Protein AF-Q9VC36-F1 (afdb_monomer_lite)

pLDDT: mean 73.8, std 24.1, range [20.48, 98.44]

Sequence (1654 aa):
MLSRKRRASSISSRQDEDPLQLDDSTPEQSPVQQTTTQSARKKRRLDPTELCQQLYDSIRNIKKEDGSMLCDTFIRVPKRRQEPSYYDVVVNPIDLLKVQQKLKTDSYDDLDDLMADLELLIGNAKAFYIPGSSEHQDAVSLWQHIHSQRQRIMEANGLAEEEPRARRMSRQVRRMTSSTEPGGDGATDDEYNQYEELFASVMTATDPVGDRLMHRMFQLLPSKKIYPDYYDVIEHPIDLRLIATKIQMNAYSSLAEMERDLLQMTKNACLFNEPGSQIYKDAKSLKRIFTQRRIELEMGKGKLAKRVKSLSSAAIAALKEEVDSSDDEETSKKGEGPMWALFDHLYNAPGTSEHPGVTGPPLGNSLWKLPVRRFHPEYFELIKRPISMSQIHTKLKKGDYANISDLTADLYLMLDNAKKAFPTSHRTHKDALKMLKLMNAKLVEESLEEGSDLDDEDAEEMDTEVFTVSTQPEKRKPGRPRINSNSNSNASHTPNNSNSPKSNRIAINAAIKKKILSIQKYLVDYSLGNRRPIEMFMEKPPRKIYPDYYDIIQNPIDMNTIEHNIRTDRYAAVEDVVSDYRLMFSNCRQYNEEGSNIYEDANILERALNEKLKEFPGLTEGKKSQQKYSKVGRKLKTAVITERLWQFYETVKEYQEPKGKRQLSLIFTKLPSKSEYPDYYDIIREPIDMDRIAQKLKQGAYDTLDDLAADFLLMLENACKYNEPDSQIYKDALVLQQLTLQLKQQLRTERDSLPDVPLAVQELFLTLFTTIYNHQDEEGRCYSDSLAELPEYDEIGEGPKVRGISLDLVKRRLDKGAYKRLDVYQEDIFACLERARKLSRTDSDIFQDSIELQTYFIRKRDELCKDTLSSSALNFSLERLMADVELCRQQKMQQEEQDQEQDKEKDEFNAAKGESMTINQQVFSPGDYVYVQMPENKIPSICCIERLWTSPTNEKLMQASIFVRPHETYHVTTRKFLEKEVFKSSLSQTISMDKVQGMCYVMNIKDYIKMRPENLPEKDVYVCESRYNIQGRWFKKLKSWPPVREGSSVKFVPREQPLELKRVMSVFKERLEKHKGELEELKLQETLVEKEKPNVSCDPPPNAEVGSTYYQQYNTICSGAIKTGDFVYVATQTGKQSVAQVQQIWEQNGKSYFKGPWLLPPSETTPGLGKQFYRQELLLSTVEEVSPVVGIVGRCAVLEYSEFISSRPTEISESDVYICESVYDELKKALRKLVTGNMRKFQHSPSVTEDEIFYFKTPIKPSKDFKNELNELGMLEDSMDGDTPSLSSDIAAMSSPAPSVNSTPLTSKVKAAKSAKKCLTGYILYSSEVRKSICQSNPDATFGDISRMVGTEWKNLPSSVKQSWEDRASRQNEETAALRRELDDVQNSASPSSQVSQDVFGQVLTFECQWDKCDFQFEELSDCTEHCMSDSTGHIQRHPQAGVETEYVCLWRNCPRVKKSVQAFPNVLRLIKHVREVHLSKCGKTISAADRSKNFVPRRQKHAQLATTVPIPPSLAQSPRAPSNLEAVQLQQQQHPQQNMHQLQQQQTIVLGPPPEPLFVTVPPRTTRVIHSEAYIKYIESLQTGSHLNVVTCNNNWRRALTHITPAQVVAKTALPEKWIGPNLRDQGNVVQALCHLRNFMVDDILQIRRSCN

Radius of gyration: 49.3 Å; chains: 1; bounding box: 138×167×147 Å

Secondary structure (DSSP, 8-state):
-----PPP----------------------------------PPPPPHHHHHHHHHHHHHT-B-TTS-BTTGGGSSPPPTTT-STHHHH-SS---HHHHHHHHTTT--SSHHHHHHHHHHHHHHHHHHSPTTSHHHHHHHHHHHHHHHHHHHHHHHTT-PPPP---------PPPP-----------------HHHHHHHHHHT-B-TTT--BGGGGGSSPPPTTT-HHHHHH-SS---HHHHHHHHHTT--SSHHHHHHHHHHHHHHHHHHSPTTSHHHHHHHHHHHHHHHHHHHHHTT-PPPP---GGGSHHHHHT--------S-TTTGGGS-SHHHHHHHHHHHSEE--SSTTPPEEEGGGGGSS---TTT-HHHHHH-SS---HHHHHHHHHHT--SSHHHHHHHHHHHHHHHHHHS-TTSHHHHHHHHHHHHHHHHHHHHHHTTS----------------SS----------------------------------------HHHHHHHHHHHHHHHS--BTTB-GGGGGSSPPPTTT-SHHHHH-SS---HHHHHHHHHTT--SSHHHHHHHHHHHHHHHHHHSPTTSHHHHHHHHHHHHHHHHGGGSTTSSSS---------GGGHHHHHHHHHHHHHHHHHHHT-B-TTS--BGGGGGSSPPPTTT-HHHHHH-SS---HHHHHHHHHHT--SSHHHHHHHHHHHHHHHHHHS-TTSHHHHHHHHHHHHHHHHHHHTS-GGG-S--HHHHHHHHHHHHHHHHHT-B-SS--BGGGGGGGS-SEE--TTS--EEPP-HHHHHHHHHTT----HHHHHHHHHHHHHHHHHHS-TTSHHHHHHHHHHHHHHHHHHHHHTTTEE-GGGGS-HHHHHHHHHHHHHHHHHHHHHHHHHHHHHHHHHT--PPPEEETTEEE-TT-EEEE--TT-SSPEEEEEEEEEE-TTS-EEEEEEEEE-TTTS---TT-EEETTB-EEEEEEEEEEGGGEEEEEEEEEHHHHTTEEETTS-GGGEEEESEEE-TTT--EEE-S--PPPPTT-S--EEE-SSPPP--EEE---TTHHHHHHHHHHHHHHHTS--PPPPPPEEEPPPTTPPTT-EEEEEEEETTTEEEETT-EEEEE-TTS-EEEEE--EEEEETTEEEEEEEEEE-GGGS-TT-----BTTEEEEEEEEEEEEGGGEEEEEEEE-HHHHTTEEETTS-GGGEEEEEEEEETTTTEEEEPPTT-S------TTSPPPPEEE-SS---PPBP----SSSS----------------------------PPPPP-------S-PPPPP-HHHHHHHHHHHHHHHH-TTS-HHHHHHHHHHHHHHS-HHHHHHHHHHHHHHHHHHHHHHHHHHHHTT----------------EEEE--BTT---EESSHHHHHHHHH-TTTSHHHHGGGSSS---B---BTT-TTGGGT---BSSHHHHHHHHHHHTSSS-EEE--TTT--TTEE---------------PPPP------------------------------------PPPPPP-PPPPPPPPPPP---HHHHHHHHHHHTTT-S-HHHHHHHHHHHTS---GGG--------GGGS-GGGGGSSSHHHHHHHHHHHHHHHHHHHTTT--

Foldseek 3Di:
DDDDDDDDDDDDDDDDDDDDDDDDDDDDDDDDDDDDDDDDDDDDQDDLLVLLVQLLVLLQPDADPVRDRLQPLFQDDDDCVRCVVLCVFQVDDDGSVNLVVCSVQVVALGPVSSVVRLVSSLVSQCRPDDPPDPSVVSSVVSVVSSVVVNQVSCVVNVNDDDDPDDDDDDDDDDDDDDDDDDDDDDDDDPDDDLLQQLQVLLQCDADPPPRHRLQPVQLDWDDCVVCVVLCVQQVDDDGLLVLLVCVVVVVDPALVRSLVRLLSSLVSQCRPDGGPDSNVVSSSVSNVRSVVSSVCVVVVNDDGDPDDPCSTSVNSNPDDDPPPLDDDCVLVVLQDDPLNVLLVCLQQQFFDDPDPPHTHGGLLVLFADDDDCVVCVVLCVQLVDDDTSVRLSVCSSVVVDPDNVSSVVRLVSSLVSQCRRDDCPDRNVRSSVVSVVVSVVVVVVVVCVVPDPDDDDDFDDDDDDDDDDDDDDGGDDDDDDYDDDDDDDDDDDDDDDPDDDDPDPPPQDVVQLVLLVLLLVQLQPDDDVPDRLLPVQADFDDCVVCVVLRNQQSDDDGSVNLVVCSVVVVDNGSVRSVVRLLSSLVSQCRPDDPPPSNVVSSVVSNVSSLVSCVVPPPNPDPDPPCPPDDDPPPVVVLVLQLVLLVVLLVCLQCDDDPVDRFRLQLLQQDDDDCVVCVVLCVQQVDDDGSVVLVVCSVVVVDPHLVRSLVRLLSSLVSQCRPDDLQDPNVLSSLVSNLSSLVSSQVSDDVVVVDDPLLSVVLSLLSVLLSCLSLDADPVRRRLLVLLQPDFQWDCPDPDDTDGAQHSSLLVLCSSVSVDLAPQLSLVSLLSSLVSQLVRDAPPDSSVVSSLVSNLSSLVSCCVRCPVFKDHPNVVCHNVNSVVVSVVSNVVRVVVVVVVVVVVVVVVVVLVPDADWDDDPNDIGHQQFWFFFDDPVDPGTWIWGFHHWDQDPVRFTKTWTFTKADPVRADDPQPDWAWDQEIAGEPDIDMDTCVRTPDGAEEDEPVQLQWKDWPPHDPVRYHYYQWHAYRVSRDIDGDPDDDDDDDVDPTDIDTDPHGDDGDIHGDPPPVVVVVCPVVVVVVVVSSNDDDDQADWAWDDDDPPDDPQKTWTQWDQAPAEGIDGQQWKFFFQDPVRDTWIWHFNIWIDHPNFIKTKTWTWADPVPADPPAPDFDFPQETATEPDMDIDTSNRTNYTAAEDEPVDQQWKDFSVHDPVRYHYYQWYQHVVVSDIDGPDPCNSPDDDDDPSDGDTMMTTDPGGGDTDTDDDDPPDPDDDDDDDDDDDDDDDDDDDDDDDDDDDDDDDDDDDDDDDDDDDDDDQFALLNVQCVPVLVVLCVVCVPDDPVRSVVVSVVVLVPDDPVVRVVSRVVSVVVSVVVVVVVVVVVVVVVPDDDDDDDDDDDDDQQWKFALQAVPGGAIESDLVVSLCCQDPCPRHPLNVVQVPPDHRFSDGRGPPPPCVVVVHGGDPDSVVSNVCCVVPPSVDGIDGDDPVRHDPNYDYDDDDDDDDDDDDDDDDDDDDDDDDDDDDDDDDDDDDDDDDDDDDDDDDDDDDDDDDDDDDDDDDDDDDDDDDDGDPSVVVSVVSVVVVPPPPVVVVVVVVVVVPPDPDPVNPPDPDDDPPVVLPDVVVVQVDPVRSVVVVVVVVVVVVVVVVVVVD

Organism: Drosophila melanogaster (NCBI:txid7227)

InterPro domains:
  IPR001025 Bromo adjacent homology (BAH) domain [PF01426] (924-1039)
  IPR001025 Bromo adjacent homology (BAH) domain [PF01426] (1123-1234)
  IPR001025 Bromo adjacent homology (BAH) domain [PS51038] (922-1039)
  IPR001025 Bromo adjacent homology (BAH) domain [PS51038] (1120-1235)
  IPR001025 Bromo adjacent homology (BAH) domain [SM00439] (922-1039)
  IPR001025 Bromo adjacent homology (BAH) domain [SM00439] (1120-1235)
  IPR001487 Bromodomain [PF00439] (61-139)
  IPR001487 Bromodomain [PF00439] (213-284)
  IPR001487 Bromodomain [PF00439] (368-433)
  IPR001487 Bromodomain [PF00439] (531-603)
  IPR001487 Bromodomain [PF00439] (662-733)
  IPR001487 Bromodomain [PR00503] (546-562)
  IPR001487 Bromodomain [PR00503] (562-580)
  IPR001487 Bromodomain [PR00503] (580-599)
  IPR001487 Bromodomain [PS50014] (66-136)
  IPR001487 Bromodomain [PS50014] (210-280)
  IPR001487 Bromodomain [PS50014] (359-418)
  IPR001487 Bromodomain [PS50014] (529-599)
  IPR001487 Bromodomain [PS50014] (660-730)
  IPR001487 Bromodomain [SM00297] (45-155)

Structure (mmCIF, N/CA/C/O backbone):
data_AF-Q9VC36-F1
#
_entry.id   AF-Q9VC36-F1
#
loop_
_atom_site.group_PDB
_atom_site.id
_atom_site.type_symbol
_atom_site.label_atom_id
_atom_site.label_alt_id
_atom_site.label_comp_id
_atom_site.label_asym_id
_atom_site.label_entity_id
_atom_site.label_seq_id
_atom_site.pdbx_PDB_ins_code
_atom_site.Cartn_x
_atom_site.Cartn_y
_atom_site.Cartn_z
_atom_site.occupancy
_atom_site.B_iso_or_equiv
_atom_site.auth_seq_id
_atom_site.auth_comp_id
_atom_site.auth_asym_id
_atom_site.auth_atom_id
_atom_site.pdbx_PDB_model_num
ATOM 1 N N . MET A 1 1 ? 15.313 3.728 -47.807 1.00 31.52 1 MET A N 1
ATOM 2 C CA . MET A 1 1 ? 15.158 2.664 -48.828 1.00 31.52 1 MET A CA 1
ATOM 3 C C . MET A 1 1 ? 14.113 1.668 -48.347 1.00 31.52 1 MET A C 1
ATOM 5 O O . MET A 1 1 ? 14.303 1.109 -47.278 1.00 31.52 1 MET A O 1
ATOM 9 N N . LEU A 1 2 ? 13.032 1.443 -49.101 1.00 30.08 2 LEU A N 1
ATOM 10 C CA . LEU A 1 2 ? 12.054 0.376 -48.834 1.00 30.08 2 LEU A CA 1
ATOM 11 C C . LEU A 1 2 ? 12.217 -0.718 -49.895 1.00 30.08 2 LEU A C 1
ATOM 13 O O . LEU A 1 2 ? 11.852 -0.509 -51.049 1.00 30.08 2 LEU A O 1
ATOM 17 N N . SER A 1 3 ? 12.776 -1.875 -49.526 1.00 33.75 3 SER A N 1
ATOM 18 C CA . SER A 1 3 ? 12.880 -3.025 -50.433 1.00 33.75 3 SER A CA 1
ATOM 19 C C . SER A 1 3 ? 12.989 -4.360 -49.689 1.00 33.75 3 SER A C 1
ATOM 21 O O . SER A 1 3 ? 13.965 -4.622 -48.996 1.00 33.75 3 SER A O 1
ATOM 23 N N . ARG A 1 4 ? 11.977 -5.212 -49.895 1.00 33.66 4 ARG A N 1
ATOM 24 C CA . ARG A 1 4 ? 12.040 -6.688 -49.920 1.00 33.66 4 ARG A CA 1
ATOM 25 C C . ARG A 1 4 ? 12.891 -7.397 -48.842 1.00 33.66 4 ARG A C 1
ATOM 27 O O . ARG A 1 4 ? 14.008 -7.827 -49.113 1.00 33.66 4 ARG A O 1
ATOM 34 N N . LYS A 1 5 ? 12.257 -7.772 -47.724 1.00 32.03 5 LYS A N 1
ATOM 35 C CA . LYS A 1 5 ? 12.522 -9.074 -47.076 1.00 32.03 5 LYS A CA 1
ATOM 36 C C . LYS A 1 5 ? 11.331 -10.005 -47.324 1.00 32.03 5 LYS A C 1
ATOM 38 O O . LYS A 1 5 ? 10.289 -9.858 -46.697 1.00 32.03 5 LYS A O 1
ATOM 43 N N . ARG A 1 6 ? 11.477 -10.952 -48.259 1.00 31.17 6 ARG A N 1
ATOM 44 C CA . ARG A 1 6 ? 10.602 -12.135 -48.342 1.00 31.17 6 ARG A CA 1
ATOM 45 C C . ARG A 1 6 ? 11.121 -13.162 -47.332 1.00 31.17 6 ARG A C 1
ATOM 47 O O . ARG A 1 6 ? 12.311 -13.460 -47.364 1.00 31.17 6 ARG A O 1
ATOM 54 N N . ARG A 1 7 ? 10.252 -13.748 -46.506 1.00 31.53 7 ARG A N 1
ATOM 55 C CA . ARG A 1 7 ? 10.472 -15.110 -45.993 1.00 31.53 7 ARG A CA 1
ATOM 56 C C . ARG A 1 7 ? 9.749 -16.060 -46.945 1.00 31.53 7 ARG A C 1
ATOM 58 O O . ARG A 1 7 ? 8.604 -15.795 -47.300 1.00 31.53 7 ARG A O 1
ATOM 65 N N . ALA A 1 8 ? 10.436 -17.100 -47.404 1.00 30.88 8 ALA A N 1
ATOM 66 C CA . ALA A 1 8 ? 9.855 -18.137 -48.246 1.00 30.88 8 ALA A CA 1
ATOM 67 C C . ALA A 1 8 ? 9.615 -19.385 -47.394 1.00 30.88 8 ALA A C 1
ATOM 69 O O . ALA A 1 8 ? 10.545 -19.893 -46.774 1.00 30.88 8 ALA A O 1
ATOM 70 N N . SER A 1 9 ? 8.376 -19.863 -47.366 1.00 29.20 9 SER A N 1
ATOM 71 C CA . SER A 1 9 ? 7.996 -21.149 -46.787 1.00 29.20 9 SER A CA 1
ATOM 72 C C . SER A 1 9 ? 7.986 -22.201 -47.898 1.00 29.20 9 SER A C 1
ATOM 74 O O . SER A 1 9 ? 6.961 -22.414 -48.547 1.00 29.20 9 SER A O 1
ATOM 76 N N . SER A 1 10 ? 9.138 -22.811 -48.177 1.00 30.44 10 SER A N 1
ATOM 77 C CA . SER A 1 10 ? 9.237 -23.923 -49.128 1.00 30.44 10 SER A CA 1
ATOM 78 C C . SER A 1 10 ? 8.853 -25.231 -48.444 1.00 30.44 10 SER A C 1
ATOM 80 O O . SER A 1 10 ? 9.567 -25.700 -47.558 1.00 30.44 10 SER A O 1
ATOM 82 N N . ILE A 1 11 ? 7.737 -25.817 -48.871 1.00 28.88 11 ILE A N 1
ATOM 83 C CA . ILE A 1 11 ? 7.355 -27.184 -48.509 1.00 28.88 11 ILE A CA 1
ATOM 84 C C . ILE A 1 11 ? 8.363 -28.180 -49.106 1.00 28.88 11 ILE A C 1
ATOM 86 O O . ILE A 1 11 ? 8.906 -27.937 -50.185 1.00 28.88 11 ILE A O 1
ATOM 90 N N . SER A 1 12 ? 8.604 -29.302 -48.431 1.00 31.75 12 SER A N 1
ATOM 91 C CA . SER A 1 12 ? 9.309 -30.445 -49.015 1.00 31.75 12 SER A CA 1
ATOM 92 C C . SER A 1 12 ? 8.706 -31.738 -48.483 1.00 31.75 12 SER A C 1
ATOM 94 O O . SER A 1 12 ? 8.448 -31.854 -47.286 1.00 31.75 12 SER A O 1
ATOM 96 N N . SER A 1 13 ? 8.441 -32.680 -49.385 1.00 27.86 13 SER A N 1
ATOM 97 C CA . SER A 1 13 ? 7.830 -33.968 -49.060 1.00 27.86 13 SER A CA 1
ATOM 98 C C . SER A 1 13 ? 8.877 -34.957 -48.553 1.00 27.86 13 SER A C 1
ATOM 100 O O . SER A 1 13 ? 9.989 -35.013 -49.083 1.00 27.86 13 SER A O 1
ATOM 102 N N . ARG A 1 14 ? 8.484 -35.803 -47.599 1.00 30.00 14 ARG A N 1
ATOM 103 C CA . ARG A 1 14 ? 8.992 -37.172 -47.511 1.00 30.00 14 ARG A CA 1
ATOM 104 C C . ARG A 1 14 ? 7.814 -38.125 -47.380 1.00 30.00 14 ARG A C 1
ATOM 106 O O . ARG A 1 14 ? 7.019 -38.010 -46.454 1.00 30.00 14 ARG A O 1
ATOM 113 N N . GLN A 1 15 ? 7.723 -39.014 -48.358 1.00 27.14 15 GLN A N 1
ATOM 114 C CA . GLN A 1 15 ? 6.924 -40.227 -48.314 1.00 27.14 15 GLN A CA 1
ATOM 115 C C . GLN A 1 15 ? 7.821 -41.329 -47.754 1.00 27.14 15 GLN A C 1
ATOM 117 O O . GLN A 1 15 ? 8.971 -41.424 -48.175 1.00 27.14 15 GLN A O 1
ATOM 122 N N . ASP A 1 16 ? 7.269 -42.164 -46.887 1.00 36.09 16 ASP A N 1
ATOM 123 C CA . ASP A 1 16 ? 7.707 -43.539 -46.661 1.00 36.09 16 ASP A CA 1
ATOM 124 C C . ASP A 1 16 ? 6.417 -44.375 -46.577 1.00 36.09 16 ASP A C 1
ATOM 126 O O . ASP A 1 16 ? 5.389 -43.878 -46.105 1.00 36.09 16 ASP A O 1
ATOM 130 N N . GLU A 1 17 ? 6.430 -45.589 -47.126 1.00 29.02 17 GLU A N 1
ATOM 131 C CA . GLU A 1 17 ? 5.223 -46.394 -47.365 1.00 29.02 17 GLU A CA 1
ATOM 132 C C . GLU A 1 17 ? 5.184 -47.646 -46.486 1.00 29.02 17 GLU A C 1
ATOM 134 O O . GLU A 1 17 ? 6.222 -48.260 -46.255 1.00 29.02 17 GLU A O 1
ATOM 139 N N . ASP A 1 18 ? 3.981 -48.083 -46.092 1.00 32.50 18 ASP A N 1
ATOM 140 C CA . ASP A 1 18 ? 3.725 -49.503 -45.812 1.00 32.50 18 ASP A CA 1
ATOM 141 C C . ASP A 1 18 ? 2.228 -49.852 -46.037 1.00 32.50 18 ASP A C 1
ATOM 143 O O . ASP A 1 18 ? 1.365 -49.306 -45.338 1.00 32.50 18 ASP A O 1
ATOM 147 N N . PRO A 1 19 ? 1.866 -50.683 -47.040 1.00 31.47 19 PRO A N 1
ATOM 148 C CA . PRO A 1 19 ? 0.469 -50.954 -47.395 1.00 31.47 19 PRO A CA 1
ATOM 149 C C . PRO A 1 19 ? -0.033 -52.339 -46.935 1.00 31.47 19 PRO A C 1
ATOM 151 O O . PRO A 1 19 ? 0.303 -53.364 -47.531 1.00 31.47 19 PRO A O 1
ATOM 154 N N . LEU A 1 20 ? -0.955 -52.380 -45.962 1.00 34.00 20 LEU A N 1
ATOM 155 C CA . LEU A 1 20 ? -1.644 -53.614 -45.546 1.00 34.00 20 LEU A CA 1
ATOM 156 C C . LEU A 1 20 ? -3.180 -53.529 -45.617 1.00 34.00 20 LEU A C 1
ATOM 158 O O . LEU A 1 20 ? -3.845 -53.159 -44.660 1.00 34.00 20 LEU A O 1
ATOM 162 N N . GLN A 1 21 ? -3.685 -53.959 -46.779 1.00 29.06 21 GLN A N 1
ATOM 163 C CA . GLN A 1 21 ? -4.701 -55.012 -46.975 1.00 29.06 21 GLN A CA 1
ATOM 164 C C . GLN A 1 21 ? -6.117 -54.955 -46.340 1.00 29.06 21 GLN A C 1
ATOM 166 O O . GLN A 1 21 ? -6.319 -54.591 -45.190 1.00 29.06 21 GLN A O 1
ATOM 171 N N . LEU A 1 22 ? -7.048 -55.546 -47.109 1.00 31.11 22 LEU A N 1
ATOM 172 C CA . LEU A 1 22 ? -8.406 -56.027 -46.778 1.00 31.11 22 LEU A CA 1
ATOM 173 C C . LEU A 1 22 ? -9.580 -55.027 -46.863 1.00 31.11 22 LEU A C 1
ATOM 175 O O . LEU A 1 22 ? -10.030 -54.422 -45.896 1.00 31.11 22 LEU A O 1
ATOM 179 N N . ASP A 1 23 ? -10.103 -54.980 -48.089 1.00 26.52 23 ASP A N 1
ATOM 180 C CA . ASP A 1 23 ? -11.500 -54.748 -48.477 1.00 26.52 23 ASP A CA 1
ATOM 181 C C . ASP A 1 23 ? -12.470 -55.745 -47.802 1.00 26.52 23 ASP A C 1
ATOM 183 O O . ASP A 1 23 ? -12.179 -56.943 -47.777 1.00 26.52 23 ASP A O 1
ATOM 187 N N . ASP A 1 24 ? -13.621 -55.260 -47.314 1.00 31.38 24 ASP A N 1
ATOM 188 C CA . ASP A 1 24 ? -14.838 -56.072 -47.153 1.00 31.38 24 ASP A CA 1
ATOM 189 C C . ASP A 1 24 ? -16.137 -55.230 -47.226 1.00 31.38 24 ASP A C 1
ATOM 191 O O . ASP A 1 24 ? -16.501 -54.516 -46.293 1.00 31.38 24 ASP A O 1
ATOM 195 N N . SER A 1 25 ? -16.861 -55.418 -48.334 1.00 29.47 25 SER A N 1
ATOM 196 C CA . SER A 1 25 ? -18.327 -55.360 -48.487 1.00 29.47 25 SER A CA 1
ATOM 197 C C . SER A 1 25 ? -19.120 -54.046 -48.305 1.00 29.47 25 SER A C 1
ATOM 199 O O . SER A 1 25 ? -18.760 -53.080 -47.640 1.00 29.47 25 SER A O 1
ATOM 201 N N . THR A 1 26 ? -20.270 -54.022 -48.991 1.00 28.70 26 THR A N 1
ATOM 202 C CA . THR A 1 26 ? -21.164 -52.866 -49.203 1.00 28.70 26 THR A CA 1
ATOM 203 C C . THR A 1 26 ? -22.447 -52.933 -48.345 1.00 28.70 26 THR A C 1
ATOM 205 O O . THR A 1 26 ? -22.744 -53.982 -47.777 1.00 28.70 26 THR A O 1
ATOM 208 N N . PRO A 1 27 ? -23.199 -51.819 -48.176 1.00 31.19 27 PRO A N 1
ATOM 209 C CA . PRO A 1 27 ? -24.111 -51.652 -47.036 1.00 31.19 27 PRO A CA 1
ATOM 210 C C . PRO A 1 27 ? -25.568 -52.083 -47.277 1.00 31.19 27 PRO A C 1
ATOM 212 O O . PRO A 1 27 ? -26.101 -51.939 -48.377 1.00 31.19 27 PRO A O 1
ATOM 215 N N . GLU A 1 28 ? -26.261 -52.458 -46.195 1.00 26.00 28 GLU A N 1
ATOM 216 C CA . GLU A 1 28 ? -27.708 -52.709 -46.184 1.00 26.00 28 GLU A CA 1
ATOM 217 C C . GLU A 1 28 ? -28.526 -51.677 -45.377 1.00 26.00 28 GLU A C 1
ATOM 219 O O . GLU A 1 28 ? -28.298 -51.432 -44.197 1.00 26.00 28 GLU A O 1
ATOM 224 N N . GLN A 1 29 ? -29.557 -51.154 -46.046 1.00 27.34 29 GLN A N 1
ATOM 225 C CA . GLN A 1 29 ? -30.911 -50.889 -45.529 1.00 27.34 29 GLN A CA 1
ATOM 226 C C . GLN A 1 29 ? -31.135 -49.962 -44.303 1.00 27.34 29 GLN A C 1
ATOM 228 O O . GLN A 1 29 ? -31.506 -50.396 -43.217 1.00 27.34 29 GLN A O 1
ATOM 233 N N . SER A 1 30 ? -31.237 -48.665 -44.627 1.00 24.08 30 SER A N 1
ATOM 234 C CA . SER A 1 30 ? -32.354 -47.771 -44.232 1.00 24.08 30 SER A CA 1
ATOM 235 C C . SER A 1 30 ? -32.429 -47.155 -42.810 1.00 24.08 30 SER A C 1
ATOM 237 O O . SER A 1 30 ? -31.873 -47.684 -41.852 1.00 24.08 30 SER A O 1
ATOM 239 N N . PRO A 1 31 ? -33.090 -45.977 -42.648 1.00 29.59 31 PRO A N 1
ATOM 240 C CA . PRO A 1 31 ? -32.853 -45.105 -41.494 1.00 29.59 31 PRO A CA 1
ATOM 241 C C . PRO A 1 31 ? -33.976 -45.092 -40.442 1.00 29.59 31 PRO A C 1
ATOM 243 O O . PRO A 1 31 ? -35.160 -44.984 -40.765 1.00 29.59 31 PRO A O 1
ATOM 246 N N . VAL A 1 32 ? -33.590 -45.048 -39.164 1.00 26.95 32 VAL A N 1
ATOM 247 C CA . VAL A 1 32 ? -34.478 -44.669 -38.050 1.00 26.95 32 VAL A CA 1
ATOM 248 C C . VAL A 1 32 ? -34.335 -43.170 -37.770 1.00 26.95 32 VAL A C 1
ATOM 250 O O . VAL A 1 32 ? -33.228 -42.647 -37.650 1.00 26.95 32 VAL A O 1
ATOM 253 N N . GLN A 1 33 ? -35.464 -42.470 -37.661 1.00 25.08 33 GLN A N 1
ATOM 254 C CA . GLN A 1 33 ? -35.513 -41.031 -37.397 1.00 25.08 33 GLN A CA 1
ATOM 255 C C . GLN A 1 33 ? -34.996 -40.703 -35.986 1.00 25.08 33 GLN A C 1
ATOM 257 O O . GLN A 1 33 ? -35.499 -41.249 -35.005 1.00 25.08 33 GLN A O 1
ATOM 262 N N . GLN A 1 34 ? -34.060 -39.756 -35.865 1.00 27.81 34 GLN A N 1
ATOM 263 C CA . GLN A 1 34 ? -33.719 -39.128 -34.584 1.00 27.81 34 GLN A CA 1
ATOM 264 C C . GLN A 1 34 ? -34.223 -37.684 -34.553 1.00 27.81 34 GLN A C 1
ATOM 266 O O . GLN A 1 34 ? -33.763 -36.825 -35.304 1.00 27.81 34 GLN A O 1
ATOM 271 N N . THR A 1 35 ? -35.189 -37.420 -33.675 1.00 25.30 35 THR A N 1
ATOM 272 C CA . THR A 1 35 ? -35.792 -36.098 -33.492 1.00 25.30 35 THR A CA 1
ATOM 273 C C . THR A 1 35 ? -35.002 -35.236 -32.511 1.00 25.30 35 THR A C 1
ATOM 275 O O . THR A 1 35 ? -34.694 -35.646 -31.396 1.00 25.30 35 THR A O 1
ATOM 278 N N . THR A 1 36 ? -34.757 -34.001 -32.932 1.00 24.44 36 THR A N 1
ATOM 279 C CA . THR A 1 36 ? -34.254 -32.842 -32.181 1.00 24.44 36 THR A CA 1
ATOM 280 C C . THR A 1 36 ? -34.554 -32.782 -30.670 1.00 24.44 36 THR A C 1
ATOM 282 O O . THR A 1 36 ? -35.686 -32.497 -30.288 1.00 24.44 36 THR A O 1
ATOM 285 N N . THR A 1 37 ? -33.503 -32.801 -29.840 1.00 28.52 37 THR A N 1
ATOM 286 C CA . THR A 1 37 ? -33.360 -31.925 -28.651 1.00 28.52 37 THR A CA 1
ATOM 287 C C . THR A 1 37 ? -31.873 -31.666 -28.366 1.00 28.52 37 THR A C 1
ATOM 289 O O . THR A 1 37 ? -31.196 -32.533 -27.817 1.00 28.52 37 THR A O 1
ATOM 292 N N . GLN A 1 38 ? -31.342 -30.483 -28.702 1.00 34.31 38 GLN A N 1
ATOM 293 C CA . GLN A 1 38 ? -30.017 -30.044 -28.229 1.00 34.31 38 GLN A CA 1
ATOM 294 C C . GLN A 1 38 ? -30.166 -28.963 -27.151 1.00 34.31 38 GLN A C 1
ATOM 296 O O . GLN A 1 38 ? -30.994 -28.062 -27.272 1.00 34.31 38 GLN A O 1
ATOM 301 N N . SER A 1 39 ? -29.383 -29.082 -26.076 1.00 31.52 39 SER A N 1
ATOM 302 C CA . SER A 1 39 ? -29.530 -28.265 -24.865 1.00 31.52 39 SER A CA 1
ATOM 303 C C . SER A 1 39 ? -29.015 -26.830 -25.040 1.00 31.52 39 SER A C 1
ATOM 305 O O . SER A 1 39 ? -27.923 -26.598 -25.565 1.00 31.52 39 SER A O 1
ATOM 307 N N . ALA A 1 40 ? -29.790 -25.854 -24.559 1.00 33.03 40 ALA A N 1
ATOM 308 C CA . ALA A 1 40 ? -29.515 -24.428 -24.709 1.00 33.03 40 ALA A CA 1
ATOM 309 C C . ALA A 1 40 ? -28.454 -23.921 -23.709 1.00 33.03 40 ALA A C 1
ATOM 311 O O . ALA A 1 40 ? -28.763 -23.334 -22.670 1.00 33.03 40 ALA A O 1
ATOM 312 N N . ARG A 1 41 ? -27.173 -24.109 -24.043 1.00 33.22 41 ARG A N 1
ATOM 313 C CA . ARG A 1 41 ? -26.045 -23.518 -23.304 1.00 33.22 41 ARG A CA 1
ATOM 314 C C . ARG A 1 41 ? -26.060 -21.989 -23.488 1.00 33.22 41 ARG A C 1
ATOM 316 O O . ARG A 1 41 ? -25.917 -21.513 -24.613 1.00 33.22 41 ARG A O 1
ATOM 323 N N . LYS A 1 42 ? -26.239 -21.215 -22.405 1.00 36.81 42 LYS A N 1
ATOM 324 C CA . LYS A 1 42 ? -26.250 -19.734 -22.440 1.00 36.81 42 LYS A CA 1
ATOM 325 C C . LYS A 1 42 ? -24.978 -19.197 -23.117 1.00 36.81 42 LYS A C 1
ATOM 327 O O . LYS A 1 42 ? -23.886 -19.357 -22.578 1.00 36.81 42 LYS A O 1
ATOM 332 N N . LYS A 1 43 ? -25.116 -18.534 -24.269 1.00 44.22 43 LYS A N 1
ATOM 333 C CA . LYS A 1 43 ? -24.008 -17.825 -24.929 1.00 44.22 43 LYS A CA 1
ATOM 334 C C . LYS A 1 43 ? -23.756 -16.459 -24.284 1.00 44.22 43 LYS A C 1
ATOM 336 O O . LYS A 1 43 ? -24.695 -15.762 -23.904 1.00 44.22 43 LYS A O 1
ATOM 341 N N . ARG A 1 44 ? -22.478 -16.071 -24.221 1.00 51.97 44 ARG A N 1
ATOM 342 C CA . ARG A 1 44 ? -22.026 -14.704 -23.916 1.00 51.97 44 ARG A CA 1
ATOM 343 C C . ARG A 1 44 ? -22.531 -13.752 -25.012 1.00 51.97 44 ARG A C 1
ATOM 345 O O . ARG A 1 44 ? -22.451 -14.101 -26.189 1.00 51.97 44 ARG A O 1
ATOM 352 N N . ARG A 1 45 ? -23.032 -12.567 -24.645 1.00 64.12 45 ARG A N 1
ATOM 353 C CA . ARG A 1 45 ? -23.260 -11.469 -25.605 1.00 64.12 45 ARG A CA 1
ATOM 354 C C . ARG A 1 45 ? -21.891 -10.981 -26.097 1.00 64.12 45 ARG A C 1
ATOM 356 O O . ARG A 1 45 ? -20.995 -10.805 -25.278 1.00 64.12 45 ARG A O 1
ATOM 363 N N . LEU A 1 46 ? -21.737 -10.815 -27.407 1.00 71.88 46 LEU A N 1
ATOM 364 C CA . LEU A 1 46 ? -20.517 -10.274 -28.014 1.00 71.88 46 LEU A CA 1
ATOM 365 C C . LEU A 1 46 ? -20.537 -8.738 -28.020 1.00 71.88 46 LEU A C 1
ATOM 367 O O . LEU A 1 46 ? -21.613 -8.138 -28.083 1.00 71.88 46 LEU A O 1
ATOM 371 N N . ASP A 1 47 ? -19.354 -8.130 -27.991 1.00 75.06 47 ASP A N 1
ATOM 372 C CA . ASP A 1 47 ? -19.146 -6.691 -28.197 1.00 75.06 47 ASP A CA 1
ATOM 373 C C . ASP A 1 47 ? -19.546 -6.277 -29.638 1.00 75.06 47 ASP A C 1
ATOM 375 O O . ASP A 1 47 ? -19.365 -7.071 -30.567 1.00 75.06 47 ASP A O 1
ATOM 379 N N . PRO A 1 48 ? -20.060 -5.054 -29.886 1.00 78.44 48 PRO A N 1
ATOM 380 C CA . PRO A 1 48 ? -20.253 -4.516 -31.241 1.00 78.44 48 PRO A CA 1
ATOM 381 C C . PRO A 1 48 ? -19.050 -4.697 -32.186 1.00 78.44 48 PRO A C 1
ATOM 383 O O . PRO A 1 48 ? -19.232 -4.999 -33.366 1.00 78.44 48 PRO A O 1
ATOM 386 N N . THR A 1 49 ? -17.829 -4.592 -31.665 1.00 80.00 49 THR A N 1
ATOM 387 C CA . THR A 1 49 ? -16.570 -4.789 -32.397 1.00 80.00 49 THR A CA 1
ATOM 388 C C . THR A 1 49 ? -16.356 -6.264 -32.761 1.00 80.00 49 THR A C 1
ATOM 390 O O . THR A 1 49 ? -16.024 -6.579 -33.905 1.00 80.00 49 THR A O 1
ATOM 393 N N . GLU A 1 50 ? -16.632 -7.190 -31.829 1.00 85.12 50 GLU A N 1
ATOM 394 C CA . GLU A 1 50 ? -16.629 -8.642 -32.088 1.00 85.12 50 GLU A CA 1
ATOM 395 C C . GLU A 1 50 ? -17.689 -9.019 -33.144 1.00 85.12 50 GLU A C 1
ATOM 397 O O . GLU A 1 50 ? -17.415 -9.835 -34.024 1.00 85.12 50 GLU A O 1
ATOM 402 N N . LEU A 1 51 ? -18.877 -8.400 -33.104 1.00 88.19 51 LEU A N 1
ATOM 403 C CA . LEU A 1 51 ? -19.953 -8.599 -34.088 1.00 88.19 51 LEU A CA 1
ATOM 404 C C . LEU A 1 51 ? -19.547 -8.137 -35.495 1.00 88.19 51 LEU A C 1
ATOM 406 O O . LEU A 1 51 ? -19.775 -8.853 -36.474 1.00 88.19 51 LEU A O 1
ATOM 410 N N . CYS A 1 52 ? -18.915 -6.966 -35.601 1.00 90.31 52 CYS A N 1
ATOM 411 C CA . CYS A 1 52 ? -18.405 -6.440 -36.866 1.00 90.31 52 CYS A CA 1
ATOM 412 C C . CYS A 1 52 ? -17.307 -7.339 -37.453 1.00 90.31 52 CYS A C 1
ATOM 414 O O . CYS A 1 52 ? -17.335 -7.658 -38.645 1.00 90.31 52 CYS A O 1
ATOM 416 N N . GLN A 1 53 ? -16.375 -7.805 -36.615 1.00 89.19 53 GLN A N 1
ATOM 417 C CA . GLN A 1 53 ? -15.324 -8.737 -37.024 1.00 89.19 53 GLN A CA 1
ATOM 418 C C . GLN A 1 53 ? -15.916 -10.086 -37.474 1.00 89.19 53 GLN A C 1
ATOM 420 O O . GLN A 1 53 ? -15.538 -10.598 -38.529 1.00 89.19 53 GLN A O 1
ATOM 425 N N . GLN A 1 54 ? -16.908 -10.620 -36.750 1.00 90.94 54 GLN A N 1
ATOM 426 C CA . GLN A 1 54 ? -17.607 -11.859 -37.109 1.00 90.94 54 GLN A CA 1
ATOM 427 C C . GLN A 1 54 ? -18.329 -11.758 -38.464 1.00 90.94 54 GLN A C 1
ATOM 429 O O . GLN A 1 54 ? -18.262 -12.695 -39.265 1.00 90.94 54 GLN A O 1
ATOM 434 N N . LEU A 1 55 ? -18.993 -10.630 -38.752 1.00 93.31 55 LEU A N 1
ATOM 435 C CA . LEU A 1 55 ? -19.614 -10.405 -40.059 1.00 93.31 55 LEU A CA 1
ATOM 436 C C . LEU A 1 55 ? -18.549 -10.331 -41.163 1.00 93.31 55 LEU A C 1
ATOM 438 O O . LEU A 1 55 ? -18.674 -11.038 -42.164 1.00 93.31 55 LEU A O 1
ATOM 442 N N . TYR A 1 56 ? -17.476 -9.558 -40.970 1.00 93.69 56 TYR A N 1
ATOM 443 C CA . TYR A 1 56 ? -16.390 -9.435 -41.949 1.00 93.69 56 TYR A CA 1
ATOM 444 C C . TYR A 1 56 ? -15.708 -10.777 -42.262 1.00 93.69 56 TYR A C 1
ATOM 446 O O . TYR A 1 56 ? -15.500 -11.107 -43.433 1.00 93.69 56 TYR A O 1
ATOM 454 N N . ASP A 1 57 ? -15.421 -11.601 -41.252 1.00 90.62 57 ASP A N 1
ATOM 455 C CA . ASP A 1 57 ? -14.826 -12.922 -41.475 1.00 90.62 57 ASP A CA 1
ATOM 456 C C . ASP A 1 57 ? -15.801 -13.897 -42.152 1.00 90.62 57 ASP A C 1
ATOM 458 O O . ASP A 1 57 ? -15.365 -14.757 -42.920 1.00 90.62 57 ASP A O 1
ATOM 462 N N . SER A 1 58 ? -17.118 -13.742 -41.968 1.00 89.88 58 SER A N 1
ATOM 463 C CA . SER A 1 58 ? -18.104 -14.521 -42.732 1.00 89.88 58 SER A CA 1
ATOM 464 C C . SER A 1 58 ? -18.083 -14.177 -44.229 1.00 89.88 58 SER A C 1
ATOM 466 O O . SER A 1 58 ? -18.150 -15.080 -45.060 1.00 89.88 58 SER A O 1
ATOM 468 N N . ILE A 1 59 ? -17.901 -12.896 -44.577 1.00 89.25 59 ILE A N 1
ATOM 469 C CA . ILE A 1 59 ? -17.808 -12.392 -45.961 1.00 89.25 59 ILE A CA 1
ATOM 470 C C . ILE A 1 59 ? -16.542 -12.926 -46.642 1.00 89.25 59 ILE A C 1
ATOM 472 O O . ILE A 1 59 ? -16.567 -13.327 -47.806 1.00 89.25 59 ILE A O 1
ATOM 476 N N . ARG A 1 60 ? -15.430 -12.967 -45.903 1.00 87.75 60 ARG A N 1
ATOM 477 C CA . ARG A 1 60 ? -14.105 -13.341 -46.417 1.00 87.75 60 ARG A CA 1
ATOM 478 C C . ARG A 1 60 ? -13.931 -14.825 -46.753 1.00 87.75 60 ARG A C 1
ATOM 480 O O . ARG A 1 60 ? -12.938 -15.182 -47.378 1.00 87.75 60 ARG A O 1
ATOM 487 N N . ASN A 1 61 ? -14.854 -15.680 -46.311 1.00 85.81 61 ASN A N 1
ATOM 488 C CA . ASN A 1 61 ? -14.765 -17.138 -46.437 1.00 85.81 61 ASN A CA 1
ATOM 489 C C . ASN A 1 61 ? -15.745 -17.742 -47.465 1.00 85.81 61 ASN A C 1
ATOM 491 O O . ASN A 1 61 ? -15.786 -18.962 -47.625 1.00 85.81 61 ASN A O 1
ATOM 495 N N . ILE A 1 62 ? -16.522 -16.918 -48.176 1.00 88.12 62 ILE A N 1
ATOM 496 C CA . ILE A 1 62 ? -17.488 -17.384 -49.184 1.00 88.12 62 ILE A CA 1
ATOM 497 C C . ILE A 1 62 ? -16.745 -17.832 -50.448 1.00 88.12 62 ILE A C 1
ATOM 499 O O . ILE A 1 62 ? -15.970 -17.060 -51.012 1.00 88.12 62 ILE A O 1
ATOM 503 N N . LYS A 1 63 ? -17.019 -19.052 -50.920 1.00 88.12 63 LYS A N 1
ATOM 504 C CA . LYS A 1 63 ? -16.469 -19.613 -52.164 1.00 88.12 63 LYS A CA 1
ATOM 505 C C . LYS A 1 63 ? -17.499 -19.635 -53.290 1.00 88.12 63 LYS A C 1
ATOM 507 O O . LYS A 1 63 ? -18.688 -19.809 -53.030 1.00 88.12 63 LYS A O 1
ATOM 512 N N . LYS A 1 64 ? -17.024 -19.500 -54.528 1.00 85.69 64 LYS A N 1
ATOM 513 C CA . LYS A 1 64 ? -17.778 -19.771 -55.760 1.00 85.69 64 LYS A CA 1
ATOM 514 C C . LYS A 1 64 ? -17.674 -21.254 -56.151 1.00 85.69 64 LYS A C 1
ATOM 516 O O . LYS A 1 64 ? -16.902 -22.008 -55.557 1.00 85.69 64 LYS A O 1
ATOM 521 N N . GLU A 1 65 ? -18.410 -21.659 -57.185 1.00 82.00 65 GLU A N 1
ATOM 522 C CA . GLU A 1 65 ? -18.390 -23.027 -57.735 1.00 82.00 65 GLU A CA 1
ATOM 523 C C . GLU A 1 65 ? -17.026 -23.438 -58.323 1.00 82.00 65 GLU A C 1
ATOM 525 O O . GLU A 1 65 ? -16.668 -24.611 -58.275 1.00 82.00 65 GLU A O 1
ATOM 530 N N . ASP A 1 66 ? -16.228 -22.479 -58.811 1.00 82.19 66 ASP A N 1
ATOM 531 C CA . ASP A 1 66 ? -14.850 -22.701 -59.285 1.00 82.19 66 ASP A CA 1
ATOM 532 C C . ASP A 1 66 ? -13.804 -22.797 -58.152 1.00 82.19 66 ASP A C 1
ATOM 534 O O . ASP A 1 66 ? -12.623 -23.043 -58.401 1.00 82.19 66 ASP A O 1
ATOM 538 N N . GLY A 1 67 ? -14.226 -22.603 -56.898 1.00 81.75 67 GLY A N 1
ATOM 539 C CA . GLY A 1 67 ? -13.369 -22.611 -55.716 1.00 81.75 67 GLY A CA 1
ATOM 540 C C . GLY A 1 67 ? -12.663 -21.285 -55.397 1.00 81.75 67 GLY A C 1
ATOM 541 O O . GLY A 1 67 ? -12.009 -21.220 -54.351 1.00 81.75 67 GLY A O 1
ATOM 542 N N . SER A 1 68 ? -12.804 -20.240 -56.225 1.00 84.06 68 SER A N 1
ATOM 543 C CA . SER A 1 68 ? -12.351 -18.872 -55.912 1.00 84.06 68 SER A CA 1
ATOM 544 C C . SER A 1 68 ? -13.182 -18.248 -54.785 1.00 84.06 68 SER A C 1
ATOM 546 O O . SER A 1 68 ? -14.276 -18.731 -54.469 1.00 84.06 68 SER A O 1
ATOM 548 N N . MET A 1 69 ? -12.690 -17.178 -54.149 1.00 87.88 69 MET A N 1
ATOM 549 C CA . MET A 1 69 ? -13.455 -16.502 -53.101 1.00 87.88 69 MET A CA 1
ATOM 550 C C . MET A 1 69 ? -14.376 -15.450 -53.731 1.00 87.88 69 MET A C 1
ATOM 552 O O . MET A 1 69 ? -13.946 -14.612 -54.522 1.00 87.88 69 MET A O 1
ATOM 556 N N . LEU A 1 70 ? -15.652 -15.424 -53.336 1.00 87.94 70 LEU A N 1
ATOM 557 C CA . LEU A 1 70 ? -16.632 -14.450 -53.843 1.00 87.94 70 LEU A CA 1
ATOM 558 C C . LEU A 1 70 ? -16.231 -12.994 -53.527 1.00 87.94 70 LEU A C 1
ATOM 560 O O . LEU A 1 70 ? -16.629 -12.062 -54.221 1.00 87.94 70 LEU A O 1
ATOM 564 N N . CYS A 1 71 ? -15.416 -12.798 -52.488 1.00 89.25 71 CYS A N 1
ATOM 565 C CA . CYS A 1 71 ? -14.880 -11.499 -52.107 1.00 89.25 71 CYS A CA 1
ATOM 566 C C . CYS A 1 71 ? -13.693 -11.015 -52.962 1.00 89.25 71 CYS A C 1
ATOM 568 O O . CYS A 1 71 ? -13.372 -9.828 -52.884 1.00 89.25 71 CYS A O 1
ATOM 570 N N . ASP A 1 72 ? -13.032 -11.880 -53.749 1.00 87.12 72 ASP A N 1
ATOM 571 C CA . ASP A 1 72 ? -11.777 -11.547 -54.452 1.00 87.12 72 ASP A CA 1
ATOM 572 C C . ASP A 1 72 ? -11.944 -10.349 -55.403 1.00 87.12 72 ASP A C 1
ATOM 574 O O . ASP A 1 72 ? -11.109 -9.440 -55.421 1.00 87.12 72 ASP A O 1
ATOM 578 N N . THR A 1 73 ? -13.089 -10.287 -56.089 1.00 85.12 73 THR A N 1
ATOM 579 C CA . THR A 1 73 ? -13.527 -9.199 -56.980 1.00 85.12 73 THR A CA 1
ATOM 580 C C . THR A 1 73 ? -13.554 -7.816 -56.300 1.00 85.12 73 THR A C 1
ATOM 582 O O . THR A 1 73 ? -13.452 -6.791 -56.974 1.00 85.12 73 THR A O 1
ATOM 585 N N . PHE A 1 74 ? -13.643 -7.757 -54.964 1.00 92.81 74 PHE A N 1
ATOM 586 C CA . PHE A 1 74 ? -13.850 -6.525 -54.184 1.00 92.81 74 PHE A CA 1
ATOM 587 C C . PHE A 1 74 ? -12.719 -6.213 -53.189 1.00 92.81 74 PHE A C 1
ATOM 589 O O . PHE A 1 74 ? -12.841 -5.301 -52.365 1.00 92.81 74 PHE A O 1
ATOM 596 N N . ILE A 1 75 ? -11.593 -6.938 -53.254 1.00 90.00 75 ILE A N 1
ATOM 597 C CA . ILE A 1 75 ? -10.445 -6.731 -52.351 1.00 90.00 75 ILE A CA 1
ATOM 598 C C . ILE A 1 75 ? -9.818 -5.336 -52.508 1.00 90.00 75 ILE A C 1
ATOM 600 O O . ILE A 1 75 ? -9.286 -4.797 -51.534 1.00 90.00 75 ILE A O 1
ATOM 604 N N . ARG A 1 76 ? -9.845 -4.747 -53.712 1.00 90.88 76 ARG A N 1
ATOM 605 C CA . ARG A 1 76 ? -9.236 -3.437 -53.988 1.00 90.88 76 ARG A CA 1
ATOM 606 C C . ARG A 1 76 ? -9.934 -2.689 -55.125 1.00 90.88 76 ARG A C 1
ATOM 608 O O . ARG A 1 76 ? -10.180 -3.287 -56.167 1.00 90.88 76 ARG A O 1
ATOM 615 N N . VAL A 1 77 ? -10.151 -1.380 -54.974 1.00 90.69 77 VAL A N 1
ATOM 616 C CA . VAL A 1 77 ? -10.701 -0.541 -56.056 1.00 90.69 77 VAL A CA 1
ATOM 617 C C . VAL A 1 77 ? -9.765 -0.475 -57.278 1.00 90.69 77 VAL A C 1
ATOM 619 O O . VAL A 1 77 ? -8.535 -0.503 -57.117 1.00 90.69 77 VAL A O 1
ATOM 622 N N . PRO A 1 78 ? -10.302 -0.330 -58.507 1.00 85.81 78 PRO A N 1
ATOM 623 C CA . PRO A 1 78 ? -9.497 -0.073 -59.700 1.00 85.81 78 PRO A CA 1
ATOM 624 C C . PRO A 1 78 ? -8.595 1.154 -59.519 1.00 85.81 78 PRO A C 1
ATOM 626 O O . PRO A 1 78 ? -8.995 2.155 -58.930 1.00 85.81 78 PRO A O 1
ATOM 629 N N . LYS A 1 79 ? -7.354 1.121 -60.022 1.00 83.31 79 LYS A N 1
ATOM 630 C CA . LYS A 1 79 ? -6.464 2.290 -59.902 1.00 83.31 79 LYS A CA 1
ATOM 631 C C . LYS A 1 79 ? -6.883 3.373 -60.893 1.00 83.31 79 LYS A C 1
ATOM 633 O O . LYS A 1 79 ? -6.841 3.115 -62.090 1.00 83.31 79 LYS A O 1
ATOM 638 N N . ARG A 1 80 ? -7.057 4.619 -60.433 1.00 82.75 80 ARG A N 1
ATOM 639 C CA . ARG A 1 80 ? -7.383 5.827 -61.243 1.00 82.75 80 ARG A CA 1
ATOM 640 C C . ARG A 1 80 ? -6.461 6.126 -62.449 1.00 82.75 80 ARG A C 1
ATOM 642 O O . ARG A 1 80 ? -6.753 7.022 -63.228 1.00 82.75 80 ARG A O 1
ATOM 649 N N . ARG A 1 81 ? -5.325 5.424 -62.587 1.00 78.31 81 ARG A N 1
ATOM 650 C CA . ARG A 1 81 ? -4.403 5.495 -63.748 1.00 78.31 81 ARG A CA 1
ATOM 651 C C . ARG A 1 81 ? -4.590 4.370 -64.774 1.00 78.31 81 ARG A C 1
ATOM 653 O O . ARG A 1 81 ? -4.047 4.466 -65.864 1.00 78.31 81 ARG A O 1
ATOM 660 N N . GLN A 1 82 ? -5.233 3.278 -64.371 1.00 83.19 82 GLN A N 1
ATOM 661 C CA . GLN A 1 82 ? -5.505 2.099 -65.196 1.00 83.19 82 GLN A CA 1
ATOM 662 C C . GLN A 1 82 ? -6.964 2.117 -65.645 1.00 83.19 82 GLN A C 1
ATOM 664 O O . GLN A 1 82 ? -7.225 1.909 -66.818 1.00 83.19 82 GLN A O 1
ATOM 669 N N . GLU A 1 83 ? -7.869 2.463 -64.725 1.00 85.50 83 GLU A N 1
ATOM 670 C CA . GLU A 1 83 ? -9.289 2.657 -64.993 1.00 85.50 83 GLU A CA 1
ATOM 671 C C . GLU A 1 83 ? -9.721 4.044 -64.478 1.00 85.50 83 GLU A C 1
ATOM 673 O O . GLU A 1 83 ? -10.062 4.195 -63.299 1.00 85.50 83 GLU A O 1
ATOM 678 N N . PRO A 1 84 ? -9.621 5.102 -65.306 1.00 83.75 84 PRO A N 1
ATOM 679 C CA . PRO A 1 84 ? -10.103 6.433 -64.943 1.00 83.75 84 PRO A CA 1
ATOM 680 C C . PRO A 1 84 ? -11.633 6.468 -64.851 1.00 83.75 84 PRO A C 1
ATOM 682 O O . PRO A 1 84 ? -12.159 7.039 -63.897 1.00 83.75 84 PRO A O 1
ATOM 685 N N . SER A 1 85 ? -12.302 5.776 -65.785 1.00 87.62 85 SER A N 1
ATOM 686 C CA . SER A 1 85 ? -13.761 5.745 -65.976 1.00 87.62 85 SER A CA 1
ATOM 687 C C . SER A 1 85 ? -14.530 5.364 -64.707 1.00 87.62 85 SER A C 1
ATOM 689 O O . SER A 1 85 ? -15.572 5.944 -64.401 1.00 87.62 85 SER A O 1
ATOM 691 N N . TYR A 1 86 ? -13.962 4.454 -63.908 1.00 90.75 86 TYR A N 1
ATOM 692 C CA . TYR A 1 86 ? -14.485 4.051 -62.604 1.00 90.75 86 TYR A CA 1
ATOM 693 C C . TYR A 1 86 ? -14.789 5.252 -61.706 1.00 90.75 86 TYR A C 1
ATOM 695 O O . TYR A 1 86 ? -15.821 5.283 -61.051 1.00 90.75 86 TYR A O 1
ATOM 703 N N . TYR A 1 87 ? -13.930 6.271 -61.712 1.00 90.69 87 TYR A N 1
ATOM 704 C CA . TYR A 1 87 ? -14.058 7.449 -60.855 1.00 90.69 87 TYR A CA 1
ATOM 705 C C . TYR A 1 87 ? -14.862 8.599 -61.478 1.00 90.69 87 TYR A C 1
ATOM 707 O O . TYR A 1 87 ? -15.006 9.643 -60.839 1.00 90.69 87 TYR A O 1
ATOM 715 N N . ASP A 1 88 ? -15.358 8.422 -62.703 1.00 88.25 88 ASP A N 1
ATOM 716 C CA . ASP A 1 88 ? -16.352 9.306 -63.315 1.00 88.25 88 ASP A CA 1
ATOM 717 C C . ASP A 1 88 ? -17.783 8.829 -62.972 1.00 88.25 88 ASP A C 1
ATOM 719 O O . ASP A 1 88 ? -18.721 9.623 -62.982 1.00 88.25 88 ASP A O 1
ATOM 723 N N . VAL A 1 89 ? -17.934 7.547 -62.600 1.00 85.88 89 VAL A N 1
ATOM 724 C CA . VAL A 1 89 ? -19.186 6.923 -62.126 1.00 85.88 89 VAL A CA 1
ATOM 725 C C . VAL A 1 89 ? -19.239 6.828 -60.593 1.00 85.88 89 VAL A C 1
ATOM 727 O O . VAL A 1 89 ? -20.239 7.190 -59.974 1.00 85.88 89 VAL A O 1
ATOM 730 N N . VAL A 1 90 ? -18.165 6.351 -59.956 1.00 89.94 90 VAL A N 1
ATOM 731 C CA . VAL A 1 90 ? -18.083 6.113 -58.506 1.00 89.94 90 VAL A CA 1
ATOM 732 C C . VAL A 1 90 ? -17.490 7.326 -57.789 1.00 89.94 90 VAL A C 1
ATOM 734 O O . VAL A 1 90 ? -16.278 7.548 -57.782 1.00 89.94 90 VAL A O 1
ATOM 737 N N . VAL A 1 91 ? -18.365 8.088 -57.127 1.00 86.88 91 VAL A N 1
ATOM 738 C CA . VAL A 1 91 ? -18.001 9.291 -56.355 1.00 86.88 91 VAL A CA 1
ATOM 739 C C . VAL A 1 91 ? -17.239 8.945 -55.068 1.00 86.88 91 VAL A C 1
ATOM 741 O O . VAL A 1 91 ? -16.226 9.573 -54.768 1.00 86.88 91 VAL A O 1
ATOM 744 N N . ASN A 1 92 ? -17.701 7.928 -54.329 1.00 89.94 92 ASN A N 1
ATOM 745 C CA . ASN A 1 92 ? -17.191 7.549 -53.004 1.00 89.94 92 ASN A CA 1
ATOM 746 C C . ASN A 1 92 ? -16.588 6.126 -53.026 1.00 89.94 92 ASN A C 1
ATOM 748 O O . ASN A 1 92 ? -17.237 5.177 -52.581 1.00 89.94 92 ASN A O 1
ATOM 752 N N . PRO A 1 93 ? -15.369 5.939 -53.567 1.00 91.44 93 PRO A N 1
ATOM 753 C CA . PRO A 1 93 ? -14.758 4.621 -53.733 1.00 91.44 93 PRO A CA 1
ATOM 754 C C . PRO A 1 93 ? -14.362 3.972 -52.396 1.00 91.44 93 PRO A C 1
ATOM 756 O O . PRO A 1 93 ? -13.650 4.572 -51.590 1.00 91.44 93 PRO A O 1
ATOM 759 N N . ILE A 1 94 ? -14.752 2.708 -52.211 1.00 94.50 94 ILE A N 1
ATOM 760 C CA . ILE A 1 94 ? -14.392 1.854 -51.069 1.00 94.50 94 ILE A CA 1
ATOM 761 C C . ILE A 1 94 ? -14.056 0.433 -51.552 1.00 94.50 94 ILE A C 1
ATOM 763 O O . ILE A 1 94 ? -14.555 0.004 -52.591 1.00 94.50 94 ILE A O 1
ATOM 767 N N . ASP A 1 95 ? -13.208 -0.285 -50.813 1.00 94.50 95 ASP A N 1
ATOM 768 C CA . ASP A 1 95 ? -12.882 -1.701 -51.020 1.00 94.50 95 ASP A CA 1
ATOM 769 C C . ASP A 1 95 ? -12.776 -2.466 -49.689 1.00 94.50 95 ASP A C 1
ATOM 771 O O . ASP A 1 95 ? -12.701 -1.865 -48.612 1.00 94.50 95 ASP A O 1
ATOM 775 N N . LEU A 1 96 ? -12.752 -3.804 -49.747 1.00 93.75 96 LEU A N 1
ATOM 776 C CA . LEU A 1 96 ? -12.649 -4.643 -48.546 1.00 93.75 96 LEU A CA 1
ATOM 777 C C . LEU A 1 96 ? -11.333 -4.439 -47.778 1.00 93.75 96 LEU A C 1
ATOM 779 O O . LEU A 1 96 ? -11.286 -4.686 -46.574 1.00 93.75 96 LEU A O 1
ATOM 783 N N . LEU A 1 97 ? -10.270 -3.954 -48.428 1.00 91.56 97 LEU A N 1
ATOM 784 C CA . LEU A 1 97 ? -9.025 -3.587 -47.750 1.00 91.56 97 LEU A CA 1
ATOM 785 C C . LEU A 1 97 ? -9.191 -2.307 -46.912 1.00 91.56 97 LEU A C 1
ATOM 787 O O . LEU A 1 97 ? -8.629 -2.222 -45.818 1.00 91.56 97 LEU A O 1
ATOM 791 N N . LYS A 1 98 ? -9.990 -1.339 -47.376 1.00 92.12 98 LYS A N 1
ATOM 792 C CA . LYS A 1 98 ? -10.357 -0.140 -46.613 1.00 92.12 98 LYS A CA 1
ATOM 793 C C . LYS A 1 98 ? -11.334 -0.456 -45.479 1.00 92.12 98 LYS A C 1
ATOM 795 O O . LYS A 1 98 ? -11.143 0.067 -44.382 1.00 92.12 98 LYS A O 1
ATOM 800 N N . VAL A 1 99 ? -12.292 -1.358 -45.705 1.00 93.50 99 VAL A N 1
ATOM 801 C CA . VAL A 1 99 ? -13.168 -1.908 -44.650 1.00 93.50 99 VAL A CA 1
ATOM 802 C C . VAL A 1 99 ? -12.334 -2.616 -43.577 1.00 93.50 99 VAL A C 1
ATOM 804 O O . VAL A 1 99 ? -12.458 -2.311 -42.393 1.00 93.50 99 VAL A O 1
ATOM 807 N N . GLN A 1 100 ? -11.379 -3.467 -43.975 1.00 92.25 100 GLN A N 1
ATOM 808 C CA . GLN A 1 100 ? -10.451 -4.107 -43.036 1.00 92.25 100 GLN A CA 1
ATOM 809 C C . GLN A 1 100 ? -9.556 -3.101 -42.296 1.00 92.25 100 GLN A C 1
ATOM 811 O O . GLN A 1 100 ? -9.184 -3.353 -41.151 1.00 92.25 100 GLN A O 1
ATOM 816 N N . GLN A 1 101 ? -9.202 -1.969 -42.916 1.00 87.75 101 GLN A N 1
ATOM 817 C CA . GLN A 1 101 ? -8.489 -0.902 -42.216 1.00 87.75 101 GLN A CA 1
ATOM 818 C C . GLN A 1 101 ? -9.369 -0.281 -41.123 1.00 87.75 101 GLN A C 1
ATOM 820 O O . GLN A 1 101 ? -8.903 -0.190 -39.995 1.00 87.75 101 GLN A O 1
ATOM 825 N N . LYS A 1 102 ? -10.622 0.089 -41.435 1.00 90.69 102 LYS A N 1
ATOM 826 C CA . LYS A 1 102 ? -11.572 0.666 -40.464 1.00 90.69 102 LYS A CA 1
ATOM 827 C C . LYS A 1 102 ? -11.889 -0.291 -39.308 1.00 90.69 102 LYS A C 1
ATOM 829 O O . LYS A 1 102 ? -11.947 0.150 -38.166 1.00 90.69 102 LYS A O 1
ATOM 834 N N . LEU A 1 103 ? -12.021 -1.591 -39.586 1.00 87.25 103 LEU A N 1
ATOM 835 C CA . LEU A 1 103 ? -12.178 -2.639 -38.566 1.00 87.25 103 LEU A CA 1
ATOM 836 C C . LEU A 1 103 ? -10.968 -2.736 -37.628 1.00 87.25 103 LEU A C 1
ATOM 838 O O . LEU A 1 103 ? -11.139 -2.923 -36.435 1.00 87.25 103 LEU A O 1
ATOM 842 N N . LYS A 1 104 ? -9.746 -2.569 -38.149 1.00 83.38 104 LYS A N 1
ATOM 843 C CA . LYS A 1 104 ? -8.510 -2.568 -37.346 1.00 83.38 104 LYS A CA 1
ATOM 844 C C . LYS A 1 104 ? -8.240 -1.266 -36.584 1.00 83.38 104 LYS A C 1
ATOM 846 O O . LYS A 1 104 ? -7.230 -1.186 -35.891 1.00 83.38 104 LYS A O 1
ATOM 851 N N . THR A 1 105 ? -9.084 -0.252 -36.748 1.00 80.38 105 THR A N 1
ATOM 852 C CA . THR A 1 105 ? -8.983 1.046 -36.065 1.00 80.38 105 THR A CA 1
ATOM 853 C C . THR A 1 105 ? -10.294 1.406 -35.358 1.00 80.38 105 THR A C 1
ATOM 855 O O . THR A 1 105 ? -10.630 2.586 -35.276 1.00 80.38 105 THR A O 1
ATOM 858 N N . ASP A 1 106 ? -11.065 0.395 -34.930 1.00 76.75 106 ASP A N 1
ATOM 859 C CA . ASP A 1 106 ? -12.374 0.470 -34.251 1.00 76.75 106 ASP A CA 1
ATOM 860 C C . ASP A 1 106 ? -13.291 1.592 -34.787 1.00 76.75 106 ASP A C 1
ATOM 862 O O . ASP A 1 106 ? -13.914 2.354 -34.048 1.00 76.75 106 ASP A O 1
ATOM 866 N N . SER A 1 107 ? -13.328 1.739 -36.117 1.00 81.62 107 SER A N 1
ATOM 867 C CA . SER A 1 107 ? -13.945 2.878 -36.818 1.00 81.62 107 SER A CA 1
ATOM 868 C C . SER A 1 107 ? -15.388 2.615 -37.278 1.00 81.62 107 SER A C 1
ATOM 870 O O . SER A 1 107 ? -15.838 3.212 -38.260 1.00 81.62 107 SER A O 1
ATOM 872 N N . TYR A 1 108 ? -16.076 1.706 -36.588 1.00 86.19 108 TYR A N 1
ATOM 873 C CA . TYR A 1 108 ? -17.493 1.368 -36.733 1.00 86.19 108 TYR A CA 1
ATOM 874 C C . TYR A 1 108 ? -18.094 1.320 -35.320 1.00 86.19 108 TYR A C 1
ATOM 876 O O . TYR A 1 108 ? -17.558 0.609 -34.470 1.00 86.19 108 TYR A O 1
ATOM 884 N N . ASP A 1 109 ? -19.158 2.074 -35.038 1.00 74.81 109 ASP A N 1
ATOM 885 C CA . ASP A 1 109 ? -19.727 2.151 -33.680 1.00 74.81 109 ASP A CA 1
ATOM 886 C C . ASP A 1 109 ? -20.608 0.928 -33.352 1.00 74.81 109 ASP A C 1
ATOM 888 O O . ASP A 1 109 ? -20.808 0.571 -32.182 1.00 74.81 109 ASP A O 1
ATOM 892 N N . ASP A 1 110 ? -21.141 0.298 -34.400 1.00 81.75 110 ASP A N 1
ATOM 893 C CA . ASP A 1 110 ? -21.958 -0.909 -34.392 1.00 81.75 110 ASP A CA 1
ATOM 894 C C . ASP A 1 110 ? -22.018 -1.566 -35.788 1.00 81.75 110 ASP A C 1
ATOM 896 O O . ASP A 1 110 ? -21.302 -1.199 -36.724 1.00 81.75 110 ASP A O 1
ATOM 900 N N . LEU A 1 111 ? -22.867 -2.591 -35.905 1.00 85.88 111 LEU A N 1
ATOM 901 C CA . LEU A 1 111 ? -23.036 -3.397 -37.111 1.00 85.88 111 LEU A CA 1
ATOM 902 C C . LEU A 1 111 ? -23.683 -2.618 -38.270 1.00 85.88 111 LEU A C 1
ATOM 904 O O . LEU A 1 111 ? -23.511 -3.015 -39.422 1.00 85.88 111 LEU A O 1
ATOM 908 N N . ASP A 1 112 ? -24.409 -1.530 -37.996 1.00 87.31 112 ASP A N 1
ATOM 909 C CA . ASP A 1 112 ? -25.070 -0.722 -39.022 1.00 87.31 112 ASP A CA 1
ATOM 910 C C . ASP A 1 112 ? -24.082 0.229 -39.716 1.00 87.31 112 ASP A C 1
ATOM 912 O O . ASP A 1 112 ? -24.098 0.320 -40.945 1.00 87.31 112 ASP A O 1
ATOM 916 N N . ASP A 1 113 ? -23.126 0.811 -38.979 1.00 88.00 113 ASP A N 1
ATOM 917 C CA . ASP A 1 113 ? -21.995 1.548 -39.572 1.00 88.00 113 ASP A CA 1
ATOM 918 C C . ASP A 1 113 ? -21.164 0.660 -40.531 1.00 88.00 113 ASP A C 1
ATOM 920 O O . ASP A 1 113 ? -20.717 1.117 -41.589 1.00 88.00 113 ASP A O 1
ATOM 924 N N . LEU A 1 114 ? -20.951 -0.621 -40.188 1.00 93.12 114 LEU A N 1
ATOM 925 C CA . LEU A 1 114 ? -20.273 -1.584 -41.073 1.00 93.12 114 LEU A CA 1
ATOM 926 C C . LEU A 1 114 ? -21.136 -1.937 -42.293 1.00 93.12 114 LEU A C 1
ATOM 928 O O . LEU A 1 114 ? -20.627 -2.024 -43.413 1.00 93.12 114 LEU A O 1
ATOM 932 N N . MET A 1 115 ? -22.441 -2.124 -42.095 1.00 92.75 115 MET A N 1
ATOM 933 C CA . MET A 1 115 ? -23.378 -2.417 -43.180 1.00 92.75 115 MET A CA 1
ATOM 934 C C . MET A 1 115 ? -23.488 -1.267 -44.187 1.00 92.75 115 MET A C 1
ATOM 936 O O . MET A 1 115 ? -23.593 -1.550 -45.376 1.00 92.75 115 MET A O 1
ATOM 940 N N . ALA A 1 116 ? -23.383 -0.004 -43.762 1.00 92.38 116 ALA A N 1
ATOM 941 C CA . ALA A 1 116 ? -23.374 1.151 -44.665 1.00 92.38 116 ALA A CA 1
ATOM 942 C C . ALA A 1 116 ? -22.136 1.179 -45.589 1.00 92.38 116 ALA A C 1
ATOM 944 O O . ALA A 1 116 ? -22.255 1.431 -46.789 1.00 92.38 116 ALA A O 1
ATOM 945 N N . ASP A 1 117 ? -20.948 0.857 -45.065 1.00 95.38 117 ASP A N 1
ATOM 946 C CA . ASP A 1 117 ? -19.724 0.704 -45.869 1.00 95.38 117 ASP A CA 1
ATOM 947 C C . ASP A 1 117 ? -19.827 -0.472 -46.861 1.00 95.38 117 ASP A C 1
ATOM 949 O O . ASP A 1 117 ? -19.352 -0.382 -47.997 1.00 95.38 117 ASP A O 1
ATOM 953 N N . LEU A 1 118 ? -20.450 -1.581 -46.443 1.00 94.94 118 LEU A N 1
ATOM 954 C CA . LEU A 1 118 ? -20.693 -2.748 -47.295 1.00 94.94 118 LEU A CA 1
ATOM 955 C C . LEU A 1 118 ? -21.763 -2.470 -48.363 1.00 94.94 118 LEU A C 1
ATOM 957 O O . LEU A 1 118 ? -21.613 -2.909 -49.502 1.00 94.94 118 LEU A O 1
ATOM 961 N N . GLU A 1 119 ? -22.809 -1.708 -48.046 1.00 94.69 119 GLU A N 1
ATOM 962 C CA . GLU A 1 119 ? -23.802 -1.268 -49.026 1.00 94.69 119 GLU A CA 1
ATOM 963 C C . GLU A 1 119 ? -23.170 -0.326 -50.056 1.00 94.69 119 GLU A C 1
ATOM 965 O O . GLU A 1 119 ? -23.387 -0.500 -51.254 1.00 94.69 119 GLU A O 1
ATOM 970 N N . LEU A 1 120 ? -22.304 0.598 -49.623 1.00 95.06 120 LEU A N 1
ATOM 971 C CA . LEU A 1 120 ? -21.528 1.460 -50.516 1.00 95.06 120 LEU A CA 1
ATOM 972 C C . LEU A 1 120 ? -20.595 0.650 -51.434 1.00 95.06 120 LEU A C 1
ATOM 974 O O . LEU A 1 120 ? -20.511 0.940 -52.627 1.00 95.06 120 LEU A O 1
ATOM 978 N N . LEU A 1 121 ? -19.930 -0.390 -50.917 1.00 95.44 121 LEU A N 1
ATOM 979 C CA . LEU A 1 121 ? -19.103 -1.306 -51.714 1.00 95.44 121 LEU A CA 1
ATOM 980 C C . LEU A 1 121 ? -19.916 -1.971 -52.838 1.00 95.44 121 LEU A C 1
ATOM 982 O O . LEU A 1 121 ? -19.521 -1.939 -54.005 1.00 95.44 121 LEU A O 1
ATOM 986 N N . ILE A 1 122 ? -21.071 -2.540 -52.487 1.00 94.38 122 ILE A N 1
ATOM 987 C CA . ILE A 1 122 ? -21.971 -3.215 -53.426 1.00 94.38 122 ILE A CA 1
ATOM 988 C C . ILE A 1 122 ? -22.629 -2.225 -54.399 1.00 94.38 122 ILE A C 1
ATOM 990 O O . ILE A 1 122 ? -22.775 -2.534 -55.582 1.00 94.38 122 ILE A O 1
ATOM 994 N N . GLY A 1 123 ? -23.010 -1.036 -53.932 1.00 92.19 123 GLY A N 1
ATOM 995 C CA . GLY A 1 123 ? -23.594 0.031 -54.743 1.00 92.19 123 GLY A CA 1
ATOM 996 C C . GLY A 1 123 ? -22.615 0.546 -55.795 1.00 92.19 123 GLY A C 1
ATOM 997 O O . GLY A 1 123 ? -22.963 0.609 -56.972 1.00 92.19 123 GLY A O 1
ATOM 998 N N . ASN A 1 124 ? -21.366 0.809 -55.402 1.00 93.50 124 ASN A N 1
ATOM 999 C CA . ASN A 1 124 ? -20.287 1.188 -56.317 1.00 93.50 124 ASN A CA 1
ATOM 1000 C C . ASN A 1 124 ? -20.045 0.117 -57.392 1.00 93.50 124 ASN A C 1
ATOM 1002 O O . ASN A 1 124 ? -19.942 0.441 -58.576 1.00 93.50 124 ASN A O 1
ATOM 1006 N N . ALA A 1 125 ? -20.002 -1.161 -56.997 1.00 91.19 125 ALA A N 1
ATOM 1007 C CA . ALA A 1 125 ? -19.851 -2.268 -57.936 1.00 91.19 125 ALA A CA 1
ATOM 1008 C C . ALA A 1 125 ? -21.022 -2.341 -58.932 1.00 91.19 125 ALA A C 1
ATOM 1010 O O . ALA A 1 125 ? -20.792 -2.401 -60.137 1.00 91.19 125 ALA A O 1
ATOM 1011 N N . LYS A 1 126 ? -22.272 -2.265 -58.457 1.00 91.38 126 LYS A N 1
ATOM 1012 C CA . LYS A 1 126 ? -23.477 -2.291 -59.310 1.00 91.38 126 LYS A CA 1
ATOM 1013 C C . LYS A 1 126 ? -23.628 -1.059 -60.207 1.00 91.38 126 LYS A C 1
ATOM 1015 O O . LYS A 1 126 ? -24.277 -1.162 -61.243 1.00 91.38 126 LYS A O 1
ATOM 1020 N N . ALA A 1 127 ? -23.067 0.086 -59.812 1.00 90.06 127 ALA A N 1
ATOM 1021 C CA . ALA A 1 127 ? -23.085 1.317 -60.599 1.00 90.06 127 ALA A CA 1
ATOM 1022 C C . ALA A 1 127 ? -22.065 1.298 -61.749 1.00 90.06 127 ALA A C 1
ATOM 1024 O O . ALA A 1 127 ? -22.357 1.817 -62.824 1.00 90.06 127 ALA A O 1
ATOM 1025 N N . PHE A 1 128 ? -20.882 0.709 -61.535 1.00 92.00 128 PHE A N 1
ATOM 1026 C CA . PHE A 1 128 ? -19.829 0.641 -62.552 1.00 92.00 128 PHE A CA 1
ATOM 1027 C C . PHE A 1 128 ? -19.929 -0.593 -63.459 1.00 92.00 128 PHE A C 1
ATOM 1029 O O . PHE A 1 128 ? -19.825 -0.475 -64.679 1.00 92.00 128 PHE A O 1
ATOM 1036 N N . TYR A 1 129 ? -20.120 -1.782 -62.883 1.00 90.75 129 TYR A N 1
ATOM 1037 C CA . TYR A 1 129 ? -20.167 -3.024 -63.649 1.00 90.75 129 TYR A CA 1
ATOM 1038 C C . TYR A 1 129 ? -21.551 -3.230 -64.265 1.00 90.75 129 TYR A C 1
ATOM 1040 O O . TYR A 1 129 ? -22.569 -3.205 -63.570 1.00 90.75 129 TYR A O 1
ATOM 1048 N N . ILE A 1 130 ? -21.590 -3.452 -65.580 1.00 84.69 130 ILE A N 1
ATOM 1049 C CA . ILE A 1 130 ? -22.838 -3.607 -66.334 1.00 84.69 130 ILE A CA 1
ATOM 1050 C C . ILE A 1 130 ? -23.659 -4.820 -65.850 1.00 84.69 130 ILE A C 1
ATOM 1052 O O . ILE A 1 130 ? -23.084 -5.886 -65.607 1.00 84.69 130 ILE A O 1
ATOM 1056 N N . PRO A 1 131 ? -25.000 -4.708 -65.747 1.00 86.00 131 PRO A N 1
ATOM 1057 C CA . PRO A 1 131 ? -25.862 -5.837 -65.411 1.00 86.00 131 PRO A CA 1
ATOM 1058 C C . PRO A 1 131 ? -25.622 -7.029 -66.346 1.00 86.00 131 PRO A C 1
ATOM 1060 O O . PRO A 1 131 ? -25.841 -6.941 -67.552 1.00 86.00 131 PRO A O 1
ATOM 1063 N N . GLY A 1 132 ? -25.150 -8.137 -65.772 1.00 83.12 132 GLY A N 1
ATOM 1064 C CA . GLY A 1 132 ? -24.775 -9.354 -66.496 1.00 83.12 132 GLY A CA 1
ATOM 1065 C C . GLY A 1 132 ? -23.283 -9.698 -66.453 1.00 83.12 132 GLY A C 1
ATOM 1066 O O . GLY A 1 132 ? -22.954 -10.859 -66.683 1.00 83.12 132 GLY A O 1
ATOM 1067 N N . SER A 1 133 ? -22.385 -8.767 -66.100 1.00 90.44 133 SER A N 1
ATOM 1068 C CA . SER A 1 133 ? -20.960 -9.092 -65.903 1.00 90.44 133 SER A CA 1
ATOM 1069 C C . SER A 1 133 ? -20.741 -9.997 -64.678 1.00 90.44 133 SER A C 1
ATOM 1071 O O . SER A 1 133 ? -21.585 -10.040 -63.777 1.00 90.44 133 SER A O 1
ATOM 1073 N N . SER A 1 134 ? -19.601 -10.701 -64.618 1.00 87.44 134 SER A N 1
ATOM 1074 C CA . SER A 1 134 ? -19.248 -11.537 -63.456 1.00 87.44 134 SER A CA 1
ATOM 1075 C C . SER A 1 134 ? -19.236 -10.715 -62.171 1.00 87.44 134 SER A C 1
ATOM 1077 O O . SER A 1 134 ? -19.747 -11.150 -61.150 1.00 87.44 134 SER A O 1
ATOM 1079 N N . GLU A 1 135 ? -18.686 -9.509 -62.225 1.00 88.56 135 GLU A N 1
ATOM 1080 C CA . GLU A 1 135 ? -18.506 -8.619 -61.084 1.00 88.56 135 GLU A CA 1
ATOM 1081 C C . GLU A 1 135 ? -19.842 -8.041 -60.591 1.00 88.56 135 GLU A C 1
ATOM 1083 O O . GLU A 1 135 ? -20.046 -7.877 -59.387 1.00 88.56 135 GLU A O 1
ATOM 1088 N N . HIS A 1 136 ? -20.790 -7.792 -61.502 1.00 91.31 136 HIS A N 1
ATOM 1089 C CA . HIS A 1 136 ? -22.152 -7.410 -61.133 1.00 91.31 136 HIS A CA 1
ATOM 1090 C C . HIS A 1 136 ? -22.906 -8.579 -60.476 1.00 91.31 136 HIS A C 1
ATOM 1092 O O . HIS A 1 136 ? -23.594 -8.386 -59.471 1.00 91.31 136 HIS A O 1
ATOM 1098 N N . GLN A 1 137 ? -22.763 -9.799 -61.008 1.00 89.88 137 GLN A N 1
ATOM 1099 C CA . GLN A 1 137 ? -23.353 -11.008 -60.417 1.00 89.88 137 GLN A CA 1
ATOM 1100 C C . GLN A 1 137 ? -22.745 -11.313 -59.038 1.00 89.88 137 GLN A C 1
ATOM 1102 O O . GLN A 1 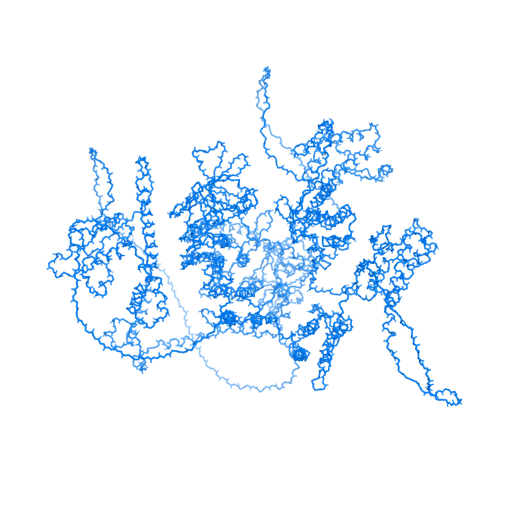137 ? -23.485 -11.545 -58.078 1.00 89.88 137 GLN A O 1
ATOM 1107 N N . ASP A 1 138 ? -21.420 -11.206 -58.912 1.00 92.00 138 ASP A N 1
ATOM 1108 C CA . ASP A 1 138 ? -20.688 -11.322 -57.650 1.00 92.00 138 ASP A CA 1
ATOM 1109 C C . ASP A 1 138 ? -21.226 -10.324 -56.613 1.00 92.00 138 ASP A C 1
ATOM 1111 O O . ASP A 1 138 ? -21.498 -10.705 -55.477 1.00 92.00 138 ASP A O 1
ATOM 1115 N N . ALA A 1 139 ? -21.454 -9.062 -56.998 1.00 92.50 139 ALA A N 1
ATOM 1116 C CA . ALA A 1 139 ? -21.956 -8.023 -56.095 1.00 92.50 139 ALA A CA 1
ATOM 1117 C C . ALA A 1 139 ? -23.411 -8.265 -55.645 1.00 92.50 139 ALA A C 1
ATOM 1119 O O . ALA A 1 139 ? -23.796 -7.900 -54.532 1.00 92.50 139 ALA A O 1
ATOM 1120 N N . VAL A 1 140 ? -24.245 -8.888 -56.484 1.00 92.19 140 VAL A N 1
ATOM 1121 C CA . VAL A 1 140 ? -25.598 -9.319 -56.091 1.00 92.19 140 VAL A CA 1
ATOM 1122 C C . VAL A 1 140 ? -25.528 -10.493 -55.108 1.00 92.19 140 VAL A C 1
ATOM 1124 O O . VAL A 1 140 ? -26.157 -10.432 -54.051 1.00 92.19 140 VAL A O 1
ATOM 1127 N N . SER A 1 141 ? -24.734 -11.520 -55.420 1.00 90.81 141 SER A N 1
ATOM 1128 C CA . SER A 1 141 ? -24.576 -12.727 -54.596 1.00 90.81 141 SER A CA 1
ATOM 1129 C C . SER A 1 141 ? -23.940 -12.425 -53.230 1.00 90.81 141 SER A C 1
ATOM 1131 O O . SER A 1 141 ? -24.411 -12.891 -52.188 1.00 90.81 141 SER A O 1
ATOM 1133 N N . LEU A 1 142 ? -22.921 -11.559 -53.209 1.00 93.00 142 LEU A N 1
ATOM 1134 C CA . LEU A 1 142 ? -22.238 -11.142 -51.987 1.00 93.00 142 LEU A CA 1
ATOM 1135 C C . LEU A 1 142 ? -23.172 -10.346 -51.068 1.00 93.00 142 LEU A C 1
ATOM 1137 O O . LEU A 1 142 ? -23.162 -10.568 -49.861 1.00 93.00 142 LEU A O 1
ATOM 1141 N N . TRP A 1 143 ? -24.032 -9.483 -51.621 1.00 94.50 143 TRP A N 1
ATOM 1142 C CA . TRP A 1 143 ? -25.029 -8.748 -50.835 1.00 94.50 143 TRP A CA 1
ATOM 1143 C C . TRP A 1 143 ? -26.072 -9.665 -50.191 1.00 94.50 143 TRP A C 1
ATOM 1145 O O . TRP A 1 143 ? -26.391 -9.496 -49.016 1.00 94.50 143 TRP A O 1
ATOM 1155 N N . GLN A 1 144 ? -26.561 -10.675 -50.920 1.00 91.44 144 GLN A N 1
ATOM 1156 C CA . GLN A 1 144 ? -27.471 -11.683 -50.361 1.00 91.44 144 GLN A CA 1
ATOM 1157 C C . GLN A 1 144 ? -26.817 -12.441 -49.194 1.00 91.44 144 GLN A C 1
ATOM 1159 O O . GLN A 1 144 ? -27.443 -12.634 -48.150 1.00 91.44 144 GLN A O 1
ATOM 1164 N N . HIS A 1 145 ? -25.535 -12.798 -49.329 1.00 90.69 145 HIS A N 1
ATOM 1165 C CA . HIS A 1 145 ? -24.758 -13.397 -48.245 1.00 90.69 145 HIS A CA 1
ATOM 1166 C C . HIS A 1 145 ? -24.579 -12.456 -47.045 1.00 90.69 145 HIS A C 1
ATOM 1168 O O . HIS A 1 145 ? -24.846 -12.872 -45.920 1.00 90.69 145 HIS A O 1
ATOM 1174 N N . ILE A 1 146 ? -24.177 -11.199 -47.266 1.00 93.19 146 ILE A N 1
ATOM 1175 C CA . ILE A 1 146 ? -24.025 -10.178 -46.214 1.00 93.19 146 ILE A CA 1
ATOM 1176 C C . ILE A 1 146 ? -25.326 -10.039 -45.416 1.00 93.19 146 ILE A C 1
ATOM 1178 O O . ILE A 1 146 ? -25.317 -10.134 -44.189 1.00 93.19 146 ILE A O 1
ATOM 1182 N N . HIS A 1 147 ? -26.457 -9.888 -46.107 1.00 89.88 147 HIS A N 1
ATOM 1183 C CA . HIS A 1 147 ? -27.756 -9.679 -45.472 1.00 89.88 147 HIS A CA 1
ATOM 1184 C C . HIS A 1 147 ? -28.237 -10.917 -44.690 1.00 89.88 147 HIS A C 1
ATOM 1186 O O . HIS A 1 147 ? -28.798 -10.782 -43.601 1.00 89.88 147 HIS A O 1
ATOM 1192 N N . SER A 1 148 ? -27.968 -12.124 -45.204 1.00 89.44 148 SER A N 1
ATOM 1193 C CA . SER A 1 148 ? -28.275 -13.389 -44.521 1.00 89.44 148 SER A CA 1
ATOM 1194 C C . SER A 1 148 ? -27.395 -13.618 -43.286 1.00 89.44 148 SER A C 1
ATOM 1196 O O . SER A 1 148 ? -27.899 -14.023 -42.237 1.00 89.44 148 SER A O 1
ATOM 1198 N N . GLN A 1 149 ? -26.092 -13.321 -43.364 1.00 89.31 149 GLN A N 1
ATOM 1199 C CA . GLN A 1 149 ? -25.185 -13.471 -42.222 1.00 89.31 149 GLN A CA 1
ATOM 1200 C C . GLN A 1 149 ? -25.431 -12.396 -41.155 1.00 89.31 149 GLN A C 1
ATOM 1202 O O . GLN A 1 149 ? -25.414 -12.735 -39.974 1.00 89.31 149 GLN A O 1
ATOM 1207 N N . ARG A 1 150 ? -25.767 -11.148 -41.533 1.00 90.75 150 ARG A N 1
ATOM 1208 C CA . ARG A 1 150 ? -26.261 -10.118 -40.596 1.00 90.75 150 ARG A CA 1
ATOM 1209 C C . ARG A 1 150 ? -27.436 -10.659 -39.781 1.00 90.75 150 ARG A C 1
ATOM 1211 O O . ARG A 1 150 ? -27.377 -10.647 -38.553 1.00 90.75 150 ARG A O 1
ATOM 1218 N N . GLN A 1 151 ? -28.473 -11.161 -40.455 1.00 85.62 151 GLN A N 1
ATOM 1219 C CA . GLN A 1 151 ? -29.657 -11.705 -39.789 1.00 85.62 151 GLN A CA 1
ATOM 1220 C C . GLN A 1 151 ? -29.292 -12.877 -38.864 1.00 85.62 151 GLN A C 1
ATOM 1222 O O . GLN A 1 151 ? -29.646 -12.855 -37.688 1.00 85.62 151 GLN A O 1
ATOM 1227 N N . ARG A 1 152 ? -28.504 -13.847 -39.346 1.00 88.00 152 ARG A N 1
ATOM 1228 C CA . ARG A 1 152 ? -28.061 -15.003 -38.547 1.00 88.00 152 ARG A CA 1
ATOM 1229 C C . ARG A 1 152 ? -27.249 -14.600 -37.308 1.00 88.00 152 ARG A C 1
ATOM 1231 O O . ARG A 1 152 ? -27.381 -15.239 -36.267 1.00 88.00 152 ARG A O 1
ATOM 1238 N N . ILE A 1 153 ? -26.420 -13.558 -37.396 1.00 86.00 153 ILE A N 1
ATOM 1239 C CA . ILE A 1 153 ? -25.657 -13.012 -36.261 1.00 86.00 153 ILE A CA 1
ATOM 1240 C C . ILE A 1 153 ? -26.599 -12.321 -35.259 1.00 86.00 153 ILE A C 1
ATOM 1242 O O . ILE A 1 153 ? -26.497 -12.570 -34.056 1.00 86.00 153 ILE A O 1
ATOM 1246 N N . MET A 1 154 ? -27.559 -11.517 -35.732 1.00 82.06 154 MET A N 1
ATOM 1247 C CA . MET A 1 154 ? -28.567 -10.879 -34.873 1.00 82.06 154 MET A CA 1
ATOM 1248 C C . MET A 1 154 ? -29.452 -11.916 -34.160 1.00 82.06 154 MET A C 1
ATOM 1250 O O . MET A 1 154 ? -29.666 -11.809 -32.954 1.00 82.06 154 MET A O 1
ATOM 1254 N N . GLU A 1 155 ? -29.902 -12.961 -34.856 1.00 80.06 155 GLU A N 1
ATOM 1255 C CA . GLU A 1 155 ? -30.636 -14.093 -34.275 1.00 80.06 155 GLU A CA 1
ATOM 1256 C C . GLU A 1 155 ? -29.792 -14.843 -33.232 1.00 80.06 155 GLU A C 1
ATOM 1258 O O . GLU A 1 155 ? -30.227 -15.019 -32.093 1.00 80.06 155 GLU A O 1
ATOM 1263 N N . ALA A 1 156 ? -28.554 -15.222 -33.576 1.00 78.94 156 ALA A N 1
ATOM 1264 C CA . ALA A 1 156 ? -27.657 -15.971 -32.692 1.00 78.94 156 ALA A CA 1
ATOM 1265 C C . ALA A 1 156 ? -27.293 -15.225 -31.396 1.00 78.94 156 ALA A C 1
ATOM 1267 O O . ALA A 1 156 ? -27.007 -15.875 -30.384 1.00 78.94 156 ALA A O 1
ATOM 1268 N N . ASN A 1 157 ? -27.327 -13.889 -31.417 1.00 73.94 157 ASN A N 1
ATOM 1269 C CA . ASN A 1 157 ? -27.073 -13.038 -30.257 1.00 73.94 157 ASN A CA 1
ATOM 1270 C C . ASN A 1 157 ? -28.350 -12.497 -29.588 1.00 73.94 157 ASN A C 1
ATOM 1272 O O . ASN A 1 157 ? -28.240 -11.757 -28.611 1.00 73.94 157 ASN A O 1
ATOM 1276 N N . GLY A 1 158 ? -29.552 -12.868 -30.045 1.00 69.06 158 GLY A N 1
ATOM 1277 C CA . GLY A 1 158 ? -30.816 -12.421 -29.446 1.00 69.06 158 GLY A CA 1
ATOM 1278 C C . GLY A 1 158 ? -31.072 -10.918 -29.619 1.00 69.06 158 GLY A C 1
ATOM 1279 O O . GLY A 1 158 ? -31.375 -10.222 -28.646 1.00 69.06 158 GLY A O 1
ATOM 1280 N N . LEU A 1 159 ? -30.881 -10.427 -30.843 1.00 63.59 159 LEU A N 1
ATOM 1281 C CA . LEU A 1 159 ? -31.155 -9.065 -31.324 1.00 63.59 159 LEU A CA 1
ATOM 1282 C C . LEU A 1 159 ? -32.110 -9.059 -32.537 1.00 63.59 159 LEU A C 1
ATOM 1284 O O . LEU A 1 159 ? -32.208 -8.054 -33.232 1.00 63.59 159 LEU A O 1
ATOM 1288 N N . ALA A 1 160 ? -32.785 -10.175 -32.822 1.00 55.69 160 ALA A N 1
ATOM 1289 C CA . ALA A 1 160 ? -33.801 -10.234 -33.871 1.00 55.69 160 ALA A CA 1
ATOM 1290 C C . ALA A 1 160 ? -35.002 -9.339 -33.519 1.00 55.69 160 ALA A C 1
ATOM 1292 O O . ALA A 1 160 ? -35.487 -9.369 -32.385 1.00 55.69 160 ALA A O 1
ATOM 1293 N N . GLU A 1 161 ? -35.494 -8.567 -34.489 1.00 46.22 161 GLU A N 1
ATOM 1294 C CA . GLU A 1 161 ? -36.731 -7.804 -34.326 1.00 46.22 161 GLU A CA 1
ATOM 1295 C C . GLU A 1 161 ? -37.947 -8.739 -34.433 1.00 46.22 161 GLU A C 1
ATOM 1297 O O . GLU A 1 161 ? -38.102 -9.470 -35.410 1.00 46.22 161 GLU A O 1
ATOM 1302 N N . GLU A 1 162 ? -38.821 -8.718 -33.424 1.00 38.00 162 GLU A N 1
ATOM 1303 C CA . GLU A 1 162 ? -40.113 -9.415 -33.468 1.00 38.00 162 GLU A CA 1
ATOM 1304 C C . GLU A 1 162 ? -41.009 -8.775 -34.539 1.00 38.00 162 GLU A C 1
ATOM 1306 O O . GLU A 1 162 ? -41.391 -7.608 -34.418 1.00 38.00 162 GLU A O 1
ATOM 1311 N N . GLU A 1 163 ? -41.384 -9.545 -35.567 1.00 35.00 163 GLU A N 1
ATOM 1312 C CA . GLU A 1 163 ? -42.258 -9.059 -36.640 1.00 35.00 163 GLU A CA 1
ATOM 1313 C C . GLU A 1 163 ? -43.583 -8.514 -36.053 1.00 35.00 163 GLU A C 1
ATOM 1315 O O . GLU A 1 163 ? -44.251 -9.206 -35.268 1.00 35.00 163 GLU A O 1
ATOM 1320 N N . PRO A 1 164 ? -43.999 -7.276 -36.396 1.00 32.94 164 PRO A N 1
ATOM 1321 C CA . PRO A 1 164 ? -45.072 -6.575 -35.695 1.00 32.94 164 PRO A CA 1
ATOM 1322 C C . PRO A 1 164 ? -46.459 -7.173 -35.980 1.00 32.94 164 PRO A C 1
ATOM 1324 O O . PRO A 1 164 ? -47.221 -6.690 -36.822 1.00 32.94 164 PRO A O 1
ATOM 1327 N N . ARG A 1 165 ? -46.828 -8.208 -35.211 1.00 29.52 165 ARG A N 1
ATOM 1328 C CA . ARG A 1 165 ? -48.142 -8.873 -35.254 1.00 29.52 165 ARG A CA 1
ATOM 1329 C C . ARG A 1 165 ? -49.279 -7.848 -35.244 1.00 29.52 165 ARG A C 1
ATOM 1331 O O . ARG A 1 165 ? -49.483 -7.147 -34.251 1.00 29.52 165 ARG A O 1
ATOM 1338 N N . ALA A 1 166 ? -50.059 -7.822 -36.325 1.00 28.97 166 ALA A N 1
ATOM 1339 C CA . ALA A 1 166 ? -51.086 -6.819 -36.607 1.00 28.97 166 ALA A CA 1
ATOM 1340 C C . ALA A 1 166 ? -52.225 -6.767 -35.560 1.00 28.97 166 ALA A C 1
ATOM 1342 O O . ALA A 1 166 ? -53.307 -7.337 -35.731 1.00 28.97 166 ALA A O 1
ATOM 1343 N N . ARG A 1 167 ? -52.008 -6.040 -34.458 1.00 32.38 167 ARG A N 1
ATOM 1344 C CA . ARG A 1 167 ? -53.026 -5.793 -33.429 1.00 32.38 167 ARG A CA 1
ATOM 1345 C C . ARG A 1 167 ? -54.025 -4.740 -33.912 1.00 32.38 167 ARG A C 1
ATOM 1347 O O . ARG A 1 167 ? -53.728 -3.551 -33.969 1.00 32.38 167 ARG A O 1
ATOM 1354 N N . ARG A 1 168 ? -55.231 -5.210 -34.252 1.00 26.11 168 ARG A N 1
ATOM 1355 C CA . ARG A 1 168 ? -56.377 -4.405 -34.713 1.00 26.11 168 ARG A CA 1
ATOM 1356 C C . ARG A 1 168 ? -56.628 -3.193 -33.808 1.00 26.11 168 ARG A C 1
ATOM 1358 O O . ARG A 1 168 ? -56.741 -3.333 -32.593 1.00 26.11 168 ARG A O 1
ATOM 1365 N N . MET A 1 169 ? -56.810 -2.022 -34.418 1.00 25.30 169 MET A N 1
ATOM 1366 C CA . MET A 1 169 ? -57.148 -0.784 -33.712 1.00 25.30 169 MET A CA 1
ATOM 1367 C C . MET A 1 169 ? -58.538 -0.868 -33.060 1.00 25.30 169 MET A C 1
ATOM 1369 O O . MET A 1 169 ? -59.555 -0.814 -33.751 1.00 25.30 169 MET A O 1
ATOM 1373 N N . SER A 1 170 ? -58.602 -0.913 -31.729 1.00 29.20 170 SER A N 1
ATOM 1374 C CA . SER A 1 170 ? -59.840 -0.710 -30.967 1.00 29.20 170 SER A CA 1
ATOM 1375 C C . SER A 1 170 ? -59.902 0.719 -30.419 1.00 29.20 170 SER A C 1
ATOM 1377 O O . SER A 1 170 ? -59.443 0.998 -29.311 1.00 29.20 170 SER A O 1
ATOM 1379 N N . ARG A 1 171 ? -60.479 1.648 -31.193 1.00 25.03 171 ARG A N 1
ATOM 1380 C CA . ARG A 1 171 ? -60.825 2.990 -30.694 1.00 25.03 171 ARG A CA 1
ATOM 1381 C C . ARG A 1 171 ? -61.898 2.877 -29.607 1.00 25.03 171 ARG A C 1
ATOM 1383 O O . ARG A 1 171 ? -63.031 2.535 -29.927 1.00 25.03 171 ARG A O 1
ATOM 1390 N N . GLN A 1 172 ? -61.595 3.292 -28.379 1.00 26.66 172 GLN A N 1
ATOM 1391 C CA . GLN A 1 172 ? -62.608 3.842 -27.472 1.00 26.66 172 GLN A CA 1
ATOM 1392 C C . GLN A 1 172 ? -61.982 4.871 -26.527 1.00 26.66 172 GLN A C 1
ATOM 1394 O O . GLN A 1 172 ? -61.301 4.536 -25.562 1.00 26.66 172 GLN A O 1
ATOM 1399 N N . VAL A 1 173 ? -62.220 6.149 -26.824 1.00 25.64 173 VAL A N 1
ATOM 1400 C CA . VAL A 1 173 ? -61.875 7.262 -25.935 1.00 25.64 173 VAL A CA 1
ATOM 1401 C C . VAL A 1 173 ? -62.846 7.238 -24.758 1.00 25.64 173 VAL A C 1
ATOM 1403 O O . VAL A 1 173 ? -64.044 7.450 -24.955 1.00 25.64 173 VAL A O 1
ATOM 1406 N N . ARG A 1 174 ? -62.353 7.020 -23.534 1.00 26.11 174 ARG A N 1
ATOM 1407 C CA . ARG A 1 174 ? -63.103 7.381 -22.323 1.00 26.11 174 ARG A CA 1
ATOM 1408 C C . ARG A 1 174 ? -62.688 8.780 -21.875 1.00 26.11 174 ARG A C 1
ATOM 1410 O O . ARG A 1 174 ? -61.508 9.096 -21.777 1.00 26.11 174 ARG A O 1
ATOM 1417 N N . ARG A 1 175 ? -63.701 9.631 -21.713 1.00 23.88 175 ARG A N 1
ATOM 1418 C CA . ARG A 1 175 ? -63.602 11.066 -21.423 1.00 23.88 175 ARG A CA 1
ATOM 1419 C C . ARG A 1 175 ? -63.161 11.288 -19.971 1.00 23.88 175 ARG A C 1
ATOM 1421 O O . ARG A 1 175 ? -63.523 10.502 -19.102 1.00 23.88 175 ARG A O 1
ATOM 1428 N N . MET A 1 176 ? -62.421 12.370 -19.728 1.00 22.31 176 MET A N 1
ATOM 1429 C CA . MET A 1 176 ? -61.993 12.766 -18.382 1.00 22.31 176 MET A CA 1
ATOM 1430 C C . MET A 1 176 ? -63.184 13.027 -17.449 1.00 22.31 176 MET A C 1
ATOM 1432 O O . MET A 1 176 ? -64.193 13.594 -17.870 1.00 22.31 176 MET A O 1
ATOM 1436 N N . THR A 1 177 ? -63.016 12.688 -16.173 1.00 28.81 177 THR A N 1
ATOM 1437 C CA . THR A 1 177 ? -63.879 13.119 -15.067 1.00 28.81 177 THR A CA 1
ATOM 1438 C C . THR A 1 177 ? -63.016 13.821 -14.028 1.00 28.81 177 THR A C 1
ATOM 1440 O O . THR A 1 177 ? -62.269 13.174 -13.300 1.00 28.81 177 THR A O 1
ATOM 1443 N N . SER A 1 178 ? -63.096 15.147 -13.983 1.00 23.56 178 SER A N 1
ATOM 1444 C CA . SER A 1 178 ? -62.467 15.970 -12.951 1.00 23.56 178 SER A CA 1
ATOM 1445 C C . SER A 1 178 ? -63.285 15.924 -11.659 1.00 23.56 178 SER A C 1
ATOM 1447 O O . SER A 1 178 ? -64.467 16.269 -11.680 1.00 23.56 178 SER A O 1
ATOM 1449 N N . SER A 1 179 ? -62.653 15.569 -10.543 1.00 26.89 179 SER A N 1
ATOM 1450 C CA . SER A 1 179 ? -63.198 15.726 -9.189 1.00 26.89 179 SER A CA 1
ATOM 1451 C C . SER A 1 179 ? -62.213 16.541 -8.353 1.00 26.89 179 SER A C 1
ATOM 1453 O O . SER A 1 179 ? -61.083 16.107 -8.138 1.00 26.89 179 SER A O 1
ATOM 1455 N N . THR A 1 180 ? -62.626 17.735 -7.937 1.00 25.94 180 THR A N 1
ATOM 1456 C CA . THR A 1 180 ? -61.785 18.697 -7.215 1.00 25.94 180 THR A CA 1
ATOM 1457 C C . THR A 1 180 ? -61.844 18.446 -5.711 1.00 25.94 180 THR A C 1
ATOM 1459 O O . THR A 1 180 ? -62.912 18.577 -5.127 1.00 25.94 180 THR A O 1
ATOM 1462 N N . GLU A 1 181 ? -60.698 18.170 -5.090 1.00 29.88 181 GLU A N 1
ATOM 1463 C CA . GLU A 1 181 ? -60.515 18.117 -3.631 1.00 29.88 181 GLU A CA 1
ATOM 1464 C C . GLU A 1 181 ? -59.265 18.940 -3.260 1.00 29.88 181 GLU A C 1
ATOM 1466 O O . GLU A 1 181 ? -58.144 18.489 -3.510 1.00 29.88 181 GLU A O 1
ATOM 1471 N N . PRO A 1 182 ? -59.413 20.174 -2.738 1.00 29.27 182 PRO A N 1
ATOM 1472 C CA . PRO A 1 182 ? -58.292 21.059 -2.432 1.00 29.27 182 PRO A CA 1
ATOM 1473 C C . PRO A 1 182 ? -57.798 20.867 -0.986 1.00 29.27 182 PRO A C 1
ATOM 1475 O O . PRO A 1 182 ? -57.997 21.725 -0.126 1.00 29.27 182 PRO A O 1
ATOM 1478 N N . GLY A 1 183 ? -57.136 19.739 -0.719 1.00 28.53 183 GLY A N 1
ATOM 1479 C CA . GLY A 1 183 ? -56.360 19.517 0.507 1.00 28.53 183 GLY A CA 1
ATOM 1480 C C . GLY A 1 183 ? -54.893 19.883 0.283 1.00 28.53 183 GLY A C 1
ATOM 1481 O O . GLY A 1 183 ? -54.248 19.300 -0.584 1.00 28.53 183 GLY A O 1
ATOM 1482 N N . GLY A 1 184 ? -54.368 20.865 1.017 1.00 25.20 184 GLY A N 1
ATOM 1483 C CA . GLY A 1 184 ? -53.008 21.366 0.802 1.00 25.20 184 GLY A CA 1
ATOM 1484 C C . GLY A 1 184 ? -51.943 20.671 1.649 1.00 25.20 184 GLY A C 1
ATOM 1485 O O . GLY A 1 184 ? -52.164 20.425 2.831 1.00 25.20 184 GLY A O 1
ATOM 1486 N N . ASP A 1 185 ? -50.754 20.495 1.070 1.00 31.20 185 ASP A N 1
ATOM 1487 C CA . ASP A 1 185 ? -49.512 20.856 1.761 1.00 31.20 185 ASP A CA 1
ATOM 1488 C C . ASP A 1 185 ? -48.477 21.400 0.754 1.00 31.20 185 ASP A C 1
ATOM 1490 O O . ASP A 1 185 ? -48.523 21.092 -0.439 1.00 31.20 185 ASP A O 1
ATOM 1494 N N . GLY A 1 186 ? -47.585 22.273 1.218 1.00 27.45 186 GLY A N 1
ATOM 1495 C CA . GLY A 1 186 ? -46.748 23.158 0.402 1.00 27.45 186 GLY A CA 1
ATOM 1496 C C . GLY A 1 186 ? -45.467 22.534 -0.155 1.00 27.45 186 GLY A C 1
ATOM 1497 O O . GLY A 1 186 ? -44.399 23.130 -0.015 1.00 27.45 186 GLY A O 1
ATOM 1498 N N . ALA A 1 187 ? -45.541 21.361 -0.787 1.00 31.08 187 ALA A N 1
ATOM 1499 C CA . ALA A 1 187 ? -44.412 20.813 -1.540 1.00 31.08 187 ALA A CA 1
ATOM 1500 C C . ALA A 1 187 ? -44.291 21.519 -2.904 1.00 31.08 187 ALA A C 1
ATOM 1502 O O . ALA A 1 187 ? -45.219 21.482 -3.709 1.00 31.08 187 ALA A O 1
ATOM 1503 N N . THR A 1 188 ? -43.156 22.174 -3.164 1.00 36.59 188 THR A N 1
ATOM 1504 C CA . THR A 1 188 ? -42.889 22.846 -4.445 1.00 36.59 188 THR A CA 1
ATOM 1505 C C . THR A 1 188 ? -42.842 21.839 -5.589 1.00 36.59 188 THR A C 1
ATOM 1507 O O . THR A 1 188 ? -42.083 20.873 -5.518 1.00 36.59 188 THR A O 1
ATOM 1510 N N . ASP A 1 189 ? -43.623 22.091 -6.639 1.00 37.38 189 ASP A N 1
ATOM 1511 C CA . ASP A 1 189 ? -43.658 21.278 -7.856 1.00 37.38 189 ASP A CA 1
ATOM 1512 C C . ASP A 1 189 ? -42.292 21.368 -8.568 1.00 37.38 189 ASP A C 1
ATOM 1514 O O . ASP A 1 189 ? -41.919 22.421 -9.090 1.00 37.38 189 ASP A O 1
ATOM 1518 N N . ASP A 1 190 ? -41.499 20.293 -8.493 1.00 44.16 190 ASP A N 1
ATOM 1519 C CA . ASP A 1 190 ? -40.120 20.222 -9.001 1.00 44.16 190 ASP A CA 1
ATOM 1520 C C . ASP A 1 190 ? -40.154 20.196 -10.543 1.00 44.16 190 ASP A C 1
ATOM 1522 O O . ASP A 1 190 ? -40.214 19.135 -11.171 1.00 44.16 190 ASP A O 1
ATOM 1526 N N . GLU A 1 191 ? -40.159 21.390 -11.143 1.00 55.56 191 GLU A N 1
ATOM 1527 C CA . GLU A 1 191 ? -40.499 21.645 -12.547 1.00 55.56 191 GLU A CA 1
ATOM 1528 C C . GLU A 1 191 ? -39.843 20.640 -13.521 1.00 55.56 191 GLU A C 1
ATOM 1530 O O . GLU A 1 191 ? -38.615 20.453 -13.560 1.00 55.56 191 GLU A O 1
ATOM 1535 N N . TYR A 1 192 ? -40.683 19.946 -14.303 1.00 71.00 192 TYR A N 1
ATOM 1536 C CA . TYR A 1 192 ? -40.267 18.857 -15.192 1.00 71.00 192 TYR A CA 1
ATOM 1537 C C . TYR A 1 192 ? -39.497 19.390 -16.411 1.00 71.00 192 TYR A C 1
ATOM 1539 O O . TYR A 1 192 ? -40.022 19.570 -17.510 1.00 71.00 192 TYR A O 1
ATOM 1547 N N . ASN A 1 193 ? -38.209 19.638 -16.202 1.00 83.62 193 ASN A N 1
ATOM 1548 C CA . ASN A 1 193 ? -37.278 20.057 -17.235 1.00 83.62 193 ASN A CA 1
ATOM 1549 C C . ASN A 1 193 ? -36.697 18.837 -17.979 1.00 83.62 193 ASN A C 1
ATOM 1551 O O . ASN A 1 193 ? -35.920 18.057 -17.421 1.00 83.62 193 ASN A O 1
ATOM 1555 N N . GLN A 1 194 ? -37.048 18.695 -19.262 1.00 87.62 194 GLN A N 1
ATOM 1556 C CA . GLN A 1 194 ? -36.569 17.609 -20.127 1.00 87.62 194 GLN A CA 1
ATOM 1557 C C . GLN A 1 194 ? -35.045 17.641 -20.353 1.00 87.62 194 GLN A C 1
ATOM 1559 O O . GLN A 1 194 ? -34.438 16.584 -20.532 1.00 87.62 194 GLN A O 1
ATOM 1564 N N . TYR A 1 195 ? -34.415 18.822 -20.314 1.00 92.75 195 TYR A N 1
ATOM 1565 C CA . TYR A 1 195 ? -32.962 18.962 -20.449 1.00 92.75 195 TYR A CA 1
ATOM 1566 C C . TYR A 1 195 ? -32.229 18.373 -19.239 1.00 92.75 195 TYR A C 1
ATOM 1568 O O . TYR A 1 195 ? -31.248 17.655 -19.411 1.00 92.75 195 TYR A O 1
ATOM 1576 N N . GLU A 1 196 ? -32.742 18.594 -18.024 1.00 91.19 196 GLU A N 1
ATOM 1577 C CA . GLU A 1 196 ? -32.202 17.985 -16.798 1.00 91.19 196 GLU A CA 1
ATOM 1578 C C . GLU A 1 196 ? -32.374 16.455 -16.799 1.00 91.19 196 GLU A C 1
ATOM 1580 O O . GLU A 1 196 ? -31.474 15.752 -16.355 1.00 91.19 196 GLU A O 1
ATOM 1585 N N . GLU A 1 197 ? -33.466 15.901 -17.346 1.00 89.19 197 GLU A N 1
ATOM 1586 C CA . GLU A 1 197 ? -33.610 14.437 -17.482 1.00 89.19 197 GLU A CA 1
ATOM 1587 C C . GLU A 1 197 ? -32.617 13.833 -18.491 1.00 89.19 197 GLU A C 1
ATOM 1589 O O . GLU A 1 197 ? -32.058 12.760 -18.239 1.00 89.19 197 GLU A O 1
ATOM 1594 N N . LEU A 1 198 ? -32.360 14.507 -19.620 1.00 93.88 198 LEU A N 1
ATOM 1595 C CA . LEU A 1 198 ? -31.344 14.068 -20.583 1.00 93.88 198 LEU A CA 1
ATOM 1596 C C . LEU A 1 198 ? -29.928 14.200 -19.996 1.00 93.88 198 LEU A C 1
ATOM 1598 O O . LEU A 1 198 ? -29.119 13.285 -20.146 1.00 93.88 198 LEU A O 1
ATOM 1602 N N . PHE A 1 199 ? -29.651 15.287 -19.268 1.00 94.94 199 PHE A N 1
ATOM 1603 C CA . PHE A 1 199 ? -28.369 15.533 -18.601 1.00 94.94 199 PHE A CA 1
ATOM 1604 C C . PHE A 1 199 ? -28.108 14.506 -17.497 1.00 94.94 199 PHE A C 1
ATOM 1606 O O . PHE A 1 199 ? -27.068 13.848 -17.493 1.00 94.94 199 PHE A O 1
ATOM 1613 N N . ALA A 1 200 ? -29.084 14.287 -16.611 1.00 89.88 200 ALA A N 1
ATOM 1614 C CA . ALA A 1 200 ? -29.006 13.287 -15.552 1.00 89.88 200 ALA A CA 1
ATOM 1615 C C . ALA A 1 200 ? -28.728 11.888 -16.115 1.00 89.88 200 ALA A C 1
ATOM 1617 O O . ALA A 1 200 ? -27.930 11.161 -15.539 1.00 89.88 200 ALA A O 1
ATOM 1618 N N . SER A 1 201 ? -29.311 11.539 -17.267 1.00 90.94 201 SER A N 1
ATOM 1619 C CA . SER A 1 201 ? -29.093 10.241 -17.924 1.00 90.94 201 SER A CA 1
ATOM 1620 C C . SER A 1 201 ? -27.667 10.056 -18.476 1.00 90.94 201 SER A C 1
ATOM 1622 O O . SER A 1 201 ? -27.222 8.922 -18.632 1.00 90.94 201 SER A O 1
ATOM 1624 N N . VAL A 1 202 ? -26.932 11.143 -18.744 1.00 94.31 202 VAL A N 1
ATOM 1625 C CA . VAL A 1 202 ? -25.483 11.112 -19.032 1.00 94.31 202 VAL A CA 1
ATOM 1626 C C . VAL A 1 202 ? -24.682 11.031 -17.730 1.00 94.31 202 VAL A C 1
ATOM 1628 O O . VAL A 1 202 ? -23.750 10.236 -17.620 1.00 94.31 202 VAL A O 1
ATOM 1631 N N . MET A 1 203 ? -25.066 11.807 -16.712 1.00 92.75 203 MET A N 1
ATOM 1632 C CA . MET A 1 203 ? -24.378 11.837 -15.416 1.00 92.75 203 MET A CA 1
ATOM 1633 C C . MET A 1 203 ? -24.518 10.530 -14.616 1.00 92.75 203 MET A C 1
ATOM 1635 O O . MET A 1 203 ? -23.632 10.212 -13.826 1.00 92.75 203 MET A O 1
ATOM 1639 N N . THR A 1 204 ? -25.578 9.743 -14.814 1.00 90.38 204 THR A N 1
ATOM 1640 C CA . THR A 1 204 ? -25.776 8.437 -14.155 1.00 90.38 204 THR A CA 1
ATOM 1641 C C . THR A 1 204 ? -25.376 7.233 -15.011 1.00 90.38 204 THR A C 1
ATOM 1643 O O . THR A 1 204 ? -25.531 6.102 -14.558 1.00 90.38 204 THR A O 1
ATOM 1646 N N . ALA A 1 205 ? -24.843 7.441 -16.219 1.00 92.25 205 ALA A N 1
ATOM 1647 C CA . ALA A 1 205 ? -24.375 6.352 -17.070 1.00 92.25 205 ALA A CA 1
ATOM 1648 C C . ALA A 1 205 ? -23.144 5.649 -16.469 1.00 92.25 205 ALA A C 1
ATOM 1650 O O . ALA A 1 205 ? -22.136 6.299 -16.158 1.00 92.25 205 ALA A O 1
ATOM 1651 N N . THR A 1 206 ? -23.212 4.321 -16.364 1.00 90.12 206 THR A N 1
ATOM 1652 C CA . THR A 1 206 ? -22.115 3.452 -15.926 1.00 90.12 206 THR A CA 1
ATOM 1653 C C . THR A 1 206 ? -21.710 2.450 -17.008 1.00 90.12 206 THR A C 1
ATOM 1655 O O . THR A 1 206 ? -22.504 2.064 -17.867 1.00 90.12 206 THR A O 1
ATOM 1658 N N . ASP A 1 207 ? -20.438 2.054 -16.984 1.00 82.75 207 ASP A N 1
ATOM 1659 C CA . ASP A 1 207 ? -19.895 0.978 -17.815 1.00 82.75 207 ASP A CA 1
ATOM 1660 C C . ASP A 1 207 ? -20.553 -0.377 -17.465 1.00 82.75 207 ASP A C 1
ATOM 1662 O O . ASP A 1 207 ? -20.515 -0.770 -16.296 1.00 82.75 207 ASP A O 1
ATOM 1666 N N . PRO A 1 208 ? -21.103 -1.132 -18.440 1.00 73.81 208 PRO A N 1
ATOM 1667 C CA . PRO A 1 208 ? -21.788 -2.403 -18.188 1.00 73.81 208 PRO A CA 1
ATOM 1668 C C . PRO A 1 208 ? -20.898 -3.540 -17.653 1.00 73.81 208 PRO A C 1
ATOM 1670 O O . PRO A 1 208 ? -21.439 -4.600 -17.335 1.00 73.81 208 PRO A O 1
ATOM 1673 N N . VAL A 1 209 ? -19.571 -3.369 -17.576 1.00 73.06 209 VAL A N 1
ATOM 1674 C CA . VAL A 1 209 ? -18.652 -4.370 -16.998 1.00 73.06 209 VAL A CA 1
ATOM 1675 C C . VAL A 1 209 ? -18.222 -4.015 -15.571 1.00 73.06 209 VAL A C 1
ATOM 1677 O O . VAL A 1 209 ? -18.287 -4.877 -14.698 1.00 73.06 209 VAL A O 1
ATOM 1680 N N . GLY A 1 210 ? -17.777 -2.778 -15.322 1.00 68.25 210 GLY A N 1
ATOM 1681 C CA . GLY A 1 210 ? -17.219 -2.345 -14.032 1.00 68.25 210 GLY A CA 1
ATOM 1682 C C . GLY A 1 210 ? -18.065 -1.352 -13.224 1.00 68.25 210 GLY A C 1
ATOM 1683 O O . GLY A 1 210 ? -17.553 -0.795 -12.257 1.00 68.25 210 GLY A O 1
ATOM 1684 N N . ASP A 1 211 ? -19.299 -1.057 -13.649 1.00 79.88 211 ASP A N 1
ATOM 1685 C CA . ASP A 1 211 ? -20.236 -0.077 -13.055 1.00 79.88 211 ASP A CA 1
ATOM 1686 C C . ASP A 1 211 ? -19.631 1.334 -12.830 1.00 79.88 211 ASP A C 1
ATOM 1688 O O . ASP A 1 211 ? -20.068 2.146 -12.011 1.00 79.88 211 ASP A O 1
ATOM 1692 N N . ARG A 1 212 ? -18.584 1.657 -13.598 1.00 91.88 212 ARG A N 1
ATOM 1693 C CA . ARG A 1 212 ? -17.820 2.906 -13.500 1.00 91.88 212 ARG A CA 1
ATOM 1694 C C . ARG A 1 212 ? -18.561 4.044 -14.199 1.00 91.88 212 ARG A C 1
ATOM 1696 O O . ARG A 1 212 ? -18.847 3.956 -15.390 1.00 91.88 212 ARG A O 1
ATOM 1703 N N . LEU A 1 213 ? -18.779 5.149 -13.482 1.00 91.31 213 LEU A N 1
ATOM 1704 C CA . LEU A 1 213 ? -19.379 6.381 -14.015 1.00 91.31 213 LEU A CA 1
ATOM 1705 C C . LEU A 1 213 ? -18.601 6.923 -15.225 1.00 91.31 213 LEU A C 1
ATOM 1707 O O . LEU A 1 213 ? -17.443 7.330 -15.102 1.00 91.31 213 LEU A O 1
ATOM 1711 N N . MET A 1 214 ? -19.266 6.967 -16.380 1.00 92.75 214 MET A N 1
ATOM 1712 C CA . MET A 1 214 ? -18.635 7.248 -17.676 1.00 92.75 214 MET A CA 1
ATOM 1713 C C . MET A 1 214 ? -18.393 8.747 -17.915 1.00 92.75 214 MET A C 1
ATOM 1715 O O . MET A 1 214 ? -17.476 9.124 -18.638 1.00 92.75 214 MET A O 1
ATOM 1719 N N . HIS A 1 215 ? -19.181 9.622 -17.280 1.00 93.81 215 HIS A N 1
ATOM 1720 C CA . HIS A 1 215 ? -19.147 11.074 -17.508 1.00 93.81 215 HIS A CA 1
ATOM 1721 C C . HIS A 1 215 ? -17.859 11.775 -17.039 1.00 93.81 215 HIS A C 1
ATOM 1723 O O . HIS A 1 215 ? -17.584 12.889 -17.480 1.00 93.81 215 HIS A O 1
ATOM 1729 N N . ARG A 1 216 ? -17.078 11.170 -16.129 1.00 92.19 216 ARG A N 1
ATOM 1730 C CA . ARG A 1 216 ? -16.013 11.875 -15.382 1.00 92.19 216 ARG A CA 1
ATOM 1731 C C . ARG A 1 216 ? -14.959 12.525 -16.283 1.00 92.19 216 ARG A C 1
ATOM 1733 O O . ARG A 1 216 ? -14.564 13.655 -16.026 1.00 92.19 216 ARG A O 1
ATOM 1740 N N . MET A 1 217 ? -14.561 11.851 -17.364 1.00 91.56 217 MET A N 1
ATOM 1741 C CA . MET A 1 217 ? -13.556 12.357 -18.317 1.00 91.56 217 MET A CA 1
ATOM 1742 C C . MET A 1 217 ? -14.112 13.369 -19.337 1.00 91.56 217 MET A C 1
ATOM 1744 O O . MET A 1 217 ? -13.387 13.822 -20.216 1.00 91.56 217 MET A O 1
ATOM 1748 N N . PHE A 1 218 ? -15.394 13.723 -19.222 1.00 96.19 218 PHE A N 1
ATOM 1749 C CA . PHE A 1 218 ? -16.094 14.707 -20.054 1.00 96.19 218 PHE A CA 1
ATOM 1750 C C . PHE A 1 218 ? -16.597 15.904 -19.227 1.00 96.19 218 PHE A C 1
ATOM 1752 O O . PHE A 1 218 ? -17.246 16.801 -19.763 1.00 96.19 218 PHE A O 1
ATOM 1759 N N . GLN A 1 219 ? -16.354 15.901 -17.912 1.00 92.31 219 GLN A N 1
ATOM 1760 C CA . GLN A 1 219 ? -16.937 16.853 -16.966 1.00 92.31 219 GLN A CA 1
ATOM 1761 C C . GLN A 1 219 ? -16.365 18.269 -17.117 1.00 92.31 219 GLN A C 1
ATOM 1763 O O . GLN A 1 219 ? -17.114 19.240 -17.027 1.00 92.31 219 GLN A O 1
ATOM 1768 N N . LEU A 1 220 ? -15.062 18.355 -17.389 1.00 91.88 220 LEU A N 1
ATOM 1769 C CA . LEU A 1 220 ? -14.312 19.568 -17.706 1.00 91.88 220 LEU A CA 1
ATOM 1770 C C . LEU A 1 220 ? -13.495 19.337 -18.983 1.00 91.88 220 LEU A C 1
ATOM 1772 O O . LEU A 1 220 ? -13.113 18.201 -19.279 1.00 91.88 220 LEU A O 1
ATOM 1776 N N . LEU A 1 221 ? -13.196 20.405 -19.719 1.00 90.94 221 LEU A N 1
ATOM 1777 C CA . LEU A 1 221 ? -12.243 20.361 -20.826 1.00 90.94 221 LEU A CA 1
ATOM 1778 C C . LEU A 1 221 ? -10.831 19.941 -20.359 1.00 90.94 221 LEU A C 1
ATOM 1780 O O . LEU A 1 221 ? -10.407 20.325 -19.267 1.00 90.94 221 LEU A O 1
ATOM 1784 N N . PRO A 1 222 ? -10.049 19.224 -21.193 1.00 85.88 222 PRO A N 1
ATOM 1785 C CA . PRO A 1 222 ? -8.638 18.966 -20.911 1.00 85.88 222 PRO A CA 1
ATOM 1786 C C . PRO A 1 222 ? -7.861 20.276 -20.729 1.00 85.88 222 PRO A C 1
ATOM 1788 O O . PRO A 1 222 ? -8.009 21.201 -21.530 1.00 85.88 222 PRO A O 1
ATOM 1791 N N . SER A 1 223 ? -7.009 20.359 -19.702 1.00 82.19 223 SER A N 1
ATOM 1792 C CA . SER A 1 223 ? -6.194 21.555 -19.447 1.00 82.19 223 SER A CA 1
ATOM 1793 C C . SER A 1 223 ? -5.333 21.908 -20.663 1.00 82.19 223 SER A C 1
ATOM 1795 O O . SER A 1 223 ? -4.571 21.072 -21.152 1.00 82.19 223 SER A O 1
ATOM 1797 N N . LYS A 1 224 ? -5.410 23.168 -21.118 1.00 73.12 224 LYS A N 1
ATOM 1798 C CA . LYS A 1 224 ? -4.605 23.701 -22.235 1.00 73.12 224 LYS A CA 1
ATOM 1799 C C . LYS A 1 224 ? -3.098 23.589 -22.003 1.00 73.12 224 LYS A C 1
ATOM 1801 O O . LYS A 1 224 ? -2.362 23.504 -22.979 1.00 73.12 224 LYS A O 1
ATOM 1806 N N . LYS A 1 225 ? -2.646 23.579 -20.742 1.00 73.75 225 LYS A N 1
ATOM 1807 C CA . LYS A 1 225 ? -1.229 23.392 -20.398 1.00 73.75 225 LYS A CA 1
ATOM 1808 C C . LYS A 1 225 ? -0.798 21.927 -20.524 1.00 73.75 225 LYS A C 1
ATOM 1810 O O . LYS A 1 225 ? 0.290 21.652 -21.009 1.00 73.75 225 LYS A O 1
ATOM 1815 N N . ILE A 1 226 ? -1.648 20.991 -20.095 1.00 72.56 226 ILE A N 1
ATOM 1816 C CA . ILE A 1 226 ? -1.323 19.553 -20.067 1.00 72.56 226 ILE A CA 1
ATOM 1817 C C . ILE A 1 226 ? -1.535 18.904 -21.446 1.00 72.56 226 ILE A C 1
ATOM 1819 O O . ILE A 1 226 ? -0.816 17.977 -21.809 1.00 72.56 226 ILE A O 1
ATOM 1823 N N . TYR A 1 227 ? -2.506 19.401 -22.217 1.00 78.25 227 TYR A N 1
ATOM 1824 C CA . TYR A 1 227 ? -2.875 18.895 -23.539 1.00 78.25 227 TYR A CA 1
ATOM 1825 C C . TYR A 1 227 ? -3.024 20.047 -24.555 1.00 78.25 227 TYR A C 1
ATOM 1827 O O . TYR A 1 227 ? -4.132 20.280 -25.042 1.00 78.25 227 TYR A O 1
ATOM 1835 N N . PRO A 1 228 ? -1.950 20.789 -24.894 1.00 82.94 228 PRO A N 1
ATOM 1836 C CA . PRO A 1 228 ? -2.015 21.846 -25.908 1.00 82.94 228 PRO A CA 1
ATOM 1837 C C . PRO A 1 228 ? -2.478 21.291 -27.264 1.00 82.94 228 PRO A C 1
ATOM 1839 O O . PRO A 1 228 ? -3.418 21.825 -27.852 1.00 82.94 228 PRO A O 1
ATOM 1842 N N . ASP A 1 229 ? -1.935 20.140 -27.671 1.00 76.69 229 ASP A N 1
ATOM 1843 C CA . ASP A 1 229 ? -2.282 19.384 -28.881 1.00 76.69 229 ASP A CA 1
ATOM 1844 C C . ASP A 1 229 ? -3.791 19.112 -29.026 1.00 76.69 229 ASP A C 1
ATOM 1846 O O . ASP A 1 229 ? -4.304 19.040 -30.144 1.00 76.69 229 ASP A O 1
ATOM 1850 N N . TYR A 1 230 ? -4.539 18.999 -27.917 1.00 88.19 230 TYR A N 1
ATOM 1851 C CA . TYR A 1 230 ? -5.999 18.849 -27.964 1.00 88.19 230 TYR A CA 1
ATOM 1852 C C . TYR A 1 230 ? -6.650 20.037 -28.674 1.00 88.19 230 TYR A C 1
ATOM 1854 O O . TYR A 1 230 ? -7.578 19.850 -29.450 1.00 88.19 230 TYR A O 1
ATOM 1862 N N . TYR A 1 231 ? -6.149 21.252 -28.463 1.00 87.69 231 TYR A N 1
ATOM 1863 C CA . TYR A 1 231 ? -6.713 22.480 -29.023 1.00 87.69 231 TYR A CA 1
ATOM 1864 C C . TYR A 1 231 ? -6.219 22.786 -30.442 1.00 87.69 231 TYR A C 1
ATOM 1866 O O . TYR A 1 231 ? -6.873 23.553 -31.148 1.00 87.69 231 TYR A O 1
ATOM 1874 N N . ASP A 1 232 ? -5.127 22.154 -30.877 1.00 82.56 232 ASP A N 1
ATOM 1875 C CA . ASP A 1 232 ? -4.689 22.161 -32.278 1.00 82.56 232 ASP A CA 1
ATOM 1876 C C . ASP A 1 232 ? -5.434 21.106 -33.124 1.00 82.56 232 ASP A C 1
ATOM 1878 O O . ASP A 1 232 ? -5.636 21.303 -34.323 1.00 82.56 232 ASP A O 1
ATOM 1882 N N . VAL A 1 233 ? -5.891 20.004 -32.510 1.00 81.56 233 VAL A N 1
ATOM 1883 C CA . VAL A 1 233 ? -6.671 18.935 -33.171 1.00 81.56 233 VAL A CA 1
ATOM 1884 C C . VAL A 1 233 ? -8.189 19.178 -33.111 1.00 81.56 233 VAL A C 1
ATOM 1886 O O . VAL A 1 233 ? -8.908 18.841 -34.055 1.00 81.56 233 VAL A O 1
ATOM 1889 N N . ILE A 1 234 ? -8.705 19.758 -32.023 1.00 87.62 234 ILE A N 1
ATOM 1890 C CA . ILE A 1 234 ? -10.141 19.956 -31.777 1.00 87.62 234 ILE A CA 1
ATOM 1891 C C . ILE A 1 234 ? -10.538 21.421 -32.013 1.00 87.62 234 ILE A C 1
ATOM 1893 O O . ILE A 1 234 ? -10.473 22.255 -31.113 1.00 87.62 234 ILE A O 1
ATOM 1897 N N . GLU A 1 235 ? -11.051 21.722 -33.214 1.00 84.94 235 GLU A N 1
ATOM 1898 C CA . GLU A 1 235 ? -11.536 23.070 -33.576 1.00 84.94 235 GLU A CA 1
ATOM 1899 C C . GLU A 1 235 ? -12.668 23.592 -32.665 1.00 84.94 235 GLU A C 1
ATOM 1901 O O . GLU A 1 235 ? -12.855 24.806 -32.548 1.00 84.94 235 GLU A O 1
ATOM 1906 N N . HIS A 1 236 ? -13.465 22.701 -32.058 1.00 86.75 236 HIS A N 1
ATOM 1907 C CA . HIS A 1 236 ? -14.665 23.043 -31.277 1.00 86.75 236 HIS A CA 1
ATOM 1908 C C . HIS A 1 236 ? -14.707 22.313 -29.916 1.00 86.75 236 HIS A C 1
ATOM 1910 O O . HIS A 1 236 ? -15.470 21.353 -29.760 1.00 86.75 236 HIS A O 1
ATOM 1916 N N . PRO A 1 237 ? -13.898 22.734 -28.922 1.00 92.94 237 PRO A N 1
ATOM 1917 C CA . PRO A 1 237 ? -13.929 22.180 -27.567 1.00 92.94 237 PRO A CA 1
ATOM 1918 C C . PRO A 1 237 ? -15.295 22.377 -26.891 1.00 92.94 237 PRO A C 1
ATOM 1920 O O . PRO A 1 237 ? -15.874 23.460 -26.959 1.00 92.94 237 PRO A O 1
ATOM 1923 N N . ILE A 1 238 ? -15.792 21.338 -26.216 1.00 92.88 238 ILE A N 1
ATOM 1924 C CA . ILE A 1 238 ? -16.991 21.377 -25.367 1.00 92.88 238 ILE A CA 1
ATOM 1925 C C . ILE A 1 238 ? -16.914 20.292 -24.280 1.00 92.88 238 ILE A C 1
ATOM 1927 O O . ILE A 1 238 ? -16.406 19.199 -24.537 1.00 92.88 238 ILE A O 1
ATOM 1931 N N . ASP A 1 239 ? -17.424 20.601 -23.088 1.00 95.00 239 ASP A N 1
ATOM 1932 C CA . ASP A 1 239 ? -17.506 19.730 -21.912 1.00 95.00 239 ASP A CA 1
ATOM 1933 C C . ASP A 1 239 ? -18.919 19.747 -21.287 1.00 95.00 239 ASP A C 1
ATOM 1935 O O . ASP A 1 239 ? -19.796 20.533 -21.668 1.00 95.00 239 ASP A O 1
ATOM 1939 N N . LEU A 1 240 ? -19.161 18.867 -20.308 1.00 97.50 240 LEU A N 1
ATOM 1940 C CA . LEU A 1 240 ? -20.438 18.819 -19.591 1.00 97.50 240 LEU A CA 1
ATOM 1941 C C . LEU A 1 240 ? -20.667 20.055 -18.715 1.00 97.50 240 LEU A C 1
ATOM 1943 O O . LEU A 1 240 ? -21.826 20.394 -18.487 1.00 97.50 240 LEU A O 1
ATOM 1947 N N . ARG A 1 241 ? -19.616 20.758 -18.265 1.00 94.12 241 ARG A N 1
ATOM 1948 C CA . ARG A 1 241 ? -19.745 22.049 -17.570 1.00 94.12 241 ARG A CA 1
ATOM 1949 C C . ARG A 1 241 ? -20.404 23.096 -18.466 1.00 94.12 241 ARG A C 1
ATOM 1951 O O . ARG A 1 241 ? -21.399 23.684 -18.054 1.00 94.12 241 ARG A O 1
ATOM 1958 N N . LEU A 1 242 ? -19.927 23.288 -19.696 1.00 94.38 242 LEU A N 1
ATOM 1959 C CA . LEU A 1 242 ? -20.505 24.231 -20.656 1.00 94.38 242 LEU A CA 1
ATOM 1960 C C . LEU A 1 242 ? -21.934 23.836 -21.056 1.00 94.38 242 LEU A C 1
ATOM 1962 O O . LEU A 1 242 ? -22.807 24.702 -21.128 1.00 94.38 242 LEU A O 1
ATOM 1966 N N . ILE A 1 243 ? -22.201 22.540 -21.250 1.00 95.56 243 ILE A N 1
ATOM 1967 C CA . ILE A 1 243 ? -23.561 22.026 -21.496 1.00 95.56 243 ILE A CA 1
ATOM 1968 C C . ILE A 1 243 ? -24.472 22.330 -20.297 1.00 95.56 243 ILE A C 1
ATOM 1970 O O . ILE A 1 243 ? -25.567 22.864 -20.467 1.00 95.56 243 ILE A O 1
ATOM 1974 N N . ALA A 1 244 ? -24.005 22.082 -19.073 1.00 94.44 244 ALA A N 1
ATOM 1975 C CA . ALA A 1 244 ? -24.738 22.385 -17.851 1.00 94.44 244 ALA A CA 1
ATOM 1976 C C . ALA A 1 244 ? -25.004 23.890 -17.688 1.00 94.44 244 ALA A C 1
ATOM 1978 O O . ALA A 1 244 ? -26.120 24.267 -17.329 1.00 94.44 244 ALA A O 1
ATOM 1979 N N . THR A 1 245 ? -24.032 24.755 -18.006 1.00 90.44 245 THR A N 1
ATOM 1980 C CA . THR A 1 245 ? -24.211 26.215 -18.046 1.00 90.44 245 THR A CA 1
ATOM 1981 C C . THR A 1 245 ? -25.260 26.615 -19.087 1.00 90.44 245 THR A C 1
ATOM 1983 O O . THR A 1 245 ? -26.122 27.439 -18.789 1.00 90.44 245 THR A O 1
ATOM 1986 N N . LYS A 1 246 ? -25.261 26.003 -20.280 1.00 94.31 246 LYS A N 1
ATOM 1987 C CA . LYS A 1 246 ? -26.283 26.252 -21.313 1.00 94.31 246 LYS A CA 1
ATOM 1988 C C . LYS A 1 246 ? -27.688 25.820 -20.877 1.00 94.31 246 LYS A C 1
ATOM 1990 O O . LYS A 1 246 ? -28.639 26.522 -21.215 1.00 94.31 246 LYS A O 1
ATOM 1995 N N . ILE A 1 247 ? -27.833 24.748 -20.091 1.00 92.25 247 ILE A N 1
ATOM 1996 C CA . ILE A 1 247 ? -29.116 24.385 -19.457 1.00 92.25 247 ILE A CA 1
ATOM 1997 C C . ILE A 1 247 ? -29.544 25.476 -18.463 1.00 92.25 247 ILE A C 1
ATOM 1999 O O . ILE A 1 247 ? -30.642 26.008 -18.597 1.00 92.25 247 ILE A O 1
ATOM 2003 N N . GLN A 1 248 ? -28.674 25.879 -17.527 1.00 87.69 248 GLN A N 1
ATOM 2004 C CA . GLN A 1 248 ? -29.000 26.909 -16.523 1.00 87.69 248 GLN A CA 1
ATOM 2005 C C . GLN A 1 248 ? -29.294 28.294 -17.134 1.00 87.69 248 GLN A C 1
ATOM 2007 O O . GLN A 1 248 ? -30.044 29.081 -16.563 1.00 87.69 248 GLN A O 1
ATOM 2012 N N . MET A 1 249 ? -28.741 28.595 -18.313 1.00 86.69 249 MET A N 1
ATOM 2013 C CA . MET A 1 249 ? -29.034 29.814 -19.079 1.00 86.69 249 MET A CA 1
ATOM 2014 C C . MET A 1 249 ? -30.267 29.696 -19.997 1.00 86.69 249 MET A C 1
ATOM 2016 O O . MET A 1 249 ? -30.549 30.641 -20.733 1.00 86.69 249 MET A O 1
ATOM 2020 N N . ASN A 1 250 ? -30.986 28.564 -19.994 1.00 85.62 250 ASN A N 1
ATOM 2021 C CA . ASN A 1 250 ? -32.077 28.248 -20.930 1.00 85.62 250 ASN A CA 1
ATOM 2022 C C . ASN A 1 250 ? -31.686 28.447 -22.413 1.00 85.62 250 ASN A C 1
ATOM 2024 O O . ASN A 1 250 ? -32.484 28.884 -23.240 1.00 85.62 250 ASN A O 1
ATOM 2028 N N . ALA A 1 251 ? -30.436 28.124 -22.759 1.00 85.94 251 ALA A N 1
ATOM 2029 C CA . ALA A 1 251 ? -29.851 28.350 -24.082 1.00 85.94 251 ALA A CA 1
ATOM 2030 C C . ALA A 1 251 ? -30.129 27.221 -25.100 1.00 85.94 251 ALA A C 1
ATOM 2032 O O . ALA A 1 251 ? -29.579 27.248 -26.201 1.00 85.94 251 ALA A O 1
ATOM 2033 N N . TYR A 1 252 ? -30.952 26.229 -24.739 1.00 91.19 252 TYR A N 1
ATOM 2034 C CA . TYR A 1 252 ? -31.395 25.146 -25.620 1.00 91.19 252 TYR A CA 1
ATOM 2035 C C . TYR A 1 252 ? -32.860 25.338 -26.022 1.00 91.19 252 TYR A C 1
ATOM 2037 O O . TYR A 1 252 ? -33.741 25.461 -25.172 1.00 91.19 252 TYR A O 1
ATOM 2045 N N . SER A 1 253 ? -33.121 25.326 -27.330 1.00 85.88 253 SER A N 1
ATOM 2046 C CA . SER A 1 253 ? -34.471 25.434 -27.906 1.00 85.88 253 SER A CA 1
ATOM 2047 C C . SER A 1 253 ? -35.196 24.090 -28.053 1.00 85.88 253 SER A C 1
ATOM 2049 O O . SER A 1 253 ? -36.418 24.054 -28.187 1.00 85.88 253 SER A O 1
ATOM 2051 N N . SER A 1 254 ? -34.447 22.985 -28.076 1.00 89.94 254 SER A N 1
ATOM 2052 C CA . SER A 1 254 ? -34.957 21.622 -28.262 1.00 89.94 254 SER A CA 1
ATOM 2053 C C . SER A 1 254 ? -33.949 20.580 -27.770 1.00 89.94 254 SER A C 1
ATOM 2055 O O . SER A 1 254 ? -32.743 20.839 -27.730 1.00 89.94 254 SER A O 1
ATOM 2057 N N . LEU A 1 255 ? -34.407 19.365 -27.442 1.00 90.06 255 LEU A N 1
ATOM 2058 C CA . LEU A 1 255 ? -33.511 18.270 -27.039 1.00 90.06 255 LEU A CA 1
ATOM 2059 C C . LEU A 1 255 ? -32.509 17.894 -28.149 1.00 90.06 255 LEU A C 1
ATOM 2061 O O . LEU A 1 255 ? -31.367 17.557 -27.851 1.00 90.06 255 LEU A O 1
ATOM 2065 N N . ALA A 1 256 ? -32.887 18.046 -29.422 1.00 89.25 256 ALA A N 1
ATOM 2066 C CA . ALA A 1 256 ? -32.001 17.894 -30.582 1.00 89.25 256 ALA A CA 1
ATOM 2067 C C . ALA A 1 256 ? -30.936 19.012 -30.724 1.00 89.25 256 ALA A C 1
ATOM 2069 O O . ALA A 1 256 ? -30.046 18.933 -31.572 1.00 89.25 256 ALA A O 1
ATOM 2070 N N . GLU A 1 257 ? -30.998 20.082 -29.927 1.00 90.12 257 GLU A N 1
ATOM 2071 C CA . GLU A 1 257 ? -29.909 21.059 -29.797 1.00 90.12 257 GLU A CA 1
ATOM 2072 C C . GLU A 1 257 ? -28.913 20.666 -28.708 1.00 90.12 257 GLU A C 1
ATOM 2074 O O . GLU A 1 257 ? -27.707 20.748 -28.924 1.00 90.12 257 GLU A O 1
ATOM 2079 N N . MET A 1 258 ? -29.409 20.147 -27.587 1.00 95.19 258 MET A N 1
ATOM 2080 C CA . MET A 1 258 ? -28.574 19.579 -26.529 1.00 95.19 258 MET A CA 1
ATOM 2081 C C . MET A 1 258 ? -27.854 18.297 -26.985 1.00 95.19 258 MET A C 1
ATOM 2083 O O . MET A 1 258 ? -26.679 18.103 -26.682 1.00 95.19 258 MET A O 1
ATOM 2087 N N . GLU A 1 259 ? -28.512 17.454 -27.786 1.00 95.56 259 GLU A N 1
ATOM 2088 C CA . GLU A 1 259 ? -27.890 16.279 -28.408 1.00 95.56 259 GLU A CA 1
ATOM 2089 C C . GLU A 1 259 ? -26.732 16.663 -29.338 1.00 95.56 259 GLU A C 1
ATOM 2091 O O . GLU A 1 259 ? -25.717 15.976 -29.342 1.00 95.56 259 GLU A O 1
ATOM 2096 N N . ARG A 1 260 ? -26.824 17.772 -30.089 1.00 93.25 260 ARG A N 1
ATOM 2097 C CA . ARG A 1 260 ? -25.727 18.227 -30.965 1.00 93.25 260 ARG A CA 1
ATOM 2098 C C . ARG A 1 260 ? -24.459 18.568 -30.180 1.00 93.25 260 ARG A C 1
ATOM 2100 O O . ARG A 1 260 ? -23.368 18.229 -30.633 1.00 93.25 260 ARG A O 1
ATOM 2107 N N . ASP A 1 261 ? -24.599 19.161 -28.999 1.00 96.56 261 ASP A N 1
ATOM 2108 C CA . ASP A 1 261 ? -23.470 19.440 -28.108 1.00 96.56 261 ASP A CA 1
ATOM 2109 C C . ASP A 1 261 ? -22.886 18.151 -27.500 1.00 96.56 261 ASP A C 1
ATOM 2111 O O . ASP A 1 261 ? -21.669 17.967 -27.500 1.00 96.56 261 ASP A O 1
ATOM 2115 N N . LEU A 1 262 ? -23.734 17.215 -27.054 1.00 97.50 262 LEU A N 1
ATOM 2116 C CA . LEU A 1 262 ? -23.309 15.900 -26.547 1.00 97.50 262 LEU A CA 1
ATOM 2117 C C . LEU A 1 262 ? -22.641 15.031 -27.636 1.00 97.50 262 LEU A C 1
ATOM 2119 O O . LEU A 1 262 ? -21.674 14.307 -27.368 1.00 97.50 262 LEU A O 1
ATOM 2123 N N . LEU A 1 263 ? -23.103 15.135 -28.886 1.00 95.69 263 LEU A N 1
ATOM 2124 C CA . LEU A 1 263 ? -22.465 14.539 -30.062 1.00 95.69 263 LEU A CA 1
ATOM 2125 C C . LEU A 1 263 ? -21.119 15.200 -30.362 1.00 95.69 263 LEU A C 1
ATOM 2127 O O . LEU A 1 263 ? -20.165 14.490 -30.661 1.00 95.69 263 LEU A O 1
ATOM 2131 N N . GLN A 1 264 ? -20.997 16.527 -30.257 1.00 95.88 264 GLN A N 1
ATOM 2132 C CA . GLN A 1 264 ? -19.714 17.207 -30.449 1.00 95.88 264 GLN A CA 1
ATOM 2133 C C . GLN A 1 264 ? -18.711 16.832 -29.343 1.00 95.88 264 GLN A C 1
ATOM 2135 O O . GLN A 1 264 ? -17.561 16.531 -29.646 1.00 95.88 264 GLN A O 1
ATOM 2140 N N . MET A 1 265 ? -19.157 16.744 -28.089 1.00 96.62 265 MET A N 1
ATOM 2141 C CA . MET A 1 265 ? -18.368 16.288 -26.938 1.00 96.62 265 MET A CA 1
ATOM 2142 C C . MET A 1 265 ? -17.820 14.863 -27.136 1.00 96.62 265 MET A C 1
ATOM 2144 O O . MET A 1 265 ? -16.614 14.629 -27.033 1.00 96.62 265 MET A O 1
ATOM 2148 N N . THR A 1 266 ? -18.684 13.905 -27.484 1.00 95.44 266 THR A N 1
ATOM 2149 C CA . THR A 1 266 ? -18.269 12.510 -27.735 1.00 95.44 266 THR A CA 1
ATOM 2150 C C . THR A 1 266 ? -17.433 12.365 -29.010 1.00 95.44 266 THR A C 1
ATOM 2152 O O . THR A 1 266 ? -16.467 11.600 -29.026 1.00 95.44 266 THR A O 1
ATOM 2155 N N . LYS A 1 267 ? -17.717 13.154 -30.054 1.00 92.44 267 LYS A N 1
ATOM 2156 C CA . LYS A 1 267 ? -16.901 13.243 -31.274 1.00 92.44 267 LYS A CA 1
ATOM 2157 C C . LYS A 1 267 ? -15.502 13.795 -31.000 1.00 92.44 267 LYS A C 1
ATOM 2159 O O . LYS A 1 267 ? -14.550 13.249 -31.543 1.00 92.44 267 LYS A O 1
ATOM 2164 N N . ASN A 1 268 ? -15.356 14.817 -30.152 1.00 94.44 268 ASN A N 1
ATOM 2165 C CA . ASN A 1 268 ? -14.050 15.356 -29.760 1.00 94.44 268 ASN A CA 1
ATOM 2166 C C . ASN A 1 268 ? -13.198 14.281 -29.076 1.00 94.44 268 ASN A C 1
ATOM 2168 O O . ASN A 1 268 ? -12.045 14.068 -29.447 1.00 94.44 268 ASN A O 1
ATOM 2172 N N . ALA A 1 269 ? -13.787 13.549 -28.126 1.00 93.06 269 ALA A N 1
ATOM 2173 C CA . ALA A 1 269 ? -13.109 12.441 -27.462 1.00 93.06 269 ALA A CA 1
ATOM 2174 C C . ALA A 1 269 ? -12.698 11.330 -28.447 1.00 93.06 269 ALA A C 1
ATOM 2176 O O . ALA A 1 269 ? -11.571 10.848 -28.361 1.00 93.06 269 ALA A O 1
ATOM 2177 N N . CYS A 1 270 ? -13.554 10.985 -29.417 1.00 90.50 270 CYS A N 1
ATOM 2178 C CA . CYS A 1 270 ? -13.239 10.016 -30.477 1.00 90.50 270 CYS A CA 1
ATOM 2179 C C . CYS A 1 270 ? -12.266 10.534 -31.557 1.00 90.50 270 CYS A C 1
ATOM 2181 O O . CYS A 1 270 ? -11.829 9.744 -32.390 1.00 90.50 270 CYS A O 1
ATOM 2183 N N . LEU A 1 271 ? -11.981 11.839 -31.609 1.00 89.19 271 LEU A N 1
ATOM 2184 C CA . LEU A 1 271 ? -11.084 12.446 -32.599 1.00 89.19 271 LEU A CA 1
ATOM 2185 C C . LEU A 1 271 ? -9.668 12.649 -32.045 1.00 89.19 271 LEU A C 1
ATOM 2187 O O . LEU A 1 271 ? -8.706 12.500 -32.792 1.00 89.19 271 LEU A O 1
ATOM 2191 N N . PHE A 1 272 ? -9.541 12.972 -30.755 1.00 91.12 272 PHE A N 1
ATOM 2192 C CA . PHE A 1 272 ? -8.242 13.166 -30.106 1.00 91.12 272 PHE A CA 1
ATOM 2193 C C . PHE A 1 272 ? -7.637 11.874 -29.538 1.00 91.12 272 PHE A C 1
ATOM 2195 O O . PHE A 1 272 ? -6.430 11.674 -29.623 1.00 91.12 272 PHE A O 1
ATOM 2202 N N . ASN A 1 273 ? -8.454 10.999 -28.942 1.00 89.88 273 ASN A N 1
ATOM 2203 C CA . ASN A 1 273 ? -7.953 9.816 -28.237 1.00 89.88 273 ASN A CA 1
ATOM 2204 C C . ASN A 1 273 ? -7.881 8.598 -29.163 1.00 89.88 273 ASN A C 1
ATOM 2206 O O . ASN A 1 273 ? -8.711 8.433 -30.058 1.00 89.88 273 ASN A O 1
ATOM 2210 N N . GLU A 1 274 ? -6.916 7.713 -28.911 1.00 80.38 274 GLU A N 1
ATOM 2211 C CA . GLU A 1 274 ? -6.717 6.507 -29.717 1.00 80.38 274 GLU A CA 1
ATOM 2212 C C . GLU A 1 274 ? -7.938 5.561 -29.637 1.00 80.38 274 GLU A C 1
ATOM 2214 O O . GLU A 1 274 ? -8.501 5.378 -28.545 1.00 80.38 274 GLU A O 1
ATOM 2219 N N . PRO A 1 275 ? -8.369 4.944 -30.757 1.00 82.12 275 PRO A N 1
ATOM 2220 C CA . PRO A 1 275 ? -9.399 3.909 -30.745 1.00 82.12 275 PRO A CA 1
ATOM 2221 C C . PRO A 1 275 ? -9.062 2.769 -29.774 1.00 82.12 275 PRO A C 1
ATOM 2223 O O . PRO A 1 275 ? -7.901 2.460 -29.521 1.00 82.12 275 PRO A O 1
ATOM 2226 N N . GLY A 1 276 ? -10.086 2.175 -29.164 1.00 76.69 276 GLY A N 1
ATOM 2227 C CA . GLY A 1 276 ? -9.916 1.147 -28.133 1.00 76.69 276 GLY A CA 1
ATOM 2228 C C . GLY A 1 276 ? -9.517 1.666 -26.738 1.00 76.69 276 GLY A C 1
ATOM 2229 O O . GLY A 1 276 ? -9.682 0.922 -25.764 1.00 76.69 276 GLY A O 1
ATOM 2230 N N . SER A 1 277 ? -9.071 2.923 -26.593 1.00 87.88 277 SER A N 1
ATOM 2231 C CA . SER A 1 277 ? -8.836 3.555 -25.282 1.00 87.88 277 SER A CA 1
ATOM 2232 C C . SER A 1 277 ? -10.133 3.711 -24.471 1.00 87.88 277 SER A C 1
ATOM 2234 O O . SER A 1 277 ? -11.238 3.720 -25.023 1.00 87.88 277 SER A O 1
ATOM 2236 N N . GLN A 1 278 ? -10.030 3.834 -23.141 1.00 85.94 278 GLN A N 1
ATOM 2237 C CA . GLN A 1 278 ? -11.229 3.834 -22.294 1.00 85.94 278 GLN A CA 1
ATOM 2238 C C . GLN A 1 278 ? -12.134 5.047 -22.546 1.00 85.94 278 GLN A C 1
ATOM 2240 O O . GLN A 1 278 ? -13.339 4.878 -22.675 1.00 85.94 278 GLN A O 1
ATOM 2245 N N . ILE A 1 279 ? -11.574 6.251 -22.698 1.00 91.56 279 ILE A N 1
ATOM 2246 C CA . ILE A 1 279 ? -12.361 7.456 -23.009 1.00 91.56 279 ILE A CA 1
ATOM 2247 C C . ILE A 1 279 ? -13.023 7.378 -24.399 1.00 91.56 279 ILE A C 1
ATOM 2249 O O . ILE A 1 279 ? -14.130 7.881 -24.581 1.00 91.56 279 ILE A O 1
ATOM 2253 N N . TYR A 1 280 ? -12.402 6.683 -25.361 1.00 90.94 280 TYR A N 1
ATOM 2254 C CA . TYR A 1 280 ? -13.000 6.400 -26.669 1.00 90.94 280 TYR A CA 1
ATOM 2255 C C . TYR A 1 280 ? -14.214 5.468 -26.524 1.00 90.94 280 TYR A C 1
ATOM 2257 O O . TYR A 1 280 ? -15.307 5.794 -26.985 1.00 90.94 280 TYR A O 1
ATOM 2265 N N . LYS A 1 281 ? -14.060 4.346 -25.805 1.00 88.62 281 LYS A N 1
ATOM 2266 C CA . LYS A 1 281 ? -15.153 3.407 -25.479 1.00 88.62 281 LYS A CA 1
ATOM 2267 C C . LYS A 1 281 ? -16.286 4.075 -24.693 1.00 88.62 281 LYS A C 1
ATOM 2269 O O . LYS A 1 281 ? -17.463 3.836 -24.979 1.00 88.62 281 LYS A O 1
ATOM 2274 N N . ASP A 1 282 ? -15.942 4.956 -23.758 1.00 93.50 282 ASP A N 1
ATOM 2275 C CA . ASP A 1 282 ? -16.906 5.728 -22.976 1.00 93.50 282 ASP A CA 1
ATOM 2276 C C . ASP A 1 282 ? -17.691 6.692 -23.873 1.00 93.50 282 ASP A C 1
ATOM 2278 O O . ASP A 1 282 ? -18.915 6.745 -23.786 1.00 93.50 282 ASP A O 1
ATOM 2282 N N . ALA A 1 283 ? -17.026 7.381 -24.806 1.00 94.94 283 ALA A N 1
ATOM 2283 C CA . ALA A 1 283 ? -17.676 8.289 -25.747 1.00 94.94 283 ALA A CA 1
ATOM 2284 C C . ALA A 1 283 ? -18.679 7.573 -26.673 1.00 94.94 283 ALA A C 1
ATOM 2286 O O . ALA A 1 283 ? -19.797 8.060 -26.855 1.00 94.94 283 ALA A O 1
ATOM 2287 N N . LYS A 1 284 ? -18.323 6.397 -27.214 1.00 89.75 284 LYS A N 1
ATOM 2288 C CA . LYS A 1 284 ? -19.237 5.564 -28.027 1.00 89.75 284 LYS A CA 1
ATOM 2289 C C . LYS A 1 284 ? -20.456 5.102 -27.223 1.00 89.75 284 LYS A C 1
ATOM 2291 O O . LYS A 1 284 ? -21.584 5.134 -27.714 1.00 89.75 284 LYS A O 1
ATOM 2296 N N . SER A 1 285 ? -20.232 4.699 -25.974 1.00 91.81 285 SER A N 1
ATOM 2297 C CA . SER A 1 285 ? -21.287 4.209 -25.081 1.00 91.81 285 SER A CA 1
ATOM 2298 C C . SER A 1 285 ? -22.238 5.332 -24.660 1.00 91.81 285 SER A C 1
ATOM 2300 O O . SER A 1 285 ? -23.453 5.182 -24.780 1.00 91.81 285 SER A O 1
ATOM 2302 N N . LEU A 1 286 ? -21.699 6.492 -24.271 1.00 94.88 286 LEU A N 1
ATOM 2303 C CA . LEU A 1 286 ? -22.481 7.689 -23.960 1.00 94.88 286 LEU A CA 1
ATOM 2304 C C . LEU A 1 286 ? -23.313 8.153 -25.162 1.00 94.88 286 LEU A C 1
ATOM 2306 O O . LEU A 1 286 ? -24.501 8.412 -24.980 1.00 94.88 286 LEU A O 1
ATOM 2310 N N . LYS A 1 287 ? -22.741 8.174 -26.380 1.00 94.94 287 LYS A N 1
ATOM 2311 C CA . LYS A 1 287 ? -23.473 8.456 -27.633 1.00 94.94 287 LYS A CA 1
ATOM 2312 C C . LYS A 1 287 ? -24.722 7.581 -27.755 1.00 94.94 287 LYS A C 1
ATOM 2314 O O . LYS A 1 287 ? -25.820 8.100 -27.941 1.00 94.94 287 LYS A O 1
ATOM 2319 N N . ARG A 1 288 ? -24.578 6.260 -27.593 1.00 89.44 288 ARG A N 1
ATOM 2320 C CA . ARG A 1 288 ? -25.708 5.316 -27.654 1.00 89.44 288 ARG A CA 1
ATOM 2321 C C . ARG A 1 288 ? -26.762 5.612 -26.577 1.00 89.44 288 ARG A C 1
ATOM 2323 O O . ARG A 1 288 ? -27.953 5.605 -26.883 1.00 89.44 288 ARG A O 1
ATOM 2330 N N . ILE A 1 289 ? -26.335 5.910 -25.347 1.00 92.81 289 ILE A N 1
ATOM 2331 C CA . ILE A 1 289 ? -27.225 6.186 -24.206 1.00 92.81 289 ILE A CA 1
ATOM 2332 C C . ILE A 1 289 ? -28.035 7.474 -24.412 1.00 92.81 289 ILE A C 1
ATOM 2334 O O . ILE A 1 289 ? -29.265 7.428 -24.334 1.00 92.81 289 ILE A O 1
ATOM 2338 N N . PHE A 1 290 ? -27.400 8.620 -24.697 1.00 94.94 290 PHE A N 1
ATOM 2339 C CA . PHE A 1 290 ? -28.145 9.883 -24.792 1.00 94.94 290 PHE A CA 1
ATOM 2340 C C . PHE A 1 290 ? -29.006 9.975 -26.058 1.00 94.94 290 PHE A C 1
ATOM 2342 O O . PHE A 1 290 ? -30.104 10.526 -25.984 1.00 94.94 290 PHE A O 1
ATOM 2349 N N . THR A 1 291 ? -28.583 9.395 -27.189 1.00 91.81 291 THR A N 1
ATOM 2350 C CA . THR A 1 291 ? -29.401 9.381 -28.416 1.00 91.81 291 THR A CA 1
ATOM 2351 C C . THR A 1 291 ? -30.677 8.560 -28.219 1.00 91.81 291 THR A C 1
ATOM 2353 O O . THR A 1 291 ? -31.768 9.030 -28.543 1.00 91.81 291 THR A O 1
ATOM 2356 N N . GLN A 1 292 ? -30.577 7.380 -27.596 1.00 88.62 292 GLN A N 1
ATOM 2357 C CA . GLN A 1 292 ? -31.748 6.585 -27.215 1.00 88.62 292 GLN A CA 1
ATOM 2358 C C . GLN A 1 292 ? -32.643 7.344 -26.219 1.00 88.62 292 GLN A C 1
ATOM 2360 O O . GLN A 1 292 ? -33.863 7.415 -26.392 1.00 88.62 292 GLN A O 1
ATOM 2365 N N . ARG A 1 293 ? -32.047 7.976 -25.199 1.00 91.00 293 ARG A N 1
ATOM 2366 C CA . ARG A 1 293 ? -32.796 8.710 -24.171 1.00 91.00 293 ARG A CA 1
ATOM 2367 C C . ARG A 1 293 ? -33.520 9.945 -24.711 1.00 91.00 293 ARG A C 1
ATOM 2369 O O . ARG A 1 293 ? -34.636 10.217 -24.271 1.00 91.00 293 ARG A O 1
ATOM 2376 N N . ARG A 1 294 ? -32.944 10.666 -25.681 1.00 93.31 294 ARG A N 1
ATOM 2377 C CA . ARG A 1 294 ? -33.626 11.776 -26.367 1.00 93.31 294 ARG A CA 1
ATOM 2378 C C . ARG A 1 294 ? -34.933 11.298 -26.999 1.00 93.31 294 ARG A C 1
ATOM 2380 O O . ARG A 1 294 ? -35.970 11.923 -26.787 1.00 93.31 294 ARG A O 1
ATOM 2387 N N . ILE A 1 295 ? -34.893 10.177 -27.721 1.00 87.88 295 ILE A N 1
ATOM 2388 C CA . ILE A 1 295 ? -36.070 9.598 -28.384 1.00 87.88 295 ILE A CA 1
ATOM 2389 C C . ILE A 1 295 ? -37.138 9.220 -27.344 1.00 87.88 295 ILE A C 1
ATOM 2391 O O . ILE A 1 295 ? -38.315 9.515 -27.538 1.00 87.88 295 ILE A O 1
ATOM 2395 N N . GLU A 1 296 ? -36.757 8.634 -26.205 1.00 86.38 296 GLU A N 1
ATOM 2396 C CA . GLU A 1 296 ? -37.697 8.325 -25.113 1.00 86.38 296 GLU A CA 1
ATOM 2397 C C . GLU A 1 296 ? -38.390 9.564 -24.532 1.00 86.38 296 GLU A C 1
ATOM 2399 O O . GLU A 1 296 ? -39.588 9.509 -24.234 1.00 86.38 296 GLU A O 1
ATOM 2404 N N . LEU A 1 297 ? -37.650 10.664 -24.366 1.00 85.56 297 LEU A N 1
ATOM 2405 C CA . LEU A 1 297 ? -38.166 11.925 -23.832 1.00 85.56 297 LEU A CA 1
ATOM 2406 C C . LEU A 1 297 ? -39.091 12.626 -24.841 1.00 85.56 297 LEU A C 1
ATOM 2408 O O . LEU A 1 297 ? -40.193 13.023 -24.467 1.00 85.56 297 LEU A O 1
ATOM 2412 N N . GLU A 1 298 ? -38.717 12.686 -26.123 1.00 82.94 298 GLU A N 1
ATOM 2413 C CA . GLU A 1 298 ? -39.574 13.221 -27.196 1.00 82.94 298 GLU A CA 1
ATOM 2414 C C . GLU A 1 298 ? -40.849 12.388 -27.407 1.00 82.94 298 GLU A C 1
ATOM 2416 O O . GLU A 1 298 ? -41.920 12.941 -27.652 1.00 82.94 298 GLU A O 1
ATOM 2421 N N . MET A 1 299 ? -40.778 11.060 -27.251 1.00 81.38 299 MET A N 1
ATOM 2422 C CA . MET A 1 299 ? -41.956 10.183 -27.283 1.00 81.38 299 MET A CA 1
ATOM 2423 C C . MET A 1 299 ? -42.820 10.249 -26.008 1.00 81.38 299 MET A C 1
ATOM 2425 O O . MET A 1 299 ? -43.831 9.545 -25.938 1.00 81.38 299 MET A O 1
ATOM 2429 N N . GLY A 1 300 ? -42.431 11.018 -24.983 1.00 72.06 300 GLY A N 1
ATOM 2430 C CA . GLY A 1 300 ? -43.142 11.088 -23.701 1.00 72.06 300 GLY A CA 1
ATOM 2431 C C . GLY A 1 300 ? -43.141 9.772 -22.908 1.00 72.06 300 GLY A C 1
ATOM 2432 O O . GLY A 1 300 ? -44.053 9.523 -22.123 1.00 72.06 300 GLY A O 1
ATOM 2433 N N . LYS A 1 301 ? -42.148 8.898 -23.131 1.00 65.31 301 LYS A N 1
ATOM 2434 C CA . LYS A 1 301 ? -42.037 7.558 -22.517 1.00 65.31 301 LYS A CA 1
ATOM 2435 C C . LYS A 1 301 ? -41.068 7.491 -21.330 1.00 65.31 301 LYS A C 1
ATOM 2437 O O . LYS A 1 301 ? -40.892 6.422 -20.744 1.00 65.31 301 LYS A O 1
ATOM 2442 N N . GLY A 1 302 ? -40.437 8.606 -20.967 1.00 54.66 302 GLY A N 1
ATOM 2443 C CA . GLY A 1 302 ? -39.492 8.665 -19.855 1.00 54.66 302 GLY A CA 1
ATOM 2444 C C . GLY A 1 302 ? -40.149 8.423 -18.491 1.00 54.66 302 GLY A C 1
ATOM 2445 O O . GLY A 1 302 ? -41.011 9.184 -18.063 1.00 54.66 302 GLY A O 1
ATOM 2446 N N . LYS A 1 303 ? -39.675 7.411 -17.754 1.00 59.88 303 LYS A N 1
ATOM 2447 C CA . LYS A 1 303 ? -39.733 7.440 -16.282 1.00 59.88 303 LYS A CA 1
ATOM 2448 C C . LYS A 1 303 ? -38.737 8.492 -15.782 1.00 59.88 303 LYS A C 1
ATOM 2450 O O . LYS A 1 303 ? -37.611 8.505 -16.288 1.00 59.88 303 LYS A O 1
ATOM 2455 N N . LEU A 1 304 ? -39.127 9.297 -14.789 1.00 59.72 304 LEU A N 1
ATOM 2456 C CA . LEU A 1 304 ? -38.198 10.177 -14.068 1.00 59.72 304 LEU A CA 1
ATOM 2457 C C . LEU A 1 304 ? -37.088 9.349 -13.411 1.00 59.72 304 LEU A C 1
ATOM 2459 O O . LEU A 1 304 ? -37.365 8.333 -12.761 1.00 59.72 304 LEU A O 1
ATOM 2463 N N . ALA A 1 305 ? -35.848 9.816 -13.525 1.00 58.06 305 ALA A N 1
ATOM 2464 C CA . ALA A 1 305 ? -34.764 9.346 -12.672 1.00 58.06 305 ALA A CA 1
ATOM 2465 C C . ALA A 1 305 ? -34.875 9.973 -11.266 1.00 58.06 305 ALA A C 1
ATOM 2467 O O . ALA A 1 305 ? -35.293 11.120 -11.106 1.00 58.06 305 ALA A O 1
ATOM 2468 N N . LYS A 1 306 ? -34.458 9.254 -10.213 1.00 58.91 306 LYS A N 1
ATOM 2469 C CA . LYS A 1 306 ? -34.298 9.869 -8.883 1.00 58.91 306 LYS A CA 1
ATOM 2470 C C . LYS A 1 306 ? -33.090 10.813 -8.919 1.00 58.91 306 LYS A C 1
ATOM 2472 O O . LYS A 1 306 ? -31.955 10.345 -8.878 1.00 58.91 306 LYS A O 1
ATOM 2477 N N . ARG A 1 307 ? -33.330 12.127 -8.998 1.00 57.25 307 ARG A N 1
ATOM 2478 C CA . ARG A 1 307 ? -32.274 13.154 -9.049 1.00 57.25 307 ARG A CA 1
ATOM 2479 C C . ARG A 1 307 ? -31.362 13.091 -7.816 1.00 57.25 307 ARG A C 1
ATOM 2481 O O . ARG A 1 307 ? -31.791 13.354 -6.694 1.00 57.25 307 ARG A O 1
ATOM 2488 N N . VAL A 1 308 ? -30.078 12.818 -8.040 1.00 66.50 308 VAL A N 1
ATOM 2489 C CA . VAL A 1 308 ? -29.014 13.018 -7.045 1.00 66.50 308 VAL A CA 1
ATOM 2490 C C . VAL A 1 308 ? -28.572 14.479 -7.136 1.00 66.50 308 VAL A C 1
ATOM 2492 O O . VAL A 1 308 ? -28.065 14.897 -8.173 1.00 66.50 308 VAL A O 1
ATOM 2495 N N . LYS A 1 309 ? -28.775 15.278 -6.078 1.00 69.56 309 LYS A N 1
ATOM 2496 C CA . LYS A 1 309 ? -28.614 16.750 -6.144 1.00 69.56 309 LYS A CA 1
ATOM 2497 C C . LYS A 1 309 ? -27.225 17.213 -6.617 1.00 69.56 309 LYS A C 1
ATOM 2499 O O . LYS A 1 309 ? -27.143 18.200 -7.343 1.00 69.56 309 LYS A O 1
ATOM 2504 N N . SER A 1 310 ? -26.162 16.482 -6.277 1.00 70.00 310 SER A N 1
ATOM 2505 C CA . SER A 1 310 ? -24.781 16.762 -6.708 1.00 70.00 310 SER A CA 1
ATOM 2506 C C . SER A 1 310 ? -24.497 16.491 -8.195 1.00 70.00 310 SER A C 1
ATOM 2508 O O . SER A 1 310 ? -23.446 16.897 -8.677 1.00 70.00 310 SER A O 1
ATOM 2510 N N . LEU A 1 311 ? -25.413 15.839 -8.922 1.00 77.56 311 LEU A N 1
ATOM 2511 C CA . LEU A 1 311 ? -25.312 15.555 -10.363 1.00 77.56 311 LEU A CA 1
ATOM 2512 C C . LEU A 1 311 ? -26.271 16.409 -11.219 1.00 77.56 311 LEU A C 1
ATOM 2514 O O . LEU A 1 311 ? -26.409 16.164 -12.415 1.00 77.56 311 LEU A O 1
ATOM 2518 N N . SER A 1 312 ? -26.948 17.393 -10.618 1.00 86.31 312 SER A N 1
ATOM 2519 C CA . SER A 1 312 ? -27.801 18.353 -11.337 1.00 86.31 312 SER A CA 1
ATOM 2520 C C . SER A 1 312 ? -26.982 19.282 -12.238 1.00 86.31 312 SER A C 1
ATOM 2522 O O . SER A 1 312 ? -25.826 19.583 -11.923 1.00 86.31 312 SER A O 1
ATOM 2524 N N . SER A 1 313 ? -27.569 19.805 -13.322 1.00 86.56 313 SER A N 1
ATOM 2525 C CA . SER A 1 313 ? -26.855 20.777 -14.165 1.00 86.56 313 SER A CA 1
ATOM 2526 C C . SER A 1 313 ? -26.480 22.042 -13.378 1.00 86.56 313 SER A C 1
ATOM 2528 O O . SER A 1 313 ? -25.402 22.588 -13.594 1.00 86.56 313 SER A O 1
ATOM 2530 N N . ALA A 1 314 ? -27.279 22.458 -12.391 1.00 85.88 314 ALA A N 1
ATOM 2531 C CA . ALA A 1 314 ? -26.921 23.546 -11.477 1.00 85.88 314 ALA A CA 1
ATOM 2532 C C . ALA A 1 314 ? -25.614 23.277 -10.699 1.00 85.88 314 ALA A C 1
ATOM 2534 O O . ALA A 1 314 ? -24.773 24.168 -10.585 1.00 85.88 314 ALA A O 1
ATOM 2535 N N . ALA A 1 315 ? -25.410 22.051 -10.201 1.00 84.94 315 ALA A N 1
ATOM 2536 C CA . ALA A 1 315 ? -24.187 21.674 -9.489 1.00 84.94 315 ALA A CA 1
ATOM 2537 C C . ALA A 1 315 ? -22.967 21.589 -10.424 1.00 84.94 315 ALA A C 1
ATOM 2539 O O . ALA A 1 315 ? -21.887 22.053 -10.065 1.00 84.94 315 ALA A O 1
ATOM 2540 N N . ILE A 1 316 ? -23.139 21.044 -11.634 1.00 88.19 316 ILE A N 1
ATOM 2541 C CA . ILE A 1 316 ? -22.047 20.897 -12.610 1.00 88.19 316 ILE A CA 1
ATOM 2542 C C . ILE A 1 316 ? -21.670 22.244 -13.253 1.00 88.19 316 ILE A C 1
ATOM 2544 O O . ILE A 1 316 ? -20.490 22.514 -13.453 1.00 88.19 316 ILE A O 1
ATOM 2548 N N . ALA A 1 317 ? -22.632 23.139 -13.495 1.00 87.19 317 ALA A N 1
ATOM 2549 C CA . ALA A 1 317 ? -22.373 24.502 -13.972 1.00 87.19 317 ALA A CA 1
ATOM 2550 C C . ALA A 1 317 ? -21.657 25.385 -12.931 1.00 87.19 317 ALA A C 1
ATOM 2552 O O . ALA A 1 317 ? -21.002 26.356 -13.307 1.00 87.19 317 ALA A O 1
ATOM 2553 N N . ALA A 1 318 ? -21.783 25.059 -11.639 1.00 82.06 318 ALA A N 1
ATOM 2554 C CA . ALA A 1 318 ? -21.119 25.753 -10.536 1.00 82.06 318 ALA A CA 1
ATOM 2555 C C . ALA A 1 318 ? -19.675 25.276 -10.277 1.00 82.06 318 ALA A C 1
ATOM 2557 O O . ALA A 1 318 ? -18.992 25.844 -9.422 1.00 82.06 318 ALA A O 1
ATOM 2558 N N . LEU A 1 319 ? -19.194 24.258 -11.004 1.00 76.06 319 LEU A N 1
ATOM 2559 C CA . LEU A 1 319 ? -17.787 23.867 -10.978 1.00 76.06 319 LEU A CA 1
ATOM 2560 C C . LEU A 1 319 ? -16.930 25.013 -11.515 1.00 76.06 319 LEU A C 1
ATOM 2562 O O . LEU A 1 319 ? -17.101 25.454 -12.654 1.00 76.06 319 LEU A O 1
ATOM 2566 N N . LYS A 1 320 ? -15.972 25.465 -10.708 1.00 63.50 320 LYS A N 1
ATOM 2567 C CA . LYS A 1 320 ? -14.854 26.251 -11.222 1.00 63.50 320 LYS A CA 1
ATOM 2568 C C . LYS A 1 320 ? -13.933 25.325 -12.009 1.00 63.50 320 LYS A C 1
ATOM 2570 O O . LYS A 1 320 ? -13.797 24.149 -11.677 1.00 63.50 320 LYS A O 1
ATOM 2575 N N . GLU A 1 321 ? -13.277 25.872 -13.022 1.00 56.41 321 GLU A N 1
ATOM 2576 C CA . GLU A 1 321 ? -12.018 25.289 -13.470 1.00 56.41 321 GLU A CA 1
ATOM 2577 C C . GLU A 1 321 ? -11.017 25.510 -12.331 1.00 56.41 321 GLU A C 1
ATOM 2579 O O . GLU A 1 321 ? -10.736 26.653 -11.964 1.00 56.41 321 GLU A O 1
ATOM 2584 N N . GLU A 1 322 ? -10.550 24.419 -11.720 1.00 48.97 322 GLU A N 1
ATOM 2585 C CA . GLU A 1 322 ? -9.384 24.450 -10.840 1.00 48.97 322 GLU A CA 1
ATOM 2586 C C . GLU A 1 322 ? -8.209 24.917 -11.703 1.00 48.97 322 GLU A C 1
ATOM 2588 O O . GLU A 1 322 ? -7.744 24.199 -12.591 1.00 48.97 322 GLU A O 1
ATOM 2593 N N . VAL A 1 323 ? -7.790 26.167 -11.511 1.00 46.69 323 VAL A N 1
ATOM 2594 C CA . VAL A 1 323 ? -6.642 26.723 -12.223 1.00 46.69 323 VAL A CA 1
ATOM 2595 C C . VAL A 1 323 ? -5.403 26.105 -11.590 1.00 46.69 323 VAL A C 1
ATOM 2597 O O . VAL A 1 323 ? -4.949 26.581 -10.551 1.00 46.69 323 VAL A O 1
ATOM 2600 N N . ASP A 1 324 ? -4.894 25.028 -12.198 1.00 42.16 324 ASP A N 1
ATOM 2601 C CA . ASP A 1 324 ? -3.627 24.392 -11.826 1.00 42.16 324 ASP A CA 1
ATOM 2602 C C . ASP A 1 324 ? -2.527 25.466 -11.775 1.00 42.16 324 ASP A C 1
ATOM 2604 O O . ASP A 1 324 ? -1.992 25.882 -12.805 1.00 42.16 324 ASP A O 1
ATOM 2608 N N . SER A 1 325 ? -2.220 25.947 -10.565 1.00 32.25 325 SER A N 1
ATOM 2609 C CA . SER A 1 325 ? -1.255 27.020 -10.299 1.00 32.25 325 SER A CA 1
ATOM 2610 C C . SER A 1 325 ? 0.170 26.489 -10.461 1.00 32.25 325 SER A C 1
ATOM 2612 O O . SER A 1 325 ? 0.900 26.296 -9.492 1.00 32.25 325 SER A O 1
ATOM 2614 N N . SER A 1 326 ? 0.540 26.228 -11.710 1.00 37.81 326 SER A N 1
ATOM 2615 C CA . SER A 1 326 ? 1.850 25.786 -12.168 1.00 37.81 326 SER A CA 1
ATOM 2616 C C . SER A 1 326 ? 2.167 26.529 -13.462 1.00 37.81 326 SER A C 1
ATOM 2618 O O . SER A 1 326 ? 1.530 26.280 -14.481 1.00 37.81 326 SER A O 1
ATOM 2620 N N . ASP A 1 327 ? 3.175 27.399 -13.374 1.00 33.25 327 ASP A N 1
ATOM 2621 C CA . ASP A 1 327 ? 4.232 27.730 -14.346 1.00 33.25 327 ASP A CA 1
ATOM 2622 C C . ASP A 1 327 ? 3.848 28.106 -15.808 1.00 33.25 327 ASP A C 1
ATOM 2624 O O . ASP A 1 327 ? 2.820 27.716 -16.352 1.00 33.25 327 ASP A O 1
ATOM 2628 N N . ASP A 1 328 ? 4.745 28.821 -16.495 1.00 33.22 328 ASP A N 1
ATOM 2629 C CA . ASP A 1 328 ? 4.711 29.073 -17.955 1.00 33.22 328 ASP A CA 1
ATOM 2630 C C . ASP A 1 328 ? 3.672 30.085 -18.490 1.00 33.22 328 ASP A C 1
ATOM 2632 O O . ASP A 1 328 ? 3.196 30.014 -19.628 1.00 33.22 328 ASP A O 1
ATOM 2636 N N . GLU A 1 329 ? 3.454 31.156 -17.725 1.00 32.03 329 GLU A N 1
ATOM 2637 C CA . GLU A 1 329 ? 2.774 32.405 -18.134 1.00 32.03 329 GLU A CA 1
ATOM 2638 C C . GLU A 1 329 ? 3.387 33.106 -19.382 1.00 32.03 329 GLU A C 1
ATOM 2640 O O . GLU A 1 329 ? 2.878 34.123 -19.852 1.00 32.03 329 GLU A O 1
ATOM 2645 N N . GLU A 1 330 ? 4.477 32.586 -19.960 1.00 35.28 330 GLU A N 1
ATOM 2646 C CA . GLU A 1 330 ? 5.199 33.208 -21.083 1.00 35.28 330 GLU A CA 1
ATOM 2647 C C . GLU A 1 330 ? 4.526 33.018 -22.462 1.00 35.28 330 GLU A C 1
ATOM 2649 O O . GLU A 1 330 ? 4.855 33.731 -23.411 1.00 35.28 330 GLU A O 1
ATOM 2654 N N . THR A 1 331 ? 3.516 32.145 -22.584 1.00 36.72 331 THR A N 1
ATOM 2655 C CA . THR A 1 331 ? 2.658 32.084 -23.794 1.00 36.72 331 THR A CA 1
ATOM 2656 C C . THR A 1 331 ? 1.282 32.739 -23.615 1.00 36.72 331 THR A C 1
ATOM 2658 O O . THR A 1 331 ? 0.683 33.185 -24.598 1.00 36.72 331 THR A O 1
ATOM 2661 N N . SER A 1 332 ? 0.805 32.873 -22.373 1.00 36.78 332 SER A N 1
ATOM 2662 C CA . SER A 1 332 ? -0.526 33.400 -22.031 1.00 36.78 332 SER A CA 1
ATOM 2663 C C . SER A 1 332 ? -0.685 34.894 -22.356 1.00 36.78 332 SER A C 1
ATOM 2665 O O . SER A 1 332 ? -1.690 35.300 -22.944 1.00 36.78 332 SER A O 1
ATOM 2667 N N . LYS A 1 333 ? 0.349 35.718 -22.117 1.00 39.53 333 LYS A N 1
ATOM 2668 C CA . LYS A 1 333 ? 0.303 37.187 -22.318 1.00 39.53 333 LYS A CA 1
ATOM 2669 C C . LYS A 1 333 ? 0.054 37.677 -23.745 1.00 39.53 333 LYS A C 1
ATOM 2671 O O . LYS A 1 333 ? -0.119 38.874 -23.958 1.00 39.53 333 LYS A O 1
ATOM 2676 N N . LYS A 1 334 ? -0.030 36.781 -24.731 1.00 43.50 334 LYS A N 1
ATOM 2677 C CA . LYS A 1 334 ? -0.573 37.100 -26.060 1.00 43.50 334 LYS A CA 1
ATOM 2678 C C . LYS A 1 334 ? -2.107 37.135 -26.117 1.00 43.50 334 LYS A C 1
ATOM 2680 O O . LYS A 1 334 ? -2.627 37.348 -27.209 1.00 43.50 334 LYS A O 1
ATOM 2685 N N . GLY A 1 335 ? -2.805 36.955 -24.988 1.00 51.53 335 GLY A N 1
ATOM 2686 C CA . GLY A 1 335 ? -4.267 36.992 -24.851 1.00 51.53 335 GLY A CA 1
ATOM 2687 C C . GLY A 1 335 ? -4.847 38.083 -23.933 1.00 51.53 335 GLY A C 1
ATOM 2688 O O . GLY A 1 335 ? -6.067 38.203 -23.872 1.00 51.53 335 GLY A O 1
ATOM 2689 N N . GLU A 1 336 ? -4.030 38.880 -23.233 1.00 50.38 336 GLU A N 1
ATOM 2690 C CA . GLU A 1 336 ? -4.518 39.876 -22.261 1.00 50.38 336 GLU A CA 1
ATOM 2691 C C . GLU A 1 336 ? -4.255 41.332 -22.681 1.00 50.38 336 GLU A C 1
ATOM 2693 O O . GLU A 1 336 ? -3.264 41.652 -23.335 1.00 50.38 336 GLU A O 1
ATOM 2698 N N . GLY A 1 337 ? -5.166 42.230 -22.292 1.00 71.38 337 GLY A N 1
ATOM 2699 C CA . GLY A 1 337 ? -5.108 43.671 -22.560 1.00 71.38 337 GLY A CA 1
ATOM 2700 C C . GLY A 1 337 ? -6.450 44.240 -23.045 1.00 71.38 337 GLY A C 1
ATOM 2701 O O . GLY A 1 337 ? -7.332 43.477 -23.450 1.00 71.38 337 GLY A O 1
ATOM 2702 N N . PRO A 1 338 ? -6.629 45.576 -23.060 1.00 79.06 338 PRO A N 1
ATOM 2703 C CA . PRO A 1 338 ? -7.900 46.203 -23.444 1.00 79.06 338 PRO A CA 1
ATOM 2704 C C . PRO A 1 338 ? -8.288 45.890 -24.900 1.00 79.06 338 PRO A C 1
ATOM 2706 O O . PRO A 1 338 ? -9.463 45.715 -25.209 1.00 79.06 338 PRO A O 1
ATOM 2709 N N . MET A 1 339 ? -7.298 45.689 -25.777 1.00 84.12 339 MET A N 1
ATOM 2710 C CA . MET A 1 339 ? -7.504 45.208 -27.148 1.00 84.12 339 MET A CA 1
ATOM 2711 C C . MET A 1 339 ? -8.162 43.817 -27.214 1.00 84.12 339 MET A C 1
ATOM 2713 O O . MET A 1 339 ? -9.063 43.599 -28.023 1.00 84.12 339 MET A O 1
ATOM 2717 N N . TRP A 1 340 ? -7.761 42.882 -26.348 1.00 86.50 340 TRP A N 1
ATOM 2718 C CA . TRP A 1 340 ? -8.380 41.555 -26.270 1.00 86.50 340 TRP A CA 1
ATOM 2719 C C . TRP A 1 340 ? -9.761 41.597 -25.628 1.00 86.50 340 TRP A C 1
ATOM 2721 O O . TRP A 1 340 ? -10.684 40.976 -26.150 1.00 86.50 340 TRP A O 1
ATOM 2731 N N . ALA A 1 341 ? -9.934 42.389 -24.566 1.00 82.44 341 ALA A N 1
ATOM 2732 C CA . ALA A 1 341 ? -11.237 42.599 -23.941 1.00 82.44 341 ALA A CA 1
ATOM 2733 C C . ALA A 1 341 ? -12.262 43.193 -24.928 1.00 82.44 341 ALA A C 1
ATOM 2735 O O . ALA A 1 341 ? -13.402 42.734 -24.982 1.00 82.44 341 ALA A O 1
ATOM 2736 N N . LEU A 1 342 ? -11.851 44.163 -25.758 1.00 87.75 342 LEU A N 1
ATOM 2737 C CA . LEU A 1 342 ? -12.685 44.726 -26.823 1.00 87.75 342 LEU A CA 1
ATOM 2738 C C . LEU A 1 342 ? -13.021 43.680 -27.898 1.00 87.75 342 LEU A C 1
ATOM 2740 O O . LEU A 1 342 ? -14.180 43.564 -28.297 1.00 87.75 342 LEU A O 1
ATOM 2744 N N . PHE A 1 343 ? -12.031 42.906 -28.356 1.00 91.12 343 PHE A N 1
ATOM 2745 C CA . PHE A 1 343 ? -12.236 41.872 -29.374 1.00 91.12 343 PHE A CA 1
ATOM 2746 C C . PHE A 1 343 ? -13.203 40.775 -28.904 1.00 91.12 343 PHE A C 1
ATOM 2748 O O . PHE A 1 343 ? -14.162 40.459 -29.611 1.00 91.12 343 PHE A O 1
ATOM 2755 N N . ASP A 1 344 ? -12.976 40.215 -27.713 1.00 84.75 344 ASP A N 1
ATOM 2756 C CA . ASP A 1 344 ? -13.775 39.112 -27.174 1.00 84.75 344 ASP A CA 1
ATOM 2757 C C . ASP A 1 344 ? -15.212 39.550 -26.858 1.00 84.75 344 ASP A C 1
ATOM 2759 O O . ASP A 1 344 ? -16.166 38.894 -27.281 1.00 84.75 344 ASP A O 1
ATOM 2763 N N . HIS A 1 345 ? -15.386 40.723 -26.235 1.00 86.69 345 HIS A N 1
ATOM 2764 C CA . HIS A 1 345 ? -16.708 41.286 -25.959 1.00 86.69 345 HIS A CA 1
ATOM 2765 C C . HIS A 1 345 ? -17.542 41.465 -27.239 1.00 86.69 345 HIS A C 1
ATOM 2767 O O . HIS A 1 345 ? -18.738 41.172 -27.250 1.00 86.69 345 HIS A O 1
ATOM 2773 N N . LEU A 1 346 ? -16.917 41.906 -28.337 1.00 88.94 346 LEU A N 1
ATOM 2774 C CA . LEU A 1 346 ? -17.583 42.051 -29.633 1.00 88.94 346 LEU A CA 1
ATOM 2775 C C . LEU A 1 346 ? -17.831 40.706 -30.336 1.00 88.94 346 LEU A C 1
ATOM 2777 O O . LEU A 1 346 ? -18.833 40.574 -31.039 1.00 88.94 346 LEU A O 1
ATOM 2781 N N . TYR A 1 347 ? -16.956 39.714 -30.150 1.00 88.06 347 TYR A N 1
ATOM 2782 C CA . TYR A 1 347 ? -17.123 38.368 -30.704 1.00 88.06 347 TYR A CA 1
ATOM 2783 C C . TYR A 1 347 ? -18.274 37.608 -30.023 1.00 88.06 347 TYR A C 1
ATOM 2785 O O . TYR A 1 347 ? -19.170 37.110 -30.711 1.00 88.06 347 TYR A O 1
ATOM 2793 N N . ASN A 1 348 ? -18.272 37.573 -28.685 1.00 85.75 348 ASN A N 1
ATOM 2794 C CA . ASN A 1 348 ? -19.192 36.796 -27.848 1.00 85.75 348 ASN A CA 1
ATOM 2795 C C . ASN A 1 348 ? -20.557 37.463 -27.610 1.00 85.75 348 ASN A C 1
ATOM 2797 O O . ASN A 1 348 ? -21.493 36.797 -27.162 1.00 85.75 348 ASN A O 1
ATOM 2801 N N . ALA A 1 349 ? -20.714 38.755 -27.918 1.00 82.38 349 ALA A N 1
ATOM 2802 C CA . ALA A 1 349 ? -21.992 39.448 -27.776 1.00 82.38 349 ALA A CA 1
ATOM 2803 C C . ALA A 1 349 ? -23.130 38.742 -28.556 1.00 82.38 349 ALA A C 1
ATOM 2805 O O . ALA A 1 349 ? -22.937 38.345 -29.709 1.00 82.38 349 ALA A O 1
ATOM 2806 N N . PRO A 1 350 ? -24.338 38.595 -27.973 1.00 78.62 350 PRO A N 1
ATOM 2807 C CA . PRO A 1 350 ? -25.420 37.815 -28.574 1.00 78.62 350 PRO A CA 1
ATOM 2808 C C . PRO A 1 350 ? -25.929 38.45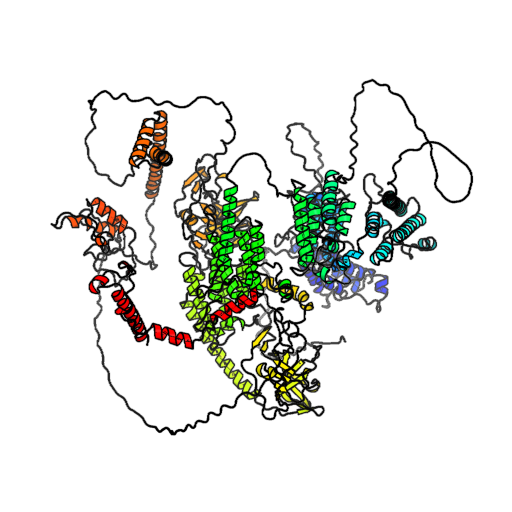6 -29.870 1.00 78.62 350 PRO A C 1
ATOM 2810 O O . PRO A 1 350 ? -26.136 39.672 -29.934 1.00 78.62 350 PRO A O 1
ATOM 2813 N N . GLY A 1 351 ? -26.179 37.642 -30.894 1.00 73.44 351 GLY A N 1
ATOM 2814 C CA . GLY A 1 351 ? -26.536 38.083 -32.244 1.00 73.44 351 GLY A CA 1
ATOM 2815 C C . GLY A 1 351 ? -27.970 38.569 -32.423 1.00 73.44 351 GLY A C 1
ATOM 2816 O O . GLY A 1 351 ? -28.703 38.835 -31.462 1.00 73.44 351 GLY A O 1
ATOM 2817 N N . THR A 1 352 ? -28.383 38.711 -33.681 1.00 71.31 352 THR A N 1
ATOM 2818 C CA . THR A 1 352 ? -29.801 38.838 -34.038 1.00 71.31 352 THR A CA 1
ATOM 2819 C C . THR A 1 352 ? -30.482 37.469 -34.152 1.00 71.31 352 THR A C 1
ATOM 2821 O O . THR A 1 352 ? -29.878 36.483 -34.571 1.00 71.31 352 THR A O 1
ATOM 2824 N N . SER A 1 353 ? -31.746 37.421 -33.730 1.00 65.19 353 SER A N 1
ATOM 2825 C CA . SER A 1 353 ? -32.651 36.268 -33.801 1.00 65.19 353 SER A CA 1
ATOM 2826 C C . SER A 1 353 ? -33.916 36.690 -34.549 1.00 65.19 353 SER A C 1
ATOM 2828 O O . SER A 1 353 ? -34.278 37.868 -34.530 1.00 65.19 353 SER A O 1
ATOM 2830 N N . GLU A 1 354 ? -34.587 35.739 -35.194 1.00 55.62 354 GLU A N 1
ATOM 2831 C CA . GLU A 1 354 ? -35.887 35.962 -35.844 1.00 55.62 354 GLU A CA 1
ATOM 2832 C C . GLU A 1 354 ? -37.063 35.776 -34.867 1.00 55.62 354 GLU A C 1
ATOM 2834 O O . GLU A 1 354 ? -38.170 36.240 -35.135 1.00 55.62 354 GLU A O 1
ATOM 2839 N N . HIS A 1 355 ? -36.818 35.167 -33.700 1.00 47.00 355 HIS A N 1
ATOM 2840 C CA . HIS A 1 355 ? -37.822 34.947 -32.659 1.00 47.00 355 HIS A CA 1
ATOM 2841 C C . HIS A 1 355 ? -37.689 35.970 -31.515 1.00 47.00 355 HIS A C 1
ATOM 2843 O O . HIS A 1 355 ? -36.624 36.048 -30.891 1.00 47.00 355 HIS A O 1
ATOM 2849 N N . PRO A 1 356 ? -38.754 36.734 -31.190 1.00 43.28 356 PRO A N 1
ATOM 2850 C CA . PRO A 1 356 ? -38.773 37.615 -30.026 1.00 43.28 356 PRO A CA 1
ATOM 2851 C C . PRO A 1 356 ? -38.473 36.853 -28.728 1.00 43.28 356 PRO A C 1
ATOM 2853 O O . PRO A 1 356 ? -39.023 35.782 -28.493 1.00 43.28 356 PRO A O 1
ATOM 2856 N N . GLY A 1 357 ? -37.609 37.417 -27.882 1.00 49.28 357 GLY A N 1
ATOM 2857 C CA . GLY A 1 357 ? -37.216 36.829 -26.594 1.00 49.28 357 GLY A CA 1
ATOM 2858 C C . GLY A 1 357 ? -36.030 35.856 -26.640 1.00 49.28 357 GLY A C 1
ATOM 2859 O O . GLY A 1 357 ? -35.458 35.583 -25.591 1.00 49.28 357 GLY A O 1
ATOM 2860 N N . VAL A 1 358 ? -35.603 35.389 -27.820 1.00 48.22 358 VAL A N 1
ATOM 2861 C CA . VAL A 1 358 ? -34.473 34.449 -27.965 1.00 48.22 358 VAL A CA 1
ATOM 2862 C C . VAL A 1 358 ? -33.193 35.190 -28.367 1.00 48.22 358 VAL A C 1
ATOM 2864 O O . VAL A 1 358 ? -33.202 36.014 -29.285 1.00 48.22 358 VAL A O 1
ATOM 2867 N N . THR A 1 359 ? -32.068 34.891 -27.715 1.00 56.59 359 THR A N 1
ATOM 2868 C CA . THR A 1 359 ? -30.744 35.408 -28.094 1.00 56.59 359 THR A CA 1
ATOM 2869 C C . THR A 1 359 ? -30.219 34.719 -29.355 1.00 56.59 359 THR A C 1
ATOM 2871 O O . THR A 1 359 ? -30.228 33.498 -29.471 1.00 56.59 359 THR A O 1
ATOM 2874 N N . GLY A 1 360 ? -29.737 35.503 -30.324 1.00 62.59 360 GLY A N 1
ATOM 2875 C CA . GLY A 1 360 ? -29.067 34.947 -31.502 1.00 62.59 360 GLY A CA 1
ATOM 2876 C C . GLY A 1 360 ? -27.657 34.426 -31.174 1.00 62.59 360 GLY A C 1
ATOM 2877 O O . GLY A 1 360 ? -27.042 34.930 -30.228 1.00 62.59 360 GLY A O 1
ATOM 2878 N N . PRO A 1 361 ? -27.102 33.491 -31.974 1.00 72.94 361 PRO A N 1
ATOM 2879 C CA . PRO A 1 361 ? -25.703 33.060 -31.866 1.00 72.94 361 PRO A CA 1
ATOM 2880 C C . PRO A 1 361 ? -24.710 34.239 -31.842 1.00 72.94 361 PRO A C 1
ATOM 2882 O O . PRO A 1 361 ? -25.033 35.278 -32.422 1.00 72.94 361 PRO A O 1
ATOM 2885 N N . PRO A 1 362 ? -23.512 34.086 -31.239 1.00 81.31 362 PRO A N 1
ATOM 2886 C CA . PRO A 1 362 ? -22.518 35.155 -31.102 1.00 81.31 362 PRO A CA 1
ATOM 2887 C C . PRO A 1 362 ? -22.265 35.948 -32.390 1.00 81.31 362 PRO A C 1
ATOM 2889 O O . PRO A 1 362 ? -22.112 35.365 -33.469 1.00 81.31 362 PRO A O 1
ATOM 2892 N N . LEU A 1 363 ? -22.214 37.278 -32.275 1.00 82.88 363 LEU A N 1
ATOM 2893 C CA . LEU A 1 363 ? -22.088 38.209 -33.403 1.00 82.88 363 LEU A CA 1
ATOM 2894 C C . LEU A 1 363 ? -20.857 37.929 -34.272 1.00 82.88 363 LEU A C 1
ATOM 2896 O O . LEU A 1 363 ? -20.931 38.033 -35.500 1.00 82.88 363 LEU A O 1
ATOM 2900 N N . GLY A 1 364 ? -19.754 37.508 -33.650 1.00 82.69 364 GLY A N 1
ATOM 2901 C CA . GLY A 1 364 ? -18.516 37.168 -34.342 1.00 82.69 364 GLY A CA 1
ATOM 2902 C C . GLY A 1 364 ? -18.646 36.033 -35.364 1.00 82.69 364 GLY A C 1
ATOM 2903 O O . GLY A 1 364 ? -17.937 36.051 -36.371 1.00 82.69 364 GLY A O 1
ATOM 2904 N N . ASN A 1 365 ? -19.591 35.100 -35.185 1.00 82.62 365 ASN A N 1
ATOM 2905 C CA . ASN A 1 365 ? -19.795 33.979 -36.112 1.00 82.62 365 ASN A CA 1
ATOM 2906 C C . ASN A 1 365 ? -20.191 34.458 -37.518 1.00 82.62 365 ASN A C 1
ATOM 2908 O O . ASN A 1 365 ? -19.682 33.943 -38.514 1.00 82.62 365 ASN A O 1
ATOM 2912 N N . SER A 1 366 ? -21.042 35.487 -37.609 1.00 82.06 366 SER A N 1
ATOM 2913 C CA . SER A 1 366 ? -21.505 36.066 -38.880 1.00 82.06 366 SER A CA 1
ATOM 2914 C C . SER A 1 366 ? -20.397 36.790 -39.668 1.00 82.06 366 SER A C 1
ATOM 2916 O O . SER A 1 366 ? -20.613 37.139 -40.829 1.00 82.06 366 SER A O 1
ATOM 2918 N N . LEU A 1 367 ? -19.230 37.033 -39.051 1.00 89.25 367 LEU A N 1
ATOM 2919 C CA . LEU A 1 367 ? -18.105 37.807 -39.598 1.00 89.25 367 LEU A CA 1
ATOM 2920 C C . LEU A 1 367 ? -16.741 37.099 -39.450 1.00 89.25 367 LEU A C 1
ATOM 2922 O O . LEU A 1 367 ? -15.695 37.717 -39.667 1.00 89.25 367 LEU A O 1
ATOM 2926 N N . TRP A 1 368 ? -16.725 35.808 -39.092 1.00 91.31 368 TRP A N 1
ATOM 2927 C CA . TRP A 1 368 ? -15.487 35.080 -38.786 1.00 91.31 368 TRP A CA 1
ATOM 2928 C C . TRP A 1 368 ? -14.559 34.929 -39.994 1.00 91.31 368 TRP A C 1
ATOM 2930 O O . TRP A 1 368 ? -13.366 35.208 -39.891 1.00 91.31 368 TRP A O 1
ATOM 2940 N N . LYS A 1 369 ? -15.110 34.529 -41.146 1.00 88.06 369 LYS A N 1
ATOM 2941 C CA . LYS A 1 369 ? -14.382 34.301 -42.404 1.00 88.06 369 LYS A CA 1
ATOM 2942 C C . LYS A 1 369 ? -14.936 35.208 -43.507 1.00 88.06 369 LYS A C 1
ATOM 2944 O O . LYS A 1 369 ? -16.130 35.495 -43.541 1.00 88.06 369 LYS A O 1
ATOM 2949 N N . LEU A 1 370 ? -14.069 35.636 -44.426 1.00 88.81 370 LEU A N 1
ATOM 2950 C CA . LEU A 1 370 ? -14.477 36.330 -45.653 1.00 88.81 370 LEU A CA 1
ATOM 2951 C C . LEU A 1 370 ? -15.313 35.409 -46.567 1.00 88.81 370 LEU A C 1
ATOM 2953 O O . LEU A 1 370 ? -15.070 34.197 -46.578 1.00 88.81 370 LEU A O 1
ATOM 2957 N N . PRO A 1 371 ? -16.221 35.959 -47.399 1.00 82.38 371 PRO A N 1
ATOM 2958 C CA . PRO A 1 371 ? -16.855 35.211 -48.481 1.00 82.38 371 PRO A CA 1
ATOM 2959 C C . PRO A 1 371 ? -15.822 34.542 -49.396 1.00 82.38 371 PRO A C 1
ATOM 2961 O O . PRO A 1 371 ? -14.753 35.089 -49.676 1.00 82.38 371 PRO A O 1
ATOM 2964 N N . VAL A 1 372 ? -16.128 33.341 -49.884 1.00 80.06 372 VAL A N 1
ATOM 2965 C CA . VAL A 1 372 ? -15.195 32.575 -50.719 1.00 80.06 372 VAL A CA 1
ATOM 2966 C C . VAL A 1 372 ? -15.120 33.202 -52.113 1.00 80.06 372 VAL A C 1
ATOM 2968 O O . VAL A 1 372 ? -16.070 33.099 -52.885 1.00 80.06 372 VAL A O 1
ATOM 2971 N N . ARG A 1 373 ? -13.969 33.791 -52.475 1.00 81.44 373 ARG A N 1
ATOM 2972 C CA . ARG A 1 373 ? -13.735 34.506 -53.755 1.00 81.44 373 ARG A CA 1
ATOM 2973 C C . ARG A 1 373 ? -14.159 33.735 -55.018 1.00 81.44 373 ARG A C 1
ATOM 2975 O O . ARG A 1 373 ? -14.501 34.363 -56.010 1.00 81.44 373 ARG A O 1
ATOM 2982 N N . ARG A 1 374 ? -14.150 32.395 -54.995 1.00 78.44 374 ARG A N 1
ATOM 2983 C CA . ARG A 1 374 ? -14.618 31.551 -56.115 1.00 78.44 374 ARG A CA 1
ATOM 2984 C C . ARG A 1 374 ? -16.134 31.630 -56.350 1.00 78.44 374 ARG A C 1
ATOM 2986 O O . ARG A 1 374 ? -16.564 31.451 -57.482 1.00 78.44 374 ARG A O 1
ATOM 2993 N N . PHE A 1 375 ? -16.915 31.849 -55.296 1.00 74.31 375 PHE A N 1
ATOM 2994 C CA . PHE A 1 375 ? -18.382 31.894 -55.335 1.00 74.31 375 PHE A CA 1
ATOM 2995 C C . PHE A 1 375 ? -18.937 33.317 -55.189 1.00 74.31 375 PHE A C 1
ATOM 2997 O O . PHE A 1 375 ? -20.067 33.555 -55.593 1.00 74.31 375 PHE A O 1
ATOM 3004 N N . HIS A 1 376 ? -18.126 34.239 -54.659 1.00 79.44 376 HIS A N 1
ATOM 3005 C CA . HIS A 1 376 ? -18.461 35.650 -54.462 1.00 79.44 376 HIS A CA 1
ATOM 3006 C C . HIS A 1 376 ? -17.387 36.594 -55.037 1.00 79.44 376 HIS A C 1
ATOM 3008 O O . HIS A 1 376 ? -16.750 37.322 -54.270 1.00 79.44 376 HIS A O 1
ATOM 3014 N N . PRO A 1 377 ? -17.086 36.567 -56.351 1.00 81.62 377 PRO A N 1
ATOM 3015 C CA . PRO A 1 377 ? -16.143 37.511 -56.958 1.00 81.62 377 PRO A CA 1
ATOM 3016 C C . PRO A 1 377 ? -16.577 38.976 -56.776 1.00 81.62 377 PRO A C 1
ATOM 3018 O O . PRO A 1 377 ? -15.734 39.819 -56.467 1.00 81.62 377 PRO A O 1
ATOM 3021 N N . GLU A 1 378 ? -17.879 39.260 -56.857 1.00 81.12 378 GLU A N 1
ATOM 3022 C CA . GLU A 1 378 ? -18.488 40.590 -56.729 1.00 81.12 378 GLU A CA 1
ATOM 3023 C C . GLU A 1 378 ? -18.169 41.262 -55.385 1.00 81.12 378 GLU A C 1
ATOM 3025 O O . GLU A 1 378 ? -17.910 42.467 -55.329 1.00 81.12 378 GLU A O 1
ATOM 3030 N N . TYR A 1 379 ? -18.076 40.473 -54.307 1.00 89.19 379 TYR A N 1
ATOM 3031 C CA . TYR A 1 379 ? -17.634 40.956 -52.999 1.00 89.19 379 TYR A CA 1
ATOM 3032 C C . TYR A 1 379 ? -16.236 41.580 -53.078 1.00 89.19 379 TYR A C 1
ATOM 3034 O O . TYR A 1 379 ? -15.993 42.624 -52.485 1.00 89.19 379 TYR A O 1
ATOM 3042 N N . PHE A 1 380 ? -15.312 40.973 -53.827 1.00 90.44 380 PHE A N 1
ATOM 3043 C CA . PHE A 1 380 ? -13.922 41.428 -53.925 1.00 90.44 380 PHE A CA 1
ATOM 3044 C C . PHE A 1 380 ? -13.690 42.516 -54.980 1.00 90.44 380 PHE A C 1
ATOM 3046 O O . PHE A 1 380 ? -12.613 43.113 -54.998 1.00 90.44 380 PHE A O 1
ATOM 3053 N N . GLU A 1 381 ? -14.670 42.777 -55.843 1.00 88.38 381 GLU A N 1
ATOM 3054 C CA . GLU A 1 381 ? -14.688 43.939 -56.738 1.00 88.38 381 GLU A CA 1
ATOM 3055 C C . GLU A 1 381 ? -15.211 45.182 -55.998 1.00 88.38 381 GLU A C 1
ATOM 3057 O O . GLU A 1 381 ? -14.639 46.269 -56.112 1.00 88.38 381 GLU A O 1
ATOM 3062 N N . LEU A 1 382 ? -16.245 45.006 -55.166 1.00 89.94 382 LEU A N 1
ATOM 3063 C CA . LEU A 1 382 ? -16.824 46.056 -54.327 1.00 89.94 382 LEU A CA 1
ATOM 3064 C C . LEU A 1 382 ? -15.938 46.405 -53.114 1.00 89.94 382 LEU A C 1
ATOM 3066 O O . LEU A 1 382 ? -15.691 47.580 -52.823 1.00 89.94 382 LEU A O 1
ATOM 3070 N N . ILE A 1 383 ? -15.443 45.393 -52.395 1.00 92.75 383 ILE A N 1
ATOM 3071 C CA . ILE A 1 383 ? -14.680 45.545 -51.150 1.00 92.75 383 ILE A CA 1
ATOM 3072 C C . ILE A 1 383 ? -13.174 45.563 -51.436 1.00 92.75 383 ILE A C 1
ATOM 3074 O O . ILE A 1 383 ? -12.486 44.543 -51.426 1.00 92.75 383 ILE A O 1
ATOM 3078 N N . LYS A 1 384 ? -12.636 46.774 -51.632 1.00 87.88 384 LYS A N 1
ATOM 3079 C CA . LYS A 1 384 ? -11.214 47.019 -51.954 1.00 87.88 384 LYS A CA 1
ATOM 3080 C C . LYS A 1 384 ? -10.211 46.620 -50.859 1.00 87.88 384 LYS A C 1
ATOM 3082 O O . LYS A 1 384 ? -9.027 46.483 -51.153 1.00 87.88 384 LYS A O 1
ATOM 3087 N N . ARG A 1 385 ? -10.644 46.486 -49.599 1.00 90.81 385 ARG A N 1
ATOM 3088 C CA . ARG A 1 385 ? -9.803 46.100 -48.446 1.00 90.81 385 ARG A CA 1
ATOM 3089 C C . ARG A 1 385 ? -10.534 45.069 -47.570 1.00 90.81 385 ARG A C 1
ATOM 3091 O O . ARG A 1 385 ? -11.067 45.440 -46.525 1.00 90.81 385 ARG A O 1
ATOM 3098 N N . PRO A 1 386 ? -10.624 43.800 -48.003 1.00 91.50 386 PRO A N 1
ATOM 3099 C CA . PRO A 1 386 ? -11.387 42.776 -47.299 1.00 91.50 386 PRO A CA 1
ATOM 3100 C C . PRO A 1 386 ? -10.650 42.294 -46.039 1.00 91.50 386 PRO A C 1
ATOM 3102 O O . PRO A 1 386 ? -9.492 41.879 -46.103 1.00 91.50 386 PRO A O 1
ATOM 3105 N N . ILE A 1 387 ? -11.345 42.324 -44.902 1.00 94.00 387 ILE A N 1
ATOM 3106 C CA . ILE A 1 387 ? -10.877 41.861 -43.587 1.00 94.00 387 ILE A CA 1
ATOM 3107 C C . ILE A 1 387 ? -12.042 41.203 -42.818 1.00 94.00 387 ILE A C 1
ATOM 3109 O O . ILE A 1 387 ? -13.200 41.552 -43.048 1.00 94.00 387 ILE A O 1
ATOM 3113 N N . SER A 1 388 ? -11.745 40.238 -41.942 1.00 93.94 388 SER A N 1
ATOM 3114 C CA . SER A 1 388 ? -12.704 39.446 -41.145 1.00 93.94 388 SER A CA 1
ATOM 3115 C C . SER A 1 388 ? -12.200 39.208 -39.714 1.00 93.94 388 SER A C 1
ATOM 3117 O O . SER A 1 388 ? -10.999 39.351 -39.461 1.00 93.94 388 SER A O 1
ATOM 3119 N N . MET A 1 389 ? -13.076 38.796 -38.783 1.00 90.88 389 MET A N 1
ATOM 3120 C CA . MET A 1 389 ? -12.706 38.594 -37.369 1.00 90.88 389 MET A CA 1
ATOM 3121 C C . MET A 1 389 ? -11.551 37.594 -37.206 1.00 90.88 389 MET A C 1
ATOM 3123 O O . MET A 1 389 ? -10.669 37.834 -36.390 1.00 90.88 389 MET A O 1
ATOM 3127 N N . SER A 1 390 ? -11.474 36.529 -38.017 1.00 90.56 390 SER A N 1
ATOM 3128 C CA . SER A 1 390 ? -10.351 35.577 -37.969 1.00 90.56 390 SER A CA 1
ATOM 3129 C C . SER A 1 390 ? -9.005 36.221 -38.335 1.00 90.56 390 SER A C 1
ATOM 3131 O O . SER A 1 390 ? -7.965 35.816 -37.810 1.00 90.56 390 SER A O 1
ATOM 3133 N N . GLN A 1 391 ? -8.998 37.213 -39.232 1.00 93.50 391 GLN A N 1
ATOM 3134 C CA . GLN A 1 391 ? -7.785 37.951 -39.604 1.00 93.50 391 GLN A CA 1
ATOM 3135 C C . GLN A 1 391 ? -7.403 38.966 -38.521 1.00 93.50 391 GLN A C 1
ATOM 3137 O O . GLN A 1 391 ? -6.227 39.046 -38.177 1.00 93.50 391 GLN A O 1
ATOM 3142 N N . ILE A 1 392 ? -8.384 39.661 -37.932 1.00 93.62 392 ILE A N 1
ATOM 3143 C CA . ILE A 1 392 ? -8.179 40.568 -36.789 1.00 93.62 392 ILE A CA 1
ATOM 3144 C C . ILE A 1 392 ? -7.624 39.791 -35.586 1.00 93.62 392 ILE A C 1
ATOM 3146 O O . ILE A 1 392 ? -6.596 40.166 -35.034 1.00 93.62 392 ILE A O 1
ATOM 3150 N N . HIS A 1 393 ? -8.212 38.638 -35.258 1.00 91.44 393 HIS A N 1
ATOM 3151 C CA . HIS A 1 393 ? -7.726 37.701 -34.240 1.00 91.44 393 HIS A CA 1
ATOM 3152 C C . HIS A 1 393 ? -6.281 37.243 -34.499 1.00 91.44 393 HIS A C 1
ATOM 3154 O O . HIS A 1 393 ? -5.467 37.178 -33.580 1.00 91.44 393 HIS A O 1
ATOM 3160 N N . THR A 1 394 ? -5.929 36.967 -35.759 1.00 87.88 394 THR A N 1
ATOM 3161 C CA . THR A 1 394 ? -4.561 36.569 -36.133 1.00 87.88 394 THR A CA 1
ATOM 3162 C C . THR A 1 394 ? -3.573 37.729 -35.993 1.00 87.88 394 THR A C 1
ATOM 3164 O O . THR A 1 394 ? -2.478 37.523 -35.473 1.00 87.88 394 THR A O 1
ATOM 3167 N N . LYS A 1 395 ? -3.953 38.946 -36.404 1.00 91.06 395 LYS A N 1
ATOM 3168 C CA . LYS A 1 395 ? -3.163 40.168 -36.186 1.00 91.06 395 LYS A CA 1
ATOM 3169 C C . LYS A 1 395 ? -2.947 40.443 -34.696 1.00 91.06 395 LYS A C 1
ATOM 3171 O O . LYS A 1 395 ? -1.826 40.704 -34.266 1.00 91.06 395 LYS A O 1
ATOM 3176 N N . LEU A 1 396 ? -4.003 40.302 -33.898 1.00 88.12 396 LEU A N 1
ATOM 3177 C CA . LEU A 1 396 ? -3.979 40.512 -32.454 1.00 88.12 396 LEU A CA 1
ATOM 3178 C C . LEU A 1 396 ? -3.085 39.479 -31.742 1.00 88.12 396 LEU A C 1
ATOM 3180 O O . LEU A 1 396 ? -2.214 39.868 -30.969 1.00 88.12 396 LEU A O 1
ATOM 3184 N N . LYS A 1 397 ? -3.174 38.185 -32.099 1.00 80.94 397 LYS A N 1
ATOM 3185 C CA . LYS A 1 397 ? -2.235 37.143 -31.626 1.00 80.94 397 LYS A CA 1
ATOM 3186 C C . LYS A 1 397 ? -0.782 37.386 -32.045 1.00 80.94 397 LYS A C 1
ATOM 3188 O O . LYS A 1 397 ? 0.140 36.953 -31.349 1.00 80.94 397 LYS A O 1
ATOM 3193 N N . LYS A 1 398 ? -0.532 38.048 -33.178 1.00 82.06 398 LYS A N 1
ATOM 3194 C CA . LYS A 1 398 ? 0.831 38.404 -33.602 1.00 82.06 398 LYS A CA 1
ATOM 3195 C C . LYS A 1 398 ? 1.399 39.583 -32.816 1.00 82.06 398 LYS A C 1
ATOM 3197 O O . LYS A 1 398 ? 2.566 39.506 -32.434 1.00 82.06 398 LYS A O 1
ATOM 3202 N N . GLY A 1 399 ? 0.564 40.571 -32.499 1.00 81.81 399 GLY A N 1
ATOM 3203 C CA . GLY A 1 399 ? 0.982 41.885 -32.003 1.00 81.81 399 GLY A CA 1
ATOM 3204 C C . GLY A 1 399 ? 1.022 42.947 -33.109 1.00 81.81 399 GLY A C 1
ATOM 3205 O O . GLY A 1 399 ? 1.728 43.938 -32.973 1.00 81.81 399 GLY A O 1
ATOM 3206 N N . ASP A 1 400 ? 0.277 42.754 -34.205 1.00 86.75 400 ASP A N 1
ATOM 3207 C CA . ASP A 1 400 ? 0.260 43.646 -35.381 1.00 86.75 400 ASP A CA 1
ATOM 3208 C C . ASP A 1 400 ? -0.545 44.957 -35.149 1.00 86.75 400 ASP A C 1
ATOM 3210 O O . ASP A 1 400 ? -0.872 45.666 -36.106 1.00 86.75 400 ASP A O 1
ATOM 3214 N N . TYR A 1 401 ? -0.906 45.256 -33.896 1.00 87.81 401 TYR A N 1
ATOM 3215 C CA . TYR A 1 401 ? -1.584 46.473 -33.434 1.00 87.81 401 TYR A CA 1
ATOM 3216 C C . TYR A 1 401 ? -0.738 47.087 -32.312 1.00 87.81 401 TYR A C 1
ATOM 3218 O O . TYR A 1 401 ? -0.468 46.413 -31.319 1.00 87.81 401 TYR A O 1
ATOM 3226 N N . ALA A 1 402 ? -0.309 48.342 -32.460 1.00 80.06 402 ALA A N 1
ATOM 3227 C CA . ALA A 1 402 ? 0.518 49.028 -31.467 1.00 80.06 402 ALA A CA 1
ATOM 3228 C C . ALA A 1 402 ? -0.327 49.684 -30.362 1.00 80.06 402 ALA A C 1
ATOM 3230 O O . ALA A 1 402 ? 0.152 49.880 -29.248 1.00 80.06 402 ALA A O 1
ATOM 3231 N N . ASN A 1 403 ? -1.580 50.028 -30.666 1.00 84.12 403 ASN A N 1
ATOM 3232 C CA . ASN A 1 403 ? -2.527 50.640 -29.738 1.00 84.12 403 ASN A CA 1
ATOM 3233 C C . ASN A 1 403 ? -3.984 50.240 -30.071 1.00 84.12 403 ASN A C 1
ATOM 3235 O O . ASN A 1 403 ? -4.269 49.679 -31.132 1.00 84.12 403 ASN A O 1
ATOM 3239 N N . ILE A 1 404 ? -4.927 50.561 -29.176 1.00 82.94 404 ILE A N 1
ATOM 3240 C CA . ILE A 1 404 ? -6.347 50.199 -29.338 1.00 82.94 404 ILE A CA 1
ATOM 3241 C C . ILE A 1 404 ? -7.041 50.893 -30.523 1.00 82.94 404 ILE A C 1
ATOM 3243 O O . ILE A 1 404 ? -7.988 50.332 -31.077 1.00 82.94 404 ILE A O 1
ATOM 3247 N N . SER A 1 405 ? -6.552 52.052 -30.978 1.00 83.88 405 SER A N 1
ATOM 3248 C CA . SER A 1 405 ? -7.059 52.726 -32.182 1.00 83.88 405 SER A CA 1
ATOM 3249 C C . SER A 1 405 ? -6.751 51.920 -33.449 1.00 83.88 405 SER A C 1
ATOM 3251 O O . SER A 1 405 ? -7.620 51.786 -34.309 1.00 83.88 405 SER A O 1
ATOM 3253 N N . ASP A 1 406 ? -5.577 51.280 -33.537 1.00 89.31 406 ASP A N 1
ATOM 3254 C CA . ASP A 1 406 ? -5.212 50.434 -34.686 1.00 89.31 406 ASP A CA 1
ATOM 3255 C C . ASP A 1 406 ? -6.156 49.223 -34.822 1.00 89.31 406 ASP A C 1
ATOM 3257 O O . ASP A 1 406 ? -6.611 48.894 -35.922 1.00 89.31 406 ASP A O 1
ATOM 3261 N N . LEU A 1 407 ? -6.481 48.571 -33.696 1.00 92.12 407 LEU A N 1
ATOM 3262 C CA . LEU A 1 407 ? -7.470 47.488 -33.645 1.00 92.12 407 LEU A CA 1
ATOM 3263 C C . LEU A 1 407 ? -8.868 48.010 -34.004 1.00 92.12 407 LEU A C 1
ATOM 3265 O O . LEU A 1 407 ? -9.577 47.407 -34.811 1.00 92.12 407 LEU A O 1
ATOM 3269 N N . THR A 1 408 ? -9.254 49.141 -33.416 1.00 90.19 408 THR A N 1
ATOM 3270 C CA . THR A 1 408 ? -10.559 49.779 -33.628 1.00 90.19 408 THR A CA 1
ATOM 3271 C C . THR A 1 408 ? -10.757 50.178 -35.091 1.00 90.19 408 THR A C 1
ATOM 3273 O O . THR A 1 408 ? -11.857 50.020 -35.615 1.00 90.19 408 THR A O 1
ATOM 3276 N N . ALA A 1 409 ? -9.704 50.608 -35.791 1.00 89.81 409 ALA A N 1
ATOM 3277 C CA . ALA A 1 409 ? -9.737 50.926 -37.216 1.00 89.81 409 ALA A CA 1
ATOM 3278 C C . ALA A 1 409 ? -9.999 49.688 -38.096 1.00 89.81 409 ALA A C 1
ATOM 3280 O O . ALA A 1 409 ? -10.817 49.755 -39.017 1.00 89.81 409 ALA A O 1
ATOM 3281 N N . ASP A 1 410 ? -9.365 48.548 -37.802 1.00 95.44 410 ASP A N 1
ATOM 3282 C CA . ASP A 1 410 ? -9.612 47.285 -38.516 1.00 95.44 410 ASP A CA 1
ATOM 3283 C C . ASP A 1 410 ? -11.005 46.702 -38.204 1.00 95.44 410 ASP A C 1
ATOM 3285 O O . ASP A 1 410 ? -11.676 46.195 -39.109 1.00 95.44 410 ASP A O 1
ATOM 3289 N N . LEU A 1 411 ? -11.483 46.827 -36.958 1.00 94.31 411 LEU A N 1
ATOM 3290 C CA . LEU A 1 411 ? -12.863 46.491 -36.582 1.00 94.31 411 LEU A CA 1
ATOM 3291 C C . LEU A 1 411 ? -13.870 47.378 -37.334 1.00 94.31 411 LEU A C 1
ATOM 3293 O O . LEU A 1 411 ? -14.804 46.859 -37.946 1.00 94.31 411 LEU A O 1
ATOM 3297 N N . TYR A 1 412 ? -13.654 48.697 -37.377 1.00 94.25 412 TYR A N 1
ATOM 3298 C CA . TYR A 1 412 ? -14.459 49.631 -38.174 1.00 94.25 412 TYR A CA 1
ATOM 3299 C C . TYR A 1 412 ? -14.485 49.242 -39.655 1.00 94.25 412 TYR A C 1
ATOM 3301 O O . TYR A 1 412 ? -15.558 49.205 -40.261 1.00 94.25 412 TYR A O 1
ATOM 3309 N N . LEU A 1 413 ? -13.324 48.922 -40.235 1.00 95.56 413 LEU A N 1
ATOM 3310 C CA . LEU A 1 413 ? -13.198 48.510 -41.631 1.00 95.56 413 LEU A CA 1
ATOM 3311 C C . LEU A 1 413 ? -13.976 47.218 -41.911 1.00 95.56 413 LEU A C 1
ATOM 3313 O O . LEU A 1 413 ? -14.707 47.150 -42.898 1.00 95.56 413 LEU A O 1
ATOM 3317 N N . MET A 1 414 ? -13.883 46.215 -41.037 1.00 95.38 414 MET A N 1
ATOM 3318 C CA . MET A 1 414 ? -14.658 44.976 -41.151 1.00 95.38 414 MET A CA 1
ATOM 3319 C C . MET A 1 414 ? -16.173 45.237 -41.116 1.00 95.38 414 MET A C 1
ATOM 3321 O O . MET A 1 414 ? -16.915 44.728 -41.960 1.00 95.38 414 MET A O 1
ATOM 3325 N N . LEU A 1 415 ? -16.637 46.039 -40.155 1.00 94.19 415 LEU A N 1
ATOM 3326 C CA . LEU A 1 415 ? -18.058 46.335 -39.968 1.00 94.19 415 LEU A CA 1
ATOM 3327 C C . LEU A 1 415 ? -18.617 47.189 -41.116 1.00 94.19 415 LEU A C 1
ATOM 3329 O O . LEU A 1 415 ? -19.749 46.978 -41.555 1.00 94.19 415 LEU A O 1
ATOM 3333 N N . ASP A 1 416 ? -17.823 48.111 -41.662 1.00 93.25 416 ASP A N 1
ATOM 3334 C CA . ASP A 1 416 ? -18.208 48.911 -42.824 1.00 93.25 416 ASP A CA 1
ATOM 3335 C C . ASP A 1 416 ? -18.165 48.118 -44.141 1.00 93.25 416 ASP A C 1
ATOM 3337 O O . ASP A 1 416 ? -19.052 48.275 -44.981 1.00 93.25 416 ASP A O 1
ATOM 3341 N N . ASN A 1 417 ? -17.217 47.187 -44.292 1.00 93.69 417 ASN A N 1
ATOM 3342 C CA . ASN A 1 417 ? -17.220 46.214 -45.386 1.00 93.69 417 ASN A CA 1
ATOM 3343 C C . ASN A 1 417 ? -18.498 45.362 -45.366 1.00 93.69 417 ASN A C 1
ATOM 3345 O O . ASN A 1 417 ? -19.133 45.183 -46.404 1.00 93.69 417 ASN A O 1
ATOM 3349 N N . ALA A 1 418 ? -18.914 44.877 -44.191 1.00 90.50 418 ALA A N 1
ATOM 3350 C CA . ALA A 1 418 ? -20.153 44.117 -44.033 1.00 90.50 418 ALA A CA 1
ATOM 3351 C C . ALA A 1 418 ? -21.403 44.951 -44.371 1.00 90.50 418 ALA A C 1
ATOM 3353 O O . ALA A 1 418 ? -22.294 44.462 -45.066 1.00 90.50 418 ALA A O 1
ATOM 3354 N N . LYS A 1 419 ? -21.445 46.225 -43.952 1.00 91.75 419 LYS A N 1
ATOM 3355 C CA . LYS A 1 419 ? -22.516 47.172 -44.314 1.00 91.75 419 LYS A CA 1
ATOM 3356 C C . LYS A 1 419 ? -22.589 47.465 -45.818 1.00 91.75 419 LYS A C 1
ATOM 3358 O O . LYS A 1 419 ? -23.675 47.697 -46.334 1.00 91.75 419 LYS A O 1
ATOM 3363 N N . LYS A 1 420 ? -21.449 47.483 -46.517 1.00 91.06 420 LYS A N 1
ATOM 3364 C CA . LYS A 1 420 ? -21.371 47.733 -47.968 1.00 91.06 420 LYS A CA 1
ATOM 3365 C C . LYS A 1 420 ? -21.698 46.502 -48.809 1.00 91.06 420 LYS A C 1
ATOM 3367 O O . LYS A 1 420 ? -22.309 46.639 -49.861 1.00 91.06 420 LYS A O 1
ATOM 3372 N N . ALA A 1 421 ? -21.274 45.321 -48.364 1.00 88.25 421 ALA A N 1
ATOM 3373 C CA . ALA A 1 421 ? -21.403 44.080 -49.121 1.00 88.25 421 ALA A CA 1
ATOM 3374 C C . ALA A 1 421 ? -22.789 43.427 -49.036 1.00 88.25 421 ALA A C 1
ATOM 3376 O O . ALA A 1 421 ? -23.205 42.760 -49.980 1.00 88.25 421 ALA A O 1
ATOM 3377 N N . PHE A 1 422 ? -23.490 43.579 -47.910 1.00 87.94 422 PHE A N 1
ATOM 3378 C CA . PHE A 1 422 ? -24.755 42.892 -47.657 1.00 87.94 422 PHE A CA 1
ATOM 3379 C C . PHE A 1 422 ? -25.915 43.893 -47.547 1.00 87.94 422 PHE A C 1
ATOM 3381 O O . PHE A 1 422 ? -25.760 44.917 -46.886 1.00 87.94 422 PHE A O 1
ATOM 3388 N N . PRO A 1 423 ? -27.096 43.620 -48.137 1.00 84.12 423 PRO A N 1
ATOM 3389 C CA . PRO A 1 423 ? -28.243 44.521 -48.038 1.00 84.12 423 PRO A CA 1
ATOM 3390 C C . PRO A 1 423 ? -28.775 44.609 -46.600 1.00 84.12 423 PRO A C 1
ATOM 3392 O O . PRO A 1 423 ? -28.596 43.693 -45.798 1.00 84.12 423 PRO A O 1
ATOM 3395 N N . THR A 1 424 ? -29.497 45.685 -46.281 1.00 85.56 424 THR A N 1
ATOM 3396 C CA . THR A 1 424 ? -29.976 46.002 -44.917 1.00 85.56 424 THR A CA 1
ATOM 3397 C C . THR A 1 424 ? -30.874 44.929 -44.283 1.00 85.56 424 THR A C 1
ATOM 3399 O O . THR A 1 424 ? -30.961 44.828 -43.057 1.00 85.56 424 THR A O 1
ATOM 3402 N N . SER A 1 425 ? -31.525 44.101 -45.103 1.00 82.88 425 SER A N 1
ATOM 3403 C CA . SER A 1 425 ? -32.317 42.942 -44.682 1.00 82.88 425 SER A CA 1
ATOM 3404 C C . SER A 1 425 ? -31.466 41.761 -44.194 1.00 82.88 425 SER A C 1
ATOM 3406 O O . SER A 1 425 ? -31.944 40.970 -43.375 1.00 82.88 425 SER A O 1
ATOM 3408 N N . HIS A 1 426 ? -30.224 41.641 -44.668 1.00 84.38 426 HIS A N 1
ATOM 3409 C CA . HIS A 1 426 ? -29.348 40.494 -44.448 1.00 84.38 426 HIS A CA 1
ATOM 3410 C C . HIS A 1 426 ? -28.859 40.410 -42.999 1.00 84.38 426 HIS A C 1
ATOM 3412 O O . HIS A 1 426 ? -28.522 41.421 -42.375 1.00 84.38 426 HIS A O 1
ATOM 3418 N N . ARG A 1 427 ? -28.757 39.186 -42.467 1.00 82.56 427 ARG A N 1
ATOM 3419 C CA . ARG A 1 427 ? -28.326 38.953 -41.083 1.00 82.56 427 ARG A CA 1
ATOM 3420 C C . ARG A 1 427 ? -26.949 39.557 -40.794 1.00 82.56 427 ARG A C 1
ATOM 3422 O O . ARG A 1 427 ? -26.820 40.301 -39.832 1.00 82.56 427 ARG A O 1
ATOM 3429 N N . THR A 1 428 ? -25.960 39.348 -41.664 1.00 85.19 428 THR A N 1
ATOM 3430 C CA . THR A 1 428 ? -24.603 39.902 -41.486 1.00 85.19 428 THR A CA 1
ATOM 3431 C C . THR A 1 428 ? -24.579 41.434 -41.412 1.00 85.19 428 THR A C 1
ATOM 3433 O O . THR A 1 428 ? -23.784 41.989 -40.662 1.00 85.19 428 THR A O 1
ATOM 3436 N N . HIS A 1 429 ? -25.475 42.134 -42.122 1.00 88.75 429 HIS A N 1
ATOM 3437 C CA . HIS A 1 429 ? -25.597 43.594 -42.023 1.00 88.75 429 HIS A CA 1
ATOM 3438 C C . HIS A 1 429 ? -26.197 44.014 -40.668 1.00 88.75 429 HIS A C 1
ATOM 3440 O O . HIS A 1 429 ? -25.712 44.948 -40.029 1.00 88.75 429 HIS A O 1
ATOM 3446 N N . LYS A 1 430 ? -27.241 43.317 -40.200 1.00 87.19 430 LYS A N 1
ATOM 3447 C CA . LYS A 1 430 ? -27.869 43.559 -38.887 1.00 87.19 430 LYS A CA 1
ATOM 3448 C C . LYS A 1 430 ? -26.907 43.272 -37.728 1.00 87.19 430 LYS A C 1
ATOM 3450 O O . LYS A 1 430 ? -26.796 44.083 -36.812 1.00 87.19 430 LYS A O 1
ATOM 3455 N N . ASP A 1 431 ? -26.182 42.158 -37.801 1.00 88.19 431 ASP A N 1
ATOM 3456 C CA . ASP A 1 431 ? -25.167 41.763 -36.823 1.00 88.19 431 ASP A CA 1
ATOM 3457 C C . ASP A 1 431 ? -24.000 42.779 -36.810 1.00 88.19 431 ASP A C 1
ATOM 3459 O O . ASP A 1 431 ? -23.610 43.252 -35.741 1.00 88.19 431 ASP A O 1
ATOM 3463 N N . ALA A 1 432 ? -23.524 43.241 -37.977 1.00 89.81 432 ALA A N 1
ATOM 3464 C CA . ALA A 1 432 ? -22.499 44.288 -38.063 1.00 89.81 432 ALA A CA 1
ATOM 3465 C C . ALA A 1 432 ? -22.950 45.633 -37.455 1.00 89.81 432 ALA A C 1
ATOM 3467 O O . ALA A 1 432 ? -22.181 46.276 -36.740 1.00 89.81 432 ALA A O 1
ATOM 3468 N N . LEU A 1 433 ? -24.205 46.054 -37.664 1.00 89.50 433 LEU A N 1
ATOM 3469 C CA . LEU A 1 433 ? -24.757 47.235 -36.983 1.00 89.50 433 LEU A CA 1
ATOM 3470 C C . LEU A 1 433 ? -24.822 47.056 -35.456 1.00 89.50 433 LEU A C 1
ATOM 3472 O O . LEU A 1 433 ? -24.617 48.023 -34.719 1.00 89.50 433 LEU A O 1
ATOM 3476 N N . LYS A 1 434 ? -25.085 45.836 -34.969 1.00 88.94 434 LYS A N 1
ATOM 3477 C CA . LYS A 1 434 ? -25.134 45.531 -33.532 1.00 88.94 434 LYS A CA 1
ATOM 3478 C C . LYS A 1 434 ? -23.738 45.588 -32.898 1.00 88.94 434 LYS A C 1
ATOM 3480 O O . LYS A 1 434 ? -23.588 46.247 -31.872 1.00 88.94 434 LYS A O 1
ATOM 3485 N N . MET A 1 435 ? -22.717 45.005 -33.539 1.00 91.62 435 MET A N 1
ATOM 3486 C CA . MET A 1 435 ? -21.312 45.148 -33.117 1.00 91.62 435 MET A CA 1
ATOM 3487 C C . MET A 1 435 ? -20.858 46.612 -33.138 1.00 91.62 435 MET A C 1
ATOM 3489 O O . MET A 1 435 ? -20.276 47.075 -32.165 1.00 91.62 435 MET A O 1
ATOM 3493 N N . LEU A 1 436 ? -21.177 47.367 -34.196 1.00 90.62 436 LEU A N 1
ATOM 3494 C CA . LEU A 1 436 ? -20.808 48.784 -34.306 1.00 90.62 436 LEU A CA 1
ATOM 3495 C C . LEU A 1 436 ? -21.402 49.630 -33.167 1.00 90.62 436 LEU A C 1
ATOM 3497 O O . LEU A 1 436 ? -20.719 50.489 -32.613 1.00 90.62 436 LEU A O 1
ATOM 3501 N N . LYS A 1 437 ? -22.654 49.362 -32.770 1.00 89.31 437 LYS A N 1
ATOM 3502 C CA . LYS A 1 437 ? -23.281 50.043 -31.628 1.00 89.31 437 LYS A CA 1
ATOM 3503 C C . LYS A 1 437 ? -22.609 49.691 -30.293 1.00 89.31 437 LYS A C 1
ATOM 3505 O O . LYS A 1 437 ? -22.449 50.580 -29.463 1.00 89.31 437 LYS A O 1
ATOM 3510 N N . LEU A 1 438 ? -22.218 48.431 -30.091 1.00 87.44 438 LEU A N 1
ATOM 3511 C CA . LEU A 1 438 ? -21.506 47.988 -28.883 1.00 87.44 438 LEU A CA 1
ATOM 3512 C C . LEU A 1 438 ? -20.094 48.587 -28.802 1.00 87.44 438 LEU A C 1
ATOM 3514 O O . LEU A 1 438 ? -19.715 49.114 -27.762 1.00 87.44 438 LEU A O 1
ATOM 3518 N N . MET A 1 439 ? -19.353 48.581 -29.912 1.00 87.75 439 MET A N 1
ATOM 3519 C CA . MET A 1 439 ? -18.006 49.150 -30.000 1.00 87.75 439 MET A CA 1
ATOM 3520 C C . MET A 1 439 ? -18.010 50.655 -29.703 1.00 87.75 439 MET A C 1
ATOM 3522 O O . MET A 1 439 ? -17.201 51.129 -28.912 1.00 87.75 439 MET A O 1
ATOM 3526 N N . ASN A 1 440 ? -18.969 51.402 -30.258 1.00 85.25 440 ASN A N 1
ATOM 3527 C CA . ASN A 1 440 ? -19.078 52.837 -29.994 1.00 85.25 440 ASN A CA 1
ATOM 3528 C C . ASN A 1 440 ? -19.544 53.148 -28.567 1.00 85.25 440 ASN A C 1
ATOM 3530 O O . ASN A 1 440 ? -19.103 54.142 -28.003 1.00 85.25 440 ASN A O 1
ATOM 3534 N N . ALA A 1 441 ? -20.382 52.302 -27.957 1.00 81.62 441 ALA A N 1
ATOM 3535 C CA . ALA A 1 441 ? -20.694 52.431 -26.534 1.00 81.62 441 ALA A CA 1
ATOM 3536 C C . ALA A 1 441 ? -19.441 52.225 -25.664 1.00 81.62 441 ALA A C 1
ATOM 3538 O O . ALA A 1 441 ? -19.245 52.974 -24.714 1.00 81.62 441 ALA A O 1
ATOM 3539 N N . LYS A 1 442 ? -18.568 51.273 -26.027 1.00 76.25 442 LYS A N 1
ATOM 3540 C CA . LYS A 1 442 ? -17.301 51.009 -25.327 1.00 76.25 442 LYS A CA 1
ATOM 3541 C C . LYS A 1 442 ? -16.296 52.159 -25.423 1.00 76.25 442 LYS A C 1
ATOM 3543 O O . LYS A 1 442 ? -15.775 52.579 -24.399 1.00 76.25 442 LYS A O 1
ATOM 3548 N N . LEU A 1 443 ? -16.082 52.701 -26.622 1.00 73.69 443 LEU A N 1
ATOM 3549 C CA . LEU A 1 443 ? -15.168 53.833 -26.842 1.00 73.69 443 LEU A CA 1
ATOM 3550 C C . LEU A 1 443 ? -15.641 55.113 -26.131 1.00 73.69 443 LEU A C 1
ATOM 3552 O O . LEU A 1 443 ? -14.822 55.914 -25.691 1.00 73.69 443 LEU A O 1
ATOM 3556 N N . VAL A 1 444 ? -16.959 55.305 -25.997 1.00 64.88 444 VAL A N 1
ATOM 3557 C CA . VAL A 1 444 ? -17.536 56.411 -25.214 1.00 64.88 444 VAL A CA 1
ATOM 3558 C C . VAL A 1 444 ? -17.434 56.156 -23.705 1.00 64.88 444 VAL A C 1
ATOM 3560 O O . VAL A 1 444 ? -17.256 57.116 -22.968 1.00 64.88 444 VAL A O 1
ATOM 3563 N N . GLU A 1 445 ? -17.488 54.900 -23.243 1.00 60.81 445 GLU A N 1
ATOM 3564 C CA . GLU A 1 445 ? -17.191 54.544 -21.842 1.00 60.81 445 GLU A CA 1
ATOM 3565 C C . GLU A 1 445 ? -15.759 54.984 -21.475 1.00 60.81 445 GLU A C 1
ATOM 3567 O O . GLU A 1 445 ? -15.589 55.712 -20.505 1.00 60.81 445 GLU A O 1
ATOM 3572 N N . GLU A 1 446 ? -14.757 54.658 -22.304 1.00 52.88 446 GLU A N 1
ATOM 3573 C CA . GLU A 1 446 ? -13.358 55.087 -22.095 1.00 52.88 446 GLU A CA 1
ATOM 3574 C C . GLU A 1 446 ? -13.168 56.613 -22.238 1.00 52.88 446 GLU A C 1
ATOM 3576 O O . GLU A 1 446 ? -12.422 57.215 -21.473 1.00 52.88 446 GLU A O 1
ATOM 3581 N N . SER A 1 447 ? -13.867 57.269 -23.175 1.00 47.72 447 SER A N 1
ATOM 3582 C CA . SER A 1 447 ? -13.717 58.720 -23.415 1.00 47.72 447 SER A CA 1
ATOM 3583 C C . SER A 1 447 ? -14.357 59.611 -22.341 1.00 47.72 447 SER A C 1
ATOM 3585 O O . SER A 1 447 ? -14.066 60.804 -22.295 1.00 47.72 447 SER A O 1
ATOM 3587 N N . LEU A 1 448 ? -15.270 59.081 -21.520 1.00 42.00 448 LEU A N 1
ATOM 3588 C CA . LEU A 1 448 ? -15.947 59.854 -20.471 1.00 42.00 448 LEU A CA 1
ATOM 3589 C C . LEU A 1 448 ? -15.170 59.876 -19.147 1.00 42.00 448 LEU A C 1
ATOM 3591 O O . LEU A 1 448 ? -15.403 60.776 -18.344 1.00 42.00 448 LEU A O 1
ATOM 3595 N N . GLU A 1 449 ? -14.231 58.950 -18.929 1.00 39.38 449 GLU A N 1
ATOM 3596 C CA . GLU A 1 449 ? -13.420 58.902 -17.700 1.00 39.38 449 GLU A CA 1
ATOM 3597 C C . GLU A 1 449 ? -12.294 59.961 -17.669 1.00 39.38 449 GLU A C 1
ATOM 3599 O O . GLU A 1 449 ? -11.809 60.293 -16.592 1.00 39.38 449 GLU A O 1
ATOM 3604 N N . GLU A 1 450 ? -11.942 60.580 -18.807 1.00 32.44 450 GLU A N 1
ATOM 3605 C CA . GLU A 1 450 ? -11.071 61.776 -18.868 1.00 32.44 450 GLU A CA 1
ATOM 3606 C C . GLU A 1 450 ? -11.859 63.111 -18.837 1.00 32.44 450 GLU A C 1
ATOM 3608 O O . GLU A 1 450 ? -11.278 64.184 -18.995 1.00 32.44 450 GLU A O 1
ATOM 3613 N N . GLY A 1 451 ? -13.191 63.069 -18.673 1.00 28.52 451 GLY A N 1
ATOM 3614 C CA . GLY A 1 451 ? -14.085 64.203 -18.950 1.00 28.52 451 GLY A CA 1
ATOM 3615 C C . GLY A 1 451 ? -14.834 64.820 -17.762 1.00 28.52 451 GLY A C 1
ATOM 3616 O O . GLY A 1 451 ? -15.683 65.680 -17.996 1.00 28.52 451 GLY A O 1
ATOM 3617 N N . SER A 1 452 ? -14.589 64.391 -16.517 1.00 26.28 452 SER A N 1
ATOM 3618 C CA . SER A 1 452 ? -15.415 64.771 -15.354 1.00 26.28 452 SER A CA 1
ATOM 3619 C C . SER A 1 452 ? -14.611 65.174 -14.108 1.00 26.28 452 SER A C 1
ATOM 3621 O O . SER A 1 452 ? -14.758 64.554 -13.058 1.00 26.28 452 SER A O 1
ATOM 3623 N N . ASP A 1 453 ? -13.774 66.208 -14.227 1.00 29.47 453 ASP A N 1
ATOM 3624 C CA . ASP A 1 453 ? -13.038 66.811 -13.099 1.00 29.47 453 ASP A CA 1
ATOM 3625 C C . ASP A 1 453 ? -12.861 68.340 -13.298 1.00 29.47 453 ASP A C 1
ATOM 3627 O O . ASP A 1 453 ? -11.751 68.845 -13.445 1.00 29.47 453 ASP A O 1
ATOM 3631 N N . LEU A 1 454 ? -13.978 69.083 -13.351 1.00 27.19 454 LEU A N 1
ATOM 3632 C CA . LEU A 1 454 ? -14.076 70.527 -13.051 1.00 27.19 454 LEU A CA 1
ATOM 3633 C C . LEU A 1 454 ? -15.541 70.877 -12.705 1.00 27.19 454 LEU A C 1
ATOM 3635 O O . LEU A 1 454 ? -16.349 71.103 -13.605 1.00 27.19 454 LEU A O 1
ATOM 3639 N N . ASP A 1 455 ? -15.870 70.916 -11.411 1.00 32.12 455 ASP A N 1
ATOM 3640 C CA . ASP A 1 455 ? -17.139 71.458 -10.890 1.00 32.12 455 ASP A CA 1
ATOM 3641 C C . ASP A 1 455 ? -17.129 73.009 -10.847 1.00 32.12 455 ASP A C 1
ATOM 3643 O O . ASP A 1 455 ? -16.068 73.638 -10.806 1.00 32.12 455 ASP A O 1
ATOM 3647 N N . ASP A 1 456 ? -18.314 73.633 -10.847 1.00 27.84 456 ASP A N 1
ATOM 3648 C CA . ASP A 1 456 ? -18.513 75.093 -10.926 1.00 27.84 456 ASP A CA 1
ATOM 3649 C C . ASP A 1 456 ? -18.407 75.838 -9.566 1.00 27.84 456 ASP A C 1
ATOM 3651 O O . ASP A 1 456 ? -19.233 75.604 -8.682 1.00 27.84 456 ASP A O 1
ATOM 3655 N N . GLU A 1 457 ? -17.522 76.847 -9.432 1.00 32.16 457 GLU A N 1
ATOM 3656 C CA . GLU A 1 457 ? -17.583 77.876 -8.360 1.00 32.16 457 GLU A CA 1
ATOM 3657 C C . GLU A 1 457 ? -17.248 79.324 -8.850 1.00 32.16 457 GLU A C 1
ATOM 3659 O O . GLU A 1 457 ? -16.131 79.608 -9.274 1.00 32.16 457 GLU A O 1
ATOM 3664 N N . ASP A 1 458 ? -18.238 80.231 -8.721 1.00 33.53 458 ASP A N 1
ATOM 3665 C CA . ASP A 1 458 ? -18.244 81.719 -8.592 1.00 33.53 458 ASP A CA 1
ATOM 3666 C C . ASP A 1 458 ? -17.618 82.723 -9.617 1.00 33.53 458 ASP A C 1
ATOM 3668 O O . ASP A 1 458 ? -16.553 82.528 -10.198 1.00 33.53 458 ASP A O 1
ATOM 3672 N N . ALA A 1 459 ? -18.285 83.894 -9.803 1.00 30.47 459 ALA A N 1
ATOM 3673 C CA . ALA A 1 459 ? -17.859 84.993 -10.707 1.00 30.47 459 ALA A CA 1
ATOM 3674 C C . ALA A 1 459 ? -18.511 86.404 -10.465 1.00 30.47 459 ALA A C 1
ATOM 3676 O O . ALA A 1 459 ? -19.732 86.510 -10.343 1.00 30.47 459 ALA A O 1
ATOM 3677 N N . GLU A 1 460 ? -17.734 87.516 -10.494 1.00 34.34 460 GLU A N 1
ATOM 3678 C CA . GLU A 1 460 ? -18.159 88.882 -10.037 1.00 34.34 460 GLU A CA 1
ATOM 3679 C C . GLU A 1 460 ? -17.448 90.118 -10.711 1.00 34.34 460 GLU A C 1
ATOM 3681 O O . GLU A 1 460 ? -16.322 90.431 -10.329 1.00 34.34 460 GLU A O 1
ATOM 3686 N N . GLU A 1 461 ? -18.076 90.899 -11.632 1.00 34.44 461 GLU A N 1
ATOM 3687 C CA . GLU A 1 461 ? -17.783 92.362 -11.837 1.00 34.44 461 GLU A CA 1
ATOM 3688 C C . GLU A 1 461 ? -17.217 92.956 -13.193 1.00 34.44 461 GLU A C 1
ATOM 3690 O O . GLU A 1 461 ? -17.724 92.686 -14.284 1.00 34.44 461 GLU A O 1
ATOM 3695 N N . MET A 1 462 ? -16.228 93.877 -13.065 1.00 36.69 462 MET A N 1
ATOM 3696 C CA . MET A 1 462 ? -15.625 94.914 -13.988 1.00 36.69 462 MET A CA 1
ATOM 3697 C C . MET A 1 462 ? -14.280 94.473 -14.653 1.00 36.69 462 MET A C 1
ATOM 3699 O O . MET A 1 462 ? -13.633 93.677 -13.985 1.00 36.69 462 MET A O 1
ATOM 3703 N N . ASP A 1 463 ? -13.671 94.893 -15.799 1.00 32.69 463 ASP A N 1
ATOM 3704 C CA . ASP A 1 463 ? -13.815 95.882 -16.936 1.00 32.69 463 ASP A CA 1
ATOM 3705 C C . ASP A 1 463 ? -12.620 96.914 -17.086 1.00 32.69 463 ASP A C 1
ATOM 3707 O O . ASP A 1 463 ? -12.511 97.795 -16.237 1.00 32.69 463 ASP A O 1
ATOM 3711 N N . THR A 1 464 ? -11.756 96.882 -18.147 1.00 34.00 464 THR A N 1
ATOM 3712 C CA . THR A 1 464 ? -10.788 97.950 -18.653 1.00 34.00 464 THR A CA 1
ATOM 3713 C C . THR A 1 464 ? -10.114 97.559 -20.023 1.00 34.00 464 THR A C 1
ATOM 3715 O O . THR A 1 464 ? -10.359 96.463 -20.520 1.00 34.00 464 THR A O 1
ATOM 3718 N N . GLU A 1 465 ? -9.339 98.447 -20.690 1.00 31.17 465 GLU A N 1
ATOM 3719 C CA . GLU A 1 465 ? -9.018 98.488 -22.148 1.00 31.17 465 GLU A CA 1
ATOM 3720 C C . GLU A 1 465 ? -7.675 97.882 -22.689 1.00 31.17 465 GLU A C 1
ATOM 3722 O O . GLU A 1 465 ? -6.627 97.934 -22.056 1.00 31.17 465 GLU A O 1
ATOM 3727 N N . VAL A 1 466 ? -7.733 97.411 -23.951 1.00 28.14 466 VAL A N 1
ATOM 3728 C CA . VAL A 1 466 ? -6.722 97.301 -25.051 1.00 28.14 466 VAL A CA 1
ATOM 3729 C C . VAL A 1 466 ? -5.192 97.299 -24.762 1.00 28.14 466 VAL A C 1
ATOM 3731 O O . VAL A 1 466 ? -4.553 98.348 -24.779 1.00 28.14 466 VAL A O 1
ATOM 3734 N N . PHE A 1 467 ? -4.559 96.112 -24.823 1.00 23.95 467 PHE A N 1
ATOM 3735 C CA . PHE A 1 467 ? -3.419 95.820 -25.734 1.00 23.95 467 PHE A CA 1
ATOM 3736 C C . PHE A 1 467 ? -3.262 94.296 -25.977 1.00 23.95 467 PHE A C 1
ATOM 3738 O O . PHE A 1 467 ? -3.983 93.489 -25.395 1.00 23.95 467 PHE A O 1
ATOM 3745 N N . THR A 1 468 ? -2.366 93.881 -26.881 1.00 26.00 468 THR A N 1
ATOM 3746 C CA . THR A 1 468 ? -2.189 92.482 -27.324 1.00 26.00 468 THR A CA 1
ATOM 3747 C C . THR A 1 468 ? -1.196 91.652 -26.499 1.00 26.00 468 THR A C 1
ATOM 3749 O O . THR A 1 468 ? -0.066 92.087 -26.302 1.00 26.00 468 THR A O 1
ATOM 3752 N N . VAL A 1 469 ? -1.579 90.391 -26.234 1.00 20.48 469 VAL A N 1
ATOM 3753 C CA . VAL A 1 469 ? -0.774 89.254 -25.716 1.00 20.48 469 VAL A CA 1
ATOM 3754 C C . VAL A 1 469 ? -0.289 89.378 -24.261 1.00 20.48 469 VAL A C 1
ATOM 3756 O O . VAL A 1 469 ? 0.560 90.199 -23.949 1.00 20.48 469 VAL A O 1
ATOM 3759 N N . SER A 1 470 ? -0.730 88.425 -23.421 1.00 23.41 470 SER A N 1
ATOM 3760 C CA . SER A 1 470 ? -0.409 88.279 -21.985 1.00 23.41 470 SER A CA 1
ATOM 3761 C C . SER A 1 470 ? -0.998 89.406 -21.098 1.00 23.41 470 SER A C 1
ATOM 3763 O O . SER A 1 470 ? -0.685 90.569 -21.293 1.00 23.41 470 SER A O 1
ATOM 3765 N N . THR A 1 471 ? -1.839 89.154 -20.082 1.00 23.28 471 THR A N 1
ATOM 3766 C CA . THR A 1 471 ? -2.162 87.873 -19.418 1.00 23.28 471 THR A CA 1
ATOM 3767 C C . THR A 1 471 ? -3.530 87.917 -18.703 1.00 23.28 471 THR A C 1
ATOM 3769 O O . THR A 1 471 ? -3.785 88.862 -17.970 1.00 23.28 471 THR A O 1
ATOM 3772 N N . GLN A 1 472 ? -4.308 86.830 -18.830 1.00 23.53 472 GLN A N 1
ATOM 3773 C CA . GLN A 1 472 ? -5.475 86.396 -18.017 1.00 23.53 472 GLN A CA 1
ATOM 3774 C C . GLN A 1 472 ? -6.815 87.202 -18.045 1.00 23.53 472 GLN A C 1
ATOM 3776 O O . GLN A 1 472 ? -6.810 88.369 -18.425 1.00 23.53 472 GLN A O 1
ATOM 3781 N N . PRO A 1 473 ? -7.979 86.561 -17.728 1.00 27.64 473 PRO A N 1
ATOM 3782 C CA . PRO A 1 473 ? -9.336 87.106 -17.950 1.00 27.64 473 PRO A CA 1
ATOM 3783 C C . PRO A 1 473 ? -10.251 87.161 -16.693 1.00 27.64 473 PRO A C 1
ATOM 3785 O O . PRO A 1 473 ? -9.883 86.669 -15.630 1.00 27.64 473 PRO A O 1
ATOM 3788 N N . GLU A 1 474 ? -11.474 87.710 -16.816 1.00 28.91 474 GLU A N 1
ATOM 3789 C CA . GLU A 1 474 ? -12.373 87.995 -15.675 1.00 28.91 474 GLU A CA 1
ATOM 3790 C C . GLU A 1 474 ? -13.917 87.940 -15.964 1.00 28.91 474 GLU A C 1
ATOM 3792 O O . GLU A 1 474 ? -14.378 88.573 -16.909 1.00 28.91 474 GLU A O 1
ATOM 3797 N N . LYS A 1 475 ? -14.694 87.286 -15.057 1.00 27.52 475 LYS A N 1
ATOM 3798 C CA . LYS A 1 475 ? -16.041 87.646 -14.473 1.00 27.52 475 LYS A CA 1
ATOM 3799 C C . LYS A 1 475 ? -17.404 87.587 -15.254 1.00 27.52 475 LYS A C 1
ATOM 3801 O O . LYS A 1 475 ? -17.520 88.184 -16.319 1.00 27.52 475 LYS A O 1
ATOM 3806 N N . ARG A 1 476 ? -18.484 87.024 -14.622 1.00 29.16 476 ARG A N 1
ATOM 3807 C CA . ARG A 1 476 ? -19.900 87.539 -14.394 1.00 29.16 476 ARG A CA 1
ATOM 3808 C C . ARG A 1 476 ? -21.008 86.465 -14.064 1.00 29.16 476 ARG A C 1
ATOM 3810 O O . ARG A 1 476 ? -20.783 85.278 -14.248 1.00 29.16 476 ARG A O 1
ATOM 3817 N N . LYS A 1 477 ? -22.196 86.911 -13.574 1.00 28.75 477 LYS A N 1
ATOM 3818 C CA . LYS A 1 477 ? -23.413 86.193 -13.012 1.00 28.75 477 LYS A CA 1
ATOM 3819 C C . LYS A 1 477 ? -24.504 85.773 -14.071 1.00 28.75 477 LYS A C 1
ATOM 3821 O O . LYS A 1 477 ? -24.201 86.026 -15.237 1.00 28.75 477 LYS A O 1
ATOM 3826 N N . PRO A 1 478 ? -25.783 85.293 -13.800 1.00 33.06 478 PRO A N 1
ATOM 3827 C CA . PRO A 1 478 ? -26.603 85.054 -12.558 1.00 33.06 478 PRO A CA 1
ATOM 3828 C C . PRO A 1 478 ? -27.572 83.791 -12.533 1.00 33.06 478 PRO A C 1
ATOM 3830 O O . PRO A 1 478 ? -27.421 82.887 -13.344 1.00 33.06 478 PRO A O 1
ATOM 3833 N N . GLY A 1 479 ? -28.605 83.725 -11.638 1.00 27.30 479 GLY A N 1
ATOM 3834 C CA . GLY A 1 479 ? -29.593 82.595 -11.476 1.00 27.30 479 GLY A CA 1
ATOM 3835 C C . GLY A 1 479 ? -31.129 82.930 -11.454 1.00 27.30 479 GLY A C 1
ATOM 3836 O O . GLY A 1 479 ? -31.509 83.953 -12.020 1.00 27.30 479 GLY A O 1
ATOM 3837 N N . ARG A 1 480 ? -31.997 82.114 -10.767 1.00 29.53 480 ARG A N 1
ATOM 3838 C CA . ARG A 1 480 ? -33.474 82.264 -10.391 1.00 29.53 480 ARG A CA 1
ATOM 3839 C C . ARG A 1 480 ? -34.496 81.175 -10.981 1.00 29.53 480 ARG A C 1
ATOM 3841 O O . ARG A 1 480 ? -33.982 80.125 -11.338 1.00 29.53 480 ARG A O 1
ATOM 3848 N N . PRO A 1 481 ? -35.881 81.211 -10.923 1.00 34.41 481 PRO A N 1
ATOM 3849 C CA . PRO A 1 481 ? -36.682 80.202 -10.141 1.00 34.41 481 PRO A CA 1
ATOM 3850 C C . PRO A 1 481 ? -38.077 79.638 -10.661 1.00 34.41 481 PRO A C 1
ATOM 3852 O O . PRO A 1 481 ? -38.624 80.132 -11.641 1.00 34.41 481 PRO A O 1
ATOM 3855 N N . ARG A 1 482 ? -38.752 78.806 -9.808 1.00 26.03 482 ARG A N 1
ATOM 3856 C CA . ARG A 1 482 ? -40.224 78.747 -9.422 1.00 26.03 482 ARG A CA 1
ATOM 3857 C C . ARG A 1 482 ? -41.304 77.841 -10.116 1.00 26.03 482 ARG A C 1
ATOM 3859 O O . ARG A 1 482 ? -41.510 77.934 -11.314 1.00 26.03 482 ARG A O 1
ATOM 3866 N N . ILE A 1 483 ? -42.189 77.272 -9.247 1.00 25.80 483 ILE A N 1
ATOM 3867 C CA . ILE A 1 483 ? -43.683 77.069 -9.361 1.00 25.80 483 ILE A CA 1
ATOM 3868 C C . ILE A 1 483 ? -44.206 75.905 -10.265 1.00 25.80 483 ILE A C 1
ATOM 3870 O O . ILE A 1 483 ? -43.614 75.645 -11.299 1.00 25.80 483 ILE A O 1
ATOM 3874 N N . ASN A 1 484 ? -45.284 75.138 -9.964 1.00 25.39 484 ASN A N 1
ATOM 3875 C CA . ASN A 1 484 ? -46.336 75.195 -8.911 1.00 25.39 484 ASN A CA 1
ATOM 3876 C C . ASN A 1 484 ? -46.829 73.799 -8.419 1.00 25.39 484 ASN A C 1
ATOM 3878 O O . ASN A 1 484 ? -46.540 72.788 -9.052 1.00 25.39 484 ASN A O 1
ATOM 3882 N N . SER A 1 485 ? -47.679 73.763 -7.377 1.00 23.89 485 SER A N 1
ATOM 3883 C CA . SER A 1 485 ? -48.367 72.553 -6.857 1.00 23.89 485 SER A CA 1
ATOM 3884 C C . SER A 1 485 ? -49.893 72.569 -7.065 1.00 23.89 485 SER A C 1
ATOM 3886 O O . SER A 1 485 ? -50.489 73.643 -7.039 1.00 23.89 485 SER A O 1
ATOM 3888 N N . ASN A 1 486 ? -50.539 71.391 -7.129 1.00 25.38 486 ASN A N 1
ATOM 3889 C CA . ASN A 1 486 ? -51.832 71.131 -6.458 1.00 25.38 486 ASN A CA 1
ATOM 3890 C C . ASN A 1 486 ? -52.126 69.616 -6.322 1.00 25.38 486 ASN A C 1
ATOM 3892 O O . ASN A 1 486 ? -51.413 68.805 -6.910 1.00 25.38 486 ASN A O 1
ATOM 3896 N N . SER A 1 487 ? -53.131 69.223 -5.526 1.00 25.61 487 SER A N 1
ATOM 3897 C CA . SER A 1 487 ? -53.323 67.831 -5.067 1.00 25.61 487 SER A CA 1
ATOM 3898 C C . SER A 1 487 ? -54.793 67.356 -4.994 1.00 25.61 487 SER A C 1
ATOM 3900 O O . SER A 1 487 ? -55.718 68.139 -5.195 1.00 25.61 487 SER A O 1
ATOM 3902 N N . ASN A 1 488 ? -54.962 66.072 -4.624 1.00 23.67 488 ASN A N 1
ATOM 3903 C CA . ASN A 1 488 ? -56.170 65.392 -4.110 1.00 23.67 488 ASN A CA 1
ATOM 3904 C C . ASN A 1 488 ? -57.151 64.716 -5.105 1.00 23.67 488 ASN A C 1
ATOM 3906 O O . ASN A 1 488 ? -58.010 65.363 -5.699 1.00 23.67 488 ASN A O 1
ATOM 3910 N N . SER A 1 489 ? -57.103 63.378 -5.184 1.00 29.33 489 SER A N 1
ATOM 3911 C CA . SER A 1 489 ? -58.272 62.467 -5.278 1.00 29.33 489 SER A CA 1
ATOM 3912 C C . SER A 1 489 ? -57.828 60.990 -5.239 1.00 29.33 489 SER A C 1
ATOM 3914 O O . SER A 1 489 ? -56.717 60.662 -5.647 1.00 29.33 489 SER A O 1
ATOM 3916 N N . ASN A 1 490 ? -58.683 60.096 -4.724 1.00 23.39 490 ASN A N 1
ATOM 3917 C CA . ASN A 1 490 ? -58.390 58.661 -4.592 1.00 23.39 490 ASN A CA 1
ATOM 3918 C C . ASN A 1 490 ? -58.841 57.863 -5.824 1.00 23.39 490 ASN A C 1
ATOM 3920 O O . ASN A 1 490 ? -60.007 57.940 -6.207 1.00 23.39 490 ASN A O 1
ATOM 3924 N N . ALA A 1 491 ? -57.968 56.998 -6.347 1.00 29.86 491 ALA A N 1
ATOM 3925 C CA . ALA A 1 491 ? -58.353 55.878 -7.205 1.00 29.86 491 ALA A CA 1
ATOM 3926 C C . ALA A 1 491 ? -57.396 54.694 -7.001 1.00 29.86 491 ALA A C 1
ATOM 3928 O O . ALA A 1 491 ? -56.180 54.835 -7.098 1.00 29.86 491 ALA A O 1
ATOM 3929 N N . SER A 1 492 ? -57.951 53.520 -6.712 1.00 21.62 492 SER A N 1
ATOM 3930 C CA . SER A 1 492 ? -57.212 52.268 -6.534 1.00 21.62 492 SER A CA 1
ATOM 3931 C C . SER A 1 492 ? -57.314 51.397 -7.784 1.00 21.62 492 SER A C 1
ATOM 3933 O O . SER A 1 492 ? -58.437 51.113 -8.182 1.00 21.62 492 SER A O 1
ATOM 3935 N N . HIS A 1 493 ? -56.192 50.920 -8.342 1.00 28.59 493 HIS A N 1
ATOM 3936 C CA . HIS A 1 493 ? -56.028 49.561 -8.902 1.00 28.59 493 HIS A CA 1
ATOM 3937 C C . HIS A 1 493 ? -54.587 49.310 -9.410 1.00 28.59 493 HIS A C 1
ATOM 3939 O O . HIS A 1 493 ? -53.887 50.237 -9.801 1.00 28.59 493 HIS A O 1
ATOM 3945 N N . THR A 1 494 ? -54.183 48.029 -9.420 1.00 23.89 494 THR A N 1
ATOM 3946 C CA . THR A 1 494 ? -53.011 47.426 -10.109 1.00 23.89 494 THR A CA 1
ATOM 3947 C C . THR A 1 494 ? -51.609 48.035 -9.875 1.00 23.89 494 THR A C 1
ATOM 3949 O O . THR A 1 494 ? -51.251 49.015 -10.528 1.00 23.89 494 THR A O 1
ATOM 3952 N N . PRO A 1 495 ? -50.744 47.402 -9.052 1.00 26.64 495 PRO A N 1
ATOM 3953 C CA . PRO A 1 495 ? -49.312 47.706 -9.013 1.00 26.64 495 PRO A CA 1
ATOM 3954 C C . PRO A 1 495 ? -48.568 47.019 -10.174 1.00 26.64 495 PRO A C 1
ATOM 3956 O O . PRO A 1 495 ? -48.652 45.803 -10.339 1.00 26.64 495 PRO A O 1
ATOM 3959 N N . ASN A 1 496 ? -47.808 47.783 -10.964 1.00 27.67 496 ASN A N 1
ATOM 3960 C CA . ASN A 1 496 ? -47.040 47.250 -12.095 1.00 27.67 496 ASN A CA 1
ATOM 3961 C C . ASN A 1 496 ? -45.619 46.848 -11.653 1.00 27.67 496 ASN A C 1
ATOM 3963 O O . ASN A 1 496 ? -44.805 47.705 -11.313 1.00 27.67 496 ASN A O 1
ATOM 3967 N N . ASN A 1 497 ? -45.314 45.548 -11.665 1.00 24.38 497 ASN A N 1
ATOM 3968 C CA . ASN A 1 497 ? -43.998 45.004 -11.313 1.00 24.38 497 ASN A CA 1
ATOM 3969 C C . ASN A 1 497 ? -43.076 44.958 -12.547 1.00 24.38 497 ASN A C 1
ATOM 3971 O O . ASN A 1 497 ? -43.150 44.022 -13.340 1.00 24.38 497 ASN A O 1
ATOM 3975 N N . SER A 1 498 ? -42.205 45.957 -12.710 1.00 28.98 498 SER A N 1
ATOM 3976 C CA . SER A 1 498 ? -41.259 46.073 -13.833 1.00 28.98 498 SER A CA 1
ATOM 3977 C C . SER A 1 498 ? -39.805 45.747 -13.451 1.00 28.98 498 SER A C 1
ATOM 3979 O O . SER A 1 498 ? -38.876 46.493 -13.767 1.00 28.98 498 SER A O 1
ATOM 3981 N N . ASN A 1 499 ? -39.581 44.607 -12.790 1.00 27.94 499 ASN A N 1
ATOM 3982 C CA . ASN A 1 499 ? -38.238 44.133 -12.435 1.00 27.94 499 ASN A CA 1
ATOM 3983 C C . ASN A 1 499 ? -37.464 43.553 -13.638 1.00 27.94 499 ASN A C 1
ATOM 3985 O O . ASN A 1 499 ? -37.360 42.341 -13.811 1.00 27.94 499 ASN A O 1
ATOM 3989 N N . SER A 1 500 ? -36.847 44.424 -14.441 1.00 28.55 500 SER A N 1
ATOM 3990 C CA . SER A 1 500 ? -35.734 44.038 -15.321 1.00 28.55 500 SER A CA 1
ATOM 3991 C C . SER A 1 500 ? -34.439 43.907 -14.496 1.00 28.55 500 SER A C 1
ATOM 3993 O O . SER A 1 500 ? -34.058 44.893 -13.852 1.00 28.55 500 SER A O 1
ATOM 3995 N N . PRO A 1 501 ? -33.730 42.762 -14.503 1.00 31.64 501 PRO A N 1
ATOM 3996 C CA . PRO A 1 501 ? -32.549 42.570 -13.665 1.00 31.64 501 PRO A CA 1
ATOM 3997 C C . PRO A 1 501 ? -31.386 43.453 -14.138 1.00 31.64 501 PRO A C 1
ATOM 3999 O O . PRO A 1 501 ? -30.811 43.242 -15.206 1.00 31.64 501 PRO A O 1
ATOM 4002 N N . LYS A 1 502 ? -31.018 44.449 -13.326 1.00 33.28 502 LYS A N 1
ATOM 4003 C CA . LYS A 1 502 ? -29.769 45.198 -13.511 1.00 33.28 502 LYS A CA 1
ATOM 4004 C C . LYS A 1 502 ? -28.592 44.311 -13.107 1.00 33.28 502 LYS A C 1
ATOM 4006 O O . LYS A 1 502 ? -28.657 43.621 -12.094 1.00 33.28 502 LYS A O 1
ATOM 4011 N N . SER A 1 503 ? -27.507 44.363 -13.878 1.00 31.12 503 SER A N 1
ATOM 4012 C CA . SER A 1 503 ? -26.257 43.690 -13.522 1.00 31.12 503 SER A CA 1
ATOM 4013 C C . SER A 1 503 ? -25.731 44.240 -12.196 1.00 31.12 503 SER A C 1
ATOM 4015 O O . SER A 1 503 ? -25.384 45.420 -12.118 1.00 31.12 503 SER A O 1
ATOM 4017 N N . ASN A 1 504 ? -25.645 43.393 -11.169 1.00 31.89 504 ASN A N 1
ATOM 4018 C CA . ASN A 1 504 ? -25.091 43.759 -9.868 1.00 31.89 504 ASN A CA 1
ATOM 4019 C C . ASN A 1 504 ? -23.563 43.927 -9.959 1.00 31.89 504 ASN A C 1
ATOM 4021 O O . ASN A 1 504 ? -22.806 43.063 -9.520 1.00 31.89 504 ASN A O 1
ATOM 4025 N N . ARG A 1 505 ? -23.100 45.088 -10.450 1.00 37.03 505 ARG A N 1
ATOM 4026 C CA . ARG A 1 505 ? -21.880 45.682 -9.884 1.00 37.03 505 ARG A CA 1
ATOM 4027 C C . ARG A 1 505 ? -22.195 45.894 -8.401 1.00 37.03 505 ARG A C 1
ATOM 4029 O O . ARG A 1 505 ? -23.035 46.733 -8.076 1.00 37.03 505 ARG A O 1
ATOM 4036 N N . ILE A 1 506 ? -21.599 45.093 -7.517 1.00 40.62 506 ILE A N 1
ATOM 4037 C CA . ILE A 1 506 ? -21.718 45.310 -6.073 1.00 40.62 506 ILE A CA 1
ATOM 4038 C C . ILE A 1 506 ? -21.099 46.679 -5.811 1.00 40.62 506 ILE A C 1
ATOM 4040 O O . ILE A 1 506 ? -19.900 46.858 -6.000 1.00 40.62 506 ILE A O 1
ATOM 4044 N N . ALA A 1 507 ? -21.921 47.659 -5.436 1.00 43.91 507 ALA A N 1
ATOM 4045 C CA . ALA A 1 507 ? -21.429 48.985 -5.104 1.00 43.91 507 ALA A CA 1
ATOM 4046 C C . ALA A 1 507 ? -20.538 48.858 -3.865 1.00 43.91 507 ALA A C 1
ATOM 4048 O O . ALA A 1 507 ? -21.048 48.661 -2.757 1.00 43.91 507 ALA A O 1
ATOM 4049 N N . ILE A 1 508 ? -19.215 48.924 -4.057 1.00 53.81 508 ILE A N 1
ATOM 4050 C CA . ILE A 1 508 ? -18.264 48.874 -2.951 1.00 53.81 508 ILE A CA 1
ATOM 4051 C C . ILE A 1 508 ? -18.611 50.024 -2.017 1.00 53.81 508 ILE A C 1
ATOM 4053 O O . ILE A 1 508 ? -18.568 51.200 -2.378 1.00 53.81 508 ILE A O 1
ATOM 4057 N N . ASN A 1 509 ? -19.004 49.658 -0.801 1.00 63.66 509 ASN A N 1
ATOM 4058 C CA . ASN A 1 509 ? -19.385 50.611 0.220 1.00 63.66 509 ASN A CA 1
ATOM 4059 C C . ASN A 1 509 ? -18.191 51.550 0.447 1.00 63.66 509 ASN A C 1
ATOM 4061 O O . ASN A 1 509 ? -17.101 51.067 0.749 1.00 63.66 509 ASN A O 1
ATOM 4065 N N . ALA A 1 510 ? -18.367 52.866 0.286 1.00 75.69 510 ALA A N 1
ATOM 4066 C CA . ALA A 1 510 ? -17.254 53.826 0.241 1.00 75.69 510 ALA A CA 1
ATOM 4067 C C . ALA A 1 510 ? -16.334 53.760 1.481 1.00 75.69 510 ALA A C 1
ATOM 4069 O O . ALA A 1 510 ? -15.144 54.072 1.409 1.00 75.69 510 ALA A O 1
ATOM 4070 N N . ALA A 1 511 ? -16.859 53.270 2.611 1.00 79.25 511 ALA A N 1
ATOM 4071 C CA . ALA A 1 511 ? -16.085 52.940 3.803 1.00 79.25 511 ALA A CA 1
ATOM 4072 C C . ALA A 1 511 ? -14.986 51.877 3.566 1.00 79.25 511 ALA A C 1
ATOM 4074 O O . ALA A 1 511 ? -13.909 51.995 4.143 1.00 79.25 511 ALA A O 1
ATOM 4075 N N . ILE A 1 512 ? -15.223 50.862 2.727 1.00 81.56 512 ILE A N 1
ATOM 4076 C CA . ILE A 1 512 ? -14.249 49.820 2.355 1.00 81.56 512 ILE A CA 1
ATOM 4077 C C . ILE A 1 512 ? -13.125 50.435 1.519 1.00 81.56 512 ILE A C 1
ATOM 4079 O O . ILE A 1 512 ? -11.967 50.339 1.922 1.00 81.56 512 ILE A O 1
ATOM 4083 N N . LYS A 1 513 ? -13.450 51.161 0.436 1.00 85.62 513 LYS A N 1
ATOM 4084 C CA . LYS A 1 513 ? -12.446 51.852 -0.398 1.00 85.62 513 LYS A CA 1
ATOM 4085 C C . LYS A 1 513 ? -11.580 52.801 0.444 1.00 85.62 513 LYS A C 1
ATOM 4087 O O . LYS A 1 513 ? -10.359 52.793 0.328 1.00 85.62 513 LYS A O 1
ATOM 4092 N N . LYS A 1 514 ? -12.183 53.520 1.403 1.00 88.56 514 LYS A N 1
ATOM 4093 C CA . LYS A 1 514 ? -11.465 54.371 2.371 1.00 88.56 514 LYS A CA 1
ATOM 4094 C C . LYS A 1 514 ? -10.537 53.596 3.326 1.00 88.56 514 LYS A C 1
ATOM 4096 O O . LYS A 1 514 ? -9.467 54.108 3.649 1.00 88.56 514 LYS A O 1
ATOM 4101 N N . LYS A 1 515 ? -10.896 52.381 3.768 1.00 90.06 515 LYS A N 1
ATOM 4102 C CA . LYS A 1 515 ? -9.994 51.505 4.552 1.00 90.06 515 LYS A CA 1
ATOM 4103 C C . LYS A 1 515 ? -8.812 51.027 3.707 1.00 90.06 515 LYS A C 1
ATOM 4105 O O . LYS A 1 515 ? -7.672 51.144 4.145 1.00 90.06 515 LYS A O 1
ATOM 4110 N N . ILE A 1 516 ? -9.084 50.550 2.493 1.00 92.50 516 ILE A N 1
ATOM 4111 C CA . ILE A 1 516 ? -8.079 50.051 1.545 1.00 92.50 516 ILE A CA 1
ATOM 4112 C C . ILE A 1 516 ? -7.049 51.146 1.221 1.00 92.50 516 ILE A C 1
ATOM 4114 O O . ILE A 1 516 ? -5.856 50.947 1.439 1.00 92.50 516 ILE A O 1
ATOM 4118 N N . LEU A 1 517 ? -7.507 52.344 0.838 1.00 92.12 517 LEU A N 1
ATOM 4119 C CA . LEU A 1 517 ? -6.647 53.511 0.595 1.00 92.12 517 LEU A CA 1
ATOM 4120 C C . LEU A 1 517 ? -5.841 53.933 1.841 1.00 92.12 517 LEU A C 1
ATOM 4122 O O . LEU A 1 517 ? -4.724 54.429 1.718 1.00 92.12 517 LEU A O 1
ATOM 4126 N N . SER A 1 518 ? -6.370 53.720 3.053 1.00 93.81 518 SER A N 1
ATOM 4127 C CA . SER A 1 518 ? -5.651 54.002 4.305 1.00 93.81 518 SER A CA 1
ATOM 4128 C C . SER A 1 518 ? -4.515 53.007 4.583 1.00 93.81 518 SER A C 1
ATOM 4130 O O . SER A 1 518 ? -3.472 53.414 5.096 1.00 93.81 518 SER A O 1
ATOM 4132 N N . ILE A 1 519 ? -4.684 51.729 4.219 1.00 94.31 519 ILE A N 1
ATOM 4133 C CA . ILE A 1 519 ? -3.615 50.717 4.276 1.00 94.31 519 ILE A CA 1
ATOM 4134 C C . ILE A 1 519 ? -2.557 51.022 3.213 1.00 94.31 519 ILE A C 1
ATOM 4136 O O . ILE A 1 519 ? -1.377 51.117 3.546 1.00 94.31 519 ILE A O 1
ATOM 4140 N N . GLN A 1 520 ? -2.986 51.247 1.965 1.00 93.94 520 GLN A N 1
ATOM 4141 C CA . GLN A 1 520 ? -2.105 51.580 0.846 1.00 93.94 520 GLN A CA 1
ATOM 4142 C C . GLN A 1 520 ? -1.228 52.790 1.178 1.00 93.94 520 GLN A C 1
ATOM 4144 O O . GLN A 1 520 ? -0.004 52.700 1.109 1.00 93.94 520 GLN A O 1
ATOM 4149 N N . LYS A 1 521 ? -1.843 53.900 1.613 1.00 94.00 521 LYS A N 1
ATOM 4150 C CA . LYS A 1 521 ? -1.110 55.109 1.996 1.00 94.00 521 LYS A CA 1
ATOM 4151 C C . LYS A 1 521 ? -0.117 54.843 3.126 1.00 94.00 521 LYS A C 1
ATOM 4153 O O . LYS A 1 521 ? 1.013 55.303 3.044 1.00 94.00 521 LYS A O 1
ATOM 4158 N N . TYR A 1 522 ? -0.509 54.096 4.158 1.00 96.19 522 TYR A N 1
ATOM 4159 C CA . TYR A 1 522 ? 0.381 53.809 5.284 1.00 96.19 522 TYR A CA 1
ATOM 4160 C C . TYR A 1 522 ? 1.618 52.997 4.873 1.00 96.19 522 TYR A C 1
ATOM 4162 O O . TYR A 1 522 ? 2.702 53.290 5.362 1.00 96.19 522 TYR A O 1
ATOM 4170 N N . LEU A 1 523 ? 1.484 52.025 3.963 1.00 95.44 523 LEU A N 1
ATOM 4171 C CA . LEU A 1 523 ? 2.631 51.266 3.447 1.00 95.44 523 LEU A CA 1
ATOM 4172 C C . LEU A 1 523 ? 3.509 52.090 2.494 1.00 95.44 523 LEU A C 1
ATOM 4174 O O . LEU A 1 523 ? 4.730 51.990 2.568 1.00 95.44 523 LEU A O 1
ATOM 4178 N N . VAL A 1 524 ? 2.909 52.929 1.643 1.00 92.06 524 VAL A N 1
ATOM 4179 C CA . VAL A 1 524 ? 3.646 53.826 0.733 1.00 92.06 524 VAL A CA 1
ATOM 4180 C C . VAL A 1 524 ? 4.402 54.916 1.499 1.00 92.06 524 VAL A C 1
ATOM 4182 O O . VAL A 1 524 ? 5.531 55.249 1.141 1.00 92.06 524 VAL A O 1
ATOM 4185 N N . ASP A 1 525 ? 3.813 55.454 2.569 1.00 91.81 525 ASP A N 1
ATOM 4186 C CA . ASP A 1 525 ? 4.428 56.487 3.407 1.00 91.81 525 ASP A CA 1
ATOM 4187 C C . ASP A 1 525 ? 5.365 55.938 4.498 1.00 91.81 525 ASP A C 1
ATOM 4189 O O . ASP A 1 525 ? 6.040 56.726 5.163 1.00 91.81 525 ASP A O 1
ATOM 4193 N N . TYR A 1 526 ? 5.465 54.615 4.669 1.00 95.06 526 TYR A N 1
ATOM 4194 C CA . TYR A 1 526 ? 6.345 54.000 5.663 1.00 95.06 526 TYR A CA 1
ATOM 4195 C C . TYR A 1 526 ? 7.828 54.202 5.307 1.00 95.06 526 TYR A C 1
ATOM 4197 O O . TYR A 1 526 ? 8.330 53.654 4.321 1.00 95.06 526 TYR A O 1
ATOM 4205 N N . SER A 1 527 ? 8.558 54.944 6.143 1.00 91.06 527 SER A N 1
ATOM 4206 C CA . SER A 1 527 ? 10.009 55.116 6.034 1.00 91.06 527 SER A CA 1
ATOM 4207 C C . SER A 1 527 ? 10.753 54.593 7.262 1.00 91.06 527 SER A C 1
ATOM 4209 O O . SER A 1 527 ? 10.284 54.673 8.398 1.00 91.06 527 SER A O 1
ATOM 4211 N N . LEU A 1 528 ? 11.959 54.078 7.025 1.00 84.06 528 LEU A N 1
ATOM 4212 C CA . LEU A 1 528 ? 12.915 53.681 8.051 1.00 84.06 528 LEU A CA 1
ATOM 4213 C C . LEU A 1 528 ? 14.107 54.642 7.984 1.00 84.06 528 LEU A C 1
ATOM 4215 O O . LEU A 1 528 ? 15.043 54.464 7.201 1.00 84.06 528 LEU A O 1
ATOM 4219 N N . GLY A 1 529 ? 14.030 55.723 8.764 1.00 84.19 529 GLY A N 1
ATOM 4220 C CA . GLY A 1 529 ? 14.934 56.863 8.611 1.00 84.19 529 GLY A CA 1
ATOM 4221 C C . GLY A 1 529 ? 14.750 57.513 7.237 1.00 84.19 529 GLY A C 1
ATOM 4222 O O . GLY A 1 529 ? 13.649 57.945 6.899 1.00 84.19 529 GLY A O 1
ATOM 4223 N N . ASN A 1 530 ? 15.820 57.548 6.439 1.00 83.38 530 ASN A N 1
ATOM 4224 C CA . ASN A 1 530 ? 15.844 58.216 5.132 1.00 83.38 530 ASN A CA 1
ATOM 4225 C C . ASN A 1 530 ? 15.510 57.297 3.936 1.00 83.38 530 ASN A C 1
ATOM 4227 O O . ASN A 1 530 ? 15.584 57.763 2.803 1.00 83.38 530 ASN A O 1
ATOM 4231 N N . ARG A 1 531 ? 15.167 56.014 4.146 1.00 88.88 531 ARG A N 1
ATOM 4232 C CA . ARG A 1 531 ? 14.771 55.078 3.071 1.00 88.88 531 ARG A CA 1
ATOM 4233 C C . ARG A 1 531 ? 13.315 54.646 3.230 1.00 88.88 531 ARG A C 1
ATOM 4235 O O . ARG A 1 531 ? 12.863 54.448 4.358 1.00 88.88 531 ARG A O 1
ATOM 4242 N N . ARG A 1 532 ? 12.593 54.445 2.124 1.00 90.88 532 ARG A N 1
ATOM 4243 C CA . ARG A 1 532 ? 11.268 53.806 2.110 1.00 90.88 532 ARG A CA 1
ATOM 4244 C C . ARG A 1 532 ? 11.415 52.334 1.687 1.00 90.88 532 ARG A C 1
ATOM 4246 O O . ARG A 1 532 ? 11.679 52.080 0.516 1.00 90.88 532 ARG A O 1
ATOM 4253 N N . PRO A 1 533 ? 11.232 51.345 2.586 1.00 92.12 533 PRO A N 1
ATOM 4254 C CA . PRO A 1 533 ? 11.361 49.920 2.246 1.00 92.12 533 PRO A CA 1
ATOM 4255 C C . PRO A 1 533 ? 10.513 49.471 1.042 1.00 92.12 533 PRO A C 1
ATOM 4257 O O . PRO A 1 533 ? 10.911 48.576 0.305 1.00 92.12 533 PRO A O 1
ATOM 4260 N N . ILE A 1 534 ? 9.363 50.119 0.820 1.00 94.62 534 ILE A N 1
ATOM 4261 C CA . ILE A 1 534 ? 8.410 49.817 -0.259 1.00 94.62 534 ILE A CA 1
ATOM 4262 C C . ILE A 1 534 ? 8.932 50.144 -1.675 1.00 94.62 534 ILE A C 1
ATOM 4264 O O . ILE A 1 534 ? 8.404 49.606 -2.643 1.00 94.62 534 ILE A O 1
ATOM 4268 N N . GLU A 1 535 ? 9.976 50.974 -1.823 1.00 90.88 535 GLU A N 1
ATOM 4269 C CA . GLU A 1 535 ? 10.505 51.414 -3.133 1.00 90.88 535 GLU A CA 1
ATOM 4270 C C . GLU A 1 535 ? 10.882 50.237 -4.045 1.00 90.88 535 GLU A C 1
ATOM 4272 O O . GLU A 1 535 ? 10.586 50.244 -5.238 1.00 90.88 535 GLU A O 1
ATOM 4277 N N . MET A 1 536 ? 11.461 49.185 -3.465 1.00 89.19 536 MET A N 1
ATOM 4278 C CA . MET A 1 536 ? 11.903 47.981 -4.177 1.00 89.19 536 MET A CA 1
ATOM 4279 C C . MET A 1 536 ? 10.761 46.991 -4.492 1.00 89.19 536 MET A C 1
ATOM 4281 O O . MET A 1 536 ? 11.007 45.952 -5.097 1.00 89.19 536 MET A O 1
ATOM 4285 N N . PHE A 1 537 ? 9.523 47.302 -4.089 1.00 96.50 537 PHE A N 1
ATOM 4286 C CA . PHE A 1 537 ? 8.311 46.511 -4.349 1.00 96.50 537 PHE A CA 1
ATOM 4287 C C . PHE A 1 537 ? 7.353 47.200 -5.338 1.00 96.50 537 PHE A C 1
ATOM 4289 O O . PHE A 1 537 ? 6.258 46.691 -5.591 1.00 96.50 537 PHE A O 1
ATOM 4296 N N . MET A 1 538 ? 7.728 48.366 -5.880 1.00 90.69 538 MET A N 1
ATOM 4297 C CA . MET A 1 538 ? 6.852 49.149 -6.757 1.00 90.69 538 MET A CA 1
ATOM 4298 C C . MET A 1 538 ? 6.530 48.424 -8.072 1.00 90.69 538 MET A C 1
ATOM 4300 O O . MET A 1 538 ? 5.374 48.405 -8.498 1.00 90.69 538 MET A O 1
ATOM 4304 N N . GLU A 1 539 ? 7.536 47.779 -8.664 1.00 90.88 539 GLU A N 1
ATOM 4305 C CA . GLU A 1 539 ? 7.458 47.024 -9.918 1.00 90.88 539 GLU A CA 1
ATOM 4306 C C . GLU A 1 539 ? 7.984 45.594 -9.731 1.00 90.88 539 GLU A C 1
ATOM 4308 O O . GLU A 1 539 ? 8.948 45.362 -8.999 1.00 90.88 539 GLU A O 1
ATOM 4313 N N . LYS A 1 540 ? 7.379 44.626 -10.430 1.00 89.94 540 LYS A N 1
ATOM 4314 C CA . LYS A 1 540 ? 7.889 43.252 -10.536 1.00 89.94 540 LYS A CA 1
ATOM 4315 C C . LYS A 1 540 ? 9.307 43.254 -11.128 1.00 89.94 540 LYS A C 1
ATOM 4317 O O . LYS A 1 540 ? 9.549 43.986 -12.091 1.00 89.94 540 LYS A O 1
ATOM 4322 N N . PRO A 1 541 ? 10.223 42.384 -10.653 1.00 87.94 541 PRO A N 1
ATOM 4323 C CA . PRO A 1 541 ? 11.555 42.242 -11.237 1.00 87.94 541 PRO A CA 1
ATOM 4324 C C . PRO A 1 541 ? 11.488 42.069 -12.765 1.00 87.94 541 PRO A C 1
ATOM 4326 O O . PRO A 1 541 ? 10.713 41.242 -13.252 1.00 87.94 541 PRO A O 1
ATOM 4329 N N . PRO A 1 542 ? 12.244 42.840 -13.564 1.00 84.31 542 PRO A N 1
ATOM 4330 C CA . PRO A 1 542 ? 12.080 42.824 -15.015 1.00 84.31 542 PRO A CA 1
ATOM 4331 C C . PRO A 1 542 ? 12.555 41.493 -15.621 1.00 84.31 542 PRO A C 1
ATOM 4333 O O . PRO A 1 542 ? 13.745 41.183 -15.556 1.00 84.31 542 PRO A O 1
ATOM 4336 N N . ARG A 1 543 ? 11.651 40.750 -16.293 1.00 81.00 543 ARG A N 1
ATOM 4337 C CA . ARG A 1 543 ? 11.906 39.428 -16.933 1.00 81.00 543 ARG A CA 1
ATOM 4338 C C . ARG A 1 543 ? 13.202 39.344 -17.748 1.00 81.00 543 ARG A C 1
ATOM 4340 O O . ARG A 1 543 ? 13.820 38.294 -17.820 1.00 81.00 543 ARG A O 1
ATOM 4347 N N . LYS A 1 544 ? 13.623 40.445 -18.379 1.00 83.50 544 LYS A N 1
ATOM 4348 C CA . LYS A 1 544 ? 14.844 40.501 -19.204 1.00 83.50 544 LYS A CA 1
ATOM 4349 C C . LYS A 1 544 ? 16.150 40.417 -18.391 1.00 83.50 544 LYS A C 1
ATOM 4351 O O . LYS A 1 544 ? 17.196 40.140 -18.968 1.00 83.50 544 LYS A O 1
ATOM 4356 N N . ILE A 1 545 ? 16.095 40.707 -17.091 1.00 77.75 545 ILE A N 1
ATOM 4357 C CA . ILE A 1 545 ? 17.236 40.687 -16.161 1.00 77.75 545 ILE A CA 1
ATOM 4358 C C . ILE A 1 545 ? 17.095 39.518 -15.178 1.00 77.75 545 ILE A C 1
ATOM 4360 O O . ILE A 1 545 ? 18.084 38.852 -14.896 1.00 77.75 545 ILE A O 1
ATOM 4364 N N . TYR A 1 546 ? 15.865 39.251 -14.726 1.00 82.44 546 TYR A N 1
ATOM 4365 C CA . TYR A 1 546 ? 15.510 38.165 -13.810 1.00 82.44 546 TYR A CA 1
ATOM 4366 C C . TYR A 1 546 ? 14.427 37.274 -14.449 1.00 82.44 546 TYR A C 1
ATOM 4368 O O . TYR A 1 546 ? 13.245 37.420 -14.119 1.00 82.44 546 TYR A O 1
ATOM 4376 N N . PRO A 1 547 ? 14.769 36.425 -15.438 1.00 80.81 547 PRO A N 1
ATOM 4377 C CA . PRO A 1 547 ? 13.817 35.475 -16.016 1.00 80.81 547 PRO A CA 1
ATOM 4378 C C . PRO A 1 547 ? 13.460 34.377 -15.003 1.00 80.81 547 PRO A C 1
ATOM 4380 O O . PRO A 1 547 ? 12.287 34.090 -14.788 1.00 80.81 547 PRO A O 1
ATOM 4383 N N . ASP A 1 548 ? 14.473 33.882 -14.295 1.00 79.88 548 ASP A N 1
ATOM 4384 C CA . ASP A 1 548 ? 14.440 32.869 -13.239 1.00 79.88 548 ASP A CA 1
ATOM 4385 C C . ASP A 1 548 ? 13.506 33.218 -12.071 1.00 79.88 548 ASP A C 1
ATOM 4387 O O . ASP A 1 548 ? 12.892 32.333 -11.475 1.00 79.88 548 ASP A O 1
ATOM 4391 N N . TYR A 1 549 ? 13.311 34.511 -11.788 1.00 88.06 549 TYR A N 1
ATOM 4392 C CA . TYR A 1 549 ? 12.286 34.971 -10.846 1.00 88.06 549 TYR A CA 1
ATOM 4393 C C . TYR A 1 549 ? 10.895 34.418 -11.186 1.00 88.06 549 TYR A C 1
ATOM 4395 O O . TYR A 1 549 ? 10.139 34.060 -10.287 1.00 88.06 549 TYR A O 1
ATOM 4403 N N . TYR A 1 550 ? 10.555 34.316 -12.471 1.00 89.31 550 TYR A N 1
ATOM 4404 C CA . TYR A 1 550 ? 9.242 33.861 -12.934 1.00 89.31 550 TYR A CA 1
ATOM 4405 C C . TYR A 1 550 ? 9.140 32.339 -13.071 1.00 89.31 550 TYR A C 1
ATOM 4407 O O . TYR A 1 550 ? 8.026 31.823 -13.133 1.00 89.31 550 TYR A O 1
ATOM 4415 N N . ASP A 1 551 ? 10.275 31.640 -13.063 1.00 82.38 551 ASP A N 1
ATOM 4416 C CA . ASP A 1 551 ? 10.343 30.181 -12.942 1.00 82.38 551 ASP A CA 1
ATOM 4417 C C . ASP A 1 551 ? 10.176 29.752 -11.467 1.00 82.38 551 ASP A C 1
ATOM 4419 O O . ASP A 1 551 ? 9.699 28.659 -11.169 1.00 82.38 551 ASP A O 1
ATOM 4423 N N . ILE A 1 552 ? 10.566 30.623 -10.523 1.00 78.31 552 ILE A N 1
ATOM 4424 C CA . ILE A 1 552 ? 10.541 30.372 -9.071 1.00 78.31 552 ILE A CA 1
ATOM 4425 C C . ILE A 1 552 ? 9.269 30.920 -8.397 1.00 78.31 552 ILE A C 1
ATOM 4427 O O . ILE A 1 552 ? 8.806 30.345 -7.405 1.00 78.31 552 ILE A O 1
ATOM 4431 N N . ILE A 1 553 ? 8.698 32.021 -8.900 1.00 84.31 553 ILE A N 1
ATOM 4432 C CA . ILE A 1 553 ? 7.522 32.705 -8.339 1.00 84.31 553 ILE A CA 1
ATOM 4433 C C . ILE A 1 553 ? 6.313 32.546 -9.265 1.00 84.31 553 ILE A C 1
ATOM 4435 O O . ILE A 1 553 ? 6.151 33.273 -10.242 1.00 84.31 553 ILE A O 1
ATOM 4439 N N . GLN A 1 554 ? 5.412 31.632 -8.898 1.00 86.31 554 GLN A N 1
ATOM 4440 C CA . GLN A 1 554 ? 4.222 31.293 -9.689 1.00 86.31 554 GLN A CA 1
ATOM 4441 C C . GLN A 1 554 ? 3.165 32.405 -9.763 1.00 86.31 554 GLN A C 1
ATOM 4443 O O . GLN A 1 554 ? 2.442 32.486 -10.749 1.00 86.31 554 GLN A O 1
ATOM 4448 N N . ASN A 1 555 ? 3.075 33.280 -8.751 1.00 90.06 555 ASN A N 1
ATOM 4449 C CA . ASN A 1 555 ? 2.062 34.344 -8.691 1.00 90.06 555 ASN A CA 1
ATOM 4450 C C . ASN A 1 555 ? 2.686 35.754 -8.506 1.00 90.06 555 ASN A C 1
ATOM 4452 O O . ASN A 1 555 ? 2.542 36.350 -7.434 1.00 90.06 555 ASN A O 1
ATOM 4456 N N . PRO A 1 556 ? 3.404 36.315 -9.508 1.00 93.31 556 PRO A N 1
ATOM 4457 C CA . PRO A 1 556 ? 4.095 37.605 -9.393 1.00 93.31 556 PRO A CA 1
ATOM 4458 C C . PRO A 1 556 ? 3.162 38.814 -9.222 1.00 93.31 556 PRO A C 1
ATOM 4460 O O . PRO A 1 556 ? 2.378 39.163 -10.113 1.00 93.31 556 PRO A O 1
ATOM 4463 N N . ILE A 1 557 ? 3.333 39.545 -8.121 1.00 95.06 557 ILE A N 1
ATOM 4464 C CA . ILE A 1 557 ? 2.581 40.759 -7.779 1.00 95.06 557 ILE A CA 1
ATOM 4465 C C . ILE A 1 557 ? 3.525 41.870 -7.293 1.00 95.06 557 ILE A C 1
ATOM 4467 O O . ILE A 1 557 ? 4.588 41.584 -6.748 1.00 95.06 557 ILE A O 1
ATOM 4471 N N . ASP A 1 558 ? 3.142 43.124 -7.532 1.00 95.19 558 ASP A N 1
ATOM 4472 C CA . ASP A 1 558 ? 3.849 44.350 -7.143 1.00 95.19 558 ASP A CA 1
ATOM 4473 C C . ASP A 1 558 ? 2.854 45.430 -6.689 1.00 95.19 558 ASP A C 1
ATOM 4475 O O . ASP A 1 558 ? 1.636 45.297 -6.867 1.00 95.19 558 ASP A O 1
ATOM 4479 N N . MET A 1 559 ? 3.375 46.521 -6.124 1.00 94.38 559 MET A N 1
ATOM 4480 C CA . MET A 1 559 ? 2.564 47.650 -5.668 1.00 94.38 559 MET A CA 1
ATOM 4481 C C . MET A 1 559 ? 1.735 48.265 -6.805 1.00 94.38 559 MET A C 1
ATOM 4483 O O . MET A 1 559 ? 0.581 48.623 -6.581 1.00 94.38 559 MET A O 1
ATOM 4487 N N . ASN A 1 560 ? 2.283 48.352 -8.022 1.00 94.69 560 ASN A N 1
ATOM 4488 C CA . ASN A 1 560 ? 1.582 48.902 -9.186 1.00 94.69 560 ASN A CA 1
ATOM 4489 C C . ASN A 1 560 ? 0.350 48.063 -9.588 1.00 94.69 560 ASN A C 1
ATOM 4491 O O . ASN A 1 560 ? -0.699 48.626 -9.914 1.00 94.69 560 ASN A O 1
ATOM 4495 N N . THR A 1 561 ? 0.434 46.728 -9.512 1.00 95.75 561 THR A N 1
ATOM 4496 C CA . THR A 1 561 ? -0.710 45.815 -9.704 1.00 95.75 561 THR A CA 1
ATOM 4497 C C . THR A 1 561 ? -1.756 46.031 -8.614 1.00 95.75 561 THR A C 1
ATOM 4499 O O . THR A 1 561 ? -2.942 46.171 -8.918 1.00 95.75 561 THR A O 1
ATOM 4502 N N . ILE A 1 562 ? -1.321 46.099 -7.350 1.00 96.06 562 ILE A N 1
ATOM 4503 C CA . ILE A 1 562 ? -2.217 46.302 -6.207 1.00 96.06 562 ILE A CA 1
ATOM 4504 C C . ILE A 1 562 ? -2.939 47.647 -6.337 1.00 96.06 562 ILE A C 1
ATOM 4506 O O . ILE A 1 562 ? -4.162 47.702 -6.249 1.00 96.06 562 ILE A O 1
ATOM 4510 N N . GLU A 1 563 ? -2.226 48.732 -6.638 1.00 93.62 563 GLU A N 1
ATOM 4511 C CA . GLU A 1 563 ? -2.832 50.049 -6.829 1.00 93.62 563 GLU A CA 1
ATOM 4512 C C . GLU A 1 563 ? -3.807 50.082 -8.017 1.00 93.62 563 GLU A C 1
ATOM 4514 O O . GLU A 1 563 ? -4.885 50.668 -7.901 1.00 93.62 563 GLU A O 1
ATOM 4519 N N . HIS A 1 564 ? -3.495 49.422 -9.139 1.00 92.75 564 HIS A N 1
ATOM 4520 C CA . HIS A 1 564 ? -4.450 49.279 -10.243 1.00 92.75 564 HIS A CA 1
ATOM 4521 C C . HIS A 1 564 ? -5.737 48.569 -9.789 1.00 92.75 564 HIS A C 1
ATOM 4523 O O . HIS A 1 564 ? -6.832 49.026 -10.124 1.00 92.75 564 HIS A O 1
ATOM 4529 N N . ASN A 1 565 ? -5.630 47.504 -8.990 1.00 94.19 565 ASN A N 1
ATOM 4530 C CA . ASN A 1 565 ? -6.782 46.786 -8.435 1.00 94.19 565 ASN A CA 1
ATOM 4531 C C . ASN A 1 565 ? -7.581 47.629 -7.417 1.00 94.19 565 ASN A C 1
ATOM 4533 O O . ASN A 1 565 ? -8.805 47.503 -7.362 1.00 94.19 565 ASN A O 1
ATOM 4537 N N . ILE A 1 566 ? -6.929 48.527 -6.661 1.00 91.88 566 ILE A N 1
ATOM 4538 C CA . ILE A 1 566 ? -7.593 49.512 -5.783 1.00 91.88 566 ILE A CA 1
ATOM 4539 C C . ILE A 1 566 ? -8.330 50.575 -6.611 1.00 91.88 566 ILE A C 1
ATOM 4541 O O . ILE A 1 566 ? -9.484 50.896 -6.321 1.00 91.88 566 ILE A O 1
ATOM 4545 N N . ARG A 1 567 ? -7.686 51.129 -7.649 1.00 89.62 567 ARG A N 1
ATOM 4546 C CA . ARG A 1 567 ? -8.293 52.147 -8.524 1.00 89.62 567 ARG A CA 1
ATOM 4547 C C . ARG A 1 567 ? -9.498 51.585 -9.283 1.00 89.62 567 ARG A C 1
ATOM 4549 O O . ARG A 1 567 ? -10.537 52.238 -9.305 1.00 89.62 567 ARG A O 1
ATOM 4556 N N . THR A 1 568 ? -9.383 50.363 -9.810 1.00 89.31 568 THR A N 1
ATOM 4557 C CA . THR A 1 568 ? -10.437 49.661 -10.572 1.00 89.31 568 THR A CA 1
ATOM 4558 C C . THR A 1 568 ? -11.438 48.868 -9.716 1.00 89.31 568 THR A C 1
ATOM 4560 O O . THR A 1 568 ? -12.199 48.072 -10.261 1.00 89.31 568 THR A O 1
ATOM 4563 N N . ASP A 1 569 ? -11.472 49.088 -8.393 1.00 85.69 569 ASP A N 1
ATOM 4564 C CA . ASP A 1 569 ? -12.471 48.515 -7.472 1.00 85.69 569 ASP A CA 1
ATOM 4565 C C . ASP A 1 569 ? -12.603 46.975 -7.546 1.00 85.69 569 ASP A C 1
ATOM 4567 O O . ASP A 1 569 ? -13.700 46.420 -7.468 1.00 85.69 569 ASP A O 1
ATOM 4571 N N . ARG A 1 570 ? -11.477 46.254 -7.687 1.00 87.69 570 ARG A N 1
ATOM 4572 C CA . ARG A 1 570 ? -11.488 44.777 -7.787 1.00 87.69 570 ARG A CA 1
ATOM 4573 C C . ARG A 1 570 ? -11.590 44.045 -6.447 1.00 87.69 570 ARG A C 1
ATOM 4575 O O . ARG A 1 570 ? -12.037 42.902 -6.425 1.00 87.69 570 ARG A O 1
ATOM 4582 N N . TYR A 1 571 ? -11.163 44.671 -5.352 1.00 90.38 571 TYR A N 1
ATOM 4583 C CA . TYR A 1 571 ? -11.169 44.067 -4.015 1.00 90.38 571 TYR A CA 1
ATOM 4584 C C . TYR A 1 571 ? -12.546 44.213 -3.359 1.00 90.38 571 TYR A C 1
ATOM 4586 O O . TYR A 1 571 ? -12.968 45.325 -3.044 1.00 90.38 571 TYR A O 1
ATOM 4594 N N . ALA A 1 572 ? -13.249 43.103 -3.132 1.00 84.69 572 ALA A N 1
ATOM 4595 C CA . ALA A 1 572 ? -14.585 43.106 -2.534 1.00 84.69 572 ALA A CA 1
ATOM 4596 C C . ALA A 1 572 ? -14.540 43.330 -1.010 1.00 84.69 572 ALA A C 1
ATOM 4598 O O . ALA A 1 572 ? -15.466 43.909 -0.433 1.00 84.69 572 ALA A O 1
ATOM 4599 N N . ALA A 1 573 ? -13.459 42.888 -0.367 1.00 86.38 573 ALA A N 1
ATOM 4600 C CA . ALA A 1 573 ? -13.186 43.017 1.057 1.00 86.38 573 ALA A CA 1
ATOM 4601 C C . ALA A 1 573 ? -11.804 43.649 1.317 1.00 86.38 573 ALA A C 1
ATOM 4603 O O . ALA A 1 573 ? -10.979 43.802 0.417 1.00 86.38 573 ALA A O 1
ATOM 4604 N N . VAL A 1 574 ? -11.531 44.029 2.571 1.00 87.56 574 VAL A N 1
ATOM 4605 C CA . VAL A 1 574 ? -10.199 44.548 2.953 1.00 87.56 574 VAL A CA 1
ATOM 4606 C C . VAL A 1 574 ? -9.202 43.392 3.090 1.00 87.56 574 VAL A C 1
ATOM 4608 O O . VAL A 1 574 ? -8.007 43.550 2.869 1.00 87.56 574 VAL A O 1
ATOM 4611 N N . GLU A 1 575 ? -9.710 42.211 3.415 1.00 88.44 575 GLU A N 1
ATOM 4612 C CA . GLU A 1 575 ? -8.999 40.945 3.468 1.00 88.44 575 GLU A CA 1
ATOM 4613 C C . GLU A 1 575 ? -8.336 40.595 2.124 1.00 88.44 575 GLU A C 1
ATOM 4615 O O . GLU A 1 575 ? -7.198 40.131 2.132 1.00 88.44 575 GLU A O 1
ATOM 4620 N N . ASP A 1 576 ? -8.981 40.904 0.993 1.00 93.00 576 ASP A N 1
ATOM 4621 C CA . ASP A 1 576 ? -8.481 40.591 -0.354 1.00 93.00 576 ASP A CA 1
ATOM 4622 C C . ASP A 1 576 ? -7.176 41.352 -0.669 1.00 93.00 576 ASP A C 1
ATOM 4624 O O . ASP A 1 576 ? -6.169 40.759 -1.065 1.00 93.00 576 ASP A O 1
ATOM 4628 N N . VAL A 1 577 ? -7.144 42.668 -0.415 1.00 94.44 577 VAL A N 1
ATOM 4629 C CA . VAL A 1 577 ? -5.925 43.476 -0.613 1.00 94.44 577 VAL A CA 1
ATOM 4630 C C . VAL A 1 577 ? -4.833 43.116 0.406 1.00 94.44 577 VAL A C 1
ATOM 4632 O O . VAL A 1 577 ? -3.641 43.215 0.122 1.00 94.44 577 VAL A O 1
ATOM 4635 N N . VAL A 1 578 ? -5.220 42.635 1.594 1.00 94.69 578 VAL A N 1
ATOM 4636 C CA . VAL A 1 578 ? -4.284 42.123 2.607 1.00 94.69 578 VAL A CA 1
ATOM 4637 C C . VAL A 1 578 ? -3.654 40.794 2.176 1.00 94.69 578 VAL A C 1
ATOM 4639 O O . VAL A 1 578 ? -2.475 40.583 2.470 1.00 94.69 578 VAL A O 1
ATOM 4642 N N . SER A 1 579 ? -4.377 39.913 1.472 1.00 93.38 579 SER A N 1
ATOM 4643 C CA . SER A 1 579 ? -3.763 38.726 0.858 1.00 93.38 579 SER A CA 1
ATOM 4644 C C . SER A 1 579 ? -2.758 39.099 -0.228 1.00 93.38 579 SER A C 1
ATOM 4646 O O . SER A 1 579 ? -1.659 38.553 -0.210 1.00 93.38 579 SER A O 1
ATOM 4648 N N . ASP A 1 580 ? -3.062 40.072 -1.088 1.00 97.25 580 ASP A N 1
ATOM 4649 C CA . ASP A 1 580 ? -2.145 40.512 -2.149 1.00 97.25 580 ASP A CA 1
ATOM 4650 C C . ASP A 1 580 ? -0.853 41.137 -1.590 1.00 97.25 580 ASP A C 1
ATOM 4652 O O . ASP A 1 580 ? 0.242 40.808 -2.051 1.00 97.25 580 ASP A O 1
ATOM 4656 N N . TYR A 1 581 ? -0.935 41.955 -0.531 1.00 97.75 581 TYR A N 1
ATOM 4657 C CA . TYR A 1 581 ? 0.267 42.439 0.163 1.00 97.75 581 TYR A CA 1
ATOM 4658 C C . TYR A 1 581 ? 1.091 41.297 0.775 1.00 97.75 581 TYR A C 1
ATOM 4660 O O . TYR A 1 581 ? 2.316 41.285 0.657 1.00 97.75 581 TYR A O 1
ATOM 4668 N N . ARG A 1 582 ? 0.447 40.310 1.414 1.00 97.25 582 ARG A N 1
ATOM 4669 C CA . ARG A 1 582 ? 1.162 39.154 1.987 1.00 97.25 582 ARG A CA 1
ATOM 4670 C C . ARG A 1 582 ? 1.775 38.257 0.914 1.00 97.25 582 ARG A C 1
ATOM 4672 O O . ARG A 1 582 ? 2.882 37.768 1.119 1.00 97.25 582 ARG A O 1
ATOM 4679 N N . LEU A 1 583 ? 1.113 38.092 -0.230 1.00 96.69 583 LEU A N 1
ATOM 4680 C CA . LEU A 1 583 ? 1.656 37.408 -1.402 1.00 96.69 583 LEU A CA 1
ATOM 4681 C C . LEU A 1 583 ? 2.917 38.122 -1.908 1.00 96.69 583 LEU A C 1
ATOM 4683 O O . LEU A 1 583 ? 3.941 37.475 -2.099 1.00 96.69 583 LEU A O 1
ATOM 4687 N N . MET A 1 584 ? 2.890 39.453 -2.021 1.00 96.94 584 MET A N 1
ATOM 4688 C CA . MET A 1 584 ? 4.049 40.269 -2.404 1.00 96.94 584 MET A CA 1
ATOM 4689 C C . MET A 1 584 ? 5.258 40.052 -1.471 1.00 96.94 584 MET A C 1
ATOM 4691 O O . MET A 1 584 ? 6.375 39.817 -1.936 1.00 96.94 584 MET A O 1
ATOM 4695 N N . PHE A 1 585 ? 5.038 40.053 -0.151 1.00 97.56 585 PHE A N 1
ATOM 4696 C CA . PHE A 1 585 ? 6.093 39.792 0.839 1.00 97.56 585 PHE A CA 1
ATOM 4697 C C . PHE A 1 585 ? 6.556 38.323 0.844 1.00 97.56 585 PHE A C 1
ATOM 4699 O O . PHE A 1 585 ? 7.744 38.047 1.011 1.00 97.56 585 PHE A O 1
ATOM 4706 N N . SER A 1 586 ? 5.645 37.372 0.615 1.00 94.62 586 SER A N 1
ATOM 4707 C CA . SER A 1 586 ? 5.962 35.942 0.513 1.00 94.62 586 SER A CA 1
ATOM 4708 C C . SER A 1 586 ? 6.811 35.640 -0.723 1.00 94.62 586 SER A C 1
ATOM 4710 O O . SER A 1 586 ? 7.853 35.002 -0.601 1.00 94.62 586 SER A O 1
ATOM 4712 N N . ASN A 1 587 ? 6.432 36.176 -1.886 1.00 94.75 587 ASN A N 1
ATOM 4713 C CA . ASN A 1 587 ? 7.185 36.058 -3.134 1.00 94.75 587 ASN A CA 1
ATOM 4714 C C . ASN A 1 587 ? 8.613 36.593 -2.977 1.00 94.75 587 ASN A C 1
ATOM 4716 O O . ASN A 1 587 ? 9.575 35.970 -3.419 1.00 94.75 587 ASN A O 1
ATOM 4720 N N . CYS A 1 588 ? 8.758 37.735 -2.299 1.00 94.62 588 CYS A N 1
ATOM 4721 C CA . CYS A 1 588 ? 10.060 38.309 -1.992 1.00 94.62 588 CYS A CA 1
ATOM 4722 C C . CYS A 1 588 ? 10.942 37.341 -1.187 1.00 94.62 588 CYS A C 1
ATOM 4724 O O . CYS A 1 588 ? 12.096 37.130 -1.558 1.00 94.62 588 CYS A O 1
ATOM 4726 N N . ARG A 1 589 ? 10.403 36.717 -0.132 1.00 94.38 589 ARG A N 1
ATOM 4727 C CA . ARG A 1 589 ? 11.134 35.740 0.696 1.00 94.38 589 ARG A CA 1
ATOM 4728 C C . ARG A 1 589 ? 11.366 34.386 0.021 1.00 94.38 589 ARG A C 1
ATOM 4730 O O . ARG A 1 589 ? 12.281 33.673 0.406 1.00 94.38 589 ARG A O 1
ATOM 4737 N N . GLN A 1 590 ? 10.551 34.025 -0.969 1.00 90.94 590 GLN A N 1
ATOM 4738 C CA . GLN A 1 590 ? 10.693 32.777 -1.725 1.00 90.94 590 GLN A CA 1
ATOM 4739 C C . GLN A 1 590 ? 11.814 32.836 -2.778 1.00 90.94 590 GLN A C 1
ATOM 4741 O O . GLN A 1 590 ? 12.361 31.791 -3.128 1.00 90.94 590 GLN A O 1
ATOM 4746 N N . TYR A 1 591 ? 12.154 34.030 -3.276 1.00 89.94 591 TYR A N 1
ATOM 4747 C CA . TYR A 1 591 ? 13.218 34.226 -4.268 1.00 89.94 591 TYR A CA 1
ATOM 4748 C C . TYR A 1 591 ? 14.531 34.768 -3.678 1.00 89.94 591 TYR A C 1
ATOM 4750 O O . TYR A 1 591 ? 15.606 34.338 -4.086 1.00 89.94 591 TYR A O 1
ATOM 4758 N N . ASN A 1 592 ? 14.469 35.721 -2.741 1.00 88.62 592 ASN A N 1
ATOM 4759 C CA . ASN A 1 592 ? 15.664 36.393 -2.220 1.00 88.62 592 ASN A CA 1
ATOM 4760 C C . ASN A 1 592 ? 16.268 35.655 -1.017 1.00 88.62 592 ASN A C 1
ATOM 4762 O O . ASN A 1 592 ? 15.550 35.074 -0.208 1.00 88.62 592 ASN A O 1
ATOM 4766 N N . GLU A 1 593 ? 17.591 35.744 -0.870 1.00 80.00 593 GLU A N 1
ATOM 4767 C CA . GLU A 1 593 ? 18.344 35.151 0.243 1.00 80.00 593 GLU A CA 1
ATOM 4768 C C . GLU A 1 593 ? 17.921 35.718 1.616 1.00 80.00 593 GLU A C 1
ATOM 4770 O O . GLU A 1 593 ? 17.672 36.918 1.768 1.00 80.00 593 GLU A O 1
ATOM 4775 N N . GLU A 1 594 ? 17.847 34.862 2.634 1.00 81.06 594 GLU A N 1
ATOM 4776 C CA . GLU A 1 594 ? 17.485 35.259 4.000 1.00 81.06 594 GLU A CA 1
ATOM 4777 C C . GLU A 1 594 ? 18.519 36.225 4.610 1.00 81.06 594 GLU A C 1
ATOM 4779 O O . GLU A 1 594 ? 19.725 36.070 4.425 1.00 81.06 594 GLU A O 1
ATOM 4784 N N . GLY A 1 595 ? 18.053 37.265 5.309 1.00 78.94 595 GLY A N 1
ATOM 4785 C CA . GLY A 1 595 ? 18.909 38.338 5.828 1.00 78.94 595 GLY A CA 1
ATOM 4786 C C . GLY A 1 595 ? 19.399 39.347 4.777 1.00 78.94 595 GLY A C 1
ATOM 4787 O O . GLY A 1 595 ? 20.062 40.324 5.131 1.00 78.94 595 GLY A O 1
ATOM 4788 N N . SER A 1 596 ? 19.065 39.174 3.493 1.00 89.69 596 SER A N 1
ATOM 4789 C CA . SER A 1 596 ? 19.289 40.213 2.478 1.00 89.69 596 SER A CA 1
ATOM 4790 C C . SER A 1 596 ? 18.375 41.425 2.730 1.00 89.69 596 SER A C 1
ATOM 4792 O O . SER A 1 596 ? 17.267 41.286 3.252 1.00 89.69 596 SER A O 1
ATOM 4794 N N . ASN A 1 597 ? 18.805 42.633 2.334 1.00 87.88 597 ASN A N 1
ATOM 4795 C CA . ASN A 1 597 ? 18.063 43.872 2.639 1.00 87.88 597 ASN A CA 1
ATOM 4796 C C . ASN A 1 597 ? 16.585 43.816 2.216 1.00 87.88 597 ASN A C 1
ATOM 4798 O O . ASN A 1 597 ? 15.724 44.298 2.942 1.00 87.88 597 ASN A O 1
ATOM 4802 N N . ILE A 1 598 ? 16.298 43.206 1.063 1.00 91.44 598 ILE A N 1
ATOM 4803 C CA . ILE A 1 598 ? 14.946 43.128 0.503 1.00 91.44 598 ILE A CA 1
ATOM 4804 C C . ILE A 1 598 ? 14.077 42.065 1.205 1.00 91.44 598 ILE A C 1
ATOM 4806 O O . ILE A 1 598 ? 12.885 42.285 1.417 1.00 91.44 598 ILE A O 1
ATOM 4810 N N . TYR A 1 599 ? 14.683 40.961 1.660 1.00 94.44 599 TYR A N 1
ATOM 4811 C CA . TYR A 1 599 ? 14.043 39.967 2.530 1.00 94.44 599 TYR A CA 1
ATOM 4812 C C . TYR A 1 599 ? 13.640 40.598 3.871 1.00 94.44 599 TYR A C 1
ATOM 4814 O O . TYR A 1 599 ? 12.506 40.435 4.327 1.00 94.44 599 TYR A O 1
ATOM 4822 N N . GLU A 1 600 ? 14.525 41.404 4.467 1.00 91.69 600 GLU A N 1
ATOM 4823 C CA . GLU A 1 600 ? 14.204 42.126 5.699 1.00 91.69 600 GLU A CA 1
ATOM 4824 C C . GLU A 1 600 ? 13.221 43.282 5.491 1.00 91.69 600 GLU A C 1
ATOM 4826 O O . GLU A 1 600 ? 12.380 43.516 6.359 1.00 91.69 600 GLU A O 1
ATOM 4831 N N . ASP A 1 601 ? 13.229 43.953 4.337 1.00 95.38 601 ASP A N 1
ATOM 4832 C CA . ASP A 1 601 ? 12.196 44.935 3.994 1.00 95.38 601 ASP A CA 1
ATOM 4833 C C . ASP A 1 601 ? 10.805 44.290 3.920 1.00 95.38 601 ASP A C 1
ATOM 4835 O O . ASP A 1 601 ? 9.854 44.855 4.460 1.00 95.38 601 ASP A O 1
ATOM 4839 N N . ALA A 1 602 ? 10.675 43.079 3.363 1.00 97.06 602 ALA A N 1
ATOM 4840 C CA . ALA A 1 602 ? 9.422 42.319 3.414 1.00 97.06 602 ALA A CA 1
ATOM 4841 C C . ALA A 1 602 ? 8.996 42.023 4.868 1.00 97.06 602 ALA A C 1
ATOM 4843 O O . ALA A 1 602 ? 7.828 42.195 5.225 1.00 97.06 602 ALA A O 1
ATOM 4844 N N . ASN A 1 603 ? 9.942 41.663 5.743 1.00 94.31 603 ASN A N 1
ATOM 4845 C CA . ASN A 1 603 ? 9.680 41.444 7.171 1.00 94.31 603 ASN A CA 1
ATOM 4846 C C . ASN A 1 603 ? 9.314 42.738 7.922 1.00 94.31 603 ASN A C 1
ATOM 4848 O O . ASN A 1 603 ? 8.566 42.699 8.901 1.00 94.31 603 ASN A O 1
ATOM 4852 N N . ILE A 1 604 ? 9.851 43.891 7.519 1.00 95.44 604 ILE A N 1
ATOM 4853 C CA . ILE A 1 604 ? 9.523 45.215 8.072 1.00 95.44 604 ILE A CA 1
ATOM 4854 C C . ILE A 1 604 ? 8.126 45.651 7.612 1.00 95.44 604 ILE A C 1
ATOM 4856 O O . ILE A 1 604 ? 7.292 46.008 8.446 1.00 95.44 604 ILE A O 1
ATOM 4860 N N . LEU A 1 605 ? 7.842 45.567 6.312 1.00 97.06 605 LEU A N 1
ATOM 4861 C CA . LEU A 1 605 ? 6.572 45.978 5.714 1.00 97.06 605 LEU A CA 1
ATOM 4862 C C . LEU A 1 605 ? 5.406 45.078 6.135 1.00 97.06 605 LEU A C 1
ATOM 4864 O O . LEU A 1 605 ? 4.316 45.584 6.393 1.00 97.06 605 LEU A O 1
ATOM 4868 N N . GLU A 1 606 ? 5.616 43.771 6.306 1.00 97.31 606 GLU A N 1
ATOM 4869 C CA . GLU A 1 606 ? 4.572 42.891 6.840 1.00 97.31 606 GLU A CA 1
ATOM 4870 C C . GLU A 1 606 ? 4.262 43.193 8.317 1.00 97.31 606 GLU A C 1
ATOM 4872 O O . GLU A 1 606 ? 3.100 43.155 8.731 1.00 97.31 606 GLU A O 1
ATOM 4877 N N . ARG A 1 607 ? 5.265 43.569 9.124 1.00 93.69 607 ARG A N 1
ATOM 4878 C CA . ARG A 1 607 ? 5.023 44.085 10.484 1.00 93.69 607 ARG A CA 1
ATOM 4879 C C . ARG A 1 607 ? 4.254 45.406 10.449 1.00 93.69 607 ARG A C 1
ATOM 4881 O O . ARG A 1 607 ? 3.298 45.549 11.204 1.00 93.69 607 ARG A O 1
ATOM 4888 N N . ALA A 1 608 ? 4.606 46.323 9.547 1.00 94.56 608 ALA A N 1
ATOM 4889 C CA . ALA A 1 608 ? 3.899 47.590 9.356 1.00 94.56 608 ALA A CA 1
ATOM 4890 C C . ALA A 1 608 ? 2.427 47.374 8.937 1.00 94.56 608 ALA A C 1
ATOM 4892 O O . ALA A 1 608 ? 1.524 47.964 9.530 1.00 94.56 608 ALA A O 1
ATOM 4893 N N . LEU A 1 609 ? 2.161 46.466 7.991 1.00 96.75 609 LEU A N 1
ATOM 4894 C CA . LEU A 1 609 ? 0.809 46.062 7.591 1.00 96.75 609 LEU A CA 1
ATOM 4895 C C . LEU A 1 609 ? 0.012 45.509 8.780 1.00 96.75 609 LEU A C 1
ATOM 4897 O O . LEU A 1 609 ? -1.109 45.947 9.035 1.00 96.75 609 LEU A O 1
ATOM 4901 N N . ASN A 1 610 ? 0.588 44.567 9.530 1.00 90.88 610 ASN A N 1
ATOM 4902 C CA . ASN A 1 610 ? -0.078 43.967 10.686 1.00 90.88 610 ASN A CA 1
ATOM 4903 C C . ASN A 1 610 ? -0.304 44.977 11.832 1.00 90.88 610 ASN A C 1
ATOM 4905 O O . ASN A 1 610 ? -1.283 44.842 12.565 1.00 90.88 610 ASN A O 1
ATOM 4909 N N . GLU A 1 611 ? 0.538 46.007 11.968 1.00 91.44 611 GLU A N 1
ATOM 4910 C CA . GLU A 1 611 ? 0.303 47.137 12.876 1.00 91.44 611 GLU A CA 1
ATOM 4911 C C . GLU A 1 611 ? -0.887 47.985 12.402 1.00 91.44 611 GLU A C 1
ATOM 4913 O O . GLU A 1 611 ? -1.830 48.204 13.163 1.00 91.44 611 GLU A O 1
ATOM 4918 N N . LYS A 1 612 ? -0.908 48.375 11.120 1.00 92.19 612 LYS A N 1
ATOM 4919 C CA . LYS A 1 612 ? -1.990 49.170 10.519 1.00 92.19 612 LYS A CA 1
ATOM 4920 C C . LYS A 1 612 ? -3.350 48.477 10.591 1.00 92.19 612 LYS A C 1
ATOM 4922 O O . LYS A 1 612 ? -4.368 49.129 10.813 1.00 92.19 612 LYS A O 1
ATOM 4927 N N . LEU A 1 613 ? -3.385 47.151 10.466 1.00 90.38 613 LEU A N 1
ATOM 4928 C CA . LEU A 1 613 ? -4.620 46.370 10.573 1.00 90.38 613 LEU A CA 1
ATOM 4929 C C . LEU A 1 613 ? -5.260 46.409 11.974 1.00 90.38 613 LEU A C 1
ATOM 4931 O O . LEU A 1 613 ? -6.457 46.140 12.091 1.00 90.38 613 LEU A O 1
ATOM 4935 N N . LYS A 1 614 ? -4.533 46.811 13.028 1.00 88.06 614 LYS A N 1
ATOM 4936 C CA . LYS A 1 614 ? -5.112 47.030 14.368 1.00 88.06 614 LYS A CA 1
ATOM 4937 C C . LYS A 1 614 ? -6.082 48.216 14.417 1.00 88.06 614 LYS A C 1
ATOM 4939 O O . LYS A 1 614 ? -6.974 48.217 15.260 1.00 88.06 614 LYS A O 1
ATOM 4944 N N . GLU A 1 615 ? -5.965 49.184 13.503 1.00 84.44 615 GLU A N 1
ATOM 4945 C CA . GLU A 1 615 ? -6.931 50.289 13.367 1.00 84.44 615 GLU A CA 1
ATOM 4946 C C . GLU A 1 615 ? -8.306 49.823 12.849 1.00 84.44 615 GLU A C 1
ATOM 4948 O O . GLU A 1 615 ? -9.286 50.566 12.931 1.00 84.44 615 GLU A O 1
ATOM 4953 N N . PHE A 1 616 ? -8.404 48.594 12.329 1.00 77.06 616 PHE A N 1
ATOM 4954 C CA . PHE A 1 616 ? -9.616 48.036 11.729 1.00 77.06 616 PHE A CA 1
ATOM 4955 C C . PHE A 1 616 ? -10.128 46.818 12.523 1.00 77.06 616 PHE A C 1
ATOM 4957 O O . PHE A 1 616 ? -10.077 45.686 12.025 1.00 77.06 616 PHE A O 1
ATOM 4964 N N . PRO A 1 617 ? -10.650 47.020 13.753 1.00 57.81 617 PRO A N 1
ATOM 4965 C CA . PRO A 1 617 ? -11.186 45.936 14.569 1.00 57.81 617 PRO A CA 1
ATOM 4966 C C . PRO A 1 617 ? -12.276 45.173 13.805 1.00 57.81 617 PRO A C 1
ATOM 4968 O O . PRO A 1 617 ? -13.220 45.763 13.277 1.00 57.81 617 PRO A O 1
ATOM 4971 N N . GLY A 1 618 ? -12.105 43.853 13.727 1.00 61.69 618 GLY A N 1
ATOM 4972 C CA . GLY A 1 618 ? -12.900 42.948 12.892 1.00 61.69 618 GLY A CA 1
ATOM 4973 C C . GLY A 1 618 ? -12.065 42.179 11.863 1.00 61.69 618 GLY A C 1
ATOM 4974 O O . GLY A 1 618 ? -12.359 41.015 11.625 1.00 61.69 618 GLY A O 1
ATOM 4975 N N . LEU A 1 619 ? -10.988 42.774 11.328 1.00 51.38 619 LEU A N 1
ATOM 4976 C CA . LEU A 1 619 ? -10.068 42.085 10.402 1.00 51.38 619 LEU A CA 1
ATOM 4977 C C . LEU A 1 619 ? -9.051 41.193 11.137 1.00 51.38 619 LEU A C 1
ATOM 4979 O O . LEU A 1 619 ? -8.548 40.212 10.595 1.00 51.38 619 LEU A O 1
ATOM 4983 N N . THR A 1 620 ? -8.729 41.545 12.383 1.00 44.94 620 THR A N 1
ATOM 4984 C CA . THR A 1 620 ? -7.624 40.977 13.172 1.00 44.94 620 THR A CA 1
ATOM 4985 C C . THR A 1 620 ? -8.067 39.992 14.258 1.00 44.94 620 THR A C 1
ATOM 4987 O O . THR A 1 620 ? -7.422 39.892 15.296 1.00 44.94 620 THR A O 1
ATOM 4990 N N . GLU A 1 621 ? -9.127 39.209 14.029 1.00 36.78 621 GLU A N 1
ATOM 4991 C CA . GLU A 1 621 ? -9.337 37.955 14.772 1.00 36.78 621 GLU A CA 1
ATOM 4992 C C . GLU A 1 621 ? -10.208 36.948 13.999 1.00 36.78 621 GLU A C 1
ATOM 4994 O O . GLU A 1 621 ? -11.347 37.228 13.628 1.00 36.78 621 GLU A O 1
ATOM 4999 N N . GLY A 1 622 ? -9.698 35.727 13.805 1.00 38.69 622 GLY A N 1
ATOM 5000 C CA . GLY A 1 622 ? -10.424 34.658 13.119 1.00 38.69 622 GLY A CA 1
ATOM 5001 C C . GLY A 1 622 ? -11.654 34.177 13.896 1.00 38.69 622 GLY A C 1
ATOM 5002 O O . GLY A 1 622 ? -11.526 33.433 14.865 1.00 38.69 622 GLY A O 1
ATOM 5003 N N . LYS A 1 623 ? -12.849 34.581 13.442 1.00 32.62 623 LYS A N 1
ATOM 5004 C CA . LYS A 1 623 ? -14.170 33.983 13.743 1.00 32.62 623 LYS A CA 1
ATOM 5005 C C . LYS A 1 623 ? -14.402 33.527 15.200 1.00 32.62 623 LYS A C 1
ATOM 5007 O O . LYS A 1 623 ? -15.004 32.479 15.438 1.00 32.62 623 LYS A O 1
ATOM 5012 N N . LYS A 1 624 ? -14.084 34.365 16.195 1.00 28.88 624 LYS A N 1
ATOM 5013 C CA . LYS A 1 624 ? -14.758 34.272 17.505 1.00 28.88 624 LYS A CA 1
ATOM 5014 C C . LYS A 1 624 ? -16.192 34.795 17.373 1.00 28.88 624 LYS A C 1
ATOM 5016 O O . LYS A 1 624 ? -16.485 35.937 17.710 1.00 28.88 624 LYS A O 1
ATOM 5021 N N . SER A 1 625 ? -17.103 33.952 16.890 1.00 34.56 625 SER A N 1
ATOM 5022 C CA . SER A 1 625 ? -18.540 34.241 16.857 1.00 34.56 625 SER A CA 1
ATOM 5023 C C . SER A 1 625 ? -19.088 34.360 18.288 1.00 34.56 625 SER A C 1
ATOM 5025 O O . SER A 1 625 ? -19.500 33.369 18.895 1.00 34.56 625 SER A O 1
ATOM 5027 N N . GLN A 1 626 ? -19.067 35.575 18.846 1.00 31.52 626 GLN A N 1
ATOM 5028 C CA . GLN A 1 626 ? -19.526 35.890 20.205 1.00 31.52 626 GLN A CA 1
ATOM 5029 C C . GLN A 1 626 ? -21.059 35.900 20.314 1.00 31.52 626 GLN A C 1
ATOM 5031 O O . GLN A 1 626 ? -21.678 36.901 20.679 1.00 31.52 626 GLN A O 1
ATOM 5036 N N . GLN A 1 627 ? -21.682 34.749 20.065 1.00 33.38 627 GLN A N 1
ATOM 5037 C CA . GLN A 1 627 ? -23.020 34.479 20.574 1.00 33.38 627 GLN A CA 1
ATOM 5038 C C . GLN A 1 627 ? -22.904 34.371 22.105 1.00 33.38 627 GLN A C 1
ATOM 5040 O O . GLN A 1 627 ? -22.238 33.476 22.631 1.00 33.38 627 GLN A O 1
ATOM 5045 N N . LYS A 1 628 ? -23.457 35.354 22.824 1.00 26.50 628 LYS A N 1
ATOM 5046 C CA . LYS A 1 628 ? -23.222 35.567 24.263 1.00 26.50 628 LYS A CA 1
ATOM 5047 C C . LYS A 1 628 ? -23.964 34.548 25.144 1.00 26.50 628 LYS A C 1
ATOM 5049 O O . LYS A 1 628 ? -24.935 34.901 25.801 1.00 26.50 628 LYS A O 1
ATOM 5054 N N . TYR A 1 629 ? -23.464 33.314 25.216 1.00 32.34 629 TYR A N 1
ATOM 5055 C CA . TYR A 1 629 ? -23.868 32.337 26.235 1.00 32.34 629 TYR A CA 1
ATOM 5056 C C . TYR A 1 629 ? -22.655 31.702 26.927 1.00 32.34 629 TYR A C 1
ATOM 5058 O O . TYR A 1 629 ? -21.817 31.040 26.313 1.00 32.34 629 TYR A O 1
ATOM 5066 N N . SER A 1 630 ? -22.558 31.923 28.237 1.00 28.53 630 SER A N 1
ATOM 5067 C CA . SER A 1 630 ? -21.391 31.587 29.056 1.00 28.53 630 SER A CA 1
ATOM 5068 C C . SER A 1 630 ? -21.295 30.089 29.370 1.00 28.53 630 SER A C 1
ATOM 5070 O O . SER A 1 630 ? -21.983 29.597 30.260 1.00 28.53 630 SER A O 1
ATOM 5072 N N . LYS A 1 631 ? -20.382 29.359 28.712 1.00 32.97 631 LYS A N 1
ATOM 5073 C CA . LYS A 1 631 ? -19.946 28.011 29.142 1.00 32.97 631 LYS A CA 1
ATOM 5074 C C . LYS A 1 631 ? -18.415 27.895 29.120 1.00 32.97 631 LYS A C 1
ATOM 5076 O O . LYS A 1 631 ? -17.796 27.743 28.071 1.00 32.97 631 LYS A O 1
ATOM 5081 N N . VAL A 1 632 ? -17.806 27.942 30.309 1.00 38.16 632 VAL A N 1
ATOM 5082 C CA . VAL A 1 632 ? -16.343 28.041 30.538 1.00 38.16 632 VAL A CA 1
ATOM 5083 C C . VAL A 1 632 ? -15.549 26.807 30.053 1.00 38.16 632 VAL A C 1
ATOM 5085 O O . VAL A 1 632 ? -14.357 26.901 29.771 1.00 38.16 632 VAL A O 1
ATOM 5088 N N . GLY A 1 633 ? -16.202 25.655 29.871 1.00 42.44 633 GLY A N 1
ATOM 5089 C CA . GLY A 1 633 ? -15.549 24.359 29.632 1.00 42.44 633 GLY A CA 1
ATOM 5090 C C . GLY A 1 633 ? -14.871 24.116 28.270 1.00 42.44 633 GLY A C 1
ATOM 5091 O O . GLY A 1 633 ? -14.350 23.019 28.072 1.00 42.44 633 GLY A O 1
ATOM 5092 N N . ARG A 1 634 ? -14.867 25.062 27.314 1.00 40.19 634 ARG A N 1
ATOM 5093 C CA . ARG A 1 634 ? -14.219 24.844 25.996 1.00 40.19 634 ARG A CA 1
ATOM 5094 C C . ARG A 1 634 ? -12.695 25.033 26.009 1.00 40.19 634 ARG A C 1
ATOM 5096 O O . ARG A 1 634 ? -12.007 24.177 25.465 1.00 40.19 634 ARG A O 1
ATOM 5103 N N . LYS A 1 635 ? -12.159 26.080 26.660 1.00 43.09 635 LYS A N 1
ATOM 5104 C CA . LYS A 1 635 ? -10.709 26.401 26.624 1.00 43.09 635 LYS A CA 1
ATOM 5105 C C . LYS A 1 635 ? -9.815 25.234 27.069 1.00 43.09 635 LYS A C 1
ATOM 5107 O O . LYS A 1 635 ? -8.792 24.979 26.445 1.00 43.09 635 LYS A O 1
ATOM 5112 N N . LEU A 1 636 ? -10.227 24.510 28.113 1.00 51.03 636 LEU A N 1
ATOM 5113 C CA . LEU A 1 636 ? -9.463 23.386 28.663 1.00 51.03 636 LEU A CA 1
ATOM 5114 C C . LEU A 1 636 ? -9.341 22.210 27.677 1.00 51.03 636 LEU A C 1
ATOM 5116 O O . LEU A 1 636 ? -8.316 21.539 27.660 1.00 51.03 636 LEU A O 1
ATOM 5120 N N . LYS A 1 637 ? -10.354 21.970 26.828 1.00 54.66 637 LYS A N 1
ATOM 5121 C CA . LYS A 1 637 ? -10.318 20.872 25.848 1.00 54.66 637 LYS A CA 1
ATOM 5122 C C . LYS A 1 637 ? -9.299 21.127 24.740 1.00 54.66 637 LYS A C 1
ATOM 5124 O O . LYS A 1 637 ? -8.551 20.216 24.412 1.00 54.66 637 LYS A O 1
ATOM 5129 N N . THR A 1 638 ? -9.246 22.350 24.208 1.00 62.19 638 THR A N 1
ATOM 5130 C CA . THR A 1 638 ? -8.254 22.731 23.191 1.00 62.19 638 THR A CA 1
ATOM 5131 C C . THR A 1 638 ? -6.837 22.604 23.747 1.00 62.19 638 THR A C 1
ATOM 5133 O O . THR A 1 638 ? -6.018 21.929 23.140 1.00 62.19 638 THR A O 1
ATOM 5136 N N . ALA A 1 639 ? -6.577 23.144 24.946 1.00 72.31 639 ALA A N 1
ATOM 5137 C CA . ALA A 1 639 ? -5.259 23.069 25.580 1.00 72.31 639 ALA A CA 1
ATOM 5138 C C . ALA A 1 639 ? -4.753 21.622 25.755 1.00 72.31 639 ALA A C 1
ATOM 5140 O O . ALA A 1 639 ? -3.602 21.341 25.444 1.00 72.31 639 ALA A O 1
ATOM 5141 N N . VAL A 1 640 ? -5.616 20.689 26.181 1.00 75.50 640 VAL A N 1
ATOM 5142 C CA . VAL A 1 640 ? -5.247 19.268 26.352 1.00 75.50 640 VAL A CA 1
ATOM 5143 C C . VAL A 1 640 ? -4.945 18.564 25.020 1.00 75.50 640 VAL A C 1
ATOM 5145 O O . VAL A 1 640 ? -4.136 17.641 25.003 1.00 75.50 640 VAL A O 1
ATOM 5148 N N . ILE A 1 641 ? -5.561 18.979 23.907 1.00 81.31 641 ILE A N 1
ATOM 5149 C CA . ILE A 1 641 ? -5.224 18.448 22.574 1.00 81.31 641 ILE A CA 1
ATOM 5150 C C . ILE A 1 641 ? -3.877 19.020 22.118 1.00 81.31 641 ILE A C 1
ATOM 5152 O O . ILE A 1 641 ? -2.987 18.256 21.755 1.00 81.31 641 ILE A O 1
ATOM 5156 N N . THR A 1 642 ? -3.691 20.340 22.218 1.00 85.31 642 THR A N 1
ATOM 5157 C CA . THR A 1 642 ? -2.433 21.019 21.868 1.00 85.31 642 THR A CA 1
ATOM 5158 C C . THR A 1 642 ? -1.235 20.454 22.638 1.00 85.31 642 THR A C 1
ATOM 5160 O O . THR A 1 642 ? -0.197 20.210 22.032 1.00 85.31 642 THR A O 1
ATOM 5163 N N . GLU A 1 643 ? -1.384 20.167 23.934 1.00 88.12 643 GLU A N 1
ATOM 5164 C CA . GLU A 1 643 ? -0.333 19.548 24.757 1.00 88.12 643 GLU A CA 1
ATOM 5165 C C . GLU A 1 643 ? 0.100 18.175 24.215 1.00 88.12 643 GLU A C 1
ATOM 5167 O O . GLU A 1 643 ? 1.291 17.898 24.109 1.00 88.12 643 GLU A O 1
ATOM 5172 N N . ARG A 1 644 ? -0.848 17.322 23.796 1.00 89.44 644 ARG A N 1
ATOM 5173 C CA . ARG A 1 644 ? -0.529 16.002 23.218 1.00 89.44 644 ARG A CA 1
ATOM 5174 C C . ARG A 1 644 ? 0.136 16.098 21.850 1.00 89.44 644 ARG A C 1
ATOM 5176 O O . ARG A 1 644 ? 0.988 15.272 21.541 1.00 89.44 644 ARG A O 1
ATOM 5183 N N . LEU A 1 645 ? -0.243 17.085 21.039 1.00 94.00 645 LEU A N 1
ATOM 5184 C CA . LEU A 1 645 ? 0.401 17.344 19.750 1.00 94.00 645 LEU A CA 1
ATOM 5185 C C . LEU A 1 645 ? 1.866 17.776 19.950 1.00 94.00 645 LEU A C 1
ATOM 5187 O O . LEU A 1 645 ? 2.753 17.273 19.263 1.00 94.00 645 LEU A O 1
ATOM 5191 N N . TRP A 1 646 ? 2.145 18.623 20.948 1.00 94.12 646 TRP A N 1
ATOM 5192 C CA . TRP A 1 646 ? 3.519 18.949 21.349 1.00 94.12 646 TRP A CA 1
ATOM 5193 C C . TRP A 1 646 ? 4.266 17.753 21.938 1.00 94.12 646 TRP A C 1
ATOM 5195 O O . TRP A 1 646 ? 5.411 17.520 21.563 1.00 94.12 646 TRP A O 1
ATOM 5205 N N . GLN A 1 647 ? 3.622 16.945 22.785 1.00 94.56 647 GLN A N 1
ATOM 5206 C CA . GLN A 1 647 ? 4.213 15.715 23.319 1.00 94.56 647 GLN A CA 1
ATOM 5207 C C . GLN A 1 647 ? 4.613 14.743 22.197 1.00 94.56 647 GLN A C 1
ATOM 5209 O O . GLN A 1 647 ? 5.709 14.186 22.239 1.00 94.56 647 GLN A O 1
ATOM 5214 N N . PHE A 1 648 ? 3.762 14.560 21.182 1.00 95.88 648 PHE A N 1
ATOM 5215 C CA . PHE A 1 648 ? 4.066 13.754 19.996 1.00 95.88 648 PHE A CA 1
ATOM 5216 C C . PHE A 1 648 ? 5.295 14.308 19.263 1.00 95.88 648 PHE A C 1
ATOM 5218 O O . PHE A 1 648 ? 6.271 13.585 19.063 1.00 95.88 648 PHE A O 1
ATOM 5225 N N . TYR A 1 649 ? 5.267 15.601 18.914 1.00 97.81 649 TYR A N 1
ATOM 5226 C CA . TYR A 1 649 ? 6.340 16.273 18.179 1.00 97.81 649 TYR A CA 1
ATOM 5227 C C . TYR A 1 649 ? 7.692 16.185 18.904 1.00 97.81 649 TYR A C 1
ATOM 5229 O O . TYR A 1 649 ? 8.682 15.748 18.316 1.00 97.81 649 TYR A O 1
ATOM 5237 N N . GLU A 1 650 ? 7.735 16.533 20.193 1.00 97.12 650 GLU A N 1
ATOM 5238 C CA . GLU A 1 650 ? 8.968 16.507 20.984 1.00 97.12 650 GLU A CA 1
ATOM 5239 C C . GLU A 1 650 ? 9.482 15.076 21.219 1.00 97.12 650 GLU A C 1
ATOM 5241 O O . GLU A 1 650 ? 10.692 14.864 21.244 1.00 97.12 650 GLU A O 1
ATOM 5246 N N . THR A 1 651 ? 8.604 14.067 21.308 1.00 96.88 651 THR A N 1
ATOM 5247 C CA . THR A 1 651 ? 9.046 12.666 21.468 1.00 96.88 651 THR A CA 1
ATOM 5248 C C . THR A 1 651 ? 9.696 12.113 20.195 1.00 96.88 651 THR A C 1
ATOM 5250 O O . THR A 1 651 ? 10.666 11.366 20.295 1.00 96.88 651 THR A O 1
ATOM 5253 N N . VAL A 1 652 ? 9.226 12.503 19.000 1.00 97.06 652 VAL A N 1
ATOM 5254 C CA . VAL A 1 652 ? 9.912 12.171 17.733 1.00 97.06 652 VAL A CA 1
ATOM 5255 C C . VAL A 1 652 ? 11.216 12.967 17.598 1.00 97.06 652 VAL A C 1
ATOM 5257 O O . VAL A 1 652 ? 12.244 12.415 17.207 1.00 97.06 652 VAL A O 1
ATOM 5260 N N . LYS A 1 653 ? 11.201 14.255 17.964 1.00 95.44 653 LYS A N 1
ATOM 5261 C CA . LYS A 1 653 ? 12.359 15.158 17.888 1.00 95.44 653 LYS A CA 1
ATOM 5262 C C . LYS A 1 653 ? 13.518 14.746 18.793 1.00 95.44 653 LYS A C 1
ATOM 5264 O O . LYS A 1 653 ? 14.663 14.804 18.358 1.00 95.44 653 LYS A O 1
ATOM 5269 N N . GLU A 1 654 ? 13.247 14.325 20.022 1.00 94.19 654 GLU A N 1
ATOM 5270 C CA . GLU A 1 654 ? 14.287 13.961 20.993 1.00 94.19 654 GLU A CA 1
ATOM 5271 C C . GLU A 1 654 ? 14.686 12.475 20.951 1.00 94.19 654 GLU A C 1
ATOM 5273 O O . GLU A 1 654 ? 15.510 12.036 21.756 1.00 94.19 654 GLU A O 1
ATOM 5278 N N . TYR A 1 655 ? 14.142 11.691 20.012 1.00 95.31 655 TYR A N 1
ATOM 5279 C CA . TYR A 1 655 ? 14.439 10.264 19.905 1.00 95.31 655 TYR A CA 1
ATOM 5280 C C . TYR A 1 655 ? 15.909 9.990 19.545 1.00 95.31 655 TYR A C 1
ATOM 5282 O O . TYR A 1 655 ? 16.435 10.484 18.542 1.00 95.31 655 TYR A O 1
ATOM 5290 N N . GLN A 1 656 ? 16.554 9.145 20.354 1.00 92.38 656 GLN A N 1
ATOM 5291 C CA . GLN A 1 656 ? 17.945 8.714 20.203 1.00 92.38 656 GLN A CA 1
ATOM 5292 C C . GLN A 1 656 ? 18.028 7.197 20.017 1.00 92.38 656 GLN A C 1
ATOM 5294 O O . GLN A 1 656 ? 17.222 6.445 20.567 1.00 92.38 656 GLN A O 1
ATOM 5299 N N . GLU A 1 657 ? 19.022 6.739 19.255 1.00 81.44 657 GLU A N 1
ATOM 5300 C CA . GLU A 1 657 ? 19.207 5.313 18.964 1.00 81.44 657 GLU A CA 1
ATOM 5301 C C . GLU A 1 657 ? 19.466 4.475 20.247 1.00 81.44 657 GLU A C 1
ATOM 5303 O O . GLU A 1 657 ? 20.295 4.865 21.073 1.00 81.44 657 GLU A O 1
ATOM 5308 N N . PRO A 1 658 ? 18.843 3.290 20.436 1.00 77.88 658 PRO A N 1
ATOM 5309 C CA . PRO A 1 658 ? 18.909 2.556 21.713 1.00 77.88 658 PRO A CA 1
ATOM 5310 C C . PRO A 1 658 ? 20.304 2.121 22.199 1.00 77.88 658 PRO A C 1
ATOM 5312 O O . PRO A 1 658 ? 20.462 1.782 23.371 1.00 77.88 658 PRO A O 1
ATOM 5315 N N . LYS A 1 659 ? 21.308 2.089 21.312 1.00 75.31 659 LYS A N 1
ATOM 5316 C CA . LYS A 1 659 ? 22.707 1.735 21.625 1.00 75.31 659 LYS A CA 1
ATOM 5317 C C . LYS A 1 659 ? 23.648 2.953 21.698 1.00 75.31 659 LYS A C 1
ATOM 5319 O O . LYS A 1 659 ? 24.840 2.769 21.932 1.00 75.31 659 LYS A O 1
ATOM 5324 N N . GLY A 1 660 ? 23.148 4.173 21.489 1.00 72.75 660 GLY A N 1
ATOM 5325 C CA . GLY A 1 660 ? 23.971 5.367 21.294 1.00 72.75 660 GLY A CA 1
ATOM 5326 C C . GLY A 1 660 ? 23.370 6.632 21.904 1.00 72.75 660 GLY A C 1
ATOM 5327 O O . GLY A 1 660 ? 22.721 6.590 22.948 1.00 72.75 660 GLY A O 1
ATOM 5328 N N . LYS A 1 661 ? 23.665 7.777 21.280 1.00 81.12 661 LYS A N 1
ATOM 5329 C CA . LYS A 1 661 ? 23.155 9.113 21.667 1.00 81.12 661 LYS A CA 1
ATOM 5330 C C . LYS A 1 661 ? 22.818 10.002 20.468 1.00 81.12 661 LYS A C 1
ATOM 5332 O O . LYS A 1 661 ? 22.482 11.172 20.641 1.00 81.12 661 LYS A O 1
ATOM 5337 N N . ARG A 1 662 ? 22.945 9.478 19.249 1.00 89.81 662 ARG A N 1
ATOM 5338 C CA . ARG A 1 662 ? 22.629 10.206 18.025 1.00 89.81 662 ARG A CA 1
ATOM 5339 C C . ARG A 1 662 ? 21.118 10.407 17.947 1.00 89.81 662 ARG A C 1
ATOM 5341 O O . ARG A 1 662 ? 20.364 9.440 18.050 1.00 89.81 662 ARG A O 1
ATOM 5348 N N . GLN A 1 663 ? 20.688 11.655 17.790 1.00 89.81 663 GLN A N 1
ATOM 5349 C CA . GLN A 1 663 ? 19.290 11.997 17.530 1.00 89.81 663 GLN A CA 1
ATOM 5350 C C . GLN A 1 663 ? 18.990 11.736 16.049 1.00 89.81 663 GLN A C 1
ATOM 5352 O O . GLN A 1 663 ? 19.624 12.332 15.177 1.00 89.81 663 GLN A O 1
ATOM 5357 N N . LEU A 1 664 ? 18.035 10.849 15.758 1.00 92.44 664 LEU A N 1
ATOM 5358 C CA . LEU A 1 664 ? 17.682 10.474 14.377 1.00 92.44 664 LEU A CA 1
ATOM 5359 C C . LEU A 1 664 ? 16.983 11.627 13.634 1.00 92.44 664 LEU A C 1
ATOM 5361 O O . LEU A 1 664 ? 17.097 11.756 12.420 1.00 92.44 664 LEU A O 1
ATOM 5365 N N . SER A 1 665 ? 16.274 12.476 14.377 1.00 94.00 665 SER A N 1
ATOM 5366 C CA . SER A 1 665 ? 15.486 13.613 13.889 1.00 94.00 665 SER A CA 1
ATOM 5367 C C . SER A 1 665 ? 16.293 14.676 13.135 1.00 94.00 665 SER A C 1
ATOM 5369 O O . SER A 1 665 ? 15.751 15.338 12.252 1.00 94.00 665 SER A O 1
ATOM 5371 N N . LEU A 1 666 ? 17.581 14.849 13.463 1.00 92.38 666 LEU A N 1
ATOM 5372 C CA . LEU A 1 666 ? 18.372 16.024 13.074 1.00 92.38 666 LEU A CA 1
ATOM 5373 C C . LEU A 1 666 ? 18.410 16.264 11.560 1.00 92.38 666 LEU A C 1
ATOM 5375 O O . LEU A 1 666 ? 18.287 17.409 11.122 1.00 92.38 666 LEU A O 1
ATOM 5379 N N . ILE A 1 667 ? 18.534 15.199 10.764 1.00 92.50 667 ILE A N 1
ATOM 5380 C CA . ILE A 1 667 ? 18.600 15.284 9.299 1.00 92.50 667 ILE A CA 1
ATOM 5381 C C . ILE A 1 667 ? 17.257 15.668 8.654 1.00 92.50 667 ILE A C 1
ATOM 5383 O O . ILE A 1 667 ? 17.243 16.200 7.549 1.00 92.50 667 ILE A O 1
ATOM 5387 N N . PHE A 1 668 ? 16.140 15.475 9.361 1.00 96.69 668 PHE A N 1
ATOM 5388 C CA . PHE A 1 668 ? 14.789 15.826 8.910 1.00 96.69 668 PHE A CA 1
ATOM 5389 C C . PHE A 1 668 ? 14.335 17.217 9.389 1.00 96.69 668 PHE A C 1
ATOM 5391 O O . PHE A 1 668 ? 13.219 17.639 9.090 1.00 96.69 668 PHE A O 1
ATOM 5398 N N . THR A 1 669 ? 15.186 17.949 10.124 1.00 93.19 669 THR A N 1
ATOM 5399 C CA . THR A 1 669 ? 14.851 19.283 10.660 1.00 93.19 669 THR A CA 1
ATOM 5400 C C . THR A 1 669 ? 14.507 20.279 9.554 1.00 93.19 669 THR A C 1
ATOM 5402 O O . THR A 1 669 ? 13.552 21.040 9.695 1.00 93.19 669 THR A O 1
ATOM 5405 N N . LYS A 1 670 ? 15.277 20.251 8.457 1.00 90.75 670 LYS A N 1
ATOM 5406 C CA . LYS A 1 670 ? 15.169 21.161 7.311 1.00 90.75 670 LYS A CA 1
ATOM 5407 C C . LYS A 1 670 ? 15.206 20.392 5.995 1.00 90.75 670 LYS A C 1
ATOM 5409 O O . LYS A 1 670 ? 15.966 19.433 5.871 1.00 90.75 670 LYS A O 1
ATOM 5414 N N . LEU A 1 671 ? 14.443 20.852 5.006 1.00 91.38 671 LEU A N 1
ATOM 5415 C CA . LEU A 1 671 ? 14.472 20.315 3.646 1.00 91.38 671 LEU A CA 1
ATOM 5416 C C . LEU A 1 671 ? 15.878 20.399 3.004 1.00 91.38 671 LEU A C 1
ATOM 5418 O O . LEU A 1 671 ? 16.636 21.331 3.297 1.00 91.38 671 LEU A O 1
ATOM 5422 N N . PRO A 1 672 ? 16.225 19.476 2.082 1.00 86.62 672 PRO A N 1
ATOM 5423 C CA . PRO A 1 672 ? 17.440 19.573 1.271 1.00 86.62 672 PRO A CA 1
ATOM 5424 C C . PRO A 1 672 ? 17.501 20.890 0.489 1.00 86.62 672 PRO A C 1
ATOM 5426 O O . PRO A 1 672 ? 16.493 21.349 -0.038 1.00 86.62 672 PRO A O 1
ATOM 5429 N N . SER A 1 673 ? 18.682 21.500 0.365 1.00 83.38 673 SER A N 1
ATOM 5430 C CA . SER A 1 673 ? 18.809 22.765 -0.370 1.00 83.38 673 SER A CA 1
ATOM 5431 C C . SER A 1 673 ? 18.433 22.600 -1.846 1.00 83.38 673 SER A C 1
ATOM 5433 O O . SER A 1 673 ? 19.042 21.791 -2.547 1.00 83.38 673 SER A O 1
ATOM 5435 N N . LYS A 1 674 ? 17.511 23.435 -2.352 1.00 78.75 674 LYS A N 1
ATOM 5436 C CA . LYS A 1 674 ? 17.137 23.495 -3.780 1.00 78.75 674 LYS A CA 1
ATOM 5437 C C . LYS A 1 674 ? 18.328 23.722 -4.720 1.00 78.75 674 LYS A C 1
ATOM 5439 O O . LYS A 1 674 ? 18.267 23.302 -5.870 1.00 78.75 674 LYS A O 1
ATOM 5444 N N . SER A 1 675 ? 19.398 24.375 -4.257 1.00 75.62 675 SER A N 1
ATOM 5445 C CA . SER A 1 675 ? 20.603 24.627 -5.062 1.00 75.62 675 SER A CA 1
ATOM 5446 C C . SER A 1 675 ? 21.624 23.482 -5.031 1.00 75.62 675 SER A C 1
ATOM 5448 O O . SER A 1 675 ? 22.411 23.355 -5.967 1.00 75.62 675 SER A O 1
ATOM 5450 N N . GLU A 1 676 ? 21.609 22.628 -4.000 1.00 76.69 676 GLU A N 1
ATOM 5451 C CA . GLU A 1 676 ? 22.472 21.434 -3.911 1.00 76.69 676 GLU A CA 1
ATOM 5452 C C . GLU A 1 676 ? 21.783 20.162 -4.451 1.00 76.69 676 GLU A C 1
ATOM 5454 O O . GLU A 1 676 ? 22.454 19.274 -4.984 1.00 76.69 676 GLU A O 1
ATOM 5459 N N . TYR A 1 677 ? 20.454 20.087 -4.312 1.00 78.69 677 TYR A N 1
ATOM 5460 C CA . TYR A 1 677 ? 19.598 18.934 -4.621 1.00 78.69 677 TYR A CA 1
ATOM 5461 C C . TYR A 1 677 ? 18.292 19.373 -5.323 1.00 78.69 677 TYR A C 1
ATOM 5463 O O . TYR A 1 677 ? 17.202 19.189 -4.773 1.00 78.69 677 TYR A O 1
ATOM 5471 N N . PRO A 1 678 ? 18.349 19.987 -6.521 1.00 80.12 678 PRO A N 1
ATOM 5472 C CA . PRO A 1 678 ? 17.140 20.356 -7.265 1.00 80.12 678 PRO A CA 1
ATOM 5473 C C . PRO A 1 678 ? 16.294 19.125 -7.638 1.00 80.12 678 PRO A C 1
ATOM 5475 O O . PRO A 1 678 ? 15.068 19.175 -7.592 1.00 80.12 678 PRO A O 1
ATOM 5478 N N . ASP A 1 679 ? 16.952 17.995 -7.909 1.00 74.81 679 ASP A N 1
ATOM 5479 C CA . ASP A 1 679 ? 16.361 16.700 -8.253 1.00 74.81 679 ASP A CA 1
ATOM 5480 C C . ASP A 1 679 ? 15.496 16.099 -7.132 1.00 74.81 679 ASP A C 1
ATOM 5482 O O . ASP A 1 679 ? 14.560 15.347 -7.411 1.00 74.81 679 ASP A O 1
ATOM 5486 N N . TYR A 1 680 ? 15.728 16.488 -5.872 1.00 83.88 680 TYR A N 1
ATOM 5487 C CA . TYR A 1 680 ? 14.819 16.169 -4.767 1.00 83.88 680 TYR A CA 1
ATOM 5488 C C . TYR A 1 680 ? 13.399 16.671 -5.045 1.00 83.88 680 TYR A C 1
ATOM 5490 O O . TYR A 1 680 ? 12.438 15.944 -4.814 1.00 83.88 680 TYR A O 1
ATOM 5498 N N . TYR A 1 681 ? 13.258 17.880 -5.591 1.00 85.88 681 TYR A N 1
ATOM 5499 C CA . TYR A 1 681 ? 11.967 18.532 -5.812 1.00 85.88 681 TYR A CA 1
ATOM 5500 C C . TYR A 1 681 ? 11.253 18.044 -7.084 1.00 85.88 681 TYR A C 1
ATOM 5502 O O . TYR A 1 681 ? 10.027 18.100 -7.146 1.00 85.88 681 TYR A O 1
ATOM 5510 N N . ASP A 1 682 ? 11.987 17.481 -8.051 1.00 82.56 682 ASP A N 1
ATOM 5511 C CA . ASP A 1 682 ? 11.402 16.759 -9.193 1.00 82.56 682 ASP A CA 1
ATOM 5512 C C . ASP A 1 682 ? 10.780 15.409 -8.756 1.00 82.56 682 ASP A C 1
ATOM 5514 O O . ASP A 1 682 ? 9.776 14.951 -9.310 1.00 82.56 682 ASP A O 1
ATOM 5518 N N . ILE A 1 683 ? 11.376 14.749 -7.752 1.00 80.50 683 ILE A N 1
ATOM 5519 C CA . ILE A 1 683 ? 10.988 13.407 -7.273 1.00 80.50 683 ILE A CA 1
ATOM 5520 C C . ILE A 1 683 ? 9.960 13.482 -6.130 1.00 80.50 683 ILE A C 1
ATOM 5522 O O . ILE A 1 683 ? 9.016 12.680 -6.066 1.00 80.50 683 ILE A O 1
ATOM 5526 N N . ILE A 1 684 ? 10.128 14.428 -5.208 1.00 85.38 684 ILE A N 1
ATOM 5527 C CA . ILE A 1 684 ? 9.300 14.632 -4.017 1.00 85.38 684 ILE A CA 1
ATOM 5528 C C . ILE A 1 684 ? 8.309 15.770 -4.272 1.00 85.38 684 ILE A C 1
ATOM 5530 O O . ILE A 1 684 ? 8.626 16.947 -4.146 1.00 85.38 684 ILE A O 1
ATOM 5534 N N . ARG A 1 685 ? 7.074 15.384 -4.615 1.00 87.75 685 ARG A N 1
ATOM 5535 C CA . ARG A 1 685 ? 5.982 16.308 -4.969 1.00 87.75 685 ARG A CA 1
ATOM 5536 C C . ARG A 1 685 ? 5.421 17.093 -3.786 1.00 87.75 685 ARG A C 1
ATOM 5538 O O . ARG A 1 685 ? 4.882 18.173 -3.983 1.00 87.75 685 ARG A O 1
ATOM 5545 N N . GLU A 1 686 ? 5.557 16.563 -2.571 1.00 91.19 686 GLU A N 1
ATOM 5546 C CA . GLU A 1 686 ? 5.019 17.171 -1.349 1.00 91.19 686 GLU A CA 1
ATOM 5547 C C . GLU A 1 686 ? 6.126 17.327 -0.284 1.00 91.19 686 GLU A C 1
ATOM 5549 O O . GLU A 1 686 ? 6.128 16.605 0.714 1.00 91.19 686 GLU A O 1
ATOM 5554 N N . PRO A 1 687 ? 7.112 18.232 -0.482 1.00 95.19 687 PRO A N 1
ATOM 5555 C CA . PRO A 1 687 ? 8.201 18.439 0.471 1.00 95.19 687 PRO A CA 1
ATOM 5556 C C . PRO A 1 687 ? 7.716 18.979 1.819 1.00 95.19 687 PRO A C 1
ATOM 5558 O O . PRO A 1 687 ? 7.034 20.007 1.896 1.00 95.19 687 PRO A O 1
ATOM 5561 N N . ILE A 1 688 ? 8.150 18.333 2.897 1.00 96.19 688 ILE A N 1
ATOM 5562 C CA . ILE A 1 688 ? 7.933 18.775 4.273 1.00 96.19 688 ILE A CA 1
ATOM 5563 C C . ILE A 1 688 ? 9.117 18.377 5.165 1.00 96.19 688 ILE A C 1
ATOM 5565 O O . ILE A 1 688 ? 9.760 17.359 4.919 1.00 96.19 688 ILE A O 1
ATOM 5569 N N . ASP A 1 689 ? 9.403 19.202 6.171 1.00 96.81 689 ASP A N 1
ATOM 5570 C CA . ASP A 1 689 ? 10.442 19.031 7.188 1.00 96.81 689 ASP A CA 1
ATOM 5571 C C . ASP A 1 689 ? 9.890 19.333 8.596 1.00 96.81 689 ASP A C 1
ATOM 5573 O O . ASP A 1 689 ? 8.761 19.817 8.754 1.00 96.81 689 ASP A O 1
ATOM 5577 N N . MET A 1 690 ? 10.671 19.044 9.643 1.00 96.81 690 MET A N 1
ATOM 5578 C CA . MET A 1 690 ? 10.203 19.254 11.017 1.00 96.81 690 MET A CA 1
ATOM 5579 C C . MET A 1 690 ? 10.020 20.735 11.372 1.00 96.81 690 MET A C 1
ATOM 5581 O O . MET A 1 690 ? 9.117 21.039 12.151 1.00 96.81 690 MET A O 1
ATOM 5585 N N . ASP A 1 691 ? 10.798 21.660 10.798 1.00 96.00 691 ASP A N 1
ATOM 5586 C CA . ASP A 1 691 ? 10.595 23.101 11.005 1.00 96.00 691 ASP A CA 1
ATOM 5587 C C . ASP A 1 691 ? 9.216 23.556 10.476 1.00 96.00 691 ASP A C 1
ATOM 5589 O O . ASP A 1 691 ? 8.492 24.273 11.180 1.00 96.00 691 ASP A O 1
ATOM 5593 N N . ARG A 1 692 ? 8.776 23.070 9.302 1.00 95.56 692 ARG A N 1
ATOM 5594 C CA . ARG A 1 692 ? 7.424 23.308 8.760 1.00 95.56 692 ARG A CA 1
ATOM 5595 C C . ARG A 1 692 ? 6.337 22.618 9.588 1.00 95.56 692 ARG A C 1
ATOM 5597 O O . ARG A 1 692 ? 5.298 23.231 9.847 1.00 95.56 692 ARG A O 1
ATOM 5604 N N . ILE A 1 693 ? 6.571 21.393 10.070 1.00 97.69 693 ILE A N 1
ATOM 5605 C CA . ILE A 1 693 ? 5.647 20.692 10.984 1.00 97.69 693 ILE A CA 1
ATOM 5606 C C . ILE A 1 693 ? 5.474 21.486 12.287 1.00 97.69 693 ILE A C 1
ATOM 5608 O O . ILE A 1 693 ? 4.345 21.711 12.731 1.00 97.69 693 ILE A O 1
ATOM 5612 N N . ALA A 1 694 ? 6.570 21.981 12.867 1.00 95.62 694 ALA A N 1
ATOM 5613 C CA . ALA A 1 694 ? 6.564 22.816 14.063 1.00 95.62 694 ALA A CA 1
ATOM 5614 C C . ALA A 1 694 ? 5.894 24.175 13.820 1.00 95.62 694 ALA A C 1
ATOM 5616 O O . ALA A 1 694 ? 5.241 24.704 14.719 1.00 95.62 694 ALA A O 1
ATOM 5617 N N . GLN A 1 695 ? 6.028 24.753 12.622 1.00 92.94 695 GLN A N 1
ATOM 5618 C CA . GLN A 1 695 ? 5.324 25.975 12.235 1.00 92.94 695 GLN A CA 1
ATOM 5619 C C . GLN A 1 695 ? 3.806 25.745 12.177 1.00 92.94 695 GLN A C 1
ATOM 5621 O O . GLN A 1 695 ? 3.070 26.481 12.837 1.00 92.94 695 GLN A O 1
ATOM 5626 N N . LYS A 1 696 ? 3.344 24.691 11.483 1.00 96.50 696 LYS A N 1
ATOM 5627 C CA . LYS A 1 696 ? 1.928 24.273 11.468 1.00 96.50 696 LYS A CA 1
ATOM 5628 C C . LYS A 1 696 ? 1.399 24.046 12.889 1.00 96.50 696 LYS A C 1
ATOM 5630 O O . LYS A 1 696 ? 0.319 24.528 13.229 1.00 96.50 696 LYS A O 1
ATOM 5635 N N . LEU A 1 697 ? 2.183 23.396 13.752 1.00 93.88 697 LEU A N 1
ATOM 5636 C CA . LEU A 1 697 ? 1.804 23.129 15.142 1.00 93.88 697 LEU A CA 1
ATOM 5637 C C . LEU A 1 697 ? 1.691 24.413 15.985 1.00 93.88 697 LEU A C 1
ATOM 5639 O O . LEU A 1 697 ? 0.700 24.598 16.689 1.00 93.88 697 LEU A O 1
ATOM 5643 N N . LYS A 1 698 ? 2.646 25.348 15.863 1.00 91.06 698 LYS A N 1
ATOM 5644 C CA . LYS A 1 698 ? 2.590 26.682 16.505 1.00 91.06 698 LYS A CA 1
ATOM 5645 C C . LYS A 1 698 ? 1.399 27.518 16.024 1.00 91.06 698 LYS A C 1
ATOM 5647 O O . LYS A 1 698 ? 0.870 28.316 16.793 1.00 91.06 698 LYS A O 1
ATOM 5652 N N . GLN A 1 699 ? 0.982 27.339 14.771 1.00 91.38 699 GLN A N 1
ATOM 5653 C CA . GLN A 1 699 ? -0.181 28.004 14.175 1.00 91.38 699 GLN A CA 1
ATOM 5654 C C . GLN A 1 699 ? -1.520 27.336 14.538 1.00 91.38 699 GLN A C 1
ATOM 5656 O O . GLN A 1 699 ? -2.570 27.922 14.282 1.00 91.38 699 GLN A O 1
ATOM 5661 N N . GLY A 1 700 ? -1.505 26.143 15.147 1.00 89.25 700 GLY A N 1
ATOM 5662 C CA . GLY A 1 700 ? -2.715 25.375 15.452 1.00 89.25 700 GLY A CA 1
ATOM 5663 C C . GLY A 1 700 ? -3.366 24.735 14.221 1.00 89.25 700 GLY A C 1
ATOM 5664 O O . GLY A 1 700 ? -4.577 24.559 14.207 1.00 89.25 700 GLY A O 1
ATOM 5665 N N . ALA A 1 701 ? -2.581 24.406 13.190 1.00 90.94 701 ALA A N 1
ATOM 5666 C CA . ALA A 1 701 ? -3.052 23.866 11.910 1.00 90.94 701 ALA A CA 1
ATOM 5667 C C . ALA A 1 701 ? -3.248 22.330 11.889 1.00 90.94 701 ALA A C 1
ATOM 5669 O O . ALA A 1 701 ? -3.291 21.737 10.813 1.00 90.94 701 ALA A O 1
ATOM 5670 N N . TYR A 1 702 ? -3.347 21.695 13.062 1.00 93.62 702 TYR A N 1
ATOM 5671 C CA . TYR A 1 702 ? -3.708 20.284 13.234 1.00 93.62 702 TYR A CA 1
ATOM 5672 C C . TYR A 1 702 ? -4.870 20.200 14.228 1.00 93.62 702 TYR A C 1
ATOM 5674 O O . TYR A 1 702 ? -4.732 20.656 15.366 1.00 93.62 702 TYR A O 1
ATOM 5682 N N . ASP A 1 703 ? -5.996 19.615 13.817 1.00 88.56 703 ASP A N 1
ATOM 5683 C CA . ASP A 1 703 ? -7.160 19.413 14.691 1.00 88.56 703 ASP A CA 1
ATOM 5684 C C . ASP A 1 703 ? -7.024 18.125 15.527 1.00 88.56 703 ASP A C 1
ATOM 5686 O O . ASP A 1 703 ? -7.557 18.031 16.639 1.00 88.56 703 ASP A O 1
ATOM 5690 N N . THR A 1 704 ? -6.287 17.132 15.015 1.00 88.12 704 THR A N 1
ATOM 5691 C CA . THR A 1 704 ? -6.133 15.793 15.595 1.00 88.12 704 THR A CA 1
ATOM 5692 C C . THR A 1 704 ? -4.675 15.312 15.621 1.00 88.12 704 THR A C 1
ATOM 5694 O O . THR A 1 704 ? -3.795 15.840 14.940 1.00 88.12 704 THR A O 1
ATOM 5697 N N . LEU A 1 705 ? -4.415 14.263 16.414 1.00 88.69 705 LEU A N 1
ATOM 5698 C CA . LEU A 1 705 ? -3.134 13.540 16.405 1.00 88.69 705 LEU A CA 1
ATOM 5699 C C . LEU A 1 705 ? -2.883 12.819 15.074 1.00 88.69 705 LEU A C 1
ATOM 5701 O O . LEU A 1 705 ? -1.731 12.608 14.705 1.00 88.69 705 LEU A O 1
ATOM 5705 N N . ASP A 1 706 ? -3.946 12.440 14.365 1.00 90.19 706 ASP A N 1
ATOM 5706 C CA . ASP A 1 706 ? -3.864 11.756 13.081 1.00 90.19 706 ASP A CA 1
ATOM 5707 C C . ASP A 1 706 ? -3.339 12.687 11.975 1.00 90.19 706 ASP A C 1
ATOM 5709 O O . ASP A 1 706 ? -2.509 12.247 11.183 1.00 90.19 706 ASP A O 1
ATOM 5713 N N . ASP A 1 707 ? -3.719 13.973 11.990 1.00 94.56 707 ASP A N 1
ATOM 5714 C CA . ASP A 1 707 ? -3.213 14.992 11.051 1.00 94.56 707 ASP A CA 1
ATOM 5715 C C . ASP A 1 707 ? -1.707 15.243 11.244 1.00 94.56 707 ASP A C 1
ATOM 5717 O O . ASP A 1 707 ? -0.938 15.273 10.284 1.00 94.56 707 ASP A O 1
ATOM 5721 N N . LEU A 1 708 ? -1.264 15.386 12.501 1.00 96.19 708 LEU A N 1
ATOM 5722 C CA . LEU A 1 708 ? 0.155 15.568 12.831 1.00 96.19 708 LEU A CA 1
ATOM 5723 C C . LEU A 1 708 ? 0.979 14.323 12.472 1.00 96.19 708 LEU A C 1
ATOM 5725 O O . LEU A 1 708 ? 2.091 14.439 11.959 1.00 96.19 708 LEU A O 1
ATOM 5729 N N . ALA A 1 709 ? 0.439 13.130 12.732 1.00 94.00 709 ALA A N 1
ATOM 5730 C CA . ALA A 1 709 ? 1.097 11.882 12.374 1.00 94.00 709 ALA A CA 1
ATOM 5731 C C . ALA A 1 709 ? 1.195 11.693 10.851 1.00 94.00 709 ALA A C 1
ATOM 5733 O O . ALA A 1 709 ? 2.190 11.140 10.393 1.00 94.00 709 ALA A O 1
ATOM 5734 N N . ALA A 1 710 ? 0.216 12.161 10.068 1.00 95.12 710 ALA A N 1
ATOM 5735 C CA . ALA A 1 710 ? 0.256 12.100 8.606 1.00 95.12 710 ALA A CA 1
ATOM 5736 C C . ALA A 1 710 ? 1.401 12.947 8.021 1.00 95.12 710 ALA A C 1
ATOM 5738 O O . ALA A 1 710 ? 2.175 12.440 7.214 1.00 95.12 710 ALA A O 1
ATOM 5739 N N . ASP A 1 711 ? 1.574 14.190 8.484 1.00 97.94 711 ASP A N 1
ATOM 5740 C CA . ASP A 1 711 ? 2.705 15.048 8.096 1.00 97.94 711 ASP A CA 1
ATOM 5741 C C . ASP A 1 711 ? 4.069 14.416 8.458 1.00 97.94 711 ASP A C 1
ATOM 5743 O O . ASP A 1 711 ? 5.009 14.455 7.661 1.00 97.94 711 ASP A O 1
ATOM 5747 N N . PHE A 1 712 ? 4.180 13.796 9.642 1.00 98.06 712 PHE A N 1
ATOM 5748 C CA . PHE A 1 712 ? 5.389 13.073 10.060 1.00 98.06 712 PHE A CA 1
ATOM 5749 C C . PHE A 1 712 ? 5.667 11.831 9.203 1.00 98.06 712 PHE A C 1
ATOM 5751 O O . PHE A 1 712 ? 6.815 11.602 8.823 1.00 98.06 712 PHE A O 1
ATOM 5758 N N . LEU A 1 713 ? 4.641 11.036 8.885 1.00 95.81 713 LEU A N 1
ATOM 5759 C CA . LEU A 1 713 ? 4.776 9.886 7.990 1.00 95.81 713 LEU A CA 1
ATOM 5760 C C . LEU A 1 713 ? 5.224 10.338 6.598 1.00 95.81 713 LEU A C 1
ATOM 5762 O O . LEU A 1 713 ? 6.242 9.847 6.123 1.00 95.81 713 LEU A O 1
ATOM 5766 N N . LEU A 1 714 ? 4.572 11.349 6.015 1.00 96.94 714 LEU A N 1
ATOM 5767 C CA . LEU A 1 714 ? 4.929 11.933 4.718 1.00 96.94 714 LEU A CA 1
ATOM 5768 C C . LEU A 1 714 ? 6.392 12.403 4.667 1.00 96.94 714 LEU A C 1
ATOM 5770 O O . LEU A 1 714 ? 7.108 12.088 3.719 1.00 96.94 714 LEU A O 1
ATOM 5774 N N . MET A 1 715 ? 6.870 13.110 5.696 1.00 97.38 715 MET A N 1
ATOM 5775 C CA . MET A 1 715 ? 8.272 13.543 5.805 1.00 97.38 715 MET A CA 1
ATOM 5776 C C . MET A 1 715 ? 9.256 12.364 5.700 1.00 97.38 715 MET A C 1
ATOM 5778 O O . MET A 1 715 ? 10.263 12.437 4.992 1.00 97.38 715 MET A O 1
ATOM 5782 N N . LEU A 1 716 ? 8.955 11.264 6.389 1.00 97.31 716 LEU A N 1
ATOM 5783 C CA . LEU A 1 716 ? 9.824 10.091 6.481 1.00 97.31 716 LEU A CA 1
ATOM 5784 C C . LEU A 1 716 ? 9.651 9.135 5.285 1.00 97.31 716 LEU A C 1
ATOM 5786 O O . LEU A 1 716 ? 10.611 8.495 4.859 1.00 97.31 716 LEU A O 1
ATOM 5790 N N . GLU A 1 717 ? 8.460 9.077 4.687 1.00 94.00 717 GLU A N 1
ATOM 5791 C CA . GLU A 1 717 ? 8.191 8.394 3.416 1.00 94.00 717 GLU A CA 1
ATOM 5792 C C . GLU A 1 717 ? 8.913 9.093 2.264 1.00 94.00 717 GLU A C 1
ATOM 5794 O O . GLU A 1 717 ? 9.553 8.429 1.454 1.00 94.00 717 GLU A O 1
ATOM 5799 N N . ASN A 1 718 ? 8.913 10.429 2.233 1.00 94.06 718 ASN A N 1
ATOM 5800 C CA . ASN A 1 718 ? 9.713 11.213 1.292 1.00 94.06 718 ASN A CA 1
ATOM 5801 C C . ASN A 1 718 ? 11.215 10.922 1.444 1.00 94.06 718 ASN A C 1
ATOM 5803 O O . ASN A 1 718 ? 11.920 10.788 0.442 1.00 94.06 718 ASN A O 1
ATOM 5807 N N . ALA A 1 719 ? 11.707 10.771 2.679 1.00 93.38 719 ALA A N 1
ATOM 5808 C CA . ALA A 1 719 ? 13.088 10.367 2.926 1.00 93.38 719 ALA A CA 1
ATOM 5809 C C . ALA A 1 719 ? 13.381 8.946 2.414 1.00 93.38 719 ALA A C 1
ATOM 5811 O O . ALA A 1 719 ? 14.361 8.769 1.690 1.00 93.38 719 ALA A O 1
ATOM 5812 N N . CYS A 1 720 ? 12.520 7.965 2.712 1.00 90.44 720 CYS A N 1
ATOM 5813 C CA . CYS A 1 720 ? 12.636 6.596 2.193 1.00 90.44 720 CYS A CA 1
ATOM 5814 C C . CYS A 1 720 ? 12.503 6.520 0.658 1.00 90.44 720 CYS A C 1
ATOM 5816 O O . CYS A 1 720 ? 13.072 5.639 0.024 1.00 90.44 720 CYS A O 1
ATOM 5818 N N . LYS A 1 721 ? 11.740 7.426 0.040 1.00 87.62 721 LYS A N 1
ATOM 5819 C CA . LYS A 1 721 ? 11.492 7.457 -1.408 1.00 87.62 721 LYS A CA 1
ATOM 5820 C C . LYS A 1 721 ? 12.650 8.061 -2.209 1.00 87.62 721 LYS A C 1
ATOM 5822 O O . LYS A 1 721 ? 12.821 7.702 -3.371 1.00 87.62 721 LYS A O 1
ATOM 5827 N N . TYR A 1 722 ? 13.391 9.005 -1.627 1.00 86.25 722 TYR A N 1
ATOM 5828 C CA . TYR A 1 722 ? 14.478 9.717 -2.310 1.00 86.25 722 TYR A CA 1
ATOM 5829 C C . TYR A 1 722 ? 15.873 9.142 -2.025 1.00 86.25 722 TYR A C 1
ATOM 5831 O O . TYR A 1 722 ? 16.714 9.111 -2.923 1.00 86.25 722 TYR A O 1
ATOM 5839 N N . ASN A 1 723 ? 16.140 8.721 -0.786 1.00 86.56 723 ASN A N 1
ATOM 5840 C CA . ASN A 1 723 ? 17.456 8.211 -0.403 1.00 86.56 723 ASN A CA 1
ATOM 5841 C C . ASN A 1 723 ? 17.596 6.729 -0.773 1.00 86.56 723 ASN A C 1
ATOM 5843 O O . ASN A 1 723 ? 16.637 5.967 -0.671 1.00 86.56 723 ASN A O 1
ATOM 5847 N N . GLU A 1 724 ? 18.807 6.320 -1.157 1.00 77.94 724 GLU A N 1
ATOM 5848 C CA . GLU A 1 724 ? 19.118 4.914 -1.443 1.00 77.94 724 GLU A CA 1
ATOM 5849 C C . GLU A 1 724 ? 18.875 4.048 -0.178 1.00 77.94 724 GLU A C 1
ATOM 5851 O O . GLU A 1 724 ? 19.193 4.501 0.933 1.00 77.94 724 GLU A O 1
ATOM 5856 N N . PRO A 1 725 ? 18.326 2.822 -0.296 1.00 73.94 725 PRO A N 1
ATOM 5857 C CA . PRO A 1 725 ? 17.938 2.005 0.862 1.00 73.94 725 PRO A CA 1
ATOM 5858 C C . PRO A 1 725 ? 19.094 1.593 1.791 1.00 73.94 725 PRO A C 1
ATOM 5860 O O . PRO A 1 725 ? 18.882 1.319 2.976 1.00 73.94 725 PRO A O 1
ATOM 5863 N N . ASP A 1 726 ? 20.327 1.541 1.284 1.00 76.69 726 ASP A N 1
ATOM 5864 C CA . ASP A 1 726 ? 21.530 1.233 2.068 1.00 76.69 726 ASP A CA 1
ATOM 5865 C C . ASP A 1 726 ? 21.913 2.366 3.043 1.00 76.69 726 ASP A C 1
ATOM 5867 O O . ASP A 1 726 ? 22.600 2.128 4.045 1.00 76.69 726 ASP A O 1
ATOM 5871 N N . SER A 1 727 ? 21.441 3.588 2.776 1.00 85.25 727 SER A N 1
ATOM 5872 C CA . SER A 1 727 ? 21.819 4.806 3.488 1.00 85.25 727 SER A CA 1
ATOM 5873 C C . SER A 1 727 ? 21.300 4.872 4.927 1.00 85.25 727 SER A C 1
ATOM 5875 O O . SER A 1 727 ? 20.191 4.444 5.258 1.00 85.25 727 SER A O 1
ATOM 5877 N N . GLN A 1 728 ? 22.081 5.514 5.801 1.00 86.44 728 GLN A N 1
ATOM 5878 C CA . GLN A 1 728 ? 21.677 5.721 7.193 1.00 86.44 728 GLN A CA 1
ATOM 5879 C C . GLN A 1 728 ? 20.421 6.601 7.315 1.00 86.44 728 GLN A C 1
ATOM 5881 O O . GLN A 1 728 ? 19.634 6.389 8.227 1.00 86.44 728 GLN A O 1
ATOM 5886 N N . ILE A 1 729 ? 20.181 7.526 6.376 1.00 89.44 729 ILE A N 1
ATOM 5887 C CA . ILE A 1 729 ? 18.985 8.387 6.370 1.00 89.44 729 ILE A CA 1
ATOM 5888 C C . ILE A 1 729 ? 17.718 7.548 6.144 1.00 89.44 729 ILE A C 1
ATOM 5890 O O . ILE A 1 729 ? 16.721 7.751 6.833 1.00 89.44 729 ILE A O 1
ATOM 5894 N N . TYR A 1 730 ? 17.767 6.569 5.232 1.00 90.38 730 TYR A N 1
ATOM 5895 C CA . TYR A 1 730 ? 16.683 5.603 5.034 1.00 90.38 730 TYR A CA 1
ATOM 5896 C C . TYR A 1 730 ? 16.467 4.766 6.305 1.00 90.38 730 TYR A C 1
ATOM 5898 O O . TYR A 1 730 ? 15.359 4.703 6.834 1.00 90.38 730 TYR A O 1
ATOM 5906 N N . LYS A 1 731 ? 17.545 4.192 6.855 1.00 90.81 731 LYS A N 1
ATOM 5907 C CA . LYS A 1 731 ? 17.508 3.334 8.055 1.00 90.81 731 LYS A CA 1
ATOM 5908 C C . LYS A 1 731 ? 17.014 4.079 9.310 1.00 90.81 731 LYS A C 1
ATOM 5910 O O . LYS A 1 731 ? 16.264 3.501 10.096 1.00 90.81 731 LYS A O 1
ATOM 5915 N N . ASP A 1 732 ? 17.352 5.363 9.460 1.00 93.62 732 ASP A N 1
ATOM 5916 C CA . ASP A 1 732 ? 16.824 6.263 10.497 1.00 93.62 732 ASP A CA 1
ATOM 5917 C C . ASP A 1 732 ? 15.329 6.559 10.280 1.00 93.62 732 ASP A C 1
ATOM 5919 O O . ASP A 1 732 ? 14.541 6.510 11.229 1.00 93.62 732 ASP A O 1
ATOM 5923 N N . ALA A 1 733 ? 14.916 6.829 9.035 1.00 96.50 733 ALA A N 1
ATOM 5924 C CA . ALA A 1 733 ? 13.523 7.118 8.702 1.00 96.50 733 ALA A CA 1
ATOM 5925 C C . ALA A 1 733 ? 12.594 5.931 9.012 1.00 96.50 733 ALA A C 1
ATOM 5927 O O . ALA A 1 733 ? 11.525 6.145 9.581 1.00 96.50 733 ALA A O 1
ATOM 5928 N N . LEU A 1 734 ? 13.020 4.688 8.747 1.00 93.38 734 LEU A N 1
ATOM 5929 C CA . LEU A 1 734 ? 12.280 3.472 9.127 1.00 93.38 734 LEU A CA 1
ATOM 5930 C C . LEU A 1 734 ? 11.968 3.401 10.633 1.00 93.38 734 LEU A C 1
ATOM 5932 O O . LEU A 1 734 ? 10.863 3.022 11.033 1.00 93.38 734 LEU A O 1
ATOM 5936 N N . VAL A 1 735 ? 12.947 3.752 11.474 1.00 95.06 735 VAL A N 1
ATOM 5937 C CA . VAL A 1 735 ? 12.817 3.723 12.940 1.00 95.06 735 VAL A CA 1
ATOM 5938 C C . VAL A 1 735 ? 11.899 4.845 13.421 1.00 95.06 735 VAL A C 1
ATOM 5940 O O . VAL A 1 735 ? 11.048 4.619 14.283 1.00 95.06 735 VAL A O 1
ATOM 5943 N N . LEU A 1 736 ? 12.007 6.040 12.831 1.00 97.19 736 LEU A N 1
ATOM 5944 C CA . LEU A 1 736 ? 11.101 7.139 13.155 1.00 97.19 736 LEU A CA 1
ATOM 5945 C C . LEU A 1 736 ? 9.665 6.874 12.677 1.00 97.19 736 LEU A C 1
ATOM 5947 O O . LEU A 1 736 ? 8.747 7.183 13.424 1.00 97.19 736 LEU A O 1
ATOM 5951 N N . GLN A 1 737 ? 9.436 6.229 11.525 1.00 95.69 737 GLN A N 1
ATOM 5952 C CA . GLN A 1 737 ? 8.081 5.846 11.089 1.00 95.69 737 GLN A CA 1
ATOM 5953 C C . GLN A 1 737 ? 7.436 4.865 12.076 1.00 95.69 737 GLN A C 1
ATOM 5955 O O . GLN A 1 737 ? 6.275 5.031 12.455 1.00 95.69 737 GLN A O 1
ATOM 5960 N N . GLN A 1 738 ? 8.201 3.872 12.544 1.00 93.31 738 GLN A N 1
ATOM 5961 C CA . GLN A 1 738 ? 7.750 2.925 13.564 1.00 93.31 738 GLN A CA 1
ATOM 5962 C C . GLN A 1 738 ? 7.360 3.649 14.866 1.00 93.31 738 GLN A C 1
ATOM 5964 O O . GLN A 1 738 ? 6.277 3.415 15.407 1.00 93.31 738 GLN A O 1
ATOM 5969 N N . LEU A 1 739 ? 8.196 4.587 15.326 1.00 95.00 739 LEU A N 1
ATOM 5970 C CA . LEU A 1 739 ? 7.909 5.443 16.479 1.00 95.00 739 LEU A CA 1
ATOM 5971 C C . LEU A 1 739 ? 6.654 6.310 16.262 1.00 95.00 739 LEU A C 1
ATOM 5973 O O . LEU A 1 739 ? 5.823 6.420 17.161 1.00 95.00 739 LEU A O 1
ATOM 5977 N N . THR A 1 740 ? 6.481 6.900 15.076 1.00 96.62 740 THR A N 1
ATOM 5978 C CA . THR A 1 740 ? 5.320 7.727 14.711 1.00 96.62 740 THR A CA 1
ATOM 5979 C C . THR A 1 740 ? 4.012 6.932 14.816 1.00 96.62 740 THR A C 1
ATOM 5981 O O . THR A 1 740 ? 3.057 7.427 15.418 1.00 96.62 740 THR A O 1
ATOM 5984 N N . LEU A 1 741 ? 3.963 5.684 14.327 1.00 92.75 741 LEU A N 1
ATOM 5985 C CA . LEU A 1 741 ? 2.782 4.817 14.487 1.00 92.75 741 LEU A CA 1
ATOM 5986 C C . LEU A 1 741 ? 2.539 4.415 15.955 1.00 92.75 741 LEU A C 1
ATOM 5988 O O . LEU A 1 741 ? 1.391 4.394 16.407 1.00 92.75 741 LEU A O 1
ATOM 5992 N N . GLN A 1 742 ? 3.602 4.161 16.723 1.00 90.69 742 GLN A N 1
ATOM 5993 C CA . GLN A 1 742 ? 3.505 3.823 18.148 1.00 90.69 742 GLN A CA 1
ATOM 5994 C C . GLN A 1 742 ? 2.962 4.983 18.991 1.00 90.69 742 GLN A C 1
ATOM 5996 O O . GLN A 1 742 ? 2.033 4.792 19.779 1.00 90.69 742 GLN A O 1
ATOM 6001 N N . LEU A 1 743 ? 3.473 6.202 18.798 1.00 92.31 743 LEU A N 1
ATOM 6002 C CA . LEU A 1 743 ? 2.984 7.401 19.488 1.00 92.31 743 LEU A CA 1
ATOM 6003 C C . LEU A 1 743 ? 1.535 7.732 19.103 1.00 92.31 743 LEU A C 1
ATOM 6005 O O . LEU A 1 743 ? 0.748 8.135 19.962 1.00 92.31 743 LEU A O 1
ATOM 6009 N N . LYS A 1 744 ? 1.157 7.494 17.838 1.00 89.69 744 LYS A N 1
ATOM 6010 C CA . LYS A 1 744 ? -0.212 7.681 17.330 1.00 89.69 744 LYS A CA 1
ATOM 6011 C C . LYS A 1 744 ? -1.226 6.808 18.074 1.00 89.69 744 LYS A C 1
ATOM 6013 O O . LYS A 1 744 ? -2.309 7.288 18.399 1.00 89.69 744 LYS A O 1
ATOM 6018 N N . GLN A 1 745 ? -0.871 5.565 18.409 1.00 84.00 745 GLN A N 1
ATOM 6019 C CA . GLN A 1 745 ? -1.705 4.716 19.267 1.00 84.00 745 GLN A CA 1
ATOM 6020 C C . GLN A 1 745 ? -1.641 5.133 20.746 1.00 84.00 745 GLN A C 1
ATOM 6022 O O . GLN A 1 745 ? -2.681 5.241 21.395 1.00 84.00 745 GLN A O 1
ATOM 6027 N N . GLN A 1 746 ? -0.446 5.399 21.286 1.00 85.25 746 GLN A N 1
ATOM 6028 C CA . GLN A 1 746 ? -0.243 5.669 22.719 1.00 85.25 746 GLN A CA 1
ATOM 6029 C C . GLN A 1 746 ? -0.906 6.966 23.223 1.00 85.25 746 GLN A C 1
ATOM 6031 O O . GLN A 1 746 ? -1.245 7.045 24.403 1.00 85.25 746 GLN A O 1
ATOM 6036 N N . LEU A 1 747 ? -1.096 7.977 22.364 1.00 85.94 747 LEU A N 1
ATOM 6037 C CA . LEU A 1 747 ? -1.625 9.298 22.752 1.00 85.94 747 LEU A CA 1
ATOM 6038 C C . LEU A 1 747 ? -3.132 9.507 22.465 1.00 85.94 747 LEU A C 1
ATOM 6040 O O . LEU A 1 747 ? -3.683 10.571 22.789 1.00 85.94 747 LEU A O 1
ATOM 6044 N N . ARG A 1 748 ? -3.827 8.503 21.905 1.00 77.06 748 ARG A N 1
ATOM 6045 C CA . ARG A 1 748 ? -5.295 8.518 21.730 1.00 77.06 748 ARG A CA 1
ATOM 6046 C C . ARG A 1 748 ? -6.040 8.477 23.076 1.00 77.06 748 ARG A C 1
ATOM 6048 O O . ARG A 1 748 ? -5.463 8.217 24.130 1.00 77.06 748 ARG A O 1
ATOM 6055 N N . THR A 1 749 ? -7.324 8.838 23.085 1.00 64.81 749 THR A N 1
ATOM 6056 C CA . THR A 1 749 ? -8.086 9.055 24.330 1.00 64.81 749 THR A CA 1
ATOM 6057 C C . THR A 1 749 ? -8.861 7.809 24.747 1.00 64.81 749 THR A C 1
ATOM 6059 O O . THR A 1 749 ? -9.399 7.109 23.905 1.00 64.81 749 THR A O 1
ATOM 6062 N N . GLU A 1 750 ? -9.097 7.612 26.048 1.00 56.38 750 GLU A N 1
ATOM 6063 C CA . GLU A 1 750 ? -10.036 6.585 26.545 1.00 56.38 750 GLU A CA 1
ATOM 6064 C C . GLU A 1 750 ? -11.475 6.708 26.000 1.00 56.38 750 GLU A C 1
ATOM 6066 O O . GLU A 1 750 ? -12.241 5.756 26.091 1.00 56.38 750 GLU A O 1
ATOM 6071 N N . ARG A 1 751 ? -11.884 7.864 25.450 1.00 52.09 751 ARG A N 1
ATOM 6072 C CA . ARG A 1 751 ? -13.181 7.989 24.752 1.00 52.09 751 ARG A CA 1
ATOM 6073 C C . ARG A 1 751 ? -13.178 7.340 23.367 1.00 52.09 751 ARG A C 1
ATOM 6075 O O . ARG A 1 751 ? -14.240 6.973 22.880 1.00 52.09 751 ARG A O 1
ATOM 6082 N N . ASP A 1 752 ? -11.996 7.113 22.816 1.00 55.16 752 ASP A N 1
ATOM 6083 C CA . ASP A 1 752 ? -11.730 6.439 21.551 1.00 55.16 752 ASP A CA 1
ATOM 6084 C C . ASP A 1 752 ? -11.431 4.947 21.849 1.00 55.16 752 ASP A C 1
ATOM 6086 O O . ASP A 1 752 ? -10.504 4.355 21.312 1.00 55.16 752 ASP A O 1
ATOM 6090 N N . SER A 1 753 ? -12.186 4.347 22.789 1.00 60.44 753 SER A N 1
ATOM 6091 C CA . SER A 1 753 ? -11.868 3.082 23.496 1.00 60.44 753 SER A CA 1
ATOM 6092 C C . SER A 1 753 ? -11.784 1.801 22.651 1.00 60.44 753 SER A C 1
ATOM 6094 O O . SER A 1 753 ? -11.554 0.725 23.205 1.00 60.44 753 SER A O 1
ATOM 6096 N N . LEU A 1 754 ? -12.017 1.898 21.345 1.00 68.62 754 LEU A N 1
ATOM 6097 C CA . LEU A 1 754 ? -11.963 0.787 20.401 1.00 68.62 754 LEU A CA 1
ATOM 6098 C C . LEU A 1 754 ? -10.560 0.767 19.772 1.00 68.62 754 LEU A C 1
ATOM 6100 O O . LEU A 1 754 ? -10.183 1.758 19.145 1.00 68.62 754 LEU A O 1
ATOM 6104 N N . PRO A 1 755 ? -9.768 -0.310 19.940 1.00 75.25 755 PRO A N 1
ATOM 6105 C CA . PRO A 1 755 ? -8.460 -0.415 19.307 1.00 75.25 755 PRO A CA 1
ATOM 6106 C C . PRO A 1 755 ? -8.560 -0.290 17.786 1.00 75.25 755 PRO A C 1
ATOM 6108 O O . PRO A 1 755 ? -9.359 -0.970 17.146 1.00 75.25 755 PRO A O 1
ATOM 6111 N N . ASP A 1 756 ? -7.717 0.562 17.210 1.00 85.81 756 ASP A N 1
ATOM 6112 C CA . ASP A 1 756 ? -7.609 0.752 15.765 1.00 85.81 756 ASP A CA 1
ATOM 6113 C C . ASP A 1 756 ? -6.811 -0.412 15.171 1.00 85.81 756 ASP A C 1
ATOM 6115 O O . ASP A 1 756 ? -5.584 -0.378 15.084 1.00 85.81 756 ASP A O 1
ATOM 6119 N N . VAL A 1 757 ? -7.518 -1.502 14.870 1.00 90.69 757 VAL A N 1
ATOM 6120 C CA . VAL A 1 757 ? -6.906 -2.754 14.408 1.00 90.69 757 VAL A CA 1
ATOM 6121 C C . VAL A 1 757 ? -6.165 -2.594 13.076 1.00 90.69 757 VAL A C 1
ATOM 6123 O O . VAL A 1 757 ? -5.042 -3.088 13.007 1.00 90.69 757 VAL A O 1
ATOM 6126 N N . PRO A 1 758 ? -6.675 -1.868 12.057 1.00 90.62 758 PRO A N 1
ATOM 6127 C CA . PRO A 1 758 ? -5.893 -1.566 10.857 1.00 90.62 758 PRO A CA 1
ATOM 6128 C C . PRO A 1 758 ? -4.566 -0.859 11.170 1.00 90.62 758 PRO A C 1
ATOM 6130 O O . PRO A 1 758 ? -3.523 -1.273 10.665 1.00 90.62 758 PRO A O 1
ATOM 6133 N N . LEU A 1 759 ? -4.570 0.145 12.057 1.00 89.50 759 LEU A N 1
ATOM 6134 C CA . LEU A 1 759 ? -3.350 0.841 12.480 1.00 89.50 759 LEU A CA 1
ATOM 6135 C C . LEU A 1 759 ? -2.393 -0.067 13.275 1.00 89.50 759 LEU A C 1
ATOM 6137 O O . LEU A 1 759 ? -1.182 0.002 13.077 1.00 89.50 759 LEU A O 1
ATOM 6141 N N . ALA A 1 760 ? -2.916 -0.931 14.149 1.00 90.44 760 ALA A N 1
ATOM 6142 C CA . ALA A 1 760 ? -2.112 -1.877 14.925 1.00 90.44 760 ALA A CA 1
ATOM 6143 C C . ALA A 1 760 ? -1.481 -2.975 14.047 1.00 90.44 760 ALA A C 1
ATOM 6145 O O . ALA A 1 760 ? -0.346 -3.388 14.283 1.00 90.44 760 ALA A O 1
ATOM 6146 N N . VAL A 1 761 ? -2.188 -3.415 13.002 1.00 93.25 761 VAL A N 1
ATOM 6147 C CA . VAL A 1 761 ? -1.676 -4.341 11.980 1.00 93.25 761 VAL A CA 1
ATOM 6148 C C . VAL A 1 761 ? -0.602 -3.660 11.119 1.00 93.25 761 VAL A C 1
ATOM 6150 O O . VAL A 1 761 ? 0.453 -4.251 10.885 1.00 93.25 761 VAL A O 1
ATOM 6153 N N . GLN A 1 762 ? -0.792 -2.392 10.731 1.00 92.00 762 GLN A N 1
ATOM 6154 C CA . GLN A 1 762 ? 0.234 -1.619 10.020 1.00 92.00 762 GLN A CA 1
ATOM 6155 C C . GLN A 1 762 ? 1.495 -1.397 10.881 1.00 92.00 762 GLN A C 1
ATOM 6157 O O . GLN A 1 762 ? 2.610 -1.559 10.386 1.00 92.00 762 GLN A O 1
ATOM 6162 N N . GLU A 1 763 ? 1.346 -1.095 12.178 1.00 92.88 763 GLU A N 1
ATOM 6163 C CA . GLU A 1 763 ? 2.473 -0.966 13.117 1.00 92.88 763 GLU A CA 1
ATOM 6164 C C . GLU A 1 763 ? 3.221 -2.295 13.315 1.00 92.88 763 GLU A C 1
ATOM 6166 O O . GLU A 1 763 ? 4.452 -2.304 13.375 1.00 92.88 763 GLU A O 1
ATOM 6171 N N . LEU A 1 764 ? 2.503 -3.423 13.366 1.00 94.50 764 LEU A N 1
ATOM 6172 C CA . LEU A 1 764 ? 3.093 -4.762 13.433 1.00 94.50 764 LEU A CA 1
ATOM 6173 C C . LEU A 1 764 ? 3.935 -5.065 12.185 1.00 94.50 764 LEU A C 1
ATOM 6175 O O . LEU A 1 764 ? 5.088 -5.480 12.311 1.00 94.50 764 LEU A O 1
ATOM 6179 N N . PHE A 1 765 ? 3.396 -4.833 10.985 1.00 96.88 765 PHE A N 1
ATOM 6180 C CA . PHE A 1 765 ? 4.122 -5.097 9.739 1.00 96.88 765 PHE A CA 1
ATOM 6181 C C . PHE A 1 765 ? 5.306 -4.143 9.542 1.00 96.88 765 PHE A C 1
ATOM 6183 O O . PHE A 1 765 ? 6.369 -4.594 9.123 1.00 96.88 765 PHE A O 1
ATOM 6190 N N . LEU A 1 766 ? 5.187 -2.868 9.931 1.00 94.88 766 LEU A N 1
ATOM 6191 C CA . LEU A 1 766 ? 6.317 -1.933 9.928 1.00 94.88 766 LEU A CA 1
ATOM 6192 C C . LEU A 1 766 ? 7.374 -2.288 10.975 1.00 94.88 766 LEU A C 1
ATOM 6194 O O . LEU A 1 766 ? 8.562 -2.232 10.675 1.00 94.88 766 LEU A O 1
ATOM 6198 N N . THR A 1 767 ? 6.975 -2.737 12.164 1.00 95.69 767 THR A N 1
ATOM 6199 C CA . THR A 1 767 ? 7.909 -3.263 13.170 1.00 95.69 767 THR A CA 1
ATOM 6200 C C . THR A 1 767 ? 8.672 -4.476 12.635 1.00 95.69 767 THR A C 1
ATOM 6202 O O . THR A 1 767 ? 9.892 -4.552 12.796 1.00 95.69 767 THR A O 1
ATOM 6205 N N . LEU A 1 768 ? 7.990 -5.407 11.959 1.00 97.25 768 LEU A N 1
ATOM 6206 C CA . LEU A 1 768 ? 8.639 -6.541 11.299 1.00 97.25 768 LEU A CA 1
ATOM 6207 C C . LEU A 1 768 ? 9.596 -6.062 10.200 1.00 97.25 768 LEU A C 1
ATOM 6209 O O . LEU A 1 768 ? 10.767 -6.430 10.230 1.00 97.25 768 LEU A O 1
ATOM 6213 N N . PHE A 1 769 ? 9.141 -5.200 9.285 1.00 97.25 769 PHE A N 1
ATOM 6214 C CA . PHE A 1 769 ? 9.975 -4.674 8.202 1.00 97.25 769 PHE A CA 1
ATOM 6215 C C . PHE A 1 769 ? 11.240 -3.996 8.739 1.00 97.25 769 PHE A C 1
ATOM 6217 O O . PHE A 1 769 ? 12.346 -4.398 8.394 1.00 97.25 769 PHE A O 1
ATOM 6224 N N . THR A 1 770 ? 11.090 -3.013 9.630 1.00 94.50 770 THR A N 1
ATOM 6225 C CA . THR A 1 770 ? 12.198 -2.219 10.178 1.00 94.50 770 THR A CA 1
ATOM 6226 C C . THR A 1 770 ? 13.190 -3.072 10.968 1.00 94.50 770 THR A C 1
ATOM 6228 O O . THR A 1 770 ? 14.395 -2.854 10.856 1.00 94.50 770 THR A O 1
ATOM 6231 N N . THR A 1 771 ? 12.729 -4.068 11.738 1.00 94.88 771 THR A N 1
ATOM 6232 C CA . THR A 1 771 ? 13.644 -4.937 12.506 1.00 94.88 771 THR A CA 1
ATOM 6233 C C . THR A 1 771 ? 14.425 -5.915 11.630 1.00 94.88 771 THR A C 1
ATOM 6235 O O . THR A 1 771 ? 15.580 -6.185 11.936 1.00 94.88 771 THR A O 1
ATOM 6238 N N . ILE A 1 772 ? 13.845 -6.401 10.529 1.00 95.38 772 ILE A N 1
ATOM 6239 C CA . ILE A 1 772 ? 14.538 -7.257 9.551 1.00 95.38 772 ILE A CA 1
ATOM 6240 C C . ILE A 1 772 ? 15.489 -6.430 8.686 1.00 95.38 772 ILE A C 1
ATOM 6242 O O . ILE A 1 772 ? 16.632 -6.820 8.469 1.00 95.38 772 ILE A O 1
ATOM 6246 N N . TYR A 1 773 ? 15.030 -5.269 8.213 1.00 93.88 773 TYR A N 1
ATOM 6247 C CA . TYR A 1 773 ? 15.812 -4.386 7.355 1.00 93.88 773 TYR A CA 1
ATOM 6248 C C . TYR A 1 773 ? 17.074 -3.867 8.058 1.00 93.88 773 TYR A C 1
ATOM 6250 O O . TYR A 1 773 ? 18.122 -3.745 7.430 1.00 93.88 773 TYR A O 1
ATOM 6258 N N . ASN A 1 774 ? 16.986 -3.629 9.370 1.00 92.44 774 ASN A N 1
ATOM 6259 C CA . ASN A 1 774 ? 18.101 -3.211 10.220 1.00 92.44 774 ASN A CA 1
ATOM 6260 C C . ASN A 1 774 ? 18.735 -4.378 11.018 1.00 92.44 774 ASN A C 1
ATOM 6262 O O . ASN A 1 774 ? 19.415 -4.126 12.016 1.00 92.44 774 ASN A O 1
ATOM 6266 N N . HIS A 1 775 ? 18.520 -5.644 10.628 1.00 95.12 775 HIS A N 1
ATOM 6267 C CA . HIS A 1 775 ? 19.195 -6.794 11.254 1.00 95.12 775 HIS A CA 1
ATOM 6268 C C . HIS A 1 775 ? 20.668 -6.853 10.827 1.00 95.12 775 HIS A C 1
ATOM 6270 O O . HIS A 1 775 ? 20.975 -6.696 9.643 1.00 95.12 775 HIS A O 1
ATOM 6276 N N . GLN A 1 776 ? 21.571 -7.067 11.788 1.00 93.19 776 GLN A N 1
ATOM 6277 C CA . GLN A 1 776 ? 23.019 -6.860 11.645 1.00 93.19 776 GLN A CA 1
ATOM 6278 C C . GLN A 1 776 ? 23.855 -8.030 12.181 1.00 93.19 776 GLN A C 1
ATOM 6280 O O . GLN A 1 776 ? 23.435 -8.726 13.111 1.00 93.19 776 GLN A O 1
ATOM 6285 N N . ASP A 1 777 ? 25.047 -8.212 11.609 1.00 91.94 777 ASP A N 1
ATOM 6286 C CA . ASP A 1 777 ? 26.091 -9.129 12.090 1.00 91.94 777 ASP A CA 1
ATOM 6287 C C . ASP A 1 777 ? 26.920 -8.538 13.258 1.00 91.94 777 ASP A C 1
ATOM 6289 O O . ASP A 1 777 ? 26.570 -7.501 13.833 1.00 91.94 777 ASP A O 1
ATOM 6293 N N . GLU A 1 778 ? 27.992 -9.227 13.674 1.00 90.44 778 GLU A N 1
ATOM 6294 C CA . GLU A 1 778 ? 28.864 -8.772 14.773 1.00 90.44 778 GLU A CA 1
ATOM 6295 C C . GLU A 1 778 ? 29.715 -7.549 14.374 1.00 90.44 778 GLU A C 1
ATOM 6297 O O . GLU A 1 778 ? 30.046 -6.715 15.222 1.00 90.44 778 GLU A O 1
ATOM 6302 N N . GLU A 1 779 ? 30.013 -7.405 13.081 1.00 88.06 779 GLU A N 1
ATOM 6303 C CA . GLU A 1 779 ? 30.692 -6.267 12.461 1.00 88.06 779 GLU A CA 1
ATOM 6304 C C . GLU A 1 779 ? 29.783 -5.034 12.264 1.00 88.06 779 GLU A C 1
ATOM 6306 O O . GLU A 1 779 ? 30.288 -3.915 12.132 1.00 88.06 779 GLU A O 1
ATOM 6311 N N . GLY A 1 780 ? 28.457 -5.211 12.269 1.00 84.81 780 GLY A N 1
ATOM 6312 C CA . GLY A 1 780 ? 27.454 -4.154 12.098 1.00 84.81 780 GLY A CA 1
ATOM 6313 C C . GLY A 1 780 ? 26.989 -3.918 10.653 1.00 84.81 780 GLY A C 1
ATOM 6314 O O . GLY A 1 780 ? 26.290 -2.934 10.394 1.00 84.81 780 GLY A O 1
ATOM 6315 N N . ARG A 1 781 ? 27.341 -4.795 9.705 1.00 90.19 781 ARG A N 1
ATOM 6316 C CA . ARG A 1 781 ? 26.767 -4.830 8.346 1.00 90.19 781 ARG A CA 1
ATOM 6317 C C . ARG A 1 781 ? 25.311 -5.283 8.448 1.00 90.19 781 ARG A C 1
ATOM 6319 O O . ARG A 1 781 ? 25.006 -6.195 9.211 1.00 90.19 781 ARG A O 1
ATOM 6326 N N . CYS A 1 782 ? 24.407 -4.683 7.668 1.00 90.88 782 CYS A N 1
ATOM 6327 C CA . CYS A 1 782 ? 23.030 -5.177 7.608 1.00 90.88 782 CYS A CA 1
ATOM 6328 C C . CYS A 1 782 ? 22.950 -6.336 6.603 1.00 90.88 782 CYS A C 1
ATOM 6330 O O . CYS A 1 782 ? 23.396 -6.195 5.465 1.00 90.88 782 CYS A O 1
ATOM 6332 N N . TYR A 1 783 ? 22.343 -7.465 6.981 1.00 95.31 783 TYR A N 1
ATOM 6333 C CA . TYR A 1 783 ? 22.159 -8.610 6.066 1.00 95.31 783 TYR A CA 1
ATOM 6334 C C . TYR A 1 783 ? 21.304 -8.241 4.835 1.00 95.31 783 TYR A C 1
ATOM 6336 O O . TYR A 1 783 ? 21.438 -8.823 3.759 1.00 95.31 783 TYR A O 1
ATOM 6344 N N . SER A 1 784 ? 20.433 -7.239 4.983 1.00 92.94 784 SER A N 1
ATOM 6345 C CA . SER A 1 784 ? 19.611 -6.651 3.920 1.00 92.94 784 SER A CA 1
ATOM 6346 C C . SER A 1 784 ? 20.431 -6.002 2.798 1.00 92.94 784 SER A C 1
ATOM 6348 O O . SER A 1 784 ? 20.015 -6.075 1.641 1.00 92.94 784 SER A O 1
ATOM 6350 N N . ASP A 1 785 ? 21.608 -5.436 3.099 1.00 88.44 785 ASP A N 1
ATOM 6351 C CA . ASP A 1 785 ? 22.440 -4.705 2.130 1.00 88.44 785 ASP A CA 1
ATOM 6352 C C . ASP A 1 785 ? 22.895 -5.616 0.966 1.00 88.44 785 ASP A C 1
ATOM 6354 O O . ASP A 1 785 ? 23.041 -5.167 -0.172 1.00 88.44 785 ASP A O 1
ATOM 6358 N N . SER A 1 786 ? 23.049 -6.922 1.214 1.00 90.19 786 SER A N 1
ATOM 6359 C CA . SER A 1 786 ? 23.403 -7.928 0.199 1.00 90.19 786 SER A CA 1
ATOM 6360 C C . SER A 1 786 ? 22.315 -8.142 -0.859 1.00 90.19 786 SER A C 1
ATOM 6362 O O . SER A 1 786 ? 22.619 -8.495 -2.001 1.00 90.19 786 SER A O 1
ATOM 6364 N N . LEU A 1 787 ? 21.042 -7.916 -0.516 1.00 90.75 787 LEU A N 1
ATOM 6365 C CA . LEU A 1 787 ? 19.915 -8.112 -1.434 1.00 90.75 787 LEU A CA 1
ATOM 6366 C C . LEU A 1 787 ? 19.871 -7.046 -2.540 1.00 90.75 787 LEU A C 1
ATOM 6368 O O . LEU A 1 787 ? 19.308 -7.298 -3.606 1.00 90.75 787 LEU A O 1
ATOM 6372 N N . ALA A 1 788 ? 20.524 -5.896 -2.339 1.00 83.50 788 ALA A N 1
ATOM 6373 C CA . ALA A 1 788 ? 20.652 -4.842 -3.346 1.00 83.50 788 ALA A CA 1
ATOM 6374 C C . ALA A 1 788 ? 21.522 -5.246 -4.560 1.00 83.50 788 ALA A C 1
ATOM 6376 O O . ALA A 1 788 ? 21.512 -4.560 -5.582 1.00 83.50 788 ALA A O 1
ATOM 6377 N N . GLU A 1 789 ? 22.260 -6.364 -4.493 1.00 80.81 789 GLU A N 1
ATOM 6378 C CA . GLU A 1 789 ? 22.994 -6.911 -5.644 1.00 80.81 789 GLU A CA 1
ATOM 6379 C C . GLU A 1 789 ? 22.127 -7.773 -6.593 1.00 80.81 789 GLU A C 1
ATOM 6381 O O . GLU A 1 789 ? 22.645 -8.275 -7.598 1.00 80.81 789 GLU A O 1
ATOM 6386 N N . LEU A 1 790 ? 20.835 -7.975 -6.298 1.00 84.44 790 LEU A N 1
ATOM 6387 C CA . LEU A 1 790 ? 19.923 -8.783 -7.117 1.00 84.44 790 LEU A CA 1
ATOM 6388 C C . LEU A 1 790 ? 19.442 -8.043 -8.388 1.00 84.44 790 LEU A C 1
ATOM 6390 O O . LEU A 1 790 ? 19.262 -6.825 -8.369 1.00 84.44 790 LEU A O 1
ATOM 6394 N N . PRO A 1 791 ? 19.162 -8.755 -9.501 1.00 80.19 791 PRO A N 1
ATOM 6395 C CA . PRO A 1 791 ? 18.536 -8.159 -10.686 1.00 80.19 791 PRO A CA 1
ATOM 6396 C C . PRO A 1 791 ? 17.148 -7.565 -10.388 1.00 80.19 791 PRO A C 1
ATOM 6398 O O . PRO A 1 791 ? 16.375 -8.160 -9.637 1.00 80.19 791 PRO A O 1
ATOM 6401 N N . GLU A 1 792 ? 16.778 -6.455 -11.037 1.00 74.56 792 GLU A N 1
ATOM 6402 C CA . GLU A 1 792 ? 15.455 -5.825 -10.842 1.00 74.56 792 GLU A CA 1
ATOM 6403 C C . GLU A 1 792 ? 14.297 -6.614 -11.496 1.00 74.56 792 GLU A C 1
ATOM 6405 O O . GLU A 1 792 ? 13.168 -6.566 -11.014 1.00 74.56 792 GLU A O 1
ATOM 6410 N N . TYR A 1 793 ? 14.557 -7.369 -12.566 1.00 78.81 793 TYR A N 1
ATOM 6411 C CA . TYR A 1 793 ? 13.539 -8.116 -13.323 1.00 78.81 793 TYR A CA 1
ATOM 6412 C C . TYR A 1 793 ? 13.840 -9.611 -13.314 1.00 78.81 793 TYR A C 1
ATOM 6414 O O . TYR A 1 793 ? 15.006 -10.008 -13.249 1.00 78.81 793 TYR A O 1
ATOM 6422 N N . ASP A 1 794 ? 12.794 -10.426 -13.426 1.00 74.75 794 ASP A N 1
ATOM 6423 C CA . ASP A 1 794 ? 12.907 -11.873 -13.593 1.00 74.75 794 ASP A CA 1
ATOM 6424 C C . ASP A 1 794 ? 12.860 -12.260 -15.079 1.00 74.75 794 ASP A C 1
ATOM 6426 O O . ASP A 1 794 ? 12.034 -11.771 -15.854 1.00 74.75 794 ASP A O 1
ATOM 6430 N N . GLU A 1 795 ? 13.772 -13.142 -15.496 1.00 64.75 795 GLU A N 1
ATOM 6431 C CA . GLU A 1 795 ? 13.914 -13.562 -16.896 1.00 64.75 795 GLU A CA 1
ATOM 6432 C C . GLU A 1 795 ? 12.963 -14.728 -17.223 1.00 64.75 795 GLU A C 1
ATOM 6434 O O . GLU A 1 795 ? 13.341 -15.898 -17.254 1.00 64.75 795 GLU A O 1
ATOM 6439 N N . ILE A 1 796 ? 11.689 -14.395 -17.454 1.00 57.50 796 ILE A N 1
ATOM 6440 C CA . ILE A 1 796 ? 10.608 -15.353 -17.747 1.00 57.50 796 ILE A CA 1
ATOM 6441 C C . ILE A 1 796 ? 10.554 -15.684 -19.257 1.00 57.50 796 ILE A C 1
ATOM 6443 O O . ILE A 1 796 ? 9.582 -15.385 -19.950 1.00 57.50 796 ILE A O 1
ATOM 6447 N N . GLY A 1 797 ? 11.614 -16.314 -19.776 1.00 61.47 797 GLY A N 1
ATOM 6448 C CA . GLY A 1 797 ? 11.668 -16.854 -21.147 1.00 61.47 797 GLY A CA 1
ATOM 6449 C C . GLY A 1 797 ? 11.402 -15.818 -22.252 1.00 61.47 797 GLY A C 1
ATOM 6450 O O . GLY A 1 797 ? 11.912 -14.703 -22.198 1.00 61.47 797 GLY A O 1
ATOM 6451 N N . GLU A 1 798 ? 10.588 -16.177 -23.253 1.00 56.88 798 GLU A N 1
ATOM 6452 C CA . GLU A 1 798 ? 10.120 -15.255 -24.313 1.00 56.88 798 GLU A CA 1
ATOM 6453 C C . GLU A 1 798 ? 8.946 -14.345 -23.868 1.00 56.88 798 GLU A C 1
ATOM 6455 O O . GLU A 1 798 ? 8.241 -13.771 -24.699 1.00 56.88 798 GLU A O 1
ATOM 6460 N N . GLY A 1 799 ? 8.700 -14.218 -22.559 1.00 54.59 799 GLY A N 1
ATOM 6461 C CA . GLY A 1 799 ? 7.667 -13.350 -21.993 1.00 54.59 799 GLY A CA 1
ATOM 6462 C C . GLY A 1 799 ? 8.098 -11.883 -21.818 1.00 54.59 799 GLY A C 1
ATOM 6463 O O . GLY A 1 799 ? 9.273 -11.538 -21.968 1.00 54.59 799 GLY A O 1
ATOM 6464 N N . PRO A 1 800 ? 7.157 -10.986 -21.463 1.00 58.62 800 PRO A N 1
ATOM 6465 C CA . PRO A 1 800 ? 7.499 -9.646 -20.996 1.00 58.62 800 PRO A CA 1
ATOM 6466 C C . PRO A 1 800 ? 8.297 -9.722 -19.684 1.00 58.62 800 PRO A C 1
ATOM 6468 O O . PRO A 1 800 ? 8.037 -10.575 -18.834 1.00 58.62 800 PRO A O 1
ATOM 6471 N N . LYS A 1 801 ? 9.253 -8.804 -19.494 1.00 61.47 801 LYS A N 1
ATOM 6472 C CA . LYS A 1 801 ? 10.054 -8.730 -18.263 1.00 61.47 801 LYS A CA 1
ATOM 6473 C C . LYS A 1 801 ? 9.196 -8.274 -17.087 1.00 61.47 801 LYS A C 1
ATOM 6475 O O . LYS A 1 801 ? 8.902 -7.090 -16.960 1.00 61.47 801 LYS A O 1
ATOM 6480 N N . VAL A 1 802 ? 8.841 -9.203 -16.207 1.00 69.50 802 VAL A N 1
ATOM 6481 C CA . VAL A 1 802 ? 8.164 -8.889 -14.944 1.00 69.50 802 VAL A CA 1
ATOM 6482 C C . VAL A 1 802 ? 9.201 -8.379 -13.942 1.00 69.50 802 VAL A C 1
ATOM 6484 O O . VAL A 1 802 ? 10.285 -8.954 -13.814 1.00 69.50 802 VAL A O 1
ATOM 6487 N N . ARG A 1 803 ? 8.889 -7.284 -13.242 1.00 76.31 803 ARG A N 1
ATOM 6488 C CA . ARG A 1 803 ? 9.730 -6.772 -12.154 1.00 76.31 803 ARG A CA 1
ATOM 6489 C C . ARG A 1 803 ? 9.715 -7.770 -11.000 1.00 76.31 803 ARG A C 1
ATOM 6491 O O . ARG A 1 803 ? 8.648 -8.158 -10.529 1.00 76.31 803 ARG A O 1
ATOM 6498 N N . GLY A 1 804 ? 10.897 -8.193 -10.571 1.00 81.94 804 GLY A N 1
ATOM 6499 C CA . GLY A 1 804 ? 11.045 -9.121 -9.464 1.00 81.94 804 GLY A CA 1
ATOM 6500 C C . GLY A 1 804 ? 10.705 -8.452 -8.137 1.00 81.94 804 GLY A C 1
ATOM 6501 O O . GLY A 1 804 ? 10.889 -7.245 -7.965 1.00 81.94 804 GLY A O 1
ATOM 6502 N N . ILE A 1 805 ? 10.215 -9.235 -7.180 1.00 89.06 805 ILE A N 1
ATOM 6503 C CA . ILE A 1 805 ? 9.919 -8.721 -5.843 1.00 89.06 805 ILE A CA 1
ATOM 6504 C C . ILE A 1 805 ? 11.214 -8.376 -5.084 1.00 89.06 805 ILE A C 1
ATOM 6506 O O . ILE A 1 805 ? 12.195 -9.123 -5.125 1.00 89.06 805 ILE A O 1
ATOM 6510 N N . SER A 1 806 ? 11.211 -7.218 -4.417 1.00 90.81 806 SER A N 1
ATOM 6511 C CA . SER A 1 806 ? 12.295 -6.704 -3.569 1.00 90.81 806 SER A CA 1
ATOM 6512 C C . SER A 1 806 ? 11.731 -6.156 -2.255 1.00 90.81 806 SER A C 1
ATOM 6514 O O . SER A 1 806 ? 10.545 -5.816 -2.184 1.00 90.81 806 SER A O 1
ATOM 6516 N N . LEU A 1 807 ? 12.576 -6.001 -1.229 1.00 91.31 807 LEU A N 1
ATOM 6517 C CA . LEU A 1 807 ? 12.167 -5.383 0.040 1.00 91.31 807 LEU A CA 1
ATOM 6518 C C . LEU A 1 807 ? 11.618 -3.959 -0.158 1.00 91.31 807 LEU A C 1
ATOM 6520 O O . LEU A 1 807 ? 10.691 -3.559 0.537 1.00 91.31 807 LEU A O 1
ATOM 6524 N N . ASP A 1 808 ? 12.099 -3.218 -1.156 1.00 87.12 808 ASP A N 1
ATOM 6525 C CA . ASP A 1 808 ? 11.617 -1.867 -1.477 1.00 87.12 808 ASP A CA 1
ATOM 6526 C C . ASP A 1 808 ? 10.209 -1.890 -2.084 1.00 87.12 808 ASP A C 1
ATOM 6528 O O . ASP A 1 808 ? 9.402 -0.998 -1.822 1.00 87.12 808 ASP A O 1
ATOM 6532 N N . LEU A 1 809 ? 9.893 -2.904 -2.902 1.00 88.12 809 LEU A N 1
ATOM 6533 C CA . LEU A 1 809 ? 8.530 -3.122 -3.395 1.00 88.12 809 LEU A CA 1
ATOM 6534 C C . LEU A 1 809 ? 7.594 -3.472 -2.233 1.00 88.12 809 LEU A C 1
ATOM 6536 O O . LEU A 1 809 ? 6.497 -2.917 -2.144 1.00 88.12 809 LEU A O 1
ATOM 6540 N N . VAL A 1 810 ? 8.056 -4.322 -1.309 1.00 92.31 810 VAL A N 1
ATOM 6541 C CA . VAL A 1 810 ? 7.313 -4.656 -0.090 1.00 92.31 810 VAL A CA 1
ATOM 6542 C C . VAL A 1 810 ? 7.083 -3.409 0.768 1.00 92.31 810 VAL A C 1
ATOM 6544 O O . VAL A 1 810 ? 5.953 -3.178 1.196 1.00 92.31 810 VAL A O 1
ATOM 6547 N N . LYS A 1 811 ? 8.094 -2.550 0.939 1.00 91.62 811 LYS A N 1
ATOM 6548 C CA . LYS A 1 811 ? 7.979 -1.282 1.670 1.00 91.62 811 LYS A CA 1
ATOM 6549 C C . LYS A 1 811 ? 6.967 -0.329 1.033 1.00 91.62 811 LYS A C 1
ATOM 6551 O O . LYS A 1 811 ? 6.078 0.160 1.720 1.00 91.62 811 LYS A O 1
ATOM 6556 N N . ARG A 1 812 ? 7.018 -0.133 -0.290 1.00 88.44 812 ARG A N 1
ATOM 6557 C CA . ARG A 1 812 ? 6.060 0.736 -1.006 1.00 88.44 812 ARG A CA 1
ATOM 6558 C C . ARG A 1 812 ? 4.624 0.196 -1.010 1.00 88.44 812 ARG A C 1
ATOM 6560 O O . ARG A 1 812 ? 3.695 0.983 -1.181 1.00 88.44 812 ARG A O 1
ATOM 6567 N N . ARG A 1 813 ? 4.416 -1.111 -0.801 1.00 91.88 813 ARG A N 1
ATOM 6568 C CA . ARG A 1 813 ? 3.094 -1.709 -0.516 1.00 91.88 813 ARG A CA 1
ATOM 6569 C C . ARG A 1 813 ? 2.652 -1.471 0.931 1.00 91.88 813 ARG A C 1
ATOM 6571 O O . ARG A 1 813 ? 1.496 -1.125 1.163 1.00 91.88 813 ARG A O 1
ATOM 6578 N N . LEU A 1 814 ? 3.567 -1.615 1.887 1.00 92.81 814 LEU A N 1
ATOM 6579 C CA . LEU A 1 814 ? 3.327 -1.416 3.319 1.00 92.81 814 LEU A CA 1
ATOM 6580 C C . LEU A 1 814 ? 2.953 0.035 3.665 1.00 92.81 814 LEU A C 1
ATOM 6582 O O . LEU A 1 814 ? 1.988 0.256 4.397 1.00 92.81 814 LEU A O 1
ATOM 6586 N N . ASP A 1 815 ? 3.661 1.010 3.096 1.00 88.94 815 ASP A N 1
ATOM 6587 C CA . ASP A 1 815 ? 3.420 2.440 3.344 1.00 88.94 815 ASP A CA 1
ATOM 6588 C C . ASP A 1 815 ? 2.033 2.865 2.835 1.00 88.94 815 ASP A C 1
ATOM 6590 O O . ASP A 1 815 ? 1.274 3.531 3.534 1.00 88.94 815 ASP A O 1
ATOM 6594 N N . LYS A 1 816 ? 1.618 2.332 1.678 1.00 87.25 816 LYS A N 1
ATOM 6595 C CA . LYS A 1 816 ? 0.258 2.488 1.127 1.00 87.25 816 LYS A CA 1
ATOM 6596 C C . LYS A 1 816 ? -0.830 1.717 1.896 1.00 87.25 816 LYS A C 1
ATOM 6598 O O . LYS A 1 816 ? -1.982 1.729 1.467 1.00 87.25 816 LYS A O 1
ATOM 6603 N N . GLY A 1 817 ? -0.490 1.000 2.971 1.00 88.94 817 GLY A N 1
ATOM 6604 C CA . GLY A 1 817 ? -1.433 0.186 3.744 1.00 88.94 817 GLY A CA 1
ATOM 6605 C C . GLY A 1 817 ? -2.019 -1.005 2.972 1.00 88.94 817 GLY A C 1
ATOM 6606 O O . GLY A 1 817 ? -3.134 -1.433 3.263 1.00 88.94 817 GLY A O 1
ATOM 6607 N N . ALA A 1 818 ? -1.309 -1.533 1.965 1.00 91.00 818 ALA A N 1
ATOM 6608 C CA . ALA A 1 818 ? -1.842 -2.583 1.092 1.00 91.00 818 ALA A CA 1
ATOM 6609 C C . ALA A 1 818 ? -2.003 -3.944 1.798 1.00 91.00 818 ALA A C 1
ATOM 6611 O O . ALA A 1 818 ? -2.883 -4.723 1.435 1.00 91.00 818 ALA A O 1
ATOM 6612 N N . TYR A 1 819 ? -1.183 -4.239 2.814 1.00 94.69 819 TYR A N 1
ATOM 6613 C CA . TYR A 1 819 ? -1.286 -5.480 3.584 1.00 94.69 819 TYR A CA 1
ATOM 6614 C C . TYR A 1 819 ? -2.290 -5.344 4.733 1.00 94.69 819 TYR A C 1
ATOM 6616 O O . TYR A 1 819 ? -2.098 -4.542 5.644 1.00 94.69 819 TYR A O 1
ATOM 6624 N N . LYS A 1 820 ? -3.318 -6.199 4.727 1.00 93.31 820 LYS A N 1
ATOM 6625 C CA . LYS A 1 820 ? -4.283 -6.371 5.835 1.00 93.31 820 LYS A CA 1
ATOM 6626 C C . LYS A 1 820 ? -4.131 -7.710 6.568 1.00 93.31 820 LYS A C 1
ATOM 6628 O O . LYS A 1 820 ? -4.794 -7.938 7.577 1.00 93.31 820 LYS A O 1
ATOM 6633 N N . ARG A 1 821 ? -3.294 -8.606 6.035 1.00 94.44 821 ARG A N 1
ATOM 6634 C CA . ARG A 1 821 ? -3.060 -9.963 6.537 1.00 94.44 821 ARG A CA 1
ATOM 6635 C C . ARG A 1 821 ? -1.567 -10.260 6.617 1.00 94.44 821 ARG A C 1
ATOM 6637 O O . ARG A 1 821 ? -0.811 -9.878 5.720 1.00 94.44 821 ARG A O 1
ATOM 6644 N N . LEU A 1 822 ? -1.169 -10.950 7.677 1.00 96.88 822 LEU A N 1
ATOM 6645 C CA . LEU A 1 822 ? 0.186 -11.419 7.917 1.00 96.88 822 LEU A CA 1
ATOM 6646 C C . LEU A 1 822 ? 0.580 -12.510 6.922 1.00 96.88 822 LEU A C 1
ATOM 6648 O O . LEU A 1 822 ? 1.737 -12.534 6.525 1.00 96.88 822 LEU A O 1
ATOM 6652 N N . ASP A 1 823 ? -0.340 -13.378 6.489 1.00 95.38 823 ASP A N 1
ATOM 6653 C CA . ASP A 1 823 ? -0.024 -14.413 5.494 1.00 95.38 823 ASP A CA 1
ATOM 6654 C C . ASP A 1 823 ? 0.374 -13.827 4.130 1.00 95.38 823 ASP A C 1
ATOM 6656 O O . ASP A 1 823 ? 1.402 -14.222 3.581 1.00 95.38 823 ASP A O 1
ATOM 6660 N N . VAL A 1 824 ? -0.339 -12.809 3.642 1.00 94.75 824 VAL A N 1
ATOM 6661 C CA . VAL A 1 824 ? 0.024 -12.072 2.417 1.00 94.75 824 VAL A CA 1
ATOM 6662 C C . VAL A 1 824 ? 1.331 -11.283 2.584 1.00 94.75 824 VAL A C 1
ATOM 6664 O O . VAL A 1 824 ? 2.181 -11.309 1.697 1.00 94.75 824 VAL A O 1
ATOM 6667 N N . TYR A 1 825 ? 1.531 -10.607 3.723 1.00 97.25 825 TYR A N 1
ATOM 6668 C CA . TYR A 1 825 ? 2.785 -9.892 4.004 1.00 97.25 825 TYR A CA 1
ATOM 6669 C C . TYR A 1 825 ? 3.990 -10.850 4.108 1.00 97.25 825 TYR A C 1
ATOM 6671 O O . TYR A 1 825 ? 5.080 -10.554 3.614 1.00 97.25 825 TYR A O 1
ATOM 6679 N N . GLN A 1 826 ? 3.785 -12.025 4.709 1.00 97.56 826 GLN A N 1
ATOM 6680 C CA . GLN A 1 826 ? 4.774 -13.095 4.796 1.00 97.56 826 GLN A CA 1
ATOM 6681 C C . GLN A 1 826 ? 5.080 -13.694 3.420 1.00 97.56 826 GLN A C 1
ATOM 6683 O O . GLN A 1 826 ? 6.250 -13.931 3.141 1.00 97.56 826 GLN A O 1
ATOM 6688 N N . GLU A 1 827 ? 4.076 -13.913 2.559 1.00 95.62 827 GLU A N 1
ATOM 6689 C CA . GLU A 1 827 ? 4.283 -14.408 1.190 1.00 95.62 827 GLU A CA 1
ATOM 6690 C C . GLU A 1 827 ? 5.195 -13.461 0.393 1.00 95.62 827 GLU A C 1
ATOM 6692 O O . GLU A 1 827 ? 6.183 -13.911 -0.185 1.00 95.62 827 GLU A O 1
ATOM 6697 N N . ASP A 1 828 ? 4.930 -12.152 0.423 1.00 95.38 828 ASP A N 1
ATOM 6698 C CA . ASP A 1 828 ? 5.723 -11.151 -0.304 1.00 95.38 828 ASP A CA 1
ATOM 6699 C C . ASP A 1 828 ? 7.170 -11.026 0.246 1.00 95.38 828 ASP A C 1
ATOM 6701 O O . ASP A 1 828 ? 8.128 -10.932 -0.529 1.00 95.38 828 ASP A O 1
ATOM 6705 N N . ILE A 1 829 ? 7.378 -11.099 1.572 1.00 97.31 829 ILE A N 1
ATOM 6706 C CA . ILE A 1 829 ? 8.732 -11.155 2.165 1.00 97.31 829 ILE A CA 1
ATOM 6707 C C . ILE A 1 829 ? 9.449 -12.465 1.803 1.00 97.31 829 ILE A C 1
ATOM 6709 O O . ILE A 1 829 ? 10.618 -12.443 1.411 1.00 97.31 829 ILE A O 1
ATOM 6713 N N . PHE A 1 830 ? 8.781 -13.614 1.928 1.00 97.81 830 PHE A N 1
ATOM 6714 C CA . PHE A 1 830 ? 9.381 -14.920 1.649 1.00 97.81 830 PHE A CA 1
ATOM 6715 C C . PHE A 1 830 ? 9.745 -15.051 0.173 1.00 97.81 830 PHE A C 1
ATOM 6717 O O . PHE A 1 830 ? 10.868 -15.448 -0.126 1.00 97.81 830 PHE A O 1
ATOM 6724 N N . ALA A 1 831 ? 8.886 -14.597 -0.742 1.00 95.38 831 ALA A N 1
ATOM 6725 C CA . ALA A 1 831 ? 9.180 -14.556 -2.169 1.00 95.38 831 ALA A CA 1
ATOM 6726 C C . ALA A 1 831 ? 10.429 -13.709 -2.483 1.00 95.38 831 ALA A C 1
ATOM 6728 O O . ALA A 1 831 ? 11.233 -14.108 -3.325 1.00 95.38 831 ALA A O 1
ATOM 6729 N N . CYS A 1 832 ? 10.663 -12.594 -1.777 1.00 94.81 832 CYS A N 1
ATOM 6730 C CA . CYS A 1 832 ? 11.898 -11.808 -1.909 1.00 94.81 832 CYS A CA 1
ATOM 6731 C C . CYS A 1 832 ? 13.155 -12.596 -1.485 1.00 94.81 832 CYS A C 1
ATOM 6733 O O . CYS A 1 832 ? 14.188 -12.530 -2.156 1.00 94.81 832 CYS A O 1
ATOM 6735 N N . LEU A 1 833 ? 13.086 -13.351 -0.386 1.00 97.56 833 LEU A N 1
ATOM 6736 C CA . LEU A 1 833 ? 14.228 -14.095 0.167 1.00 97.56 833 LEU A CA 1
ATOM 6737 C C . LEU A 1 833 ? 14.471 -15.427 -0.572 1.00 97.56 833 LEU A C 1
ATOM 6739 O O . LEU A 1 833 ? 15.612 -15.829 -0.791 1.00 97.56 833 LEU A O 1
ATOM 6743 N N . GLU A 1 834 ? 13.417 -16.079 -1.054 1.00 95.69 834 GLU A N 1
ATOM 6744 C CA . GLU A 1 834 ? 13.486 -17.245 -1.941 1.00 95.69 834 GLU A CA 1
ATOM 6745 C C . GLU A 1 834 ? 14.025 -16.871 -3.322 1.00 95.69 834 GLU A C 1
ATOM 6747 O O . GLU A 1 834 ? 14.873 -17.580 -3.870 1.00 95.69 834 GLU A O 1
ATOM 6752 N N . ARG A 1 835 ? 13.618 -15.713 -3.860 1.00 93.00 835 ARG A N 1
ATOM 6753 C CA . ARG A 1 835 ? 14.200 -15.127 -5.073 1.00 93.00 835 ARG A CA 1
ATOM 6754 C C . ARG A 1 835 ? 15.697 -14.874 -4.908 1.00 93.00 835 ARG A C 1
ATOM 6756 O O . ARG A 1 835 ? 16.460 -15.203 -5.817 1.00 93.00 835 ARG A O 1
ATOM 6763 N N . ALA A 1 836 ? 16.126 -14.373 -3.747 1.00 94.88 836 ALA A N 1
ATOM 6764 C CA . ALA A 1 836 ? 17.542 -14.194 -3.438 1.00 94.88 836 ALA A CA 1
ATOM 6765 C C . ALA A 1 836 ? 18.322 -15.516 -3.542 1.00 94.88 836 ALA A C 1
ATOM 6767 O O . ALA A 1 836 ? 19.328 -15.570 -4.250 1.00 94.88 836 ALA A O 1
ATOM 6768 N N . ARG A 1 837 ? 17.823 -16.608 -2.942 1.00 94.31 837 ARG A N 1
ATOM 6769 C CA . ARG A 1 837 ? 18.431 -17.954 -3.052 1.00 94.31 837 ARG A CA 1
ATOM 6770 C C . ARG A 1 837 ? 18.403 -18.521 -4.469 1.00 94.31 837 ARG A C 1
ATOM 6772 O O . ARG A 1 837 ? 19.378 -19.111 -4.921 1.00 94.31 837 ARG A O 1
ATOM 6779 N N . LYS A 1 838 ? 17.301 -18.332 -5.198 1.00 90.25 838 LYS A N 1
ATOM 6780 C CA . LYS A 1 838 ? 17.131 -18.855 -6.562 1.00 90.25 838 LYS A CA 1
ATOM 6781 C C . LYS A 1 838 ? 18.112 -18.230 -7.562 1.00 90.25 838 LYS A C 1
ATOM 6783 O O . LYS A 1 838 ? 18.580 -18.929 -8.465 1.00 90.25 838 LYS A O 1
ATOM 6788 N N . LEU A 1 839 ? 18.413 -16.939 -7.399 1.00 88.38 839 LEU A N 1
ATOM 6789 C CA . LEU A 1 839 ? 19.276 -16.146 -8.286 1.00 88.38 839 LEU A CA 1
ATOM 6790 C C . LEU A 1 839 ? 20.751 -16.078 -7.843 1.00 88.38 839 LEU A C 1
ATOM 6792 O O . LEU A 1 839 ? 21.560 -15.466 -8.540 1.00 88.38 839 LEU A O 1
ATOM 6796 N N . SER A 1 840 ? 21.112 -16.692 -6.715 1.00 90.56 840 SER A N 1
ATOM 6797 C CA . SER A 1 840 ? 22.480 -16.717 -6.181 1.00 90.56 840 SER A CA 1
ATOM 6798 C C . SER A 1 840 ? 23.064 -18.137 -6.139 1.00 90.56 840 SER A C 1
ATOM 6800 O O . SER A 1 840 ? 22.382 -19.119 -6.452 1.00 90.56 840 SER A O 1
ATOM 6802 N N . ARG A 1 841 ? 24.360 -18.233 -5.815 1.00 89.44 841 ARG A N 1
ATOM 6803 C CA . ARG A 1 841 ? 25.069 -19.498 -5.571 1.00 89.44 841 ARG A CA 1
ATOM 6804 C C . ARG A 1 841 ? 25.058 -19.838 -4.083 1.00 89.44 841 ARG A C 1
ATOM 6806 O O . ARG A 1 841 ? 25.087 -18.936 -3.245 1.00 89.44 841 ARG A O 1
ATOM 6813 N N . THR A 1 842 ? 25.079 -21.126 -3.765 1.00 89.94 842 THR A N 1
ATOM 6814 C CA . THR A 1 842 ? 25.034 -21.667 -2.392 1.00 89.94 842 THR A CA 1
ATOM 6815 C C . THR A 1 842 ? 26.233 -21.294 -1.511 1.00 89.94 842 THR A C 1
ATOM 6817 O O . THR A 1 842 ? 26.146 -21.443 -0.291 1.00 89.94 842 THR A O 1
ATOM 6820 N N . ASP A 1 843 ? 27.320 -20.793 -2.106 1.00 87.12 843 ASP A N 1
ATOM 6821 C CA . ASP A 1 843 ? 28.541 -20.306 -1.450 1.00 87.12 843 ASP A CA 1
ATOM 6822 C C . ASP A 1 843 ? 28.562 -18.782 -1.204 1.00 87.12 843 ASP A C 1
ATOM 6824 O O . ASP A 1 843 ? 29.519 -18.265 -0.628 1.00 87.12 843 ASP A O 1
ATOM 6828 N N . SER A 1 844 ? 27.532 -18.051 -1.644 1.00 91.56 844 SER A N 1
ATOM 6829 C CA . SER A 1 844 ? 27.526 -16.583 -1.653 1.00 91.56 844 SER A CA 1
ATOM 6830 C C . SER A 1 844 ? 26.796 -15.949 -0.465 1.00 91.56 844 SER A C 1
ATOM 6832 O O . SER A 1 844 ? 25.769 -16.461 -0.014 1.00 91.56 844 SER A O 1
ATOM 6834 N N . ASP A 1 845 ? 27.271 -14.773 -0.029 1.00 92.31 845 ASP A N 1
ATOM 6835 C CA . ASP A 1 845 ? 26.645 -13.930 1.003 1.00 92.31 845 ASP A CA 1
ATOM 6836 C C . ASP A 1 845 ? 25.125 -13.811 0.797 1.00 92.31 845 ASP A C 1
ATOM 6838 O O . ASP A 1 845 ? 24.349 -14.083 1.700 1.00 92.31 845 ASP A O 1
ATOM 6842 N N . ILE A 1 846 ? 24.684 -13.504 -0.430 1.00 93.81 846 ILE A N 1
ATOM 6843 C CA . ILE A 1 846 ? 23.267 -13.305 -0.789 1.00 93.81 846 ILE A CA 1
ATOM 6844 C C . ILE A 1 846 ? 22.406 -14.531 -0.436 1.00 93.81 846 ILE A C 1
ATOM 6846 O O . ILE A 1 846 ? 21.270 -14.386 0.020 1.00 93.81 846 ILE A O 1
ATOM 6850 N N . PHE A 1 847 ? 22.938 -15.741 -0.633 1.00 95.69 847 PHE A N 1
ATOM 6851 C CA . PHE A 1 847 ? 22.238 -16.979 -0.302 1.00 95.69 847 PHE A CA 1
ATOM 6852 C C . PHE A 1 847 ? 22.133 -17.147 1.218 1.00 95.69 847 PHE A C 1
ATOM 6854 O O . PHE A 1 847 ? 21.037 -17.377 1.731 1.00 95.69 847 PHE A O 1
ATOM 6861 N N . GLN A 1 848 ? 23.244 -16.975 1.939 1.00 96.19 848 GLN A N 1
ATOM 6862 C CA . GLN A 1 848 ? 23.316 -17.152 3.391 1.00 96.19 848 GLN A CA 1
ATOM 6863 C C . GLN A 1 848 ? 22.530 -16.076 4.161 1.00 96.19 848 GLN A C 1
ATOM 6865 O O . GLN A 1 848 ? 21.730 -16.405 5.039 1.00 96.19 848 GLN A O 1
ATOM 6870 N N . ASP A 1 849 ? 22.681 -14.810 3.783 1.00 96.69 849 ASP A N 1
ATOM 6871 C CA . ASP A 1 849 ? 22.012 -13.658 4.392 1.00 96.69 849 ASP A CA 1
ATOM 6872 C C . ASP A 1 849 ? 20.488 -13.767 4.249 1.00 96.69 849 ASP A C 1
ATOM 6874 O O . ASP A 1 849 ? 19.747 -13.467 5.183 1.00 96.69 849 ASP A O 1
ATOM 6878 N N . SER A 1 850 ? 19.992 -14.296 3.121 1.00 97.62 850 SER A N 1
ATOM 6879 C CA . SER A 1 850 ? 18.555 -14.545 2.935 1.00 97.62 850 SER A CA 1
ATOM 6880 C C . SER A 1 850 ? 17.978 -15.586 3.908 1.00 97.62 850 SER A C 1
ATOM 6882 O O . SER A 1 850 ? 16.791 -15.531 4.234 1.00 97.62 850 SER A O 1
ATOM 6884 N N . ILE A 1 851 ? 18.800 -16.539 4.368 1.00 97.56 851 ILE A N 1
ATOM 6885 C CA . ILE A 1 851 ? 18.401 -17.588 5.316 1.00 97.56 851 ILE A CA 1
ATOM 6886 C C . ILE A 1 851 ? 18.351 -17.005 6.727 1.00 97.56 851 ILE A C 1
ATOM 6888 O O . ILE A 1 851 ? 17.390 -17.268 7.453 1.00 97.56 851 ILE A O 1
ATOM 6892 N N . GLU A 1 852 ? 19.331 -16.180 7.104 1.00 97.94 852 GLU A N 1
ATOM 6893 C CA . GLU A 1 852 ? 19.325 -15.481 8.394 1.00 97.94 852 GLU A CA 1
ATOM 6894 C C . GLU A 1 852 ? 18.190 -14.450 8.463 1.00 97.94 852 GLU A C 1
ATOM 6896 O O . GLU A 1 852 ? 17.438 -14.448 9.433 1.00 97.94 852 GLU A O 1
ATOM 6901 N N . LEU A 1 853 ? 17.955 -13.659 7.409 1.00 98.38 853 LEU A N 1
ATOM 6902 C CA . LEU A 1 853 ? 16.823 -12.724 7.340 1.00 98.38 853 LEU A CA 1
ATOM 6903 C C . LEU A 1 853 ? 15.463 -13.431 7.474 1.00 98.38 853 LEU A C 1
ATOM 6905 O O . LEU A 1 853 ? 14.591 -12.942 8.193 1.00 98.38 853 LEU A O 1
ATOM 6909 N N . GLN A 1 854 ? 15.268 -14.595 6.840 1.00 98.38 854 GLN A N 1
ATOM 6910 C CA . GLN A 1 854 ? 14.009 -15.346 6.952 1.00 98.38 854 GLN A CA 1
ATOM 6911 C C . GLN A 1 854 ? 13.877 -16.047 8.316 1.00 98.38 854 GLN A C 1
ATOM 6913 O O . GLN A 1 854 ? 12.790 -16.091 8.894 1.00 98.38 854 GLN A O 1
ATOM 6918 N N . THR A 1 855 ? 14.991 -16.521 8.878 1.00 98.44 855 THR A N 1
ATOM 6919 C CA . THR A 1 855 ? 15.071 -17.055 10.247 1.00 98.44 855 THR A CA 1
ATOM 6920 C C . THR A 1 855 ? 14.730 -15.980 11.283 1.00 98.44 855 THR A C 1
ATOM 6922 O O . THR A 1 855 ? 13.975 -16.235 12.225 1.00 98.44 855 THR A O 1
ATOM 6925 N N . TYR A 1 856 ? 15.238 -14.762 11.091 1.00 98.38 856 TYR A N 1
ATOM 6926 C CA . TYR A 1 856 ? 14.960 -13.604 11.930 1.00 98.38 856 TYR A CA 1
ATOM 6927 C C . TYR A 1 856 ? 13.507 -13.132 11.781 1.00 98.38 856 TYR A C 1
ATOM 6929 O O . TYR A 1 856 ? 12.851 -12.922 12.803 1.00 98.38 856 TYR A O 1
ATOM 6937 N N . PHE A 1 857 ? 12.963 -13.063 10.552 1.00 98.44 857 PHE A N 1
ATOM 6938 C CA . PHE A 1 857 ? 11.534 -12.796 10.309 1.00 98.44 857 PHE A CA 1
ATOM 6939 C C . PHE A 1 857 ? 10.664 -13.744 11.134 1.00 98.44 857 PHE A C 1
ATOM 6941 O O . PHE A 1 857 ? 9.811 -13.276 11.880 1.00 98.44 857 PHE A O 1
ATOM 6948 N N . ILE A 1 858 ? 10.893 -15.062 11.048 1.00 98.44 858 ILE A N 1
ATOM 6949 C CA . ILE A 1 858 ? 10.072 -16.063 11.749 1.00 98.44 858 ILE A CA 1
ATOM 6950 C C . ILE A 1 858 ? 10.145 -15.855 13.267 1.00 98.44 858 ILE A C 1
ATOM 6952 O O . ILE A 1 858 ? 9.111 -15.781 13.930 1.00 98.44 858 ILE A O 1
ATOM 6956 N N . ARG A 1 859 ? 11.352 -15.668 13.820 1.00 97.88 859 ARG A N 1
ATOM 6957 C CA . ARG A 1 859 ? 11.543 -15.408 15.257 1.00 97.88 859 ARG A CA 1
ATOM 6958 C C . ARG A 1 859 ? 10.825 -14.133 15.718 1.00 97.88 859 ARG A C 1
ATOM 6960 O O . ARG A 1 859 ? 10.153 -14.166 16.747 1.00 97.88 859 ARG A O 1
ATOM 6967 N N . LYS A 1 860 ? 10.926 -13.024 14.971 1.00 97.56 860 LYS A N 1
ATOM 6968 C CA . LYS A 1 860 ? 10.260 -11.757 15.328 1.00 97.56 860 LYS A CA 1
ATOM 6969 C C . LYS A 1 860 ? 8.751 -11.777 15.095 1.00 97.56 860 LYS A C 1
ATOM 6971 O O . LYS A 1 860 ? 8.022 -11.220 15.911 1.00 97.56 860 LYS A O 1
ATOM 6976 N N . ARG A 1 861 ? 8.274 -12.456 14.049 1.00 97.38 861 ARG A N 1
ATOM 6977 C CA . ARG A 1 861 ? 6.851 -12.743 13.815 1.00 97.38 861 ARG A CA 1
ATOM 6978 C C . ARG A 1 861 ? 6.259 -13.446 15.029 1.00 97.38 861 ARG A C 1
ATOM 6980 O O . ARG A 1 861 ? 5.286 -12.955 15.592 1.00 97.38 861 ARG A O 1
ATOM 6987 N N . ASP A 1 862 ? 6.875 -14.544 15.458 1.00 97.25 862 ASP A N 1
ATOM 6988 C CA . ASP A 1 862 ? 6.367 -15.361 16.561 1.00 97.25 862 ASP A CA 1
ATOM 6989 C C . ASP A 1 862 ? 6.437 -14.624 17.907 1.00 97.25 862 ASP A C 1
ATOM 6991 O O . ASP A 1 862 ? 5.536 -14.766 18.728 1.00 97.25 862 ASP A O 1
ATOM 6995 N N . GLU A 1 863 ? 7.452 -13.780 18.124 1.00 95.56 863 GLU A N 1
ATOM 6996 C CA . GLU A 1 863 ? 7.546 -12.906 19.302 1.00 95.56 863 GLU A CA 1
ATOM 6997 C C . GLU A 1 863 ? 6.414 -11.863 19.357 1.00 95.56 863 GLU A C 1
ATOM 6999 O O . GLU A 1 863 ? 5.810 -11.671 20.412 1.00 95.56 863 GLU A O 1
ATOM 7004 N N . LEU A 1 864 ? 6.128 -11.191 18.236 1.00 93.50 864 LEU A N 1
ATOM 7005 C CA . LEU A 1 864 ? 5.214 -10.042 18.177 1.00 93.50 864 LEU A CA 1
ATOM 7006 C C . LEU A 1 864 ? 3.741 -10.432 17.993 1.00 93.50 864 LEU A C 1
ATOM 7008 O O . LEU A 1 864 ? 2.857 -9.745 18.503 1.00 93.50 864 LEU A O 1
ATOM 7012 N N . CYS A 1 865 ? 3.464 -11.528 17.282 1.00 94.50 865 CYS A N 1
ATOM 7013 C CA . CYS A 1 865 ? 2.100 -12.022 17.068 1.00 94.50 865 CYS A CA 1
ATOM 7014 C C . CYS A 1 865 ? 1.568 -12.795 18.281 1.00 94.50 865 CYS A C 1
ATOM 7016 O O . CYS A 1 865 ? 0.354 -12.933 18.445 1.00 94.50 865 CYS A O 1
ATOM 7018 N N . LYS A 1 866 ? 2.456 -13.282 19.158 1.00 89.88 866 LYS A N 1
ATOM 7019 C CA . LYS A 1 866 ? 2.085 -14.020 20.364 1.00 89.88 866 LYS A CA 1
ATOM 7020 C C . LYS A 1 866 ? 1.043 -13.266 21.195 1.00 89.88 866 LYS A C 1
ATOM 7022 O O . LYS A 1 866 ? 1.181 -12.077 21.482 1.00 89.88 866 LYS A O 1
ATOM 7027 N N . ASP A 1 867 ? -0.008 -13.993 21.569 1.00 86.31 867 ASP A N 1
ATOM 7028 C CA . ASP A 1 867 ? -1.156 -13.514 22.348 1.00 86.31 867 ASP A CA 1
ATOM 7029 C C . ASP A 1 867 ? -1.870 -12.269 21.745 1.00 86.31 867 ASP A C 1
ATOM 7031 O O . ASP A 1 867 ? -2.708 -11.663 22.410 1.00 86.31 867 ASP A O 1
ATOM 7035 N N . THR A 1 868 ? -1.559 -11.891 20.490 1.00 90.25 868 THR A N 1
ATOM 7036 C CA . THR A 1 868 ? -1.951 -10.611 19.860 1.00 90.25 868 THR A CA 1
ATOM 7037 C C . THR A 1 868 ? -2.562 -10.780 18.461 1.00 90.25 868 THR A C 1
ATOM 7039 O O . THR A 1 868 ? -3.524 -10.089 18.141 1.00 90.25 868 THR A O 1
ATOM 7042 N N . LEU A 1 869 ? -2.062 -11.695 17.625 1.00 95.25 869 LEU A N 1
ATOM 7043 C CA . LEU A 1 869 ? -2.587 -11.970 16.283 1.00 95.25 869 LEU A CA 1
ATOM 7044 C C . LEU A 1 869 ? -2.563 -13.477 16.005 1.00 95.25 869 LEU A C 1
ATOM 7046 O O . LEU A 1 869 ? -1.510 -14.109 16.058 1.00 95.25 869 LEU A O 1
ATOM 7050 N N . SER A 1 870 ? -3.723 -14.046 15.682 1.00 95.44 870 SER A N 1
ATOM 7051 C CA . SER A 1 870 ? -3.840 -15.407 15.156 1.00 95.44 870 SER A CA 1
ATOM 7052 C C . SER A 1 870 ? -3.954 -15.345 13.636 1.00 95.44 870 SER A C 1
ATOM 7054 O O . SER A 1 870 ? -4.813 -14.641 13.106 1.00 95.44 870 SER A O 1
ATOM 7056 N N . SER A 1 871 ? -3.060 -16.058 12.953 1.00 95.88 871 SER A N 1
ATOM 7057 C CA . SER A 1 871 ? -2.936 -16.094 11.496 1.00 95.88 871 SER A CA 1
ATOM 7058 C C . SER A 1 871 ? -2.417 -17.461 11.052 1.00 95.88 871 SER A C 1
ATOM 7060 O O . SER A 1 871 ? -1.554 -18.051 11.711 1.00 95.88 871 SER A O 1
ATOM 7062 N N . SER A 1 872 ? -2.893 -17.916 9.894 1.00 93.81 872 SER A N 1
ATOM 7063 C CA . SER A 1 872 ? -2.398 -19.081 9.151 1.00 93.81 872 SER A CA 1
ATOM 7064 C C . SER A 1 872 ? -0.886 -19.014 8.869 1.00 93.81 872 SER A C 1
ATOM 7066 O O . SER A 1 872 ? -0.229 -20.053 8.782 1.00 93.81 872 SER A O 1
ATOM 7068 N N . ALA A 1 873 ? -0.310 -17.806 8.789 1.00 95.50 873 ALA A N 1
ATOM 7069 C CA . ALA A 1 873 ? 1.113 -17.558 8.561 1.00 95.50 873 ALA A CA 1
ATOM 7070 C C . ALA A 1 873 ? 2.019 -18.243 9.598 1.00 95.50 873 ALA A C 1
ATOM 7072 O O . ALA A 1 873 ? 3.108 -18.712 9.254 1.00 95.50 873 ALA A O 1
ATOM 7073 N N . LEU A 1 874 ? 1.547 -18.331 10.849 1.00 95.19 874 LEU A N 1
ATOM 7074 C CA . LEU A 1 874 ? 2.258 -18.922 11.988 1.00 95.19 874 LEU A CA 1
ATOM 7075 C C . LEU A 1 874 ? 2.511 -20.431 11.815 1.00 95.19 874 LEU A C 1
ATOM 7077 O O . LEU A 1 874 ? 3.429 -20.970 12.429 1.00 95.19 874 LEU A O 1
ATOM 7081 N N . ASN A 1 875 ? 1.750 -21.106 10.945 1.00 93.44 875 ASN A N 1
ATOM 7082 C CA . ASN A 1 875 ? 1.950 -22.524 10.632 1.00 93.44 875 ASN A CA 1
ATOM 7083 C C . ASN A 1 875 ? 3.280 -22.788 9.896 1.00 93.44 875 ASN A C 1
ATOM 7085 O O . ASN A 1 875 ? 3.783 -23.912 9.921 1.00 93.44 875 ASN A O 1
ATOM 7089 N N . PHE A 1 876 ? 3.880 -21.773 9.259 1.00 95.62 876 PHE A N 1
ATOM 7090 C CA . PHE A 1 876 ? 5.216 -21.896 8.675 1.00 95.62 876 PHE A CA 1
ATOM 7091 C C . PHE A 1 876 ? 6.283 -21.721 9.766 1.00 95.62 876 PHE A C 1
ATOM 7093 O O . PHE A 1 876 ? 6.571 -20.603 10.202 1.00 95.62 876 PHE A O 1
ATOM 7100 N N . SER A 1 877 ? 6.851 -22.833 10.232 1.00 95.75 877 SER A N 1
ATOM 7101 C CA . SER A 1 877 ? 7.829 -22.871 11.325 1.00 95.75 877 SER A CA 1
ATOM 7102 C C . SER A 1 877 ? 9.280 -22.693 10.853 1.00 95.75 877 SER A C 1
ATOM 7104 O O . SER A 1 877 ? 9.605 -22.849 9.675 1.00 95.75 877 SER A O 1
ATOM 7106 N N . LEU A 1 878 ? 10.193 -22.434 11.797 1.00 96.12 878 LEU A N 1
ATOM 7107 C CA . LEU A 1 878 ? 11.637 -22.434 11.526 1.00 96.12 878 LEU A CA 1
ATOM 7108 C C . LEU A 1 878 ? 12.148 -23.816 11.064 1.00 96.12 878 LEU A C 1
ATOM 7110 O O . LEU A 1 878 ? 13.040 -23.895 10.227 1.00 96.12 878 LEU A O 1
ATOM 7114 N N . GLU A 1 879 ? 11.551 -24.904 11.553 1.00 96.62 879 GLU A N 1
ATOM 7115 C CA . GLU A 1 879 ? 11.842 -26.269 11.090 1.00 96.62 879 GLU A CA 1
ATOM 7116 C C . GLU A 1 879 ? 11.458 -26.455 9.612 1.00 96.62 879 GLU A C 1
ATOM 7118 O O . GLU A 1 879 ? 12.239 -27.007 8.834 1.00 96.62 879 GLU A O 1
ATOM 7123 N N . ARG A 1 880 ? 10.301 -25.915 9.194 1.00 96.19 880 ARG A N 1
ATOM 7124 C CA . ARG A 1 880 ? 9.874 -25.915 7.788 1.00 96.19 880 ARG A CA 1
ATOM 7125 C C . ARG A 1 880 ? 10.858 -25.137 6.909 1.00 96.19 880 ARG A C 1
ATOM 7127 O O . ARG A 1 880 ? 11.271 -25.669 5.880 1.00 96.19 880 ARG A O 1
ATOM 7134 N N . LEU A 1 881 ? 11.296 -23.951 7.354 1.00 97.06 881 LEU A N 1
ATOM 7135 C CA . LEU A 1 881 ? 12.326 -23.162 6.666 1.00 97.06 881 LEU A CA 1
ATOM 7136 C C . LEU A 1 881 ? 13.619 -23.962 6.468 1.00 97.06 881 LEU A C 1
ATOM 7138 O O . LEU A 1 881 ? 14.152 -23.991 5.363 1.00 97.06 881 LEU A O 1
ATOM 7142 N N . MET A 1 882 ? 14.124 -24.616 7.518 1.00 96.06 882 MET A N 1
ATOM 7143 C CA . MET A 1 882 ? 15.370 -25.387 7.440 1.00 96.06 882 MET A CA 1
ATOM 7144 C C . MET A 1 882 ? 15.270 -26.546 6.437 1.00 96.06 882 MET A C 1
ATOM 7146 O O . MET A 1 882 ? 16.210 -26.766 5.674 1.00 96.06 882 MET A O 1
ATOM 7150 N N . ALA A 1 883 ? 14.127 -27.238 6.381 1.00 96.94 883 ALA A N 1
ATOM 7151 C CA . ALA A 1 883 ? 13.887 -28.297 5.402 1.00 96.94 883 ALA A CA 1
ATOM 7152 C C . ALA A 1 883 ? 13.833 -27.773 3.951 1.00 96.94 883 ALA A C 1
ATOM 7154 O O . ALA A 1 883 ? 14.434 -28.374 3.060 1.00 96.94 883 ALA A O 1
ATOM 7155 N N . ASP A 1 884 ? 13.162 -26.642 3.705 1.00 95.81 884 ASP A N 1
ATOM 7156 C CA . ASP A 1 884 ? 13.071 -26.047 2.361 1.00 95.81 884 ASP A CA 1
ATOM 7157 C C . ASP A 1 884 ? 14.400 -25.428 1.892 1.00 95.81 884 ASP A C 1
ATOM 7159 O O . ASP A 1 884 ? 14.745 -25.504 0.711 1.00 95.81 884 ASP A O 1
ATOM 7163 N N . VAL A 1 885 ? 15.189 -24.864 2.812 1.00 95.38 885 VAL A N 1
ATOM 7164 C CA . VAL A 1 885 ? 16.546 -24.366 2.535 1.00 95.38 885 VAL A CA 1
ATOM 7165 C C . VAL A 1 885 ? 17.497 -25.507 2.171 1.00 95.38 885 VAL A C 1
ATOM 7167 O O . VAL A 1 885 ? 18.289 -25.357 1.241 1.00 95.38 885 VAL A O 1
ATOM 7170 N N . GLU A 1 886 ? 17.410 -26.653 2.848 1.00 92.94 886 GLU A N 1
ATOM 7171 C CA . GLU A 1 886 ? 18.243 -27.817 2.532 1.00 92.94 886 GLU A CA 1
ATOM 7172 C C . GLU A 1 886 ? 17.848 -28.461 1.191 1.00 92.94 886 GLU A C 1
ATOM 7174 O O . GLU A 1 886 ? 18.716 -28.749 0.366 1.00 92.94 886 GLU A O 1
ATOM 7179 N N . LEU A 1 887 ? 16.547 -28.571 0.895 1.00 93.56 887 LEU A N 1
ATOM 7180 C CA . LEU A 1 887 ? 16.069 -28.979 -0.432 1.00 93.56 887 LEU A CA 1
ATOM 7181 C C . LEU A 1 887 ? 16.574 -28.030 -1.537 1.00 93.56 887 LEU A C 1
ATOM 7183 O O . LEU A 1 887 ? 17.029 -28.483 -2.589 1.00 93.56 887 LEU A O 1
ATOM 7187 N N . CYS A 1 888 ? 16.546 -26.717 -1.288 1.00 92.69 888 CYS A N 1
ATOM 7188 C CA . CYS A 1 888 ? 17.082 -25.709 -2.203 1.00 92.69 888 CYS A CA 1
ATOM 7189 C C . CYS A 1 888 ? 18.600 -25.869 -2.411 1.00 92.69 888 CYS A C 1
ATOM 7191 O O . CYS A 1 888 ? 19.065 -25.817 -3.551 1.00 92.69 888 CYS A O 1
ATOM 7193 N N . ARG A 1 889 ? 19.368 -26.132 -1.341 1.00 92.06 889 ARG A N 1
ATOM 7194 C CA . ARG A 1 889 ? 20.816 -26.394 -1.404 1.00 92.06 889 ARG A CA 1
ATOM 7195 C C . ARG A 1 889 ? 21.130 -27.616 -2.270 1.00 92.06 889 ARG A C 1
ATOM 7197 O O . ARG A 1 889 ? 22.012 -27.533 -3.119 1.00 92.06 889 ARG A O 1
ATOM 7204 N N . GLN A 1 890 ? 20.396 -28.716 -2.106 1.00 90.06 890 GLN A N 1
ATOM 7205 C CA . GLN A 1 890 ? 20.598 -29.948 -2.881 1.00 90.06 890 GLN A CA 1
ATOM 7206 C C . GLN A 1 890 ? 20.286 -29.757 -4.373 1.00 90.06 890 GLN A C 1
ATOM 7208 O O . GLN A 1 890 ? 21.074 -30.165 -5.225 1.00 90.06 890 GLN A O 1
ATOM 7213 N N . GLN A 1 891 ? 19.182 -29.074 -4.698 1.00 89.00 891 GLN A N 1
ATOM 7214 C CA . GLN A 1 891 ? 18.839 -28.721 -6.082 1.00 89.00 891 GLN A CA 1
ATOM 7215 C C . GLN A 1 891 ? 19.889 -27.799 -6.718 1.00 89.00 891 GLN A C 1
ATOM 7217 O O . GLN A 1 891 ? 20.249 -27.975 -7.882 1.00 89.00 891 GLN A O 1
ATOM 7222 N N . LYS A 1 892 ? 20.410 -26.828 -5.956 1.00 87.00 892 LYS A N 1
ATOM 7223 C CA . LYS A 1 892 ? 21.450 -25.913 -6.435 1.00 87.00 892 LYS A CA 1
ATOM 7224 C C . LYS A 1 892 ? 22.808 -26.578 -6.609 1.00 87.00 892 LYS A C 1
ATOM 7226 O O . LYS A 1 892 ? 23.465 -26.280 -7.595 1.00 87.00 892 LYS A O 1
ATOM 7231 N N . MET A 1 893 ? 23.200 -27.504 -5.736 1.00 82.44 893 MET A N 1
ATOM 7232 C CA . MET A 1 893 ? 24.458 -28.249 -5.870 1.00 82.44 893 MET A CA 1
ATOM 7233 C C . MET A 1 893 ? 24.528 -28.990 -7.214 1.00 82.44 893 MET A C 1
ATOM 7235 O O . MET A 1 893 ? 25.493 -28.823 -7.952 1.00 82.44 893 MET A O 1
ATOM 7239 N N . GLN A 1 894 ? 23.447 -29.681 -7.595 1.00 80.44 894 GLN A N 1
ATOM 7240 C CA . GLN A 1 894 ? 23.336 -30.366 -8.891 1.00 80.44 894 GLN A CA 1
ATOM 7241 C C . GLN A 1 894 ? 23.405 -29.409 -10.094 1.00 80.44 894 GLN A C 1
ATOM 7243 O O . GLN A 1 894 ? 23.895 -29.798 -11.154 1.00 80.44 894 GLN A O 1
ATOM 7248 N N . GLN A 1 895 ? 22.918 -28.169 -9.949 1.00 78.50 895 GLN A N 1
ATOM 7249 C CA . GLN A 1 895 ? 23.046 -27.130 -10.976 1.00 78.50 895 GLN A CA 1
ATOM 7250 C C . GLN A 1 895 ? 24.489 -26.596 -11.046 1.00 78.50 895 GLN A C 1
ATOM 7252 O O . GLN A 1 895 ? 25.076 -26.534 -12.121 1.00 78.50 895 GLN A O 1
ATOM 7257 N N . GLU A 1 896 ? 25.073 -26.237 -9.902 1.00 81.38 896 GLU A N 1
ATOM 7258 C CA . GLU A 1 896 ? 26.409 -25.639 -9.805 1.00 81.38 896 GLU A CA 1
ATOM 7259 C C . GLU A 1 896 ? 27.537 -26.606 -10.202 1.00 81.38 896 GLU A C 1
ATOM 7261 O O . GLU A 1 896 ? 28.612 -26.151 -10.591 1.00 81.38 896 GLU A O 1
ATOM 7266 N N . GLU A 1 897 ? 27.316 -27.921 -10.128 1.00 74.50 897 GLU A N 1
ATOM 7267 C CA . GLU A 1 897 ? 28.212 -28.939 -10.691 1.00 74.50 897 GLU A CA 1
ATOM 7268 C C . GLU A 1 897 ? 28.163 -28.942 -12.230 1.00 74.50 897 GLU A C 1
ATOM 7270 O O . GLU A 1 897 ? 29.211 -28.846 -12.870 1.00 74.50 897 GLU A O 1
ATOM 7275 N N . GLN A 1 898 ? 26.966 -28.943 -12.831 1.00 65.88 898 GLN A N 1
ATOM 7276 C CA . GLN A 1 898 ? 26.782 -28.904 -14.293 1.00 65.88 898 GLN A CA 1
ATOM 7277 C C . GLN A 1 898 ? 27.300 -27.598 -14.916 1.00 65.88 898 GLN A C 1
ATOM 7279 O O . GLN A 1 898 ? 27.972 -27.623 -15.950 1.00 65.88 898 GLN A O 1
ATOM 7284 N N . ASP A 1 899 ? 27.038 -26.457 -14.270 1.00 66.06 899 ASP A N 1
ATOM 7285 C CA . ASP A 1 899 ? 27.547 -25.152 -14.705 1.00 66.06 899 ASP A CA 1
ATOM 7286 C C . ASP A 1 899 ? 29.094 -25.124 -14.663 1.00 66.06 899 ASP A C 1
ATOM 7288 O O . ASP A 1 899 ? 29.733 -24.606 -15.580 1.00 66.06 899 ASP A O 1
ATOM 7292 N N . GLN A 1 900 ? 29.720 -25.760 -13.660 1.00 62.66 900 GLN A N 1
ATOM 7293 C CA . GLN A 1 900 ? 31.183 -25.886 -13.561 1.00 62.66 900 GLN A CA 1
ATOM 7294 C C . GLN A 1 900 ? 31.810 -26.843 -14.582 1.00 62.66 900 GLN A C 1
ATOM 7296 O O . GLN A 1 900 ? 32.996 -26.695 -14.882 1.00 62.66 900 GLN A O 1
ATOM 7301 N N . GLU A 1 901 ? 31.082 -27.833 -15.097 1.00 57.00 901 GLU A N 1
ATOM 7302 C CA . GLU A 1 901 ? 31.568 -28.661 -16.208 1.00 57.00 901 GLU A CA 1
ATOM 7303 C C . GLU A 1 901 ? 31.498 -27.892 -17.533 1.00 57.00 901 GLU A C 1
ATOM 7305 O O . GLU A 1 901 ? 32.502 -27.819 -18.242 1.00 57.00 901 GLU A O 1
ATOM 7310 N N . GLN A 1 902 ? 30.386 -27.199 -17.810 1.00 53.78 902 GLN A N 1
ATOM 7311 C CA . GLN A 1 902 ? 30.281 -26.350 -19.002 1.00 53.78 902 GLN A CA 1
ATOM 7312 C C . GLN A 1 902 ? 31.303 -25.207 -19.029 1.00 53.78 902 GLN A C 1
ATOM 7314 O O . GLN A 1 902 ? 31.820 -24.872 -20.095 1.00 53.78 902 GLN A O 1
ATOM 7319 N N . ASP A 1 903 ? 31.576 -24.561 -17.894 1.00 54.44 903 ASP A N 1
ATOM 7320 C CA . ASP A 1 903 ? 32.520 -23.441 -17.865 1.00 54.44 903 ASP A CA 1
ATOM 7321 C C . ASP A 1 903 ? 33.979 -23.906 -18.028 1.00 54.44 903 ASP A C 1
ATOM 7323 O O . ASP A 1 903 ? 34.764 -23.189 -18.646 1.00 54.44 903 ASP A O 1
ATOM 7327 N N . LYS A 1 904 ? 34.328 -25.141 -17.627 1.00 51.75 904 LYS A N 1
ATOM 7328 C CA . LYS A 1 904 ? 35.629 -25.752 -17.974 1.00 51.75 904 LYS A CA 1
ATOM 7329 C C . LYS A 1 904 ? 35.773 -25.960 -19.483 1.00 51.75 904 LYS A C 1
ATOM 7331 O O . LYS A 1 904 ? 36.800 -25.577 -20.041 1.00 51.75 904 LYS A O 1
ATOM 7336 N N . GLU A 1 905 ? 34.749 -26.497 -20.154 1.00 47.91 905 GLU A N 1
ATOM 7337 C CA . GLU A 1 905 ? 34.765 -26.648 -21.620 1.00 47.91 905 GLU A CA 1
ATOM 7338 C C . GLU A 1 905 ? 34.892 -25.288 -22.334 1.00 47.91 905 GLU A C 1
ATOM 7340 O O . GLU A 1 905 ? 35.643 -25.152 -23.304 1.00 47.91 905 GLU A O 1
ATOM 7345 N N . LYS A 1 906 ? 34.204 -24.248 -21.837 1.00 44.69 906 LYS A N 1
ATOM 7346 C CA . LYS A 1 906 ? 34.297 -22.882 -22.383 1.00 44.69 906 LYS A CA 1
ATOM 7347 C C . LYS A 1 906 ? 35.675 -22.257 -22.160 1.00 44.69 906 LYS A C 1
ATOM 7349 O O . LYS A 1 906 ? 36.178 -21.602 -23.073 1.00 44.69 906 LYS A O 1
ATOM 7354 N N . ASP A 1 907 ? 36.287 -22.422 -20.989 1.00 45.59 907 ASP A N 1
ATOM 7355 C CA . ASP A 1 907 ? 37.589 -21.815 -20.690 1.00 45.59 907 ASP A CA 1
ATOM 7356 C C . ASP A 1 907 ? 38.736 -22.485 -21.464 1.00 45.59 907 ASP A C 1
ATOM 7358 O O . ASP A 1 907 ? 39.590 -21.771 -22.002 1.00 45.59 907 ASP A O 1
ATOM 7362 N N . GLU A 1 908 ? 38.723 -23.813 -21.650 1.00 44.62 908 GLU A N 1
ATOM 7363 C CA . GLU A 1 908 ? 39.677 -24.471 -22.559 1.00 44.62 908 GLU A CA 1
ATOM 7364 C C . GLU A 1 908 ? 39.515 -23.980 -24.011 1.00 44.62 908 GLU A C 1
ATOM 7366 O O . GLU A 1 908 ? 40.510 -23.717 -24.694 1.00 44.62 908 GLU A O 1
ATOM 7371 N N . PHE A 1 909 ? 38.279 -23.756 -24.475 1.00 42.91 909 PHE A N 1
ATOM 7372 C CA . PHE A 1 909 ? 38.019 -23.227 -25.820 1.00 42.91 909 PHE A CA 1
ATOM 7373 C C . PHE A 1 909 ? 38.431 -21.747 -25.988 1.00 42.91 909 PHE A C 1
ATOM 7375 O O . PHE A 1 909 ? 38.858 -21.321 -27.070 1.00 42.91 909 PHE A O 1
ATOM 7382 N N . ASN A 1 910 ? 38.333 -20.947 -24.921 1.00 42.94 910 ASN A N 1
ATOM 7383 C CA . ASN A 1 910 ? 38.658 -19.517 -24.928 1.00 42.94 910 ASN A CA 1
ATOM 7384 C C . ASN A 1 910 ? 40.145 -19.206 -24.682 1.00 42.94 910 ASN A C 1
ATOM 7386 O O . ASN A 1 910 ? 40.608 -18.139 -25.093 1.00 42.94 910 ASN A O 1
ATOM 7390 N N . ALA A 1 911 ? 40.927 -20.131 -24.115 1.00 41.84 911 ALA A N 1
ATOM 7391 C CA . ALA A 1 911 ? 42.373 -19.975 -23.896 1.00 41.84 911 ALA A CA 1
ATOM 7392 C C . ALA A 1 911 ? 43.221 -19.875 -25.192 1.00 41.84 911 ALA A C 1
ATOM 7394 O O . ALA A 1 911 ? 44.435 -19.644 -25.144 1.00 41.84 911 ALA A O 1
ATOM 7395 N N . ALA A 1 912 ? 42.601 -20.029 -26.367 1.00 40.84 912 ALA A N 1
ATOM 7396 C CA . ALA A 1 912 ? 43.241 -19.955 -27.677 1.00 40.84 912 ALA A CA 1
ATOM 7397 C C . ALA A 1 912 ? 43.781 -18.544 -28.008 1.00 40.84 912 ALA A C 1
ATOM 7399 O O . ALA A 1 912 ? 43.079 -17.688 -28.556 1.00 40.84 912 ALA A O 1
ATOM 7400 N N . LYS A 1 913 ? 45.069 -18.343 -27.695 1.00 45.28 913 LYS A N 1
ATOM 7401 C CA . LYS A 1 913 ? 45.887 -17.137 -27.934 1.00 45.28 913 LYS A CA 1
ATOM 7402 C C . LYS A 1 913 ? 45.587 -16.464 -29.283 1.00 45.28 913 LYS A C 1
ATOM 7404 O O . LYS A 1 913 ? 45.893 -17.016 -30.336 1.00 45.28 913 LYS A O 1
ATOM 7409 N N . GLY A 1 914 ? 45.056 -15.242 -29.241 1.00 51.62 914 GLY A N 1
ATOM 7410 C CA . GLY A 1 914 ? 45.046 -14.339 -30.394 1.00 51.62 914 GLY A CA 1
ATOM 7411 C C . GLY A 1 914 ? 46.374 -13.590 -30.502 1.00 51.62 914 GLY A C 1
ATOM 7412 O O . GLY A 1 914 ? 46.822 -12.997 -29.520 1.00 51.62 914 GLY A O 1
ATOM 7413 N N . GLU A 1 915 ? 46.992 -13.609 -31.680 1.00 66.12 915 GLU A N 1
ATOM 7414 C CA . GLU A 1 915 ? 48.154 -12.771 -31.995 1.00 66.12 915 GLU A CA 1
ATOM 7415 C C . GLU A 1 915 ? 47.728 -11.309 -32.237 1.00 66.12 915 GLU A C 1
ATOM 7417 O O . GLU A 1 915 ? 46.545 -11.010 -32.433 1.00 66.12 915 GLU A O 1
ATOM 7422 N N . SER A 1 916 ? 48.685 -10.379 -32.201 1.00 72.69 916 SER A N 1
ATOM 7423 C CA . SER A 1 916 ? 48.435 -8.979 -32.554 1.00 72.69 916 SER A CA 1
ATOM 7424 C C . SER A 1 916 ? 48.308 -8.798 -34.071 1.00 72.69 916 SER A C 1
ATOM 7426 O O . SER A 1 916 ? 48.843 -9.572 -34.866 1.00 72.69 916 SER A O 1
ATOM 7428 N N . MET A 1 917 ? 47.565 -7.776 -34.495 1.00 80.56 917 MET A N 1
ATOM 7429 C CA . MET A 1 917 ? 47.158 -7.591 -35.885 1.00 80.56 917 MET A CA 1
ATOM 7430 C C . MET A 1 917 ? 47.365 -6.150 -36.357 1.00 80.56 917 MET A C 1
ATOM 7432 O O . MET A 1 917 ? 46.823 -5.205 -35.786 1.00 80.56 917 MET A O 1
ATOM 7436 N N . THR A 1 918 ? 48.105 -5.986 -37.456 1.00 76.00 918 THR A N 1
ATOM 7437 C CA . THR A 1 918 ? 48.377 -4.671 -38.055 1.00 76.00 918 THR A CA 1
ATOM 7438 C C . THR A 1 918 ? 47.293 -4.260 -39.054 1.00 76.00 918 THR A C 1
ATOM 7440 O O . THR A 1 918 ? 46.963 -5.008 -39.987 1.00 76.00 918 THR A O 1
ATOM 7443 N N . ILE A 1 919 ? 46.748 -3.054 -38.881 1.00 70.88 919 ILE A N 1
ATOM 7444 C CA . ILE A 1 919 ? 45.708 -2.435 -39.715 1.00 70.88 919 ILE A CA 1
ATOM 7445 C C . ILE A 1 919 ? 45.988 -0.931 -39.794 1.00 70.88 919 ILE A C 1
ATOM 7447 O O . ILE A 1 919 ? 46.237 -0.295 -38.777 1.00 70.88 919 ILE A O 1
ATOM 7451 N N . ASN A 1 920 ? 45.974 -0.357 -41.001 1.00 69.06 920 ASN A N 1
ATOM 7452 C CA . ASN A 1 920 ? 46.220 1.076 -41.236 1.00 69.06 920 ASN A CA 1
ATOM 7453 C C . ASN A 1 920 ? 47.490 1.613 -40.533 1.00 69.06 920 ASN A C 1
ATOM 7455 O O . ASN A 1 920 ? 47.490 2.700 -39.967 1.00 69.06 920 ASN A O 1
ATOM 7459 N N . GLN A 1 921 ? 48.570 0.819 -40.568 1.00 73.56 921 GLN A N 1
ATOM 7460 C CA . GLN A 1 921 ? 49.864 1.058 -39.898 1.00 73.56 921 GLN A CA 1
ATOM 7461 C C . GLN A 1 921 ? 49.839 1.075 -38.353 1.00 73.56 921 GLN A C 1
ATOM 7463 O O . GLN A 1 921 ? 50.895 1.205 -37.741 1.00 73.56 921 GLN A O 1
ATOM 7468 N N . GLN A 1 922 ? 48.686 0.864 -37.714 1.00 77.38 922 GLN A N 1
ATOM 7469 C CA . GLN A 1 922 ? 48.571 0.641 -36.270 1.00 77.38 922 GLN A CA 1
ATOM 7470 C C . GLN A 1 922 ? 48.541 -0.861 -35.961 1.00 77.38 922 GLN A C 1
ATOM 7472 O O . GLN A 1 922 ? 48.015 -1.655 -36.743 1.00 77.38 922 GLN A O 1
ATOM 7477 N N . VAL A 1 923 ? 49.127 -1.260 -34.832 1.00 82.25 923 VAL A N 1
ATOM 7478 C CA . VAL A 1 923 ? 49.113 -2.644 -34.337 1.00 82.25 923 VAL A CA 1
ATOM 7479 C C . VAL A 1 923 ? 48.111 -2.721 -33.192 1.00 82.25 923 VAL A C 1
ATOM 7481 O O . VAL A 1 923 ? 48.232 -1.965 -32.234 1.00 82.25 923 VAL A O 1
ATOM 7484 N N . PHE A 1 924 ? 47.147 -3.631 -33.300 1.00 85.38 924 PHE A N 1
ATOM 7485 C CA . PHE A 1 924 ? 46.135 -3.890 -32.278 1.00 85.38 924 PHE A CA 1
ATOM 7486 C C . PHE A 1 924 ? 46.394 -5.250 -31.632 1.00 85.38 924 PHE A C 1
ATOM 7488 O O . PHE A 1 924 ? 46.724 -6.213 -32.325 1.00 85.38 924 PHE A O 1
ATOM 7495 N N . SER A 1 925 ? 46.228 -5.343 -30.319 1.00 85.00 925 SER A N 1
ATOM 7496 C CA . SER A 1 925 ? 46.534 -6.524 -29.509 1.00 85.00 925 SER A CA 1
ATOM 7497 C C . SER A 1 925 ? 45.375 -6.850 -28.558 1.00 85.00 925 SER A C 1
ATOM 7499 O O . SER A 1 925 ? 44.653 -5.946 -28.130 1.00 85.00 925 SER A O 1
ATOM 7501 N N . PRO A 1 926 ? 45.182 -8.118 -28.152 1.00 83.38 926 PRO A N 1
ATOM 7502 C CA . PRO A 1 926 ? 44.196 -8.436 -27.125 1.00 83.38 926 PRO A CA 1
ATOM 7503 C C . PRO A 1 926 ? 44.574 -7.777 -25.788 1.00 83.38 926 PRO A C 1
ATOM 7505 O O . PRO A 1 926 ? 45.666 -7.999 -25.263 1.00 83.38 926 PRO A O 1
ATOM 7508 N N . GLY A 1 927 ? 43.659 -6.988 -25.228 1.00 83.00 927 GLY A N 1
ATOM 7509 C CA . GLY A 1 927 ? 43.866 -6.101 -24.080 1.00 83.00 927 GLY A CA 1
ATOM 7510 C C . GLY A 1 927 ? 43.835 -4.605 -24.420 1.00 83.00 927 GLY A C 1
ATOM 7511 O O . GLY A 1 927 ? 43.681 -3.801 -23.502 1.00 83.00 927 GLY A O 1
ATOM 7512 N N . ASP A 1 928 ? 43.939 -4.228 -25.699 1.00 90.06 928 ASP A N 1
ATOM 7513 C CA . ASP A 1 928 ? 43.827 -2.830 -26.126 1.00 90.06 928 ASP A CA 1
ATOM 7514 C C . ASP A 1 928 ? 42.376 -2.325 -26.067 1.00 90.06 928 ASP A C 1
ATOM 7516 O O . ASP A 1 928 ? 41.419 -3.086 -26.236 1.00 90.06 928 ASP A O 1
ATOM 7520 N N . TYR A 1 929 ? 42.214 -1.015 -25.862 1.00 93.00 929 TYR A N 1
ATOM 7521 C CA . TYR A 1 929 ? 40.918 -0.338 -25.859 1.00 93.00 929 TYR A CA 1
ATOM 7522 C C . TYR A 1 929 ? 40.765 0.540 -27.105 1.00 93.00 929 TYR A C 1
ATOM 7524 O O . TYR A 1 929 ? 41.665 1.302 -27.461 1.00 93.00 929 TYR A O 1
ATOM 7532 N N . VAL A 1 930 ? 39.611 0.442 -27.763 1.00 93.75 930 VAL A N 1
ATOM 7533 C CA . VAL A 1 930 ? 39.344 1.082 -29.057 1.00 93.75 930 VAL A CA 1
ATOM 7534 C C . VAL A 1 930 ? 37.954 1.708 -29.137 1.00 93.75 930 VAL A C 1
ATOM 7536 O O . VAL A 1 930 ? 36.989 1.224 -28.540 1.00 93.75 930 VAL A O 1
ATOM 7539 N N . TYR A 1 931 ? 37.841 2.768 -29.938 1.00 94.88 931 TYR A N 1
ATOM 7540 C CA . TYR A 1 931 ? 36.564 3.315 -30.389 1.00 94.88 931 TYR A CA 1
ATOM 7541 C C . TYR A 1 931 ? 36.058 2.560 -31.623 1.00 94.88 931 TYR A C 1
ATOM 7543 O O . TYR A 1 931 ? 36.789 2.401 -32.603 1.00 94.88 931 TYR A O 1
ATOM 7551 N N . VAL A 1 932 ? 34.787 2.160 -31.611 1.00 92.56 932 VAL A N 1
ATOM 7552 C CA . VAL A 1 932 ? 34.119 1.444 -32.708 1.00 92.56 932 VAL A CA 1
ATOM 7553 C C . VAL A 1 932 ? 32.850 2.174 -33.130 1.00 92.56 932 VAL A C 1
ATOM 7555 O O . VAL A 1 932 ? 31.988 2.466 -32.300 1.00 92.56 932 VAL A O 1
ATOM 7558 N N . GLN A 1 933 ? 32.679 2.414 -34.431 1.00 89.44 933 GLN A N 1
ATOM 7559 C CA . GLN A 1 933 ? 31.427 2.967 -34.947 1.00 89.44 933 GLN A CA 1
ATOM 7560 C C . GLN A 1 933 ? 30.378 1.866 -35.158 1.00 89.44 933 GLN A C 1
ATOM 7562 O O . GLN A 1 933 ? 30.413 1.120 -36.139 1.00 89.44 933 GLN A O 1
ATOM 7567 N N . MET A 1 934 ? 29.408 1.793 -34.246 1.00 83.25 934 MET A N 1
ATOM 7568 C CA . MET A 1 934 ? 28.219 0.948 -34.395 1.00 83.25 934 MET A CA 1
ATOM 7569 C C . MET A 1 934 ? 27.142 1.682 -35.222 1.00 83.25 934 MET A C 1
ATOM 7571 O O . MET A 1 934 ? 27.043 2.904 -35.102 1.00 83.25 934 MET A O 1
ATOM 7575 N N . PRO A 1 935 ? 26.315 0.999 -36.043 1.00 76.56 935 PRO A N 1
ATOM 7576 C CA . PRO A 1 935 ? 25.337 1.670 -36.916 1.00 76.56 935 PRO A CA 1
ATOM 7577 C C . PRO A 1 935 ? 24.224 2.427 -36.177 1.00 76.56 935 PRO A C 1
ATOM 7579 O O . PRO A 1 935 ? 23.641 3.357 -36.726 1.00 76.56 935 PRO A O 1
ATOM 7582 N N . GLU A 1 936 ? 23.918 2.011 -34.949 1.00 75.50 936 GLU A N 1
ATOM 7583 C CA . GLU A 1 936 ? 22.809 2.524 -34.133 1.00 75.50 936 GLU A CA 1
ATOM 7584 C C . GLU A 1 936 ? 23.223 3.713 -33.245 1.00 75.50 936 GLU A C 1
ATOM 7586 O O . GLU A 1 936 ? 22.377 4.500 -32.819 1.00 75.50 936 GLU A O 1
ATOM 7591 N N . ASN A 1 937 ? 24.528 3.888 -33.003 1.00 76.50 937 ASN A N 1
ATOM 7592 C CA . ASN A 1 937 ? 25.048 4.815 -31.998 1.00 76.50 937 ASN A CA 1
ATOM 7593 C C . ASN A 1 937 ? 25.581 6.106 -32.633 1.00 76.50 937 ASN A C 1
ATOM 7595 O O . ASN A 1 937 ? 26.518 6.087 -33.430 1.00 76.50 937 ASN A O 1
ATOM 7599 N N . LYS A 1 938 ? 25.039 7.258 -32.209 1.00 76.81 938 LYS A N 1
ATOM 7600 C CA . LYS A 1 938 ? 25.486 8.598 -32.651 1.00 76.81 938 LYS A CA 1
ATOM 7601 C C . LYS A 1 938 ? 26.930 8.942 -32.246 1.00 76.81 938 LYS A C 1
ATOM 7603 O O . LYS A 1 938 ? 27.498 9.882 -32.789 1.00 76.81 938 LYS A O 1
ATOM 7608 N N . ILE A 1 939 ? 27.492 8.224 -31.273 1.00 84.44 939 ILE A N 1
ATOM 7609 C CA . ILE A 1 939 ? 28.838 8.420 -30.724 1.00 84.44 939 ILE A CA 1
ATOM 7610 C C . ILE A 1 939 ? 29.538 7.050 -30.732 1.00 84.44 939 ILE A C 1
ATOM 7612 O O . ILE A 1 939 ? 28.921 6.089 -30.261 1.00 84.44 939 ILE A O 1
ATOM 7616 N N . PRO A 1 940 ? 30.796 6.926 -31.203 1.00 91.44 940 PRO A N 1
ATOM 7617 C CA . PRO A 1 940 ? 31.529 5.659 -31.205 1.00 91.44 940 PRO A CA 1
ATOM 7618 C C . PRO A 1 940 ? 31.506 4.960 -29.841 1.00 91.44 940 PRO A C 1
ATOM 7620 O O . PRO A 1 940 ? 31.667 5.606 -28.803 1.00 91.44 940 PRO A O 1
ATOM 7623 N N . SER A 1 941 ? 31.292 3.648 -29.831 1.00 92.88 941 SER A N 1
ATOM 7624 C CA . SER A 1 941 ? 31.276 2.820 -28.620 1.00 92.88 941 SER A CA 1
ATOM 7625 C C . SER A 1 941 ? 32.696 2.463 -28.187 1.00 92.88 941 SER A C 1
ATOM 7627 O O . SER A 1 941 ? 33.574 2.266 -29.025 1.00 92.88 941 SER A O 1
ATOM 7629 N N . ILE A 1 942 ? 32.921 2.366 -26.878 1.00 95.81 942 ILE A N 1
ATOM 7630 C CA . ILE A 1 942 ? 34.221 2.011 -26.298 1.00 95.81 942 ILE A CA 1
ATOM 7631 C C . ILE A 1 942 ? 34.263 0.491 -26.134 1.00 95.81 942 ILE A C 1
ATOM 7633 O O . ILE A 1 942 ? 33.321 -0.100 -25.609 1.00 95.81 942 ILE A O 1
ATOM 7637 N N . CYS A 1 943 ? 35.328 -0.152 -26.606 1.00 94.19 943 CYS A N 1
ATOM 7638 C CA . CYS A 1 943 ? 35.454 -1.609 -26.630 1.00 94.19 943 CYS A CA 1
ATOM 7639 C C . CYS A 1 943 ? 36.841 -2.036 -26.127 1.00 94.19 943 CYS A C 1
ATOM 7641 O O . CYS A 1 943 ? 37.821 -1.351 -26.402 1.00 94.19 943 CYS A O 1
ATOM 7643 N N . CYS A 1 944 ? 36.938 -3.171 -25.433 1.00 92.81 944 CYS A N 1
ATOM 7644 C CA . CYS A 1 944 ? 38.204 -3.820 -25.074 1.00 92.81 944 CYS A CA 1
ATOM 7645 C C . CYS A 1 944 ? 38.388 -5.069 -25.941 1.00 92.81 944 CYS A C 1
ATOM 7647 O O . CYS A 1 944 ? 37.487 -5.907 -25.989 1.00 92.81 944 CYS A O 1
ATOM 7649 N N . ILE A 1 945 ? 39.521 -5.196 -26.633 1.00 90.50 945 ILE A N 1
ATOM 7650 C CA . ILE A 1 945 ? 39.793 -6.316 -27.543 1.00 90.50 945 ILE A CA 1
ATOM 7651 C C . ILE A 1 945 ? 40.090 -7.576 -26.722 1.00 90.50 945 ILE A C 1
ATOM 7653 O O . ILE A 1 945 ? 41.091 -7.646 -26.015 1.00 90.50 945 ILE A O 1
ATOM 7657 N N . GLU A 1 946 ? 39.248 -8.600 -26.837 1.00 87.62 946 GLU A N 1
ATOM 7658 C CA . GLU A 1 946 ? 39.401 -9.868 -26.110 1.00 87.62 946 GLU A CA 1
ATOM 7659 C C . GLU A 1 946 ? 40.135 -10.915 -26.963 1.00 87.62 946 GLU A C 1
ATOM 7661 O O . GLU A 1 946 ? 40.991 -11.636 -26.448 1.00 87.62 946 GLU A O 1
ATOM 7666 N N . ARG A 1 947 ? 39.881 -10.942 -28.281 1.00 87.62 947 ARG A N 1
ATOM 7667 C CA . ARG A 1 947 ? 40.563 -11.812 -29.259 1.00 87.62 947 ARG A CA 1
ATOM 7668 C C . ARG A 1 947 ? 40.576 -11.174 -30.651 1.00 87.62 947 ARG A C 1
ATOM 7670 O O . ARG A 1 947 ? 39.628 -10.483 -31.008 1.00 87.62 947 ARG A O 1
ATOM 7677 N N . LEU A 1 948 ? 41.610 -11.457 -31.443 1.00 88.44 948 LEU A N 1
ATOM 7678 C CA . LEU A 1 948 ? 41.763 -11.065 -32.852 1.00 88.44 948 LEU A CA 1
ATOM 7679 C C . LEU A 1 948 ? 41.938 -12.318 -33.721 1.00 88.44 948 LEU A C 1
ATOM 7681 O O . LEU A 1 948 ? 42.601 -13.263 -33.289 1.00 88.44 948 LEU A O 1
ATOM 7685 N N . TRP A 1 949 ? 41.355 -12.338 -34.923 1.00 87.50 949 TRP A N 1
ATOM 7686 C CA . TRP A 1 949 ? 41.609 -13.362 -35.946 1.00 87.50 949 TRP A CA 1
ATOM 7687 C C . TRP A 1 949 ? 41.201 -12.885 -37.347 1.00 87.50 949 TRP A C 1
ATOM 7689 O O . TRP A 1 949 ? 40.412 -11.954 -37.505 1.00 87.50 949 TRP A O 1
ATOM 7699 N N . THR A 1 950 ? 41.722 -13.543 -38.381 1.00 84.31 950 THR A N 1
ATOM 7700 C CA . THR A 1 950 ? 41.237 -13.381 -39.759 1.00 84.31 950 THR A CA 1
ATOM 7701 C C . THR A 1 950 ? 40.268 -14.520 -40.078 1.00 84.31 950 THR A C 1
ATOM 7703 O O . THR A 1 950 ? 40.539 -15.674 -39.745 1.00 84.31 950 THR A O 1
ATOM 7706 N N . SER A 1 951 ? 39.125 -14.219 -40.690 1.00 82.25 951 SER A N 1
ATOM 7707 C CA . SER A 1 951 ? 38.133 -15.220 -41.095 1.00 82.25 951 SER A CA 1
ATOM 7708 C C . SER A 1 951 ? 38.592 -16.040 -42.320 1.00 82.25 951 SER A C 1
ATOM 7710 O O . SER A 1 951 ? 39.478 -15.607 -43.060 1.00 82.25 951 SER A O 1
ATOM 7712 N N . PRO A 1 952 ? 37.938 -17.179 -42.632 1.00 80.44 952 PRO A N 1
ATOM 7713 C CA . PRO A 1 952 ? 38.140 -17.885 -43.905 1.00 80.44 952 PRO A CA 1
ATOM 7714 C C . PRO A 1 952 ? 37.774 -17.051 -45.148 1.00 80.44 952 PRO A C 1
ATOM 7716 O O . PRO A 1 952 ? 38.284 -17.307 -46.233 1.00 80.44 952 PRO A O 1
ATOM 7719 N N . THR A 1 953 ? 36.919 -16.034 -44.992 1.00 84.75 953 THR A N 1
ATOM 7720 C CA . THR A 1 953 ? 36.597 -15.011 -46.006 1.00 84.75 953 THR A CA 1
ATOM 7721 C C . THR A 1 953 ? 37.665 -13.910 -46.123 1.00 84.75 953 THR A C 1
ATOM 7723 O O . THR A 1 953 ? 37.499 -12.980 -46.908 1.00 84.75 953 THR A O 1
ATOM 7726 N N . ASN A 1 954 ? 38.781 -14.037 -45.395 1.00 82.69 954 ASN A N 1
ATOM 7727 C CA . ASN A 1 954 ? 39.905 -13.099 -45.328 1.00 82.69 954 ASN A CA 1
ATOM 7728 C C . ASN A 1 954 ? 39.559 -11.721 -44.715 1.00 82.69 954 ASN A C 1
ATOM 7730 O O . ASN A 1 954 ? 40.261 -10.734 -44.935 1.00 82.69 954 ASN A O 1
ATOM 7734 N N . GLU A 1 955 ? 38.481 -11.654 -43.927 1.00 85.69 955 GLU A N 1
ATOM 7735 C CA . GLU A 1 955 ? 38.032 -10.464 -43.197 1.00 85.69 955 GLU A CA 1
ATOM 7736 C C . GLU A 1 955 ? 38.710 -10.407 -41.821 1.00 85.69 955 GLU A C 1
ATOM 7738 O O . GLU A 1 955 ? 38.841 -11.424 -41.135 1.00 85.69 955 GLU A O 1
ATOM 7743 N N . LYS A 1 956 ? 39.142 -9.219 -41.387 1.00 88.44 956 LYS A N 1
ATOM 7744 C CA . LYS A 1 956 ? 39.816 -9.032 -40.092 1.00 88.44 956 LYS A CA 1
ATOM 7745 C C . LYS A 1 956 ? 38.785 -8.789 -38.992 1.00 88.44 956 LYS A C 1
ATOM 7747 O O . LYS A 1 956 ? 38.097 -7.768 -39.006 1.00 88.44 956 LYS A O 1
ATOM 7752 N N . LEU A 1 957 ? 38.682 -9.712 -38.040 1.00 90.44 957 LEU A N 1
ATOM 7753 C CA . LEU A 1 957 ? 37.670 -9.710 -36.985 1.00 90.44 957 LEU A CA 1
ATOM 7754 C C . LEU A 1 957 ? 38.303 -9.612 -35.590 1.00 90.44 957 LEU A C 1
ATOM 7756 O O . LEU A 1 957 ? 39.404 -10.108 -35.340 1.00 90.44 957 LEU A O 1
ATOM 7760 N N . MET A 1 958 ? 37.559 -9.012 -34.665 1.00 90.94 958 MET A N 1
ATOM 7761 C CA . MET A 1 958 ? 37.824 -9.081 -33.232 1.00 90.94 958 MET A CA 1
ATOM 7762 C C . MET A 1 958 ? 36.582 -9.517 -32.461 1.00 90.94 958 MET A C 1
ATOM 7764 O O . MET A 1 958 ? 35.464 -9.158 -32.823 1.00 90.94 958 MET A O 1
ATOM 7768 N N . GLN A 1 959 ? 36.789 -10.223 -31.354 1.00 90.94 959 GLN A N 1
ATOM 7769 C CA . GLN A 1 959 ? 35.821 -10.323 -30.266 1.00 90.94 959 GLN A CA 1
ATOM 7770 C C . GLN A 1 959 ? 36.190 -9.243 -29.255 1.00 90.94 959 GLN A C 1
ATOM 7772 O O . GLN A 1 959 ? 37.349 -9.172 -28.837 1.00 90.94 959 GLN A O 1
ATOM 7777 N N . ALA A 1 960 ? 35.232 -8.402 -28.874 1.00 92.00 960 ALA A N 1
ATOM 7778 C CA . ALA A 1 960 ? 35.476 -7.310 -27.941 1.00 92.00 960 ALA A CA 1
ATOM 7779 C C . ALA A 1 960 ? 34.333 -7.153 -26.934 1.00 92.00 960 ALA A C 1
ATOM 7781 O O . ALA A 1 960 ? 33.160 -7.193 -27.319 1.00 92.00 960 ALA A O 1
ATOM 7782 N N . SER A 1 961 ? 34.674 -6.923 -25.662 1.00 92.81 961 SER A N 1
ATOM 7783 C CA . SER A 1 961 ? 33.691 -6.537 -24.646 1.00 92.81 961 SER A CA 1
ATOM 7784 C C . SER A 1 961 ? 33.405 -5.047 -24.693 1.00 92.81 961 SER A C 1
ATOM 7786 O O . SER A 1 961 ? 34.300 -4.216 -24.868 1.00 92.81 961 SER A O 1
ATOM 7788 N N . ILE A 1 962 ? 32.130 -4.709 -24.536 1.00 93.75 962 ILE A N 1
ATOM 7789 C CA . ILE A 1 962 ? 31.620 -3.359 -24.755 1.00 93.75 962 ILE A CA 1
ATOM 7790 C C . ILE A 1 962 ? 31.560 -2.593 -23.441 1.00 93.75 962 ILE A C 1
ATOM 7792 O O . ILE A 1 962 ? 31.144 -3.130 -22.413 1.00 93.75 962 ILE A O 1
ATOM 7796 N N . PHE A 1 963 ? 31.962 -1.328 -23.480 1.00 96.00 963 PHE A N 1
ATOM 7797 C CA . PHE A 1 963 ? 31.887 -0.393 -22.369 1.00 96.00 963 PHE A CA 1
ATOM 7798 C C . PHE A 1 963 ? 30.837 0.675 -22.672 1.00 96.00 963 PHE A C 1
ATOM 7800 O O . PHE A 1 963 ? 30.854 1.298 -23.735 1.00 96.00 963 PHE A O 1
ATOM 7807 N N . VAL A 1 964 ? 29.925 0.878 -21.722 1.00 93.19 964 VAL A N 1
ATOM 7808 C CA . VAL A 1 964 ? 28.811 1.831 -21.828 1.00 93.19 964 VAL A CA 1
ATOM 7809 C C . VAL A 1 964 ? 29.048 3.042 -20.931 1.00 93.19 964 VAL A C 1
ATOM 7811 O O . VAL A 1 964 ? 29.590 2.921 -19.831 1.00 93.19 964 VAL A O 1
ATOM 7814 N N . ARG A 1 965 ? 28.654 4.224 -21.403 1.00 91.81 965 ARG A N 1
ATOM 7815 C CA . ARG A 1 965 ? 28.728 5.494 -20.668 1.00 91.81 965 ARG A CA 1
ATOM 7816 C C . ARG A 1 965 ? 27.455 5.709 -19.832 1.00 91.81 965 ARG A C 1
ATOM 7818 O O . ARG A 1 965 ? 26.417 5.145 -20.170 1.00 91.81 965 ARG A O 1
ATOM 7825 N N . PRO A 1 966 ? 27.464 6.601 -18.823 1.00 88.00 966 PRO A N 1
ATOM 7826 C CA . PRO A 1 966 ? 26.294 6.940 -18.000 1.00 88.00 966 PRO A CA 1
ATOM 7827 C C . PRO A 1 966 ? 25.026 7.401 -18.737 1.00 88.00 966 PRO A C 1
ATOM 7829 O O . PRO A 1 966 ? 23.973 7.510 -18.121 1.00 88.00 966 PRO A O 1
ATOM 7832 N N . HIS A 1 967 ? 25.097 7.728 -20.032 1.00 81.75 967 HIS A N 1
ATOM 7833 C CA . HIS A 1 967 ? 23.913 8.049 -20.837 1.00 81.75 967 HIS A CA 1
ATOM 7834 C C . HIS A 1 967 ? 23.352 6.839 -21.603 1.00 81.75 967 HIS A C 1
ATOM 7836 O O . HIS A 1 967 ? 22.198 6.876 -22.023 1.00 81.75 967 HIS A O 1
ATOM 7842 N N . GLU A 1 968 ? 24.137 5.770 -21.744 1.00 88.25 968 GLU A N 1
ATOM 7843 C CA . GLU A 1 968 ? 23.770 4.487 -22.361 1.00 88.25 968 GLU A CA 1
ATOM 7844 C C . GLU A 1 968 ? 23.236 3.479 -21.317 1.00 88.25 968 GLU A C 1
ATOM 7846 O O . GLU A 1 968 ? 22.776 2.399 -21.680 1.00 88.25 968 GLU A O 1
ATOM 7851 N N . THR A 1 969 ? 23.263 3.831 -20.025 1.00 83.75 969 THR A N 1
ATOM 7852 C CA . THR A 1 969 ? 22.696 3.043 -18.920 1.00 83.75 969 THR A CA 1
ATOM 7853 C C . THR A 1 969 ? 21.281 3.489 -18.528 1.00 83.75 969 THR A C 1
ATOM 7855 O O . THR A 1 969 ? 20.871 4.635 -18.750 1.00 83.75 969 THR A O 1
ATOM 7858 N N . TYR A 1 970 ? 20.553 2.560 -17.901 1.00 74.75 970 TYR A N 1
ATOM 7859 C CA . TYR A 1 970 ? 19.404 2.817 -17.029 1.00 74.75 970 TYR A CA 1
ATOM 7860 C C . TYR A 1 970 ? 19.877 2.864 -15.569 1.00 74.75 970 TYR A C 1
ATOM 7862 O O . TYR A 1 970 ? 20.672 2.017 -15.153 1.00 74.75 970 TYR A O 1
ATOM 7870 N N . HIS A 1 971 ? 19.391 3.851 -14.819 1.00 73.56 971 HIS A N 1
ATOM 7871 C CA . HIS A 1 971 ? 19.748 4.167 -13.431 1.00 73.56 971 HIS A CA 1
ATOM 7872 C C . HIS A 1 971 ? 18.744 5.186 -12.873 1.00 73.56 971 HIS A C 1
ATOM 7874 O O . HIS A 1 971 ? 18.124 5.918 -13.646 1.00 73.56 971 HIS A O 1
ATOM 7880 N N . VAL A 1 972 ? 18.623 5.277 -11.546 1.00 63.94 972 VAL A N 1
ATOM 7881 C CA . VAL A 1 972 ? 17.872 6.356 -10.877 1.00 63.94 972 VAL A CA 1
ATOM 7882 C C . VAL A 1 972 ? 18.498 7.725 -11.171 1.00 63.94 972 VAL A C 1
ATOM 7884 O O . VAL A 1 972 ? 19.721 7.849 -11.253 1.00 63.94 972 VAL A O 1
ATOM 7887 N N . THR A 1 973 ? 17.675 8.762 -11.343 1.00 59.78 973 THR A N 1
ATOM 7888 C CA . THR A 1 973 ? 18.105 10.120 -11.745 1.00 59.78 973 THR A CA 1
ATOM 7889 C C . THR A 1 973 ? 19.103 10.758 -10.776 1.00 59.78 973 THR A C 1
ATOM 7891 O O . THR A 1 973 ? 20.022 11.443 -11.220 1.00 59.78 973 THR A O 1
ATOM 7894 N N . THR A 1 974 ? 18.979 10.450 -9.484 1.00 63.22 974 THR A N 1
ATOM 7895 C CA . THR A 1 974 ? 19.869 10.873 -8.388 1.00 63.22 974 THR A CA 1
ATOM 7896 C C . THR A 1 974 ? 21.301 10.328 -8.499 1.00 63.22 974 THR A C 1
ATOM 7898 O O . THR A 1 974 ? 22.214 10.839 -7.842 1.00 63.22 974 THR A O 1
ATOM 7901 N N . ARG A 1 975 ? 21.544 9.285 -9.312 1.00 71.19 975 ARG A N 1
ATOM 7902 C CA . ARG A 1 975 ? 22.835 8.580 -9.367 1.00 71.19 975 ARG A CA 1
ATOM 7903 C C . ARG A 1 975 ? 23.941 9.468 -9.946 1.00 71.19 975 ARG A C 1
ATOM 7905 O O . ARG A 1 975 ? 23.854 9.945 -11.078 1.00 71.19 975 ARG A O 1
ATOM 7912 N N . LYS A 1 976 ? 25.021 9.648 -9.174 1.00 81.62 976 LYS A N 1
ATOM 7913 C CA . LYS A 1 976 ? 26.152 10.531 -9.518 1.00 81.62 976 LYS A CA 1
ATOM 7914 C C . LYS A 1 976 ? 27.356 9.733 -10.046 1.00 81.62 976 LYS A C 1
ATOM 7916 O O . LYS A 1 976 ? 27.828 8.779 -9.422 1.00 81.62 976 LYS A O 1
ATOM 7921 N N . PHE A 1 977 ? 27.873 10.157 -11.191 1.00 87.94 977 PHE A N 1
ATOM 7922 C CA . PHE A 1 977 ? 28.877 9.471 -12.008 1.00 87.94 977 PHE A CA 1
ATOM 7923 C C . PHE A 1 977 ? 30.200 10.234 -12.018 1.00 87.94 977 PHE A C 1
ATOM 7925 O O . PHE A 1 977 ? 30.192 11.462 -12.021 1.00 87.94 977 PHE A O 1
ATOM 7932 N N . LEU A 1 978 ? 31.339 9.542 -12.042 1.00 88.88 978 LEU A N 1
ATOM 7933 C CA . LEU A 1 978 ? 32.642 10.200 -12.189 1.00 88.88 978 LEU A CA 1
ATOM 7934 C C . LEU A 1 978 ? 32.765 10.892 -13.555 1.00 88.88 978 LEU A C 1
ATOM 7936 O O . LEU A 1 978 ? 32.216 10.438 -14.564 1.00 88.88 978 LEU A O 1
ATOM 7940 N N . GLU A 1 979 ? 33.530 11.982 -13.612 1.00 86.50 979 GLU A N 1
ATOM 7941 C CA . GLU A 1 979 ? 33.884 12.600 -14.891 1.00 86.50 979 GLU A CA 1
ATOM 7942 C C . GLU A 1 979 ? 34.667 11.590 -15.761 1.00 86.50 979 GLU A C 1
ATOM 7944 O O . GLU A 1 979 ? 35.740 11.115 -15.382 1.00 86.50 979 GLU A O 1
ATOM 7949 N N . LYS A 1 980 ? 34.095 11.257 -16.931 1.00 90.50 980 LYS A N 1
ATOM 7950 C CA . LYS A 1 980 ? 34.508 10.165 -17.842 1.00 90.50 980 LYS A CA 1
ATOM 7951 C C . LYS A 1 980 ? 34.359 8.738 -17.279 1.00 90.50 980 LYS A C 1
ATOM 7953 O O . LYS A 1 980 ? 35.121 7.848 -17.664 1.00 90.50 980 LYS A O 1
ATOM 7958 N N . GLU A 1 981 ? 33.378 8.491 -16.409 1.00 94.25 981 GLU A N 1
ATOM 7959 C CA . GLU A 1 981 ? 33.026 7.117 -16.023 1.00 94.25 981 GLU A CA 1
ATOM 7960 C C . GLU A 1 981 ? 32.511 6.304 -17.223 1.00 94.25 981 GLU A C 1
ATOM 7962 O O . GLU A 1 981 ? 31.771 6.810 -18.070 1.00 94.25 981 GLU A O 1
ATOM 7967 N N . VAL A 1 982 ? 32.900 5.032 -17.277 1.00 95.06 982 VAL A N 1
ATOM 7968 C CA . VAL A 1 982 ? 32.381 4.000 -18.182 1.00 95.06 982 VAL A CA 1
ATOM 7969 C C . VAL A 1 982 ? 32.261 2.680 -17.426 1.00 95.06 982 VAL A C 1
ATOM 7971 O O . VAL A 1 982 ? 32.964 2.451 -16.444 1.00 95.06 982 VAL A O 1
ATOM 7974 N N . PHE A 1 983 ? 31.400 1.786 -17.905 1.00 94.25 983 PHE A N 1
ATOM 7975 C CA . PHE A 1 983 ? 31.121 0.507 -17.255 1.00 94.25 983 PHE A CA 1
ATOM 7976 C C . PHE A 1 983 ? 31.382 -0.657 -18.203 1.00 94.25 983 PHE A C 1
ATOM 7978 O O . PHE A 1 983 ? 30.823 -0.665 -19.302 1.00 94.25 983 PHE A O 1
ATOM 7985 N N . LYS A 1 984 ? 32.163 -1.670 -17.786 1.00 92.94 984 LYS A N 1
ATOM 7986 C CA . LYS A 1 984 ? 32.260 -2.924 -18.561 1.00 92.94 984 LYS A CA 1
ATOM 7987 C C . LYS A 1 984 ? 30.877 -3.571 -18.592 1.00 92.94 984 LYS A C 1
ATOM 7989 O O . LYS A 1 984 ? 30.332 -3.890 -17.536 1.00 92.94 984 LYS A O 1
ATOM 7994 N N . SER A 1 985 ? 30.305 -3.753 -19.775 1.00 88.75 985 SER A N 1
ATOM 7995 C CA . SER A 1 985 ? 29.005 -4.405 -19.909 1.00 88.75 985 SER A CA 1
ATOM 7996 C C . SER A 1 985 ? 29.107 -5.931 -19.809 1.00 88.75 985 SER A C 1
ATOM 7998 O O . SER A 1 985 ? 30.197 -6.503 -19.870 1.00 88.75 985 SER A O 1
ATOM 8000 N N . SER A 1 986 ? 27.959 -6.598 -19.696 1.00 79.69 986 SER A N 1
ATOM 8001 C CA . SER A 1 986 ? 27.831 -8.049 -19.886 1.00 79.69 986 SER A CA 1
ATOM 8002 C C . SER A 1 986 ? 27.930 -8.505 -21.354 1.00 79.69 986 SER A C 1
ATOM 8004 O O . SER A 1 986 ? 27.873 -9.703 -21.612 1.00 79.69 986 SER A O 1
ATOM 8006 N N . LEU A 1 987 ? 28.072 -7.585 -22.319 1.00 86.19 987 LEU A N 1
ATOM 8007 C CA . LEU A 1 987 ? 28.096 -7.894 -23.749 1.00 86.19 987 LEU A CA 1
ATOM 8008 C C . LEU A 1 987 ? 29.530 -7.948 -24.298 1.00 86.19 987 LEU A C 1
ATOM 8010 O O . LEU A 1 987 ? 30.235 -6.934 -24.314 1.00 86.19 987 LEU A O 1
ATOM 8014 N N . SER A 1 988 ? 29.898 -9.101 -24.858 1.00 88.31 988 SER A N 1
ATOM 8015 C CA . SER A 1 988 ? 30.981 -9.225 -25.841 1.00 88.31 988 SER A CA 1
ATOM 8016 C C . SER A 1 988 ? 30.402 -9.565 -27.209 1.00 88.31 988 SER A C 1
ATOM 8018 O O . SER A 1 988 ? 29.510 -10.404 -27.319 1.00 88.31 988 SER A O 1
ATOM 8020 N N . GLN A 1 989 ? 30.903 -8.914 -28.257 1.00 87.75 989 GLN A N 1
ATOM 8021 C CA . GLN A 1 989 ? 30.422 -9.089 -29.630 1.00 87.75 989 GLN A CA 1
ATOM 8022 C C . GLN A 1 989 ? 31.579 -9.182 -30.626 1.00 87.75 989 GLN A C 1
ATOM 8024 O O . GLN A 1 989 ? 32.651 -8.610 -30.414 1.00 87.75 989 GLN A O 1
ATOM 8029 N N . THR A 1 990 ? 31.332 -9.878 -31.738 1.00 91.06 990 THR A N 1
ATOM 8030 C CA . THR A 1 990 ? 32.274 -9.966 -32.854 1.00 91.06 990 THR A CA 1
ATOM 8031 C C . THR A 1 990 ? 32.090 -8.771 -33.787 1.00 91.06 990 THR A C 1
ATOM 8033 O O . THR A 1 990 ? 30.988 -8.498 -34.264 1.00 91.06 990 THR A O 1
ATOM 8036 N N . ILE A 1 991 ? 33.175 -8.051 -34.056 1.00 90.06 991 ILE A N 1
ATOM 8037 C CA . ILE A 1 991 ? 33.200 -6.802 -34.821 1.00 90.06 991 ILE A CA 1
ATOM 8038 C C . ILE A 1 991 ? 34.279 -6.924 -35.901 1.00 90.06 991 ILE A C 1
ATOM 8040 O O . ILE A 1 991 ? 35.372 -7.411 -35.615 1.00 90.06 991 ILE A O 1
ATOM 8044 N N . SER A 1 992 ? 34.015 -6.468 -37.132 1.00 91.31 992 SER A N 1
ATOM 8045 C CA . SER A 1 992 ? 35.102 -6.306 -38.104 1.00 91.31 992 SER A CA 1
ATOM 8046 C C . SER A 1 992 ? 35.971 -5.108 -37.727 1.00 91.31 992 SER A C 1
ATOM 8048 O O . SER A 1 992 ? 35.477 -4.054 -37.312 1.00 91.31 992 SER A O 1
ATOM 8050 N N . MET A 1 993 ? 37.283 -5.280 -37.856 1.00 87.25 993 MET A N 1
ATOM 8051 C CA . MET A 1 993 ? 38.266 -4.275 -37.460 1.00 87.25 993 MET A CA 1
ATOM 8052 C C . MET A 1 993 ? 38.177 -2.992 -38.295 1.00 87.25 993 MET A C 1
ATOM 8054 O O . MET A 1 993 ? 38.598 -1.934 -37.842 1.00 87.25 993 MET A O 1
ATOM 8058 N N . ASP A 1 994 ? 37.565 -3.054 -39.478 1.00 86.19 994 ASP A N 1
ATOM 8059 C CA . ASP A 1 994 ? 37.339 -1.909 -40.373 1.00 86.19 994 ASP A CA 1
ATOM 8060 C C . ASP A 1 994 ? 36.433 -0.828 -39.743 1.00 86.19 994 ASP A C 1
ATOM 8062 O O . ASP A 1 994 ? 36.357 0.293 -40.242 1.00 86.19 994 ASP A O 1
ATOM 8066 N N . LYS A 1 995 ? 35.744 -1.157 -38.638 1.00 89.19 995 LYS A N 1
ATOM 8067 C CA . LYS A 1 995 ? 34.910 -0.237 -37.845 1.00 89.19 995 LYS A CA 1
ATOM 8068 C C . LYS A 1 995 ? 35.662 0.462 -36.706 1.00 89.19 995 LYS A C 1
ATOM 8070 O O . LYS A 1 995 ? 35.065 1.307 -36.032 1.00 89.19 995 LYS A O 1
ATOM 8075 N N . VAL A 1 996 ? 36.925 0.104 -36.458 1.00 90.00 996 VAL A N 1
ATOM 8076 C CA . VAL A 1 996 ? 37.776 0.735 -35.439 1.00 90.00 996 VAL A CA 1
ATOM 8077 C C . VAL A 1 996 ? 38.212 2.117 -35.925 1.00 90.00 996 VAL A C 1
ATOM 8079 O O . VAL A 1 996 ? 38.825 2.249 -36.981 1.00 90.00 996 VAL A O 1
ATOM 8082 N N . GLN A 1 997 ? 37.902 3.155 -35.147 1.00 86.94 997 GLN A N 1
ATOM 8083 C CA . GLN A 1 997 ? 38.245 4.546 -35.473 1.00 86.94 997 GLN A CA 1
ATOM 8084 C C . GLN A 1 997 ? 39.529 5.042 -34.792 1.00 86.94 997 GLN A C 1
ATOM 8086 O O . GLN A 1 997 ? 40.101 6.040 -35.227 1.00 86.94 997 GLN A O 1
ATOM 8091 N N . GLY A 1 998 ? 39.991 4.370 -33.735 1.00 88.12 998 GLY A N 1
ATOM 8092 C CA . GLY A 1 998 ? 41.222 4.721 -33.030 1.00 88.12 998 GLY A CA 1
ATOM 8093 C C . GLY A 1 998 ? 41.299 4.135 -31.622 1.00 88.12 998 GLY A C 1
ATOM 8094 O O . GLY A 1 998 ? 40.352 3.507 -31.146 1.00 88.12 998 GLY A O 1
ATOM 8095 N N . MET A 1 999 ? 42.435 4.362 -30.965 1.00 88.81 999 MET A N 1
ATOM 8096 C CA . MET A 1 999 ? 42.719 3.900 -29.603 1.00 88.81 999 MET A CA 1
ATOM 8097 C C . MET A 1 999 ? 42.101 4.821 -28.542 1.00 88.81 999 MET A C 1
ATOM 8099 O O . MET A 1 999 ? 42.015 6.037 -28.724 1.00 88.81 999 MET A O 1
ATOM 8103 N N . CYS A 1 1000 ? 41.749 4.237 -27.403 1.00 93.81 1000 CYS A N 1
ATOM 8104 C CA . CYS A 1 1000 ? 41.428 4.924 -26.153 1.00 93.81 1000 CYS A CA 1
ATOM 8105 C C . CYS A 1 1000 ? 42.029 4.127 -24.980 1.00 93.81 1000 CYS A C 1
ATOM 8107 O O . CYS A 1 1000 ? 42.820 3.208 -25.198 1.00 93.81 1000 CYS A O 1
ATOM 8109 N N . TYR A 1 1001 ? 41.701 4.460 -23.729 1.00 93.62 1001 TYR A N 1
ATOM 8110 C CA . TYR A 1 1001 ? 42.045 3.594 -22.598 1.00 93.62 1001 TYR A CA 1
ATOM 8111 C C . TYR A 1 1001 ? 41.027 3.674 -21.464 1.00 93.62 1001 TYR A C 1
ATOM 8113 O O . TYR A 1 1001 ? 40.555 4.759 -21.128 1.00 93.62 1001 TYR A O 1
ATOM 8121 N N . VAL A 1 1002 ? 40.728 2.536 -20.832 1.00 94.31 1002 VAL A N 1
ATOM 8122 C CA . VAL A 1 1002 ? 39.897 2.474 -19.622 1.00 94.31 1002 VAL A CA 1
ATOM 8123 C C . VAL A 1 1002 ? 40.758 2.023 -18.446 1.00 94.31 1002 VAL A C 1
ATOM 8125 O O . VAL A 1 1002 ? 41.349 0.945 -18.472 1.00 94.31 1002 VAL A O 1
ATOM 8128 N N . MET A 1 1003 ? 40.838 2.854 -17.409 1.00 91.94 1003 MET A N 1
ATOM 8129 C CA . MET A 1 1003 ? 41.632 2.597 -16.205 1.00 91.94 1003 MET A CA 1
ATOM 8130 C C . MET A 1 1003 ? 40.756 2.152 -15.030 1.00 91.94 1003 MET A C 1
ATOM 8132 O O . MET A 1 1003 ? 39.613 2.594 -14.887 1.00 91.94 1003 MET A O 1
ATOM 8136 N N . ASN A 1 1004 ? 41.326 1.351 -14.125 1.00 91.75 1004 ASN A N 1
ATOM 8137 C CA . ASN A 1 1004 ? 40.733 1.158 -12.808 1.00 91.75 1004 ASN A CA 1
ATOM 8138 C C . ASN A 1 1004 ? 40.753 2.477 -12.019 1.00 91.75 1004 ASN A C 1
ATOM 8140 O O . ASN A 1 1004 ? 41.721 3.237 -12.092 1.00 91.75 1004 ASN A O 1
ATOM 8144 N N . ILE A 1 1005 ? 39.719 2.718 -11.209 1.00 89.88 1005 ILE A N 1
ATOM 8145 C CA . ILE A 1 1005 ? 39.613 3.911 -10.356 1.00 89.88 1005 ILE A CA 1
ATOM 8146 C C . ILE A 1 1005 ? 40.850 4.147 -9.469 1.00 89.88 1005 ILE A C 1
ATOM 8148 O O . ILE A 1 1005 ? 41.264 5.292 -9.312 1.00 89.88 1005 ILE A O 1
ATOM 8152 N N . LYS A 1 1006 ? 41.485 3.090 -8.935 1.00 87.31 1006 LYS A N 1
ATOM 8153 C CA . LYS A 1 1006 ? 42.663 3.210 -8.053 1.00 87.31 1006 LYS A CA 1
ATOM 8154 C C . LYS A 1 1006 ? 43.871 3.827 -8.763 1.00 87.31 1006 LYS A C 1
ATOM 8156 O O . LYS A 1 1006 ? 44.602 4.609 -8.152 1.00 87.31 1006 LYS A O 1
ATOM 8161 N N . ASP A 1 1007 ? 44.047 3.493 -10.038 1.00 89.12 1007 ASP A N 1
ATOM 8162 C CA . ASP A 1 1007 ? 45.180 3.929 -10.852 1.00 89.12 1007 ASP A CA 1
ATOM 8163 C C . ASP A 1 1007 ? 44.885 5.265 -11.536 1.00 89.12 1007 ASP A C 1
ATOM 8165 O O . ASP A 1 1007 ? 45.734 6.151 -11.517 1.00 89.12 1007 ASP A O 1
ATOM 8169 N N . TYR A 1 1008 ? 43.665 5.454 -12.058 1.00 91.31 1008 TYR A N 1
ATOM 8170 C CA . TYR A 1 1008 ? 43.225 6.669 -12.763 1.00 91.31 1008 TYR A CA 1
ATOM 8171 C C . TYR A 1 1008 ? 43.479 7.964 -11.976 1.00 91.31 1008 TYR A C 1
ATOM 8173 O O . TYR A 1 1008 ? 43.848 8.983 -12.561 1.00 91.31 1008 TYR A O 1
ATOM 8181 N N . ILE A 1 1009 ? 43.330 7.914 -10.647 1.00 91.38 1009 ILE A N 1
ATOM 8182 C CA . ILE A 1 1009 ? 43.594 9.035 -9.731 1.00 91.38 1009 ILE A CA 1
ATOM 8183 C C . ILE A 1 1009 ? 45.059 9.490 -9.796 1.00 91.38 1009 ILE A C 1
ATOM 8185 O O . ILE A 1 1009 ? 45.333 10.684 -9.731 1.00 91.38 1009 ILE A O 1
ATOM 8189 N N . LYS A 1 1010 ? 46.008 8.550 -9.884 1.00 90.81 1010 LYS A N 1
ATOM 8190 C CA . LYS A 1 1010 ? 47.448 8.784 -9.654 1.00 90.81 1010 LYS A CA 1
ATOM 8191 C C . LYS A 1 1010 ? 48.296 8.698 -10.920 1.00 90.81 1010 LYS A C 1
ATOM 8193 O O . LYS A 1 1010 ? 49.370 9.287 -10.975 1.00 90.81 1010 LYS A O 1
ATOM 8198 N N . MET A 1 1011 ? 47.824 7.951 -11.910 1.00 91.94 1011 MET A N 1
ATOM 8199 C CA . MET A 1 1011 ? 48.548 7.544 -13.108 1.00 91.94 1011 MET A CA 1
ATOM 8200 C C . MET A 1 1011 ? 47.744 7.907 -14.359 1.00 91.94 1011 MET A C 1
ATOM 8202 O O . MET A 1 1011 ? 46.517 8.005 -14.322 1.00 91.94 1011 MET A O 1
ATOM 8206 N N . ARG A 1 1012 ? 48.437 8.063 -15.486 1.00 89.44 1012 ARG A N 1
ATOM 8207 C CA . ARG A 1 1012 ? 47.842 8.193 -16.822 1.00 89.44 1012 ARG A CA 1
ATOM 8208 C C . ARG A 1 1012 ? 48.635 7.374 -17.844 1.00 89.44 1012 ARG A C 1
ATOM 8210 O O . ARG A 1 1012 ? 49.837 7.181 -17.640 1.00 89.44 1012 ARG A O 1
ATOM 8217 N N . PRO A 1 1013 ? 48.013 6.898 -18.933 1.00 89.56 1013 PRO A N 1
ATOM 8218 C CA . PRO A 1 1013 ? 48.749 6.291 -20.033 1.00 89.56 1013 PRO A CA 1
ATOM 8219 C C . PRO A 1 1013 ? 49.704 7.299 -20.688 1.00 89.56 1013 PRO A C 1
ATOM 8221 O O . PRO A 1 1013 ? 49.372 8.469 -20.890 1.00 89.56 1013 PRO A O 1
ATOM 8224 N N . GLU A 1 1014 ? 50.907 6.836 -21.011 1.00 84.62 1014 GLU A N 1
ATOM 8225 C CA . GLU A 1 1014 ? 51.909 7.593 -21.758 1.00 84.62 1014 GLU A CA 1
ATOM 8226 C C . GLU A 1 1014 ? 51.441 7.790 -23.214 1.00 84.62 1014 GLU A C 1
ATOM 8228 O O . GLU A 1 1014 ? 50.831 6.900 -23.803 1.00 84.62 1014 GLU A O 1
ATOM 8233 N N . ASN A 1 1015 ? 51.717 8.959 -23.802 1.00 83.12 1015 ASN A N 1
ATOM 8234 C CA . ASN A 1 1015 ? 51.392 9.333 -25.194 1.00 83.12 1015 ASN A CA 1
ATOM 8235 C C . ASN A 1 1015 ? 49.900 9.317 -25.614 1.00 83.12 1015 ASN A C 1
ATOM 8237 O O . ASN A 1 1015 ? 49.593 9.683 -26.748 1.00 83.12 1015 ASN A O 1
ATOM 8241 N N . LEU A 1 1016 ? 48.964 8.979 -24.722 1.00 87.06 1016 LEU A N 1
ATOM 8242 C CA . LEU A 1 1016 ? 47.518 9.057 -24.968 1.00 87.06 1016 LEU A CA 1
ATOM 8243 C C . LEU A 1 1016 ? 46.938 10.417 -24.515 1.00 87.06 1016 LEU A C 1
ATOM 8245 O O . LEU A 1 1016 ? 47.241 10.867 -23.404 1.00 87.06 1016 LEU A O 1
ATOM 8249 N N . PRO A 1 1017 ? 46.097 11.094 -25.326 1.00 88.50 1017 PRO A N 1
ATOM 8250 C CA . PRO A 1 1017 ? 45.455 12.342 -24.921 1.00 88.50 1017 PRO A CA 1
ATOM 8251 C C . PRO A 1 1017 ? 44.458 12.128 -23.780 1.00 88.50 1017 PRO A C 1
ATOM 8253 O O . PRO A 1 1017 ? 43.643 11.211 -23.815 1.00 88.50 1017 PRO A O 1
ATOM 8256 N N . GLU A 1 1018 ? 44.434 13.044 -22.809 1.00 86.38 1018 GLU A N 1
ATOM 8257 C CA . GLU A 1 1018 ? 43.570 12.946 -21.622 1.00 86.38 1018 GLU A CA 1
ATOM 8258 C C . GLU A 1 1018 ? 42.070 12.826 -21.963 1.00 86.38 1018 GLU A C 1
ATOM 8260 O O . GLU A 1 1018 ? 41.302 12.265 -21.185 1.00 86.38 1018 GLU A O 1
ATOM 8265 N N . LYS A 1 1019 ? 41.631 13.318 -23.131 1.00 89.00 1019 LYS A N 1
ATOM 8266 C CA . LYS A 1 1019 ? 40.241 13.182 -23.603 1.00 89.00 1019 LYS A CA 1
ATOM 8267 C C . LYS A 1 1019 ? 39.822 11.737 -23.923 1.00 89.00 1019 LYS A C 1
ATOM 8269 O O . LYS A 1 1019 ? 38.628 11.467 -23.926 1.00 89.00 1019 LYS A O 1
ATOM 8274 N N . ASP A 1 1020 ? 40.781 10.843 -24.178 1.00 93.56 1020 ASP A N 1
ATOM 8275 C CA . ASP A 1 1020 ? 40.561 9.443 -24.573 1.00 93.56 1020 ASP A CA 1
ATOM 8276 C C . ASP A 1 1020 ? 40.818 8.449 -23.425 1.00 93.56 1020 ASP A C 1
ATOM 8278 O O . ASP A 1 1020 ? 40.798 7.235 -23.630 1.00 93.56 1020 ASP A O 1
ATOM 8282 N N . VAL A 1 1021 ? 41.067 8.962 -22.215 1.00 94.12 1021 VAL A N 1
ATOM 8283 C CA . VAL A 1 1021 ? 41.258 8.172 -20.993 1.00 94.12 1021 VAL A CA 1
ATOM 8284 C C . VAL A 1 1021 ? 39.978 8.217 -20.162 1.00 94.12 1021 VAL A C 1
ATOM 8286 O O . VAL A 1 1021 ? 39.523 9.293 -19.771 1.00 94.12 1021 VAL A O 1
ATOM 8289 N N . TYR A 1 1022 ? 39.421 7.045 -19.872 1.00 95.44 1022 TYR A N 1
ATOM 8290 C CA . TYR A 1 1022 ? 38.185 6.841 -19.117 1.00 95.44 1022 TYR A CA 1
ATOM 8291 C C . TYR A 1 1022 ? 38.447 6.071 -17.816 1.00 95.44 1022 TYR A C 1
ATOM 8293 O O . TYR A 1 1022 ? 39.455 5.370 -17.687 1.00 95.44 1022 TYR A O 1
ATOM 8301 N N . VAL A 1 1023 ? 37.517 6.159 -16.862 1.00 94.75 1023 VAL A N 1
ATOM 8302 C CA . VAL A 1 1023 ? 37.589 5.451 -15.573 1.00 94.75 1023 VAL A CA 1
ATOM 8303 C C . VAL A 1 1023 ? 36.463 4.432 -15.430 1.00 94.75 1023 VAL A C 1
ATOM 8305 O O . VAL A 1 1023 ? 35.323 4.709 -15.786 1.00 94.75 1023 VAL A O 1
ATOM 8308 N N . CYS A 1 1024 ? 36.769 3.254 -14.887 1.00 94.56 1024 CYS A N 1
ATOM 8309 C CA . CYS A 1 1024 ? 35.794 2.198 -14.633 1.00 94.56 1024 CYS A CA 1
ATOM 8310 C C . CYS A 1 1024 ? 35.935 1.668 -13.198 1.00 94.56 1024 CYS A C 1
ATOM 8312 O O . CYS A 1 1024 ? 36.896 0.973 -12.864 1.00 94.56 1024 CYS A O 1
ATOM 8314 N N . GLU A 1 1025 ? 34.959 1.979 -12.340 1.00 93.12 1025 GLU A N 1
ATOM 8315 C CA . GLU A 1 1025 ? 34.818 1.365 -11.008 1.00 93.12 1025 GLU A CA 1
ATOM 8316 C C . GLU A 1 1025 ? 33.960 0.088 -11.055 1.00 93.12 1025 GLU A C 1
ATOM 8318 O O . GLU A 1 1025 ? 34.171 -0.842 -10.274 1.00 93.12 1025 GLU A O 1
ATOM 8323 N N . SER A 1 1026 ? 32.986 0.032 -11.971 1.00 90.75 1026 SER A N 1
ATOM 8324 C CA . SER A 1 1026 ? 31.909 -0.964 -11.955 1.00 90.75 1026 SER A CA 1
ATOM 8325 C C . SER A 1 1026 ? 31.668 -1.626 -13.314 1.00 90.75 1026 SER A C 1
ATOM 8327 O O . SER A 1 1026 ? 31.950 -1.063 -14.368 1.00 90.75 1026 SER A O 1
ATOM 8329 N N . ARG A 1 1027 ? 31.081 -2.822 -13.287 1.00 88.88 1027 ARG A N 1
ATOM 8330 C CA . ARG A 1 1027 ? 30.445 -3.467 -14.443 1.00 88.88 1027 ARG A CA 1
ATOM 8331 C C . ARG A 1 1027 ? 28.937 -3.206 -14.444 1.00 88.88 1027 ARG A C 1
ATOM 8333 O O . ARG A 1 1027 ? 28.353 -3.047 -13.373 1.00 88.88 1027 ARG A O 1
ATOM 8340 N N . TYR A 1 1028 ? 28.322 -3.175 -15.623 1.00 89.06 1028 TYR A N 1
ATOM 8341 C CA . TYR A 1 1028 ? 26.889 -2.927 -15.819 1.00 89.06 1028 TYR A CA 1
ATOM 8342 C C . TYR A 1 1028 ? 26.230 -4.092 -16.562 1.00 89.06 1028 TYR A C 1
ATOM 8344 O O . TYR A 1 1028 ? 26.661 -4.465 -17.652 1.00 89.06 1028 TYR A O 1
ATOM 8352 N N . ASN A 1 1029 ? 25.174 -4.672 -15.998 1.00 83.81 1029 ASN A N 1
ATOM 8353 C CA . ASN A 1 1029 ? 24.401 -5.701 -16.684 1.00 83.81 1029 ASN A CA 1
ATOM 8354 C C . ASN A 1 1029 ? 23.314 -5.030 -17.539 1.00 83.81 1029 ASN A C 1
ATOM 8356 O O . ASN A 1 1029 ? 22.347 -4.495 -17.001 1.00 83.81 1029 ASN A O 1
ATOM 8360 N N . ILE A 1 1030 ? 23.449 -5.086 -18.869 1.00 78.62 1030 ILE A N 1
ATOM 8361 C CA . ILE A 1 1030 ? 22.497 -4.449 -19.800 1.00 78.62 1030 ILE A CA 1
ATOM 8362 C C . ILE A 1 1030 ? 21.108 -5.108 -19.727 1.00 78.62 1030 ILE A C 1
ATOM 8364 O O . ILE A 1 1030 ? 20.095 -4.420 -19.827 1.00 78.62 1030 ILE A O 1
ATOM 8368 N N . GLN A 1 1031 ? 21.039 -6.427 -19.520 1.00 73.25 1031 GLN A N 1
ATOM 8369 C CA . GLN A 1 1031 ? 19.771 -7.161 -19.440 1.00 73.25 1031 GLN A CA 1
ATOM 8370 C C . GLN A 1 1031 ? 19.064 -6.930 -18.098 1.00 73.25 1031 GLN A C 1
ATOM 8372 O O . GLN A 1 1031 ? 17.850 -6.726 -18.082 1.00 73.25 1031 GLN A O 1
ATOM 8377 N N . GLY A 1 1032 ? 19.815 -6.933 -16.994 1.00 71.62 1032 GLY A N 1
ATOM 8378 C CA . GLY A 1 1032 ? 19.289 -6.749 -15.637 1.00 71.62 1032 GLY A CA 1
ATOM 8379 C C . GLY A 1 1032 ? 19.187 -5.293 -15.160 1.00 71.62 1032 GLY A C 1
ATOM 8380 O O . GLY A 1 1032 ? 18.621 -5.061 -14.098 1.00 71.62 1032 GLY A O 1
ATOM 8381 N N . ARG A 1 1033 ? 19.740 -4.331 -15.915 1.00 76.50 1033 ARG A N 1
ATOM 8382 C CA . ARG A 1 1033 ? 19.797 -2.880 -15.628 1.00 76.50 1033 ARG A CA 1
ATOM 8383 C C . ARG A 1 1033 ? 20.573 -2.450 -14.360 1.00 76.50 1033 ARG A C 1
ATOM 8385 O O . ARG A 1 1033 ? 20.462 -1.298 -13.953 1.00 76.50 1033 ARG A O 1
ATOM 8392 N N . TRP A 1 1034 ? 21.402 -3.317 -13.770 1.00 77.00 1034 TRP A N 1
ATOM 8393 C CA . TRP A 1 1034 ? 22.092 -3.081 -12.485 1.00 77.00 1034 TRP A CA 1
ATOM 8394 C C . TRP A 1 1034 ? 23.626 -2.943 -12.600 1.00 77.00 1034 TRP A C 1
ATOM 8396 O O . TRP A 1 1034 ? 24.237 -3.338 -13.597 1.00 77.00 1034 TRP A O 1
ATOM 8406 N N . PHE A 1 1035 ? 24.263 -2.388 -11.559 1.00 84.00 1035 PHE A N 1
ATOM 8407 C CA . PHE A 1 1035 ? 25.707 -2.108 -11.482 1.00 84.00 1035 PHE A CA 1
ATOM 8408 C C . PHE A 1 1035 ? 26.386 -2.955 -10.392 1.00 84.00 1035 PHE A C 1
ATOM 8410 O O . PHE A 1 1035 ? 25.839 -3.087 -9.302 1.00 84.00 1035 PHE A O 1
ATOM 8417 N N . LYS A 1 1036 ? 27.614 -3.444 -10.622 1.00 81.69 1036 LYS A N 1
ATOM 8418 C CA . LYS A 1 1036 ? 28.455 -4.087 -9.586 1.00 81.69 1036 LYS A CA 1
ATOM 8419 C C . LYS A 1 1036 ? 29.856 -3.491 -9.565 1.00 81.69 1036 LYS A C 1
ATOM 8421 O O . LYS A 1 1036 ? 30.494 -3.446 -10.618 1.00 81.69 1036 LYS A O 1
ATOM 8426 N N . LYS A 1 1037 ? 30.386 -3.124 -8.394 1.00 84.19 1037 LYS A N 1
ATOM 8427 C CA . LYS A 1 1037 ? 31.801 -2.724 -8.277 1.00 84.19 1037 LYS A CA 1
ATOM 8428 C C . LYS A 1 1037 ? 32.727 -3.890 -8.639 1.00 84.19 1037 LYS A C 1
ATOM 8430 O O . LYS A 1 1037 ? 32.457 -5.048 -8.317 1.00 84.19 1037 LYS A O 1
ATOM 8435 N N . LEU A 1 1038 ? 33.826 -3.589 -9.323 1.00 79.56 1038 LEU A N 1
ATOM 8436 C CA . LEU A 1 1038 ? 34.797 -4.589 -9.765 1.00 79.56 1038 LEU A CA 1
ATOM 8437 C C . LEU A 1 1038 ? 35.765 -4.935 -8.623 1.00 79.56 1038 LEU A C 1
ATOM 8439 O O . LEU A 1 1038 ? 36.687 -4.176 -8.328 1.00 79.56 1038 LEU A O 1
ATOM 8443 N N . LYS A 1 1039 ? 35.551 -6.096 -7.979 1.00 76.31 1039 LYS A N 1
ATOM 8444 C CA . LYS A 1 1039 ? 36.419 -6.613 -6.898 1.00 76.31 1039 LYS A CA 1
AT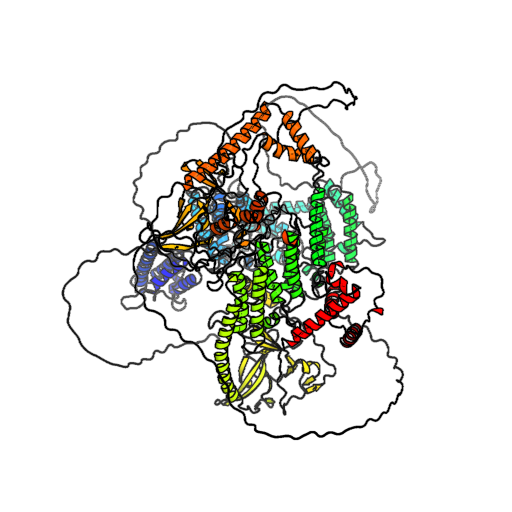OM 8445 C C . LYS A 1 1039 ? 37.857 -6.889 -7.383 1.00 76.31 1039 LYS A C 1
ATOM 8447 O O . LYS A 1 1039 ? 38.802 -6.679 -6.629 1.00 76.31 1039 LYS A O 1
ATOM 8452 N N . SER A 1 1040 ? 38.022 -7.298 -8.643 1.00 75.75 1040 SER A N 1
ATOM 8453 C CA . SER A 1 1040 ? 39.309 -7.463 -9.330 1.00 75.75 1040 SER A CA 1
ATOM 8454 C C . SER A 1 1040 ? 39.345 -6.665 -10.639 1.00 75.75 1040 SER A C 1
ATOM 8456 O O . SER A 1 1040 ? 38.308 -6.371 -11.236 1.00 75.75 1040 SER A O 1
ATOM 8458 N N . TRP A 1 1041 ? 40.552 -6.320 -11.090 1.00 77.19 1041 TRP A N 1
ATOM 8459 C CA . TRP A 1 1041 ? 40.818 -5.706 -12.392 1.00 77.19 1041 TRP A CA 1
ATOM 8460 C C . TRP A 1 1041 ? 41.961 -6.478 -13.070 1.00 77.19 1041 TRP A C 1
ATOM 8462 O O . TRP A 1 1041 ? 42.891 -6.870 -12.359 1.00 77.19 1041 TRP A O 1
ATOM 8472 N N . PRO A 1 1042 ? 41.926 -6.731 -14.393 1.00 72.00 1042 PRO A N 1
ATOM 8473 C CA . PRO A 1 1042 ? 43.003 -7.452 -15.065 1.00 72.00 1042 PRO A CA 1
ATOM 8474 C C . PRO A 1 1042 ? 44.341 -6.702 -14.941 1.00 72.00 1042 PRO A C 1
ATOM 8476 O O . PRO A 1 1042 ? 44.375 -5.498 -15.213 1.00 72.00 1042 PRO A O 1
ATOM 8479 N N . PRO A 1 1043 ? 45.448 -7.367 -14.562 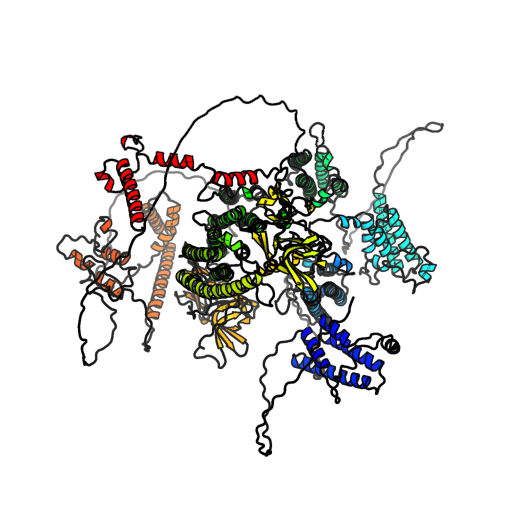1.00 67.44 1043 PRO A N 1
ATOM 8480 C CA . PRO A 1 1043 ? 46.765 -6.744 -14.612 1.00 67.44 1043 PRO A CA 1
ATOM 8481 C C . PRO A 1 1043 ? 47.133 -6.410 -16.063 1.00 67.44 1043 PRO A C 1
ATOM 8483 O O . PRO A 1 1043 ? 46.767 -7.130 -16.997 1.00 67.44 1043 PRO A O 1
ATOM 8486 N N . VAL A 1 1044 ? 47.878 -5.321 -16.263 1.00 65.75 1044 VAL A N 1
ATOM 8487 C CA . VAL A 1 1044 ? 48.416 -4.988 -17.588 1.00 65.75 1044 VAL A CA 1
ATOM 8488 C C . VAL A 1 1044 ? 49.428 -6.057 -17.991 1.00 65.75 1044 VAL A C 1
ATOM 8490 O O . VAL A 1 1044 ? 50.327 -6.391 -17.221 1.00 65.75 1044 VAL A O 1
ATOM 8493 N N . ARG A 1 1045 ? 49.260 -6.607 -19.197 1.00 63.50 1045 ARG A N 1
ATOM 8494 C CA . ARG A 1 1045 ? 50.103 -7.688 -19.721 1.00 63.50 1045 ARG A CA 1
ATOM 8495 C C . ARG A 1 1045 ? 51.541 -7.202 -19.896 1.00 63.50 1045 ARG A C 1
ATOM 8497 O O . ARG A 1 1045 ? 51.769 -6.105 -20.411 1.00 63.50 1045 ARG A O 1
ATOM 8504 N N . GLU A 1 1046 ? 52.507 -8.037 -19.533 1.00 51.62 1046 GLU A N 1
ATOM 8505 C CA . GLU A 1 1046 ? 53.914 -7.798 -19.860 1.00 51.62 1046 GLU A CA 1
ATOM 8506 C C . GLU A 1 1046 ? 54.066 -7.716 -21.390 1.00 51.62 1046 GLU A C 1
ATOM 8508 O O . GLU A 1 1046 ? 53.576 -8.577 -22.118 1.00 51.62 1046 GLU A O 1
ATOM 8513 N N . GLY A 1 1047 ? 54.674 -6.633 -21.886 1.00 57.59 1047 GLY A N 1
ATOM 8514 C CA . GLY A 1 1047 ? 54.722 -6.319 -23.322 1.00 57.59 1047 GLY A CA 1
ATOM 8515 C C . GLY A 1 1047 ? 53.564 -5.462 -23.862 1.00 57.59 1047 GLY A C 1
ATOM 8516 O O . GLY A 1 1047 ? 53.548 -5.180 -25.058 1.00 57.59 1047 GLY A O 1
ATOM 8517 N N . SER A 1 1048 ? 52.628 -5.006 -23.018 1.00 61.50 1048 SER A N 1
ATOM 8518 C CA . SER A 1 1048 ? 51.617 -3.995 -23.383 1.00 61.50 1048 SER A CA 1
ATOM 8519 C C . SER A 1 1048 ? 52.242 -2.757 -24.039 1.00 61.50 1048 SER A C 1
ATOM 8521 O O . SER A 1 1048 ? 53.229 -2.209 -23.544 1.00 61.50 1048 SER A O 1
ATOM 8523 N N . SER A 1 1049 ? 51.619 -2.263 -25.114 1.00 63.91 1049 SER A N 1
ATOM 8524 C CA . SER A 1 1049 ? 52.017 -1.018 -25.788 1.00 63.91 1049 SER A CA 1
ATOM 8525 C C . SER A 1 1049 ? 51.822 0.227 -24.914 1.00 63.91 1049 SER A C 1
ATOM 8527 O O . SER A 1 1049 ? 52.482 1.243 -25.128 1.00 63.91 1049 SER A O 1
ATOM 8529 N N . VAL A 1 1050 ? 50.924 0.154 -23.927 1.00 71.56 1050 VAL A N 1
ATOM 8530 C CA . VAL A 1 1050 ? 50.578 1.265 -23.036 1.00 71.56 1050 VAL A CA 1
ATOM 8531 C C . VAL A 1 1050 ? 51.369 1.163 -21.735 1.00 71.56 1050 VAL A C 1
ATOM 8533 O O . VAL A 1 1050 ? 51.130 0.272 -20.916 1.00 71.56 1050 VAL A O 1
ATOM 8536 N N . LYS A 1 1051 ? 52.287 2.112 -21.537 1.00 81.44 1051 LYS A N 1
ATOM 8537 C CA . LYS A 1 1051 ? 52.949 2.394 -20.255 1.00 81.44 1051 LYS A CA 1
ATOM 8538 C C . LYS A 1 1051 ? 52.126 3.396 -19.448 1.00 81.44 1051 LYS A C 1
ATOM 8540 O O . LYS A 1 1051 ? 51.418 4.218 -20.027 1.00 81.44 1051 LYS A O 1
ATOM 8545 N N . PHE A 1 1052 ? 52.270 3.381 -18.125 1.00 87.44 1052 PHE A N 1
ATOM 8546 C CA . PHE A 1 1052 ? 51.699 4.405 -17.249 1.00 87.44 1052 PHE A CA 1
ATOM 8547 C C . PHE A 1 1052 ? 52.784 5.314 -16.674 1.00 87.44 1052 PHE A C 1
ATOM 8549 O O . PHE A 1 1052 ? 53.801 4.836 -16.174 1.00 87.44 1052 PHE A O 1
ATOM 8556 N N . VAL A 1 1053 ? 52.519 6.619 -16.674 1.00 89.50 1053 VAL A N 1
ATOM 8557 C CA . VAL A 1 1053 ? 53.311 7.633 -15.966 1.00 89.50 1053 VAL A CA 1
ATOM 8558 C C . VAL A 1 1053 ? 52.484 8.238 -14.825 1.00 89.50 1053 VAL A C 1
ATOM 8560 O O . VAL A 1 1053 ? 51.255 8.318 -14.949 1.00 89.50 1053 VAL A O 1
ATOM 8563 N N . PRO A 1 1054 ? 53.106 8.670 -13.713 1.00 88.69 1054 PRO A N 1
ATOM 8564 C CA . PRO A 1 1054 ? 52.416 9.451 -12.692 1.00 88.69 1054 PRO A CA 1
ATOM 8565 C C . PRO A 1 1054 ? 51.782 10.723 -13.270 1.00 88.69 1054 PRO A C 1
ATOM 8567 O O . PRO A 1 1054 ? 52.255 11.292 -14.257 1.00 88.69 1054 PRO A O 1
ATOM 8570 N N . ARG A 1 1055 ? 50.697 11.181 -12.647 1.00 86.50 1055 ARG A N 1
ATOM 8571 C CA . ARG A 1 1055 ? 50.110 12.500 -12.905 1.00 86.50 1055 ARG A CA 1
ATOM 8572 C C . ARG A 1 1055 ? 50.837 13.556 -12.069 1.00 86.50 1055 ARG A C 1
ATOM 8574 O O . ARG A 1 1055 ? 51.123 13.308 -10.902 1.00 86.50 1055 ARG A O 1
ATOM 8581 N N . GLU A 1 1056 ? 51.061 14.739 -12.648 1.00 85.94 1056 GLU A N 1
ATOM 8582 C CA . GLU A 1 1056 ? 51.683 15.903 -11.978 1.00 85.94 1056 GLU A CA 1
ATOM 8583 C C . GLU A 1 1056 ? 51.006 16.243 -10.639 1.00 85.94 1056 GLU A C 1
ATOM 8585 O O . GLU A 1 1056 ? 51.656 16.626 -9.669 1.00 85.94 1056 GLU A O 1
ATOM 8590 N N . GLN A 1 1057 ? 49.681 16.079 -10.586 1.00 83.88 1057 GLN A N 1
ATOM 8591 C CA . GLN A 1 1057 ? 48.872 16.115 -9.371 1.00 83.88 1057 GLN A CA 1
ATOM 8592 C C . GLN A 1 1057 ? 47.825 14.989 -9.443 1.00 83.88 1057 GLN A C 1
ATOM 8594 O O . GLN A 1 1057 ? 47.311 14.718 -10.536 1.00 83.88 1057 GLN A O 1
ATOM 8599 N N . PRO A 1 1058 ? 47.487 14.323 -8.321 1.00 83.56 1058 PRO A N 1
ATOM 8600 C CA . PRO A 1 1058 ? 46.393 13.358 -8.289 1.00 83.56 1058 PRO A CA 1
ATOM 8601 C C . PRO A 1 1058 ? 45.048 14.010 -8.642 1.00 83.56 1058 PRO A C 1
ATOM 8603 O O . PRO A 1 1058 ? 44.770 15.124 -8.201 1.00 83.56 1058 PRO A O 1
ATOM 8606 N N . LEU A 1 1059 ? 44.201 13.316 -9.407 1.00 84.88 1059 LEU A N 1
ATOM 8607 C CA . LEU A 1 1059 ? 42.870 13.818 -9.764 1.00 84.88 1059 LEU A CA 1
ATOM 8608 C C . LEU A 1 1059 ? 41.917 13.799 -8.562 1.00 84.88 1059 LEU A C 1
ATOM 8610 O O . LEU A 1 1059 ? 41.762 12.778 -7.890 1.00 84.88 1059 LEU A O 1
ATOM 8614 N N . GLU A 1 1060 ? 41.215 14.910 -8.346 1.00 83.75 1060 GLU A N 1
ATOM 8615 C CA . GLU A 1 1060 ? 40.105 14.995 -7.397 1.00 83.75 1060 GLU A CA 1
ATOM 8616 C C . GLU A 1 1060 ? 38.862 14.291 -7.977 1.00 83.75 1060 GLU A C 1
ATOM 8618 O O . GLU A 1 1060 ? 38.417 14.591 -9.087 1.00 83.75 1060 GLU A O 1
ATOM 8623 N N . LEU A 1 1061 ? 38.308 13.314 -7.248 1.00 81.88 1061 LEU A N 1
ATOM 8624 C CA . LEU A 1 1061 ? 37.188 12.486 -7.714 1.00 81.88 1061 LEU A CA 1
ATOM 8625 C C . LEU A 1 1061 ? 35.845 13.224 -7.627 1.00 81.88 1061 LEU A C 1
ATOM 8627 O O . LEU A 1 1061 ? 35.032 12.981 -6.734 1.00 81.88 1061 LEU A O 1
ATOM 8631 N N . LYS A 1 1062 ? 35.580 14.097 -8.596 1.00 77.19 1062 LYS A N 1
ATOM 8632 C CA . LYS A 1 1062 ? 34.277 14.745 -8.746 1.00 77.19 1062 LYS A CA 1
ATOM 8633 C C . LYS A 1 1062 ? 33.257 13.793 -9.385 1.00 77.19 1062 LYS A C 1
ATOM 8635 O O . LYS A 1 1062 ? 33.481 13.272 -10.479 1.00 77.19 1062 LYS A O 1
ATOM 8640 N N . ARG A 1 1063 ? 32.118 13.591 -8.707 1.00 84.75 1063 ARG A N 1
ATOM 8641 C CA . ARG A 1 1063 ? 30.922 12.942 -9.272 1.00 84.75 1063 ARG A CA 1
ATOM 8642 C C . ARG A 1 1063 ? 29.887 13.994 -9.678 1.00 84.75 1063 ARG A C 1
ATOM 8644 O O . ARG A 1 1063 ? 29.579 14.889 -8.898 1.00 84.75 1063 ARG A O 1
ATOM 8651 N N . VAL A 1 1064 ? 29.338 13.861 -10.880 1.00 73.81 1064 VAL A N 1
ATOM 8652 C CA . VAL A 1 1064 ? 28.320 14.734 -11.488 1.00 73.81 1064 VAL A CA 1
ATOM 8653 C C . VAL A 1 1064 ? 27.037 13.947 -11.765 1.00 73.81 1064 VAL A C 1
ATOM 8655 O O . VAL A 1 1064 ? 27.072 12.732 -11.945 1.00 73.81 1064 VAL A O 1
ATOM 8658 N N . MET A 1 1065 ? 25.892 14.628 -11.790 1.00 67.56 1065 MET A N 1
ATOM 8659 C CA . MET A 1 1065 ? 24.608 14.011 -12.154 1.00 67.56 1065 MET A CA 1
ATOM 8660 C C . MET A 1 1065 ? 24.550 13.698 -13.658 1.00 67.56 1065 MET A C 1
ATOM 8662 O O . MET A 1 1065 ? 25.240 14.330 -14.461 1.00 67.56 1065 MET A O 1
ATOM 8666 N N . SER A 1 1066 ? 23.723 12.726 -14.054 1.00 62.59 1066 SER A N 1
ATOM 8667 C CA . SER A 1 1066 ? 23.522 12.401 -15.473 1.00 62.59 1066 SER A CA 1
ATOM 8668 C C . SER A 1 1066 ? 22.672 13.484 -16.156 1.00 62.59 1066 SER A C 1
ATOM 8670 O O . SER A 1 1066 ? 21.569 13.790 -15.712 1.00 62.59 1066 SER A O 1
ATOM 8672 N N . VAL A 1 1067 ? 23.188 14.089 -17.230 1.00 51.91 1067 VAL A N 1
ATOM 8673 C CA . VAL A 1 1067 ? 22.722 15.383 -17.782 1.00 51.91 1067 VAL A CA 1
ATOM 8674 C C . VAL A 1 1067 ? 21.468 15.262 -18.680 1.00 51.91 1067 VAL A C 1
ATOM 8676 O O . VAL A 1 1067 ? 21.449 15.770 -19.797 1.00 51.91 1067 VAL A O 1
ATOM 8679 N N . PHE A 1 1068 ? 20.425 14.544 -18.243 1.00 48.19 1068 PHE A N 1
ATOM 8680 C CA . PHE A 1 1068 ? 19.312 14.117 -19.115 1.00 48.19 1068 PHE A CA 1
ATOM 8681 C C . PHE A 1 1068 ? 17.906 14.429 -18.575 1.00 48.19 1068 PHE A C 1
ATOM 8683 O O . PHE A 1 1068 ? 17.124 13.520 -18.297 1.00 48.19 1068 PHE A O 1
ATOM 8690 N N . LYS A 1 1069 ? 17.549 15.723 -18.526 1.00 46.09 1069 LYS A N 1
ATOM 8691 C CA . LYS A 1 1069 ? 16.180 16.185 -18.206 1.00 46.09 1069 LYS A CA 1
ATOM 8692 C C . LYS A 1 1069 ? 15.133 15.696 -19.226 1.00 46.09 1069 LYS A C 1
ATOM 8694 O O . LYS A 1 1069 ? 14.075 15.231 -18.818 1.00 46.09 1069 LYS A O 1
ATOM 8699 N N . GLU A 1 1070 ? 15.462 15.675 -20.525 1.00 45.69 1070 GLU A N 1
ATOM 8700 C CA . GLU A 1 1070 ? 14.583 15.180 -21.615 1.00 45.69 1070 GLU A CA 1
ATOM 8701 C C . GLU A 1 1070 ? 14.081 13.734 -21.426 1.00 45.69 1070 GLU A C 1
ATOM 8703 O O . GLU A 1 1070 ? 13.107 13.320 -22.051 1.00 45.69 1070 GLU A O 1
ATOM 8708 N N . ARG A 1 1071 ? 14.741 12.920 -20.589 1.00 50.00 1071 ARG A N 1
ATOM 8709 C CA . ARG A 1 1071 ? 14.332 11.524 -20.385 1.00 50.00 1071 ARG A CA 1
ATOM 8710 C C . ARG A 1 1071 ? 13.094 11.404 -19.486 1.00 50.00 1071 ARG A C 1
ATOM 8712 O O . ARG A 1 1071 ? 12.379 10.410 -19.586 1.00 50.00 1071 ARG A O 1
ATOM 8719 N N . LEU A 1 1072 ? 12.832 12.398 -18.631 1.00 46.22 1072 LEU A N 1
ATOM 8720 C CA . LEU A 1 1072 ? 11.819 12.323 -17.572 1.00 46.22 1072 LEU A CA 1
ATOM 8721 C C . LEU A 1 1072 ? 10.385 12.237 -18.120 1.00 46.22 1072 LEU A C 1
ATOM 8723 O O . LEU A 1 1072 ? 9.589 11.445 -17.622 1.00 46.22 1072 LEU A O 1
ATOM 8727 N N . GLU A 1 1073 ? 10.074 12.970 -19.193 1.00 53.66 1073 GLU A N 1
ATOM 8728 C CA . GLU A 1 1073 ? 8.766 12.899 -19.863 1.00 53.66 1073 GLU A CA 1
ATOM 8729 C C . GLU A 1 1073 ? 8.498 11.498 -20.420 1.00 53.66 1073 GLU A C 1
ATOM 8731 O O . GLU A 1 1073 ? 7.423 10.931 -20.228 1.00 53.66 1073 GLU A O 1
ATOM 8736 N N . LYS A 1 1074 ? 9.514 10.891 -21.045 1.00 49.06 1074 LYS A N 1
ATOM 8737 C CA . LYS A 1 1074 ? 9.421 9.535 -21.593 1.00 49.06 1074 LYS A CA 1
ATOM 8738 C C . LYS A 1 1074 ? 9.309 8.470 -20.495 1.00 49.06 1074 LYS A C 1
ATOM 8740 O O . LYS A 1 1074 ? 8.641 7.460 -20.697 1.00 49.06 1074 LYS A O 1
ATOM 8745 N N . HIS A 1 1075 ? 9.887 8.727 -19.321 1.00 49.12 1075 HIS A N 1
ATOM 8746 C CA . HIS A 1 1075 ? 9.692 7.909 -18.124 1.00 49.12 1075 HIS A CA 1
ATOM 8747 C C . HIS A 1 1075 ? 8.314 8.087 -17.463 1.00 49.12 1075 HIS A C 1
ATOM 8749 O O . HIS A 1 1075 ? 8.005 7.300 -16.577 1.00 49.12 1075 HIS A O 1
ATOM 8755 N N . LYS A 1 1076 ? 7.444 9.031 -17.867 1.00 51.25 1076 LYS A N 1
ATOM 8756 C CA . LYS A 1 1076 ? 6.097 9.161 -17.267 1.00 51.25 1076 LYS A CA 1
ATOM 8757 C C . LYS A 1 1076 ? 5.278 7.871 -17.415 1.00 51.25 1076 LYS A C 1
ATOM 8759 O O . LYS A 1 1076 ? 4.654 7.445 -16.449 1.00 51.25 1076 LYS A O 1
ATOM 8764 N N . GLY A 1 1077 ? 5.341 7.227 -18.584 1.00 52.25 1077 GLY A N 1
ATOM 8765 C CA . GLY A 1 1077 ? 4.695 5.931 -18.827 1.00 52.25 1077 GLY A CA 1
ATOM 8766 C C . GLY A 1 1077 ? 5.315 4.791 -18.013 1.00 52.25 1077 GLY A C 1
ATOM 8767 O O . GLY A 1 1077 ? 4.587 4.033 -17.381 1.00 52.25 1077 GLY A O 1
ATOM 8768 N N . GLU A 1 1078 ? 6.650 4.712 -17.950 1.00 53.81 1078 GLU A N 1
ATOM 8769 C CA . GLU A 1 1078 ? 7.344 3.709 -17.122 1.00 53.81 1078 GLU A CA 1
ATOM 8770 C C . GLU A 1 1078 ? 7.055 3.910 -15.620 1.00 53.81 1078 GLU A C 1
ATOM 8772 O O . GLU A 1 1078 ? 6.872 2.944 -14.891 1.00 53.81 1078 GLU A O 1
ATOM 8777 N N . LEU A 1 1079 ? 6.944 5.154 -15.141 1.00 51.75 1079 LEU A N 1
ATOM 8778 C CA . LEU A 1 1079 ? 6.597 5.474 -13.753 1.00 51.75 1079 LEU A CA 1
ATOM 8779 C C . LEU A 1 1079 ? 5.149 5.080 -13.414 1.00 51.75 1079 LEU A C 1
ATOM 8781 O O . LEU A 1 1079 ? 4.870 4.661 -12.292 1.00 51.75 1079 LEU A O 1
ATOM 8785 N N . GLU A 1 1080 ? 4.233 5.196 -14.376 1.00 58.03 1080 GLU A N 1
ATOM 8786 C CA . GLU A 1 1080 ? 2.841 4.759 -14.239 1.00 58.03 1080 GLU A CA 1
ATOM 8787 C C . GLU A 1 1080 ? 2.730 3.220 -14.269 1.00 58.03 1080 GLU A C 1
ATOM 8789 O O . GLU A 1 1080 ? 1.985 2.646 -13.473 1.00 58.03 1080 GLU A O 1
ATOM 8794 N N . GLU A 1 1081 ? 3.551 2.536 -15.076 1.00 58.59 1081 GLU A N 1
ATOM 8795 C CA . GLU A 1 1081 ? 3.710 1.074 -15.046 1.00 58.59 1081 GLU A CA 1
ATOM 8796 C C . GLU A 1 1081 ? 4.285 0.589 -13.702 1.00 58.59 1081 GLU A C 1
ATOM 8798 O O . GLU A 1 1081 ? 3.735 -0.319 -13.080 1.00 58.59 1081 GLU A O 1
ATOM 8803 N N . LEU A 1 1082 ? 5.341 1.233 -13.194 1.00 59.38 1082 LEU A N 1
ATOM 8804 C CA . LEU A 1 1082 ? 5.924 0.935 -11.880 1.00 59.38 1082 LEU A CA 1
ATOM 8805 C C . LEU A 1 1082 ? 4.899 1.150 -10.751 1.00 59.38 1082 LEU A C 1
ATOM 8807 O O . LEU A 1 1082 ? 4.786 0.316 -9.852 1.00 59.38 1082 LEU A O 1
ATOM 8811 N N . LYS A 1 1083 ? 4.097 2.220 -10.827 1.00 66.50 1083 LYS A N 1
ATOM 8812 C CA . LYS A 1 1083 ? 2.999 2.491 -9.885 1.00 66.50 1083 LYS A CA 1
ATOM 8813 C C . LYS A 1 1083 ? 1.891 1.433 -9.963 1.00 66.50 1083 LYS A C 1
ATOM 8815 O O . LYS A 1 1083 ? 1.301 1.116 -8.931 1.00 66.50 1083 LYS A O 1
ATOM 8820 N N . LEU A 1 1084 ? 1.626 0.867 -11.144 1.00 66.69 1084 LEU A N 1
ATOM 8821 C CA . LEU A 1 1084 ? 0.692 -0.247 -11.320 1.00 66.69 1084 LEU A CA 1
ATOM 8822 C C . LEU A 1 1084 ? 1.246 -1.542 -10.701 1.00 66.69 1084 LEU A C 1
ATOM 8824 O O . LEU A 1 1084 ? 0.531 -2.187 -9.939 1.00 66.69 1084 LEU A O 1
ATOM 8828 N N . GLN A 1 1085 ? 2.520 -1.874 -10.943 1.00 66.56 1085 GLN A N 1
ATOM 8829 C CA . GLN A 1 1085 ? 3.210 -3.043 -10.364 1.00 66.56 1085 GLN A CA 1
ATOM 8830 C C . GLN A 1 1085 ? 3.299 -2.993 -8.823 1.00 66.56 1085 GLN A C 1
ATOM 8832 O O . GLN A 1 1085 ? 3.304 -4.026 -8.149 1.00 66.56 1085 GLN A O 1
ATOM 8837 N N . GLU A 1 1086 ? 3.328 -1.792 -8.241 1.00 71.88 1086 GLU A N 1
ATOM 8838 C CA . GLU A 1 1086 ? 3.241 -1.590 -6.790 1.00 71.88 1086 GLU A CA 1
ATOM 8839 C C . GLU A 1 1086 ? 1.877 -1.954 -6.191 1.00 71.88 1086 GLU A C 1
ATOM 8841 O O . GLU A 1 1086 ? 1.794 -2.149 -4.980 1.00 71.88 1086 GLU A O 1
ATOM 8846 N N . THR A 1 1087 ? 0.819 -2.078 -6.994 1.00 76.94 1087 THR A N 1
ATOM 8847 C CA . THR A 1 1087 ? -0.494 -2.527 -6.510 1.00 76.94 1087 THR A CA 1
ATOM 8848 C C . THR A 1 1087 ? -0.404 -3.984 -6.056 1.00 76.94 1087 THR A C 1
ATOM 8850 O O . THR A 1 1087 ? 0.137 -4.834 -6.765 1.00 76.94 1087 THR A O 1
ATOM 8853 N N . LEU A 1 1088 ? -0.934 -4.288 -4.872 1.00 79.06 1088 LEU A N 1
ATOM 8854 C CA . LEU A 1 1088 ? -1.126 -5.666 -4.431 1.00 79.06 1088 LEU A CA 1
ATOM 8855 C C . LEU A 1 1088 ? -2.299 -6.269 -5.219 1.00 79.06 1088 LEU A C 1
ATOM 8857 O O . LEU A 1 1088 ? -3.416 -5.760 -5.147 1.00 79.06 1088 LEU A O 1
ATOM 8861 N N . VAL A 1 1089 ? -2.051 -7.343 -5.968 1.00 70.12 1089 VAL A N 1
ATOM 8862 C CA . VAL A 1 1089 ? -3.105 -8.092 -6.665 1.00 70.12 1089 VAL A CA 1
ATOM 8863 C C . VAL A 1 1089 ? -3.561 -9.230 -5.758 1.00 70.12 1089 VAL A C 1
ATOM 8865 O O . VAL A 1 1089 ? -2.853 -10.227 -5.608 1.00 70.12 1089 VAL A O 1
ATOM 8868 N N . GLU A 1 1090 ? -4.736 -9.085 -5.144 1.00 71.69 1090 GLU A N 1
ATOM 8869 C CA . GLU A 1 1090 ? -5.364 -10.177 -4.395 1.00 71.69 1090 GLU A CA 1
ATOM 8870 C C . GLU A 1 1090 ? -5.662 -11.348 -5.347 1.00 71.69 1090 GLU A C 1
ATOM 8872 O O . GLU A 1 1090 ? -6.403 -11.212 -6.321 1.00 71.69 1090 GLU A O 1
ATOM 8877 N N . LYS A 1 1091 ? -5.053 -12.509 -5.079 1.00 76.50 1091 LYS A N 1
ATOM 8878 C CA . LYS A 1 1091 ? -5.274 -13.739 -5.850 1.00 76.50 1091 LYS A CA 1
ATOM 8879 C C . LYS A 1 1091 ? -6.679 -14.265 -5.560 1.00 76.50 1091 LYS A C 1
ATOM 8881 O O . LYS A 1 1091 ? -7.070 -14.366 -4.396 1.00 76.50 1091 LYS A O 1
ATOM 8886 N N . GLU A 1 1092 ? -7.419 -14.646 -6.600 1.00 81.50 1092 GLU A N 1
ATOM 8887 C CA . GLU A 1 1092 ? -8.730 -15.275 -6.433 1.00 81.50 1092 GLU A CA 1
ATOM 8888 C C . GLU A 1 1092 ? -8.579 -16.593 -5.645 1.00 81.50 1092 GLU A C 1
ATOM 8890 O O . GLU A 1 1092 ? -7.898 -17.526 -6.077 1.00 81.50 1092 GLU A O 1
ATOM 8895 N N . LYS A 1 1093 ? -9.183 -16.650 -4.452 1.00 86.12 1093 LYS A N 1
ATOM 8896 C CA . LYS A 1 1093 ? -9.131 -17.813 -3.552 1.00 86.12 1093 LYS A CA 1
ATOM 8897 C C . LYS A 1 1093 ? -9.956 -18.955 -4.176 1.00 86.12 1093 LYS A C 1
ATOM 8899 O O . LYS A 1 1093 ? -11.001 -18.682 -4.756 1.00 86.12 1093 LYS A O 1
ATOM 8904 N N . PRO A 1 1094 ? -9.550 -20.233 -4.096 1.00 88.69 1094 PRO A N 1
ATOM 8905 C CA . PRO A 1 1094 ? -10.279 -21.310 -4.768 1.00 88.69 1094 PRO A CA 1
ATOM 8906 C C . PRO A 1 1094 ? -11.683 -21.526 -4.175 1.00 88.69 1094 PRO A C 1
ATOM 8908 O O . PRO A 1 1094 ? -11.871 -21.466 -2.958 1.00 88.69 1094 PRO A O 1
ATOM 8911 N N . ASN A 1 1095 ? -12.661 -21.851 -5.027 1.00 94.06 1095 ASN A N 1
ATOM 8912 C CA . ASN A 1 1095 ? -13.961 -22.358 -4.580 1.00 94.06 1095 ASN A CA 1
ATOM 8913 C C . ASN A 1 1095 ? -13.769 -23.741 -3.931 1.00 94.06 1095 ASN A C 1
ATOM 8915 O O . ASN A 1 1095 ? -13.226 -24.648 -4.562 1.00 94.06 1095 ASN A O 1
ATOM 8919 N N . VAL A 1 1096 ? -14.240 -23.920 -2.695 1.00 96.81 1096 VAL A N 1
ATOM 8920 C CA . VAL A 1 1096 ? -14.089 -25.171 -1.933 1.00 96.81 1096 VAL A CA 1
ATOM 8921 C C . VAL A 1 1096 ? -15.449 -25.835 -1.789 1.00 96.81 1096 VAL A C 1
ATOM 8923 O O . VAL A 1 1096 ? -16.335 -25.298 -1.124 1.00 96.81 1096 VAL A O 1
ATOM 8926 N N . SER A 1 1097 ? -15.626 -27.002 -2.407 1.00 94.50 1097 SER A N 1
ATOM 8927 C CA . SER A 1 1097 ? -16.862 -27.787 -2.334 1.00 94.50 1097 SER A CA 1
ATOM 8928 C C . SER A 1 1097 ? -17.073 -28.458 -0.966 1.00 94.50 1097 SER A C 1
ATOM 8930 O O . SER A 1 1097 ? -16.138 -28.626 -0.178 1.00 94.50 1097 SER A O 1
ATOM 8932 N N . CYS A 1 1098 ? -18.304 -28.886 -0.696 1.00 93.31 1098 CYS A N 1
ATOM 8933 C CA . CYS A 1 1098 ? -18.652 -29.808 0.390 1.00 93.31 1098 CYS A CA 1
ATOM 8934 C C . CYS A 1 1098 ? -19.731 -30.804 -0.043 1.00 93.31 1098 CYS A C 1
ATOM 8936 O O . CYS A 1 1098 ? -20.378 -30.637 -1.080 1.00 93.31 1098 CYS A O 1
ATOM 8938 N N . ASP A 1 1099 ? -19.924 -31.833 0.782 1.00 91.31 1099 ASP A N 1
ATOM 8939 C CA . ASP A 1 1099 ? -21.006 -32.794 0.616 1.00 91.31 1099 ASP A CA 1
ATOM 8940 C C . ASP A 1 1099 ? -22.379 -32.094 0.635 1.00 91.31 1099 ASP A C 1
ATOM 8942 O O . ASP A 1 1099 ? -22.630 -31.229 1.487 1.00 91.31 1099 ASP A O 1
ATOM 8946 N N . PRO A 1 1100 ? -23.293 -32.450 -0.285 1.00 89.50 1100 PRO A N 1
ATOM 8947 C CA . PRO A 1 1100 ? -24.632 -31.882 -0.311 1.00 89.50 1100 PRO A CA 1
ATOM 8948 C C . PRO A 1 1100 ? -25.439 -32.305 0.933 1.00 89.50 1100 PRO A C 1
ATOM 8950 O O . PRO A 1 1100 ? -25.304 -33.436 1.407 1.00 89.50 1100 PRO A O 1
ATOM 8953 N N . PRO A 1 1101 ? -26.328 -31.441 1.460 1.00 88.88 1101 PRO A N 1
ATOM 8954 C CA . PRO A 1 1101 ? -27.223 -31.816 2.551 1.00 88.88 1101 PRO A CA 1
ATOM 8955 C C . PRO A 1 1101 ? -28.187 -32.946 2.123 1.00 88.88 1101 PRO A C 1
ATOM 8957 O O . PRO A 1 1101 ? -28.508 -33.054 0.938 1.00 88.88 1101 PRO A O 1
ATOM 8960 N N . PRO A 1 1102 ? -28.740 -33.748 3.059 1.00 87.25 1102 PRO A N 1
ATOM 8961 C CA . PRO A 1 1102 ? -29.591 -34.904 2.730 1.00 87.25 1102 PRO A CA 1
ATOM 8962 C C . PRO A 1 1102 ? -30.870 -34.591 1.933 1.00 87.25 1102 PRO A C 1
ATOM 8964 O O . PRO A 1 1102 ? -31.507 -35.499 1.407 1.00 87.25 1102 PRO A O 1
ATOM 8967 N N . ASN A 1 1103 ? -31.265 -33.318 1.871 1.00 84.94 1103 ASN A N 1
ATOM 8968 C CA . ASN A 1 1103 ? -32.418 -32.796 1.139 1.00 84.94 1103 ASN A CA 1
ATOM 8969 C C . ASN A 1 1103 ? -32.022 -31.912 -0.064 1.00 84.94 1103 ASN A C 1
ATOM 8971 O O . ASN A 1 1103 ? -32.816 -31.071 -0.485 1.00 84.94 1103 ASN A O 1
ATOM 8975 N N . ALA A 1 1104 ? -30.798 -32.051 -0.581 1.00 86.94 1104 ALA A N 1
ATOM 8976 C CA . ALA A 1 1104 ? -30.322 -31.314 -1.748 1.00 86.94 1104 ALA A CA 1
ATOM 8977 C C . ALA A 1 1104 ? -31.121 -31.627 -3.023 1.00 86.94 1104 ALA A C 1
ATOM 8979 O O . ALA A 1 1104 ? -31.498 -32.770 -3.287 1.00 86.94 1104 ALA A O 1
ATOM 8980 N N . GLU A 1 1105 ? -31.318 -30.606 -3.856 1.00 84.50 1105 GLU A N 1
ATOM 8981 C CA . GLU A 1 1105 ? -31.900 -30.776 -5.187 1.00 84.50 1105 GLU A CA 1
ATOM 8982 C C . GLU A 1 1105 ? -30.905 -31.427 -6.162 1.00 84.50 1105 GLU A C 1
ATOM 8984 O O . GLU A 1 1105 ? -29.699 -31.166 -6.130 1.00 84.50 1105 GLU A O 1
ATOM 8989 N N . VAL A 1 1106 ? -31.422 -32.265 -7.065 1.00 85.50 1106 VAL A N 1
ATOM 8990 C CA . VAL A 1 1106 ? -30.611 -32.998 -8.048 1.00 85.50 1106 VAL A CA 1
ATOM 8991 C C . VAL A 1 1106 ? -29.893 -32.020 -8.984 1.00 85.50 1106 VAL A C 1
ATOM 8993 O O . VAL A 1 1106 ? -30.526 -31.185 -9.627 1.00 85.50 1106 VAL A O 1
ATOM 8996 N N . GLY A 1 1107 ? -28.568 -32.150 -9.084 1.00 87.12 1107 GLY A N 1
ATOM 8997 C CA . GLY A 1 1107 ? -27.724 -31.293 -9.925 1.00 87.12 1107 GLY A CA 1
ATOM 8998 C C . GLY A 1 1107 ? -27.212 -30.013 -9.254 1.00 87.12 1107 GLY A C 1
ATOM 8999 O O . GLY A 1 1107 ? -26.586 -29.202 -9.934 1.00 87.12 1107 GLY A O 1
ATOM 9000 N N . SER A 1 1108 ? -27.446 -29.824 -7.951 1.00 93.50 1108 SER A N 1
ATOM 9001 C CA . SER A 1 1108 ? -26.839 -28.742 -7.163 1.00 93.50 1108 SER A CA 1
ATOM 9002 C C . SER A 1 1108 ? -25.450 -29.126 -6.631 1.00 93.50 1108 SER A C 1
ATOM 9004 O O . SER A 1 1108 ? -25.268 -30.224 -6.105 1.00 93.50 1108 SER A O 1
ATOM 9006 N N . THR A 1 1109 ? -24.479 -28.212 -6.698 1.00 95.62 1109 THR A N 1
ATOM 9007 C CA . THR A 1 1109 ? -23.132 -28.372 -6.113 1.00 95.62 1109 THR A CA 1
ATOM 9008 C C . THR A 1 1109 ? -22.958 -27.415 -4.939 1.00 95.62 1109 THR A C 1
ATOM 9010 O O . THR A 1 1109 ? -23.151 -26.215 -5.107 1.00 95.62 1109 THR A O 1
ATOM 9013 N N . TYR A 1 1110 ? -22.612 -27.931 -3.756 1.00 96.94 1110 TYR A N 1
ATOM 9014 C CA . TYR A 1 1110 ? -22.505 -27.153 -2.515 1.00 96.94 1110 TYR A CA 1
ATOM 9015 C C . TYR A 1 1110 ? -21.060 -26.739 -2.212 1.00 96.94 1110 TYR A C 1
ATOM 9017 O O . TYR A 1 1110 ? -20.114 -27.452 -2.554 1.00 96.94 1110 TYR A O 1
ATOM 9025 N N . TYR A 1 1111 ? -20.903 -25.586 -1.557 1.00 97.81 1111 TYR A N 1
ATOM 9026 C CA . TYR A 1 1111 ? -19.612 -24.964 -1.265 1.00 97.81 1111 TYR A CA 1
ATOM 9027 C C . TYR A 1 1111 ? -19.485 -24.520 0.196 1.00 97.81 1111 TYR A C 1
ATOM 9029 O O . TYR A 1 1111 ? -20.403 -23.935 0.772 1.00 97.81 1111 TYR A O 1
ATOM 9037 N N . GLN A 1 1112 ? -18.299 -24.752 0.764 1.00 97.12 1112 GLN A N 1
ATOM 9038 C CA . GLN A 1 1112 ? -17.830 -24.148 2.012 1.00 97.12 1112 GLN A CA 1
ATOM 9039 C C . GLN A 1 1112 ? -17.318 -22.728 1.775 1.00 97.12 1112 GLN A C 1
ATOM 9041 O O . GLN A 1 1112 ? -17.498 -21.879 2.638 1.00 97.12 1112 GLN A O 1
ATOM 9046 N N . GLN A 1 1113 ? -16.677 -22.493 0.624 1.00 97.62 1113 GLN A N 1
ATOM 9047 C CA . GLN A 1 1113 ? -16.107 -21.213 0.198 1.00 97.62 1113 GLN A CA 1
ATOM 9048 C C . GLN A 1 1113 ? -16.412 -20.984 -1.284 1.00 97.62 1113 GLN A C 1
ATOM 9050 O O . GLN A 1 1113 ? -16.234 -21.899 -2.091 1.00 97.62 1113 GLN A O 1
ATOM 9055 N N . TYR A 1 1114 ? -16.860 -19.780 -1.636 1.00 96.31 1114 TYR A N 1
ATOM 9056 C CA . TYR A 1 1114 ? -17.287 -19.421 -2.988 1.00 96.31 1114 TYR A CA 1
ATOM 9057 C C . TYR A 1 1114 ? -16.956 -17.953 -3.305 1.00 96.31 1114 TYR A C 1
ATOM 9059 O O . TYR A 1 1114 ? -17.184 -17.073 -2.473 1.00 96.31 1114 TYR A O 1
ATOM 9067 N N . ASN A 1 1115 ? -16.456 -17.666 -4.507 1.00 93.50 1115 ASN A N 1
ATOM 9068 C CA . ASN A 1 1115 ? -16.120 -16.305 -4.932 1.00 93.50 1115 ASN A CA 1
ATOM 9069 C C . ASN A 1 1115 ? -17.346 -15.490 -5.349 1.00 93.50 1115 ASN A C 1
ATOM 9071 O O . ASN A 1 1115 ? -18.179 -15.918 -6.148 1.00 93.50 1115 ASN A O 1
ATOM 9075 N N . THR A 1 1116 ? -17.427 -14.267 -4.835 1.00 89.56 1116 THR A N 1
ATOM 9076 C CA . THR A 1 1116 ? -18.447 -13.278 -5.189 1.00 89.56 1116 THR A CA 1
ATOM 9077 C C . THR A 1 1116 ? -17.828 -12.144 -5.996 1.00 89.56 1116 THR A C 1
ATOM 9079 O O . THR A 1 1116 ? -16.694 -11.735 -5.748 1.00 89.56 1116 THR A O 1
ATOM 9082 N N . ILE A 1 1117 ? -18.594 -11.598 -6.941 1.00 81.38 1117 ILE A N 1
ATOM 9083 C CA . ILE A 1 1117 ? -18.099 -10.579 -7.879 1.00 81.38 1117 ILE A CA 1
ATOM 9084 C C . ILE A 1 1117 ? -17.851 -9.207 -7.218 1.00 81.38 1117 ILE A C 1
ATOM 9086 O O . ILE A 1 1117 ? -17.076 -8.415 -7.741 1.00 81.38 1117 ILE A O 1
ATOM 9090 N N . CYS A 1 1118 ? -18.467 -8.947 -6.054 1.00 78.19 1118 CYS A N 1
ATOM 9091 C CA . CYS A 1 1118 ? -18.391 -7.668 -5.332 1.00 78.19 1118 CYS A CA 1
ATOM 9092 C C . CYS A 1 1118 ? -17.708 -7.742 -3.953 1.00 78.19 1118 CYS A C 1
ATOM 9094 O O . CYS A 1 1118 ? -17.485 -6.701 -3.342 1.00 78.19 1118 CYS A O 1
ATOM 9096 N N . SER A 1 1119 ? -17.437 -8.929 -3.395 1.00 82.31 1119 SER A N 1
ATOM 9097 C CA . SER A 1 1119 ? -16.980 -9.058 -1.992 1.00 82.31 1119 SER A CA 1
ATOM 9098 C C . SER A 1 1119 ? -15.847 -10.068 -1.775 1.00 82.31 1119 SER A C 1
ATOM 9100 O O . SER A 1 1119 ? -15.484 -10.349 -0.629 1.00 82.31 1119 SER A O 1
ATOM 9102 N N . GLY A 1 1120 ? -15.271 -10.588 -2.865 1.00 86.81 1120 GLY A N 1
ATOM 9103 C CA . GLY A 1 1120 ? -14.249 -11.633 -2.838 1.00 86.81 1120 GLY A CA 1
ATOM 9104 C C . GLY A 1 1120 ? -14.824 -12.989 -2.428 1.00 86.81 1120 GLY A C 1
ATOM 9105 O O . GLY A 1 1120 ? -16.020 -13.246 -2.597 1.00 86.81 1120 GLY A O 1
ATOM 9106 N N . ALA A 1 1121 ? -13.979 -13.865 -1.892 1.00 92.00 1121 ALA A N 1
ATOM 9107 C CA . ALA A 1 1121 ? -14.427 -15.138 -1.339 1.00 92.00 1121 ALA A CA 1
ATOM 9108 C C . ALA A 1 1121 ? -15.273 -14.926 -0.075 1.00 92.00 1121 ALA A C 1
ATOM 9110 O O . ALA A 1 1121 ? -14.835 -14.257 0.862 1.00 92.00 1121 ALA A O 1
ATOM 9111 N N . ILE A 1 1122 ? -16.450 -15.550 -0.047 1.00 95.44 1122 ILE A N 1
ATOM 9112 C CA . ILE A 1 1122 ? -17.249 -15.756 1.166 1.00 95.44 1122 ILE A CA 1
ATOM 9113 C C . ILE A 1 1122 ? -17.183 -17.230 1.564 1.00 95.44 1122 ILE A C 1
ATOM 9115 O O . ILE A 1 1122 ? -17.046 -18.100 0.698 1.00 95.44 1122 ILE A O 1
ATOM 9119 N N . LYS A 1 1123 ? -17.335 -17.527 2.853 1.00 95.88 1123 LYS A N 1
ATOM 9120 C CA . LYS A 1 1123 ? -17.437 -18.893 3.383 1.00 95.88 1123 LYS A CA 1
ATOM 9121 C C . LYS A 1 1123 ? -18.661 -19.088 4.276 1.00 95.88 1123 LYS A C 1
ATOM 9123 O O . LYS A 1 1123 ? -19.233 -18.138 4.806 1.00 95.88 1123 LYS A O 1
ATOM 9128 N N . THR A 1 1124 ? -19.086 -20.338 4.455 1.00 95.94 1124 THR A N 1
ATOM 9129 C CA . THR A 1 1124 ? -20.214 -20.664 5.340 1.00 95.94 1124 THR A CA 1
ATOM 9130 C C . THR A 1 1124 ? -19.881 -20.292 6.784 1.00 95.94 1124 THR A C 1
ATOM 9132 O O . THR A 1 1124 ? -18.906 -20.798 7.335 1.00 95.94 1124 THR A O 1
ATOM 9135 N N . GLY A 1 1125 ? -20.683 -19.425 7.392 1.00 93.56 1125 GLY A N 1
ATOM 9136 C CA . GLY A 1 1125 ? -20.441 -18.797 8.690 1.00 93.56 1125 GLY A CA 1
ATOM 9137 C C . GLY A 1 1125 ? -20.284 -17.279 8.608 1.00 93.56 1125 GLY A C 1
ATOM 9138 O O . GLY A 1 1125 ? -20.630 -16.613 9.584 1.00 93.56 1125 GLY A O 1
ATOM 9139 N N . ASP A 1 1126 ? -19.846 -16.747 7.460 1.00 96.62 1126 ASP A N 1
ATOM 9140 C CA . ASP A 1 1126 ? -19.675 -15.308 7.229 1.00 96.62 1126 ASP A CA 1
ATOM 9141 C C . ASP A 1 1126 ? -21.000 -14.540 7.334 1.00 96.62 1126 ASP A C 1
ATOM 9143 O O . ASP A 1 1126 ? -22.085 -15.078 7.084 1.00 96.62 1126 ASP A O 1
ATOM 9147 N N . PHE A 1 1127 ? -20.893 -13.246 7.636 1.00 96.88 1127 PHE A N 1
ATOM 9148 C CA . PHE A 1 1127 ? -22.004 -12.303 7.590 1.00 96.88 1127 PHE A CA 1
ATOM 9149 C C . PHE A 1 1127 ? -21.831 -11.353 6.403 1.00 96.88 1127 PHE A C 1
ATOM 9151 O O . PHE A 1 1127 ? -20.728 -10.888 6.105 1.00 96.88 1127 PHE A O 1
ATOM 9158 N N . VAL A 1 1128 ? -22.927 -11.096 5.692 1.00 97.12 1128 VAL A N 1
ATOM 9159 C CA . VAL A 1 1128 ? -22.919 -10.356 4.426 1.00 97.12 1128 VAL A CA 1
ATOM 9160 C C . VAL A 1 1128 ? -24.034 -9.324 4.368 1.00 97.12 1128 VAL A C 1
ATOM 9162 O O . VAL A 1 1128 ? -25.146 -9.564 4.843 1.00 97.12 1128 VAL A O 1
ATOM 9165 N N . TYR A 1 1129 ? -23.750 -8.189 3.732 1.00 96.44 1129 TYR A N 1
ATOM 9166 C CA . TYR A 1 1129 ? -24.765 -7.233 3.306 1.00 96.44 1129 TYR A CA 1
ATOM 9167 C C . TYR A 1 1129 ? -25.408 -7.714 2.006 1.00 96.44 1129 TYR A C 1
ATOM 9169 O O . TYR A 1 1129 ? -24.718 -7.984 1.021 1.00 96.44 1129 TYR A O 1
ATOM 9177 N N . VAL A 1 1130 ? -26.737 -7.778 1.995 1.00 95.06 1130 VAL A N 1
ATOM 9178 C CA . VAL A 1 1130 ? -27.546 -8.245 0.867 1.00 95.06 1130 VAL A CA 1
ATOM 9179 C C . VAL A 1 1130 ? -28.454 -7.116 0.390 1.00 95.06 1130 VAL A C 1
ATOM 9181 O O . VAL A 1 1130 ? -29.180 -6.517 1.186 1.00 95.06 1130 VAL A O 1
ATOM 9184 N N . ALA A 1 1131 ? -28.440 -6.828 -0.909 1.00 92.19 1131 ALA A N 1
ATOM 9185 C CA . ALA A 1 1131 ? -29.358 -5.886 -1.535 1.00 92.19 1131 ALA A CA 1
ATOM 9186 C C . ALA A 1 1131 ? -30.757 -6.514 -1.668 1.00 92.19 1131 ALA A C 1
ATOM 9188 O O . ALA A 1 1131 ? -30.996 -7.389 -2.501 1.00 92.19 1131 ALA A O 1
ATOM 9189 N N . THR A 1 1132 ? -31.700 -6.064 -0.840 1.00 83.75 1132 THR A N 1
ATOM 9190 C CA . THR A 1 1132 ? -33.097 -6.519 -0.894 1.00 83.75 1132 THR A CA 1
ATOM 9191 C C . THR A 1 1132 ? -33.837 -5.920 -2.094 1.00 83.75 1132 THR A C 1
ATOM 9193 O O . THR A 1 1132 ? -33.476 -4.859 -2.606 1.00 83.75 1132 THR A O 1
ATOM 9196 N N . GLN A 1 1133 ? -34.968 -6.523 -2.478 1.00 81.44 1133 GLN A N 1
ATOM 9197 C CA . GLN A 1 1133 ? -35.851 -6.010 -3.544 1.00 81.44 1133 GLN A CA 1
ATOM 9198 C C . GLN A 1 1133 ? -36.367 -4.575 -3.292 1.00 81.44 1133 GLN A C 1
ATOM 9200 O O . GLN A 1 1133 ? -36.838 -3.916 -4.215 1.00 81.44 1133 GLN A O 1
ATOM 9205 N N . THR A 1 1134 ? -36.280 -4.076 -2.053 1.00 80.12 1134 THR A N 1
ATOM 9206 C CA . THR A 1 1134 ? -36.678 -2.707 -1.679 1.00 80.12 1134 THR A CA 1
ATOM 9207 C C . THR A 1 1134 ? -35.585 -1.657 -1.917 1.00 80.12 1134 THR A C 1
ATOM 9209 O O . THR A 1 1134 ? -35.839 -0.464 -1.762 1.00 80.12 1134 THR A O 1
ATOM 9212 N N . GLY A 1 1135 ? -34.362 -2.082 -2.253 1.00 78.56 1135 GLY A N 1
ATOM 9213 C CA . GLY A 1 1135 ? -33.171 -1.230 -2.296 1.00 78.56 1135 GLY A CA 1
ATOM 9214 C C . GLY A 1 1135 ? -32.507 -1.000 -0.931 1.00 78.56 1135 GLY A C 1
ATOM 9215 O O . GLY A 1 1135 ? -31.441 -0.393 -0.882 1.00 78.56 1135 GLY A O 1
ATOM 9216 N N . LYS A 1 1136 ? -33.084 -1.495 0.176 1.00 83.44 1136 LYS A N 1
ATOM 9217 C CA . LYS A 1 1136 ? -32.375 -1.588 1.464 1.00 83.44 1136 LYS A CA 1
ATOM 9218 C C . LYS A 1 1136 ? -31.278 -2.649 1.400 1.00 83.44 1136 LYS A C 1
ATOM 9220 O O . LYS A 1 1136 ? -31.506 -3.725 0.844 1.00 83.44 1136 LYS A O 1
ATOM 9225 N N . GLN A 1 1137 ? -30.156 -2.378 2.059 1.00 88.38 1137 GLN A N 1
ATOM 9226 C CA . GLN A 1 1137 ? -29.193 -3.403 2.461 1.00 88.38 1137 GLN A CA 1
ATOM 9227 C C . GLN A 1 1137 ? -29.633 -4.017 3.798 1.00 88.38 1137 GLN A C 1
ATOM 9229 O O . GLN A 1 1137 ? -29.994 -3.286 4.721 1.00 88.38 1137 GLN A O 1
ATOM 9234 N N . SER A 1 1138 ? -29.589 -5.343 3.900 1.00 92.81 1138 SER A N 1
ATOM 9235 C CA . SER A 1 1138 ? -29.888 -6.104 5.123 1.00 92.81 1138 SER A CA 1
ATOM 9236 C C . SER A 1 1138 ? -28.775 -7.119 5.382 1.00 92.81 1138 SER A C 1
ATOM 9238 O O . SER A 1 1138 ? -28.169 -7.614 4.434 1.00 92.81 1138 SER A O 1
ATOM 9240 N N . VAL A 1 1139 ? -28.479 -7.419 6.650 1.00 96.00 1139 VAL A N 1
ATOM 9241 C CA . VAL A 1 1139 ? -27.404 -8.356 7.020 1.00 96.00 1139 VAL A CA 1
ATOM 9242 C C . VAL A 1 1139 ? -27.956 -9.778 7.099 1.00 96.00 1139 VAL A C 1
ATOM 9244 O O . VAL A 1 1139 ? -28.991 -9.994 7.723 1.00 96.00 1139 VAL A O 1
ATOM 9247 N N . ALA A 1 1140 ? -27.263 -10.752 6.512 1.00 95.94 1140 ALA A N 1
ATOM 9248 C CA . ALA A 1 1140 ? -27.583 -12.177 6.625 1.00 95.94 1140 ALA A CA 1
ATOM 9249 C C . ALA A 1 1140 ? -26.351 -12.991 7.044 1.00 95.94 1140 ALA A C 1
ATOM 9251 O O . ALA A 1 1140 ? -25.229 -12.628 6.690 1.00 95.94 1140 ALA A O 1
ATOM 9252 N N . GLN A 1 1141 ? -26.553 -14.110 7.749 1.00 95.44 1141 GLN A N 1
ATOM 9253 C CA . GLN A 1 1141 ? -25.499 -15.118 7.925 1.00 95.44 1141 GLN A CA 1
ATOM 9254 C C . GLN A 1 1141 ? -25.556 -16.138 6.782 1.00 95.44 1141 GLN A C 1
ATOM 9256 O O . GLN A 1 1141 ? -26.611 -16.701 6.494 1.00 95.44 1141 GLN A O 1
ATOM 9261 N N . VAL A 1 1142 ? -24.417 -16.436 6.162 1.00 96.19 1142 VAL A N 1
ATOM 9262 C CA . VAL A 1 1142 ? -24.298 -17.424 5.084 1.00 96.19 1142 VAL A CA 1
ATOM 9263 C C . VAL A 1 1142 ? -24.181 -18.827 5.691 1.00 96.19 1142 VAL A C 1
ATOM 9265 O O . VAL A 1 1142 ? -23.092 -19.254 6.053 1.00 96.19 1142 VAL A O 1
ATOM 9268 N N . GLN A 1 1143 ? -25.278 -19.580 5.830 1.00 95.50 1143 GLN A N 1
ATOM 9269 C CA . GLN A 1 1143 ? -25.224 -20.939 6.401 1.00 95.50 1143 GLN A CA 1
ATOM 9270 C C . GLN A 1 1143 ? -24.983 -22.056 5.373 1.00 95.50 1143 GLN A C 1
ATOM 9272 O O . GLN A 1 1143 ? -24.488 -23.124 5.736 1.00 95.50 1143 GLN A O 1
ATOM 9277 N N . GLN A 1 1144 ? -25.371 -21.849 4.115 1.00 96.25 1144 GLN A N 1
ATOM 9278 C CA . GLN A 1 1144 ? -25.158 -22.780 3.001 1.00 96.25 1144 GLN A CA 1
ATOM 9279 C C . GLN A 1 1144 ? -24.928 -21.978 1.721 1.00 96.25 1144 GLN A C 1
ATOM 9281 O O . GLN A 1 1144 ? -25.602 -20.968 1.533 1.00 96.25 1144 GLN A O 1
ATOM 9286 N N . ILE A 1 1145 ? -24.048 -22.447 0.834 1.00 97.31 1145 ILE A N 1
ATOM 9287 C CA . ILE A 1 1145 ? -23.826 -21.889 -0.508 1.00 97.31 1145 ILE A CA 1
ATOM 9288 C C . ILE A 1 1145 ? -23.919 -23.041 -1.514 1.00 97.31 1145 ILE A C 1
ATOM 9290 O O . ILE A 1 1145 ? -23.375 -24.115 -1.253 1.00 97.31 1145 ILE A O 1
ATOM 9294 N N . TRP A 1 1146 ? -24.591 -22.843 -2.648 1.00 97.38 1146 TRP A N 1
ATOM 9295 C CA . TRP A 1 1146 ? -24.592 -23.805 -3.753 1.00 97.38 1146 TRP A CA 1
ATOM 9296 C C . TRP A 1 1146 ? -24.762 -23.138 -5.115 1.00 97.38 1146 TRP A C 1
ATOM 9298 O O . TRP A 1 1146 ? -25.315 -22.044 -5.228 1.00 97.38 1146 TRP A O 1
ATOM 9308 N N . GLU A 1 1147 ? -24.321 -23.826 -6.163 1.00 95.88 1147 GLU A N 1
ATOM 9309 C CA . GLU A 1 1147 ? -24.645 -23.494 -7.547 1.00 95.88 1147 GLU A CA 1
ATOM 9310 C C . GLU A 1 1147 ? -25.599 -24.539 -8.136 1.00 95.88 1147 GLU A C 1
ATOM 9312 O O . GLU A 1 1147 ? -25.458 -25.739 -7.900 1.00 95.88 1147 GLU A O 1
ATOM 9317 N N . GLN A 1 1148 ? -26.580 -24.077 -8.911 1.00 92.81 1148 GLN A N 1
ATOM 9318 C CA . GLN A 1 1148 ? -27.511 -24.912 -9.660 1.00 92.81 1148 GLN A CA 1
ATOM 9319 C C . GLN A 1 1148 ? -27.823 -24.242 -11.008 1.00 92.81 1148 GLN A C 1
ATOM 9321 O O . GLN A 1 1148 ? -28.190 -23.068 -11.060 1.00 92.81 1148 GLN A O 1
ATOM 9326 N N . ASN A 1 1149 ? -27.708 -24.979 -12.118 1.00 90.88 1149 ASN A N 1
ATOM 9327 C CA . ASN A 1 1149 ? -28.065 -24.503 -13.468 1.00 90.88 1149 ASN A CA 1
ATOM 9328 C C . ASN A 1 1149 ? -27.399 -23.167 -13.900 1.00 90.88 1149 ASN A C 1
ATOM 9330 O O . ASN A 1 1149 ? -28.011 -22.362 -14.614 1.00 90.88 1149 ASN A O 1
ATOM 9334 N N . GLY A 1 1150 ? -26.154 -22.905 -13.483 1.00 88.00 1150 GLY A N 1
ATOM 9335 C CA . GLY A 1 1150 ? -25.461 -21.649 -13.802 1.00 88.00 1150 GLY A CA 1
ATOM 9336 C C . GLY A 1 1150 ? -25.995 -20.443 -13.020 1.00 88.00 1150 GLY A C 1
ATOM 9337 O O . GLY A 1 1150 ? -26.122 -19.349 -13.585 1.00 88.00 1150 GLY A O 1
ATOM 9338 N N . LYS A 1 1151 ? -26.421 -20.663 -11.770 1.00 93.62 1151 LYS A N 1
ATOM 9339 C CA . LYS A 1 1151 ? -26.859 -19.651 -10.800 1.00 93.62 1151 LYS A CA 1
ATOM 9340 C C . LYS A 1 1151 ? -26.417 -20.068 -9.399 1.00 93.62 1151 LYS A C 1
ATOM 9342 O O . LYS A 1 1151 ? -26.713 -21.184 -8.977 1.00 93.62 1151 LYS A O 1
ATOM 9347 N N . SER A 1 1152 ? -25.782 -19.158 -8.670 1.00 94.94 1152 SER A N 1
ATOM 9348 C CA . SER A 1 1152 ? -25.368 -19.374 -7.285 1.00 94.94 1152 SER A CA 1
ATOM 9349 C C . SER A 1 1152 ? -26.351 -18.762 -6.283 1.00 94.94 1152 SER A C 1
ATOM 9351 O O . SER A 1 1152 ? -26.851 -17.643 -6.443 1.00 94.94 1152 SER A O 1
ATOM 9353 N N . TYR A 1 1153 ? -26.626 -19.529 -5.234 1.00 96.38 1153 TYR A N 1
ATOM 9354 C CA . TYR A 1 1153 ? -27.577 -19.243 -4.168 1.00 96.38 1153 TYR A CA 1
ATOM 9355 C C . TYR A 1 1153 ? -26.918 -19.474 -2.810 1.00 96.38 1153 TYR A C 1
ATOM 9357 O O . TYR A 1 1153 ? -26.009 -20.293 -2.673 1.00 96.38 1153 TYR A O 1
ATOM 9365 N N . PHE A 1 1154 ? -27.400 -18.764 -1.797 1.00 96.81 1154 PHE A N 1
ATOM 9366 C CA . PHE A 1 1154 ? -27.067 -19.035 -0.409 1.00 96.81 1154 PHE A CA 1
ATOM 9367 C C . PHE A 1 1154 ? -28.330 -19.062 0.451 1.00 96.81 1154 PHE A C 1
ATOM 9369 O O . PHE A 1 1154 ? -29.367 -18.507 0.082 1.00 96.81 1154 PHE A O 1
ATOM 9376 N N . LYS A 1 1155 ? -28.248 -19.723 1.606 1.00 95.62 1155 LYS A N 1
ATOM 9377 C CA . LYS A 1 1155 ? -29.327 -19.778 2.599 1.00 95.62 1155 LYS A CA 1
ATOM 9378 C C . LYS A 1 1155 ? -28.815 -19.366 3.967 1.00 95.62 1155 LYS A C 1
ATOM 9380 O O . LYS A 1 1155 ? -27.719 -19.771 4.356 1.00 95.62 1155 LYS A O 1
ATOM 9385 N N . GLY A 1 1156 ? -29.644 -18.649 4.716 1.00 94.50 1156 GLY A N 1
ATOM 9386 C CA . GLY A 1 1156 ? -29.451 -18.445 6.146 1.00 94.50 1156 GLY A CA 1
ATOM 9387 C C . GLY A 1 1156 ? -30.376 -17.383 6.742 1.00 94.50 1156 GLY A C 1
ATOM 9388 O O . GLY A 1 1156 ? -31.274 -16.895 6.053 1.00 94.50 1156 GLY A O 1
ATOM 9389 N N . PRO A 1 1157 ? -30.208 -17.077 8.038 1.00 94.81 1157 PRO A N 1
ATOM 9390 C CA . PRO A 1 1157 ? -31.054 -16.155 8.775 1.00 94.81 1157 PRO A CA 1
ATOM 9391 C C . PRO A 1 1157 ? -30.683 -14.697 8.518 1.00 94.81 1157 PRO A C 1
ATOM 9393 O O . PRO A 1 1157 ? -29.506 -14.346 8.391 1.00 94.81 1157 PRO A O 1
ATOM 9396 N N . TRP A 1 1158 ? -31.704 -13.844 8.522 1.00 94.50 1158 TRP A N 1
ATOM 9397 C CA . TRP A 1 1158 ? -31.543 -12.393 8.557 1.00 94.50 1158 TRP A CA 1
ATOM 9398 C C . TRP A 1 1158 ? -31.117 -11.911 9.950 1.00 94.50 1158 TRP A C 1
ATOM 9400 O O . TRP A 1 1158 ? -31.481 -12.495 10.972 1.00 94.50 1158 TRP A O 1
ATOM 9410 N N . LEU A 1 1159 ? -30.365 -10.814 10.001 1.00 94.81 1159 LEU A N 1
ATOM 9411 C CA . LEU A 1 1159 ? -29.991 -10.113 11.223 1.00 94.81 1159 LEU A CA 1
ATOM 9412 C C . LEU A 1 1159 ? -30.539 -8.689 11.164 1.00 94.81 1159 LEU A C 1
ATOM 9414 O O . LEU A 1 1159 ? -30.186 -7.898 10.288 1.00 94.81 1159 LEU A O 1
ATOM 9418 N N . LEU A 1 1160 ? -31.435 -8.385 12.100 1.00 92.50 1160 LEU A N 1
ATOM 9419 C CA . LEU A 1 1160 ? -32.248 -7.175 12.086 1.00 92.50 1160 LEU A CA 1
ATOM 9420 C C . LEU A 1 1160 ? -31.700 -6.141 13.079 1.00 92.50 1160 LEU A C 1
ATOM 9422 O O . LEU A 1 1160 ? -31.361 -6.507 14.211 1.00 92.50 1160 LEU A O 1
ATOM 9426 N N . PRO A 1 1161 ? -31.644 -4.846 12.724 1.00 91.44 1161 PRO A N 1
ATOM 9427 C CA . PRO A 1 1161 ? -31.383 -3.799 13.700 1.00 91.44 1161 PRO A CA 1
ATOM 9428 C C . PRO A 1 1161 ? -32.583 -3.677 14.663 1.00 91.44 1161 PRO A C 1
ATOM 9430 O O . PRO A 1 1161 ? -33.731 -3.824 14.231 1.00 91.44 1161 PRO A O 1
ATOM 9433 N N . PRO A 1 1162 ? -32.379 -3.347 15.954 1.00 87.25 1162 PRO A N 1
ATOM 9434 C CA . PRO A 1 1162 ? -33.464 -3.233 16.935 1.00 87.25 1162 PRO A CA 1
ATOM 9435 C C . PRO A 1 1162 ? -34.630 -2.327 16.510 1.00 87.25 1162 PRO A C 1
ATOM 9437 O O . PRO A 1 1162 ? -35.776 -2.597 16.866 1.00 87.25 1162 PRO A O 1
ATOM 9440 N N . SER A 1 1163 ? -34.356 -1.299 15.701 1.00 84.94 1163 SER A N 1
ATOM 9441 C CA . SER A 1 1163 ? -35.342 -0.372 15.129 1.00 84.94 1163 SER A CA 1
ATOM 9442 C C . SER A 1 1163 ? -36.346 -0.998 14.154 1.00 84.94 1163 SER A C 1
ATOM 9444 O O . SER A 1 1163 ? -37.361 -0.371 13.869 1.00 84.94 1163 SER A O 1
ATOM 9446 N N . GLU A 1 1164 ? -36.083 -2.198 13.629 1.00 84.81 1164 GLU A N 1
ATOM 9447 C CA . GLU A 1 1164 ? -37.016 -2.938 12.762 1.00 84.81 1164 GLU A CA 1
ATOM 9448 C C . GLU A 1 1164 ? -37.838 -3.990 13.535 1.00 84.81 1164 GLU A C 1
ATOM 9450 O O . GLU A 1 1164 ? -38.670 -4.686 12.954 1.00 84.81 1164 GLU A O 1
ATOM 9455 N N . THR A 1 1165 ? -37.670 -4.074 14.862 1.00 79.31 1165 THR A N 1
ATOM 9456 C CA . THR A 1 1165 ? -38.484 -4.933 15.741 1.00 79.31 1165 THR A CA 1
ATOM 9457 C C . THR A 1 1165 ? -39.638 -4.177 16.410 1.00 79.31 1165 THR A C 1
ATOM 9459 O O . THR A 1 1165 ? -39.717 -2.950 16.384 1.00 79.31 1165 THR A O 1
ATOM 9462 N N . THR A 1 1166 ? -40.582 -4.916 17.003 1.00 69.31 1166 THR A N 1
ATOM 9463 C CA . THR A 1 1166 ? -41.797 -4.329 17.599 1.00 69.31 1166 THR A CA 1
ATOM 9464 C C . THR A 1 1166 ? -41.445 -3.418 18.800 1.00 69.31 1166 THR A C 1
ATOM 9466 O O . THR A 1 1166 ? -40.809 -3.912 19.733 1.00 69.31 1166 THR A O 1
ATOM 9469 N N . PRO A 1 1167 ? -41.899 -2.143 18.872 1.00 56.41 1167 PRO A N 1
ATOM 9470 C CA . PRO A 1 1167 ? -41.412 -1.151 19.856 1.00 56.41 1167 PRO A CA 1
ATOM 9471 C C . PRO A 1 1167 ? -41.609 -1.432 21.362 1.00 56.41 1167 PRO A C 1
ATOM 9473 O O . PRO A 1 1167 ? -41.211 -0.616 22.189 1.00 56.41 1167 PRO A O 1
ATOM 9476 N N . GLY A 1 1168 ? -42.244 -2.540 21.756 1.00 57.19 1168 GLY A N 1
ATOM 9477 C CA . GLY A 1 1168 ? -42.682 -2.794 23.137 1.00 57.19 1168 GLY A CA 1
ATOM 9478 C C . GLY A 1 1168 ? -41.647 -3.415 24.087 1.00 57.19 1168 GLY A C 1
ATOM 9479 O O . GLY A 1 1168 ? -41.992 -3.713 25.226 1.00 57.19 1168 GLY A O 1
ATOM 9480 N N . LEU A 1 1169 ? -40.410 -3.668 23.645 1.00 60.50 1169 LEU A N 1
ATOM 9481 C CA . LEU A 1 1169 ? -39.482 -4.564 24.358 1.00 60.50 1169 LEU A CA 1
ATOM 9482 C C . LEU A 1 1169 ? -38.746 -3.957 25.568 1.00 60.50 1169 LEU A C 1
ATOM 9484 O O . LEU A 1 1169 ? -38.194 -4.716 26.359 1.00 60.50 1169 LEU A O 1
ATOM 9488 N N . GLY A 1 1170 ? -38.673 -2.628 25.711 1.00 65.94 1170 GLY A N 1
ATOM 9489 C CA . GLY A 1 1170 ? -38.046 -1.944 26.863 1.00 65.94 1170 GLY A CA 1
ATOM 9490 C C . GLY A 1 1170 ? -36.543 -2.205 27.100 1.00 65.94 1170 GLY A C 1
ATOM 9491 O O . GLY A 1 1170 ? -35.962 -1.649 28.032 1.00 65.94 1170 GLY A O 1
ATOM 9492 N N . LYS A 1 1171 ? -35.902 -3.048 26.280 1.00 75.19 1171 LYS A N 1
ATOM 9493 C CA . LYS A 1 1171 ? -34.499 -3.458 26.402 1.00 75.19 1171 LYS A CA 1
ATOM 9494 C C . LYS A 1 1171 ? -33.552 -2.354 25.914 1.00 75.19 1171 LYS A C 1
ATOM 9496 O O . LYS A 1 1171 ? -33.789 -1.723 24.890 1.00 75.19 1171 LYS A O 1
ATOM 9501 N N . GLN A 1 1172 ? -32.430 -2.188 26.613 1.00 81.44 1172 GLN A N 1
ATOM 9502 C CA . GLN A 1 1172 ? -31.283 -1.408 26.140 1.00 81.44 1172 GLN A CA 1
ATOM 9503 C C . GLN A 1 1172 ? -30.397 -2.248 25.206 1.00 81.44 1172 GLN A C 1
ATOM 9505 O O . GLN A 1 1172 ? -30.036 -3.387 25.532 1.00 81.44 1172 GLN A O 1
ATOM 9510 N N . PHE A 1 1173 ? -29.995 -1.656 24.083 1.00 86.62 1173 PHE A N 1
ATOM 9511 C CA . PHE A 1 1173 ? -29.156 -2.275 23.053 1.00 86.62 1173 PHE A CA 1
ATOM 9512 C C . PHE A 1 1173 ? -27.802 -1.554 22.941 1.00 86.62 1173 PHE A C 1
ATOM 9514 O O . PHE A 1 1173 ? -27.694 -0.374 23.285 1.00 86.62 1173 PHE A O 1
ATOM 9521 N N . TYR A 1 1174 ? -26.761 -2.250 22.482 1.00 87.44 1174 TYR A N 1
ATOM 9522 C CA . TYR A 1 1174 ? -25.513 -1.593 22.068 1.00 87.44 1174 TYR A CA 1
ATOM 9523 C C . TYR A 1 1174 ? -25.709 -0.798 20.766 1.00 87.44 1174 TYR A C 1
ATOM 9525 O O . TYR A 1 1174 ? -26.569 -1.129 19.951 1.00 87.44 1174 TYR A O 1
ATOM 9533 N N . ARG A 1 1175 ? -24.865 0.219 20.546 1.00 83.19 1175 ARG A N 1
ATOM 9534 C CA . ARG A 1 1175 ? -24.893 1.095 19.357 1.00 83.19 1175 ARG A CA 1
ATOM 9535 C C . ARG A 1 1175 ? -24.855 0.341 18.016 1.00 83.19 1175 ARG A C 1
ATOM 9537 O O . ARG A 1 1175 ? -25.505 0.759 17.064 1.00 83.19 1175 ARG A O 1
ATOM 9544 N N . GLN A 1 1176 ? -24.105 -0.759 17.958 1.00 90.44 1176 GLN A N 1
ATOM 9545 C CA . GLN A 1 1176 ? -24.026 -1.699 16.831 1.00 90.44 1176 GLN A CA 1
ATOM 9546 C C . GLN A 1 1176 ? -24.536 -3.095 17.263 1.00 90.44 1176 GLN A C 1
ATOM 9548 O O . GLN A 1 1176 ? -23.898 -4.103 16.978 1.00 90.44 1176 GLN A O 1
ATOM 9553 N N . GLU A 1 1177 ? -25.653 -3.188 18.003 1.00 93.31 1177 GLU A N 1
ATOM 9554 C CA . GLU A 1 1177 ? -26.316 -4.484 18.262 1.00 93.31 1177 GLU A CA 1
ATOM 9555 C C . GLU A 1 1177 ? -27.200 -4.883 17.066 1.00 93.31 1177 GLU A C 1
ATOM 9557 O O . GLU A 1 1177 ? -28.029 -4.093 16.614 1.00 93.31 1177 GLU A O 1
ATOM 9562 N N . LEU A 1 1178 ? -27.055 -6.120 16.588 1.00 94.75 1178 LEU A N 1
ATOM 9563 C CA . LEU A 1 1178 ? -27.980 -6.788 15.669 1.00 94.75 1178 LEU A CA 1
ATOM 9564 C C . LEU A 1 1178 ? -28.684 -7.947 16.383 1.00 94.75 1178 LEU A C 1
ATOM 9566 O O . LEU A 1 1178 ? -28.180 -8.507 17.360 1.00 94.75 1178 LEU A O 1
ATOM 9570 N N . LEU A 1 1179 ? -29.869 -8.300 15.891 1.00 93.06 1179 LEU A N 1
ATOM 9571 C CA . LEU A 1 1179 ? -30.736 -9.325 16.464 1.00 93.06 1179 LEU A CA 1
ATOM 9572 C C . LEU A 1 1179 ? -30.904 -10.454 15.444 1.00 93.06 1179 LEU A C 1
ATOM 9574 O O . LEU A 1 1179 ? -31.422 -10.230 14.350 1.00 93.06 1179 LEU A O 1
ATOM 9578 N N . LEU A 1 1180 ? -30.468 -11.664 15.797 1.00 93.25 1180 LEU A N 1
ATOM 9579 C CA . LEU A 1 1180 ? -30.539 -12.827 14.913 1.00 93.25 1180 LEU A CA 1
ATOM 9580 C C . LEU A 1 1180 ? -31.998 -13.260 14.731 1.00 93.25 1180 LEU A C 1
ATOM 9582 O O . LEU A 1 1180 ? -32.644 -13.649 15.706 1.00 93.25 1180 LEU A O 1
ATOM 9586 N N . SER A 1 1181 ? -32.530 -13.195 13.510 1.00 92.50 1181 SER A N 1
ATOM 9587 C CA . SER A 1 1181 ? -33.880 -13.681 13.227 1.00 92.50 1181 SER A CA 1
ATOM 9588 C C . SER A 1 1181 ? -33.951 -15.210 13.287 1.00 92.50 1181 SER A C 1
ATOM 9590 O O . SER A 1 1181 ? -32.970 -15.936 13.129 1.00 92.50 1181 SER A O 1
ATOM 9592 N N . THR A 1 1182 ? -35.165 -15.694 13.517 1.00 89.06 1182 THR A N 1
ATOM 9593 C CA . THR A 1 1182 ? -35.576 -17.097 13.393 1.00 89.06 1182 THR A CA 1
ATOM 9594 C C . THR A 1 1182 ? -36.049 -17.457 11.980 1.00 89.06 1182 THR A C 1
ATOM 9596 O O . THR A 1 1182 ? -36.315 -18.628 11.716 1.00 89.06 1182 THR A O 1
ATOM 9599 N N . VAL A 1 1183 ? -36.155 -16.478 11.075 1.00 89.44 1183 VAL A N 1
ATOM 9600 C CA . VAL A 1 1183 ? -36.510 -16.674 9.664 1.00 89.44 1183 VAL A CA 1
ATOM 9601 C C . VAL A 1 1183 ? -35.239 -16.859 8.838 1.00 89.44 1183 VAL A C 1
ATOM 9603 O O . VAL A 1 1183 ? -34.402 -15.961 8.773 1.00 89.44 1183 VAL A O 1
ATOM 9606 N N . GLU A 1 1184 ? -35.116 -18.018 8.187 1.00 89.69 1184 GLU A N 1
ATOM 9607 C CA . GLU A 1 1184 ? -34.085 -18.292 7.182 1.00 89.69 1184 GLU A CA 1
ATOM 9608 C C . GLU A 1 1184 ? -34.666 -18.187 5.768 1.00 89.69 1184 GLU A C 1
ATOM 9610 O O . GLU A 1 1184 ? -35.700 -18.789 5.476 1.00 89.69 1184 GLU A O 1
ATOM 9615 N N . GLU A 1 1185 ? -33.968 -17.490 4.873 1.00 91.62 1185 GLU A N 1
ATOM 9616 C CA . GLU A 1 1185 ? -34.370 -17.299 3.475 1.00 91.62 1185 GLU A CA 1
ATOM 9617 C C . GLU A 1 1185 ? -33.293 -17.822 2.511 1.00 91.62 1185 GLU A C 1
ATOM 9619 O O . GLU A 1 1185 ? -32.121 -17.953 2.873 1.00 91.62 1185 GLU A O 1
ATOM 9624 N N . VAL A 1 1186 ? -33.694 -18.143 1.276 1.00 95.12 1186 VAL A N 1
ATOM 9625 C CA . VAL A 1 1186 ? -32.781 -18.451 0.165 1.00 95.12 1186 VAL A CA 1
ATOM 9626 C C . VAL A 1 1186 ? -32.616 -17.203 -0.695 1.00 95.12 1186 VAL A C 1
ATOM 9628 O O . VAL A 1 1186 ? -33.564 -16.768 -1.345 1.00 95.12 1186 VAL A O 1
ATOM 9631 N N . SER A 1 1187 ? -31.407 -16.650 -0.727 1.00 94.50 1187 SER A N 1
ATOM 9632 C CA . SER A 1 1187 ? -31.059 -15.454 -1.499 1.00 94.50 1187 SER A CA 1
ATOM 9633 C C . SER A 1 1187 ? -30.060 -15.778 -2.619 1.00 94.50 1187 SER A C 1
ATOM 9635 O O . SER A 1 1187 ? -29.247 -16.696 -2.489 1.00 94.50 1187 SER A O 1
ATOM 9637 N N . PRO A 1 1188 ? -30.087 -15.056 -3.752 1.00 94.69 1188 PRO A N 1
ATOM 9638 C CA . PRO A 1 1188 ? -29.098 -15.228 -4.810 1.00 94.69 1188 PRO A CA 1
ATOM 9639 C C . PRO A 1 1188 ? -27.755 -14.608 -4.394 1.00 94.69 1188 PRO A C 1
ATOM 9641 O O . PRO A 1 1188 ? -27.721 -13.500 -3.862 1.00 94.69 1188 PRO A O 1
ATOM 9644 N N . VAL A 1 1189 ? -26.633 -15.276 -4.685 1.00 95.12 1189 VAL A N 1
ATOM 9645 C CA . VAL A 1 1189 ? -25.285 -14.801 -4.291 1.00 95.12 1189 VAL A CA 1
ATOM 9646 C C . VAL A 1 1189 ? -24.927 -13.461 -4.946 1.00 95.12 1189 VAL A C 1
ATOM 9648 O O . VAL A 1 1189 ? -24.264 -12.636 -4.329 1.00 95.12 1189 VAL A O 1
ATOM 9651 N N . VAL A 1 1190 ? -25.441 -13.181 -6.149 1.00 92.62 1190 VAL A N 1
ATOM 9652 C CA . VAL A 1 1190 ? -25.286 -11.874 -6.825 1.00 92.62 1190 VAL A CA 1
ATOM 9653 C C . VAL A 1 1190 ? -25.998 -10.713 -6.101 1.00 92.62 1190 VAL A C 1
ATOM 9655 O O . VAL A 1 1190 ? -25.799 -9.557 -6.453 1.00 92.62 1190 VAL A O 1
ATOM 9658 N N . GLY A 1 1191 ? -26.817 -10.993 -5.080 1.00 92.62 1191 GLY A N 1
ATOM 9659 C CA . GLY A 1 1191 ? -27.374 -9.974 -4.186 1.00 92.62 1191 GLY A CA 1
ATOM 9660 C C . GLY A 1 1191 ? -26.412 -9.508 -3.085 1.00 92.62 1191 GLY A C 1
ATOM 9661 O O . GLY A 1 1191 ? -26.741 -8.556 -2.380 1.00 92.62 1191 GLY A O 1
ATOM 9662 N N . ILE A 1 1192 ? -25.258 -10.161 -2.905 1.00 95.31 1192 ILE A N 1
ATOM 9663 C CA . ILE A 1 1192 ? -24.261 -9.804 -1.886 1.00 95.31 1192 ILE A CA 1
ATOM 9664 C C . ILE A 1 1192 ? -23.432 -8.607 -2.362 1.00 95.31 1192 ILE A C 1
ATOM 9666 O O . ILE A 1 1192 ? -22.865 -8.628 -3.454 1.00 95.31 1192 ILE A O 1
ATOM 9670 N N . VAL A 1 1193 ? -23.355 -7.572 -1.522 1.00 91.88 1193 VAL A N 1
ATOM 9671 C CA . VAL A 1 1193 ? -22.669 -6.299 -1.823 1.00 91.88 1193 VAL A CA 1
ATOM 9672 C C . VAL A 1 1193 ? -21.505 -5.976 -0.878 1.00 91.88 1193 VAL A C 1
ATOM 9674 O O . VAL A 1 1193 ? -20.740 -5.061 -1.161 1.00 91.88 1193 VAL A O 1
ATOM 9677 N N . GLY A 1 1194 ? -21.346 -6.713 0.225 1.00 93.12 1194 GLY A N 1
ATOM 9678 C CA . GLY A 1 1194 ? -20.226 -6.552 1.157 1.00 93.12 1194 GLY A CA 1
ATOM 9679 C C . GLY A 1 1194 ? -20.175 -7.649 2.222 1.00 93.12 1194 GLY A C 1
ATOM 9680 O O . GLY A 1 1194 ? -21.179 -8.318 2.473 1.00 93.12 1194 GLY A O 1
ATOM 9681 N N . ARG A 1 1195 ? -19.015 -7.810 2.871 1.00 94.94 1195 ARG A N 1
ATOM 9682 C CA . ARG A 1 1195 ? -18.836 -8.624 4.090 1.00 94.94 1195 ARG A CA 1
ATOM 9683 C C . ARG A 1 1195 ? -18.926 -7.737 5.336 1.00 94.94 1195 ARG A C 1
ATOM 9685 O O . ARG A 1 1195 ? -18.544 -6.572 5.290 1.00 94.94 1195 ARG A O 1
ATOM 9692 N N . CYS A 1 1196 ? -19.383 -8.305 6.445 1.00 96.25 1196 CYS A N 1
ATOM 9693 C CA . CYS A 1 1196 ? -19.372 -7.693 7.774 1.00 96.25 1196 CYS A CA 1
ATOM 9694 C C . CYS A 1 1196 ? -19.046 -8.757 8.839 1.00 96.25 1196 CYS A C 1
ATOM 9696 O O . CYS A 1 1196 ? -18.978 -9.950 8.538 1.00 96.25 1196 CYS A O 1
ATOM 9698 N N . ALA A 1 1197 ? -18.824 -8.345 10.087 1.00 95.88 1197 ALA A N 1
ATOM 9699 C CA . ALA A 1 1197 ? -18.568 -9.257 11.200 1.00 95.88 1197 ALA A CA 1
ATOM 9700 C C . ALA A 1 1197 ? -19.657 -9.108 12.265 1.00 95.88 1197 ALA A C 1
ATOM 9702 O O . ALA A 1 1197 ? -19.924 -8.003 12.730 1.00 95.88 1197 ALA A O 1
ATOM 9703 N N . VAL A 1 1198 ? -20.264 -10.215 12.699 1.00 95.69 1198 VAL A N 1
ATOM 9704 C CA . VAL A 1 1198 ? -21.226 -10.209 13.809 1.00 95.69 1198 VAL A CA 1
ATOM 9705 C C . VAL A 1 1198 ? -20.745 -11.181 14.878 1.00 95.69 1198 VAL A C 1
ATOM 9707 O O . VAL A 1 1198 ? -20.655 -12.384 14.650 1.00 95.69 1198 VAL A O 1
ATOM 9710 N N . LEU A 1 1199 ? -20.392 -10.637 16.038 1.00 94.44 1199 LEU A N 1
ATOM 9711 C CA . LEU A 1 1199 ? -19.648 -11.328 17.089 1.00 94.44 1199 LEU A CA 1
ATOM 9712 C C . LEU A 1 1199 ? -20.537 -11.590 18.314 1.00 94.44 1199 LEU A C 1
ATOM 9714 O O . LEU A 1 1199 ? -21.393 -10.763 18.659 1.00 94.44 1199 LEU A O 1
ATOM 9718 N N . GLU A 1 1200 ? -20.314 -12.701 19.026 1.00 92.88 1200 GLU A N 1
ATOM 9719 C CA . GLU A 1 1200 ? -20.860 -12.830 20.383 1.00 92.88 1200 GLU A CA 1
ATOM 9720 C C . GLU A 1 1200 ? -20.182 -11.800 21.307 1.00 92.88 1200 GLU A C 1
ATOM 9722 O O . GLU A 1 1200 ? -19.029 -11.417 21.100 1.00 92.88 1200 GLU A O 1
ATOM 9727 N N . TYR A 1 1201 ? -20.867 -11.352 22.367 1.00 90.12 1201 TYR A N 1
ATOM 9728 C CA . TYR A 1 1201 ? -20.343 -10.310 23.268 1.00 90.12 1201 TYR A CA 1
ATOM 9729 C C . TYR A 1 1201 ? -18.927 -10.612 23.796 1.00 90.12 1201 TYR A C 1
ATOM 9731 O O . TYR A 1 1201 ? -18.096 -9.711 23.871 1.00 90.12 1201 TYR A O 1
ATOM 9739 N N . SER A 1 1202 ? -18.626 -11.874 24.122 1.00 91.06 1202 SER A N 1
ATOM 9740 C CA . SER A 1 1202 ? -17.296 -12.306 24.575 1.00 91.06 1202 SER A CA 1
ATOM 9741 C C . SER A 1 1202 ? -16.197 -12.123 23.527 1.00 91.06 1202 SER A C 1
ATOM 9743 O O . SER A 1 1202 ? -15.062 -11.831 23.889 1.00 91.06 1202 SER A O 1
ATOM 9745 N N . GLU A 1 1203 ? -16.528 -12.278 22.248 1.00 92.81 1203 GLU A N 1
ATOM 9746 C CA . GLU A 1 1203 ? -15.602 -12.116 21.125 1.00 92.81 1203 GLU A CA 1
ATOM 9747 C C . GLU A 1 1203 ? -15.437 -10.625 20.826 1.00 92.81 1203 GLU A C 1
ATOM 9749 O O . GLU A 1 1203 ? -14.318 -10.120 20.838 1.00 92.81 1203 GLU A O 1
ATOM 9754 N N . PHE A 1 1204 ? -16.547 -9.881 20.736 1.00 92.44 1204 PHE A N 1
ATOM 9755 C CA . PHE A 1 1204 ? -16.524 -8.433 20.524 1.00 92.44 1204 PHE A CA 1
ATOM 9756 C C . PHE A 1 1204 ? -15.698 -7.682 21.578 1.00 92.44 1204 PHE A C 1
ATOM 9758 O O . PHE A 1 1204 ? -15.017 -6.717 21.234 1.00 92.44 1204 PHE A O 1
ATOM 9765 N N . ILE A 1 1205 ? -15.721 -8.092 22.854 1.00 92.44 1205 ILE A N 1
ATOM 9766 C CA . ILE A 1 1205 ? -14.900 -7.418 23.874 1.00 92.44 1205 ILE A CA 1
ATOM 9767 C C . ILE A 1 1205 ? -13.409 -7.775 23.826 1.00 92.44 1205 ILE A C 1
ATOM 9769 O O . ILE A 1 1205 ? -12.645 -7.173 24.576 1.00 92.44 1205 ILE A O 1
ATOM 9773 N N . SER A 1 1206 ? -12.986 -8.737 23.000 1.00 93.50 1206 SER A N 1
ATOM 9774 C CA . SER A 1 1206 ? -11.628 -9.300 23.033 1.00 93.50 1206 SER A CA 1
ATOM 9775 C C . SER A 1 1206 ? -10.895 -9.350 21.692 1.00 93.50 1206 SER A C 1
ATOM 9777 O O . SER A 1 1206 ? -9.678 -9.519 21.714 1.00 93.50 1206 SER A O 1
ATOM 9779 N N . SER A 1 1207 ? -11.577 -9.223 20.550 1.00 95.44 1207 SER A N 1
ATOM 9780 C CA . SER A 1 1207 ? -10.952 -9.454 19.243 1.00 95.44 1207 SER A CA 1
ATOM 9781 C C . SER A 1 1207 ? -11.673 -8.817 18.046 1.00 95.44 1207 SER A C 1
ATOM 9783 O O . SER A 1 1207 ? -12.814 -8.351 18.149 1.00 95.44 1207 SER A O 1
ATOM 9785 N N . ARG A 1 1208 ? -10.991 -8.799 16.889 1.00 95.62 1208 ARG A N 1
ATOM 9786 C CA . ARG A 1 1208 ? -11.502 -8.387 15.567 1.00 95.62 1208 ARG A CA 1
ATOM 9787 C C . ARG A 1 1208 ? -10.891 -9.223 14.436 1.00 95.62 1208 ARG A C 1
ATOM 9789 O O . ARG A 1 1208 ? -9.699 -9.518 14.514 1.00 95.62 1208 ARG A O 1
ATOM 9796 N N . PRO A 1 1209 ? -11.636 -9.526 13.358 1.00 96.25 1209 PRO A N 1
ATOM 9797 C CA . PRO A 1 1209 ? -11.043 -9.893 12.072 1.00 96.25 1209 PRO A CA 1
ATOM 9798 C C . PRO A 1 1209 ? -10.264 -8.708 11.480 1.00 96.25 1209 PRO A C 1
ATOM 9800 O O . PRO A 1 1209 ? -10.765 -7.586 11.518 1.00 96.25 1209 PRO A O 1
ATOM 9803 N N . THR A 1 1210 ? -9.076 -8.924 10.907 1.00 94.94 1210 THR A N 1
ATOM 9804 C CA . THR A 1 1210 ? -8.249 -7.817 10.367 1.00 94.94 1210 THR A CA 1
ATOM 9805 C C . THR A 1 1210 ? -8.777 -7.215 9.058 1.00 94.94 1210 THR A C 1
ATOM 9807 O O . THR A 1 1210 ? -8.482 -6.064 8.744 1.00 94.94 1210 THR A O 1
ATOM 9810 N N . GLU A 1 1211 ? -9.566 -7.971 8.287 1.00 92.31 1211 GLU A N 1
ATOM 9811 C CA . GLU A 1 1211 ? -10.107 -7.541 6.987 1.00 92.31 1211 GLU A CA 1
ATOM 9812 C C . GLU A 1 1211 ? -11.361 -6.646 7.083 1.00 92.31 1211 GLU A C 1
ATOM 9814 O O . GLU A 1 1211 ? -11.737 -6.041 6.079 1.00 92.31 1211 GLU A O 1
ATOM 9819 N N . ILE A 1 1212 ? -12.024 -6.574 8.247 1.00 93.69 1212 ILE A N 1
ATOM 9820 C CA . ILE A 1 1212 ? -13.332 -5.914 8.416 1.00 93.69 1212 ILE A CA 1
ATOM 9821 C C . ILE A 1 1212 ? -13.184 -4.577 9.154 1.00 93.69 1212 ILE A C 1
ATOM 9823 O O . ILE A 1 1212 ? -12.583 -4.500 10.223 1.00 93.69 1212 ILE A O 1
ATOM 9827 N N . SER A 1 1213 ? -13.768 -3.520 8.591 1.00 92.12 1213 SER A N 1
ATOM 9828 C CA . SER A 1 1213 ? -13.823 -2.175 9.169 1.00 92.12 1213 SER A CA 1
ATOM 9829 C C . SER A 1 1213 ? -14.733 -2.104 10.402 1.00 92.12 1213 SER A C 1
ATOM 9831 O O . SER A 1 1213 ? -15.802 -2.701 10.425 1.00 92.12 1213 SER A O 1
ATOM 9833 N N . GLU A 1 1214 ? -14.353 -1.319 11.420 1.00 88.81 1214 GLU A N 1
ATOM 9834 C CA . GLU A 1 1214 ? -15.081 -1.217 12.705 1.00 88.81 1214 GLU A CA 1
ATOM 9835 C C . GLU A 1 1214 ? -16.537 -0.719 12.561 1.00 88.81 1214 GLU A C 1
ATOM 9837 O O . GLU A 1 1214 ? -17.389 -1.022 13.395 1.00 88.81 1214 GLU A O 1
ATOM 9842 N N . SER A 1 1215 ? -16.855 0.004 11.481 1.00 91.25 1215 SER A N 1
ATOM 9843 C CA . SER A 1 1215 ? -18.228 0.360 11.082 1.00 91.25 1215 SER A CA 1
ATOM 9844 C C . SER A 1 1215 ? -19.130 -0.860 10.856 1.00 91.25 1215 SER A C 1
ATOM 9846 O O . SER A 1 1215 ? -20.331 -0.802 11.126 1.00 91.25 1215 SER A O 1
ATOM 9848 N N . ASP A 1 1216 ? -18.531 -1.960 10.414 1.00 94.81 1216 ASP A N 1
ATOM 9849 C CA . ASP A 1 1216 ? -19.160 -3.180 9.913 1.00 94.81 1216 ASP A CA 1
ATOM 9850 C C . ASP A 1 1216 ? -18.973 -4.351 10.902 1.00 94.81 1216 ASP A C 1
ATOM 9852 O O . ASP A 1 1216 ? -19.216 -5.513 10.568 1.00 94.81 1216 ASP A O 1
ATOM 9856 N N . VAL A 1 1217 ? -18.550 -4.048 12.138 1.00 95.06 1217 VAL A N 1
ATOM 9857 C CA . VAL A 1 1217 ? -18.475 -4.993 13.258 1.00 95.06 1217 VAL A CA 1
ATOM 9858 C C . VAL A 1 1217 ? -19.657 -4.767 14.201 1.00 95.06 1217 VAL A C 1
ATOM 9860 O O . VAL A 1 1217 ? -19.824 -3.696 14.783 1.00 95.06 1217 VAL A O 1
ATOM 9863 N N . TYR A 1 1218 ? -20.464 -5.806 14.395 1.00 95.50 1218 TYR A N 1
ATOM 9864 C CA . TYR A 1 1218 ? -21.679 -5.777 15.205 1.00 95.50 1218 TYR A CA 1
ATOM 9865 C C . TYR A 1 1218 ? -21.623 -6.774 16.367 1.00 95.50 1218 TYR A C 1
ATOM 9867 O O . TYR A 1 1218 ? -20.950 -7.804 16.316 1.00 95.50 1218 TYR A O 1
ATOM 9875 N N . ILE A 1 1219 ? -22.392 -6.483 17.415 1.00 93.81 1219 ILE A N 1
ATOM 9876 C CA . ILE A 1 1219 ? -22.650 -7.381 18.546 1.00 93.81 1219 ILE A CA 1
ATOM 9877 C C . ILE A 1 1219 ? -23.972 -8.107 18.300 1.00 93.81 1219 ILE A C 1
ATOM 9879 O O . ILE A 1 1219 ? -24.964 -7.467 17.964 1.00 93.81 1219 ILE A O 1
ATOM 9883 N N . CYS A 1 1220 ? -24.042 -9.407 18.579 1.00 93.38 1220 CYS A N 1
ATOM 9884 C CA . CYS A 1 1220 ? -25.317 -10.112 18.711 1.00 93.38 1220 CYS A CA 1
ATOM 9885 C C . CYS A 1 1220 ? -25.420 -10.800 20.082 1.00 93.38 1220 CYS A C 1
ATOM 9887 O O . CYS A 1 1220 ? -24.785 -11.819 20.339 1.00 93.38 1220 CYS A O 1
ATOM 9889 N N . GLU A 1 1221 ? -26.255 -10.251 20.973 1.00 89.25 1221 GLU A N 1
ATOM 9890 C CA . GLU A 1 1221 ? -26.626 -10.871 22.263 1.00 89.25 1221 GLU A CA 1
ATOM 9891 C C . GLU A 1 1221 ? -28.004 -11.562 22.234 1.00 89.25 1221 GLU A C 1
ATOM 9893 O O . GLU A 1 1221 ? -28.447 -12.105 23.252 1.00 89.25 1221 GLU A O 1
ATOM 9898 N N . SER A 1 1222 ? -28.734 -11.493 21.115 1.00 89.94 1222 SER A N 1
ATOM 9899 C CA . SER A 1 1222 ? -30.188 -11.699 21.106 1.00 89.94 1222 SER A CA 1
ATOM 9900 C C . SER A 1 1222 ? -30.692 -12.436 19.867 1.00 89.94 1222 SER A C 1
ATOM 9902 O O . SER A 1 1222 ? -30.251 -12.160 18.756 1.00 89.94 1222 SER A O 1
ATOM 9904 N N . VAL A 1 1223 ? -31.698 -13.289 20.059 1.00 90.94 1223 VAL A N 1
ATOM 9905 C CA . VAL A 1 1223 ? -32.469 -13.934 18.988 1.00 90.94 1223 VAL A CA 1
ATOM 9906 C C . VAL A 1 1223 ? -33.878 -13.341 18.966 1.00 90.94 1223 VAL A C 1
ATOM 9908 O O . VAL A 1 1223 ? -34.545 -13.305 20.003 1.00 90.94 1223 VAL A O 1
ATOM 9911 N N . TYR A 1 1224 ? -34.347 -12.901 17.799 1.00 91.06 1224 TYR A N 1
ATOM 9912 C CA . TYR A 1 1224 ? -35.714 -12.432 17.588 1.00 91.06 1224 TYR A CA 1
ATOM 9913 C C . TYR A 1 1224 ? -36.583 -13.558 17.011 1.00 91.06 1224 TYR A C 1
ATOM 9915 O O . TYR A 1 1224 ? -36.360 -14.085 15.919 1.00 91.06 1224 TYR A O 1
ATOM 9923 N N . ASP A 1 1225 ? -37.579 -13.961 17.793 1.00 89.12 1225 ASP A N 1
ATOM 9924 C CA . ASP A 1 1225 ? -38.587 -14.951 17.437 1.00 89.12 1225 ASP A CA 1
ATOM 9925 C C . ASP A 1 1225 ? -39.705 -14.228 16.669 1.00 89.12 1225 ASP A C 1
ATOM 9927 O O . ASP A 1 1225 ? -40.625 -13.697 17.289 1.00 89.12 1225 ASP A O 1
ATOM 9931 N N . GLU A 1 1226 ? -39.603 -14.121 15.337 1.00 84.56 1226 GLU A N 1
ATOM 9932 C CA . GLU A 1 1226 ? -40.516 -13.295 14.524 1.00 84.56 1226 GLU A CA 1
ATOM 9933 C C . GLU A 1 1226 ? -41.972 -13.758 14.633 1.00 84.56 1226 GLU A C 1
ATOM 9935 O O . GLU A 1 1226 ? -42.883 -12.937 14.758 1.00 84.56 1226 GLU A O 1
ATOM 9940 N N . LEU A 1 1227 ? -42.186 -15.077 14.674 1.00 86.50 1227 LEU A N 1
ATOM 9941 C CA . LEU A 1 1227 ? -43.507 -15.693 14.811 1.00 86.50 1227 LEU A CA 1
ATOM 9942 C C . LEU A 1 1227 ? -44.178 -15.340 16.147 1.00 86.50 1227 LEU A C 1
ATOM 9944 O O . LEU A 1 1227 ? -45.389 -15.133 16.190 1.00 86.50 1227 LEU A O 1
ATOM 9948 N N . LYS A 1 1228 ? -43.401 -15.234 17.235 1.00 87.38 1228 LYS A N 1
ATOM 9949 C CA . LYS A 1 1228 ? -43.891 -14.816 18.564 1.00 87.38 1228 LYS A CA 1
ATOM 9950 C C . LYS A 1 1228 ? -43.734 -13.313 18.824 1.00 87.38 1228 LYS A C 1
ATOM 9952 O O . LYS A 1 1228 ? -44.176 -12.836 19.866 1.00 87.38 1228 LYS A O 1
ATOM 9957 N N . LYS A 1 1229 ? -43.073 -12.581 17.918 1.00 84.69 1229 LYS A N 1
ATOM 9958 C CA . LYS A 1 1229 ? -42.585 -11.195 18.077 1.00 84.69 1229 LYS A CA 1
ATOM 9959 C C . LYS A 1 1229 ? -41.832 -10.961 19.394 1.00 84.69 1229 LYS A C 1
ATOM 9961 O O . LYS A 1 1229 ? -41.932 -9.896 20.000 1.00 84.69 1229 LYS A O 1
ATOM 9966 N N . ALA A 1 1230 ? -41.084 -11.971 19.839 1.00 85.44 1230 ALA A N 1
ATOM 9967 C CA . ALA A 1 1230 ? -40.472 -12.023 21.164 1.00 85.44 1230 ALA A CA 1
ATOM 9968 C C . ALA A 1 1230 ? -38.943 -12.066 21.076 1.00 85.44 1230 ALA A C 1
ATOM 9970 O O . ALA A 1 1230 ? -38.378 -12.791 20.259 1.00 85.44 1230 ALA A O 1
ATOM 9971 N N . LEU A 1 1231 ? -38.261 -11.322 21.948 1.00 85.94 1231 LEU A N 1
ATOM 9972 C CA . LEU A 1 1231 ? -36.804 -11.354 22.036 1.00 85.94 1231 LEU A CA 1
ATOM 9973 C C . LEU A 1 1231 ? -36.359 -12.368 23.094 1.00 85.94 1231 LEU A C 1
ATOM 9975 O O . LEU A 1 1231 ? -36.781 -12.293 24.246 1.00 85.94 1231 LEU A O 1
ATOM 9979 N N . ARG A 1 1232 ? -35.472 -13.287 22.714 1.00 86.50 1232 ARG A N 1
ATOM 9980 C CA . ARG A 1 1232 ? -34.799 -14.227 23.620 1.00 86.50 1232 ARG A CA 1
ATOM 9981 C C . ARG A 1 1232 ? -33.313 -13.892 23.684 1.00 86.50 1232 ARG A C 1
ATOM 9983 O O . ARG A 1 1232 ? -32.744 -13.391 22.713 1.00 86.50 1232 ARG A O 1
ATOM 9990 N N . LYS A 1 1233 ? -32.657 -14.178 24.811 1.00 84.50 1233 LYS A N 1
ATOM 9991 C CA . LYS A 1 1233 ? -31.195 -14.066 24.881 1.00 84.50 1233 LYS A CA 1
ATOM 9992 C C . LYS A 1 1233 ? -30.563 -15.122 23.965 1.00 84.50 1233 LYS A C 1
ATOM 9994 O O . LYS A 1 1233 ? -31.009 -16.269 23.955 1.00 84.50 1233 LYS A O 1
ATOM 9999 N N . LEU A 1 1234 ? -29.519 -14.750 23.227 1.00 81.56 1234 LEU A N 1
ATOM 10000 C CA . LEU A 1 1234 ? -28.650 -15.717 22.565 1.00 81.56 1234 LEU A CA 1
ATOM 10001 C C . LEU A 1 1234 ? -27.948 -16.554 23.645 1.00 81.56 1234 LEU A C 1
ATOM 10003 O O . LEU A 1 1234 ? -27.230 -16.024 24.498 1.00 81.56 1234 LEU A O 1
ATOM 10007 N N . VAL A 1 1235 ? -28.191 -17.863 23.637 1.00 75.81 1235 VAL A N 1
ATOM 10008 C CA . VAL A 1 1235 ? -27.427 -18.807 24.459 1.00 75.81 1235 VAL A CA 1
ATOM 10009 C C . VAL A 1 1235 ? -26.024 -18.890 23.860 1.00 75.81 1235 VAL A C 1
ATOM 10011 O O . VAL A 1 1235 ? -25.889 -19.047 22.651 1.00 75.81 1235 VAL A O 1
ATOM 10014 N N . THR A 1 1236 ? -24.988 -18.742 24.684 1.00 63.03 1236 THR A N 1
ATOM 10015 C CA . THR A 1 1236 ? -23.585 -18.740 24.238 1.00 63.03 1236 THR A CA 1
ATOM 10016 C C . THR A 1 1236 ? -23.259 -20.009 23.452 1.00 63.03 1236 THR A C 1
ATOM 10018 O O . THR A 1 1236 ? -23.449 -21.109 23.971 1.00 63.03 1236 THR A O 1
ATOM 10021 N N . GLY A 1 1237 ? -22.778 -19.862 22.215 1.00 60.75 1237 GLY A N 1
ATOM 10022 C CA . GLY A 1 1237 ? -22.539 -20.972 21.289 1.00 60.75 1237 GLY A CA 1
ATOM 10023 C C . GLY A 1 1237 ? -23.732 -21.371 20.407 1.00 60.75 1237 GLY A C 1
ATOM 10024 O O . GLY A 1 1237 ? -23.562 -22.232 19.547 1.00 60.75 1237 GLY A O 1
ATOM 10025 N N . ASN A 1 1238 ? -24.911 -20.749 20.553 1.00 64.69 1238 ASN A N 1
ATOM 10026 C CA . ASN A 1 1238 ? -26.014 -20.910 19.592 1.00 64.69 1238 ASN A CA 1
ATOM 10027 C C . ASN A 1 1238 ? -25.828 -20.059 18.325 1.00 64.69 1238 ASN A C 1
ATOM 10029 O O . ASN A 1 1238 ? -26.551 -20.280 17.353 1.00 64.69 1238 ASN A O 1
ATOM 10033 N N . MET A 1 1239 ? -24.881 -19.110 18.299 1.00 71.00 1239 MET A N 1
ATOM 10034 C CA . MET A 1 1239 ? -24.404 -18.560 17.030 1.00 71.00 1239 MET A CA 1
ATOM 10035 C C . MET A 1 1239 ? -23.755 -19.716 16.264 1.00 71.00 1239 MET A C 1
ATOM 10037 O O . MET A 1 1239 ? -22.743 -20.255 16.716 1.00 71.00 1239 MET A O 1
ATOM 10041 N N . ARG A 1 1240 ? -24.357 -20.156 15.151 1.00 76.31 1240 ARG A N 1
ATOM 10042 C CA . ARG A 1 1240 ? -23.939 -21.396 14.484 1.00 76.31 1240 ARG A CA 1
ATOM 10043 C C . ARG A 1 1240 ? -22.488 -21.273 14.014 1.00 76.31 1240 ARG A C 1
ATOM 10045 O O . ARG A 1 1240 ? -22.202 -20.553 13.061 1.00 76.31 1240 ARG A O 1
ATOM 10052 N N . LYS A 1 1241 ? -21.588 -21.993 14.687 1.00 78.88 1241 LYS A N 1
ATOM 10053 C CA . LYS A 1 1241 ? -20.176 -22.095 14.312 1.00 78.88 1241 LYS A CA 1
ATOM 10054 C C . LYS A 1 1241 ? -19.995 -23.176 13.255 1.00 78.88 1241 LYS A C 1
ATOM 10056 O O . LYS A 1 1241 ? -20.665 -24.209 13.287 1.00 78.88 1241 LYS A O 1
ATOM 10061 N N . PHE A 1 1242 ? -19.085 -22.921 12.326 1.00 88.50 1242 PHE A N 1
ATOM 10062 C CA . PHE A 1 1242 ? -18.766 -23.808 11.216 1.00 88.50 1242 PHE A CA 1
ATOM 10063 C C . PHE A 1 1242 ? -17.363 -24.374 11.422 1.00 88.50 1242 PHE A C 1
ATOM 10065 O O . PHE A 1 1242 ? -16.483 -23.689 11.939 1.00 88.50 1242 PHE A O 1
ATOM 10072 N N . GLN A 1 1243 ? -17.178 -25.639 11.054 1.00 88.00 1243 GLN A N 1
ATOM 10073 C CA . GLN A 1 1243 ? -15.864 -26.260 10.935 1.00 88.00 1243 GLN A CA 1
ATOM 10074 C C . GLN A 1 1243 ? -15.593 -26.441 9.447 1.00 88.00 1243 GLN A C 1
ATOM 10076 O O . GLN A 1 1243 ? -16.399 -27.055 8.747 1.00 88.00 1243 GLN A O 1
ATOM 10081 N N . HIS A 1 1244 ? -14.487 -25.877 8.977 1.00 92.50 1244 HIS A N 1
ATOM 10082 C CA . HIS A 1 1244 ? -14.100 -25.899 7.572 1.00 92.50 1244 HIS A CA 1
ATOM 10083 C C . HIS A 1 1244 ? -12.956 -26.883 7.334 1.00 92.50 1244 HIS A C 1
ATOM 10085 O O . HIS A 1 1244 ? -12.152 -27.156 8.224 1.00 92.50 1244 HIS A O 1
ATOM 10091 N N . SER A 1 1245 ? -12.849 -27.387 6.107 1.00 93.06 1245 SER A N 1
ATOM 10092 C CA . SER A 1 1245 ? -11.633 -28.068 5.649 1.00 93.06 1245 SER A CA 1
ATOM 10093 C C . SER A 1 1245 ? -10.458 -27.078 5.530 1.00 93.06 1245 SER A C 1
ATOM 10095 O O . SER A 1 1245 ? -10.711 -25.951 5.097 1.00 93.06 1245 SER A O 1
ATOM 10097 N N . PRO A 1 1246 ? -9.190 -27.490 5.748 1.00 90.31 1246 PRO A N 1
ATOM 10098 C CA . PRO A 1 1246 ? -8.004 -26.616 5.650 1.00 90.31 1246 PRO A CA 1
ATOM 10099 C C . PRO A 1 1246 ? -7.764 -25.911 4.299 1.00 90.31 1246 PRO A C 1
ATOM 10101 O O . PRO A 1 1246 ? -6.843 -25.111 4.180 1.00 90.31 1246 PRO A O 1
ATOM 10104 N N . SER A 1 1247 ? -8.549 -26.218 3.262 1.00 92.00 1247 SER A N 1
ATOM 10105 C CA . SER A 1 1247 ? -8.533 -25.518 1.968 1.00 92.00 1247 SER A CA 1
ATOM 10106 C C . SER A 1 1247 ? -9.339 -24.209 1.958 1.00 92.00 1247 SER A C 1
ATOM 10108 O O . SER A 1 1247 ? -9.222 -23.435 1.011 1.00 92.00 1247 SER A O 1
ATOM 10110 N N . VAL A 1 1248 ? -10.181 -23.970 2.970 1.00 95.38 1248 VAL A N 1
ATOM 10111 C CA . VAL A 1 1248 ? -10.917 -22.709 3.157 1.00 95.38 1248 VAL A CA 1
ATOM 10112 C C . VAL A 1 1248 ? -9.988 -21.682 3.801 1.00 95.38 1248 VAL A C 1
ATOM 10114 O O . VAL A 1 1248 ? -9.215 -22.018 4.694 1.00 95.38 1248 VAL A O 1
ATOM 10117 N N . THR A 1 1249 ? -10.054 -20.425 3.366 1.00 92.81 1249 THR A N 1
ATOM 10118 C CA . THR A 1 1249 ? -9.212 -19.365 3.925 1.00 92.81 1249 THR A CA 1
ATOM 10119 C C . THR A 1 1249 ? -9.708 -18.950 5.309 1.00 92.81 1249 THR A C 1
ATOM 10121 O O . THR A 1 1249 ? -10.812 -18.426 5.459 1.00 92.81 1249 THR A O 1
ATOM 10124 N N . GLU A 1 1250 ? -8.861 -19.158 6.315 1.00 92.44 1250 GLU A N 1
ATOM 10125 C CA . GLU A 1 1250 ? -9.078 -18.702 7.688 1.00 92.44 1250 GLU A CA 1
ATOM 10126 C C . GLU A 1 1250 ? -9.030 -17.164 7.778 1.00 92.44 1250 GLU A C 1
ATOM 10128 O O . GLU A 1 1250 ? -8.255 -16.503 7.076 1.00 92.44 1250 GLU A O 1
ATOM 10133 N N . ASP A 1 1251 ? -9.847 -16.579 8.655 1.00 93.75 1251 ASP A N 1
ATOM 10134 C CA . ASP A 1 1251 ? -9.768 -15.151 8.978 1.00 93.75 1251 ASP A CA 1
ATOM 10135 C C . ASP A 1 1251 ? -8.622 -14.910 9.963 1.00 93.75 1251 ASP A C 1
ATOM 10137 O O . ASP A 1 1251 ? -8.485 -15.639 10.946 1.00 93.75 1251 ASP A O 1
ATOM 10141 N N . GLU A 1 1252 ? -7.825 -13.864 9.748 1.00 95.69 1252 GLU A N 1
ATOM 10142 C CA . GLU A 1 1252 ? -6.859 -13.447 10.763 1.00 95.69 1252 GLU A CA 1
ATOM 10143 C C . GLU A 1 1252 ? -7.562 -12.667 11.873 1.00 95.69 1252 GLU A C 1
ATOM 10145 O O . GLU A 1 1252 ? -8.292 -11.707 11.609 1.00 95.69 1252 GLU A O 1
ATOM 10150 N N . ILE A 1 1253 ? -7.338 -13.079 13.121 1.00 96.88 1253 ILE A N 1
ATOM 10151 C CA . ILE A 1 1253 ? -8.007 -12.521 14.297 1.00 96.88 1253 ILE A CA 1
ATOM 10152 C C . ILE A 1 1253 ? -6.984 -11.795 15.169 1.00 96.88 1253 ILE A C 1
ATOM 10154 O O . ILE A 1 1253 ? -6.109 -12.414 15.780 1.00 96.88 1253 ILE A O 1
ATOM 10158 N N . PHE A 1 1254 ? -7.126 -10.475 15.254 1.00 96.25 1254 PHE A N 1
ATOM 10159 C CA . PHE A 1 1254 ? -6.391 -9.621 16.179 1.00 96.25 1254 PHE A CA 1
ATOM 10160 C C . PHE A 1 1254 ? -7.055 -9.653 17.561 1.00 96.25 1254 PHE A C 1
ATOM 10162 O O . PHE A 1 1254 ? -8.279 -9.550 17.667 1.00 96.25 1254 PHE A O 1
ATOM 10169 N N . TYR A 1 1255 ? -6.256 -9.760 18.622 1.00 95.31 1255 TYR A N 1
ATOM 10170 C CA . TYR A 1 1255 ? -6.701 -9.858 20.011 1.00 95.31 1255 TYR A CA 1
ATOM 10171 C C . TYR A 1 1255 ? -6.309 -8.618 20.819 1.00 95.31 1255 TYR A C 1
ATOM 10173 O O . TYR A 1 1255 ? -5.180 -8.126 20.778 1.00 95.31 1255 TYR A O 1
ATOM 10181 N N . PHE A 1 1256 ? -7.257 -8.109 21.599 1.00 91.50 1256 PHE A N 1
ATOM 10182 C CA . PHE A 1 1256 ? -7.072 -6.935 22.437 1.00 91.50 1256 PHE A CA 1
ATOM 10183 C C . PHE A 1 1256 ? -6.305 -7.289 23.717 1.00 91.50 1256 PHE A C 1
ATOM 10185 O O . PHE A 1 1256 ? -6.776 -8.068 24.547 1.00 91.50 1256 PHE A O 1
ATOM 10192 N N . LYS A 1 1257 ? -5.163 -6.622 23.934 1.00 84.88 1257 LYS A N 1
ATOM 10193 C CA . LYS A 1 1257 ? -4.336 -6.743 25.155 1.00 84.88 1257 LYS A CA 1
ATOM 10194 C C . LYS A 1 1257 ? -5.118 -6.435 26.446 1.00 84.88 1257 LYS A C 1
ATOM 10196 O O . LYS A 1 1257 ? -4.764 -6.923 27.518 1.00 84.88 1257 LYS A O 1
ATOM 10201 N N . THR A 1 1258 ? -6.195 -5.653 26.351 1.00 84.50 1258 THR A N 1
ATOM 10202 C CA . THR A 1 1258 ? -7.162 -5.381 27.423 1.00 84.50 1258 THR A CA 1
ATOM 10203 C C . THR A 1 1258 ? -8.597 -5.440 26.875 1.00 84.50 1258 THR A C 1
ATOM 10205 O O . THR A 1 1258 ? -8.882 -4.780 25.877 1.00 84.50 1258 THR A O 1
ATOM 10208 N N . PRO A 1 1259 ? -9.532 -6.182 27.505 1.00 87.44 1259 PRO A N 1
ATOM 10209 C CA . PRO A 1 1259 ? -10.906 -6.254 27.011 1.00 87.44 1259 PRO A CA 1
ATOM 10210 C C . PRO A 1 1259 ? -11.664 -4.920 27.089 1.00 87.44 1259 PRO A C 1
ATOM 10212 O O . PRO A 1 1259 ? -11.660 -4.252 28.130 1.00 87.44 1259 PRO A O 1
ATOM 10215 N N . ILE A 1 1260 ? -12.359 -4.566 26.006 1.00 86.69 1260 ILE A N 1
ATOM 10216 C CA . ILE A 1 1260 ? -13.137 -3.322 25.893 1.00 86.69 1260 ILE A CA 1
ATOM 10217 C C . ILE A 1 1260 ? -14.484 -3.401 26.635 1.00 86.69 1260 ILE A C 1
ATOM 10219 O O . ILE A 1 1260 ? -14.953 -4.471 27.026 1.00 86.69 1260 ILE A O 1
ATOM 10223 N N . LYS A 1 1261 ? -15.129 -2.245 26.840 1.00 83.19 1261 LYS A N 1
ATOM 10224 C CA . LYS A 1 1261 ? -16.422 -2.121 27.539 1.00 83.19 1261 LYS A CA 1
ATOM 10225 C C . LYS A 1 1261 ? -17.422 -1.321 26.690 1.00 83.19 1261 LYS A C 1
ATOM 10227 O O . LYS A 1 1261 ? -17.502 -0.106 26.863 1.00 83.19 1261 LYS A O 1
ATOM 10232 N N . PRO A 1 1262 ? -18.174 -1.963 25.778 1.00 83.12 1262 PRO A N 1
ATOM 10233 C CA . PRO A 1 1262 ? -19.123 -1.258 24.920 1.00 83.12 1262 PRO A CA 1
ATOM 10234 C C . PRO A 1 1262 ? -20.281 -0.645 25.726 1.00 83.12 1262 PRO A C 1
ATOM 10236 O O . PRO A 1 1262 ? -20.772 -1.232 26.693 1.00 83.12 1262 PRO A O 1
ATOM 10239 N N . SER A 1 1263 ? -20.733 0.539 25.311 1.00 77.69 1263 SER A N 1
ATOM 10240 C CA . SER A 1 1263 ? -21.853 1.272 25.913 1.00 77.69 1263 SER A CA 1
ATOM 10241 C C . SER A 1 1263 ? -23.197 0.901 25.277 1.00 77.69 1263 SER A C 1
ATOM 10243 O O . SER A 1 1263 ? -23.281 0.698 24.065 1.00 77.69 1263 SER A O 1
ATOM 10245 N N . LYS A 1 1264 ? -24.262 0.857 26.088 1.00 77.25 1264 LYS A N 1
ATOM 10246 C CA . LYS A 1 1264 ? -25.649 0.773 25.600 1.00 77.25 1264 LYS A CA 1
ATOM 10247 C C . LYS A 1 1264 ? -26.272 2.165 25.551 1.00 77.25 1264 LYS A C 1
ATOM 10249 O O . LYS A 1 1264 ? -26.113 2.934 26.500 1.00 77.25 1264 LYS A O 1
ATOM 10254 N N . ASP A 1 1265 ? -26.961 2.477 24.458 1.00 61.16 1265 ASP A N 1
ATOM 10255 C CA . ASP A 1 1265 ? -27.516 3.812 24.218 1.00 61.16 1265 ASP A CA 1
ATOM 10256 C C . ASP A 1 1265 ? -28.845 4.010 24.969 1.00 61.16 1265 ASP A C 1
ATOM 10258 O O . ASP A 1 1265 ? -29.678 3.105 25.059 1.00 61.16 1265 ASP A O 1
ATOM 10262 N N . PHE A 1 1266 ? -29.051 5.212 25.515 1.00 50.88 1266 PHE A N 1
ATOM 10263 C CA . PHE A 1 1266 ? -30.204 5.552 26.355 1.00 50.88 1266 PHE A CA 1
ATOM 10264 C C . PHE A 1 1266 ? -31.060 6.627 25.669 1.00 50.88 1266 PHE A C 1
ATOM 10266 O O . PHE A 1 1266 ? -30.866 7.825 25.875 1.00 50.88 1266 PHE A O 1
ATOM 10273 N N . LYS A 1 1267 ? -32.014 6.208 24.829 1.00 40.78 1267 LYS A N 1
ATOM 10274 C CA . LYS A 1 1267 ? -32.953 7.131 24.173 1.00 40.78 1267 LYS A CA 1
ATOM 10275 C C . LYS A 1 1267 ? -34.037 7.607 25.142 1.00 40.78 1267 LYS A C 1
ATOM 10277 O O . LYS A 1 1267 ? -34.974 6.872 25.426 1.00 40.78 1267 LYS A O 1
ATOM 10282 N N . ASN A 1 1268 ? -33.917 8.852 25.599 1.00 34.56 1268 ASN A N 1
ATOM 10283 C CA . ASN A 1 1268 ? -34.928 9.562 26.387 1.00 34.56 1268 ASN A CA 1
ATOM 10284 C C . ASN A 1 1268 ? -35.140 10.967 25.782 1.00 34.56 1268 ASN A C 1
ATOM 10286 O O . ASN A 1 1268 ? -34.689 11.974 26.318 1.00 34.56 1268 ASN A O 1
ATOM 10290 N N . GLU A 1 1269 ? -35.789 11.034 24.617 1.00 32.28 1269 GLU A N 1
ATOM 10291 C CA . GLU A 1 1269 ? -35.930 12.250 23.787 1.00 32.28 1269 GLU A CA 1
ATOM 10292 C C . GLU A 1 1269 ? -37.022 13.233 24.305 1.00 32.28 1269 GLU A C 1
ATOM 10294 O O . GLU A 1 1269 ? -37.598 13.988 23.529 1.00 32.28 1269 GLU A O 1
ATOM 10299 N N . LEU A 1 1270 ? -37.336 13.232 25.613 1.00 33.75 1270 LEU A N 1
ATOM 10300 C CA . LEU A 1 1270 ? -38.513 13.916 26.186 1.00 33.75 1270 LEU A CA 1
ATOM 10301 C C . LEU A 1 1270 ? -38.242 14.653 27.518 1.00 33.75 1270 LEU A C 1
ATOM 10303 O O . LEU A 1 1270 ? -38.977 14.452 28.481 1.00 33.75 1270 LEU A O 1
ATOM 10307 N N . ASN A 1 1271 ? -37.189 15.483 27.620 1.00 33.84 1271 ASN A N 1
ATOM 10308 C CA . ASN A 1 1271 ? -37.023 16.356 28.804 1.00 33.84 1271 ASN A CA 1
ATOM 10309 C C . ASN A 1 1271 ? -36.151 17.629 28.635 1.00 33.84 1271 ASN A C 1
ATOM 10311 O O . ASN A 1 1271 ? -35.686 18.162 29.641 1.00 33.84 1271 ASN A O 1
ATOM 10315 N N . GLU A 1 1272 ? -35.898 18.128 27.414 1.00 31.77 1272 GLU A N 1
ATOM 10316 C CA . GLU A 1 1272 ? -35.082 19.352 27.192 1.00 31.77 1272 GLU A CA 1
ATOM 10317 C C . GLU A 1 1272 ? -35.900 20.581 26.726 1.00 31.77 1272 GLU A C 1
ATOM 10319 O O . GLU A 1 1272 ? -35.342 21.561 26.240 1.00 31.77 1272 GLU A O 1
ATOM 10324 N N . LEU A 1 1273 ? -37.230 20.571 26.898 1.00 29.84 1273 LEU A N 1
ATOM 10325 C CA . LEU A 1 1273 ? -38.066 21.748 26.639 1.00 29.84 1273 LEU A CA 1
ATOM 10326 C C . LEU A 1 1273 ? -39.244 21.849 27.623 1.00 29.84 1273 LEU A C 1
ATOM 10328 O O . LEU A 1 1273 ? -40.197 21.081 27.533 1.00 29.84 1273 LEU A O 1
ATOM 10332 N N . GLY A 1 1274 ? -39.183 22.832 28.529 1.00 30.11 1274 GLY A N 1
ATOM 10333 C CA . GLY A 1 1274 ? -40.285 23.209 29.424 1.00 30.11 1274 GLY A CA 1
ATOM 10334 C C . GLY A 1 1274 ? -39.977 23.073 30.918 1.00 30.11 1274 GLY A C 1
ATOM 10335 O O . GLY A 1 1274 ? -40.065 21.979 31.459 1.00 30.11 1274 GLY A O 1
ATOM 10336 N N . MET A 1 1275 ? -39.643 24.208 31.549 1.00 37.12 1275 MET A N 1
ATOM 10337 C CA . MET A 1 1275 ? -39.919 24.640 32.941 1.00 37.12 1275 MET A CA 1
ATOM 10338 C C . MET A 1 1275 ? -38.964 25.810 33.255 1.00 37.12 1275 MET A C 1
ATOM 10340 O O . MET A 1 1275 ? -37.863 25.617 33.766 1.00 37.12 1275 MET A O 1
ATOM 10344 N N . LEU A 1 1276 ? -39.368 27.025 32.863 1.00 29.67 1276 LEU A N 1
ATOM 10345 C CA . LEU A 1 1276 ? -38.664 28.288 33.126 1.00 29.67 1276 LEU A CA 1
ATOM 10346 C C . LEU A 1 1276 ? -39.637 29.250 33.828 1.00 29.67 1276 LEU A C 1
ATOM 10348 O O . LEU A 1 1276 ? -40.173 30.154 33.202 1.00 29.67 1276 LEU A O 1
ATOM 10352 N N . GLU A 1 1277 ? -39.861 28.992 35.111 1.00 35.47 1277 GLU A N 1
ATOM 10353 C CA . GLU A 1 1277 ? -40.669 29.731 36.096 1.00 35.47 1277 GLU A CA 1
ATOM 10354 C C . GLU A 1 1277 ? -40.188 29.210 37.474 1.00 35.47 1277 GLU A C 1
ATOM 10356 O O . GLU A 1 1277 ? -39.848 28.030 37.576 1.00 35.47 1277 GLU A O 1
ATOM 10361 N N . ASP A 1 1278 ? -40.073 29.979 38.559 1.00 32.97 1278 ASP A N 1
ATOM 10362 C CA . ASP A 1 1278 ? -40.240 31.428 38.772 1.00 32.97 1278 ASP A CA 1
ATOM 10363 C C . ASP A 1 1278 ? -39.390 31.874 40.006 1.00 32.97 1278 ASP A C 1
ATOM 10365 O O . ASP A 1 1278 ? -38.679 31.050 40.584 1.00 32.97 1278 ASP A O 1
ATOM 10369 N N . SER A 1 1279 ? -39.429 33.167 40.363 1.00 35.44 1279 SER A N 1
ATOM 10370 C CA . SER A 1 1279 ? -39.019 33.854 41.614 1.00 35.44 1279 SER A CA 1
ATOM 10371 C C . SER A 1 1279 ? -38.410 32.982 42.738 1.00 35.44 1279 SER A C 1
ATOM 10373 O O . SER A 1 1279 ? -39.043 32.071 43.262 1.00 35.44 1279 SER A O 1
ATOM 10375 N N . MET A 1 1280 ? -37.158 33.189 43.167 1.00 30.36 1280 MET A N 1
ATOM 10376 C CA . MET A 1 1280 ? -36.736 34.265 44.092 1.00 30.36 1280 MET A CA 1
ATOM 10377 C C . MET A 1 1280 ? -37.652 34.457 45.318 1.00 30.36 1280 MET A C 1
ATOM 10379 O O . MET A 1 1280 ? -38.721 35.040 45.178 1.00 30.36 1280 MET A O 1
ATOM 10383 N N . ASP A 1 1281 ? -37.200 34.005 46.498 1.00 35.00 1281 ASP A N 1
ATOM 10384 C CA . ASP A 1 1281 ? -37.149 34.753 47.779 1.00 35.00 1281 ASP A CA 1
ATOM 10385 C C . ASP A 1 1281 ? -36.791 33.822 48.966 1.00 35.00 1281 ASP A C 1
ATOM 10387 O O . ASP A 1 1281 ? -36.953 32.605 48.879 1.00 35.00 1281 ASP A O 1
ATOM 10391 N N . GLY A 1 1282 ? -36.329 34.392 50.092 1.00 31.55 1282 GLY A N 1
ATOM 10392 C CA . GLY A 1 1282 ? -36.257 33.707 51.400 1.00 31.55 1282 GLY A CA 1
ATOM 10393 C C . GLY A 1 1282 ? -34.850 33.502 51.984 1.00 31.55 1282 GLY A C 1
ATOM 10394 O O . GLY A 1 1282 ? -34.090 32.649 51.533 1.00 31.55 1282 GLY A O 1
ATOM 10395 N N . ASP A 1 1283 ? -34.525 34.261 53.034 1.00 28.16 1283 ASP A N 1
ATOM 10396 C CA . ASP A 1 1283 ? -33.193 34.317 53.653 1.00 28.16 1283 ASP A CA 1
ATOM 10397 C C . ASP A 1 1283 ? -32.817 33.173 54.623 1.00 28.16 1283 ASP A C 1
ATOM 10399 O O . ASP A 1 1283 ? -33.652 32.491 55.208 1.00 28.16 1283 ASP A O 1
ATOM 10403 N N . THR A 1 1284 ? -31.493 33.065 54.791 1.00 30.67 1284 THR A N 1
ATOM 10404 C CA . THR A 1 1284 ? -30.617 32.307 55.720 1.00 30.67 1284 THR A CA 1
ATOM 10405 C C . THR A 1 1284 ? -31.163 31.539 56.960 1.00 30.67 1284 THR A C 1
ATOM 10407 O O . THR A 1 1284 ? -32.130 31.938 57.605 1.00 30.67 1284 THR A O 1
ATOM 10410 N N . PRO A 1 1285 ? -30.470 30.451 57.387 1.00 29.11 1285 PRO A N 1
ATOM 10411 C CA . PRO A 1 1285 ? -30.851 29.629 58.543 1.00 29.11 1285 PRO A CA 1
ATOM 10412 C C . PRO A 1 1285 ? -30.344 30.170 59.894 1.00 29.11 1285 PRO A C 1
ATOM 10414 O O . PRO A 1 1285 ? -29.291 30.801 59.974 1.00 29.11 1285 PRO A O 1
ATOM 10417 N N . SER A 1 1286 ? -31.032 29.803 60.982 1.00 31.39 1286 SER A N 1
ATOM 10418 C CA . SER A 1 1286 ? -30.605 30.064 62.366 1.00 31.39 1286 SER A CA 1
ATOM 10419 C C . SER A 1 1286 ? -30.542 28.775 63.195 1.00 31.39 1286 SER A C 1
ATOM 10421 O O . SER A 1 1286 ? -31.366 27.875 63.032 1.00 31.39 1286 SER A O 1
ATOM 10423 N N . LEU A 1 1287 ? -29.546 28.684 64.078 1.00 21.92 1287 LEU A N 1
ATOM 10424 C CA . LEU A 1 1287 ? -29.281 27.538 64.953 1.00 21.92 1287 LEU A CA 1
ATOM 10425 C C . LEU A 1 1287 ? -29.905 27.766 66.335 1.00 21.92 1287 LEU A C 1
ATOM 10427 O O . LEU A 1 1287 ? -29.721 28.831 66.924 1.00 21.92 1287 LEU A O 1
ATOM 10431 N N . SER A 1 1288 ? -30.563 26.749 66.902 1.00 27.92 1288 SER A N 1
ATOM 10432 C CA . SER A 1 1288 ? -30.895 26.757 68.329 1.00 27.92 1288 SER A CA 1
ATOM 10433 C C . SER A 1 1288 ? -30.782 25.379 68.982 1.00 27.92 1288 SER A C 1
ATOM 10435 O O . SER A 1 1288 ? -31.347 24.388 68.527 1.00 27.92 1288 SER A O 1
ATOM 10437 N N . SER A 1 1289 ? -29.998 25.398 70.051 1.00 25.64 1289 SER A N 1
ATOM 10438 C CA . SER A 1 1289 ? -29.613 24.367 71.004 1.00 25.64 1289 SER A CA 1
ATOM 10439 C C . SER A 1 1289 ? -30.695 23.440 71.576 1.00 25.64 1289 SER A C 1
ATOM 10441 O O . SER A 1 1289 ? -31.791 23.853 71.937 1.00 25.64 1289 SER A O 1
ATOM 10443 N N . ASP A 1 1290 ? -30.258 22.200 71.807 1.00 23.30 1290 ASP A N 1
ATOM 10444 C CA . ASP A 1 1290 ? -30.296 21.499 73.101 1.00 23.30 1290 ASP A CA 1
ATOM 10445 C C . ASP A 1 1290 ? -31.592 21.517 73.938 1.00 23.30 1290 ASP A C 1
ATOM 10447 O O . ASP A 1 1290 ? -31.768 22.333 74.843 1.00 23.30 1290 ASP A O 1
ATOM 10451 N N . ILE A 1 1291 ? -32.392 20.452 73.803 1.00 30.53 1291 ILE A N 1
ATOM 10452 C CA . ILE A 1 1291 ? -33.102 19.860 74.950 1.00 30.53 1291 ILE A CA 1
ATOM 10453 C C . ILE A 1 1291 ? -32.808 18.357 74.989 1.00 30.53 1291 ILE A C 1
ATOM 10455 O O . ILE A 1 1291 ? -33.223 17.604 74.110 1.00 30.53 1291 ILE A O 1
ATOM 10459 N N . ALA A 1 1292 ? -32.122 17.912 76.044 1.00 22.44 1292 ALA A N 1
ATOM 10460 C CA . ALA A 1 1292 ? -31.891 16.501 76.343 1.00 22.44 1292 ALA A CA 1
ATOM 10461 C C . ALA A 1 1292 ? -32.681 16.093 77.597 1.00 22.44 1292 ALA A C 1
ATOM 10463 O O . ALA A 1 1292 ? -32.411 16.596 78.687 1.00 22.44 1292 ALA A O 1
ATOM 10464 N N . ALA A 1 1293 ? -33.641 15.171 77.460 1.00 26.94 1293 ALA A N 1
ATOM 10465 C CA . ALA A 1 1293 ? -34.384 14.601 78.586 1.00 26.94 1293 ALA A CA 1
ATOM 10466 C C . ALA A 1 1293 ? -35.042 13.244 78.246 1.00 26.94 1293 ALA A C 1
ATOM 10468 O O . ALA A 1 1293 ? -35.307 12.944 77.087 1.00 26.94 1293 ALA A O 1
ATOM 10469 N N . MET A 1 1294 ? -35.387 12.492 79.300 1.00 30.38 1294 MET A N 1
ATOM 10470 C CA . MET A 1 1294 ? -36.359 11.377 79.335 1.00 30.38 1294 MET A CA 1
ATOM 10471 C C . MET A 1 1294 ? -35.958 10.004 78.742 1.00 30.38 1294 MET A C 1
ATOM 10473 O O . MET A 1 1294 ? -36.447 9.559 77.713 1.00 30.38 1294 MET A O 1
ATOM 10477 N N . SER A 1 1295 ? -35.133 9.296 79.519 1.00 25.66 1295 SER A N 1
ATOM 10478 C CA . SER A 1 1295 ? -35.463 8.008 80.174 1.00 25.66 1295 SER A CA 1
ATOM 10479 C C . SER A 1 1295 ? -36.126 6.830 79.418 1.00 25.66 1295 SER A C 1
ATOM 10481 O O . SER A 1 1295 ? -37.257 6.894 78.953 1.00 25.66 1295 SER A O 1
ATOM 10483 N N . SER A 1 1296 ? -35.454 5.676 79.522 1.00 24.81 1296 SER A N 1
ATOM 10484 C CA . SER A 1 1296 ? -35.928 4.274 79.408 1.00 24.81 1296 SER A CA 1
ATOM 10485 C C . SER A 1 1296 ? -37.148 3.934 80.316 1.00 24.81 1296 SER A C 1
ATOM 10487 O O . SER A 1 1296 ? -37.400 4.720 81.232 1.00 24.81 1296 SER A O 1
ATOM 10489 N N . PRO A 1 1297 ? -37.835 2.756 80.205 1.00 30.95 1297 PRO A N 1
ATOM 10490 C CA . PRO A 1 1297 ? -37.417 1.510 79.532 1.00 30.95 1297 PRO A CA 1
ATOM 10491 C C . PRO A 1 1297 ? -38.482 0.748 78.690 1.00 30.95 1297 PRO A C 1
ATOM 10493 O O . PRO A 1 1297 ? -39.603 1.193 78.474 1.00 30.95 1297 PRO A O 1
ATOM 10496 N N . ALA A 1 1298 ? -38.074 -0.427 78.193 1.00 24.88 1298 ALA A N 1
ATOM 10497 C CA . ALA A 1 1298 ? -38.802 -1.364 77.320 1.00 24.88 1298 ALA A CA 1
ATOM 10498 C C . ALA A 1 1298 ? -39.584 -2.455 78.115 1.00 24.88 1298 ALA A C 1
ATOM 10500 O O . ALA A 1 1298 ? -39.615 -2.364 79.342 1.00 24.88 1298 ALA A O 1
ATOM 10501 N N . PRO A 1 1299 ? -40.064 -3.576 77.515 1.00 34.31 1299 PRO A N 1
ATOM 10502 C CA . PRO A 1 1299 ? -40.558 -3.831 76.147 1.00 34.31 1299 PRO A CA 1
ATOM 10503 C C . PRO A 1 1299 ? -41.945 -4.538 76.110 1.00 34.31 1299 PRO A C 1
ATOM 10505 O O . PRO A 1 1299 ? -42.355 -5.182 77.073 1.00 34.31 1299 PRO A O 1
ATOM 10508 N N . SER A 1 1300 ? -42.604 -4.579 74.944 1.00 24.98 1300 SER A N 1
ATOM 10509 C CA . SER A 1 1300 ? -43.609 -5.613 74.625 1.00 24.98 1300 SER A CA 1
ATOM 10510 C C . SER A 1 1300 ? -43.047 -6.610 73.602 1.00 24.98 1300 SER A C 1
ATOM 10512 O O . SER A 1 1300 ? -42.451 -6.223 72.597 1.00 24.98 1300 SER A O 1
ATOM 10514 N N . VAL A 1 1301 ? -43.191 -7.912 73.875 1.00 27.41 1301 VAL A N 1
ATOM 10515 C CA . VAL A 1 1301 ? -42.622 -8.998 73.058 1.00 27.41 1301 VAL A CA 1
ATOM 10516 C C . VAL A 1 1301 ? -43.717 -9.779 72.333 1.00 27.41 1301 VAL A C 1
ATOM 10518 O O . VAL A 1 1301 ? -44.508 -10.466 72.968 1.00 27.41 1301 VAL A O 1
ATOM 10521 N N . ASN A 1 1302 ? -43.721 -9.728 70.997 1.00 27.09 1302 ASN A N 1
ATOM 10522 C CA . ASN A 1 1302 ? -44.478 -10.665 70.160 1.00 27.09 1302 ASN A CA 1
ATOM 10523 C C . ASN A 1 1302 ? -43.526 -11.720 69.580 1.00 27.09 1302 ASN A C 1
ATOM 10525 O O . ASN A 1 1302 ? -42.414 -11.410 69.154 1.00 27.09 1302 ASN A O 1
ATOM 10529 N N . SER A 1 1303 ? -43.944 -12.984 69.642 1.00 25.95 1303 SER A N 1
ATOM 10530 C CA . SER A 1 1303 ? -43.032 -14.131 69.611 1.00 25.95 1303 SER A CA 1
ATOM 10531 C C . SER A 1 1303 ? -42.604 -14.576 68.211 1.00 25.95 1303 SER A C 1
ATOM 10533 O O . SER A 1 1303 ? -43.415 -14.690 67.295 1.00 25.95 1303 SER A O 1
ATOM 10535 N N . THR A 1 1304 ? -41.329 -14.946 68.079 1.00 23.62 1304 THR A N 1
ATOM 10536 C CA . THR A 1 1304 ? -40.799 -15.654 66.906 1.00 23.62 1304 THR A CA 1
ATOM 10537 C C . THR A 1 1304 ? -41.300 -17.107 66.884 1.00 23.62 1304 THR A C 1
ATOM 10539 O O . THR A 1 1304 ? -41.149 -17.798 67.895 1.00 23.62 1304 THR A O 1
ATOM 10542 N N . PRO A 1 1305 ? -41.836 -17.627 65.763 1.00 26.16 1305 PRO A N 1
ATOM 10543 C CA . PRO A 1 1305 ? -42.182 -19.041 65.654 1.00 26.16 1305 PRO A CA 1
ATOM 10544 C C . PRO A 1 1305 ? -40.922 -19.918 65.586 1.00 26.16 1305 PRO A C 1
ATOM 10546 O O . PRO A 1 1305 ? -39.995 -19.648 64.822 1.00 26.16 1305 PRO A O 1
ATOM 10549 N N . LEU A 1 1306 ? -40.901 -20.996 66.374 1.00 23.03 1306 LEU A N 1
ATOM 10550 C CA . LEU A 1 1306 ? -39.886 -22.051 66.302 1.00 23.03 1306 LEU A CA 1
ATOM 10551 C C . LEU A 1 1306 ? -40.341 -23.225 65.410 1.00 23.03 1306 LEU A C 1
ATOM 10553 O O . LEU A 1 1306 ? -41.520 -23.382 65.098 1.00 23.03 1306 LEU A O 1
ATOM 10557 N N . THR A 1 1307 ? -39.385 -24.136 65.185 1.00 25.06 1307 THR A N 1
ATOM 10558 C CA . THR A 1 1307 ? -39.518 -25.572 64.845 1.00 25.06 1307 THR A CA 1
ATOM 10559 C C . THR A 1 1307 ? -39.343 -26.007 63.380 1.00 25.06 1307 THR A C 1
ATOM 10561 O O . THR A 1 1307 ? -39.587 -25.273 62.432 1.00 25.06 1307 THR A O 1
ATOM 10564 N N . SER A 1 1308 ? -38.954 -27.285 63.253 1.00 28.86 1308 SER A N 1
ATOM 10565 C CA . SER A 1 1308 ? -39.237 -28.185 62.118 1.00 28.86 1308 SER A CA 1
ATOM 10566 C C . SER A 1 1308 ? -38.347 -28.139 60.860 1.00 28.86 1308 SER A C 1
ATOM 10568 O O . SER A 1 1308 ? -38.747 -27.718 59.785 1.00 28.86 1308 SER A O 1
ATOM 10570 N N . LYS A 1 1309 ? -37.158 -28.745 61.011 1.00 24.92 1309 LYS A N 1
ATOM 10571 C CA . LYS A 1 1309 ? -36.606 -29.838 60.167 1.00 24.92 1309 LYS A CA 1
ATOM 10572 C C . LYS A 1 1309 ? -36.915 -29.837 58.645 1.00 24.92 1309 LYS A C 1
ATOM 10574 O O . LYS A 1 1309 ? -38.014 -30.201 58.250 1.00 24.92 1309 LYS A O 1
ATOM 10579 N N . VAL A 1 1310 ? -35.871 -29.726 57.810 1.00 29.30 1310 VAL A N 1
ATOM 10580 C CA . VAL A 1 1310 ? -35.276 -30.810 56.965 1.00 29.30 1310 VAL A CA 1
ATOM 10581 C C . VAL A 1 1310 ? -34.182 -30.212 56.049 1.00 29.30 1310 VAL A C 1
ATOM 10583 O O . VAL A 1 1310 ? -34.197 -29.026 55.732 1.00 29.30 1310 VAL A O 1
ATOM 10586 N N . LYS A 1 1311 ? -33.171 -31.008 55.664 1.00 26.33 1311 LYS A N 1
ATOM 10587 C CA . LYS A 1 1311 ? -32.035 -30.572 54.826 1.00 26.33 1311 LYS A CA 1
ATOM 10588 C C . LYS A 1 1311 ? -32.382 -30.593 53.327 1.00 26.33 1311 LYS A C 1
ATOM 10590 O O . LYS A 1 1311 ? -32.633 -31.663 52.788 1.00 26.33 1311 LYS A O 1
ATOM 10595 N N . ALA A 1 1312 ? -32.247 -29.455 52.641 1.00 29.80 1312 ALA A N 1
ATOM 10596 C CA . ALA A 1 1312 ? -32.245 -29.371 51.168 1.00 29.80 1312 ALA A CA 1
ATOM 10597 C C . ALA A 1 1312 ? -31.289 -28.273 50.636 1.00 29.80 1312 ALA A C 1
ATOM 10599 O O . ALA A 1 1312 ? -31.584 -27.570 49.673 1.00 29.80 1312 ALA A O 1
ATOM 10600 N N . ALA A 1 1313 ? -30.135 -28.088 51.286 1.00 28.80 1313 ALA A N 1
ATOM 10601 C CA . ALA A 1 1313 ? -29.234 -26.950 51.070 1.00 28.80 1313 ALA A CA 1
ATOM 10602 C C . ALA A 1 1313 ? -28.355 -27.041 49.796 1.00 28.80 1313 ALA A C 1
ATOM 10604 O O . ALA A 1 1313 ? -27.129 -26.966 49.872 1.00 28.80 1313 ALA A O 1
ATOM 10605 N N . LYS A 1 1314 ? -28.969 -27.148 48.609 1.00 36.12 1314 LYS A N 1
ATOM 10606 C CA . LYS A 1 1314 ? -28.323 -26.710 47.355 1.00 36.12 1314 LYS A CA 1
ATOM 10607 C C . LYS A 1 1314 ? -28.389 -25.178 47.277 1.00 36.12 1314 LYS A C 1
ATOM 10609 O O . LYS A 1 1314 ? -29.308 -24.565 47.812 1.00 36.12 1314 LYS A O 1
ATOM 10614 N N . SER A 1 1315 ? -27.391 -24.541 46.663 1.00 34.47 1315 SER A N 1
ATOM 10615 C CA . SER A 1 1315 ? -27.140 -23.099 46.810 1.00 34.47 1315 SER A CA 1
ATOM 10616 C C . SER A 1 1315 ? -28.240 -22.203 46.218 1.00 34.47 1315 SER A C 1
ATOM 10618 O O . SER A 1 1315 ? -28.194 -21.818 45.045 1.00 34.47 1315 SER A O 1
ATOM 10620 N N . ALA A 1 1316 ? -29.196 -21.803 47.055 1.00 43.44 1316 ALA A N 1
ATOM 10621 C CA . ALA A 1 1316 ? -30.056 -20.660 46.797 1.00 43.44 1316 ALA A CA 1
ATOM 10622 C C . ALA A 1 1316 ? -29.243 -19.365 46.970 1.00 43.44 1316 ALA A C 1
ATOM 10624 O O . ALA A 1 1316 ? -28.749 -19.070 48.062 1.00 43.44 1316 ALA A O 1
ATOM 10625 N N . LYS A 1 1317 ? -29.110 -18.571 45.898 1.00 53.06 1317 LYS A N 1
ATOM 10626 C CA . LYS A 1 1317 ? -28.795 -17.142 46.053 1.00 53.06 1317 LYS A CA 1
ATOM 10627 C C . LYS A 1 1317 ? -29.950 -16.513 46.841 1.00 53.06 1317 LYS A C 1
ATOM 10629 O O . LYS A 1 1317 ? -31.100 -16.900 46.642 1.00 53.06 1317 LYS A O 1
ATOM 10634 N N . LYS A 1 1318 ? -29.647 -15.596 47.764 1.00 59.81 1318 LYS A N 1
ATOM 10635 C CA . LYS A 1 1318 ? -30.684 -14.942 48.574 1.00 59.81 1318 LYS A CA 1
ATOM 10636 C C . LYS A 1 1318 ? -31.650 -14.180 47.665 1.00 59.81 1318 LYS A C 1
ATOM 10638 O O . LYS A 1 1318 ? -31.197 -13.523 46.732 1.00 59.81 1318 LYS A O 1
ATOM 10643 N N . CYS A 1 1319 ? -32.939 -14.262 47.988 1.00 75.19 1319 CYS A N 1
ATOM 10644 C CA . CYS A 1 1319 ? -33.982 -13.437 47.388 1.00 75.19 1319 CYS A CA 1
ATOM 10645 C C . CYS A 1 1319 ? -33.596 -11.953 47.514 1.00 75.19 1319 CYS A C 1
ATOM 10647 O O . CYS A 1 1319 ? -33.145 -11.520 48.580 1.00 75.19 1319 CYS A O 1
ATOM 10649 N N . LEU A 1 1320 ? -33.724 -11.201 46.425 1.00 84.88 1320 LEU A N 1
ATOM 10650 C CA . LEU A 1 1320 ? -33.493 -9.764 46.388 1.00 84.88 1320 LEU A CA 1
ATOM 10651 C C . LEU A 1 1320 ? -34.663 -9.054 47.082 1.00 84.88 1320 LEU A C 1
ATOM 10653 O O . LEU A 1 1320 ? -35.810 -9.448 46.900 1.00 84.88 1320 LEU A O 1
ATOM 10657 N N . THR A 1 1321 ? -34.391 -8.013 47.863 1.00 93.31 1321 THR A N 1
ATOM 10658 C CA . THR A 1 1321 ? -35.430 -7.170 48.481 1.00 93.31 1321 THR A CA 1
ATOM 10659 C C . THR A 1 1321 ? -35.301 -5.736 47.985 1.00 93.31 1321 THR A C 1
ATOM 10661 O O . THR A 1 1321 ? -34.227 -5.325 47.527 1.00 93.31 1321 THR A O 1
ATOM 10664 N N . GLY A 1 1322 ? -36.375 -4.959 48.094 1.00 91.88 1322 GLY A N 1
ATOM 10665 C CA . GLY A 1 1322 ? -36.418 -3.552 47.705 1.00 91.88 1322 GLY A CA 1
ATOM 10666 C C . GLY A 1 1322 ? -35.379 -2.730 48.459 1.00 91.88 1322 GLY A C 1
ATOM 10667 O O . GLY A 1 1322 ? -34.675 -1.927 47.850 1.00 91.88 1322 GLY A O 1
ATOM 10668 N N . TYR A 1 1323 ? -35.162 -3.033 49.744 1.00 94.00 1323 TYR A N 1
ATOM 10669 C CA . TYR A 1 1323 ? -34.048 -2.462 50.506 1.00 94.00 1323 TYR A CA 1
ATOM 10670 C C . TYR A 1 1323 ? -32.670 -2.783 49.903 1.00 94.00 1323 TYR A C 1
ATOM 10672 O O . TYR A 1 1323 ? -31.808 -1.906 49.861 1.00 94.00 1323 TYR A O 1
ATOM 10680 N N . ILE A 1 1324 ? -32.424 -4.011 49.424 1.00 92.38 1324 ILE A N 1
ATOM 10681 C CA . ILE A 1 1324 ? -31.124 -4.358 48.824 1.00 92.38 1324 ILE A CA 1
ATOM 10682 C C . ILE A 1 1324 ? -30.911 -3.551 47.539 1.00 92.38 1324 ILE A C 1
ATOM 10684 O O . ILE A 1 1324 ? -29.849 -2.943 47.399 1.00 92.38 1324 ILE A O 1
ATOM 10688 N N . LEU A 1 1325 ? -31.922 -3.475 46.664 1.00 90.25 1325 LEU A N 1
ATOM 10689 C CA . LEU A 1 1325 ? -31.900 -2.631 45.463 1.00 90.25 1325 LEU A CA 1
ATOM 10690 C C . LEU A 1 1325 ? -31.619 -1.164 45.802 1.00 90.25 1325 LEU A C 1
ATOM 10692 O O . LEU A 1 1325 ? -30.603 -0.614 45.371 1.00 90.25 1325 LEU A O 1
ATOM 10696 N N . TYR A 1 1326 ? -32.450 -0.572 46.659 1.00 95.19 1326 TYR A N 1
ATOM 10697 C CA . TYR A 1 1326 ? -32.313 0.804 47.129 1.00 95.19 1326 TYR A CA 1
ATOM 10698 C C . TYR A 1 1326 ? -30.912 1.089 47.697 1.00 95.19 1326 TYR A C 1
ATOM 10700 O O . TYR A 1 1326 ? -30.248 2.052 47.310 1.00 95.19 1326 TYR A O 1
ATOM 10708 N N . SER A 1 1327 ? -30.407 0.195 48.555 1.00 92.69 1327 SER A N 1
ATOM 10709 C CA . SER A 1 1327 ? -29.087 0.309 49.190 1.00 92.69 1327 SER A CA 1
ATOM 10710 C C . SER A 1 1327 ? -27.895 0.088 48.244 1.00 92.69 1327 SER A C 1
ATOM 10712 O O . SER A 1 1327 ? -26.746 0.251 48.673 1.00 92.69 1327 SER A O 1
ATOM 10714 N N . SER A 1 1328 ? -28.146 -0.288 46.985 1.00 83.06 1328 SER A N 1
ATOM 10715 C CA . SER A 1 1328 ? -27.139 -0.419 45.923 1.00 83.06 1328 SER A CA 1
ATOM 10716 C C . SER A 1 1328 ? -27.081 0.809 45.004 1.00 83.06 1328 SER A C 1
ATOM 10718 O O . SER A 1 1328 ? -26.003 1.157 44.514 1.00 83.06 1328 SER A O 1
ATOM 10720 N N . GLU A 1 1329 ? -28.211 1.502 44.825 1.00 85.06 1329 GLU A N 1
ATOM 10721 C CA . GLU A 1 1329 ? -28.311 2.750 44.064 1.00 85.06 1329 GLU A CA 1
ATOM 10722 C C . GLU A 1 1329 ? -27.945 3.953 44.954 1.00 85.06 1329 GLU A C 1
ATOM 10724 O O . GLU A 1 1329 ? -26.918 4.600 44.734 1.00 85.06 1329 GLU A O 1
ATOM 10729 N N . VAL A 1 1330 ? -28.704 4.198 46.029 1.00 89.12 1330 VAL A N 1
ATOM 10730 C CA . VAL A 1 1330 ? -28.575 5.407 46.872 1.00 89.12 1330 VAL A CA 1
ATOM 10731 C C . VAL A 1 1330 ? -27.245 5.478 47.626 1.00 89.12 1330 VAL A C 1
ATOM 10733 O O . VAL A 1 1330 ? -26.703 6.564 47.832 1.00 89.12 1330 VAL A O 1
ATOM 10736 N N . ARG A 1 1331 ? -26.635 4.331 47.952 1.00 89.88 1331 ARG A N 1
ATOM 10737 C CA . ARG A 1 1331 ? -25.295 4.275 48.565 1.00 89.88 1331 ARG A CA 1
ATOM 10738 C C . ARG A 1 1331 ? -24.230 4.995 47.732 1.00 89.88 1331 ARG A C 1
ATOM 10740 O O . ARG A 1 1331 ? -23.332 5.586 48.318 1.00 89.88 1331 ARG A O 1
ATOM 10747 N N . LYS A 1 1332 ? -24.331 4.985 46.396 1.00 86.56 1332 LYS A N 1
ATOM 10748 C CA . LYS A 1 1332 ? -23.381 5.695 45.518 1.00 86.56 1332 LYS A CA 1
ATOM 10749 C C . LYS A 1 1332 ? -23.488 7.209 45.701 1.00 86.56 1332 LYS A C 1
ATOM 10751 O O . LYS A 1 1332 ? -22.470 7.865 45.893 1.00 86.56 1332 LYS A O 1
ATOM 10756 N N . SER A 1 1333 ? -24.718 7.728 45.719 1.00 85.25 1333 SER A N 1
ATOM 10757 C CA . SER A 1 1333 ? -24.998 9.145 45.976 1.00 85.25 1333 SER A CA 1
ATOM 10758 C C . SER A 1 1333 ? -24.513 9.562 47.364 1.00 85.25 1333 SER A C 1
ATOM 10760 O O . SER A 1 1333 ? -23.821 10.564 47.489 1.00 85.25 1333 SER A O 1
ATOM 10762 N N . ILE A 1 1334 ? -24.825 8.772 48.397 1.00 91.31 1334 ILE A N 1
ATOM 10763 C CA . ILE A 1 1334 ? -24.443 9.080 49.782 1.00 91.31 1334 ILE A CA 1
ATOM 10764 C C . ILE A 1 1334 ? -22.916 9.030 49.972 1.00 91.31 1334 ILE A C 1
ATOM 10766 O O . ILE A 1 1334 ? -22.378 9.885 50.666 1.00 91.31 1334 ILE A O 1
ATOM 10770 N N . CYS A 1 1335 ? -22.198 8.118 49.301 1.00 87.69 1335 CYS A N 1
ATOM 10771 C CA . CYS A 1 1335 ? -20.729 8.140 49.253 1.00 87.69 1335 CYS A CA 1
ATOM 10772 C C . CYS A 1 1335 ? -20.156 9.389 48.565 1.00 87.69 1335 CYS A C 1
ATOM 10774 O O . CYS A 1 1335 ? -19.097 9.854 48.969 1.00 87.69 1335 CYS A O 1
ATOM 10776 N N . GLN A 1 1336 ? -20.817 9.930 47.536 1.00 82.38 1336 GLN A N 1
ATOM 10777 C CA . GLN A 1 1336 ? -20.351 11.148 46.861 1.00 82.38 1336 GLN A CA 1
ATOM 10778 C C . GLN A 1 1336 ? -20.646 12.424 47.658 1.00 82.38 1336 GLN A C 1
ATOM 10780 O O . GLN A 1 1336 ? -19.839 13.347 47.618 1.00 82.38 1336 GLN A O 1
ATOM 10785 N N . SER A 1 1337 ? -21.761 12.484 48.394 1.00 87.62 1337 SER A N 1
ATOM 10786 C CA . SER A 1 1337 ? -22.088 13.629 49.257 1.00 87.62 1337 SER A CA 1
ATOM 10787 C C . SER A 1 1337 ? -21.436 13.576 50.643 1.00 87.62 1337 SER A C 1
ATOM 10789 O O . SER A 1 1337 ? -21.396 14.595 51.324 1.00 87.62 1337 SER A O 1
ATOM 10791 N N . ASN A 1 1338 ? -20.905 12.421 51.060 1.00 88.56 1338 ASN A N 1
ATOM 10792 C CA . ASN A 1 1338 ? -20.233 12.231 52.349 1.00 88.56 1338 ASN A CA 1
ATOM 10793 C C . ASN A 1 1338 ? -18.877 11.509 52.161 1.00 88.56 1338 ASN A C 1
ATOM 10795 O O . ASN A 1 1338 ? -18.716 10.389 52.653 1.00 88.56 1338 ASN A O 1
ATOM 10799 N N . PRO A 1 1339 ? -17.900 12.098 51.440 1.00 85.56 1339 PRO A N 1
ATOM 10800 C CA . PRO A 1 1339 ? -16.640 11.424 51.103 1.00 85.56 1339 PRO A CA 1
ATOM 10801 C C . PRO A 1 1339 ? -15.798 11.042 52.332 1.00 85.56 1339 PRO A C 1
ATOM 10803 O O . PRO A 1 1339 ? -15.132 10.008 52.313 1.00 85.56 1339 PRO A O 1
ATOM 10806 N N . ASP A 1 1340 ? -15.870 11.830 53.408 1.00 86.62 1340 ASP A N 1
ATOM 10807 C CA . ASP A 1 1340 ? -15.134 11.598 54.660 1.00 86.62 1340 ASP A CA 1
ATOM 10808 C C . ASP A 1 1340 ? -15.857 10.643 55.633 1.00 86.62 1340 ASP A C 1
ATOM 10810 O O . ASP A 1 1340 ? -15.301 10.250 56.662 1.00 86.62 1340 ASP A O 1
ATOM 10814 N N . ALA A 1 1341 ? -17.106 10.260 55.344 1.00 88.69 1341 ALA A N 1
ATOM 10815 C CA . ALA A 1 1341 ? -17.895 9.404 56.225 1.00 88.69 1341 ALA A CA 1
ATOM 10816 C C . ALA A 1 1341 ? -17.484 7.930 56.089 1.00 88.69 1341 ALA A C 1
ATOM 10818 O O . ALA A 1 1341 ? -17.327 7.397 54.988 1.00 88.69 1341 ALA A O 1
ATOM 10819 N N . THR A 1 1342 ? -17.350 7.221 57.215 1.00 89.12 1342 THR A N 1
ATOM 10820 C CA . THR A 1 1342 ? -16.906 5.822 57.174 1.00 89.12 1342 THR A CA 1
ATOM 10821 C C . THR A 1 1342 ? -17.953 4.925 56.509 1.00 89.12 1342 THR A C 1
ATOM 10823 O O . THR A 1 1342 ? -19.148 5.222 56.500 1.00 89.12 1342 THR A O 1
ATOM 10826 N N . PHE A 1 1343 ? -17.548 3.744 56.033 1.00 78.06 1343 PHE A N 1
ATOM 10827 C CA . PHE A 1 1343 ? -18.480 2.739 55.500 1.00 78.06 1343 PHE A CA 1
ATOM 10828 C C . PHE A 1 1343 ? -19.647 2.406 56.460 1.00 78.06 1343 PHE A C 1
ATOM 10830 O O . PHE A 1 1343 ? -20.751 2.077 56.009 1.00 78.06 1343 PHE A O 1
ATOM 10837 N N . GLY A 1 1344 ? -19.424 2.504 57.777 1.00 84.44 1344 GLY A N 1
ATOM 10838 C CA . GLY A 1 1344 ? -20.465 2.343 58.794 1.00 84.44 1344 GLY A CA 1
ATOM 10839 C C . GLY A 1 1344 ? -21.456 3.509 58.821 1.00 84.44 1344 GLY A C 1
ATOM 10840 O O . GLY A 1 1344 ? -22.658 3.282 58.942 1.00 84.44 1344 GLY A O 1
ATOM 10841 N N . ASP A 1 1345 ? -20.976 4.737 58.637 1.00 89.19 1345 ASP A N 1
ATOM 10842 C CA . ASP A 1 1345 ? -21.791 5.955 58.587 1.00 89.19 1345 ASP A CA 1
ATOM 10843 C C . ASP A 1 1345 ? -22.612 6.024 57.306 1.00 89.19 1345 ASP A C 1
ATOM 10845 O O . ASP A 1 1345 ? -23.831 6.140 57.388 1.00 89.19 1345 ASP A O 1
ATOM 10849 N N . ILE A 1 1346 ? -21.992 5.779 56.148 1.00 90.31 1346 ILE A N 1
ATOM 10850 C CA . ILE A 1 1346 ? -22.688 5.590 54.866 1.00 90.31 1346 ILE A CA 1
ATOM 10851 C C . ILE A 1 1346 ? -23.804 4.543 55.003 1.00 90.31 1346 ILE A C 1
ATOM 10853 O O . ILE A 1 1346 ? -24.930 4.748 54.550 1.00 90.31 1346 ILE A O 1
ATOM 10857 N N . SER A 1 1347 ? -23.518 3.406 55.647 1.00 85.38 1347 SER A N 1
ATOM 10858 C CA . SER A 1 1347 ? -24.512 2.340 55.831 1.00 85.38 1347 SER A CA 1
ATOM 10859 C C . SER A 1 1347 ? -25.630 2.728 56.810 1.00 85.38 1347 SER A C 1
ATOM 10861 O O . SER A 1 1347 ? -26.763 2.279 56.628 1.00 85.38 1347 SER A O 1
ATOM 10863 N N . ARG A 1 1348 ? -25.352 3.586 57.804 1.00 92.06 1348 ARG A N 1
ATOM 10864 C CA . ARG A 1 1348 ? -26.372 4.199 58.671 1.00 92.06 1348 ARG A CA 1
ATOM 10865 C C . ARG A 1 1348 ? -27.229 5.202 57.901 1.00 92.06 1348 ARG A C 1
ATOM 10867 O O . ARG A 1 1348 ? -28.445 5.078 57.950 1.00 92.06 1348 ARG A O 1
ATOM 10874 N N . MET A 1 1349 ? -26.621 6.115 57.144 1.00 93.12 1349 MET A N 1
ATOM 10875 C CA . MET A 1 1349 ? -27.304 7.108 56.304 1.00 93.12 1349 MET A CA 1
ATOM 10876 C C . MET A 1 1349 ? -28.275 6.434 55.322 1.00 93.12 1349 MET A C 1
ATOM 10878 O O . MET A 1 1349 ? -29.463 6.732 55.345 1.00 93.12 1349 MET A O 1
ATOM 10882 N N . VAL A 1 1350 ? -27.817 5.429 54.560 1.00 95.12 1350 VAL A N 1
ATOM 10883 C CA . VAL A 1 1350 ? -28.667 4.618 53.659 1.00 95.12 1350 VAL A CA 1
ATOM 10884 C C . VAL A 1 1350 ? -29.820 3.929 54.408 1.00 95.12 1350 VAL A C 1
ATOM 10886 O O . VAL A 1 1350 ? -30.923 3.801 53.877 1.00 95.12 1350 VAL A O 1
ATOM 10889 N N . GLY A 1 1351 ? -29.585 3.461 55.639 1.00 91.69 1351 GLY A N 1
ATOM 10890 C CA . GLY A 1 1351 ? -30.611 2.835 56.479 1.00 91.69 1351 GLY A CA 1
ATOM 10891 C C . GLY A 1 1351 ? -31.639 3.822 57.047 1.00 91.69 1351 GLY A C 1
ATOM 10892 O O . GLY A 1 1351 ? -32.814 3.473 57.158 1.00 91.69 1351 GLY A O 1
ATOM 10893 N N . THR A 1 1352 ? -31.219 5.041 57.386 1.00 91.19 1352 THR A N 1
ATOM 10894 C CA . THR A 1 1352 ? -32.094 6.137 57.828 1.00 91.19 1352 THR A CA 1
ATOM 10895 C C . THR A 1 1352 ? -32.935 6.657 56.669 1.00 91.19 1352 THR A C 1
ATOM 10897 O O . THR A 1 1352 ? -34.151 6.741 56.802 1.00 91.19 1352 THR A O 1
ATOM 10900 N N . GLU A 1 1353 ? -32.329 6.885 55.506 1.00 89.56 1353 GLU A N 1
ATOM 10901 C CA . GLU A 1 1353 ? -33.042 7.282 54.290 1.00 89.56 1353 GLU A CA 1
ATOM 10902 C C . GLU A 1 1353 ? -34.098 6.244 53.883 1.00 89.56 1353 GLU A C 1
ATOM 10904 O O . GLU A 1 1353 ? -35.269 6.584 53.708 1.00 89.56 1353 GLU A O 1
ATOM 10909 N N . TRP A 1 1354 ? -33.749 4.949 53.878 1.00 95.69 1354 TRP A N 1
ATOM 10910 C CA . TRP A 1 1354 ? -34.742 3.891 53.663 1.00 95.69 1354 TRP A CA 1
ATOM 10911 C C . TRP A 1 1354 ? -35.865 3.912 54.707 1.00 95.69 1354 TRP A C 1
ATOM 10913 O O . TRP A 1 1354 ? -37.019 3.680 54.358 1.00 95.69 1354 TRP A O 1
ATOM 10923 N N . LYS A 1 1355 ? -35.578 4.193 55.987 1.00 91.88 1355 LYS A N 1
ATOM 10924 C CA . LYS A 1 1355 ? -36.627 4.334 57.012 1.00 91.88 1355 LYS A CA 1
ATOM 10925 C C . LYS A 1 1355 ? -37.539 5.531 56.741 1.00 91.88 1355 LYS A C 1
ATOM 10927 O O . LYS A 1 1355 ? -38.747 5.380 56.925 1.00 91.88 1355 LYS A O 1
ATOM 10932 N N . ASN A 1 1356 ? -36.992 6.649 56.277 1.00 92.12 1356 ASN A N 1
ATOM 10933 C CA . ASN A 1 1356 ? -37.714 7.902 56.055 1.00 92.12 1356 ASN A CA 1
ATOM 10934 C C . ASN A 1 1356 ? -38.566 7.905 54.774 1.00 92.12 1356 ASN A C 1
ATOM 10936 O O . ASN A 1 1356 ? -39.546 8.645 54.713 1.00 92.12 1356 ASN A O 1
ATOM 10940 N N . LEU A 1 1357 ? -38.261 7.057 53.781 1.00 90.38 1357 LEU A N 1
ATOM 10941 C CA . LEU A 1 1357 ? -39.083 6.926 52.571 1.00 90.38 1357 LEU A CA 1
ATOM 10942 C C . LEU A 1 1357 ? -40.579 6.691 52.887 1.00 90.38 1357 LEU A C 1
ATOM 10944 O O . LEU A 1 1357 ? -40.898 5.840 53.728 1.00 90.38 1357 LEU A O 1
ATOM 10948 N N . PRO A 1 1358 ? -41.514 7.324 52.154 1.00 93.69 1358 PRO A N 1
ATOM 10949 C CA . PRO A 1 1358 ? -42.933 6.982 52.219 1.00 93.69 1358 PRO A CA 1
ATOM 10950 C C . PRO A 1 1358 ? -43.190 5.495 51.930 1.00 93.69 1358 PRO A C 1
ATOM 10952 O O . PRO A 1 1358 ? -42.473 4.856 51.154 1.00 93.69 1358 PRO A O 1
ATOM 10955 N N . SER A 1 1359 ? -44.241 4.934 52.531 1.00 88.19 1359 SER A N 1
ATOM 10956 C CA . SER A 1 1359 ? -44.632 3.525 52.358 1.00 88.19 1359 SER A CA 1
ATOM 10957 C C . SER A 1 1359 ? -44.924 3.157 50.899 1.00 88.19 1359 SER A C 1
ATOM 10959 O O . SER A 1 1359 ? -44.524 2.082 50.460 1.00 88.19 1359 SER A O 1
ATOM 10961 N N . SER A 1 1360 ? -45.523 4.065 50.126 1.00 88.88 1360 SER A N 1
ATOM 10962 C CA . SER A 1 1360 ? -45.730 3.917 48.678 1.00 88.88 1360 SER A CA 1
ATOM 10963 C C . SER A 1 1360 ? -44.418 3.777 47.897 1.00 88.88 1360 SER A C 1
ATOM 10965 O O . SER A 1 1360 ? -44.306 2.925 47.017 1.00 88.88 1360 SER A O 1
ATOM 10967 N N . VAL A 1 1361 ? -43.391 4.560 48.249 1.00 91.31 1361 VAL A N 1
ATOM 10968 C CA . VAL A 1 1361 ? -42.076 4.484 47.597 1.00 91.31 1361 VAL A CA 1
ATOM 10969 C C . VAL A 1 1361 ? -41.380 3.175 47.965 1.00 91.31 1361 VAL A C 1
ATOM 10971 O O . VAL A 1 1361 ? -40.904 2.480 47.070 1.00 91.31 1361 VAL A O 1
ATOM 10974 N N . LYS A 1 1362 ? -41.385 2.781 49.248 1.00 95.44 1362 LYS A N 1
ATOM 10975 C CA . LYS A 1 1362 ? -40.867 1.471 49.698 1.00 95.44 1362 LYS A CA 1
ATOM 10976 C C . LYS A 1 1362 ? -41.506 0.312 48.932 1.00 95.44 1362 LYS A C 1
ATOM 10978 O O . LYS A 1 1362 ? -40.779 -0.547 48.444 1.00 95.44 1362 LYS A O 1
ATOM 10983 N N . GLN A 1 1363 ? -42.832 0.330 48.770 1.00 91.44 1363 GLN A N 1
ATOM 10984 C CA . GLN A 1 1363 ? -43.548 -0.696 48.012 1.00 91.44 1363 GLN A CA 1
ATOM 10985 C C . GLN A 1 1363 ? -43.042 -0.780 46.567 1.00 91.44 1363 GLN A C 1
ATOM 10987 O O . GLN A 1 1363 ? -42.719 -1.869 46.111 1.00 91.44 1363 GLN A O 1
ATOM 10992 N N . SER A 1 1364 ? -42.839 0.352 45.884 1.00 92.75 1364 SER A N 1
ATOM 10993 C CA . SER A 1 1364 ? -42.334 0.342 44.500 1.00 92.75 1364 SER A CA 1
ATOM 10994 C C . SER A 1 1364 ? -40.935 -0.289 44.339 1.00 92.75 1364 SER A C 1
ATOM 10996 O O . SER A 1 1364 ? -40.648 -0.903 43.307 1.00 92.75 1364 SER A O 1
ATOM 10998 N N . TRP A 1 1365 ? -40.075 -0.204 45.364 1.00 95.94 1365 TRP A N 1
ATOM 10999 C CA . TRP A 1 1365 ? -38.786 -0.908 45.404 1.00 95.94 1365 TRP A CA 1
ATOM 11000 C C . TRP A 1 1365 ? -38.954 -2.412 45.632 1.00 95.94 1365 TRP A C 1
ATOM 11002 O O . TRP A 1 1365 ? -38.254 -3.210 45.007 1.00 95.94 1365 TRP A O 1
ATOM 11012 N N . GLU A 1 1366 ? -39.885 -2.807 46.497 1.00 92.81 1366 GLU A N 1
ATOM 11013 C CA . GLU A 1 1366 ? -40.211 -4.209 46.771 1.00 92.81 1366 GLU A CA 1
ATOM 11014 C C . GLU A 1 1366 ? -40.874 -4.882 45.547 1.00 92.81 1366 GLU A C 1
ATOM 11016 O O . GLU A 1 1366 ? -40.496 -5.992 45.178 1.00 92.81 1366 GLU A O 1
ATOM 11021 N N . ASP A 1 1367 ? -41.742 -4.173 44.817 1.00 91.44 1367 ASP A N 1
ATOM 11022 C CA . ASP A 1 1367 ? -42.358 -4.622 43.557 1.00 91.44 1367 ASP A CA 1
ATOM 11023 C C . ASP A 1 1367 ? -41.335 -4.746 42.409 1.00 91.44 1367 ASP A C 1
ATOM 11025 O O . ASP A 1 1367 ? -41.493 -5.575 41.505 1.00 91.44 1367 ASP A O 1
ATOM 11029 N N . ARG A 1 1368 ? -40.290 -3.901 42.407 1.00 90.19 1368 ARG A N 1
ATOM 11030 C CA . ARG A 1 1368 ? -39.135 -4.016 41.496 1.00 90.19 1368 ARG A CA 1
ATOM 11031 C C . ARG A 1 1368 ? -38.280 -5.232 41.869 1.00 90.19 1368 ARG A C 1
ATOM 11033 O O . ARG A 1 1368 ? -37.848 -5.960 40.977 1.00 90.19 1368 ARG A O 1
ATOM 11040 N N . ALA A 1 1369 ? -38.079 -5.483 43.164 1.00 93.88 1369 ALA A N 1
ATOM 11041 C CA . ALA A 1 1369 ? -37.354 -6.655 43.645 1.00 93.88 1369 ALA A CA 1
ATOM 11042 C C . ALA A 1 1369 ? -38.090 -7.962 43.313 1.00 93.88 1369 ALA A C 1
ATOM 11044 O O . ALA A 1 1369 ? -37.466 -8.877 42.779 1.00 93.88 1369 ALA A O 1
ATOM 11045 N N . SER A 1 1370 ? -39.405 -8.044 43.557 1.00 86.62 1370 SER A N 1
ATOM 11046 C CA . SER A 1 1370 ? -40.213 -9.232 43.240 1.00 86.62 1370 SER A CA 1
ATOM 11047 C C . SER A 1 1370 ? -40.096 -9.598 41.762 1.00 86.62 1370 SER A C 1
ATOM 11049 O O . SER A 1 1370 ? -39.680 -10.711 41.450 1.00 86.62 1370 SER A O 1
ATOM 11051 N N . ARG A 1 1371 ? -40.276 -8.625 40.855 1.00 86.88 1371 ARG A N 1
ATOM 11052 C CA . ARG A 1 1371 ? -40.097 -8.834 39.408 1.00 86.88 1371 ARG A CA 1
ATOM 11053 C C . ARG A 1 1371 ? -38.717 -9.384 39.038 1.00 86.88 1371 ARG A C 1
ATOM 11055 O O . ARG A 1 1371 ? -38.650 -10.340 38.275 1.00 86.88 1371 ARG A O 1
ATOM 11062 N N . GLN A 1 1372 ? -37.625 -8.867 39.609 1.00 85.06 1372 GLN A N 1
ATOM 11063 C CA . GLN A 1 1372 ? -36.287 -9.418 39.340 1.00 85.06 1372 GLN A CA 1
ATOM 11064 C C . GLN A 1 1372 ? -36.073 -10.824 39.928 1.00 85.06 1372 GLN A C 1
ATOM 11066 O O . GLN A 1 1372 ? -35.347 -11.631 39.343 1.00 85.06 1372 GLN A O 1
ATOM 11071 N N . ASN A 1 1373 ? -36.701 -11.155 41.061 1.00 87.69 1373 ASN A N 1
ATOM 11072 C CA . ASN A 1 1373 ? -36.679 -12.516 41.605 1.00 87.69 1373 ASN A CA 1
ATOM 11073 C C . ASN A 1 1373 ? -37.489 -13.487 40.734 1.00 87.69 1373 ASN A C 1
ATOM 11075 O O . ASN A 1 1373 ? -37.033 -14.599 40.476 1.00 87.69 1373 ASN A O 1
ATOM 11079 N N . GLU A 1 1374 ? -38.667 -13.066 40.272 1.00 80.69 1374 GLU A N 1
ATOM 11080 C CA . GLU A 1 1374 ? -39.551 -13.822 39.381 1.00 80.69 1374 GLU A CA 1
ATOM 11081 C C . GLU A 1 1374 ? -38.884 -14.081 38.028 1.00 80.69 1374 GLU A C 1
ATOM 11083 O O . GLU A 1 1374 ? -38.857 -15.224 37.581 1.00 80.69 1374 GLU A O 1
ATOM 11088 N N . GLU A 1 1375 ? -38.255 -13.065 37.431 1.00 78.25 1375 GLU A N 1
ATOM 11089 C CA . GLU A 1 1375 ? -37.444 -13.163 36.212 1.00 78.25 1375 GLU A CA 1
ATOM 11090 C C . GLU A 1 1375 ? -36.253 -14.120 36.406 1.00 78.25 1375 GLU A C 1
ATOM 11092 O O . GLU A 1 1375 ? -36.052 -15.046 35.618 1.00 78.25 1375 GLU A O 1
ATOM 11097 N N . THR A 1 1376 ? -35.524 -13.999 37.524 1.00 79.00 1376 THR A N 1
ATOM 11098 C CA . THR A 1 1376 ? -34.432 -14.925 37.886 1.00 79.00 1376 THR A CA 1
ATOM 11099 C C . THR A 1 1376 ? -34.930 -16.366 38.091 1.00 79.00 1376 THR A C 1
ATOM 11101 O O . THR A 1 1376 ? -34.216 -17.322 37.782 1.00 79.00 1376 THR A O 1
ATOM 11104 N N . ALA A 1 1377 ? -36.150 -16.551 38.603 1.00 76.19 1377 ALA A N 1
ATOM 11105 C CA . ALA A 1 1377 ? -36.775 -17.858 38.806 1.00 76.19 1377 ALA A CA 1
ATOM 11106 C C . ALA A 1 1377 ? -37.431 -18.428 37.533 1.00 76.19 1377 ALA A C 1
ATOM 11108 O O . ALA A 1 1377 ? -37.601 -19.644 37.431 1.00 76.19 1377 ALA A O 1
ATOM 11109 N N . ALA A 1 1378 ? -37.809 -17.580 36.575 1.00 70.62 1378 ALA A N 1
ATOM 11110 C CA . ALA A 1 1378 ? -38.305 -17.968 35.257 1.00 70.62 1378 ALA A CA 1
ATOM 11111 C C . ALA A 1 1378 ? -37.149 -18.434 34.363 1.00 70.62 1378 ALA A C 1
ATOM 11113 O O . ALA A 1 1378 ? -37.189 -19.559 33.875 1.00 70.62 1378 ALA A O 1
ATOM 11114 N N . LEU A 1 1379 ? -36.064 -17.653 34.282 1.00 68.75 1379 LEU A N 1
ATOM 11115 C CA . LEU A 1 1379 ? -34.830 -18.027 33.578 1.00 68.75 1379 LEU A CA 1
ATOM 11116 C C . LEU A 1 1379 ? -34.258 -19.364 34.086 1.00 68.75 1379 LEU A C 1
ATOM 11118 O O . LEU A 1 1379 ? -33.689 -20.148 33.332 1.00 68.75 1379 LEU A O 1
ATOM 11122 N N . ARG A 1 1380 ? -34.420 -19.644 35.386 1.00 66.00 1380 ARG A N 1
ATOM 11123 C CA . ARG A 1 1380 ? -34.009 -20.920 35.978 1.00 66.00 1380 ARG A CA 1
ATOM 11124 C C . ARG A 1 1380 ? -34.927 -22.086 35.597 1.00 66.00 1380 ARG A C 1
ATOM 11126 O O . ARG A 1 1380 ? -34.415 -23.178 35.391 1.00 66.00 1380 ARG A O 1
ATOM 11133 N N . ARG A 1 1381 ? -36.237 -21.854 35.459 1.00 61.31 1381 ARG A N 1
ATOM 11134 C CA . ARG A 1 1381 ? -37.177 -22.861 34.943 1.00 61.31 1381 ARG A CA 1
ATOM 11135 C C . ARG A 1 1381 ? -36.920 -23.177 33.473 1.00 61.31 1381 ARG A C 1
ATOM 11137 O O . ARG A 1 1381 ? -36.854 -24.350 33.152 1.00 61.31 1381 ARG A O 1
ATOM 11144 N N . GLU A 1 1382 ? -36.646 -22.182 32.623 1.00 56.03 1382 GLU A N 1
ATOM 11145 C CA . GLU A 1 1382 ? -36.237 -22.450 31.230 1.00 56.03 1382 GLU A CA 1
ATOM 11146 C C . GLU A 1 1382 ? -34.989 -23.349 31.156 1.00 56.03 1382 GLU A C 1
ATOM 11148 O O . GLU A 1 1382 ? -34.949 -24.281 30.356 1.00 56.03 1382 GLU A O 1
ATOM 11153 N N . LEU A 1 1383 ? -33.989 -23.122 32.018 1.00 50.34 1383 LEU A N 1
ATOM 11154 C CA . LEU A 1 1383 ? -32.797 -23.977 32.094 1.00 50.34 1383 LEU A CA 1
ATOM 11155 C C . LEU A 1 1383 ? -33.115 -25.409 32.563 1.00 50.34 1383 LEU A C 1
ATOM 11157 O O . LEU A 1 1383 ? -32.587 -26.363 31.991 1.00 50.34 1383 LEU A O 1
ATOM 11161 N N . ASP A 1 1384 ? -33.975 -25.567 33.574 1.00 49.84 1384 ASP A N 1
ATOM 11162 C CA . ASP A 1 1384 ? -34.374 -26.883 34.089 1.00 49.84 1384 ASP A CA 1
ATOM 11163 C C . ASP A 1 1384 ? -35.295 -27.643 33.091 1.00 49.84 1384 ASP A C 1
ATOM 11165 O O . ASP A 1 1384 ? -35.185 -28.864 32.968 1.00 49.84 1384 ASP A O 1
ATOM 11169 N N . ASP A 1 1385 ? -36.147 -26.956 32.317 1.00 42.06 1385 ASP A N 1
ATOM 11170 C CA . ASP A 1 1385 ? -37.038 -27.555 31.302 1.00 42.06 1385 ASP A CA 1
ATOM 11171 C C . ASP A 1 1385 ? -36.277 -27.992 30.030 1.00 42.06 1385 ASP A C 1
ATOM 11173 O O . ASP A 1 1385 ? -36.502 -29.088 29.499 1.00 42.06 1385 ASP A O 1
ATOM 11177 N N . VAL A 1 1386 ? -35.309 -27.187 29.567 1.00 43.50 1386 VAL A N 1
ATOM 11178 C CA . VAL A 1 1386 ? -34.421 -27.549 28.442 1.00 43.50 1386 VAL A CA 1
ATOM 11179 C C . VAL A 1 1386 ? -33.578 -28.788 28.771 1.00 43.50 1386 VAL A C 1
ATOM 11181 O O . VAL A 1 1386 ? -33.310 -29.603 27.890 1.00 43.50 1386 VAL A O 1
ATOM 11184 N N . GLN A 1 1387 ? -33.196 -28.991 30.036 1.00 35.81 1387 GLN A N 1
ATOM 11185 C CA . GLN A 1 1387 ? -32.380 -30.146 30.425 1.00 35.81 1387 GLN A CA 1
ATOM 11186 C C . GLN A 1 1387 ? -33.171 -31.469 30.543 1.00 35.81 1387 GLN A C 1
ATOM 11188 O O . GLN A 1 1387 ? -32.560 -32.538 30.571 1.00 35.81 1387 GLN A O 1
ATOM 11193 N N . ASN A 1 1388 ? -34.510 -31.436 30.566 1.00 31.98 1388 ASN A N 1
ATOM 11194 C CA . ASN A 1 1388 ? -35.363 -32.629 30.705 1.00 31.98 1388 ASN A CA 1
ATOM 11195 C C . ASN A 1 1388 ? -35.998 -33.125 29.386 1.00 31.98 1388 ASN A C 1
ATOM 11197 O O . ASN A 1 1388 ? -36.806 -34.053 29.406 1.00 31.98 1388 ASN A O 1
ATOM 11201 N N . SER A 1 1389 ? -35.640 -32.545 28.235 1.00 25.73 1389 SER A N 1
ATOM 11202 C CA . SER A 1 1389 ? -36.298 -32.788 26.938 1.00 25.73 1389 SER A CA 1
ATOM 11203 C C . SER A 1 1389 ? -35.395 -33.444 25.870 1.00 25.73 1389 SER A C 1
ATOM 11205 O O . SER A 1 1389 ? -35.464 -33.115 24.689 1.00 25.73 1389 SER A O 1
ATOM 11207 N N . ALA A 1 1390 ? -34.584 -34.438 26.264 1.00 26.73 1390 ALA A N 1
ATOM 11208 C CA . ALA A 1 1390 ? -33.772 -35.258 25.351 1.00 26.73 1390 ALA A CA 1
ATOM 11209 C C . ALA A 1 1390 ? -34.053 -36.768 25.512 1.00 26.73 1390 ALA A C 1
ATOM 11211 O O . ALA A 1 1390 ? -33.904 -37.325 26.598 1.00 26.73 1390 ALA A O 1
ATOM 11212 N N . SER A 1 1391 ? -34.444 -37.438 24.419 1.00 25.34 1391 SER A N 1
ATOM 11213 C CA . SER A 1 1391 ? -34.689 -38.895 24.372 1.00 25.34 1391 SER A CA 1
ATOM 11214 C C . SER A 1 1391 ? -33.437 -39.695 23.953 1.00 25.34 1391 SER A C 1
ATOM 11216 O O . SER A 1 1391 ? -32.500 -39.107 23.410 1.00 25.34 1391 SER A O 1
ATOM 11218 N N . PRO A 1 1392 ? -33.363 -41.018 24.217 1.00 26.94 1392 PRO A N 1
ATOM 11219 C CA . PRO A 1 1392 ? -32.077 -41.722 24.244 1.00 26.94 1392 PRO A CA 1
ATOM 11220 C C . PRO A 1 1392 ? -31.502 -42.129 22.877 1.00 26.94 1392 PRO A C 1
ATOM 11222 O O . PRO A 1 1392 ? -32.170 -42.774 22.077 1.00 26.94 1392 PRO A O 1
ATOM 11225 N N . SER A 1 1393 ? -30.203 -41.856 22.715 1.00 23.19 1393 SER A N 1
ATOM 11226 C CA . SER A 1 1393 ? -29.175 -42.690 22.059 1.00 23.19 1393 SER A CA 1
ATOM 11227 C C . SER A 1 1393 ? -29.481 -43.409 20.731 1.00 23.19 1393 SER A C 1
ATOM 11229 O O . SER A 1 1393 ? -30.201 -44.403 20.685 1.00 23.19 1393 SER A O 1
ATOM 11231 N N . SER A 1 1394 ? -28.700 -43.069 19.704 1.00 25.42 1394 SER A N 1
ATOM 11232 C CA . SER A 1 1394 ? -28.218 -44.026 18.693 1.00 25.42 1394 SER A CA 1
ATOM 11233 C C . SER A 1 1394 ? -26.686 -44.038 18.725 1.00 25.42 1394 SER A C 1
ATOM 11235 O O . SER A 1 1394 ? -26.074 -43.004 18.988 1.00 25.42 1394 SER A O 1
ATOM 11237 N N . GLN A 1 1395 ? -26.065 -45.206 18.546 1.00 24.00 1395 GLN A N 1
ATOM 11238 C CA . GLN A 1 1395 ? -24.620 -45.405 18.734 1.00 24.00 1395 GLN A CA 1
ATOM 11239 C C . GLN A 1 1395 ? -23.866 -45.363 17.399 1.00 24.00 1395 GLN A C 1
ATOM 11241 O O . GLN A 1 1395 ? -24.247 -46.064 16.465 1.00 24.00 1395 GLN A O 1
ATOM 11246 N N . VAL A 1 1396 ? -22.762 -44.610 17.341 1.00 27.09 1396 VAL A N 1
ATOM 11247 C CA . VAL A 1 1396 ? -21.749 -44.674 16.271 1.00 27.09 1396 VAL A CA 1
ATOM 11248 C C . VAL A 1 1396 ? -20.359 -44.543 16.913 1.00 27.09 1396 VAL A C 1
ATOM 11250 O O . VAL A 1 1396 ? -20.151 -43.678 17.764 1.00 27.09 1396 VAL A O 1
ATOM 11253 N N . SER A 1 1397 ? -19.430 -45.428 16.547 1.00 26.45 1397 SER A N 1
ATOM 11254 C CA . SER A 1 1397 ? -18.024 -45.474 16.994 1.00 26.45 1397 SER A CA 1
ATOM 11255 C C . SER A 1 1397 ? -17.200 -44.315 16.402 1.00 26.45 1397 SER A C 1
ATOM 11257 O O . SER A 1 1397 ? -17.413 -43.945 15.253 1.00 26.45 1397 SER A O 1
ATOM 11259 N N . GLN A 1 1398 ? -16.354 -43.619 17.179 1.00 23.83 1398 GLN A N 1
ATOM 11260 C CA . GLN A 1 1398 ? -14.916 -43.928 17.387 1.00 23.83 1398 GLN A CA 1
ATOM 11261 C C . GLN A 1 1398 ? -14.186 -44.263 16.068 1.00 23.83 1398 GLN A C 1
ATOM 11263 O O . GLN A 1 1398 ? -14.549 -45.231 15.412 1.00 23.83 1398 GLN A O 1
ATOM 11268 N N . ASP A 1 1399 ? -13.162 -43.514 15.640 1.00 27.14 1399 ASP A N 1
ATOM 11269 C CA . ASP A 1 1399 ? -11.899 -43.372 16.387 1.00 27.14 1399 ASP A CA 1
ATOM 11270 C C . ASP A 1 1399 ? -11.086 -42.103 16.000 1.00 27.14 1399 ASP A C 1
ATOM 11272 O O . ASP A 1 1399 ? -10.766 -41.916 14.828 1.00 27.14 1399 ASP A O 1
ATOM 11276 N N . VAL A 1 1400 ? -10.728 -41.233 16.963 1.00 31.00 1400 VAL A N 1
ATOM 11277 C CA . VAL A 1 1400 ? -9.774 -40.103 16.790 1.00 31.00 1400 VAL A CA 1
ATOM 11278 C C . VAL A 1 1400 ? -9.052 -39.822 18.121 1.00 31.00 1400 VAL A C 1
ATOM 11280 O O . VAL A 1 1400 ? -9.681 -39.757 19.178 1.00 31.00 1400 VAL A O 1
ATOM 11283 N N . PHE A 1 1401 ? -7.730 -39.619 18.081 1.00 32.81 1401 PHE A N 1
ATOM 11284 C CA . PHE A 1 1401 ? -6.856 -39.496 19.259 1.00 32.81 1401 PHE A CA 1
ATOM 11285 C C . PHE A 1 1401 ? -6.983 -38.151 20.009 1.00 32.81 1401 PHE A C 1
ATOM 11287 O O . PHE A 1 1401 ? -6.168 -37.242 19.847 1.00 32.81 1401 PHE A O 1
ATOM 11294 N N . GLY A 1 1402 ? -7.982 -38.031 20.886 1.00 43.12 1402 GLY A N 1
ATOM 11295 C CA . GLY A 1 1402 ? -8.102 -36.908 21.825 1.00 43.12 1402 GLY A CA 1
ATOM 11296 C C . GLY A 1 1402 ? -7.066 -36.957 22.960 1.00 43.12 1402 GLY A C 1
ATOM 11297 O O . GLY A 1 1402 ? -6.915 -37.978 23.630 1.00 43.12 1402 GLY A O 1
ATOM 11298 N N . GLN A 1 1403 ? -6.369 -35.844 23.218 1.00 50.81 1403 GLN A N 1
ATOM 11299 C CA . GLN A 1 1403 ? -5.375 -35.748 24.297 1.00 50.81 1403 GLN A CA 1
ATOM 11300 C C . GLN A 1 1403 ? -6.042 -35.820 25.683 1.00 50.81 1403 GLN A C 1
ATOM 11302 O O . GLN A 1 1403 ? -6.780 -34.919 26.081 1.00 50.81 1403 GLN A O 1
ATOM 11307 N N . VAL A 1 1404 ? -5.768 -36.888 26.440 1.00 70.31 1404 VAL A N 1
ATOM 11308 C CA . VAL A 1 1404 ? -6.384 -37.115 27.757 1.00 70.31 1404 VAL A CA 1
ATOM 11309 C C . VAL A 1 1404 ? -5.750 -36.221 28.826 1.00 70.31 1404 VAL A C 1
ATOM 11311 O O . VAL A 1 1404 ? -4.569 -36.357 29.156 1.00 70.31 1404 VAL A O 1
ATOM 11314 N N . LEU A 1 1405 ? -6.561 -35.330 29.400 1.00 82.62 1405 LEU A N 1
ATOM 11315 C CA . LEU A 1 1405 ? -6.206 -34.550 30.583 1.00 82.62 1405 LEU A CA 1
ATOM 11316 C C . LEU A 1 1405 ? -6.286 -35.416 31.847 1.00 82.62 1405 LEU A C 1
ATOM 11318 O O . LEU A 1 1405 ? -7.261 -36.128 32.071 1.00 82.62 1405 LEU A O 1
ATOM 11322 N N . THR A 1 1406 ? -5.279 -35.281 32.702 1.00 87.06 1406 THR A N 1
ATOM 11323 C CA . THR A 1 1406 ? -5.172 -35.931 34.008 1.00 87.06 1406 THR A CA 1
ATOM 11324 C C . THR A 1 1406 ? -5.159 -34.872 35.111 1.00 87.06 1406 THR A C 1
ATOM 11326 O O . THR A 1 1406 ? -4.420 -33.888 35.040 1.00 87.06 1406 THR A O 1
ATOM 11329 N N . PHE A 1 1407 ? -5.956 -35.079 36.155 1.00 90.69 1407 PHE A N 1
ATOM 11330 C CA . PHE A 1 1407 ? -6.078 -34.214 37.328 1.00 90.69 1407 PHE A CA 1
ATOM 11331 C C . PHE A 1 1407 ? -5.393 -34.877 38.532 1.00 90.69 1407 PHE A C 1
ATOM 11333 O O . PHE A 1 1407 ? -5.812 -35.945 38.973 1.00 90.69 1407 PHE A O 1
ATOM 11340 N N . GLU A 1 1408 ? -4.337 -34.262 39.066 1.00 89.31 1408 GLU A N 1
ATOM 11341 C CA . GLU A 1 1408 ? -3.550 -34.787 40.197 1.00 89.31 1408 GLU A CA 1
ATOM 11342 C C . GLU A 1 1408 ? -4.075 -34.250 41.542 1.00 89.31 1408 GLU A C 1
ATOM 11344 O O . GLU A 1 1408 ? -4.177 -33.036 41.739 1.00 89.31 1408 GLU A O 1
ATOM 11349 N N . CYS A 1 1409 ? -4.347 -35.132 42.508 1.00 91.50 1409 CYS A N 1
ATOM 11350 C CA . CYS A 1 1409 ? -4.640 -34.726 43.881 1.00 91.50 1409 CYS A CA 1
ATOM 11351 C C . CYS A 1 1409 ? -3.338 -34.453 44.650 1.00 91.50 1409 CYS A C 1
ATOM 11353 O O . CYS A 1 1409 ? -2.776 -35.330 45.303 1.00 91.50 1409 CYS A O 1
ATOM 11355 N N . GLN A 1 1410 ? -2.878 -33.202 44.626 1.00 89.06 1410 GLN A N 1
ATOM 11356 C CA . GLN A 1 1410 ? -1.643 -32.770 45.294 1.00 89.06 1410 GLN A CA 1
ATOM 11357 C C . GLN A 1 1410 ? -1.828 -32.426 46.788 1.00 89.06 1410 GLN A C 1
ATOM 11359 O O . GLN A 1 1410 ? -1.173 -31.520 47.306 1.00 89.06 1410 GLN A O 1
ATOM 11364 N N . TRP A 1 1411 ? -2.714 -33.124 47.504 1.00 90.38 1411 TRP A N 1
ATOM 11365 C CA . TRP A 1 1411 ? -2.741 -33.068 48.973 1.00 90.38 1411 TRP A CA 1
ATOM 11366 C C . TRP A 1 1411 ? -1.478 -33.735 49.554 1.00 90.38 1411 TRP A C 1
ATOM 11368 O O . TRP A 1 1411 ? -0.888 -34.601 48.901 1.00 90.38 1411 TRP A O 1
ATOM 11378 N N . ASP A 1 1412 ? -1.035 -33.360 50.761 1.00 85.12 1412 ASP A N 1
ATOM 11379 C CA . ASP A 1 1412 ? 0.112 -34.031 51.392 1.00 85.12 1412 ASP A CA 1
ATOM 11380 C C . ASP A 1 1412 ? -0.110 -35.549 51.472 1.00 85.12 1412 ASP A C 1
ATOM 11382 O O . ASP A 1 1412 ? -1.203 -36.022 51.786 1.00 85.12 1412 ASP A O 1
ATOM 11386 N N . LYS A 1 1413 ? 0.948 -36.299 51.145 1.00 81.81 1413 LYS A N 1
ATOM 11387 C CA . LYS A 1 1413 ? 0.971 -37.770 51.027 1.00 81.81 1413 LYS A CA 1
ATOM 11388 C C . LYS A 1 1413 ? -0.099 -38.371 50.102 1.00 81.81 1413 LYS A C 1
ATOM 11390 O O . LYS A 1 1413 ? -0.352 -39.569 50.176 1.00 81.81 1413 LYS A O 1
ATOM 11395 N N . CYS A 1 1414 ? -0.677 -37.580 49.197 1.00 90.56 1414 CYS A N 1
ATOM 11396 C CA . CYS A 1 1414 ? -1.496 -38.086 48.104 1.00 90.56 1414 CYS A CA 1
ATOM 11397 C C . CYS A 1 1414 ? -0.724 -38.098 46.772 1.00 90.56 1414 CYS A C 1
ATOM 11399 O O . CYS A 1 1414 ? 0.159 -37.272 46.520 1.00 90.56 1414 CYS A O 1
ATOM 11401 N N . ASP A 1 1415 ? -1.055 -39.083 45.944 1.00 88.56 1415 ASP A N 1
ATOM 11402 C CA . ASP A 1 1415 ? -0.512 -39.364 44.614 1.00 88.56 1415 ASP A CA 1
ATOM 11403 C C . ASP A 1 1415 ? -1.613 -39.827 43.631 1.00 88.56 1415 ASP A C 1
ATOM 11405 O O . ASP A 1 1415 ? -1.311 -40.324 42.545 1.00 88.56 1415 ASP A O 1
ATOM 11409 N N . PHE A 1 1416 ? -2.890 -39.691 44.008 1.00 93.31 1416 PHE A N 1
ATOM 11410 C CA . PHE A 1 1416 ? -4.023 -40.087 43.172 1.00 93.31 1416 PHE A CA 1
ATOM 11411 C C . PHE A 1 1416 ? -4.157 -39.165 41.957 1.00 93.31 1416 PHE A C 1
ATOM 11413 O O . PHE A 1 1416 ? -4.012 -37.943 42.054 1.00 93.31 1416 PHE A O 1
ATOM 11420 N N . GLN A 1 1417 ? -4.479 -39.762 40.814 1.00 93.31 1417 GLN A N 1
ATOM 11421 C CA . GLN A 1 1417 ? -4.679 -39.080 39.537 1.00 93.31 1417 GLN A CA 1
ATOM 11422 C C . GLN A 1 1417 ? -6.030 -39.499 38.946 1.00 93.31 1417 GLN A C 1
ATOM 11424 O O . GLN A 1 1417 ? -6.438 -40.640 39.126 1.00 93.31 1417 GLN A O 1
ATOM 11429 N N . PHE A 1 1418 ? -6.724 -38.604 38.246 1.00 92.56 1418 PHE A N 1
ATOM 11430 C CA . PHE A 1 1418 ? -8.080 -38.837 37.729 1.00 92.56 1418 PHE A CA 1
ATOM 11431 C C . PHE A 1 1418 ? -8.207 -38.327 36.293 1.00 92.56 1418 PHE A C 1
ATOM 11433 O O . PHE A 1 1418 ? -7.682 -37.259 35.991 1.00 92.56 1418 PHE A O 1
ATOM 11440 N N . GLU A 1 1419 ? -8.947 -39.019 35.425 1.00 88.50 1419 GLU A N 1
ATOM 11441 C CA . GLU A 1 1419 ? -9.280 -38.492 34.082 1.00 88.50 1419 GLU A CA 1
ATOM 11442 C C . GLU A 1 1419 ? -10.401 -37.438 34.114 1.00 88.50 1419 GLU A C 1
ATOM 11444 O O . GLU A 1 1419 ? -10.552 -36.664 33.172 1.00 88.50 1419 GLU A O 1
ATOM 11449 N N . GLU A 1 1420 ? -11.180 -37.361 35.200 1.00 85.81 1420 GLU A N 1
ATOM 11450 C CA . GLU A 1 1420 ? -12.339 -36.467 35.294 1.00 85.81 1420 GLU A CA 1
ATOM 11451 C C . GLU A 1 1420 ? -12.324 -35.641 36.594 1.00 85.81 1420 GLU A C 1
ATOM 11453 O O . GLU A 1 1420 ? -12.115 -36.152 37.698 1.00 85.81 1420 GLU A O 1
ATOM 11458 N N . LEU A 1 1421 ? -12.517 -34.321 36.464 1.00 86.00 1421 LEU A N 1
ATOM 11459 C CA . LEU A 1 1421 ? -12.362 -33.356 37.564 1.00 86.00 1421 LEU A CA 1
ATOM 11460 C C . LEU A 1 1421 ? -13.396 -33.548 38.692 1.00 86.00 1421 LEU A C 1
ATOM 11462 O O . LEU A 1 1421 ? -13.133 -33.179 39.841 1.00 86.00 1421 LEU A O 1
ATOM 11466 N N . SER A 1 1422 ? -14.553 -34.142 38.382 1.00 86.06 1422 SER A N 1
ATOM 11467 C CA . SER A 1 1422 ? -15.561 -34.566 39.361 1.00 86.06 1422 SER A CA 1
ATOM 11468 C C . SER A 1 1422 ? -14.973 -35.506 40.406 1.00 86.06 1422 SER A C 1
ATOM 11470 O O . SER A 1 1422 ? -15.152 -35.283 41.600 1.00 86.06 1422 SER A O 1
ATOM 11472 N N . ASP A 1 1423 ? -14.226 -36.509 39.956 1.00 89.38 1423 ASP A N 1
ATOM 11473 C CA . ASP A 1 1423 ? -13.781 -37.632 40.775 1.00 89.38 1423 ASP A CA 1
ATOM 11474 C C . ASP A 1 1423 ? -12.593 -37.208 41.649 1.00 89.38 1423 ASP A C 1
ATOM 11476 O O . ASP A 1 1423 ? -12.547 -37.537 42.834 1.00 89.38 1423 ASP A O 1
ATOM 11480 N N . CYS A 1 1424 ? -11.714 -36.345 41.122 1.00 90.25 1424 CYS A N 1
ATOM 11481 C CA . CYS A 1 1424 ? -10.707 -35.636 41.919 1.00 90.25 1424 CYS A CA 1
ATOM 11482 C C . CYS A 1 1424 ? -11.361 -34.736 42.988 1.00 90.25 1424 CYS A C 1
ATOM 11484 O O . CYS A 1 1424 ? -10.962 -34.742 44.154 1.00 90.25 1424 CYS A O 1
ATOM 11486 N N . THR A 1 1425 ? -12.426 -34.007 42.630 1.00 89.12 1425 THR A N 1
ATOM 11487 C CA . THR A 1 1425 ? -13.167 -33.157 43.579 1.00 89.12 1425 THR A CA 1
ATOM 11488 C C . THR A 1 1425 ? -13.846 -33.984 44.676 1.00 89.12 1425 THR A C 1
ATOM 11490 O O . THR A 1 1425 ? -13.771 -33.614 45.848 1.00 89.12 1425 THR A O 1
ATOM 11493 N N . GLU A 1 1426 ? -14.478 -35.110 44.335 1.00 87.75 1426 GLU A N 1
ATOM 11494 C CA . GLU A 1 1426 ? -15.085 -36.034 45.301 1.00 87.75 1426 GLU A CA 1
ATOM 11495 C C . GLU A 1 1426 ? -14.018 -36.639 46.226 1.00 87.75 1426 GLU A C 1
ATOM 11497 O O . GLU A 1 1426 ? -14.164 -36.592 47.448 1.00 87.75 1426 GLU A O 1
ATOM 11502 N N . HIS A 1 1427 ? -12.899 -37.105 45.668 1.00 90.12 1427 HIS A N 1
ATOM 11503 C CA . HIS A 1 1427 ? -11.759 -37.638 46.414 1.00 90.12 1427 HIS A CA 1
ATOM 11504 C C . HIS A 1 1427 ? -11.162 -36.626 47.410 1.00 90.12 1427 HIS A C 1
ATOM 11506 O O . HIS A 1 1427 ? -10.826 -36.989 48.537 1.00 90.12 1427 HIS A O 1
ATOM 11512 N N . CYS A 1 1428 ? -11.066 -35.341 47.054 1.00 88.06 1428 CYS A N 1
ATOM 11513 C CA . CYS A 1 1428 ? -10.610 -34.313 47.992 1.00 88.06 1428 CYS A CA 1
ATOM 11514 C C . CYS A 1 1428 ? -11.651 -33.964 49.074 1.00 88.06 1428 CYS A C 1
ATOM 11516 O O . CYS A 1 1428 ? -11.265 -33.592 50.187 1.00 88.06 1428 CYS A O 1
ATOM 11518 N N . MET A 1 1429 ? -12.951 -34.029 48.756 1.00 84.31 1429 MET A N 1
ATOM 11519 C CA . MET A 1 1429 ? -14.008 -33.338 49.515 1.00 84.31 1429 MET A CA 1
ATOM 11520 C C . MET A 1 1429 ? -15.098 -34.226 50.141 1.00 84.31 1429 MET A C 1
ATOM 11522 O O . MET A 1 1429 ? -15.919 -33.690 50.880 1.00 84.31 1429 MET A O 1
ATOM 11526 N N . SER A 1 1430 ? -15.141 -35.531 49.857 1.00 82.75 1430 SER A N 1
ATOM 11527 C CA . SER A 1 1430 ? -16.175 -36.462 50.344 1.00 82.75 1430 SER A CA 1
ATOM 11528 C C . SER A 1 1430 ? -16.388 -36.379 51.863 1.00 82.75 1430 SER A C 1
ATOM 11530 O O . SER A 1 1430 ? -15.422 -36.434 52.625 1.00 82.75 1430 SER A O 1
ATOM 11532 N N . ASP A 1 1431 ? -17.654 -36.314 52.298 1.00 72.44 1431 ASP A N 1
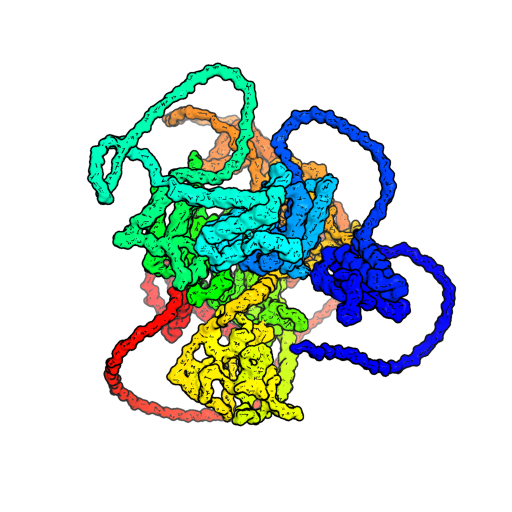ATOM 11533 C CA . ASP A 1 1431 ? -18.081 -36.010 53.678 1.00 72.44 1431 ASP A CA 1
ATOM 11534 C C . ASP A 1 1431 ? -17.616 -37.003 54.766 1.00 72.44 1431 ASP A C 1
ATOM 11536 O O . ASP A 1 1431 ? -17.795 -36.743 55.954 1.00 72.44 1431 ASP A O 1
ATOM 11540 N N . SER A 1 1432 ? -16.993 -38.120 54.386 1.00 70.00 1432 SER A N 1
ATOM 11541 C CA . SER A 1 1432 ? -16.367 -39.079 55.312 1.00 70.00 1432 SER A CA 1
ATOM 11542 C C . SER A 1 1432 ? -15.003 -39.614 54.855 1.00 70.00 1432 SER A C 1
ATOM 11544 O O . SER A 1 1432 ? -14.234 -40.114 55.677 1.00 70.00 1432 SER A O 1
ATOM 11546 N N . THR A 1 1433 ? -14.671 -39.520 53.562 1.00 79.38 1433 THR A N 1
ATOM 11547 C CA . THR A 1 1433 ? -13.425 -40.086 53.007 1.00 79.38 1433 THR A CA 1
ATOM 11548 C C . THR A 1 1433 ? -12.463 -39.049 52.431 1.00 79.38 1433 THR A C 1
ATOM 11550 O O . THR A 1 1433 ? -11.300 -39.380 52.202 1.00 79.38 1433 THR A O 1
ATOM 11553 N N . GLY A 1 1434 ? -12.902 -37.801 52.248 1.00 82.81 1434 GLY A N 1
ATOM 11554 C CA . GLY A 1 1434 ? -12.090 -36.743 51.660 1.00 82.81 1434 GLY A CA 1
ATOM 11555 C C . GLY A 1 1434 ? -10.970 -36.258 52.579 1.00 82.81 1434 GLY A C 1
ATOM 11556 O O . GLY A 1 1434 ? -11.139 -36.167 53.799 1.00 82.81 1434 GLY A O 1
ATOM 11557 N N . HIS A 1 1435 ? -9.830 -35.890 51.989 1.00 85.38 1435 HIS A N 1
ATOM 11558 C CA . HIS A 1 1435 ? -8.651 -35.376 52.707 1.00 85.38 1435 HIS A CA 1
ATOM 11559 C C . HIS A 1 1435 ? -8.982 -34.249 53.695 1.00 85.38 1435 HIS A C 1
ATOM 11561 O O . HIS A 1 1435 ? -8.485 -34.239 54.823 1.00 85.38 1435 HIS A O 1
ATOM 11567 N N . ILE A 1 1436 ? -9.874 -33.335 53.298 1.00 82.19 1436 ILE A N 1
ATOM 11568 C CA . ILE A 1 1436 ? -10.266 -32.168 54.103 1.00 82.19 1436 ILE A CA 1
ATOM 11569 C C . ILE A 1 1436 ? -11.054 -32.570 55.367 1.00 82.19 1436 ILE A C 1
ATOM 11571 O O . ILE A 1 1436 ? -10.923 -31.915 56.400 1.00 82.19 1436 ILE A O 1
ATOM 11575 N N . GLN A 1 1437 ? -11.847 -33.647 55.303 1.00 78.12 1437 GLN A N 1
ATOM 11576 C CA . GLN A 1 1437 ? -12.614 -34.185 56.439 1.00 78.12 1437 GLN A CA 1
ATOM 11577 C C . GLN A 1 1437 ? -11.749 -35.066 57.358 1.00 78.12 1437 GLN A C 1
ATOM 11579 O O . GLN A 1 1437 ? -11.997 -35.137 58.561 1.00 78.12 1437 GLN A O 1
ATOM 11584 N N . ARG A 1 1438 ? -10.723 -35.732 56.807 1.00 71.69 1438 ARG A N 1
ATOM 11585 C CA . ARG A 1 1438 ? -9.834 -36.639 57.553 1.00 71.69 1438 ARG A CA 1
ATOM 11586 C C . ARG A 1 1438 ? -8.791 -35.919 58.407 1.00 71.69 1438 ARG A C 1
ATOM 11588 O O . ARG A 1 1438 ? -8.517 -36.379 59.510 1.00 71.69 1438 ARG A O 1
ATOM 11595 N N . HIS A 1 1439 ? -8.225 -34.803 57.936 1.00 65.50 1439 HIS A N 1
ATOM 11596 C CA . HIS A 1 1439 ? -7.133 -34.114 58.645 1.00 65.50 1439 HIS A CA 1
ATOM 11597 C C . HIS A 1 1439 ? -7.444 -33.781 60.125 1.00 65.50 1439 HIS A C 1
ATOM 11599 O O . HIS A 1 1439 ? -6.629 -34.127 60.978 1.00 65.50 1439 HIS A O 1
ATOM 11605 N N . PRO A 1 1440 ? -8.613 -33.205 60.489 1.00 57.91 1440 PRO A N 1
ATOM 11606 C CA . PRO A 1 1440 ? -8.914 -32.854 61.882 1.00 57.91 1440 PRO A CA 1
ATOM 11607 C C . PRO A 1 1440 ? -9.174 -34.054 62.808 1.00 57.91 1440 PRO A C 1
ATOM 11609 O O . PRO A 1 1440 ? -9.342 -33.860 64.006 1.00 57.91 1440 PRO A O 1
ATOM 11612 N N . GLN A 1 1441 ? -9.251 -35.283 62.281 1.00 54.91 1441 GLN A N 1
ATOM 11613 C CA . GLN A 1 1441 ? -9.479 -36.494 63.082 1.00 54.91 1441 GLN A CA 1
ATOM 11614 C C . GLN A 1 1441 ? -8.167 -37.134 63.574 1.00 54.91 1441 GLN A C 1
ATOM 11616 O O . GLN A 1 1441 ? -8.198 -38.046 64.396 1.00 54.91 1441 GLN A O 1
ATOM 11621 N N . ALA A 1 1442 ? -7.008 -36.659 63.104 1.00 51.56 1442 ALA A N 1
ATOM 11622 C CA . ALA A 1 1442 ? -5.695 -37.256 63.356 1.00 51.56 1442 ALA A CA 1
ATOM 11623 C C . ALA A 1 1442 ? -5.060 -36.878 64.718 1.00 51.56 1442 ALA A C 1
ATOM 11625 O O . ALA A 1 1442 ? -3.858 -36.640 64.798 1.00 51.56 1442 ALA A O 1
ATOM 11626 N N . GLY A 1 1443 ? -5.855 -36.828 65.793 1.00 50.12 1443 GLY A N 1
ATOM 11627 C CA . GLY A 1 1443 ? -5.387 -36.829 67.192 1.00 50.12 1443 GLY A CA 1
ATOM 11628 C C . GLY A 1 1443 ? -4.627 -35.598 67.716 1.00 50.12 1443 GLY A C 1
ATOM 11629 O O . GLY A 1 1443 ? -4.322 -35.557 68.904 1.00 50.12 1443 GLY A O 1
ATOM 11630 N N . VAL A 1 1444 ? -4.334 -34.606 66.874 1.00 49.19 1444 VAL A N 1
ATOM 11631 C CA . VAL A 1 1444 ? -3.674 -33.337 67.238 1.00 49.19 1444 VAL A CA 1
ATOM 11632 C C . VAL A 1 1444 ? -4.697 -32.195 67.180 1.00 49.19 1444 VAL A C 1
ATOM 11634 O O . VAL A 1 1444 ? -5.707 -32.306 66.483 1.00 49.19 1444 VAL A O 1
ATOM 11637 N N . GLU A 1 1445 ? -4.469 -31.120 67.943 1.00 51.53 1445 GLU A N 1
ATOM 11638 C CA . GLU A 1 1445 ? -5.393 -29.986 68.088 1.00 51.53 1445 GLU A CA 1
ATOM 11639 C C . GLU A 1 1445 ? -5.907 -29.458 66.736 1.00 51.53 1445 GLU A C 1
ATOM 11641 O O . GLU A 1 1445 ? -5.163 -29.356 65.759 1.00 51.53 1445 GLU A O 1
ATOM 11646 N N . THR A 1 1446 ? -7.210 -29.159 66.663 1.00 59.62 1446 THR A N 1
ATOM 11647 C CA . THR A 1 1446 ? -7.961 -29.073 65.398 1.00 59.62 1446 THR A CA 1
ATOM 11648 C C . THR A 1 1446 ? -7.729 -27.778 64.610 1.00 59.62 1446 THR A C 1
ATOM 11650 O O . THR A 1 1446 ? -8.648 -26.979 64.406 1.00 59.62 1446 THR A O 1
ATOM 11653 N N . GLU A 1 1447 ? -6.511 -27.577 64.117 1.00 72.75 1447 GLU A N 1
ATOM 11654 C CA . GLU A 1 1447 ? -6.194 -26.545 63.136 1.00 72.75 1447 GLU A CA 1
ATOM 11655 C C . GLU A 1 1447 ? -6.597 -26.985 61.717 1.00 72.75 1447 GLU A C 1
ATOM 11657 O O . GLU A 1 1447 ? -6.049 -27.927 61.136 1.00 72.75 1447 GLU A O 1
ATOM 11662 N N . TYR A 1 1448 ? -7.540 -26.265 61.101 1.00 84.81 1448 TYR A N 1
ATOM 11663 C CA . TYR A 1 1448 ? -7.930 -26.495 59.706 1.00 84.81 1448 TYR A CA 1
ATOM 11664 C C . TYR A 1 1448 ? -6.916 -25.836 58.754 1.00 84.81 1448 TYR A C 1
ATOM 11666 O O . TYR A 1 1448 ? -7.191 -24.803 58.138 1.00 84.81 1448 TYR A O 1
ATOM 11674 N N . VAL A 1 1449 ? -5.717 -26.411 58.654 1.00 85.75 1449 VAL A N 1
ATOM 11675 C CA . VAL A 1 1449 ? -4.665 -25.998 57.707 1.00 85.75 1449 VAL A CA 1
ATOM 11676 C C . VAL A 1 1449 ? -4.914 -26.629 56.329 1.00 85.75 1449 VAL A C 1
ATOM 11678 O O . VAL A 1 1449 ? -5.495 -27.705 56.211 1.00 85.75 1449 VAL A O 1
ATOM 11681 N N . CYS A 1 1450 ? -4.491 -25.957 55.254 1.00 90.94 1450 CYS A N 1
ATOM 11682 C CA . CYS A 1 1450 ? -4.498 -26.538 53.912 1.00 90.94 1450 CYS A CA 1
ATOM 11683 C C . CYS A 1 1450 ? -3.158 -27.223 53.632 1.00 90.94 1450 CYS A C 1
ATOM 11685 O O . CYS A 1 1450 ? -2.144 -26.535 53.553 1.00 90.94 1450 CYS A O 1
ATOM 11687 N N . LEU A 1 1451 ? -3.153 -28.547 53.444 1.00 87.94 1451 LEU A N 1
ATOM 11688 C CA . LEU A 1 1451 ? -1.942 -29.316 53.125 1.00 87.94 1451 LEU A CA 1
ATOM 11689 C C . LEU A 1 1451 ? -1.743 -29.550 51.616 1.00 87.94 1451 LEU A C 1
ATOM 11691 O O . LEU A 1 1451 ? -1.109 -30.523 51.218 1.00 87.94 1451 LEU A O 1
ATOM 11695 N N . TRP A 1 1452 ? -2.285 -28.690 50.751 1.00 90.25 1452 TRP A N 1
ATOM 11696 C CA . TRP A 1 1452 ? -2.014 -28.783 49.313 1.00 90.25 1452 TRP A CA 1
ATOM 11697 C C . TRP A 1 1452 ? -0.549 -28.412 49.030 1.00 90.25 1452 TRP A C 1
ATOM 11699 O O . TRP A 1 1452 ? -0.063 -27.383 49.517 1.00 90.25 1452 TRP A O 1
ATOM 11709 N N . ARG A 1 1453 ? 0.172 -29.221 48.241 1.00 84.81 1453 ARG A N 1
ATOM 11710 C CA . ARG A 1 1453 ? 1.570 -28.942 47.870 1.00 84.81 1453 ARG A CA 1
ATOM 11711 C C . ARG A 1 1453 ? 1.668 -27.549 47.244 1.00 84.81 1453 ARG A C 1
ATOM 11713 O O . ARG A 1 1453 ? 0.833 -27.151 46.437 1.00 84.81 1453 ARG A O 1
ATOM 11720 N N . ASN A 1 1454 ? 2.694 -26.789 47.628 1.00 82.19 1454 ASN A N 1
ATOM 11721 C CA . ASN A 1 1454 ? 2.895 -25.394 47.213 1.00 82.19 1454 ASN A CA 1
ATOM 11722 C C . ASN A 1 1454 ? 1.758 -24.403 47.565 1.00 82.19 1454 ASN A C 1
ATOM 11724 O O . ASN A 1 1454 ? 1.770 -23.286 47.044 1.00 82.19 1454 ASN A O 1
ATOM 11728 N N . CYS A 1 1455 ? 0.819 -24.735 48.466 1.00 88.19 1455 CYS A N 1
ATOM 11729 C CA . CYS A 1 1455 ? -0.240 -23.807 48.877 1.00 88.19 1455 CYS A CA 1
ATOM 11730 C C . CYS A 1 1455 ? 0.335 -22.448 49.351 1.00 88.19 1455 CYS A C 1
ATOM 11732 O O . CYS A 1 1455 ? 1.139 -22.415 50.293 1.00 88.19 1455 CYS A O 1
ATOM 11734 N N . PRO A 1 1456 ? -0.098 -21.303 48.777 1.00 80.81 1456 PRO A N 1
ATOM 11735 C CA . PRO A 1 1456 ? 0.429 -19.984 49.140 1.00 80.81 1456 PRO A CA 1
ATOM 11736 C C . PRO A 1 1456 ? 0.233 -19.583 50.609 1.00 80.81 1456 PRO A C 1
ATOM 11738 O O . PRO A 1 1456 ? 0.937 -18.695 51.086 1.00 80.81 1456 PRO A O 1
ATOM 11741 N N . ARG A 1 1457 ? -0.703 -20.217 51.335 1.00 83.88 1457 ARG A N 1
ATOM 11742 C CA . ARG A 1 1457 ? -0.894 -20.001 52.781 1.00 83.88 1457 ARG A CA 1
ATOM 11743 C C . ARG A 1 1457 ? 0.182 -20.691 53.619 1.00 83.88 1457 ARG A C 1
ATOM 11745 O O . ARG A 1 1457 ? 0.669 -20.085 54.569 1.00 83.88 1457 ARG A O 1
ATOM 11752 N N . VAL A 1 1458 ? 0.588 -21.904 53.234 1.00 76.81 1458 VAL A N 1
ATOM 11753 C CA . VAL A 1 1458 ? 1.651 -22.672 53.909 1.00 76.81 1458 VAL A CA 1
ATOM 11754 C C . VAL A 1 1458 ? 2.990 -21.951 53.761 1.00 76.81 1458 VAL A C 1
ATOM 11756 O O . VAL A 1 1458 ? 3.658 -21.690 54.755 1.00 76.81 1458 VAL A O 1
ATOM 11759 N N . LYS A 1 1459 ? 3.329 -21.497 52.543 1.00 75.19 1459 LYS A N 1
ATOM 11760 C CA . LYS A 1 1459 ? 4.544 -20.694 52.278 1.00 75.19 1459 LYS A CA 1
ATOM 11761 C C . LYS A 1 1459 ? 4.598 -19.333 52.997 1.00 75.19 1459 LYS A C 1
ATOM 11763 O O . LYS A 1 1459 ? 5.637 -18.683 52.949 1.00 75.19 1459 LYS A O 1
ATOM 11768 N N . LYS A 1 1460 ? 3.502 -18.874 53.611 1.00 78.62 1460 LYS A N 1
ATOM 11769 C CA . LYS A 1 1460 ? 3.395 -17.565 54.282 1.00 78.62 1460 LYS A CA 1
ATOM 11770 C C . LYS A 1 1460 ? 3.043 -17.664 55.773 1.00 78.62 1460 LYS A C 1
ATOM 11772 O O . LYS A 1 1460 ? 2.670 -16.651 56.357 1.00 78.62 1460 LYS A O 1
ATOM 11777 N N . SER A 1 1461 ? 3.128 -18.856 56.373 1.00 75.19 1461 SER A N 1
ATOM 11778 C CA . SER A 1 1461 ? 2.844 -19.091 57.802 1.00 75.19 1461 SER A CA 1
ATOM 11779 C C . SER A 1 1461 ? 1.483 -18.540 58.260 1.00 75.19 1461 SER A C 1
ATOM 11781 O O . SER A 1 1461 ? 1.340 -18.038 59.374 1.00 75.19 1461 SER A O 1
ATOM 11783 N N . VAL A 1 1462 ? 0.477 -18.565 57.377 1.00 80.94 1462 VAL A N 1
ATOM 11784 C CA . VAL A 1 1462 ? -0.817 -17.917 57.637 1.00 80.94 1462 VAL A CA 1
ATOM 11785 C C . VAL A 1 1462 ? -1.665 -18.792 58.554 1.00 80.94 1462 VAL A C 1
ATOM 11787 O O . VAL A 1 1462 ? -1.874 -19.963 58.245 1.00 80.94 1462 VAL A O 1
ATOM 11790 N N . GLN A 1 1463 ? -2.221 -18.187 59.610 1.00 80.88 1463 GLN A N 1
ATOM 11791 C CA . GLN A 1 1463 ? -3.120 -18.820 60.582 1.00 80.88 1463 GLN A CA 1
ATOM 11792 C C . GLN A 1 1463 ? -4.155 -19.760 59.932 1.00 80.88 1463 GLN A C 1
ATOM 11794 O O . GLN A 1 1463 ? -4.695 -19.473 58.851 1.00 80.88 1463 GLN A O 1
ATOM 11799 N N . ALA A 1 1464 ? -4.438 -20.876 60.607 1.00 82.31 1464 ALA A N 1
ATOM 11800 C CA . ALA A 1 1464 ? -5.394 -21.891 60.179 1.00 82.31 1464 ALA A CA 1
ATOM 11801 C C . ALA A 1 1464 ? -6.796 -21.319 59.883 1.00 82.31 1464 ALA A C 1
ATOM 11803 O O . ALA A 1 1464 ? -7.184 -20.244 60.350 1.00 82.31 1464 ALA A O 1
ATOM 11804 N N . PHE A 1 1465 ? -7.593 -22.039 59.089 1.00 87.31 1465 PHE A N 1
ATOM 11805 C CA . PHE A 1 1465 ? -8.990 -21.659 58.896 1.00 87.31 1465 PHE A CA 1
ATOM 11806 C C . PHE A 1 1465 ? -9.791 -21.916 60.188 1.00 87.31 1465 PHE A C 1
ATOM 11808 O O . PHE A 1 1465 ? -9.606 -22.948 60.822 1.00 87.31 1465 PHE A O 1
ATOM 11815 N N . PRO A 1 1466 ? -10.739 -21.042 60.575 1.00 83.69 1466 PRO A N 1
ATOM 11816 C CA . PRO A 1 1466 ? -11.506 -21.211 61.814 1.00 83.69 1466 PRO A CA 1
ATOM 11817 C C . PRO A 1 1466 ? -12.616 -22.278 61.725 1.00 83.69 1466 PRO A C 1
ATOM 11819 O O . PRO A 1 1466 ? -13.406 -22.415 62.653 1.00 83.69 1466 PRO A O 1
ATOM 11822 N N . ASN A 1 1467 ? -12.757 -22.968 60.587 1.00 85.38 1467 ASN A N 1
ATOM 11823 C CA . ASN A 1 1467 ? -13.631 -24.131 60.403 1.00 85.38 1467 ASN A CA 1
ATOM 11824 C C . ASN A 1 1467 ? -13.372 -24.819 59.054 1.00 85.38 1467 ASN A C 1
ATOM 11826 O O . ASN A 1 1467 ? -12.905 -24.195 58.093 1.00 85.38 1467 ASN A O 1
ATOM 11830 N N . VAL A 1 1468 ? -13.792 -26.086 58.967 1.00 83.56 1468 VAL A N 1
ATOM 11831 C CA . VAL A 1 1468 ? -13.706 -26.919 57.759 1.00 83.56 1468 VAL A CA 1
ATOM 11832 C C . VAL A 1 1468 ? -14.388 -26.290 56.538 1.00 83.56 1468 VAL A C 1
ATOM 11834 O O . VAL A 1 1468 ? -13.864 -26.402 55.437 1.00 83.56 1468 VAL A O 1
ATOM 11837 N N . LEU A 1 1469 ? -15.496 -25.553 56.701 1.00 84.94 1469 LEU A N 1
ATOM 11838 C CA . LEU A 1 1469 ? -16.232 -24.947 55.578 1.00 84.94 1469 LEU A CA 1
ATOM 11839 C C . LEU A 1 1469 ? -15.417 -23.872 54.840 1.00 84.94 1469 LEU A C 1
ATOM 11841 O O . LEU A 1 1469 ? -15.498 -23.771 53.615 1.00 84.94 1469 LEU A O 1
ATOM 11845 N N . ARG A 1 1470 ? -14.598 -23.084 55.553 1.00 87.12 1470 ARG A N 1
ATOM 11846 C CA . ARG A 1 1470 ? -13.681 -22.126 54.909 1.00 87.12 1470 ARG A CA 1
ATOM 11847 C C . ARG A 1 1470 ? -12.500 -22.820 54.223 1.00 87.12 1470 ARG A C 1
ATOM 11849 O O . ARG A 1 1470 ? -12.099 -22.365 53.154 1.00 87.12 1470 ARG A O 1
ATOM 11856 N N . LEU A 1 1471 ? -11.995 -23.924 54.780 1.00 90.19 1471 LEU A N 1
ATOM 11857 C CA . LEU A 1 1471 ? -10.958 -24.747 54.143 1.00 90.19 1471 LEU A CA 1
ATOM 11858 C C . LEU A 1 1471 ? -11.488 -25.430 52.865 1.00 90.19 1471 LEU A C 1
ATOM 11860 O O . LEU A 1 1471 ? -10.871 -25.315 51.811 1.00 90.19 1471 LEU A O 1
ATOM 11864 N N . ILE A 1 1472 ? -12.679 -26.032 52.928 1.00 88.50 1472 ILE A N 1
ATOM 11865 C CA . ILE A 1 1472 ? -13.462 -26.564 51.795 1.00 88.50 1472 ILE A CA 1
ATOM 11866 C C . ILE A 1 1472 ? -13.581 -25.528 50.673 1.00 88.50 1472 ILE A C 1
ATOM 11868 O O . ILE A 1 1472 ? -13.263 -25.824 49.519 1.00 88.50 1472 ILE A O 1
ATOM 11872 N N . LYS A 1 1473 ? -14.001 -24.298 51.010 1.00 87.31 1473 LYS A N 1
ATOM 11873 C CA . LYS A 1 1473 ? -14.134 -23.208 50.037 1.00 87.31 1473 LYS A CA 1
ATOM 11874 C C . LYS A 1 1473 ? -12.783 -22.868 49.395 1.00 87.31 1473 LYS A C 1
ATOM 11876 O O . LYS A 1 1473 ? -12.687 -22.817 48.174 1.00 87.31 1473 LYS A O 1
ATOM 11881 N N . HIS A 1 1474 ? -11.742 -22.696 50.210 1.00 91.81 1474 HIS A N 1
ATOM 11882 C CA . HIS A 1 1474 ? -10.393 -22.377 49.746 1.00 91.81 1474 HIS A CA 1
ATOM 11883 C C . HIS A 1 1474 ? -9.828 -23.426 48.779 1.00 91.81 1474 HIS A C 1
ATOM 11885 O O . HIS A 1 1474 ? -9.331 -23.052 47.721 1.00 91.81 1474 HIS A O 1
ATOM 11891 N N . VAL A 1 1475 ? -9.929 -24.719 49.102 1.00 89.75 1475 VAL A N 1
ATOM 11892 C CA . VAL A 1 1475 ? -9.386 -25.796 48.256 1.00 89.75 1475 VAL A CA 1
ATOM 11893 C C . VAL A 1 1475 ? -10.125 -25.870 46.919 1.00 89.75 1475 VAL A C 1
ATOM 11895 O O . VAL A 1 1475 ? -9.490 -25.967 45.867 1.00 89.75 1475 VAL A O 1
ATOM 11898 N N . ARG A 1 1476 ? -11.458 -25.736 46.933 1.00 86.19 1476 ARG A N 1
ATOM 11899 C CA . ARG A 1 1476 ? -12.262 -25.709 45.705 1.00 86.19 1476 ARG A CA 1
ATOM 11900 C C . ARG A 1 1476 ? -11.930 -24.510 44.810 1.00 86.19 1476 ARG A C 1
ATOM 11902 O O . ARG A 1 1476 ? -11.829 -24.675 43.601 1.00 86.19 1476 ARG A O 1
ATOM 11909 N N . GLU A 1 1477 ? -11.762 -23.320 45.384 1.00 85.62 1477 GLU A N 1
ATOM 11910 C CA . GLU A 1 1477 ? -11.529 -22.090 44.612 1.00 85.62 1477 GLU A CA 1
ATOM 11911 C C . GLU A 1 1477 ? -10.075 -21.924 44.141 1.00 85.62 1477 GLU A C 1
ATOM 11913 O O . GLU A 1 1477 ? -9.857 -21.418 43.042 1.00 85.62 1477 GLU A O 1
ATOM 11918 N N . VAL A 1 1478 ? -9.085 -22.353 44.936 1.00 86.44 1478 VAL A N 1
ATOM 11919 C CA . VAL A 1 1478 ? -7.652 -22.083 44.686 1.00 86.44 1478 VAL A CA 1
ATOM 11920 C C . VAL A 1 1478 ? -6.900 -23.268 44.072 1.00 86.44 1478 VAL A C 1
ATOM 11922 O O . VAL A 1 1478 ? -5.889 -23.048 43.410 1.00 86.44 1478 VAL A O 1
ATOM 11925 N N . HIS A 1 1479 ? -7.362 -24.508 44.268 1.00 90.38 1479 HIS A N 1
ATOM 11926 C CA . HIS A 1 1479 ? -6.615 -25.702 43.848 1.00 90.38 1479 HIS A CA 1
ATOM 11927 C C . HIS A 1 1479 ? -7.347 -26.555 42.804 1.00 90.38 1479 HIS A C 1
ATOM 11929 O O . HIS A 1 1479 ? -6.748 -26.937 41.803 1.00 90.38 1479 HIS A O 1
ATOM 11935 N N . LEU A 1 1480 ? -8.647 -26.805 42.980 1.00 85.25 1480 LEU A N 1
ATOM 11936 C CA . LEU A 1 1480 ? -9.423 -27.648 42.055 1.00 85.25 1480 LEU A CA 1
ATOM 11937 C C . LEU A 1 1480 ? -9.978 -26.900 40.827 1.00 85.25 1480 LEU A C 1
ATOM 11939 O O . LEU A 1 1480 ? -10.478 -27.527 39.901 1.00 85.25 1480 LEU A O 1
ATOM 11943 N N . SER A 1 1481 ? -9.914 -25.568 40.794 1.00 72.00 1481 SER A N 1
ATOM 11944 C CA . SER A 1 1481 ? -10.649 -24.755 39.813 1.00 72.00 1481 SER A CA 1
ATOM 11945 C C . SER A 1 1481 ? -10.076 -24.760 38.385 1.00 72.00 1481 SER A C 1
ATOM 11947 O O . SER A 1 1481 ? -10.842 -24.544 37.447 1.00 72.00 1481 SER A O 1
ATOM 11949 N N . LYS A 1 1482 ? -8.765 -25.004 38.198 1.00 64.44 1482 LYS A N 1
ATOM 11950 C CA . LYS A 1 1482 ? -8.076 -25.083 36.885 1.00 64.44 1482 LYS A CA 1
ATOM 11951 C C . LYS A 1 1482 ? -6.777 -25.924 36.957 1.00 64.44 1482 LYS A C 1
ATOM 11953 O O . LYS A 1 1482 ? -5.690 -25.352 36.991 1.00 64.44 1482 LYS A O 1
ATOM 11958 N N . CYS A 1 1483 ? -6.849 -27.262 37.020 1.00 64.19 1483 CYS A N 1
ATOM 11959 C CA . CYS A 1 1483 ? -5.646 -28.103 37.235 1.00 64.19 1483 CYS A CA 1
ATOM 11960 C C . CYS A 1 1483 ? -5.604 -29.464 36.497 1.00 64.19 1483 CYS A C 1
ATOM 11962 O O . CYS A 1 1483 ? -5.247 -30.485 37.081 1.00 64.19 1483 CYS A O 1
ATOM 11964 N N . GLY A 1 1484 ? -5.944 -29.487 35.204 1.00 77.44 1484 GLY A N 1
ATOM 11965 C CA . GLY A 1 1484 ? -5.652 -30.635 34.328 1.00 77.44 1484 GLY A CA 1
ATOM 11966 C C . GLY A 1 1484 ? -4.269 -30.517 33.671 1.00 77.44 1484 GLY A C 1
ATOM 11967 O O . GLY A 1 1484 ? -3.837 -29.409 33.355 1.00 77.44 1484 GLY A O 1
ATOM 11968 N N . LYS A 1 1485 ? -3.584 -31.644 33.450 1.00 82.06 1485 LYS A N 1
ATOM 11969 C CA . LYS A 1 1485 ? -2.322 -31.747 32.690 1.00 82.06 1485 LYS A CA 1
ATOM 11970 C C . LYS A 1 1485 ? -2.314 -33.000 31.819 1.00 82.06 1485 LYS A C 1
ATOM 11972 O O . LYS A 1 1485 ? -2.848 -34.026 32.225 1.00 82.06 1485 LYS A O 1
ATOM 11977 N N . THR A 1 1486 ? -1.652 -32.961 30.671 1.00 81.56 1486 THR A N 1
ATOM 11978 C CA . THR A 1 1486 ? -1.311 -34.175 29.918 1.00 81.56 1486 THR A CA 1
ATOM 11979 C C . THR A 1 1486 ? -0.195 -34.936 30.645 1.00 81.56 1486 THR A C 1
ATOM 11981 O O . THR A 1 1486 ? 0.830 -34.363 31.007 1.00 81.56 1486 THR A O 1
ATOM 11984 N N . ILE A 1 1487 ? -0.411 -36.229 30.901 1.00 77.44 1487 ILE A N 1
ATOM 11985 C CA . ILE A 1 1487 ? 0.555 -37.140 31.539 1.00 77.44 1487 ILE A CA 1
ATOM 11986 C C . ILE A 1 1487 ? 0.630 -38.392 30.663 1.00 77.44 1487 ILE A C 1
ATOM 11988 O O . ILE A 1 1487 ? -0.417 -38.977 30.355 1.00 77.44 1487 ILE A O 1
ATOM 11992 N N . SER A 1 1488 ? 1.837 -38.785 30.238 1.00 77.19 1488 SER A N 1
ATOM 11993 C CA . SER A 1 1488 ? 2.020 -39.956 29.370 1.00 77.19 1488 SER A CA 1
ATOM 11994 C C . SER A 1 1488 ? 1.573 -41.234 30.084 1.00 77.19 1488 SER A C 1
ATOM 11996 O O . SER A 1 1488 ? 1.562 -41.298 31.312 1.00 77.19 1488 SER A O 1
ATOM 11998 N N . ALA A 1 1489 ? 1.229 -42.282 29.332 1.00 75.25 1489 ALA A N 1
ATOM 11999 C CA . ALA A 1 1489 ? 0.814 -43.553 29.929 1.00 75.25 1489 ALA A CA 1
ATOM 12000 C C . ALA A 1 1489 ? 1.895 -44.191 30.831 1.00 75.25 1489 ALA A C 1
ATOM 12002 O O . ALA A 1 1489 ? 1.544 -44.943 31.737 1.00 75.25 1489 ALA A O 1
ATOM 12003 N N . ALA A 1 1490 ? 3.178 -43.864 30.621 1.00 79.62 1490 ALA A N 1
ATOM 12004 C CA . ALA A 1 1490 ? 4.294 -44.332 31.446 1.00 79.62 1490 ALA A CA 1
ATOM 12005 C C . ALA A 1 1490 ? 4.478 -43.520 32.745 1.00 79.62 1490 ALA A C 1
ATOM 12007 O O . ALA A 1 1490 ? 4.962 -44.062 33.735 1.00 79.62 1490 ALA A O 1
ATOM 12008 N N . ASP A 1 1491 ? 4.053 -42.251 32.761 1.00 80.69 1491 ASP A N 1
ATOM 12009 C CA . ASP A 1 1491 ? 4.188 -41.329 33.903 1.00 80.69 1491 ASP A CA 1
ATOM 12010 C C . ASP A 1 1491 ? 2.949 -41.319 34.826 1.00 80.69 1491 ASP A C 1
ATOM 12012 O O . ASP A 1 1491 ? 2.886 -40.568 35.806 1.00 80.69 1491 ASP A O 1
ATOM 12016 N N . ARG A 1 1492 ? 1.926 -42.126 34.508 1.00 83.31 1492 ARG A N 1
ATOM 12017 C CA . ARG A 1 1492 ? 0.699 -42.244 35.311 1.00 83.31 1492 ARG A CA 1
ATOM 12018 C C . ARG A 1 1492 ? 0.989 -42.911 36.659 1.00 83.31 1492 ARG A C 1
ATOM 12020 O O . ARG A 1 1492 ? 1.708 -43.903 36.760 1.00 83.31 1492 ARG A O 1
ATOM 12027 N N . SER A 1 1493 ? 0.383 -42.366 37.710 1.00 85.06 1493 SER A N 1
ATOM 12028 C CA . SER A 1 1493 ? 0.465 -42.900 39.072 1.00 85.06 1493 SER A CA 1
ATOM 12029 C C . SER A 1 1493 ? -0.112 -44.317 39.165 1.00 85.06 1493 SER A C 1
ATOM 12031 O O . SER A 1 1493 ? -1.051 -44.671 38.454 1.00 85.06 1493 SER A O 1
ATOM 12033 N N . LYS A 1 1494 ? 0.365 -45.112 40.130 1.00 84.62 1494 LYS A N 1
ATOM 12034 C CA . LYS A 1 1494 ? -0.277 -46.391 40.494 1.00 84.62 1494 LYS A CA 1
ATOM 12035 C C . LYS A 1 1494 ? -1.708 -46.197 41.010 1.00 84.62 1494 LYS A C 1
ATOM 12037 O O . LYS A 1 1494 ? -2.518 -47.109 40.902 1.00 84.62 1494 LYS A O 1
ATOM 12042 N N . ASN A 1 1495 ? -2.013 -45.003 41.521 1.00 87.88 1495 ASN A N 1
ATOM 12043 C CA . ASN A 1 1495 ? -3.337 -44.576 41.966 1.00 87.88 1495 ASN A CA 1
ATOM 12044 C C . ASN A 1 1495 ? -4.056 -43.723 40.896 1.00 87.88 1495 ASN A C 1
ATOM 12046 O O . ASN A 1 1495 ? -4.776 -42.774 41.212 1.00 87.88 1495 ASN A O 1
ATOM 12050 N N . PHE A 1 1496 ? -3.833 -44.038 39.617 1.00 90.56 1496 PHE A N 1
ATOM 12051 C CA . PHE A 1 1496 ? -4.558 -43.460 38.489 1.00 90.56 1496 PHE A CA 1
ATOM 12052 C C . PHE A 1 1496 ? -5.958 -44.080 38.355 1.00 90.56 1496 PHE A C 1
ATOM 12054 O O . PHE A 1 1496 ? -6.109 -45.293 38.222 1.00 90.56 1496 PHE A O 1
ATOM 12061 N N . VAL A 1 1497 ? -6.982 -43.231 38.364 1.00 86.75 1497 VAL A N 1
ATOM 12062 C CA . VAL A 1 1497 ? -8.398 -43.584 38.260 1.00 86.75 1497 VAL A CA 1
ATOM 12063 C C . VAL A 1 1497 ? -8.895 -43.210 36.856 1.00 86.75 1497 VAL A C 1
ATOM 12065 O O . VAL A 1 1497 ? -9.122 -42.024 36.587 1.00 86.75 1497 VAL A O 1
ATOM 12068 N N . PRO A 1 1498 ? -9.058 -44.192 35.947 1.00 82.19 1498 PRO A N 1
ATOM 12069 C CA . PRO A 1 1498 ? -9.605 -43.948 34.619 1.00 82.19 1498 PRO A CA 1
ATOM 12070 C C . PRO A 1 1498 ? -11.102 -43.630 34.680 1.00 82.19 1498 PRO A C 1
ATOM 12072 O O . PRO A 1 1498 ? -11.795 -43.942 35.655 1.00 82.19 1498 PRO A O 1
ATOM 12075 N N . ARG A 1 1499 ? -11.614 -43.035 33.603 1.00 79.75 1499 ARG A N 1
ATOM 12076 C CA . ARG A 1 1499 ? -13.018 -42.642 33.468 1.00 79.75 1499 ARG A CA 1
ATOM 12077 C C . ARG A 1 1499 ? -13.970 -43.826 33.672 1.00 79.75 1499 ARG A C 1
ATOM 12079 O O . ARG A 1 1499 ? -13.864 -44.852 33.000 1.00 79.75 1499 ARG A O 1
ATOM 12086 N N . ARG A 1 1500 ? -14.960 -43.665 34.558 1.00 68.19 1500 ARG A N 1
ATOM 12087 C CA . ARG A 1 1500 ? -15.969 -44.691 34.893 1.00 68.19 1500 ARG A CA 1
ATOM 12088 C C . ARG A 1 1500 ? -16.977 -44.922 33.757 1.00 68.19 1500 ARG A C 1
ATOM 12090 O O . ARG A 1 1500 ? -18.124 -44.479 33.823 1.00 68.19 1500 ARG A O 1
ATOM 12097 N N . GLN A 1 1501 ? -16.566 -45.651 32.723 1.00 47.50 1501 GLN A N 1
ATOM 12098 C CA . GLN A 1 1501 ? -17.474 -46.136 31.682 1.00 47.50 1501 GLN A CA 1
ATOM 12099 C C . GLN A 1 1501 ? -18.482 -47.143 32.265 1.00 47.50 1501 GLN A C 1
ATOM 12101 O O . GLN A 1 1501 ? -18.112 -48.086 32.963 1.00 47.50 1501 GLN A O 1
ATOM 12106 N N . LYS A 1 1502 ? -19.772 -46.952 31.967 1.00 31.72 1502 LYS A N 1
ATOM 12107 C CA . LYS A 1 1502 ? -20.839 -47.904 32.306 1.00 31.72 1502 LYS A CA 1
ATOM 12108 C C . LYS A 1 1502 ? -21.064 -48.855 31.131 1.00 31.72 1502 LYS A C 1
ATOM 12110 O O . LYS A 1 1502 ? -21.666 -48.427 30.154 1.00 31.72 1502 LYS A O 1
ATOM 12115 N N . HIS A 1 1503 ? -20.688 -50.127 31.247 1.00 30.12 1503 HIS A N 1
ATOM 12116 C CA . HIS A 1 1503 ? -21.362 -51.202 30.507 1.00 30.12 1503 HIS A CA 1
ATOM 12117 C C . HIS A 1 1503 ? -21.247 -52.562 31.213 1.00 30.12 1503 HIS A C 1
ATOM 12119 O O . HIS A 1 1503 ? -20.723 -52.652 32.323 1.00 30.12 1503 HIS A O 1
ATOM 12125 N N . ALA A 1 1504 ? -21.882 -53.580 30.629 1.00 26.38 1504 ALA A N 1
ATOM 12126 C CA . ALA A 1 1504 ? -22.318 -54.793 31.314 1.00 26.38 1504 ALA A CA 1
ATOM 12127 C C . ALA A 1 1504 ? -21.409 -56.014 31.076 1.00 26.38 1504 ALA A C 1
ATOM 12129 O O . ALA A 1 1504 ? -20.491 -55.999 30.262 1.00 26.38 1504 ALA A O 1
ATOM 12130 N N . GLN A 1 1505 ? -21.694 -57.077 31.825 1.00 22.89 1505 GLN A N 1
ATOM 12131 C CA . GLN A 1 1505 ? -20.995 -58.363 31.818 1.00 22.89 1505 GLN A CA 1
ATOM 12132 C C . GLN A 1 1505 ? -21.235 -59.143 30.513 1.00 22.89 1505 GLN A C 1
ATOM 12134 O O . GLN A 1 1505 ? -22.381 -59.182 30.069 1.00 22.89 1505 GLN A O 1
ATOM 12139 N N . LEU A 1 1506 ? -20.222 -59.868 30.003 1.00 24.48 1506 LEU A N 1
ATOM 12140 C CA . LEU A 1 1506 ? -20.321 -61.308 29.669 1.00 24.48 1506 LEU A CA 1
ATOM 12141 C C . LEU A 1 1506 ? -18.999 -61.940 29.159 1.00 24.48 1506 LEU A C 1
ATOM 12143 O O . LEU A 1 1506 ? -18.287 -61.350 28.360 1.00 24.48 1506 LEU A O 1
ATOM 12147 N N . ALA A 1 1507 ? -18.781 -63.191 29.593 1.00 23.50 1507 ALA A N 1
ATOM 12148 C CA . ALA A 1 1507 ? -18.114 -64.322 28.916 1.00 23.50 1507 ALA A CA 1
ATOM 12149 C C . ALA A 1 1507 ? -16.605 -64.318 28.516 1.00 23.50 1507 ALA A C 1
ATOM 12151 O O . ALA A 1 1507 ? -16.139 -63.529 27.707 1.00 23.50 1507 ALA A O 1
ATOM 12152 N N . THR A 1 1508 ? -15.913 -65.364 29.010 1.00 23.56 1508 THR A N 1
ATOM 12153 C CA . THR A 1 1508 ? -14.863 -66.218 28.377 1.00 23.56 1508 THR A CA 1
ATOM 12154 C C . THR A 1 1508 ? -13.683 -65.580 27.615 1.00 23.56 1508 THR A C 1
ATOM 12156 O O . THR A 1 1508 ? -13.887 -64.973 26.575 1.00 23.56 1508 THR A O 1
ATOM 12159 N N . THR A 1 1509 ? -12.400 -65.675 28.008 1.00 21.38 1509 THR A N 1
ATOM 12160 C CA . THR A 1 1509 ? -11.509 -66.819 28.379 1.00 21.38 1509 THR A CA 1
ATOM 12161 C C . THR A 1 1509 ? -11.041 -67.758 27.245 1.00 21.38 1509 THR A C 1
ATOM 12163 O O . THR A 1 1509 ? -11.676 -68.784 27.030 1.00 21.38 1509 THR A O 1
ATOM 12166 N N . VAL A 1 1510 ? -9.853 -67.499 26.666 1.00 24.78 1510 VAL A N 1
ATOM 12167 C CA . VAL A 1 1510 ? -8.751 -68.472 26.395 1.00 24.78 1510 VAL A CA 1
ATOM 12168 C C . VAL A 1 1510 ? -7.412 -67.688 26.363 1.00 24.78 1510 VAL A C 1
ATOM 12170 O O . VAL A 1 1510 ? -7.386 -66.625 25.746 1.00 24.78 1510 VAL A O 1
ATOM 12173 N N . PRO A 1 1511 ? -6.309 -68.154 26.995 1.00 23.23 1511 PRO A N 1
ATOM 12174 C CA . PRO A 1 1511 ? -5.000 -67.478 26.966 1.00 23.23 1511 PRO A CA 1
ATOM 12175 C C . PRO A 1 1511 ? -3.896 -68.239 26.194 1.00 23.23 1511 PRO A C 1
ATOM 12177 O O . PRO A 1 1511 ? -3.852 -69.467 26.225 1.00 23.23 1511 PRO A O 1
ATOM 12180 N N . ILE A 1 1512 ? -2.925 -67.510 25.622 1.00 25.23 1512 ILE A N 1
ATOM 12181 C CA . ILE A 1 1512 ? -1.574 -68.010 25.266 1.00 25.23 1512 ILE A CA 1
ATOM 12182 C C . ILE A 1 1512 ? -0.530 -66.940 25.687 1.00 25.23 1512 ILE A C 1
ATOM 12184 O O . ILE A 1 1512 ? -0.838 -65.754 25.553 1.00 25.23 1512 ILE A O 1
ATOM 12188 N N . PRO A 1 1513 ? 0.658 -67.290 26.239 1.00 29.52 1513 PRO A N 1
ATOM 12189 C CA . PRO A 1 1513 ? 1.515 -66.337 26.962 1.00 29.52 1513 PRO A CA 1
ATOM 12190 C C . PRO A 1 1513 ? 2.730 -65.814 26.158 1.00 29.52 1513 PRO A C 1
ATOM 12192 O O . PRO A 1 1513 ? 3.219 -66.508 25.267 1.00 29.52 1513 PRO A O 1
ATOM 12195 N N . PRO A 1 1514 ? 3.293 -64.641 26.521 1.00 26.30 1514 PRO A N 1
ATOM 12196 C CA . PRO A 1 1514 ? 4.554 -64.133 25.972 1.00 26.30 1514 PRO A CA 1
ATOM 12197 C C . PRO A 1 1514 ? 5.790 -64.719 26.685 1.00 26.30 1514 PRO A C 1
ATOM 12199 O O . PRO A 1 1514 ? 5.803 -64.875 27.907 1.00 26.30 1514 PRO A O 1
ATOM 12202 N N . SER A 1 1515 ? 6.864 -64.995 25.938 1.00 27.88 1515 SER A N 1
ATOM 12203 C CA . SER A 1 1515 ? 8.140 -65.513 26.462 1.00 27.88 1515 SER A CA 1
ATOM 12204 C C . SER A 1 1515 ? 9.154 -64.407 26.791 1.00 27.88 1515 SER A C 1
ATOM 12206 O O . SER A 1 1515 ? 9.378 -63.512 25.977 1.00 27.88 1515 SER A O 1
ATOM 12208 N N . LEU A 1 1516 ? 9.825 -64.504 27.946 1.00 23.41 1516 LEU A N 1
ATOM 12209 C CA . LEU A 1 1516 ? 10.882 -63.577 28.385 1.00 23.41 1516 LEU A CA 1
ATOM 12210 C C . LEU A 1 1516 ? 12.296 -64.042 27.978 1.00 23.41 1516 LEU A C 1
ATOM 12212 O O . LEU A 1 1516 ? 12.609 -65.211 28.177 1.00 23.41 1516 LEU A O 1
ATOM 12216 N N . ALA A 1 1517 ? 13.160 -63.108 27.553 1.00 24.64 1517 ALA A N 1
ATOM 12217 C CA . ALA A 1 1517 ? 14.627 -63.049 27.770 1.00 24.64 1517 ALA A CA 1
ATOM 12218 C C . ALA A 1 1517 ? 15.161 -61.785 27.047 1.00 24.64 1517 ALA A C 1
ATOM 12220 O O . ALA A 1 1517 ? 14.896 -61.622 25.864 1.00 24.64 1517 ALA A O 1
ATOM 12221 N N . GLN A 1 1518 ? 15.699 -60.738 27.684 1.00 23.42 1518 GLN A N 1
ATOM 12222 C CA . GLN A 1 1518 ? 16.892 -60.586 28.544 1.00 23.42 1518 GLN A CA 1
ATOM 12223 C C . GLN A 1 1518 ? 18.232 -60.388 27.789 1.00 23.42 1518 GLN A C 1
ATOM 12225 O O . GLN A 1 1518 ? 18.660 -61.211 26.991 1.00 23.42 1518 GLN A O 1
ATOM 12230 N N . SER A 1 1519 ? 18.873 -59.253 28.113 1.00 29.59 1519 SER A N 1
ATOM 12231 C CA . SER A 1 1519 ? 20.228 -58.773 27.751 1.00 29.59 1519 SER A CA 1
ATOM 12232 C C . SER A 1 1519 ? 21.345 -59.794 28.072 1.00 29.59 1519 SER A C 1
ATOM 12234 O O . SER A 1 1519 ? 21.135 -60.575 29.004 1.00 29.59 1519 SER A O 1
ATOM 12236 N N . PRO A 1 1520 ? 22.541 -59.775 27.418 1.00 31.72 1520 PRO A N 1
ATOM 12237 C CA . PRO A 1 1520 ? 23.636 -58.914 27.932 1.00 31.72 1520 PRO A CA 1
ATOM 12238 C C . PRO A 1 1520 ? 24.785 -58.463 26.965 1.00 31.72 1520 PRO A C 1
ATOM 12240 O O . PRO A 1 1520 ? 25.485 -59.269 26.367 1.00 31.72 1520 PRO A O 1
ATOM 12243 N N . ARG A 1 1521 ? 25.097 -57.155 26.986 1.00 21.58 1521 ARG A N 1
ATOM 12244 C CA . ARG A 1 1521 ? 26.388 -56.550 27.443 1.00 21.58 1521 ARG A CA 1
ATOM 12245 C C . ARG A 1 1521 ? 27.784 -57.059 26.943 1.00 21.58 1521 ARG A C 1
ATOM 12247 O O . ARG A 1 1521 ? 28.356 -57.938 27.579 1.00 21.58 1521 ARG A O 1
ATOM 12254 N N . ALA A 1 1522 ? 28.438 -56.248 26.082 1.00 26.97 1522 ALA A N 1
ATOM 12255 C CA . ALA A 1 1522 ? 29.913 -55.998 25.986 1.00 26.97 1522 ALA A CA 1
ATOM 12256 C C . ALA A 1 1522 ? 30.833 -57.183 25.528 1.00 26.97 1522 ALA A C 1
ATOM 12258 O O . ALA A 1 1522 ? 30.307 -58.279 25.360 1.00 26.97 1522 ALA A O 1
ATOM 12259 N N . PRO A 1 1523 ? 32.180 -57.035 25.324 1.00 35.53 1523 PRO A N 1
ATOM 12260 C CA . PRO A 1 1523 ? 33.067 -55.860 25.453 1.00 35.53 1523 PRO A CA 1
ATOM 12261 C C . PRO A 1 1523 ? 34.052 -55.592 24.267 1.00 35.53 1523 PRO A C 1
ATOM 12263 O O . PRO A 1 1523 ? 33.973 -56.188 23.200 1.00 35.53 1523 PRO A O 1
ATOM 12266 N N . SER A 1 1524 ? 34.985 -54.659 24.501 1.00 20.97 1524 SER A N 1
ATOM 12267 C CA . SER A 1 1524 ? 36.115 -54.160 23.681 1.00 20.97 1524 SER A CA 1
ATOM 12268 C C . SER A 1 1524 ? 37.172 -55.173 23.202 1.00 20.97 1524 SER A C 1
ATOM 12270 O O . SER A 1 1524 ? 37.469 -56.103 23.952 1.00 20.97 1524 SER A O 1
ATOM 12272 N N . ASN A 1 1525 ? 37.897 -54.865 22.104 1.00 24.89 1525 ASN A N 1
ATOM 12273 C CA . ASN A 1 1525 ? 39.350 -55.135 22.000 1.00 24.89 1525 ASN A CA 1
ATOM 12274 C C . ASN A 1 1525 ? 40.094 -54.431 20.828 1.00 24.89 1525 ASN A C 1
ATOM 12276 O O . ASN A 1 1525 ? 39.446 -54.049 19.860 1.00 24.89 1525 ASN A O 1
ATOM 12280 N N . LEU A 1 1526 ? 41.441 -54.389 20.925 1.00 26.84 1526 LEU A N 1
ATOM 12281 C CA . LEU A 1 1526 ? 42.478 -54.075 19.899 1.00 26.84 1526 LEU A CA 1
ATOM 12282 C C . LEU A 1 1526 ? 42.508 -52.616 19.363 1.00 26.84 1526 LEU A C 1
ATOM 12284 O O . LEU A 1 1526 ? 41.502 -52.088 18.909 1.00 26.84 1526 LEU A O 1
ATOM 12288 N N . GLU A 1 1527 ? 43.576 -51.822 19.547 1.00 22.45 1527 GLU A N 1
ATOM 12289 C CA . GLU A 1 1527 ? 44.972 -51.910 19.030 1.00 22.45 1527 GLU A CA 1
ATOM 12290 C C . GLU A 1 1527 ? 45.061 -51.609 17.513 1.00 22.45 1527 GLU A C 1
ATOM 12292 O O . GLU A 1 1527 ? 44.471 -52.325 16.716 1.00 22.45 1527 GLU A O 1
ATOM 12297 N N . ALA A 1 1528 ? 45.611 -50.487 17.018 1.00 21.78 1528 ALA A N 1
ATOM 12298 C CA . ALA A 1 1528 ? 46.904 -49.793 17.219 1.00 21.78 1528 ALA A CA 1
ATOM 12299 C C . ALA A 1 1528 ? 48.022 -50.246 16.252 1.00 21.78 1528 ALA A C 1
ATOM 12301 O O . ALA A 1 1528 ? 48.395 -51.410 16.240 1.00 21.78 1528 ALA A O 1
ATOM 12302 N N . VAL A 1 1529 ? 48.610 -49.291 15.511 1.00 27.95 1529 VAL A N 1
ATOM 12303 C CA . VAL A 1 1529 ? 50.003 -49.294 15.003 1.00 27.95 1529 VAL A CA 1
ATOM 12304 C C . VAL A 1 1529 ? 50.370 -47.874 14.531 1.00 27.95 1529 VAL A C 1
ATOM 12306 O O . VAL A 1 1529 ? 49.501 -47.108 14.120 1.00 27.95 1529 VAL A O 1
ATOM 12309 N N . GLN A 1 1530 ? 51.651 -47.502 14.626 1.00 21.53 1530 GLN A N 1
ATOM 12310 C CA . GLN A 1 1530 ? 52.187 -46.188 14.236 1.00 21.53 1530 GLN A CA 1
ATOM 12311 C C . GLN A 1 1530 ? 52.981 -46.267 12.924 1.00 21.53 1530 GLN A C 1
ATOM 12313 O O . GLN A 1 1530 ? 53.632 -47.276 12.677 1.00 21.53 1530 GLN A O 1
ATOM 12318 N N . LEU A 1 1531 ? 53.034 -45.162 12.170 1.00 25.72 1531 LEU A N 1
ATOM 12319 C CA . LEU A 1 1531 ? 54.085 -44.841 11.189 1.00 25.72 1531 LEU A CA 1
ATOM 12320 C C . LEU A 1 1531 ? 54.076 -43.317 10.899 1.00 25.72 1531 LEU A C 1
ATOM 12322 O O . LEU A 1 1531 ? 53.002 -42.730 10.830 1.00 25.72 1531 LEU A O 1
ATOM 12326 N N . GLN A 1 1532 ? 55.196 -42.643 10.611 1.00 23.30 1532 GLN A N 1
ATOM 12327 C CA . GLN A 1 1532 ? 56.355 -42.335 11.479 1.00 23.30 1532 GLN A CA 1
ATOM 12328 C C . GLN A 1 1532 ? 57.289 -41.331 10.746 1.00 23.30 1532 GLN A C 1
ATOM 12330 O O . GLN A 1 1532 ? 57.496 -41.469 9.550 1.00 23.30 1532 GLN A O 1
ATOM 12335 N N . GLN A 1 1533 ? 57.894 -40.381 11.483 1.00 22.62 1533 GLN A N 1
ATOM 12336 C CA . GLN A 1 1533 ? 59.084 -39.556 11.131 1.00 22.62 1533 GLN A CA 1
ATOM 12337 C C . GLN A 1 1533 ? 59.094 -38.625 9.891 1.00 22.62 1533 GLN A C 1
ATOM 12339 O O . GLN A 1 1533 ? 59.148 -39.086 8.758 1.00 22.62 1533 GLN A O 1
ATOM 12344 N N . GLN A 1 1534 ? 59.276 -37.317 10.164 1.00 27.14 1534 GLN A N 1
ATOM 12345 C CA . GLN A 1 1534 ? 60.307 -36.363 9.651 1.00 27.14 1534 GLN A CA 1
ATOM 12346 C C . GLN A 1 1534 ? 59.782 -34.924 9.921 1.00 27.14 1534 GLN A C 1
ATOM 12348 O O . GLN A 1 1534 ? 58.661 -34.630 9.528 1.00 27.14 1534 GLN A O 1
ATOM 12353 N N . GLN A 1 1535 ? 60.376 -33.991 10.692 1.00 23.69 1535 GLN A N 1
ATOM 12354 C CA . GLN A 1 1535 ? 61.778 -33.603 11.000 1.00 23.69 1535 GLN A CA 1
ATOM 12355 C C . GLN A 1 1535 ? 62.554 -33.189 9.729 1.00 23.69 1535 GLN A C 1
ATOM 12357 O O . GLN A 1 1535 ? 62.556 -33.948 8.775 1.00 23.69 1535 GLN A O 1
ATOM 12362 N N . HIS A 1 1536 ? 63.226 -32.028 9.616 1.00 28.19 1536 HIS A N 1
ATOM 12363 C CA . HIS A 1 1536 ? 63.996 -31.266 10.628 1.00 28.19 1536 HIS A CA 1
ATOM 12364 C C . HIS A 1 1536 ? 64.004 -29.706 10.342 1.00 28.19 1536 HIS A C 1
ATOM 12366 O O . HIS A 1 1536 ? 62.992 -29.266 9.799 1.00 28.19 1536 HIS A O 1
ATOM 12372 N N . PRO A 1 1537 ? 64.945 -28.801 10.768 1.00 31.06 1537 PRO A N 1
ATOM 12373 C CA . PRO A 1 1537 ? 64.516 -27.512 11.357 1.00 31.06 1537 PRO A CA 1
ATOM 12374 C C . PRO A 1 1537 ? 65.167 -26.185 10.855 1.00 31.06 1537 PRO A C 1
ATOM 12376 O O . PRO A 1 1537 ? 66.150 -26.156 10.126 1.00 31.06 1537 PRO A O 1
ATOM 12379 N N . GLN A 1 1538 ? 64.627 -25.081 11.390 1.00 23.38 1538 GLN A N 1
ATOM 12380 C CA . GLN A 1 1538 ? 65.254 -23.804 11.809 1.00 23.38 1538 GLN A CA 1
ATOM 12381 C C . GLN A 1 1538 ? 66.738 -23.488 11.472 1.00 23.38 1538 GLN A C 1
ATOM 12383 O O . GLN A 1 1538 ? 67.655 -24.110 12.005 1.00 23.38 1538 GLN A O 1
ATOM 12388 N N . GLN A 1 1539 ? 66.949 -22.330 10.828 1.00 26.69 1539 GLN A N 1
ATOM 12389 C CA . GLN A 1 1539 ? 68.074 -21.386 11.024 1.00 26.69 1539 GLN A CA 1
ATOM 12390 C C . GLN A 1 1539 ? 67.472 -19.958 10.907 1.00 26.69 1539 GLN A C 1
ATOM 12392 O O . GLN A 1 1539 ? 66.719 -19.745 9.964 1.00 26.69 1539 GLN A O 1
ATOM 12397 N N . ASN A 1 1540 ? 67.560 -18.960 11.805 1.00 23.91 1540 ASN A N 1
ATOM 12398 C CA . ASN A 1 1540 ? 68.398 -18.589 12.968 1.00 23.91 1540 ASN A CA 1
ATOM 12399 C C . ASN A 1 1540 ? 69.542 -17.583 12.647 1.00 23.91 1540 ASN A C 1
ATOM 12401 O O . ASN A 1 1540 ? 70.070 -17.604 11.543 1.00 23.91 1540 ASN A O 1
ATOM 12405 N N . MET A 1 1541 ? 69.920 -16.752 13.641 1.00 26.41 1541 MET A N 1
ATOM 12406 C CA . MET A 1 1541 ? 70.769 -15.523 13.624 1.00 26.41 1541 MET A CA 1
ATOM 12407 C C . MET A 1 1541 ? 70.002 -14.221 13.275 1.00 26.41 1541 MET A C 1
ATOM 12409 O O . MET A 1 1541 ? 69.269 -14.193 12.295 1.00 26.41 1541 MET A O 1
ATOM 12413 N N . HIS A 1 1542 ? 69.943 -13.164 14.113 1.00 26.17 1542 HIS A N 1
ATOM 12414 C CA . HIS A 1 1542 ? 70.980 -12.303 14.757 1.00 26.17 1542 HIS A CA 1
ATOM 12415 C C . HIS A 1 1542 ? 71.612 -11.273 13.796 1.00 26.17 1542 HIS A C 1
ATOM 12417 O O . HIS A 1 1542 ? 71.893 -11.622 12.660 1.00 26.17 1542 HIS A O 1
ATOM 12423 N N . GLN A 1 1543 ? 71.959 -10.030 14.176 1.00 22.95 1543 GLN A N 1
ATOM 12424 C CA . GLN A 1 1543 ? 71.585 -9.098 15.273 1.00 22.95 1543 GLN A CA 1
ATOM 12425 C C . GLN A 1 1543 ? 72.197 -7.710 14.896 1.00 22.95 1543 GLN A C 1
ATOM 12427 O O . GLN A 1 1543 ? 72.570 -7.541 13.741 1.00 22.95 1543 GLN A O 1
ATOM 12432 N N . LEU A 1 1544 ? 72.380 -6.771 15.846 1.00 27.19 1544 LEU A N 1
ATOM 12433 C CA . LEU A 1 1544 ? 72.978 -5.419 15.677 1.00 27.19 1544 LEU A CA 1
ATOM 12434 C C . LEU A 1 1544 ? 72.081 -4.450 14.866 1.00 27.19 1544 LEU A C 1
ATOM 12436 O O . LEU A 1 1544 ? 71.737 -4.723 13.727 1.00 27.19 1544 LEU A O 1
ATOM 12440 N N . GLN A 1 1545 ? 71.574 -3.317 15.363 1.00 22.48 1545 GLN A N 1
ATOM 12441 C CA . GLN A 1 1545 ? 71.974 -2.375 16.424 1.00 22.48 1545 GLN A CA 1
ATOM 12442 C C . GLN A 1 1545 ? 73.223 -1.534 16.112 1.00 22.48 1545 GLN A C 1
ATOM 12444 O O . GLN A 1 1545 ? 74.347 -1.914 16.431 1.00 22.48 1545 GLN A O 1
ATOM 12449 N N . GLN A 1 1546 ? 72.989 -0.308 15.636 1.00 28.22 1546 GLN A N 1
ATOM 12450 C CA . GLN A 1 1546 ? 73.813 0.847 15.993 1.00 28.22 1546 GLN A CA 1
ATOM 12451 C C . GLN A 1 1546 ? 72.990 2.142 15.936 1.00 28.22 1546 GLN A C 1
ATOM 12453 O O . GLN A 1 1546 ? 72.009 2.236 15.202 1.00 28.22 1546 GLN A O 1
ATOM 12458 N N . GLN A 1 1547 ? 73.354 3.113 16.771 1.00 24.41 1547 GLN A N 1
ATOM 12459 C CA . GLN A 1 1547 ? 72.690 4.413 16.885 1.00 24.41 1547 GLN A CA 1
ATOM 12460 C C . GLN A 1 1547 ? 73.457 5.459 16.074 1.00 24.41 1547 GLN A C 1
ATOM 12462 O O . GLN A 1 1547 ? 74.686 5.456 16.103 1.00 24.41 1547 GLN A O 1
ATOM 12467 N N . GLN A 1 1548 ? 72.758 6.428 15.481 1.00 26.67 1548 GLN A N 1
ATOM 12468 C CA . GLN A 1 1548 ? 73.331 7.759 15.266 1.00 26.67 1548 GLN A CA 1
ATOM 12469 C C . GLN A 1 1548 ? 72.233 8.825 15.208 1.00 26.67 1548 GLN A C 1
ATOM 12471 O O . GLN A 1 1548 ? 71.507 8.963 14.229 1.00 26.67 1548 GLN A O 1
ATOM 12476 N N . THR A 1 1549 ? 72.104 9.581 16.297 1.00 23.91 1549 THR A N 1
ATOM 12477 C CA . THR A 1 1549 ? 71.291 10.797 16.360 1.00 23.91 1549 THR A CA 1
ATOM 12478 C C . THR A 1 1549 ? 72.126 11.981 15.888 1.00 23.91 1549 THR A C 1
ATOM 12480 O O . THR A 1 1549 ? 73.065 12.374 16.581 1.00 23.91 1549 THR A O 1
ATOM 12483 N N . ILE A 1 1550 ? 71.766 12.587 14.758 1.00 29.92 1550 ILE A N 1
ATOM 12484 C CA . ILE A 1 1550 ? 72.273 13.906 14.365 1.00 29.92 1550 ILE A CA 1
ATOM 12485 C C . ILE A 1 1550 ? 71.080 14.853 14.288 1.00 29.92 1550 ILE A C 1
ATOM 12487 O O . ILE A 1 1550 ? 70.258 14.771 13.380 1.00 29.92 1550 ILE A O 1
ATOM 12491 N N . VAL A 1 1551 ? 70.985 15.745 15.274 1.00 26.69 1551 VAL A N 1
ATOM 12492 C CA . VAL A 1 1551 ? 70.049 16.870 15.254 1.00 26.69 1551 VAL A CA 1
ATOM 12493 C C . VAL A 1 1551 ? 70.741 18.027 14.544 1.00 26.69 1551 VAL A C 1
ATOM 12495 O O . VAL A 1 1551 ? 71.680 18.610 15.081 1.00 26.69 1551 VAL A O 1
ATOM 12498 N N . LEU A 1 1552 ? 70.264 18.369 13.350 1.00 32.16 1552 LEU A N 1
ATOM 12499 C CA . LEU A 1 1552 ? 70.528 19.657 12.715 1.00 32.16 1552 LEU A CA 1
ATOM 12500 C C . LEU A 1 1552 ? 69.209 20.429 12.661 1.00 32.16 1552 LEU A C 1
ATOM 12502 O O . LEU A 1 1552 ? 68.172 19.870 12.308 1.00 32.16 1552 LEU A O 1
ATOM 12506 N N . GLY A 1 1553 ? 69.245 21.689 13.096 1.00 30.64 1553 GLY A N 1
ATOM 12507 C CA . GLY A 1 1553 ? 68.050 22.523 13.220 1.00 30.64 1553 GLY A CA 1
ATOM 12508 C C . GLY A 1 1553 ? 67.448 22.912 11.862 1.00 30.64 1553 GLY A C 1
ATOM 12509 O O . GLY A 1 1553 ? 68.166 22.936 10.860 1.00 30.64 1553 GLY A O 1
ATOM 12510 N N . PRO A 1 1554 ? 66.143 23.235 11.816 1.00 39.59 1554 PRO A N 1
ATOM 12511 C CA . PRO A 1 1554 ? 65.488 23.667 10.588 1.00 39.59 1554 PRO A CA 1
ATOM 12512 C C . PRO A 1 1554 ? 66.054 25.015 10.096 1.00 39.59 1554 PRO A C 1
ATOM 12514 O O . PRO A 1 1554 ? 66.225 25.933 10.904 1.00 39.59 1554 PRO A O 1
ATOM 12517 N N . PRO A 1 1555 ? 66.311 25.177 8.784 1.00 36.12 1555 PRO A N 1
ATOM 12518 C CA . PRO A 1 1555 ? 66.518 26.491 8.179 1.00 36.12 1555 PRO A CA 1
ATOM 12519 C C . PRO A 1 1555 ? 65.253 27.366 8.302 1.00 36.12 1555 PRO A C 1
ATOM 12521 O O . PRO A 1 1555 ? 64.147 26.821 8.328 1.00 36.12 1555 PRO A O 1
ATOM 12524 N N . PRO A 1 1556 ? 65.382 28.705 8.361 1.00 33.56 1556 PRO A N 1
ATOM 12525 C CA . PRO A 1 1556 ? 64.242 29.610 8.507 1.00 33.56 1556 PRO A CA 1
ATOM 12526 C C . PRO A 1 1556 ? 63.355 29.668 7.252 1.00 33.56 1556 PRO A C 1
ATOM 12528 O O . PRO A 1 1556 ? 63.820 29.477 6.127 1.00 33.56 1556 PRO A O 1
ATOM 12531 N N . GLU A 1 1557 ? 62.072 29.969 7.457 1.00 32.44 1557 GLU A N 1
ATOM 12532 C CA . GLU A 1 1557 ? 61.047 30.000 6.408 1.00 32.44 1557 GLU A CA 1
ATOM 12533 C C . GLU A 1 1557 ? 61.247 31.154 5.399 1.00 32.44 1557 GLU A C 1
ATOM 12535 O O . GLU A 1 1557 ? 61.522 32.288 5.802 1.00 32.44 1557 GLU A O 1
ATOM 12540 N N . PRO A 1 1558 ? 61.061 30.917 4.084 1.00 37.28 1558 PRO A N 1
ATOM 12541 C CA . PRO A 1 1558 ? 61.053 31.979 3.085 1.00 37.28 1558 PRO A CA 1
ATOM 12542 C C . PRO A 1 1558 ? 59.712 32.732 3.080 1.00 37.28 1558 PRO A C 1
ATOM 12544 O O . PRO A 1 1558 ? 58.641 32.148 2.910 1.00 37.28 1558 PRO A O 1
ATOM 12547 N N . LEU A 1 1559 ? 59.782 34.056 3.221 1.00 28.62 1559 LEU A N 1
ATOM 12548 C CA . LEU A 1 1559 ? 58.628 34.953 3.299 1.00 28.62 1559 LEU A CA 1
ATOM 12549 C C . LEU A 1 1559 ? 57.922 35.104 1.931 1.00 28.62 1559 LEU A C 1
ATOM 12551 O O . LEU A 1 1559 ? 58.338 35.920 1.108 1.00 28.62 1559 LEU A O 1
ATOM 12555 N N . PHE A 1 1560 ? 56.844 34.351 1.688 1.00 31.38 1560 PHE A N 1
ATOM 12556 C CA . PHE A 1 1560 ? 56.042 34.464 0.460 1.00 31.38 1560 PHE A CA 1
ATOM 12557 C C . PHE A 1 1560 ? 54.772 35.313 0.633 1.00 31.38 1560 PHE A C 1
ATOM 12559 O O . PHE A 1 1560 ? 54.035 35.192 1.609 1.00 31.38 1560 PHE A O 1
ATOM 12566 N N . VAL A 1 1561 ? 54.538 36.194 -0.344 1.00 30.30 1561 VAL A N 1
ATOM 12567 C CA . VAL A 1 1561 ? 53.474 37.214 -0.352 1.00 30.30 1561 VAL A CA 1
ATOM 12568 C C . VAL A 1 1561 ? 52.099 36.600 -0.658 1.00 30.30 1561 VAL A C 1
ATOM 12570 O O . VAL A 1 1561 ? 51.990 35.561 -1.308 1.00 30.30 1561 VAL A O 1
ATOM 12573 N N . THR A 1 1562 ? 51.039 37.248 -0.172 1.00 29.14 1562 THR A N 1
ATOM 12574 C CA . THR A 1 1562 ? 49.645 36.790 -0.225 1.00 29.14 1562 THR A CA 1
ATOM 12575 C C . THR A 1 1562 ? 49.139 36.474 -1.635 1.00 29.14 1562 THR A C 1
ATOM 12577 O O . THR A 1 1562 ? 49.106 37.323 -2.524 1.00 29.14 1562 THR A O 1
ATOM 12580 N N . VAL A 1 1563 ? 48.650 35.246 -1.810 1.00 28.73 1563 VAL A N 1
ATOM 12581 C CA . VAL A 1 1563 ? 47.926 34.820 -3.015 1.00 28.73 1563 VAL A CA 1
ATOM 12582 C C . VAL A 1 1563 ? 46.471 35.332 -2.952 1.00 28.73 1563 VAL A C 1
ATOM 12584 O O . VAL A 1 1563 ? 45.862 35.236 -1.883 1.00 28.73 1563 VAL A O 1
ATOM 12587 N N . PRO A 1 1564 ? 45.892 35.855 -4.055 1.00 32.44 1564 PRO A N 1
ATOM 12588 C CA . PRO A 1 1564 ? 44.490 36.290 -4.119 1.00 32.44 1564 PRO A CA 1
ATOM 12589 C C . PRO A 1 1564 ? 43.467 35.198 -3.729 1.00 32.44 1564 PRO A C 1
ATOM 12591 O O . PRO A 1 1564 ? 43.789 34.006 -3.768 1.00 32.44 1564 PRO A O 1
ATOM 12594 N N . PRO A 1 1565 ? 42.232 35.577 -3.338 1.00 35.28 1565 PRO A N 1
ATOM 12595 C CA . PRO A 1 1565 ? 41.306 34.676 -2.655 1.00 35.28 1565 PRO A CA 1
ATOM 12596 C C . PRO A 1 1565 ? 40.859 33.503 -3.532 1.00 35.28 1565 PRO A C 1
ATOM 12598 O O . PRO A 1 1565 ? 40.434 33.674 -4.674 1.00 35.28 1565 PRO A O 1
ATOM 12601 N N . ARG A 1 1566 ? 40.909 32.295 -2.959 1.00 31.02 1566 ARG A N 1
ATOM 12602 C CA . ARG A 1 1566 ? 40.314 31.098 -3.564 1.00 31.02 1566 ARG A CA 1
ATOM 12603 C C . ARG A 1 1566 ? 38.790 31.171 -3.487 1.00 31.02 1566 ARG A C 1
ATOM 12605 O O . ARG A 1 1566 ? 38.243 31.622 -2.483 1.00 31.02 1566 ARG A O 1
ATOM 12612 N N . THR A 1 1567 ? 38.126 30.661 -4.520 1.00 30.44 1567 THR A N 1
ATOM 12613 C CA . THR A 1 1567 ? 36.676 30.427 -4.527 1.00 30.44 1567 THR A CA 1
ATOM 12614 C C . THR A 1 1567 ? 36.256 29.582 -3.325 1.00 30.44 1567 THR A C 1
ATOM 12616 O O . THR A 1 1567 ? 36.972 28.660 -2.924 1.00 30.44 1567 THR A O 1
ATOM 12619 N N . THR A 1 1568 ? 35.099 29.901 -2.750 1.00 31.11 1568 THR A N 1
ATOM 12620 C CA . THR A 1 1568 ? 34.555 29.232 -1.565 1.00 31.11 1568 THR A CA 1
ATOM 12621 C C . THR A 1 1568 ? 34.391 27.727 -1.782 1.00 31.11 1568 THR A C 1
ATOM 12623 O O . THR A 1 1568 ? 34.002 27.267 -2.856 1.00 31.11 1568 THR A O 1
ATOM 12626 N N . ARG A 1 1569 ? 34.673 26.938 -0.736 1.00 29.73 1569 ARG A N 1
ATOM 12627 C CA . ARG A 1 1569 ? 34.198 25.549 -0.674 1.00 29.73 1569 ARG A CA 1
ATOM 12628 C C . ARG A 1 1569 ? 32.671 25.568 -0.642 1.00 29.73 1569 ARG A C 1
ATOM 12630 O O . ARG A 1 1569 ? 32.100 26.435 0.014 1.00 29.73 1569 ARG A O 1
ATOM 12637 N N . VAL A 1 1570 ? 32.034 24.594 -1.289 1.00 33.69 1570 VAL A N 1
ATOM 12638 C CA . VAL A 1 1570 ? 30.598 24.340 -1.105 1.00 33.69 1570 VAL A CA 1
ATOM 12639 C C . VAL A 1 1570 ? 30.374 24.016 0.372 1.00 33.69 1570 VAL A C 1
ATOM 12641 O O . VAL A 1 1570 ? 30.987 23.088 0.903 1.00 33.69 1570 VAL A O 1
ATOM 12644 N N . ILE A 1 1571 ? 29.567 24.834 1.046 1.00 38.72 1571 ILE A N 1
ATOM 12645 C CA . ILE A 1 1571 ? 29.269 24.684 2.469 1.00 38.72 1571 ILE A CA 1
ATOM 12646 C C . ILE A 1 1571 ? 27.998 23.851 2.571 1.00 38.72 1571 ILE A C 1
ATOM 12648 O O . ILE A 1 1571 ? 26.905 24.364 2.345 1.00 38.72 1571 ILE A O 1
ATOM 12652 N N . HIS A 1 1572 ? 28.154 22.574 2.913 1.00 42.22 1572 HIS A N 1
ATOM 12653 C CA . HIS A 1 1572 ? 27.031 21.723 3.292 1.00 42.22 1572 HIS A CA 1
ATOM 12654 C C . HIS A 1 1572 ? 26.180 22.393 4.378 1.00 42.22 1572 HIS A C 1
ATOM 12656 O O . HIS A 1 1572 ? 26.722 23.059 5.263 1.00 42.22 1572 HIS A O 1
ATOM 12662 N N . SER A 1 1573 ? 24.863 22.173 4.353 1.00 56.50 1573 SER A N 1
ATOM 12663 C CA . SER A 1 1573 ? 23.974 22.727 5.378 1.00 56.50 1573 SER A CA 1
ATOM 12664 C C . SER A 1 1573 ? 24.436 22.347 6.793 1.00 56.50 1573 SER A C 1
ATOM 12666 O O . SER A 1 1573 ? 24.904 21.233 7.037 1.00 56.50 1573 SER A O 1
ATOM 12668 N N . GLU A 1 1574 ? 24.292 23.264 7.753 1.00 60.25 1574 GLU A N 1
ATOM 12669 C CA . GLU A 1 1574 ? 24.766 23.050 9.130 1.00 60.25 1574 GLU A CA 1
ATOM 12670 C C . GLU A 1 1574 ? 24.116 21.811 9.782 1.00 60.25 1574 GLU A C 1
ATOM 12672 O O . GLU A 1 1574 ? 24.734 21.140 10.606 1.00 60.25 1574 GLU A O 1
ATOM 12677 N N . ALA A 1 1575 ? 22.892 21.461 9.366 1.00 55.28 1575 ALA A N 1
ATOM 12678 C CA . ALA A 1 1575 ? 22.213 20.227 9.757 1.00 55.28 1575 ALA A CA 1
ATOM 12679 C C . ALA A 1 1575 ? 22.891 18.970 9.178 1.00 55.28 1575 ALA A C 1
ATOM 12681 O O . ALA A 1 1575 ? 23.097 18.006 9.911 1.00 55.28 1575 ALA A O 1
ATOM 12682 N N . TYR A 1 1576 ? 23.296 18.982 7.902 1.00 61.03 1576 TYR A N 1
ATOM 12683 C CA . TYR A 1 1576 ? 24.020 17.867 7.277 1.00 61.03 1576 TYR A CA 1
ATOM 12684 C C . TYR A 1 1576 ? 25.444 17.716 7.834 1.00 61.03 1576 TYR A C 1
ATOM 12686 O O . TYR A 1 1576 ? 25.899 16.594 8.053 1.00 61.03 1576 TYR A O 1
ATOM 12694 N N . ILE A 1 1577 ? 26.123 18.828 8.146 1.00 66.00 1577 ILE A N 1
ATOM 12695 C CA . ILE A 1 1577 ? 27.416 18.813 8.851 1.00 66.00 1577 ILE A CA 1
ATOM 12696 C C . ILE A 1 1577 ? 27.251 18.170 10.232 1.00 66.00 1577 ILE A C 1
ATOM 12698 O O . ILE A 1 1577 ? 27.905 17.166 10.505 1.00 66.00 1577 ILE A O 1
ATOM 12702 N N . LYS A 1 1578 ? 26.319 18.660 11.063 1.00 67.69 1578 LYS A N 1
ATOM 12703 C CA . LYS A 1 1578 ? 26.041 18.083 12.391 1.00 67.69 1578 LYS A CA 1
ATOM 12704 C C . LYS A 1 1578 ? 25.614 16.617 12.315 1.00 67.69 1578 LYS A C 1
ATOM 12706 O O . LYS A 1 1578 ? 26.000 15.832 13.176 1.00 67.69 1578 LYS A O 1
ATOM 12711 N N . TYR A 1 1579 ? 24.868 16.221 11.282 1.00 66.25 1579 TYR A N 1
ATOM 12712 C CA . TYR A 1 1579 ? 24.519 14.821 11.042 1.00 66.25 1579 TYR A CA 1
ATOM 12713 C C . TYR A 1 1579 ? 25.769 13.971 10.762 1.00 66.25 1579 TYR A C 1
ATOM 12715 O O . TYR A 1 1579 ? 25.985 12.979 11.456 1.00 66.25 1579 TYR A O 1
ATOM 12723 N N . ILE A 1 1580 ? 26.652 14.388 9.847 1.00 60.62 1580 ILE A N 1
ATOM 12724 C CA . ILE A 1 1580 ? 27.928 13.697 9.583 1.00 60.62 1580 ILE A CA 1
ATOM 12725 C C . ILE A 1 1580 ? 28.816 13.644 10.836 1.00 60.62 1580 ILE A C 1
ATOM 12727 O O . ILE A 1 1580 ? 29.367 12.589 11.149 1.00 60.62 1580 ILE A O 1
ATOM 12731 N N . GLU A 1 1581 ? 28.929 14.736 11.589 1.00 66.44 1581 GLU A N 1
ATOM 12732 C CA . GLU A 1 1581 ? 29.678 14.781 12.852 1.00 66.44 1581 GLU A CA 1
ATOM 12733 C C 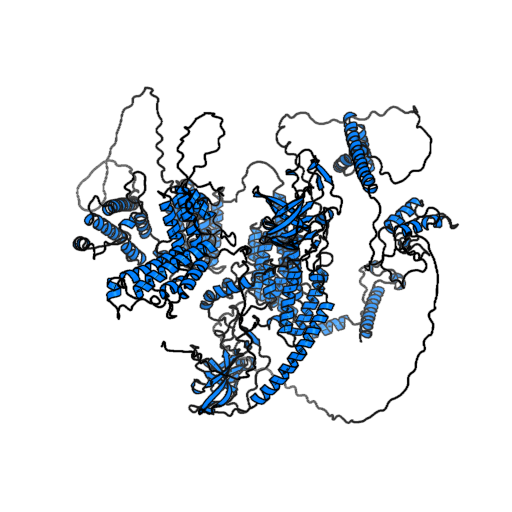. GLU A 1 1581 ? 29.075 13.828 13.903 1.00 66.44 1581 GLU A C 1
ATOM 12735 O O . GLU A 1 1581 ? 29.810 13.140 14.616 1.00 66.44 1581 GLU A O 1
ATOM 12740 N N . SER A 1 1582 ? 27.743 13.701 13.951 1.00 62.97 1582 SER A N 1
ATOM 12741 C CA . SER A 1 1582 ? 27.037 12.752 14.824 1.00 62.97 1582 SER A CA 1
ATOM 12742 C C . SER A 1 1582 ? 27.232 11.281 14.426 1.00 62.97 1582 SER A C 1
ATOM 12744 O O . SER A 1 1582 ? 27.178 10.406 15.285 1.00 62.97 1582 SER A O 1
ATOM 12746 N N . LEU A 1 1583 ? 27.521 11.000 13.148 1.00 56.94 1583 LEU A N 1
ATOM 12747 C CA . LEU A 1 1583 ? 27.916 9.667 12.676 1.00 56.94 1583 LEU A CA 1
ATOM 12748 C C . LEU A 1 1583 ? 29.395 9.380 12.996 1.00 56.94 1583 LEU A C 1
ATOM 12750 O O . LEU A 1 1583 ? 29.737 8.306 13.487 1.00 56.94 1583 LEU A O 1
ATOM 12754 N N . GLN A 1 1584 ? 30.288 10.348 12.763 1.00 55.56 1584 GLN A N 1
ATOM 12755 C CA . GLN A 1 1584 ? 31.735 10.180 12.972 1.00 55.56 1584 GLN A CA 1
ATOM 12756 C C . GLN A 1 1584 ? 32.135 10.109 14.455 1.00 55.56 1584 GLN A C 1
ATOM 12758 O O . GLN A 1 1584 ? 33.111 9.440 14.807 1.00 55.56 1584 GLN A O 1
ATOM 12763 N N . THR A 1 1585 ? 31.369 10.742 15.347 1.00 45.47 1585 THR A N 1
ATOM 12764 C CA . THR A 1 1585 ? 31.596 10.665 16.802 1.00 45.47 1585 THR A CA 1
ATOM 12765 C C . THR A 1 1585 ? 31.344 9.273 17.397 1.00 45.47 1585 THR A C 1
ATOM 12767 O O . THR A 1 1585 ? 31.777 9.020 18.522 1.00 45.47 1585 THR A O 1
ATOM 12770 N N . GLY A 1 1586 ? 30.750 8.341 16.641 1.00 39.59 1586 GLY A N 1
ATOM 12771 C CA . GLY A 1 1586 ? 30.601 6.941 17.045 1.00 39.59 1586 GLY A CA 1
ATOM 12772 C C . GLY A 1 1586 ? 31.882 6.095 16.989 1.00 39.59 1586 GLY A C 1
ATOM 12773 O O . GLY A 1 1586 ? 31.971 5.112 17.721 1.00 39.59 1586 GLY A O 1
ATOM 12774 N N . SER A 1 1587 ? 32.884 6.440 16.165 1.00 37.81 1587 SER A N 1
ATOM 12775 C CA . SER A 1 1587 ? 33.960 5.488 15.816 1.00 37.81 1587 SER A CA 1
ATOM 12776 C C . SER A 1 1587 ? 35.397 5.922 16.145 1.00 37.81 1587 SER A C 1
ATOM 12778 O O . SER A 1 1587 ? 36.271 5.062 16.242 1.00 37.81 1587 SER A O 1
ATOM 12780 N N . HIS A 1 1588 ? 35.687 7.210 16.383 1.00 32.59 1588 HIS A N 1
ATOM 12781 C CA . HIS A 1 1588 ? 37.081 7.682 16.532 1.00 32.59 1588 HIS A CA 1
ATOM 12782 C C . HIS A 1 1588 ? 37.663 7.673 17.971 1.00 32.59 1588 HIS A C 1
ATOM 12784 O O . HIS A 1 1588 ? 38.686 8.310 18.262 1.00 32.59 1588 HIS A O 1
ATOM 12790 N N . LEU A 1 1589 ? 37.060 6.914 18.895 1.00 35.31 1589 LEU A N 1
ATOM 12791 C CA . LEU A 1 1589 ? 37.611 6.669 20.235 1.00 35.31 1589 LEU A CA 1
ATOM 12792 C C . LEU A 1 1589 ? 38.794 5.685 20.160 1.00 35.31 1589 LEU A C 1
ATOM 12794 O O . LEU A 1 1589 ? 38.629 4.473 20.259 1.00 35.31 1589 LEU A O 1
ATOM 12798 N N . ASN A 1 1590 ? 40.002 6.234 19.978 1.00 35.84 1590 ASN A N 1
ATOM 12799 C CA . ASN A 1 1590 ? 41.271 5.506 19.831 1.00 35.84 1590 ASN A CA 1
ATOM 12800 C C . ASN A 1 1590 ? 41.394 4.281 20.765 1.00 35.84 1590 ASN A C 1
ATOM 12802 O O . ASN A 1 1590 ? 41.696 4.407 21.958 1.00 35.84 1590 ASN A O 1
ATOM 12806 N N . VAL A 1 1591 ? 41.233 3.085 20.183 1.00 35.03 1591 VAL A N 1
ATOM 12807 C CA . VAL A 1 1591 ? 41.125 1.784 20.876 1.00 35.03 1591 VAL A CA 1
ATOM 12808 C C . VAL A 1 1591 ? 42.283 1.526 21.853 1.00 35.03 1591 VAL A C 1
ATOM 12810 O O . VAL A 1 1591 ? 42.089 0.945 22.922 1.00 35.03 1591 VAL A O 1
ATOM 12813 N N . VAL A 1 1592 ? 43.484 2.020 21.533 1.00 38.19 1592 VAL A N 1
ATOM 12814 C CA . VAL A 1 1592 ? 44.704 1.899 22.353 1.00 38.19 1592 VAL A CA 1
ATOM 12815 C C . VAL A 1 1592 ? 44.542 2.515 23.752 1.00 38.19 1592 VAL A C 1
ATOM 12817 O O . VAL A 1 1592 ? 45.036 1.959 24.738 1.00 38.19 1592 VAL A O 1
ATOM 12820 N N . THR A 1 1593 ? 43.834 3.640 23.876 1.00 38.84 1593 THR A N 1
ATOM 12821 C CA . THR A 1 1593 ? 43.666 4.341 25.160 1.00 38.84 1593 THR A CA 1
ATOM 12822 C C . THR A 1 1593 ? 42.612 3.652 26.026 1.00 38.84 1593 THR A C 1
ATOM 12824 O O . THR A 1 1593 ? 42.832 3.422 27.219 1.00 38.84 1593 THR A O 1
ATOM 12827 N N . CYS A 1 1594 ? 41.496 3.236 25.419 1.00 35.16 1594 CYS A N 1
ATOM 12828 C CA . CYS A 1 1594 ? 40.439 2.483 26.094 1.00 35.16 1594 CYS A CA 1
ATOM 12829 C C . CYS A 1 1594 ? 40.942 1.124 26.607 1.00 35.16 1594 CYS A C 1
ATOM 12831 O O . CYS A 1 1594 ? 40.664 0.780 27.757 1.00 35.16 1594 CYS A O 1
ATOM 12833 N N . ASN A 1 1595 ? 41.761 0.406 25.822 1.00 37.09 1595 ASN A N 1
ATOM 12834 C CA . ASN A 1 1595 ? 42.346 -0.878 26.231 1.00 37.09 1595 ASN A CA 1
ATOM 12835 C C . ASN A 1 1595 ? 43.204 -0.792 27.503 1.00 37.09 1595 ASN A C 1
ATOM 12837 O O . ASN A 1 1595 ? 43.229 -1.726 28.304 1.00 37.09 1595 ASN A O 1
ATOM 12841 N N . ASN A 1 1596 ? 43.882 0.334 27.727 1.00 42.16 1596 ASN A N 1
ATOM 12842 C CA . ASN A 1 1596 ? 44.650 0.547 28.952 1.00 42.16 1596 ASN A CA 1
ATOM 12843 C C . ASN A 1 1596 ? 43.765 0.968 30.135 1.00 42.16 1596 ASN A C 1
ATOM 12845 O O . ASN A 1 1596 ? 44.033 0.571 31.270 1.00 42.16 1596 ASN A O 1
ATOM 12849 N N . ASN A 1 1597 ? 42.695 1.729 29.895 1.00 40.72 1597 ASN A N 1
ATOM 12850 C CA . ASN A 1 1597 ? 41.823 2.204 30.968 1.00 40.72 1597 ASN A CA 1
ATOM 12851 C C . ASN A 1 1597 ? 40.905 1.107 31.534 1.00 40.72 1597 ASN A C 1
ATOM 12853 O O . ASN A 1 1597 ? 40.790 1.028 32.757 1.00 40.72 1597 ASN A O 1
ATOM 12857 N N . TRP A 1 1598 ? 40.334 0.202 30.722 1.00 35.34 1598 TRP A N 1
ATOM 12858 C CA . TRP A 1 1598 ? 39.555 -0.919 31.284 1.00 35.34 1598 TRP A CA 1
ATOM 12859 C C . TRP A 1 1598 ? 40.447 -1.937 32.006 1.00 35.34 1598 TRP A C 1
ATOM 12861 O O . TRP A 1 1598 ? 40.091 -2.402 33.088 1.00 35.34 1598 TRP A O 1
ATOM 12871 N N . ARG A 1 1599 ? 41.659 -2.213 31.498 1.00 38.91 1599 ARG A N 1
ATOM 12872 C CA . ARG A 1 1599 ? 42.625 -3.075 32.207 1.00 38.91 1599 ARG A CA 1
ATOM 12873 C C . ARG A 1 1599 ? 43.102 -2.466 33.526 1.00 38.91 1599 ARG A C 1
ATOM 12875 O O . ARG A 1 1599 ? 43.305 -3.212 34.477 1.00 38.91 1599 ARG A O 1
ATOM 12882 N N . ARG A 1 1600 ? 43.222 -1.134 33.627 1.00 45.94 1600 ARG A N 1
ATOM 12883 C CA . ARG A 1 1600 ? 43.446 -0.439 34.910 1.00 45.94 1600 ARG A CA 1
ATOM 12884 C C . ARG A 1 1600 ? 42.235 -0.551 35.839 1.00 45.94 1600 ARG A C 1
ATOM 12886 O O . ARG A 1 1600 ? 42.421 -0.872 37.008 1.00 45.94 1600 ARG A O 1
ATOM 12893 N N . ALA A 1 1601 ? 41.017 -0.360 35.334 1.00 51.91 1601 ALA A N 1
ATOM 12894 C CA . ALA A 1 1601 ? 39.788 -0.487 36.125 1.00 51.91 1601 ALA A CA 1
ATOM 12895 C C . ALA A 1 1601 ? 39.541 -1.913 36.665 1.00 51.91 1601 ALA A C 1
ATOM 12897 O O . ALA A 1 1601 ? 38.889 -2.067 37.694 1.00 51.91 1601 ALA A O 1
ATOM 12898 N N . LEU A 1 1602 ? 40.095 -2.943 36.011 1.00 42.00 1602 LEU A N 1
ATOM 12899 C CA . LEU A 1 1602 ? 40.102 -4.331 36.493 1.00 42.00 1602 LEU A CA 1
ATOM 12900 C C . LEU A 1 1602 ? 41.298 -4.692 37.395 1.00 42.00 1602 LEU A C 1
ATOM 12902 O O . LEU A 1 1602 ? 41.389 -5.837 37.838 1.00 42.00 1602 LEU A O 1
ATOM 12906 N N . THR A 1 1603 ? 42.214 -3.765 37.702 1.00 49.50 1603 THR A N 1
ATOM 12907 C CA . THR A 1 1603 ? 43.212 -4.029 38.757 1.00 49.50 1603 THR A CA 1
ATOM 12908 C C . THR A 1 1603 ? 42.530 -4.135 40.124 1.00 49.50 1603 THR A C 1
ATOM 12910 O O . THR A 1 1603 ? 41.449 -3.587 40.336 1.00 49.50 1603 THR A O 1
ATOM 12913 N N . HIS A 1 1604 ? 43.128 -4.895 41.048 1.00 41.56 1604 HIS A N 1
ATOM 12914 C CA . HIS A 1 1604 ? 42.505 -5.250 42.327 1.00 41.56 1604 HIS A CA 1
ATOM 12915 C C . HIS A 1 1604 ? 42.166 -4.022 43.191 1.00 41.56 1604 HIS A C 1
ATOM 12917 O O . HIS A 1 1604 ? 42.977 -3.579 44.005 1.00 41.56 1604 HIS A O 1
ATOM 12923 N N . ILE A 1 1605 ? 40.922 -3.543 43.090 1.00 49.72 1605 ILE A N 1
ATOM 12924 C CA . ILE A 1 1605 ? 40.306 -2.722 44.133 1.00 49.72 1605 ILE A CA 1
ATOM 12925 C C . ILE A 1 1605 ? 40.212 -3.598 45.383 1.00 49.72 1605 ILE A C 1
ATOM 12927 O O . ILE A 1 1605 ? 39.506 -4.609 45.408 1.00 49.72 1605 ILE A O 1
ATOM 12931 N N . THR A 1 1606 ? 40.963 -3.231 46.415 1.00 53.16 1606 THR A N 1
ATOM 12932 C CA . THR A 1 1606 ? 40.958 -3.939 47.699 1.00 53.16 1606 THR A CA 1
ATOM 12933 C C . THR A 1 1606 ? 39.800 -3.440 48.570 1.00 53.16 1606 THR A C 1
ATOM 12935 O O . THR A 1 1606 ? 39.429 -2.269 48.468 1.00 53.16 1606 THR A O 1
ATOM 12938 N N . PRO A 1 1607 ? 39.229 -4.264 49.473 1.00 46.44 1607 PRO A N 1
ATOM 12939 C CA . PRO A 1 1607 ? 38.110 -3.836 50.323 1.00 46.44 1607 PRO A CA 1
ATOM 12940 C C . PRO A 1 1607 ? 38.390 -2.565 51.145 1.00 46.44 1607 PRO A C 1
ATOM 12942 O O . PRO A 1 1607 ? 37.475 -1.791 51.410 1.00 46.44 1607 PRO A O 1
ATOM 12945 N N . ALA A 1 1608 ? 39.659 -2.309 51.484 1.00 55.41 1608 ALA A N 1
ATOM 12946 C CA . ALA A 1 1608 ? 40.109 -1.111 52.193 1.00 55.41 1608 ALA A CA 1
ATOM 12947 C C . ALA A 1 1608 ? 39.944 0.206 51.403 1.00 55.41 1608 ALA A C 1
ATOM 12949 O O . ALA A 1 1608 ? 40.019 1.278 51.994 1.00 55.41 1608 ALA A O 1
ATOM 12950 N N . GLN A 1 1609 ? 39.722 0.151 50.085 1.00 55.72 1609 GLN A N 1
ATOM 12951 C CA . GLN A 1 1609 ? 39.561 1.337 49.232 1.00 55.72 1609 GLN A CA 1
ATOM 12952 C C . GLN A 1 1609 ? 38.096 1.801 49.110 1.00 55.72 1609 GLN A C 1
ATOM 12954 O O . GLN A 1 1609 ? 37.848 2.912 48.648 1.00 55.72 1609 GLN A O 1
ATOM 12959 N N . VAL A 1 1610 ? 37.118 1.000 49.554 1.00 50.81 1610 VAL A N 1
ATOM 12960 C CA . VAL A 1 1610 ? 35.674 1.294 49.422 1.00 50.81 1610 VAL A CA 1
ATOM 12961 C C . VAL A 1 1610 ? 35.095 1.815 50.748 1.00 50.81 1610 VAL A C 1
ATOM 12963 O O . VAL A 1 1610 ? 34.154 1.261 51.313 1.00 50.81 1610 VAL A O 1
ATOM 12966 N N . VAL A 1 1611 ? 35.674 2.898 51.280 1.00 44.06 1611 VAL A N 1
ATOM 12967 C CA . VAL A 1 1611 ? 35.308 3.482 52.590 1.00 44.06 1611 VAL A CA 1
ATOM 12968 C C . VAL A 1 1611 ? 34.590 4.827 52.401 1.00 44.06 1611 VAL A C 1
ATOM 12970 O O . VAL A 1 1611 ? 35.122 5.888 52.714 1.00 44.06 1611 VAL A O 1
ATOM 12973 N N . ALA A 1 1612 ? 33.366 4.790 51.855 1.00 45.66 1612 ALA A N 1
ATOM 12974 C CA . ALA A 1 1612 ? 32.630 5.995 51.430 1.00 45.66 1612 ALA A CA 1
ATOM 12975 C C . ALA A 1 1612 ? 31.116 6.012 51.768 1.00 45.66 1612 ALA A C 1
ATOM 12977 O O . ALA A 1 1612 ? 30.301 6.446 50.957 1.00 45.66 1612 ALA A O 1
ATOM 12978 N N . LYS A 1 1613 ? 30.751 5.568 52.984 1.00 42.66 1613 LYS A N 1
ATOM 12979 C CA . LYS A 1 1613 ? 29.545 5.926 53.787 1.00 42.66 1613 LYS A CA 1
ATOM 12980 C C . LYS A 1 1613 ? 28.123 5.950 53.169 1.00 42.66 1613 LYS A C 1
ATOM 12982 O O . LYS A 1 1613 ? 27.183 6.265 53.895 1.00 42.66 1613 LYS A O 1
ATOM 12987 N N . THR A 1 1614 ? 27.905 5.594 51.909 1.00 46.31 1614 THR A N 1
ATOM 12988 C CA . THR A 1 1614 ? 26.562 5.491 51.311 1.00 46.31 1614 THR A CA 1
ATOM 12989 C C . THR A 1 1614 ? 25.952 4.117 51.597 1.00 46.31 1614 THR A C 1
ATOM 12991 O O . THR A 1 1614 ? 26.531 3.081 51.277 1.00 46.31 1614 THR A O 1
ATOM 12994 N N . ALA A 1 1615 ? 24.790 4.098 52.256 1.00 54.00 1615 ALA A N 1
ATOM 12995 C CA . ALA A 1 1615 ? 24.142 2.870 52.712 1.00 54.00 1615 ALA A CA 1
ATOM 12996 C C . ALA A 1 1615 ? 23.481 2.117 51.542 1.00 54.00 1615 ALA A C 1
ATOM 12998 O O . ALA A 1 1615 ? 22.386 2.465 51.097 1.00 54.00 1615 ALA A O 1
ATOM 12999 N N . LEU A 1 1616 ? 24.161 1.086 51.037 1.00 53.84 1616 LEU A N 1
ATOM 13000 C CA . LEU A 1 1616 ? 23.657 0.230 49.962 1.00 53.84 1616 LEU A CA 1
ATOM 13001 C C . LEU A 1 1616 ? 22.466 -0.636 50.438 1.00 53.84 1616 LEU A C 1
ATOM 13003 O O . LEU A 1 1616 ? 22.474 -1.090 51.584 1.00 53.84 1616 LEU A O 1
ATOM 13007 N N . PRO A 1 1617 ? 21.443 -0.910 49.598 1.00 58.97 1617 PRO A N 1
ATOM 13008 C CA . PRO A 1 1617 ? 20.230 -1.596 50.053 1.00 58.97 1617 PRO A CA 1
ATOM 13009 C C . PRO A 1 1617 ? 20.440 -3.099 50.323 1.00 58.97 1617 PRO A C 1
ATOM 13011 O O . PRO A 1 1617 ? 20.279 -3.928 49.431 1.00 58.97 1617 PRO A O 1
ATOM 13014 N N . GLU A 1 1618 ? 20.707 -3.467 51.581 1.00 60.22 1618 GLU A N 1
ATOM 13015 C CA . GLU A 1 1618 ? 20.880 -4.859 52.056 1.00 60.22 1618 GLU A CA 1
ATOM 13016 C C . GLU A 1 1618 ? 19.823 -5.837 51.507 1.00 60.22 1618 GLU A C 1
ATOM 13018 O O . GLU A 1 1618 ? 20.130 -6.954 51.089 1.00 60.22 1618 GLU A O 1
ATOM 13023 N N . LYS A 1 1619 ? 18.571 -5.367 51.434 1.00 61.53 1619 LYS A N 1
ATOM 13024 C CA . LYS A 1 1619 ? 17.392 -6.083 50.924 1.00 61.53 1619 LYS A CA 1
ATOM 13025 C C . LYS A 1 1619 ? 17.498 -6.611 49.482 1.00 61.53 1619 LYS A C 1
ATOM 13027 O O . LYS A 1 1619 ? 16.624 -7.372 49.081 1.00 61.53 1619 LYS A O 1
ATOM 13032 N N . TRP A 1 1620 ? 18.505 -6.215 48.700 1.00 55.34 1620 TRP A N 1
ATOM 13033 C CA . TRP A 1 1620 ? 18.721 -6.719 47.334 1.00 55.34 1620 TRP A CA 1
ATOM 13034 C C . TRP A 1 1620 ? 19.555 -8.008 47.261 1.00 55.34 1620 TRP A C 1
ATOM 13036 O O . TRP A 1 1620 ? 19.452 -8.716 46.265 1.00 55.34 1620 TRP A O 1
ATOM 13046 N N . ILE A 1 1621 ? 20.350 -8.343 48.286 1.00 60.28 1621 ILE A N 1
ATOM 13047 C CA . ILE A 1 1621 ? 21.319 -9.465 48.223 1.00 60.28 1621 ILE A CA 1
ATOM 13048 C C . ILE A 1 1621 ? 20.790 -10.743 48.915 1.00 60.28 1621 ILE A C 1
ATOM 13050 O O . ILE A 1 1621 ? 21.387 -11.815 48.841 1.00 60.28 1621 ILE A O 1
ATOM 13054 N N . GLY A 1 1622 ? 19.608 -10.669 49.531 1.00 60.72 1622 GLY A N 1
ATOM 13055 C CA . GLY A 1 1622 ? 18.922 -11.831 50.097 1.00 60.72 1622 GLY A CA 1
ATOM 13056 C C . GLY A 1 1622 ? 19.552 -12.371 51.395 1.00 60.72 1622 GLY A C 1
ATOM 13057 O O . GLY A 1 1622 ? 20.333 -11.677 52.049 1.00 60.72 1622 GLY A O 1
ATOM 13058 N N . PRO A 1 1623 ? 19.190 -13.600 51.817 1.00 57.72 1623 PRO A N 1
ATOM 13059 C CA . PRO A 1 1623 ? 19.532 -14.122 53.147 1.00 57.72 1623 PRO A CA 1
ATOM 13060 C C . PRO A 1 1623 ? 21.034 -14.271 53.432 1.00 57.72 1623 PRO A C 1
ATOM 13062 O O . PRO A 1 1623 ? 21.443 -14.194 54.591 1.00 57.72 1623 PRO A O 1
ATOM 13065 N N . ASN A 1 1624 ? 21.853 -14.447 52.390 1.00 55.38 1624 ASN A N 1
ATOM 13066 C CA . ASN A 1 1624 ? 23.280 -14.779 52.496 1.00 55.38 1624 ASN A CA 1
ATOM 13067 C C . ASN A 1 1624 ? 24.141 -13.651 53.098 1.00 55.38 1624 ASN A C 1
ATOM 13069 O O . ASN A 1 1624 ? 25.304 -13.876 53.423 1.00 55.38 1624 ASN A O 1
ATOM 13073 N N . LEU A 1 1625 ? 23.587 -12.446 53.283 1.00 53.94 1625 LEU A N 1
ATOM 13074 C CA . LEU A 1 1625 ? 24.298 -11.322 53.897 1.00 53.94 1625 LEU A CA 1
ATOM 13075 C C . LEU A 1 1625 ? 24.743 -11.612 55.347 1.00 53.94 1625 LEU A C 1
ATOM 13077 O O . LEU A 1 1625 ? 25.750 -11.060 55.790 1.00 53.94 1625 LEU A O 1
ATOM 13081 N N . ARG A 1 1626 ? 24.030 -12.487 56.079 1.00 54.09 1626 ARG A N 1
ATOM 13082 C CA . ARG A 1 1626 ? 24.301 -12.764 57.505 1.00 54.09 1626 ARG A CA 1
ATOM 13083 C C . ARG A 1 1626 ? 25.698 -13.321 57.793 1.00 54.09 1626 ARG A C 1
ATOM 13085 O O . ARG A 1 1626 ? 26.250 -12.973 58.830 1.00 54.09 1626 ARG A O 1
ATOM 13092 N N . ASP A 1 1627 ? 26.271 -14.111 56.888 1.00 59.16 1627 ASP A N 1
ATOM 13093 C CA . ASP A 1 1627 ? 27.582 -14.744 57.103 1.00 59.16 1627 ASP A CA 1
ATOM 13094 C C . ASP A 1 1627 ? 28.764 -13.885 56.618 1.00 59.16 1627 ASP A C 1
ATOM 13096 O O . ASP A 1 1627 ? 29.916 -14.210 56.900 1.00 59.16 1627 ASP A O 1
ATOM 13100 N N . GLN A 1 1628 ? 28.515 -12.792 55.881 1.00 52.69 1628 GLN A N 1
ATOM 13101 C CA . GLN A 1 1628 ? 29.570 -12.041 55.178 1.00 52.69 1628 GLN A CA 1
ATOM 13102 C C . GLN A 1 1628 ? 29.765 -10.584 55.625 1.00 52.69 1628 GLN A C 1
ATOM 13104 O O . GLN A 1 1628 ? 30.514 -9.853 54.982 1.00 52.69 1628 GLN A O 1
ATOM 13109 N N . GLY A 1 1629 ? 29.139 -10.160 56.728 1.00 60.03 1629 GLY A N 1
ATOM 13110 C CA . GLY A 1 1629 ? 29.520 -8.982 57.530 1.00 60.03 1629 GLY A CA 1
ATOM 13111 C C . GLY A 1 1629 ? 29.359 -7.582 56.909 1.00 60.03 1629 GLY A C 1
ATOM 13112 O O . GLY A 1 1629 ? 29.271 -6.606 57.651 1.00 60.03 1629 GLY A O 1
ATOM 13113 N N . ASN A 1 1630 ? 29.316 -7.448 55.582 1.00 72.81 1630 ASN A N 1
ATOM 13114 C CA . ASN A 1 1630 ? 29.204 -6.178 54.866 1.00 72.81 1630 ASN A CA 1
ATOM 13115 C C . ASN A 1 1630 ? 28.647 -6.400 53.447 1.00 72.81 1630 ASN A C 1
ATOM 13117 O O . ASN A 1 1630 ? 29.122 -7.266 52.709 1.00 72.81 1630 ASN A O 1
ATOM 13121 N N . VAL A 1 1631 ? 27.707 -5.548 53.022 1.00 70.00 1631 VAL A N 1
ATOM 13122 C CA . VAL A 1 1631 ? 27.170 -5.490 51.647 1.00 70.00 1631 VAL A CA 1
ATOM 13123 C C . VAL A 1 1631 ? 28.276 -5.444 50.587 1.00 70.00 1631 VAL A C 1
ATOM 13125 O O . VAL A 1 1631 ? 28.164 -6.103 49.559 1.00 70.00 1631 VAL A O 1
ATOM 13128 N N . VAL A 1 1632 ? 29.376 -4.728 50.844 1.00 69.38 1632 VAL A N 1
ATOM 13129 C CA . VAL A 1 1632 ? 30.524 -4.641 49.923 1.00 69.38 1632 VAL A CA 1
ATOM 13130 C C . VAL A 1 1632 ? 31.193 -6.007 49.717 1.00 69.38 1632 VAL A C 1
ATOM 13132 O O . VAL A 1 1632 ? 31.551 -6.341 48.590 1.00 69.38 1632 VAL A O 1
ATOM 13135 N N . GLN A 1 1633 ? 31.327 -6.832 50.763 1.00 70.56 1633 GLN A N 1
ATOM 13136 C CA . GLN A 1 1633 ? 31.896 -8.180 50.626 1.00 70.56 1633 GLN A CA 1
ATOM 13137 C C . GLN A 1 1633 ? 30.947 -9.113 49.867 1.00 70.56 1633 GLN A C 1
ATOM 13139 O O . GLN A 1 1633 ? 31.400 -9.851 48.993 1.00 70.56 1633 GLN A O 1
ATOM 13144 N N . ALA A 1 1634 ? 29.639 -9.015 50.121 1.00 69.06 1634 ALA A N 1
ATOM 13145 C CA . ALA A 1 1634 ? 28.636 -9.803 49.410 1.00 69.06 1634 ALA A CA 1
ATOM 13146 C C . ALA A 1 1634 ? 28.530 -9.424 47.915 1.00 69.06 1634 ALA A C 1
ATOM 13148 O O . ALA A 1 1634 ? 28.430 -10.309 47.067 1.00 69.06 1634 ALA A O 1
ATOM 13149 N N . LEU A 1 1635 ? 28.640 -8.134 47.564 1.00 72.19 1635 LEU A N 1
ATOM 13150 C CA . LEU A 1 1635 ? 28.725 -7.676 46.167 1.00 72.19 1635 LEU A CA 1
ATOM 13151 C C . LEU A 1 1635 ? 30.009 -8.157 45.474 1.00 72.19 1635 LEU A C 1
ATOM 13153 O O . LEU A 1 1635 ? 29.956 -8.600 44.328 1.00 72.19 1635 LEU A O 1
ATOM 13157 N N . CYS A 1 1636 ? 31.153 -8.121 46.164 1.00 76.69 1636 CYS A N 1
ATOM 13158 C CA . CYS A 1 1636 ? 32.402 -8.680 45.643 1.00 76.69 1636 CYS A CA 1
ATOM 13159 C C . CYS A 1 1636 ? 32.302 -10.196 45.404 1.00 76.69 1636 CYS A C 1
ATOM 13161 O O . CYS A 1 1636 ? 32.788 -10.671 44.379 1.00 76.69 1636 CYS A O 1
ATOM 13163 N N . HIS A 1 1637 ? 31.637 -10.948 46.291 1.00 74.44 1637 HIS A N 1
ATOM 13164 C CA . HIS A 1 1637 ? 31.367 -12.372 46.070 1.00 74.44 1637 HIS A CA 1
ATOM 13165 C C . HIS A 1 1637 ? 30.423 -12.615 44.892 1.00 74.44 1637 HIS A C 1
ATOM 13167 O O . HIS A 1 1637 ? 30.740 -13.452 44.055 1.00 74.44 1637 HIS A O 1
ATOM 13173 N N . LEU A 1 1638 ? 29.315 -11.874 44.781 1.00 74.69 1638 LEU A N 1
ATOM 13174 C CA . LEU A 1 1638 ? 28.380 -12.004 43.658 1.00 74.69 1638 LEU A CA 1
ATOM 13175 C C . LEU A 1 1638 ? 29.076 -11.735 42.316 1.00 74.69 1638 LEU A C 1
ATOM 13177 O O . LEU A 1 1638 ? 28.928 -12.513 41.378 1.00 74.69 1638 LEU A O 1
ATOM 13181 N N . ARG A 1 1639 ? 29.904 -10.683 42.245 1.00 78.94 1639 ARG A N 1
ATOM 13182 C CA . ARG A 1 1639 ? 30.735 -10.384 41.070 1.00 78.94 1639 ARG A CA 1
ATOM 13183 C C . ARG A 1 1639 ? 31.678 -11.540 40.731 1.00 78.94 1639 ARG A C 1
ATOM 13185 O O . ARG A 1 1639 ? 31.761 -11.921 39.570 1.00 78.94 1639 ARG A O 1
ATOM 13192 N N . ASN A 1 1640 ? 32.403 -12.071 41.718 1.00 81.31 1640 ASN A N 1
ATOM 13193 C CA . ASN A 1 1640 ? 33.341 -13.172 41.492 1.00 81.31 1640 ASN A CA 1
ATOM 13194 C C . ASN A 1 1640 ? 32.607 -14.433 41.014 1.00 81.31 1640 ASN A C 1
ATOM 13196 O O . ASN A 1 1640 ? 33.002 -15.006 40.008 1.00 81.31 1640 ASN A O 1
ATOM 13200 N N . PHE A 1 1641 ? 31.490 -14.788 41.659 1.00 79.69 1641 PHE A N 1
ATOM 13201 C CA . PHE A 1 1641 ? 30.643 -15.913 41.268 1.00 79.69 1641 PHE A CA 1
ATOM 13202 C C . PHE A 1 1641 ? 30.165 -15.791 39.815 1.00 79.69 1641 PHE A C 1
ATOM 13204 O O . PHE A 1 1641 ? 30.316 -16.733 39.051 1.00 79.69 1641 PHE A O 1
ATOM 13211 N N . MET A 1 1642 ? 29.668 -14.620 39.397 1.00 82.56 1642 MET A N 1
ATOM 13212 C CA . MET A 1 1642 ? 29.252 -14.394 38.004 1.00 82.56 1642 MET A CA 1
ATOM 13213 C C . MET A 1 1642 ? 30.416 -14.493 37.004 1.00 82.56 1642 MET A C 1
ATOM 13215 O O . MET A 1 1642 ? 30.216 -14.936 35.877 1.00 82.56 1642 MET A O 1
ATOM 13219 N N . VAL A 1 1643 ? 31.633 -14.093 37.391 1.00 83.31 1643 VAL A N 1
ATOM 13220 C CA . VAL A 1 1643 ? 32.830 -14.243 36.545 1.00 83.31 1643 VAL A CA 1
ATOM 13221 C C . VAL A 1 1643 ? 33.241 -15.713 36.428 1.00 83.31 1643 VAL A C 1
ATOM 13223 O O . VAL A 1 1643 ? 33.521 -16.167 35.320 1.00 83.31 1643 VAL A O 1
ATOM 13226 N N . ASP A 1 1644 ? 33.241 -16.462 37.531 1.00 79.75 1644 ASP A N 1
ATOM 13227 C CA . ASP A 1 1644 ? 33.557 -17.893 37.528 1.00 79.75 1644 ASP A CA 1
ATOM 13228 C C . ASP A 1 1644 ? 32.510 -18.704 36.746 1.00 79.75 1644 ASP A C 1
ATOM 13230 O O . ASP A 1 1644 ? 32.890 -19.554 35.943 1.00 79.75 1644 ASP A O 1
ATOM 13234 N N . ASP A 1 1645 ? 31.220 -18.384 36.887 1.00 83.00 1645 ASP A N 1
ATOM 13235 C CA . ASP A 1 1645 ? 30.107 -19.007 36.155 1.00 83.00 1645 ASP A CA 1
ATOM 13236 C C . ASP A 1 1645 ? 30.232 -18.773 34.635 1.00 83.00 1645 ASP A C 1
ATOM 13238 O O . ASP A 1 1645 ? 30.211 -19.721 33.850 1.00 83.00 1645 ASP A O 1
ATOM 13242 N N . ILE A 1 1646 ? 30.532 -17.542 34.196 1.00 79.75 1646 ILE A N 1
ATOM 13243 C CA . ILE A 1 1646 ? 30.835 -17.236 32.782 1.00 79.75 1646 ILE A CA 1
ATOM 13244 C C . ILE A 1 1646 ? 32.083 -17.998 32.289 1.00 79.75 1646 ILE A C 1
ATOM 13246 O O . ILE A 1 1646 ? 32.100 -18.514 31.167 1.00 79.75 1646 ILE A O 1
ATOM 13250 N N . LEU A 1 1647 ? 33.130 -18.116 33.114 1.00 80.94 1647 LEU A N 1
ATOM 13251 C CA . LEU A 1 1647 ? 34.338 -18.894 32.798 1.00 80.94 1647 LEU A CA 1
ATOM 13252 C C . LEU A 1 1647 ? 34.118 -20.417 32.837 1.00 80.94 1647 LEU A C 1
ATOM 13254 O O . LEU A 1 1647 ? 34.963 -21.160 32.324 1.00 80.94 1647 LEU A O 1
ATOM 13258 N N . GLN A 1 1648 ? 33.026 -20.887 33.442 1.00 75.75 1648 GLN A N 1
ATOM 13259 C CA . GLN A 1 1648 ? 32.620 -22.289 33.493 1.00 75.75 1648 GLN A CA 1
ATOM 13260 C C . GLN A 1 1648 ? 31.691 -22.638 32.320 1.00 75.75 1648 GLN A C 1
ATOM 13262 O O . GLN A 1 1648 ? 31.914 -23.650 31.656 1.00 75.75 1648 GLN A O 1
ATOM 13267 N N . ILE A 1 1649 ? 30.757 -21.751 31.961 1.00 74.81 1649 ILE A N 1
ATOM 13268 C CA . ILE A 1 1649 ? 29.979 -21.811 30.711 1.00 74.81 1649 ILE A CA 1
ATOM 13269 C C . ILE A 1 1649 ? 30.936 -21.846 29.509 1.00 74.81 1649 ILE A C 1
ATOM 13271 O O . ILE A 1 1649 ? 30.886 -22.765 28.694 1.00 74.81 1649 ILE A O 1
ATOM 13275 N N . ARG A 1 1650 ? 31.923 -20.940 29.448 1.00 65.38 1650 ARG A N 1
ATOM 13276 C CA . ARG A 1 1650 ? 32.939 -20.949 28.377 1.00 65.38 1650 ARG A CA 1
ATOM 13277 C C . ARG A 1 1650 ? 33.818 -22.213 28.358 1.00 65.38 1650 ARG A C 1
ATOM 13279 O O . ARG A 1 1650 ? 34.411 -22.513 27.331 1.00 65.38 1650 ARG A O 1
ATOM 13286 N N . ARG A 1 1651 ? 33.906 -22.954 29.468 1.00 68.25 1651 ARG A N 1
ATOM 13287 C CA . ARG A 1 1651 ? 34.607 -24.252 29.575 1.00 68.25 1651 ARG A CA 1
ATOM 13288 C C . ARG A 1 1651 ? 33.699 -25.477 29.396 1.00 68.25 1651 ARG A C 1
ATOM 13290 O O . ARG A 1 1651 ? 34.176 -26.592 29.562 1.00 68.25 1651 ARG A O 1
ATOM 13297 N N . SER A 1 1652 ? 32.417 -25.275 29.099 1.00 59.28 1652 SER A N 1
ATOM 13298 C CA . SER A 1 1652 ? 31.471 -26.337 28.719 1.00 59.28 1652 SER A CA 1
ATOM 13299 C C . SER A 1 1652 ? 30.909 -26.163 27.302 1.00 59.28 1652 SER A C 1
ATOM 13301 O O . SER A 1 1652 ? 30.363 -27.114 26.754 1.00 59.28 1652 SER A O 1
ATOM 13303 N N . CYS A 1 1653 ? 31.101 -24.990 26.687 1.00 47.50 1653 CYS A N 1
ATOM 13304 C CA . CYS A 1 1653 ? 30.904 -24.756 25.250 1.00 47.50 1653 CYS A CA 1
ATOM 13305 C C . CYS A 1 1653 ? 32.179 -24.972 24.399 1.00 47.50 1653 CYS A C 1
ATOM 13307 O O . CYS A 1 1653 ? 32.110 -24.835 23.179 1.00 47.50 1653 CYS A O 1
ATOM 13309 N N . ASN A 1 1654 ? 33.314 -25.284 25.038 1.00 40.00 1654 ASN A N 1
ATOM 13310 C CA . ASN A 1 1654 ? 34.609 -25.632 24.438 1.00 40.00 1654 ASN A CA 1
ATOM 13311 C C . ASN A 1 1654 ? 35.011 -27.049 24.865 1.00 40.00 1654 ASN A C 1
ATOM 13313 O O . ASN A 1 1654 ? 35.675 -27.721 24.050 1.00 40.00 1654 ASN A O 1
#

GO terms:
  GO:0035060 brahma complex (C, IDA)
  GO:0006338 chromatin remodeling (P, IGI)
  GO:0007305 vitelline membrane formation involved in chorion-containing eggshell formation (P, IMP)
  GO:0007306 egg chorion assembly (P, IMP)
  GO:0000122 negative regulation of transcription by RNA polymerase II (P, IMP)
  GO:0005515 protein binding (F, IPI)